Protein AF-0000000077146271 (afdb_homodimer)

Solvent-accessible surface area (backbone atoms only — not comparable to full-atom values): 83140 Å² total; per-residue (Å²): 132,80,76,77,73,76,74,81,63,55,64,64,58,51,45,46,52,47,43,49,50,48,37,50,44,41,39,67,54,47,34,36,26,31,43,47,36,23,40,26,46,66,57,46,43,50,55,47,46,32,55,76,70,59,31,34,56,92,46,70,71,38,39,35,32,27,55,38,13,47,26,38,43,54,66,41,87,51,61,61,64,60,52,43,50,52,50,38,48,38,39,26,61,64,72,19,53,64,46,39,28,41,63,49,59,59,61,41,51,67,57,64,48,73,49,55,58,45,78,68,24,26,32,24,31,20,69,68,36,48,42,31,51,48,63,58,89,39,65,29,51,58,68,42,67,27,88,81,64,82,49,72,43,63,79,53,53,55,22,59,52,68,36,32,49,24,41,13,47,74,30,70,40,86,92,46,61,25,29,36,66,20,21,41,55,44,28,52,50,47,32,45,51,46,39,70,79,32,78,78,58,46,69,73,60,39,43,75,52,33,84,57,69,21,38,51,40,26,23,36,36,25,24,47,65,24,51,52,41,18,38,68,61,10,42,29,50,34,36,32,26,32,37,66,44,79,42,80,45,86,91,73,23,42,28,39,40,33,54,27,47,24,74,89,54,44,50,49,60,46,54,51,51,56,42,46,36,35,73,68,46,49,30,49,39,47,68,43,72,46,80,66,54,54,98,86,43,57,33,36,38,37,34,35,33,79,85,43,60,62,68,40,47,51,41,42,40,39,72,75,39,64,45,28,40,78,44,66,39,29,32,40,25,32,53,96,89,33,84,35,75,32,23,49,66,54,44,47,48,43,29,50,54,43,43,53,48,25,53,49,32,34,38,51,44,52,35,52,53,38,51,53,49,45,53,37,50,53,39,46,54,53,44,64,75,44,39,70,61,50,51,52,51,28,47,72,16,57,39,56,70,48,24,32,52,50,43,25,70,76,72,66,42,50,72,71,28,22,52,54,52,38,58,34,33,46,36,58,56,7,54,51,46,53,53,50,49,55,52,49,48,53,52,38,52,52,50,42,52,52,37,49,48,36,74,75,26,70,67,49,40,51,48,53,52,49,52,48,37,50,51,50,37,71,73,68,44,78,79,81,60,35,43,81,39,64,63,65,79,83,78,73,68,50,70,68,46,42,49,64,82,42,67,29,36,36,43,35,30,39,84,31,33,36,29,26,21,47,53,67,47,45,61,69,50,74,81,58,76,63,30,67,61,87,91,54,48,81,67,46,78,41,85,45,42,29,81,22,32,35,41,38,30,31,31,70,22,30,29,36,56,41,48,40,66,75,42,55,80,43,57,37,66,44,70,50,47,50,44,62,79,68,27,72,68,60,91,87,54,42,49,74,43,70,49,77,41,81,59,60,80,57,78,67,36,28,41,35,40,28,27,26,79,22,31,31,34,33,25,53,50,47,73,71,69,70,92,74,52,74,48,61,40,68,49,32,43,63,63,85,93,44,37,45,60,29,70,48,75,43,62,64,75,36,35,35,39,36,34,24,24,73,23,26,37,42,30,26,55,41,72,81,53,64,73,44,62,49,70,42,56,54,46,68,41,39,44,70,56,95,93,44,39,39,36,29,51,48,75,39,93,49,65,80,38,38,34,39,37,34,22,30,60,31,23,43,32,31,32,49,47,63,78,50,70,74,48,66,65,50,37,61,53,42,68,44,41,54,86,44,96,69,85,52,73,32,38,40,30,66,40,78,56,52,99,59,38,31,37,35,38,28,21,74,69,66,45,74,46,80,40,58,64,84,80,49,65,76,47,62,46,61,46,70,53,45,74,78,45,62,31,93,78,43,35,42,37,68,42,66,51,75,44,68,56,80,129,133,83,77,77,76,74,75,81,63,54,62,63,56,51,44,47,49,45,45,48,51,48,36,49,43,40,38,68,54,48,35,35,26,31,44,46,37,24,41,25,46,66,58,47,44,50,56,48,46,31,53,77,71,60,31,34,55,91,47,70,69,38,39,35,32,27,54,38,13,48,26,37,45,54,64,41,88,52,60,62,65,62,52,45,51,54,51,38,47,38,37,26,62,62,72,21,54,66,44,39,29,42,64,49,59,59,60,42,49,67,58,64,49,72,49,55,57,46,76,68,23,25,32,24,31,21,68,66,37,48,41,32,51,47,63,60,89,38,64,28,52,59,68,42,68,26,89,81,65,82,48,71,43,64,80,53,54,56,22,60,53,69,35,33,48,24,40,16,49,74,30,68,38,85,90,44,59,24,30,35,67,19,21,42,56,45,28,50,50,47,32,45,51,47,39,70,77,33,78,79,60,45,71,72,61,39,43,75,53,34,83,56,70,23,38,51,40,25,22,36,36,24,23,48,65,24,50,51,41,18,38,69,62,10,43,29,48,33,37,31,26,33,38,66,44,80,43,79,45,87,92,72,24,41,29,40,40,32,53,27,48,24,74,90,54,42,50,50,58,45,53,51,50,56,44,46,35,35,73,69,46,50,30,47,39,47,67,44,74,46,81,66,53,55,97,87,41,57,32,37,38,37,35,36,32,78,85,43,61,62,68,41,48,50,39,40,41,38,72,73,39,63,44,29,40,78,46,67,40,28,31,38,25,33,52,94,90,33,85,34,75,33,24,47,65,53,45,46,48,44,29,51,53,43,42,54,49,26,53,48,32,36,36,50,44,51,35,52,52,39,50,53,48,43,54,39,49,54,40,47,55,54,44,63,75,44,39,71,61,50,51,53,51,28,45,71,16,56,38,55,69,48,23,32,53,49,41,25,70,75,70,67,41,51,72,70,27,21,52,53,51,39,57,33,34,47,36,58,54,7,53,52,46,52,51,50,50,54,52,50,48,52,52,37,51,53,50,44,52,53,36,50,48,37,75,74,26,71,67,49,41,51,48,52,52,49,52,49,37,50,51,50,38,70,75,67,43,78,80,81,58,35,43,81,39,64,63,65,79,82,79,73,70,51,69,69,46,43,50,62,82,42,66,28,36,36,44,34,30,39,84,29,32,36,27,27,19,48,54,67,45,46,60,70,49,73,81,57,76,64,31,68,60,88,91,55,48,81,66,46,76,41,88,43,42,27,80,22,32,35,41,39,29,30,29,70,21,31,30,35,57,41,48,41,66,76,42,55,80,41,56,37,65,44,67,49,46,49,44,62,80,71,26,73,68,59,92,89,53,43,48,74,43,70,49,78,42,79,58,61,79,58,77,67,36,28,42,36,41,29,28,27,79,22,32,32,33,32,23,55,50,47,74,70,68,72,91,76,54,73,50,60,39,66,48,30,41,64,63,88,93,45,37,45,59,28,69,50,77,44,63,65,76,38,34,36,41,37,32,24,25,74,22,27,36,40,29,28,55,41,70,82,52,67,73,44,63,49,70,41,57,56,45,66,42,38,43,69,57,92,94,43,40,38,37,28,50,48,76,38,94,50,65,81,40,37,32,39,36,34,22,30,58,30,24,42,33,30,31,48,48,62,78,50,68,74,48,66,63,49,38,63,51,43,68,44,41,55,84,45,94,69,87,53,70,32,38,41,31,65,40,80,55,54,97,60,37,31,37,35,37,29,20,73,68,67,45,74,46,80,40,58,65,85,80,48,64,76,49,62,49,60,45,70,55,46,72,76,45,63,30,91,78,44,36,41,37,66,42,64,50,77,43,70,55,81,129

Nearest PDB structures (foldseek):
  4z3o-assembly1_B  TM=9.863E-01  e=5.972E-65  Streptococcus pneumoniae
  8qmc-assembly1_B  TM=9.894E-01  e=6.344E-64  Streptococcus pneumoniae
  4kpf-assembly1_B  TM=9.843E-01  e=5.438E-64  Streptococcus pneumoniae TIGR4
  4z3o-assembly1_A  TM=9.864E-01  e=1.237E-63  Streptococcus pneumoniae
  4z53-assembly1_B  TM=9.836E-01  e=2.177E-63  Streptococcus pneumoniae TIGR4

Foldseek 3Di:
DDDPPPPPDDPVVVCVVVVVVVQLCCVQAAFFAALAAQDHNLRQLLLVLLVVVVLAAPDDWAQQQVSLCSSCVAANVDDSVVSSLSLLQLCDLQQFVDRQKHKPAASDDLQGGHGDDSRGMTIGTHPLNCLQAPCVVLPLFDWDAGPVRPDIGGPGTLRLARRCQQGNHFGDGDVDTAGHAHFFRLLRLVLLLVCLVPVPDALVRSCVSGVAHFGSQAFEKEASPQRSVCQHFVKGKIKGAFDWDWDADPPQWIKIKTFGAGRPDNPNVQLVVLVVCCVVLQFVQWDDWDFPADPVGTIIMTTGDHPADPQLVVLVSCVPTRNMDMDIGRHWHQAPNDTDRHHNSRSSVSNLVSNLSSLLSSLVSVLVVLVLVLLQLVLQLVCLVVVVVLVVLQVVADDLVRSLVSCCVPPVRDSSNSNSNSVDDPVCSDDVNSVVSVVSNVVSVVSNVLSVVCNVDVVNVVVVSSVSSVVSCVPPGDDRRYHYDHHDDDRDNDSLSSQNKAWWKWWAKFQAFIATEHPVLVVVVVPDAFADDPLIGTQDMDGDIQQKWKWWAKFQQKIAIGRSVNGHYDGRHDTGDGCCVQAPDDPPITTAHMDIDRDLPDPQKWKWWAKFAQFIAIARSNLPDDDDGSYIGGQAADPDPMTTQDMDMDSQFWWKWWAKQQQFIAIETSVLWDHDHRYYHGDGFEAAPVPMTIQDMDTDPDQQWWKWWAWQQQFIAIAGSVLFDHDHGHYHGDHQEAADPPPGTTTNYMDTDDQFKWKWWAFPQGDIDIHRSVVFDHDHRHYRHGRPDHCVPRNTTHDMDMDGHDD/DDDPPPPPDDPVVVCVVVVVVVQLCCVQAAFFAALAAQDHNLRQLLLVLLVVVVLAAPDDWAQQQVSLCSSCVAANVDDSVVSSLSLLQLCDLQQFVDRQKHKPAASDDLQGGHGDDSRGMTIGTHPLNCQQAPCVVLPLFDWDAGPVRPDIGGPGTLRLFRRCQQGNHFGDGDVDTAGHAHFFRLLRLVLLLVCLVPVPDALVNSCVSGVAHFGSQAFEKEASPQRSCCQHFVKGKIKGAFDWDWDADPPQWIKIKTFGAGRPDNPNVQQVVLVVCCVVLQFVQWPDWDFPADPVGGIIMTTGDHPADPQLVVLVSCVPTRNMDMDIGRHWHQAPNDTDRHHNSRSSVSNLVSNLSSLLSSLVSLLVVLVLVLLLLVLQLVCLVVVVVLVVLQVPADDLVRSLVSCCVPPVRDSSNSNSNSVDDPVCSDPVNSVVSVVSNVVSVVSNVLSVVCNVDVVSVVVVSSVSSVVSCVPPGDDRRYHYDHHDDDRDNDSLSSQNKAWWKWWAKFQAFIATEHPVLVVVVVPDAFADDPLIGTADIDGDIQQKWKWWAKFQQKIAIGRSVNGHHDGRHDTGDGCCVQAPDDPPITTAHMDIGRDLPDPQKWKWWAKFAAFIAIARSNLPDDDDGSYIGGQAAAPDPMTTQDMDMDSQFWWKWWAKQQQFIAIETSVLWDHDHRYYHGGGFEAAPDPMTIQDMDTDPDQQWWKWWAWQQQFIAIAGSVLFDHDHGHYHGDHQEAADPPPGTTTNYMDGDDQFKWKWWAFPQGDIDIHRSVVHDHDHSHYRHDRPDRCVPRNTTHHMDMDGHDD

InterPro domains:
  IPR002205 DNA topoisomerase, type IIA, domain A [PF00521] (30-470)
  IPR002205 DNA topoisomerase, type IIA, domain A [PS52040] (32-496)
  IPR002205 DNA topoisomerase, type IIA, domain A [SM00434] (9-462)
  IPR002205 DNA topoisomerase, type IIA, domain A [cd00187] (28-472)
  IPR005741 DNA topoisomerase IV subunit A, Gram-positive [MF_00937] (5-803)
  IPR005741 DNA topoisomerase IV subunit A, Gram-positive [TIGR01061] (6-744)
  IPR006691 DNA gyrase/topoisomerase IV, subunit A, C-terminal repeat [PF03989] (503-517)
  IPR006691 DNA gyrase/topoisomerase IV, subunit A, C-terminal repeat [PF03989] (549-597)
  IPR006691 DNA gyrase/topoisomerase IV, subunit A, C-terminal repeat [PF03989] (607-650)
  IPR006691 DNA gyrase/topoisomerase IV, subunit A, C-terminal repeat [PF03989] (655-697)
  IPR006691 DNA gyrase/topoisomerase IV, subunit A, C-terminal repeat [PF03989] (705-753)
  IPR013757 DNA topoisomerase, type IIA, alpha-helical domain superfamily [G3DSA:1.10.268.10] (367-455)
  IPR013758 DNA topoisomerase, type IIA, domain A, alpha-beta [G3DSA:3.90.199.10] (30-483)
  IPR013760 DNA topoisomerase, type IIA-like domain superfamily [SSF56719] (29-483)
  IPR035516 DNA gyrase/topoisomerase IV, subunit A, C-terminal [G3DSA:2.120.10.90] (498-807)
  IPR035516 DNA gyrase/topoisomerase IV, subunit A, C-terminal [SSF101904] (498-803)
  IPR050220 Type II DNA Topoisomerases [PTHR43493] (3-800)

Sequence (1614 aa):
MQAEKFHDLPLEDVLGDRFARYSKYIIQDRALPDARDGLKPVQRRILYSMYVEGNVHDKAFRKSAKTVGNVIGNYHPHGDSSVYEAMVRLSQTWKVRNVLVEMHGNNGSVDGDPAAAMRYTEARLSPIASELLRDLDKETVEFVSNFDDTSEEPVVLPAAFPNLLVNGSTGISAGYATEIPPHHLGEVIDATMMRIDKPNSTVDDLLTVMKGPDFPTGGIIQGIDGIKKAYETGKGKIIIRGKAEVETVRGGKQQIVITEIPYEVNKANLVKKMDELRLDKKLDGIAEVRDETDRTGLRIVVELKKEANAEGILNYLYKNTDLQIPYNFNMVAINNRRPTLMTLPKILDAYIGHQKEVITRRSQYELRKAENRQHIVEGLKKALSILDQVIETIRASKDKRNAKDNLSAKFGFTEAQAEAIVSLQLYRLTNTDITALQEEADELNKKIIELQAVLQSEKRLLQVIKTDLKRVKKTYSDDRRAIIEDQIEEIKIDVEVMIPQEDVIVTVTKEGYVKRTGWRSHNASNGKDFGMKEGDILLERFDTNTTETVLLFTNKGNYIYLPVYEMPDIRWKDLGQHVANIVSLDRDETIIWATVVPNFEEEKRFIVFVTRNGMIKKTELNQYKVQRYSRAFVAVNLKKDDEVVDIFATDGTSDIVLATHGAYALIFHEEEVSPVGVRAAGVKAINLKEDDYVASGKPLNGDKDQLILVTQRGAVKRLKASEIEKSTRAKRGLVIFKELKRNPYRIVGIEIVRDDELVYMKTEKNIVEEIDPKAYRNKDRYSNGSLVLDVNDTGEVVETWTKKRPEMQAEKFHDLPLEDVLGDRFARYSKYIIQDRALPDARDGLKPVQRRILYSMYVEGNVHDKAFRKSAKTVGNVIGNYHPHGDSSVYEAMVRLSQTWKVRNVLVEMHGNNGSVDGDPAAAMRYTEARLSPIASELLRDLDKETVEFVSNFDDTSEEPVVLPAAFPNLLVNGSTGISAGYATEIPPHHLGEVIDATMMRIDKPNSTVDDLLTVMKGPDFPTGGIIQGIDGIKKAYETGKGKIIIRGKAEVETVRGGKQQIVITEIPYEVNKANLVKKMDELRLDKKLDGIAEVRDETDRTGLRIVVELKKEANAEGILNYLYKNTDLQIPYNFNMVAINNRRPTLMTLPKILDAYIGHQKEVITRRSQYELRKAENRQHIVEGLKKALSILDQVIETIRASKDKRNAKDNLSAKFGFTEAQAEAIVSLQLYRLTNTDITALQEEADELNKKIIELQAVLQSEKRLLQVIKTDLKRVKKTYSDDRRAIIEDQIEEIKIDVEVMIPQEDVIVTVTKEGYVKRTGWRSHNASNGKDFGMKEGDILLERFDTNTTETVLLFTNKGNYIYLPVYEMPDIRWKDLGQHVANIVSLDRDETIIWATVVPNFEEEKRFIVFVTRNGMIKKTELNQYKVQRYSRAFVAVNLKKDDEVVDIFATDGTSDIVLATHGAYALIFHEEEVSPVGVRAAGVKAINLKEDDYVASGKPLNGDKDQLILVTQRGAVKRLKASEIEKSTRAKRGLVIFKELKRNPYRIVGIEIVRDDELVYMKTEKNIVEEIDPKAYRNKDRYSNGSLVLDVNDTGEVVETWTKKRPE

Secondary structure (DSSP, 8-state):
----------HHHHHHHHHHHHHHHHIIIIIS-BTTT---HHHHHHHHHHHHTT--TTS--EEHHHHHHHHHHHT--S-HHHHHHHHHHTT-TTT-SS-SEEEES----TT-PPPPPTTT-EEEE-HHHHHHHTTGGGT-S-EEE-TTSSSEEESS---SS-HHHHH-EEEE-SS-EEEE--B-HHHHHHHHHHHHH-TT--HHHHTTT--SB--TT--EEE-HHHHHHHHHHSEEEEEEE-EEEEEE-TTS-EEEEEEE--TT--HHHHHHHHHHHHHTTS-TTEEEEEE--BTTB--EEEEE-TT--HHHHHHHHHHHSTTEEEEEEE-EEEETTEEEE--HHHHHHHHHHHHHHHHHHHHHHHHHHHHHHHHHHHHHHHHHHTHHHHHHHHHTSSSHHHHHHHHHHHH---HHHHHHHHT-BGGGGSHHHHHHHHHHHHHHHHHHHHHHHHHH-HHHHHHHHHHHHHHHHHHH-----SEEESSPPP----GGGGS---EEEEEEETT-EEEEEEHHHHHHTTTPPP---TT--EEEEEEEETTSEEEEEETTSEEEEEEGGGS-B--TTS--EEGGGTS---TT--EEEEEEES-TT-SS-EEEEEETTSEEEEEEGGGG--S--SSEEESS---TT--EEEEEEE-S--EEEEEETTSEEEEEEGGGS-B--TT---EE-B-PPTT--EEEEEEESSTTPEEEEEETT-EEEEEEGGGS-B--SSB--EE-SPPPSSS---EEEEEEE-TTEEEEEEETT--EEEE-GGGS-B--TT---EE-S-HHHH--EEEEEEEEPP-/----------HHHHHHHHHHHHHHHHIIIIIS-BTTT---HHHHHHHHHHHHTT--TTS--EEHHHHHHHHHHHT--S-HHHHHHHHHHTT-TTT-SS-SEEEES----TT-PPPPPTTT-EEEE-TTHHHHHTTGGGT-S-EEE-TTSSSEEESS---SS-HHHHH-EEEE-SS-EEEE--B-HHHHHHHHHHHHH-TT--HHHHTTT--SB--TT--EEE-HHHHHHHHHHSEEEEEEE-EEEEEEPTTS-EEEEEEE--TT--HHHHHHHHHHHHHTTS-TTEEEEEE--BTTB--EEEEE-TT--HHHHHHHHHHHSTTEEEEEEE-EEEETTEEEE--HHHHHHHHHHHHHHHHHHHHHHHHHHHHHHHHHHHHHHHHHHTHHHHHHHHHTSSSHHHHHHHHHHHH---HHHHHHHHT-BGGGGSHHHHHHHHHHHHHHHHHHHHHHHHHH-HHHHHHHHHHHHHHHHHHH-----SEEESSPPP----GGGGS---EEEEEEETT-EEEEEEHHHHHHTTTPPPP--TT--EEEEEEEETTSEEEEEETTSEEEEEEGGGS-B--TTS--EEGGGTS---TT--EEEEEEES-TT-SS-EEEEEETTSEEEEEEGGGG--S--SSEEESS---TT--EEEEEEE-S--EEEEEETTSEEEEEEGGGS-B--TT---EE-B-PPTT--EEEEEEES-TTPEEEEEETT-EEEEEEGGGS----SSB--EE-SPPPSSS---EEEEEEE-TTEEEEEEETT--EEEE-GGGS-B--TT---EE-S-HHHH--EEEEEEEEPP-

Organism: Bacillus cereus (strain ATCC 14579 / DSM 31 / CCUG 7414 / JCM 2152 / NBRC 15305 / NCIMB 9373 / NCTC 2599 / NRRL B-3711) (NCBI:txid226900)

pLDDT: mean 90.55, std 10.67, range [23.84, 98.81]

Radius of gyration: 60.76 Å; Cα contacts (8 Å, |Δi|>4): 3505; chains: 2; bounding box: 153×174×80 Å

Structure (mmCIF, N/CA/C/O backbone):
data_AF-0000000077146271-model_v1
#
loop_
_entity.id
_entity.type
_entity.pdbx_description
1 polymer 'DNA topoisomerase 4 subunit A'
#
loop_
_atom_site.group_PDB
_atom_site.id
_atom_site.type_symbol
_atom_site.label_atom_id
_atom_site.label_alt_id
_atom_site.label_comp_id
_atom_site.label_asym_id
_atom_site.label_entity_id
_atom_site.label_seq_id
_atom_site.pdbx_PDB_ins_code
_atom_site.Cartn_x
_atom_site.Cartn_y
_atom_site.Cartn_z
_atom_site.occupancy
_atom_site.B_iso_or_equiv
_atom_site.auth_seq_id
_atom_site.auth_comp_id
_atom_site.auth_asym_id
_atom_site.auth_atom_id
_atom_site.pdbx_PDB_model_num
ATOM 1 N N . MET A 1 1 ? 0.186 35 -31.609 1 23.84 1 MET A N 1
ATOM 2 C CA . MET A 1 1 ? -0.732 34.125 -30.875 1 23.84 1 MET A CA 1
ATOM 3 C C . MET A 1 1 ? -1.148 32.938 -31.734 1 23.84 1 MET A C 1
ATOM 5 O O . MET A 1 1 ? -2.008 33.062 -32.625 1 23.84 1 MET A O 1
ATOM 9 N N . GLN A 1 2 ? -0.233 32.062 -32.031 1 27.42 2 GLN A N 1
ATOM 10 C CA . GLN A 1 2 ? -0.406 31.094 -33.094 1 27.42 2 GLN A CA 1
ATOM 11 C C . GLN A 1 2 ? -1.494 30.078 -32.75 1 27.42 2 GLN A C 1
ATOM 13 O O . GLN A 1 2 ? -1.614 29.656 -31.594 1 27.42 2 GLN A O 1
ATOM 18 N N . ALA A 1 3 ? -2.469 29.953 -33.625 1 32.34 3 ALA A N 1
ATOM 19 C CA . ALA A 1 3 ? -3.697 29.156 -33.656 1 32.34 3 ALA A CA 1
ATOM 20 C C . ALA A 1 3 ? -3.416 27.688 -33.375 1 32.34 3 ALA A C 1
ATOM 22 O O . ALA A 1 3 ? -2.658 27.047 -34.125 1 32.34 3 ALA A O 1
ATOM 23 N N . GLU A 1 4 ? -3.178 27.344 -32.156 1 35.41 4 GLU A N 1
ATOM 24 C CA . GLU A 1 4 ? -3.066 25.922 -31.844 1 35.41 4 GLU A CA 1
ATOM 25 C C . GLU A 1 4 ? -4.227 25.125 -32.438 1 35.41 4 GLU A C 1
ATOM 27 O O . GLU A 1 4 ? -5.391 25.406 -32.156 1 35.41 4 GLU A O 1
ATOM 32 N N . LYS A 1 5 ? -4.074 24.75 -33.719 1 35.72 5 LYS A N 1
ATOM 33 C CA . LYS A 1 5 ? -5.066 24.109 -34.562 1 35.72 5 LYS A CA 1
ATOM 34 C C . LYS A 1 5 ? -5.574 22.812 -33.938 1 35.72 5 LYS A C 1
ATOM 36 O O . LYS A 1 5 ? -4.785 21.938 -33.594 1 35.72 5 LYS A O 1
ATOM 41 N N . PHE A 1 6 ? -6.652 22.859 -33.219 1 39.09 6 PHE A N 1
ATOM 42 C CA . PHE A 1 6 ? -7.391 21.75 -32.656 1 39.09 6 PHE A CA 1
ATOM 43 C C . PHE A 1 6 ? -7.707 20.703 -33.75 1 39.09 6 PHE A C 1
ATOM 45 O O . PHE A 1 6 ? -8.281 21.047 -34.781 1 39.09 6 PHE A O 1
ATOM 52 N N . HIS A 1 7 ? -6.727 19.938 -34.125 1 40.5 7 HIS A N 1
ATOM 53 C CA . HIS A 1 7 ? -7.117 18.906 -35.062 1 40.5 7 HIS A CA 1
ATOM 54 C C . HIS A 1 7 ? -8.242 18.047 -34.5 1 40.5 7 HIS A C 1
ATOM 56 O O . HIS A 1 7 ? -8.18 17.609 -33.344 1 40.5 7 HIS A O 1
ATOM 62 N N . ASP A 1 8 ? -9.391 18.203 -34.938 1 39.72 8 ASP A N 1
ATOM 63 C CA . ASP A 1 8 ? -10.656 17.516 -34.719 1 39.72 8 ASP A CA 1
ATOM 64 C C . ASP A 1 8 ? -10.516 16.016 -35 1 39.72 8 ASP A C 1
ATOM 66 O O . ASP A 1 8 ? -10.656 15.578 -36.125 1 39.72 8 ASP A O 1
ATOM 70 N N . LEU A 1 9 ? -9.5 15.438 -34.531 1 45.88 9 LEU A N 1
ATOM 71 C CA . LEU A 1 9 ? -9.531 14 -34.781 1 45.88 9 LEU A CA 1
ATOM 72 C C . LEU A 1 9 ? -10.688 13.344 -34 1 45.88 9 LEU A C 1
ATOM 74 O O . LEU A 1 9 ? -10.922 13.648 -32.844 1 45.88 9 LEU A O 1
ATOM 78 N N . PRO A 1 10 ? -11.531 12.75 -34.75 1 43.53 10 PRO A N 1
ATOM 79 C CA . PRO A 1 10 ? -12.656 12.094 -34.094 1 43.53 10 PRO A CA 1
ATOM 80 C C . PRO A 1 10 ? -12.219 11.211 -32.906 1 43.53 10 PRO A C 1
ATOM 82 O O . PRO A 1 10 ? -11.109 10.664 -32.938 1 43.53 10 PRO A O 1
ATOM 85 N N . LEU A 1 11 ? -12.867 11.32 -31.844 1 44.06 11 LEU A N 1
ATOM 86 C CA . LEU A 1 11 ? -12.625 10.578 -30.609 1 44.06 11 LEU A CA 1
ATOM 87 C C . LEU A 1 11 ? -12.375 9.102 -30.906 1 44.06 11 LEU A C 1
ATOM 89 O O . LEU A 1 11 ? -11.523 8.477 -30.266 1 44.06 11 LEU A O 1
ATOM 93 N N . GLU A 1 12 ? -13.156 8.594 -31.844 1 43.41 12 GLU A N 1
ATOM 94 C CA . GLU A 1 12 ? -13.055 7.184 -32.188 1 43.41 12 GLU A CA 1
ATOM 95 C C . GLU A 1 12 ? -11.656 6.84 -32.688 1 43.41 12 GLU A C 1
ATOM 97 O O . GLU A 1 12 ? -11.109 5.785 -32.375 1 43.41 12 GLU A O 1
ATOM 102 N N . ASP A 1 13 ? -11.219 7.559 -33.469 1 47.59 13 ASP A N 1
ATOM 103 C CA . ASP A 1 13 ? -9.898 7.312 -34.031 1 47.59 13 ASP A CA 1
ATOM 104 C C . ASP A 1 13 ? -8.805 7.527 -33 1 47.59 13 ASP A C 1
ATOM 106 O O . ASP A 1 13 ? -7.809 6.805 -32.969 1 47.59 13 ASP A O 1
ATOM 110 N N . VAL A 1 14 ? -9.055 8.531 -32.25 1 45.25 14 VAL A N 1
ATOM 111 C CA . VAL A 1 14 ? -8.117 8.789 -31.156 1 45.25 14 VAL A CA 1
ATOM 112 C C . VAL A 1 14 ? -8.195 7.656 -30.141 1 45.25 14 VAL A C 1
ATOM 114 O O . VAL A 1 14 ? -7.172 7.195 -29.641 1 45.25 14 VAL A O 1
ATOM 117 N N . LEU A 1 15 ? -9.469 7.293 -29.938 1 46.22 15 LEU A N 1
ATOM 118 C CA . LEU A 1 15 ? -9.648 6.16 -29.047 1 46.22 15 LEU A CA 1
ATOM 119 C C . LEU A 1 15 ? -9.062 4.887 -29.641 1 46.22 15 LEU A C 1
ATOM 121 O O . LEU A 1 15 ? -8.453 4.078 -28.938 1 46.22 15 LEU A O 1
ATOM 125 N N . GLY A 1 16 ? -9.344 4.742 -30.938 1 45.09 16 GLY A N 1
ATOM 126 C CA . GLY A 1 16 ? -8.789 3.566 -31.594 1 45.09 16 GLY A CA 1
ATOM 127 C C . GLY A 1 16 ? -7.27 3.52 -31.547 1 45.09 16 GLY A C 1
ATOM 128 O O . GLY A 1 16 ? -6.688 2.49 -31.203 1 45.09 16 GLY A O 1
ATOM 129 N N . ASP A 1 17 ? -6.734 4.562 -31.922 1 49.44 17 ASP A N 1
ATOM 130 C CA . ASP A 1 17 ? -5.277 4.625 -31.906 1 49.44 17 ASP A CA 1
ATOM 131 C C . ASP A 1 17 ? -4.738 4.543 -30.484 1 49.44 17 ASP A C 1
ATOM 133 O O . ASP A 1 17 ? -3.762 3.834 -30.219 1 49.44 17 ASP A O 1
ATOM 137 N N . ARG A 1 18 ? -5.434 5.305 -29.641 1 50.84 18 ARG A N 1
ATOM 138 C CA . ARG A 1 18 ? -4.988 5.266 -28.25 1 50.84 18 ARG A CA 1
ATOM 139 C C . ARG A 1 18 ? -5.246 3.896 -27.641 1 50.84 18 ARG A C 1
ATOM 141 O O . ARG A 1 18 ? -4.422 3.387 -26.875 1 50.84 18 ARG A O 1
ATOM 148 N N . PHE A 1 19 ? -6.352 3.439 -28.016 1 48.31 19 PHE A N 1
ATOM 149 C CA . PHE A 1 19 ? -6.637 2.094 -27.547 1 48.31 19 PHE A CA 1
ATOM 150 C C . PHE A 1 19 ? -5.66 1.087 -28.141 1 48.31 19 PHE A C 1
ATOM 152 O O . PHE A 1 19 ? -5.242 0.142 -27.469 1 48.31 19 PHE A O 1
ATOM 159 N N . ALA A 1 20 ? -5.375 1.232 -29.422 1 50.28 20 ALA A N 1
ATOM 160 C CA . ALA A 1 20 ? -4.406 0.334 -30.031 1 50.28 20 ALA A CA 1
ATOM 161 C C . ALA A 1 20 ? -3.035 0.459 -29.375 1 50.28 20 ALA A C 1
ATOM 163 O O . ALA A 1 20 ? -2.367 -0.545 -29.125 1 50.28 20 ALA A O 1
ATOM 164 N N . ARG A 1 21 ? -2.684 1.674 -29.125 1 53.03 21 ARG A N 1
ATOM 165 C CA . ARG A 1 21 ? -1.404 1.889 -28.453 1 53.03 21 ARG A CA 1
ATOM 166 C C . ARG A 1 21 ? -1.442 1.376 -27.016 1 53.03 21 ARG A C 1
ATOM 168 O O . ARG A 1 21 ? -0.474 0.783 -26.531 1 53.03 21 ARG A O 1
ATOM 175 N N . TYR A 1 22 ? -2.662 1.717 -26.531 1 51.56 22 TYR A N 1
ATOM 176 C CA . TYR A 1 22 ? -2.838 1.189 -25.172 1 51.56 22 TYR A CA 1
ATOM 177 C C . TYR A 1 22 ? -2.832 -0.334 -25.188 1 51.56 22 TYR A C 1
ATOM 179 O O . TYR A 1 22 ? -2.209 -0.961 -24.328 1 51.56 22 TYR A O 1
ATOM 187 N N . SER A 1 23 ? -3.395 -0.903 -26.141 1 51.59 23 SER A N 1
ATOM 188 C CA . SER A 1 23 ? -3.43 -2.355 -26.266 1 51.59 23 SER A CA 1
ATOM 189 C C . SER A 1 23 ? -2.039 -2.924 -26.531 1 51.59 23 SER A C 1
ATOM 191 O O . SER A 1 23 ? -1.67 -3.961 -25.984 1 51.59 23 SER A O 1
ATOM 193 N N . LYS A 1 24 ? -1.332 -2.314 -27.359 1 54.34 24 LYS A N 1
ATOM 194 C CA . LYS A 1 24 ? 0.034 -2.75 -27.625 1 54.34 24 LYS A CA 1
ATOM 195 C C . LYS A 1 24 ? 0.893 -2.682 -26.359 1 54.34 24 LYS A C 1
ATOM 197 O O . LYS A 1 24 ? 1.696 -3.58 -26.109 1 54.34 24 LYS A O 1
ATOM 202 N N . TYR A 1 25 ? 0.604 -1.649 -25.688 1 55.56 25 TYR A N 1
ATOM 203 C CA . TYR A 1 25 ? 1.342 -1.5 -24.438 1 55.56 25 TYR A CA 1
ATOM 204 C C . TYR A 1 25 ? 0.998 -2.619 -23.469 1 55.56 25 TYR A C 1
ATOM 206 O O . TYR A 1 25 ? 1.889 -3.221 -22.859 1 55.56 25 TYR A O 1
ATOM 214 N N . ILE A 1 26 ? -0.285 -2.908 -23.438 1 54.88 26 ILE A N 1
ATOM 215 C CA . ILE A 1 26 ? -0.709 -3.961 -22.516 1 54.88 26 ILE A CA 1
ATOM 216 C C . ILE A 1 26 ? -0.187 -5.309 -23 1 54.88 26 ILE A C 1
ATOM 218 O O . ILE A 1 26 ? 0.261 -6.137 -22.203 1 54.88 26 ILE A O 1
ATOM 222 N N . ILE A 1 27 ? -0.166 -5.504 -24.266 1 60.31 27 ILE A N 1
ATOM 223 C CA . ILE A 1 27 ? 0.23 -6.781 -24.844 1 60.31 27 ILE A CA 1
ATOM 224 C C . ILE A 1 27 ? 1.722 -7.012 -24.625 1 60.31 27 ILE A C 1
ATOM 226 O O . ILE A 1 27 ? 2.123 -8.062 -24.109 1 60.31 27 ILE A O 1
ATOM 230 N N . GLN A 1 28 ? 2.42 -6.016 -24.922 1 59.97 28 GLN A N 1
ATOM 231 C CA . GLN A 1 28 ? 3.865 -6.223 -24.922 1 59.97 28 GLN A CA 1
ATOM 232 C C . GLN A 1 28 ? 4.461 -5.953 -23.547 1 59.97 28 GLN A C 1
ATOM 234 O O . GLN A 1 28 ? 5.461 -6.566 -23.172 1 59.97 28 GLN A O 1
ATOM 239 N N . ASP A 1 29 ? 3.684 -5.191 -22.844 1 64.62 29 ASP A N 1
ATOM 240 C CA . ASP A 1 29 ? 4.391 -4.723 -21.656 1 64.62 29 ASP A CA 1
ATOM 241 C C . ASP A 1 29 ? 3.744 -5.258 -20.391 1 64.62 29 ASP A C 1
ATOM 243 O O . ASP A 1 29 ? 4.156 -4.906 -19.281 1 64.62 29 ASP A O 1
ATOM 247 N N . ARG A 1 30 ? 2.734 -6.219 -20.641 1 70.44 30 ARG A N 1
ATOM 248 C CA . ARG A 1 30 ? 2.137 -6.59 -19.359 1 70.44 30 ARG A CA 1
ATOM 249 C C . ARG A 1 30 ? 1.798 -8.078 -19.328 1 70.44 30 ARG A C 1
ATOM 251 O O . ARG A 1 30 ? 2.223 -8.797 -18.422 1 70.44 30 ARG A O 1
ATOM 258 N N . ALA A 1 31 ? 1.113 -8.625 -20.438 1 80.56 31 ALA A N 1
ATOM 259 C CA . ALA A 1 31 ? 0.368 -9.859 -20.188 1 80.56 31 ALA A CA 1
ATOM 260 C C . ALA A 1 31 ? 1.075 -11.062 -20.797 1 80.56 31 ALA A C 1
ATOM 262 O O . ALA A 1 31 ? 0.831 -12.203 -20.391 1 80.56 31 ALA A O 1
ATOM 263 N N . LEU A 1 32 ? 2.041 -10.914 -21.734 1 91.94 32 LEU A N 1
ATOM 264 C CA . LEU A 1 32 ? 2.652 -12.047 -22.422 1 91.94 32 LEU A CA 1
ATOM 265 C C . LEU A 1 32 ? 4.117 -12.195 -22.016 1 91.94 32 LEU A C 1
ATOM 267 O O . LEU A 1 32 ? 4.809 -11.203 -21.797 1 91.94 32 LEU A O 1
ATOM 271 N N . PRO A 1 33 ? 4.594 -13.453 -21.969 1 95.88 33 PRO A N 1
ATOM 272 C CA . PRO A 1 33 ? 6.016 -13.68 -21.688 1 95.88 33 PRO A CA 1
ATOM 273 C C . PRO A 1 33 ? 6.898 -13.492 -22.922 1 95.88 33 PRO A C 1
ATOM 275 O O . PRO A 1 33 ? 6.414 -13.594 -24.047 1 95.88 33 PRO A O 1
ATOM 278 N N . ASP A 1 34 ? 8.117 -13.109 -22.672 1 96.5 34 ASP A N 1
ATOM 279 C CA . ASP A 1 34 ? 9.102 -13.117 -23.75 1 96.5 34 ASP A CA 1
ATOM 280 C C . ASP A 1 34 ? 9.656 -14.523 -23.969 1 96.5 34 ASP A C 1
ATOM 282 O O . ASP A 1 34 ? 9.938 -15.25 -23.016 1 96.5 34 ASP A O 1
ATOM 286 N N . ALA A 1 35 ? 9.797 -14.93 -25.172 1 97.56 35 ALA A N 1
ATOM 287 C CA . ALA A 1 35 ? 10.242 -16.281 -25.5 1 97.56 35 ALA A CA 1
ATOM 288 C C . ALA A 1 35 ? 11.664 -16.531 -25 1 97.56 35 ALA A C 1
ATOM 290 O O . ALA A 1 35 ? 12.062 -17.672 -24.781 1 97.56 35 ALA A O 1
ATOM 291 N N . ARG A 1 36 ? 12.461 -15.5 -24.844 1 97.69 36 ARG A N 1
ATOM 292 C CA . ARG A 1 36 ? 13.875 -15.594 -24.5 1 97.69 36 ARG A CA 1
ATOM 293 C C . ARG A 1 36 ? 14.07 -15.898 -23.016 1 97.69 36 ARG A C 1
ATOM 295 O O . ARG A 1 36 ? 14.836 -16.797 -22.656 1 97.69 36 ARG A O 1
ATOM 302 N N . ASP A 1 37 ? 13.289 -15.18 -22.125 1 98.31 37 ASP A N 1
ATOM 303 C CA . ASP A 1 37 ? 13.531 -15.398 -20.703 1 98.31 37 ASP A CA 1
ATOM 304 C C . ASP A 1 37 ? 12.289 -15.961 -20.016 1 98.31 37 ASP A C 1
ATOM 306 O O . ASP A 1 37 ? 12.352 -16.391 -18.859 1 98.31 37 ASP A O 1
ATOM 310 N N . GLY A 1 38 ? 11.203 -16 -20.719 1 97.94 38 GLY A N 1
ATOM 311 C CA . GLY A 1 38 ? 9.984 -16.625 -20.203 1 97.94 38 GLY A CA 1
ATOM 312 C C . GLY A 1 38 ? 9.266 -15.758 -19.188 1 97.94 38 GLY A C 1
ATOM 313 O O . GLY A 1 38 ? 8.391 -16.25 -18.469 1 97.94 38 GLY A O 1
ATOM 314 N N . LEU A 1 39 ? 9.617 -14.469 -19.109 1 97.62 39 LEU A N 1
ATOM 315 C CA . LEU A 1 39 ? 9.062 -13.625 -18.047 1 97.62 39 LEU A CA 1
ATOM 316 C C . LEU A 1 39 ? 8.18 -12.531 -18.641 1 97.62 39 LEU A C 1
ATOM 318 O O . LEU A 1 39 ? 8.477 -11.984 -19.703 1 97.62 39 LEU A O 1
ATOM 322 N N . LYS A 1 40 ? 7.105 -12.281 -17.953 1 94.44 40 LYS A N 1
ATOM 323 C CA . LYS A 1 40 ? 6.363 -11.047 -18.188 1 94.44 40 LYS A CA 1
ATOM 324 C C . LYS A 1 40 ? 7.121 -9.836 -17.656 1 94.44 40 LYS A C 1
ATOM 326 O O . LYS A 1 40 ? 8 -9.984 -16.797 1 94.44 40 LYS A O 1
ATOM 331 N N . PRO A 1 41 ? 6.859 -8.688 -18.078 1 93 41 PRO A N 1
ATOM 332 C CA . PRO A 1 41 ? 7.621 -7.5 -17.688 1 93 41 PRO A CA 1
ATOM 333 C C . PRO A 1 41 ? 7.652 -7.293 -16.172 1 93 41 PRO A C 1
ATOM 335 O O . PRO A 1 41 ? 8.719 -7.031 -15.602 1 93 41 PRO A O 1
ATOM 338 N N . VAL A 1 42 ? 6.461 -7.43 -15.492 1 93.44 42 VAL A N 1
ATOM 339 C CA . VAL A 1 42 ? 6.418 -7.188 -14.055 1 93.44 42 VAL A CA 1
ATOM 340 C C . VAL A 1 42 ? 7.293 -8.211 -13.336 1 93.44 42 VAL A C 1
ATOM 342 O O . VAL A 1 42 ? 7.965 -7.875 -12.352 1 93.44 42 VAL A O 1
ATOM 345 N N . GLN A 1 43 ? 7.297 -9.438 -13.812 1 96.62 43 GLN A N 1
ATOM 346 C CA . GLN A 1 43 ? 8.117 -10.477 -13.219 1 96.62 43 GLN A CA 1
ATOM 347 C C . GLN A 1 43 ? 9.609 -10.172 -13.383 1 96.62 43 GLN A C 1
ATOM 349 O O . GLN A 1 43 ? 10.383 -10.305 -12.438 1 96.62 43 GLN A O 1
ATOM 354 N N . ARG A 1 44 ? 9.961 -9.734 -14.555 1 96.81 44 ARG A N 1
ATOM 355 C CA . ARG A 1 44 ? 11.344 -9.367 -14.867 1 96.81 44 ARG A CA 1
ATOM 356 C C . ARG A 1 44 ? 11.812 -8.211 -13.984 1 96.81 44 ARG A C 1
ATOM 358 O O . ARG A 1 44 ? 12.914 -8.25 -13.445 1 96.81 44 ARG A O 1
ATOM 365 N N . ARG A 1 45 ? 10.992 -7.281 -13.82 1 96.19 45 ARG A N 1
ATOM 366 C CA . ARG A 1 45 ? 11.328 -6.09 -13.047 1 96.19 45 ARG A CA 1
ATOM 367 C C . ARG A 1 45 ? 11.492 -6.43 -11.57 1 96.19 45 ARG A C 1
ATOM 369 O O . ARG A 1 45 ? 12.344 -5.855 -10.883 1 96.19 45 ARG A O 1
ATOM 376 N N . ILE A 1 46 ? 10.664 -7.355 -11.062 1 97.25 46 ILE A N 1
ATOM 377 C CA . ILE A 1 46 ? 10.781 -7.797 -9.68 1 97.25 46 ILE A CA 1
ATOM 378 C C . ILE A 1 46 ? 12.141 -8.469 -9.469 1 97.25 46 ILE A C 1
ATOM 380 O O . ILE A 1 46 ? 12.875 -8.102 -8.547 1 97.25 46 ILE A O 1
ATOM 384 N N . LEU A 1 47 ? 12.492 -9.383 -10.383 1 98.38 47 LEU A N 1
ATOM 385 C CA . LEU A 1 47 ? 13.75 -10.102 -10.258 1 98.38 47 LEU A CA 1
ATOM 386 C C . LEU A 1 47 ? 14.938 -9.156 -10.398 1 98.38 47 LEU A C 1
ATOM 388 O O . LEU A 1 47 ? 15.906 -9.242 -9.641 1 98.38 47 LEU A O 1
ATOM 392 N N . TYR A 1 48 ? 14.852 -8.234 -11.305 1 97.69 48 TYR A N 1
ATOM 393 C CA . TYR A 1 48 ? 15.922 -7.262 -11.547 1 97.69 48 TYR A CA 1
ATOM 394 C C . TYR A 1 48 ? 16.078 -6.328 -10.352 1 97.69 48 TYR A C 1
ATOM 396 O O . TYR A 1 48 ? 17.203 -6.051 -9.922 1 97.69 48 TYR A O 1
ATOM 404 N N . SER A 1 49 ? 14.961 -5.867 -9.883 1 96.19 49 SER A N 1
ATOM 405 C CA . SER A 1 49 ? 15.016 -4.984 -8.719 1 96.19 49 SER A CA 1
ATOM 406 C C . SER A 1 49 ? 15.695 -5.668 -7.539 1 96.19 49 SER A C 1
ATOM 408 O O . SER A 1 49 ? 16.531 -5.062 -6.859 1 96.19 49 SER A O 1
ATOM 410 N N . MET A 1 50 ? 15.336 -6.867 -7.27 1 97.12 50 MET A N 1
ATOM 411 C CA . MET A 1 50 ? 15.938 -7.625 -6.176 1 97.12 50 MET A CA 1
ATOM 412 C C . MET A 1 50 ? 17.438 -7.805 -6.398 1 97.12 50 MET A C 1
ATOM 414 O O . MET A 1 50 ? 18.234 -7.688 -5.461 1 97.12 50 MET A O 1
ATOM 418 N N . TYR A 1 51 ? 17.812 -8.023 -7.656 1 97.31 51 TYR A N 1
ATOM 419 C CA . TYR A 1 51 ? 19.203 -8.188 -8.023 1 97.31 51 TYR A CA 1
ATOM 420 C C . TYR A 1 51 ? 20 -6.91 -7.773 1 97.31 51 TYR A C 1
ATOM 422 O O . TYR A 1 51 ? 21.062 -6.941 -7.16 1 97.31 51 TYR A O 1
ATOM 430 N N . VAL A 1 52 ? 19.516 -5.773 -8.172 1 95.25 52 VAL A N 1
ATOM 431 C CA . VAL A 1 52 ? 20.156 -4.477 -8.055 1 95.25 52 VAL A CA 1
ATOM 432 C C . VAL A 1 52 ? 20.312 -4.109 -6.582 1 95.25 52 VAL A C 1
ATOM 434 O O . VAL A 1 52 ? 21.328 -3.512 -6.191 1 95.25 52 VAL A O 1
ATOM 437 N N . GLU A 1 53 ? 19.344 -4.559 -5.812 1 91.88 53 GLU A N 1
ATOM 438 C CA . GLU A 1 53 ? 19.359 -4.227 -4.391 1 91.88 53 GLU A CA 1
ATOM 439 C C . GLU A 1 53 ? 20.203 -5.211 -3.598 1 91.88 53 GLU A C 1
ATOM 441 O O . GLU A 1 53 ? 20.375 -5.062 -2.385 1 91.88 53 GLU A O 1
ATOM 446 N N . GLY A 1 54 ? 20.734 -6.234 -4.238 1 92.94 54 GLY A N 1
ATOM 447 C CA . GLY A 1 54 ? 21.547 -7.238 -3.578 1 92.94 54 GLY A CA 1
ATOM 448 C C . GLY A 1 54 ? 20.75 -8.219 -2.748 1 92.94 54 GLY A C 1
ATOM 449 O O . GLY A 1 54 ? 21.266 -8.82 -1.809 1 92.94 54 GLY A O 1
ATOM 450 N N . ASN A 1 55 ? 19.406 -8.297 -3.023 1 93.88 55 ASN A N 1
ATOM 451 C CA . ASN A 1 55 ? 18.531 -9.234 -2.342 1 93.88 55 ASN A CA 1
ATOM 452 C C . ASN A 1 55 ? 18.562 -10.617 -2.994 1 93.88 55 ASN A C 1
ATOM 454 O O . ASN A 1 55 ? 17.547 -11.102 -3.486 1 93.88 55 ASN A O 1
ATOM 458 N N . VAL A 1 56 ? 19.75 -11.266 -2.963 1 95.81 56 VAL A N 1
ATOM 459 C CA . VAL A 1 56 ? 20.016 -12.516 -3.67 1 95.81 56 VAL A CA 1
ATOM 460 C C . VAL A 1 56 ? 19.984 -13.68 -2.684 1 95.81 56 VAL A C 1
ATOM 462 O O . VAL A 1 56 ? 19.828 -13.477 -1.477 1 95.81 56 VAL A O 1
ATOM 465 N N . HIS A 1 57 ? 20.109 -14.922 -3.182 1 94.56 57 HIS A N 1
ATOM 466 C CA . HIS A 1 57 ? 19.797 -16.141 -2.449 1 94.56 57 HIS A CA 1
ATOM 467 C C . HIS A 1 57 ? 20.75 -16.344 -1.28 1 94.56 57 HIS A C 1
ATOM 469 O O . HIS A 1 57 ? 20.406 -17.016 -0.305 1 94.56 57 HIS A O 1
ATOM 475 N N . ASP A 1 58 ? 21.969 -15.734 -1.349 1 94.12 58 ASP A N 1
ATOM 476 C CA . ASP A 1 58 ? 22.969 -15.961 -0.3 1 94.12 58 ASP A CA 1
ATOM 477 C C . ASP A 1 58 ? 22.922 -14.844 0.742 1 94.12 58 ASP A C 1
ATOM 479 O O . ASP A 1 58 ? 23.781 -14.773 1.623 1 94.12 58 ASP A O 1
ATOM 483 N N . LYS A 1 59 ? 21.984 -13.984 0.681 1 93.38 59 LYS A N 1
ATOM 484 C CA . LYS A 1 59 ? 21.797 -12.906 1.64 1 93.38 59 LYS A CA 1
ATOM 485 C C . LYS A 1 59 ? 20.531 -13.133 2.479 1 93.38 59 LYS A C 1
ATOM 487 O O . LYS A 1 59 ? 19.766 -14.062 2.213 1 93.38 59 LYS A O 1
ATOM 492 N N . ALA A 1 60 ? 20.344 -12.367 3.51 1 91.38 60 ALA A N 1
ATOM 493 C CA . ALA A 1 60 ? 19.172 -12.461 4.391 1 91.38 60 ALA A CA 1
ATOM 494 C C . ALA A 1 60 ? 17.906 -12.023 3.672 1 91.38 60 ALA A C 1
ATOM 496 O O . ALA A 1 60 ? 17.969 -11.25 2.709 1 91.38 60 ALA A O 1
ATOM 497 N N . PHE A 1 61 ? 16.781 -12.578 4.113 1 93.81 61 PHE A N 1
ATOM 498 C CA . PHE A 1 61 ? 15.484 -12.133 3.617 1 93.81 61 PHE A CA 1
ATOM 499 C C . PHE A 1 61 ? 15.25 -10.664 3.936 1 93.81 61 PHE A C 1
ATOM 501 O O . PHE A 1 61 ? 15.773 -10.148 4.926 1 93.81 61 PHE A O 1
ATOM 508 N N . ARG A 1 62 ? 14.602 -10 3.104 1 91.38 62 ARG A N 1
ATOM 509 C CA . ARG A 1 62 ? 14.195 -8.617 3.309 1 91.38 62 ARG A CA 1
ATOM 510 C C . ARG A 1 62 ? 12.68 -8.469 3.225 1 91.38 62 ARG A C 1
ATOM 512 O O . ARG A 1 62 ? 12.008 -9.266 2.568 1 91.38 62 ARG A O 1
ATOM 519 N N . LYS A 1 63 ? 12.117 -7.406 3.869 1 90 63 LYS A N 1
ATOM 520 C CA . LYS A 1 63 ? 10.68 -7.164 3.816 1 90 63 LYS A CA 1
ATOM 521 C C . LYS A 1 63 ? 10.203 -6.984 2.379 1 90 63 LYS A C 1
ATOM 523 O O . LYS A 1 63 ? 10.828 -6.27 1.597 1 90 63 LYS A O 1
ATOM 528 N N . SER A 1 64 ? 9.117 -7.652 2.014 1 94.12 64 SER A N 1
ATOM 529 C CA . SER A 1 64 ? 8.57 -7.602 0.661 1 94.12 64 SER A CA 1
ATOM 530 C C . SER A 1 64 ? 8.188 -6.176 0.274 1 94.12 64 SER A C 1
ATOM 532 O O . SER A 1 64 ? 8.305 -5.793 -0.891 1 94.12 64 SER A O 1
ATOM 534 N N . ALA A 1 65 ? 7.793 -5.406 1.275 1 89.38 65 ALA A N 1
ATOM 535 C CA . ALA A 1 65 ? 7.371 -4.027 1.036 1 89.38 65 ALA A CA 1
ATOM 536 C C . ALA A 1 65 ? 8.5 -3.211 0.407 1 89.38 65 ALA A C 1
ATOM 538 O O . ALA A 1 65 ? 8.25 -2.322 -0.409 1 89.38 65 ALA A O 1
ATOM 539 N N . LYS A 1 66 ? 9.719 -3.432 0.793 1 90.19 66 LYS A N 1
ATOM 540 C CA . LYS A 1 66 ? 10.867 -2.717 0.242 1 90.19 66 LYS A CA 1
ATOM 541 C C . LYS A 1 66 ? 11.031 -3.008 -1.246 1 90.19 66 LYS A C 1
ATOM 543 O O . LYS A 1 66 ? 11.203 -2.09 -2.049 1 90.19 66 LYS A O 1
ATOM 548 N N . THR A 1 67 ? 10.961 -4.254 -1.616 1 94.12 67 THR A N 1
ATOM 549 C CA . THR A 1 67 ? 11.086 -4.648 -3.016 1 94.12 67 THR A CA 1
ATOM 550 C C . THR A 1 67 ? 9.953 -4.047 -3.846 1 94.12 67 THR A C 1
ATOM 552 O O . THR A 1 67 ? 10.195 -3.494 -4.922 1 94.12 67 THR A O 1
ATOM 555 N N . VAL A 1 68 ? 8.734 -4.168 -3.334 1 93.56 68 VAL A N 1
ATOM 556 C CA . VAL A 1 68 ? 7.57 -3.648 -4.051 1 93.56 68 VAL A CA 1
ATOM 557 C C . VAL A 1 68 ? 7.715 -2.143 -4.25 1 93.56 68 VAL A C 1
ATOM 559 O O . VAL A 1 68 ? 7.465 -1.627 -5.34 1 93.56 68 VAL A O 1
ATOM 562 N N . GLY A 1 69 ? 8.125 -1.454 -3.201 1 89.31 69 GLY A N 1
ATOM 563 C CA . GLY A 1 69 ? 8.352 -0.022 -3.303 1 89.31 69 GLY A CA 1
ATOM 564 C C . GLY A 1 69 ? 9.391 0.342 -4.348 1 89.31 69 GLY A C 1
ATOM 565 O O . GLY A 1 69 ? 9.211 1.295 -5.105 1 89.31 69 GLY A O 1
ATOM 566 N N . ASN A 1 70 ? 10.516 -0.391 -4.422 1 91.5 70 ASN A N 1
ATOM 567 C CA . ASN A 1 70 ? 11.57 -0.143 -5.398 1 91.5 70 ASN A CA 1
ATOM 568 C C . ASN A 1 70 ? 11.086 -0.403 -6.824 1 91.5 70 ASN A C 1
ATOM 570 O O . ASN A 1 70 ? 11.445 0.327 -7.75 1 91.5 70 ASN A O 1
ATOM 574 N N . VAL A 1 71 ? 10.289 -1.437 -6.969 1 94.06 71 VAL A N 1
ATOM 575 C CA . VAL A 1 71 ? 9.797 -1.794 -8.297 1 94.06 71 VAL A CA 1
ATOM 576 C C . VAL A 1 71 ? 8.867 -0.701 -8.82 1 94.06 71 VAL A C 1
ATOM 578 O O . VAL A 1 71 ? 9.016 -0.24 -9.953 1 94.06 71 VAL A O 1
ATOM 581 N N . ILE A 1 72 ? 7.902 -0.294 -7.965 1 88.75 72 ILE A N 1
ATOM 582 C CA . ILE A 1 72 ? 6.934 0.706 -8.406 1 88.75 72 ILE A CA 1
ATOM 583 C C . ILE A 1 72 ? 7.617 2.066 -8.523 1 88.75 72 ILE A C 1
ATOM 585 O O . ILE A 1 72 ? 7.277 2.861 -9.406 1 88.75 72 ILE A O 1
ATOM 589 N N . GLY A 1 73 ? 8.609 2.338 -7.75 1 85.88 73 GLY A N 1
ATOM 590 C CA . GLY A 1 73 ? 9.297 3.617 -7.734 1 85.88 73 GLY A CA 1
ATOM 591 C C . GLY A 1 73 ? 10.273 3.783 -8.883 1 85.88 73 GLY A C 1
ATOM 592 O O . GLY A 1 73 ? 10.5 4.898 -9.359 1 85.88 73 GLY A O 1
ATOM 593 N N . ASN A 1 74 ? 10.805 2.648 -9.383 1 88.75 74 ASN A N 1
ATOM 594 C CA . ASN A 1 74 ? 11.891 2.771 -10.352 1 88.75 74 ASN A CA 1
ATOM 595 C C . ASN A 1 74 ? 11.5 2.18 -11.703 1 88.75 74 ASN A C 1
ATOM 597 O O . ASN A 1 74 ? 12.016 2.604 -12.742 1 88.75 74 ASN A O 1
ATOM 601 N N . TYR A 1 75 ? 10.562 1.165 -11.719 1 89 75 TYR A N 1
ATOM 602 C CA . TYR A 1 75 ? 10.492 0.395 -12.953 1 89 75 TYR A CA 1
ATOM 603 C C . TYR A 1 75 ? 9.047 0.223 -13.406 1 89 75 TYR A C 1
ATOM 605 O O . TYR A 1 75 ? 8.773 0.138 -14.609 1 89 75 TYR A O 1
ATOM 613 N N . HIS A 1 76 ? 8.133 0.014 -12.438 1 84.31 76 HIS A N 1
ATOM 614 C CA . HIS A 1 76 ? 6.766 -0.377 -12.773 1 84.31 76 HIS A CA 1
ATOM 615 C C . HIS A 1 76 ? 5.754 0.601 -12.188 1 84.31 76 HIS A C 1
ATOM 617 O O . HIS A 1 76 ? 5.145 0.325 -11.156 1 84.31 76 HIS A O 1
ATOM 623 N N . PRO A 1 77 ? 5.453 1.654 -12.93 1 74 77 PRO A N 1
ATOM 624 C CA . PRO A 1 77 ? 4.543 2.676 -12.406 1 74 77 PRO A CA 1
ATOM 625 C C . PRO A 1 77 ? 3.096 2.199 -12.344 1 74 77 PRO A C 1
ATOM 627 O O . PRO A 1 77 ? 2.217 2.787 -12.977 1 74 77 PRO A O 1
ATOM 630 N N . HIS A 1 78 ? 2.893 1.076 -11.672 1 76.81 78 HIS A N 1
ATOM 631 C CA . HIS A 1 78 ? 1.566 0.502 -11.469 1 76.81 78 HIS A CA 1
ATOM 632 C C . HIS A 1 78 ? 1.263 0.318 -9.984 1 76.81 78 HIS A C 1
ATOM 634 O O . HIS A 1 78 ? 1.99 0.829 -9.133 1 76.81 78 HIS A O 1
ATOM 640 N N . GLY A 1 79 ? 0.18 -0.434 -9.734 1 78.19 79 GLY A N 1
ATOM 641 C CA . GLY A 1 79 ? -0.278 -0.609 -8.367 1 78.19 79 GLY A CA 1
ATOM 642 C C . GLY A 1 79 ? 0.639 -1.491 -7.539 1 78.19 79 GLY A C 1
ATOM 643 O O . GLY A 1 79 ? 1.183 -2.477 -8.047 1 78.19 79 GLY A O 1
ATOM 644 N N . ASP A 1 80 ? 0.849 -1.156 -6.32 1 85.19 80 ASP A N 1
ATOM 645 C CA . ASP A 1 80 ? 1.674 -1.911 -5.379 1 85.19 80 ASP A CA 1
ATOM 646 C C . ASP A 1 80 ? 1.11 -3.314 -5.16 1 85.19 80 ASP A C 1
ATOM 648 O O . ASP A 1 80 ? 1.862 -4.289 -5.113 1 85.19 80 ASP A O 1
ATOM 652 N N . SER A 1 81 ? -0.193 -3.363 -5.184 1 87.06 81 SER A N 1
ATOM 653 C CA . SER A 1 81 ? -0.838 -4.648 -4.938 1 87.06 81 SER A CA 1
ATOM 654 C C . SER A 1 81 ? -0.559 -5.629 -6.074 1 87.06 81 SER A C 1
ATOM 656 O O . SER A 1 81 ? -0.315 -6.812 -5.832 1 87.06 81 SER A O 1
ATOM 658 N N . SER A 1 82 ? -0.636 -5.184 -7.277 1 88.62 82 SER A N 1
ATOM 659 C CA . SER A 1 82 ? -0.402 -6.047 -8.43 1 88.62 82 SER A CA 1
ATOM 660 C C . SER A 1 82 ? 1.03 -6.57 -8.453 1 88.62 82 SER A C 1
ATOM 662 O O . SER A 1 82 ? 1.267 -7.738 -8.758 1 88.62 82 SER A O 1
ATOM 664 N N . VAL A 1 83 ? 2.014 -5.715 -8.133 1 93.44 83 VAL A N 1
ATOM 665 C CA . VAL A 1 83 ? 3.416 -6.113 -8.094 1 93.44 83 VAL A CA 1
ATOM 666 C C . VAL A 1 83 ? 3.629 -7.141 -6.98 1 93.44 83 VAL A C 1
ATOM 668 O O . VAL A 1 83 ? 4.312 -8.148 -7.184 1 93.44 83 VAL A O 1
ATOM 671 N N . TYR A 1 84 ? 2.996 -6.895 -5.816 1 95.69 84 TYR A N 1
ATOM 672 C CA . TYR A 1 84 ? 3.135 -7.812 -4.691 1 95.69 84 TYR A CA 1
ATOM 673 C C . TYR A 1 84 ? 2.529 -9.172 -5.02 1 95.69 84 TYR A C 1
ATOM 675 O O . TYR A 1 84 ? 3.117 -10.211 -4.715 1 95.69 84 TYR A O 1
ATOM 683 N N . GLU A 1 85 ? 1.44 -9.148 -5.641 1 94.62 85 GLU A N 1
ATOM 684 C CA . GLU A 1 85 ? 0.785 -10.398 -6.023 1 94.62 85 GLU A CA 1
ATOM 685 C C . GLU A 1 85 ? 1.648 -11.203 -6.988 1 94.62 85 GLU A C 1
ATOM 687 O O . GLU A 1 85 ? 1.717 -12.43 -6.891 1 94.62 85 GLU A O 1
ATOM 692 N N . ALA A 1 86 ? 2.197 -10.555 -7.941 1 95.75 86 ALA A N 1
ATOM 693 C CA . ALA A 1 86 ? 3.096 -11.227 -8.875 1 95.75 86 ALA A CA 1
ATOM 694 C C . ALA A 1 86 ? 4.285 -11.852 -8.148 1 95.75 86 ALA A C 1
ATOM 696 O O . ALA A 1 86 ? 4.699 -12.969 -8.461 1 95.75 86 ALA A O 1
ATOM 697 N N . MET A 1 87 ? 4.844 -11.078 -7.195 1 97.38 87 MET A N 1
ATOM 698 C CA . MET A 1 87 ? 5.965 -11.578 -6.402 1 97.38 87 MET A CA 1
ATOM 699 C C . MET A 1 87 ? 5.559 -12.805 -5.602 1 97.38 87 MET A C 1
ATOM 701 O O . MET A 1 87 ? 6.309 -13.789 -5.539 1 97.38 87 MET A O 1
ATOM 705 N N . VAL A 1 88 ? 4.434 -12.75 -4.973 1 97.62 88 VAL A N 1
ATOM 706 C CA . VAL A 1 88 ? 3.896 -13.859 -4.195 1 97.62 88 VAL A CA 1
ATOM 707 C C . VAL A 1 88 ? 3.746 -15.094 -5.09 1 97.62 88 VAL A C 1
ATOM 709 O O . VAL A 1 88 ? 4.129 -16.203 -4.703 1 97.62 88 VAL A O 1
ATOM 712 N N . ARG A 1 89 ? 3.256 -14.922 -6.285 1 97 89 ARG A N 1
ATOM 713 C CA . ARG A 1 89 ? 3.047 -16.031 -7.207 1 97 89 ARG A CA 1
ATOM 714 C C . ARG A 1 89 ? 4.367 -16.703 -7.555 1 97 89 ARG A C 1
ATOM 716 O O . ARG A 1 89 ? 4.438 -17.938 -7.648 1 97 89 ARG A O 1
ATOM 723 N N . LEU A 1 90 ? 5.422 -15.938 -7.727 1 98 90 LEU A N 1
ATOM 724 C CA . LEU A 1 90 ? 6.742 -16.453 -8.07 1 98 90 LEU A CA 1
ATOM 725 C C . LEU A 1 90 ? 7.32 -17.281 -6.93 1 98 90 LEU A C 1
ATOM 727 O O . LEU A 1 90 ? 8.297 -18.016 -7.117 1 98 90 LEU A O 1
ATOM 731 N N . SER A 1 91 ? 6.648 -17.188 -5.742 1 98.25 91 SER A N 1
ATOM 732 C CA . SER A 1 91 ? 7.172 -17.859 -4.562 1 98.25 91 SER A CA 1
ATOM 733 C C . SER A 1 91 ? 6.344 -19.094 -4.223 1 98.25 91 SER A C 1
ATOM 735 O O . SER A 1 91 ? 6.707 -19.875 -3.336 1 98.25 91 SER A O 1
ATOM 737 N N . GLN A 1 92 ? 5.246 -19.281 -4.855 1 97.19 92 GLN A N 1
ATOM 738 C CA . GLN A 1 92 ? 4.305 -20.344 -4.5 1 97.19 92 GLN A CA 1
ATOM 739 C C . GLN A 1 92 ? 4.699 -21.672 -5.137 1 97.19 92 GLN A C 1
ATOM 741 O O . GLN A 1 92 ? 4.68 -21.797 -6.363 1 97.19 92 GLN A O 1
ATOM 746 N N . THR A 1 93 ? 4.852 -22.688 -4.41 1 95.75 93 THR A N 1
ATOM 747 C CA . THR A 1 93 ? 5.391 -23.969 -4.852 1 95.75 93 THR A CA 1
ATOM 748 C C . THR A 1 93 ? 4.328 -24.766 -5.594 1 95.75 93 THR A C 1
ATOM 750 O O . THR A 1 93 ? 4.648 -25.734 -6.281 1 95.75 93 THR A O 1
ATOM 753 N N . TRP A 1 94 ? 3.064 -24.391 -5.453 1 95.94 94 TRP A N 1
ATOM 754 C CA . TRP A 1 94 ? 2.002 -25.109 -6.141 1 95.94 94 TRP A CA 1
ATOM 755 C C . TRP A 1 94 ? 1.601 -24.406 -7.426 1 95.94 94 TRP A C 1
ATOM 757 O O . TRP A 1 94 ? 0.779 -24.906 -8.195 1 95.94 94 TRP A O 1
ATOM 767 N N . LYS A 1 95 ? 2.225 -23.234 -7.68 1 95.88 95 LYS A N 1
ATOM 768 C CA . LYS A 1 95 ? 1.909 -22.453 -8.875 1 95.88 95 LYS A CA 1
ATOM 769 C C . LYS A 1 95 ? 3.059 -22.5 -9.875 1 95.88 95 LYS A C 1
ATOM 771 O O . LYS A 1 95 ? 2.834 -22.516 -11.086 1 95.88 95 LYS A O 1
ATOM 776 N N . VAL A 1 96 ? 4.316 -22.531 -9.344 1 95.94 96 VAL A N 1
ATOM 777 C CA . VAL A 1 96 ? 5.5 -22.516 -10.195 1 95.94 96 VAL A CA 1
ATOM 778 C C . VAL A 1 96 ? 6.344 -23.766 -9.93 1 95.94 96 VAL A C 1
ATOM 780 O O . VAL A 1 96 ? 6.473 -24.188 -8.781 1 95.94 96 VAL A O 1
ATOM 783 N N . ARG A 1 97 ? 6.828 -24.344 -11.023 1 97.12 97 ARG A N 1
ATOM 784 C CA . ARG A 1 97 ? 7.574 -25.594 -10.898 1 97.12 97 ARG A CA 1
ATOM 785 C C . ARG A 1 97 ? 8.906 -25.375 -10.188 1 97.12 97 ARG A C 1
ATOM 787 O O . ARG A 1 97 ? 9.328 -26.203 -9.375 1 97.12 97 ARG A O 1
ATOM 794 N N . ASN A 1 98 ? 9.625 -24.297 -10.586 1 97.94 98 ASN A N 1
ATOM 795 C CA . ASN A 1 98 ? 10.82 -23.828 -9.891 1 97.94 98 ASN A CA 1
ATOM 796 C C . ASN A 1 98 ? 10.648 -22.391 -9.398 1 97.94 98 ASN A C 1
ATOM 798 O O . ASN A 1 98 ? 10.672 -21.453 -10.188 1 97.94 98 ASN A O 1
ATOM 802 N N . VAL A 1 99 ? 10.555 -22.25 -8.086 1 97.88 99 VAL A N 1
ATOM 803 C CA . VAL A 1 99 ? 10.273 -20.938 -7.516 1 97.88 99 VAL A CA 1
ATOM 804 C C . VAL A 1 99 ? 11.43 -19.984 -7.82 1 97.88 99 VAL A C 1
ATOM 806 O O . VAL A 1 99 ? 12.602 -20.375 -7.734 1 97.88 99 VAL A O 1
ATOM 809 N N . LEU A 1 100 ? 11.133 -18.75 -8.156 1 98.56 100 LEU A N 1
ATOM 810 C CA . LEU A 1 100 ? 12.141 -17.75 -8.484 1 98.56 100 LEU A CA 1
ATOM 811 C C . LEU A 1 100 ? 12.352 -16.781 -7.32 1 98.56 100 LEU A C 1
ATOM 813 O O . LEU A 1 100 ? 13.359 -16.078 -7.27 1 98.56 100 LEU A O 1
ATOM 817 N N . VAL A 1 101 ? 11.398 -16.703 -6.402 1 98.44 101 VAL A N 1
ATOM 818 C CA . VAL A 1 101 ? 11.461 -15.906 -5.184 1 98.44 101 VAL A CA 1
ATOM 819 C C . VAL A 1 101 ? 11.242 -16.797 -3.965 1 98.44 101 VAL A C 1
ATOM 821 O O . VAL A 1 101 ? 10.32 -17.625 -3.951 1 98.44 101 VAL A O 1
ATOM 824 N N . GLU A 1 102 ? 12.102 -16.75 -3.047 1 98.06 102 GLU A N 1
ATOM 825 C CA . GLU A 1 102 ? 11.859 -17.359 -1.742 1 98.06 102 GLU A CA 1
ATOM 826 C C . GLU A 1 102 ? 11.172 -16.375 -0.794 1 98.06 102 GLU A C 1
ATOM 828 O O . GLU A 1 102 ? 11.562 -15.211 -0.71 1 98.06 102 GLU A O 1
ATOM 833 N N . MET A 1 103 ? 10.164 -16.859 -0.149 1 96.94 103 MET A N 1
ATOM 834 C CA . MET A 1 103 ? 9.398 -15.945 0.701 1 96.94 103 MET A CA 1
ATOM 835 C C . MET A 1 103 ? 9.164 -16.562 2.078 1 96.94 103 MET A C 1
ATOM 837 O O . MET A 1 103 ? 8.867 -17.75 2.191 1 96.94 103 MET A O 1
ATOM 841 N N . HIS A 1 104 ? 9.414 -15.805 3.121 1 95.12 104 HIS A N 1
ATOM 842 C CA . HIS A 1 104 ? 9.031 -16.125 4.492 1 95.12 104 HIS A CA 1
ATOM 843 C C . HIS A 1 104 ? 7.73 -15.43 4.875 1 95.12 104 HIS A C 1
ATOM 845 O O . HIS A 1 104 ? 7.543 -14.242 4.586 1 95.12 104 HIS A O 1
ATOM 851 N N . GLY A 1 105 ? 6.906 -16.125 5.492 1 91.5 105 GLY A N 1
ATOM 852 C CA . GLY A 1 105 ? 5.555 -15.664 5.781 1 91.5 105 GLY A CA 1
ATOM 853 C C . GLY A 1 105 ? 4.492 -16.375 4.969 1 91.5 105 GLY A C 1
ATOM 854 O O . GLY A 1 105 ? 4.812 -17.203 4.102 1 91.5 105 GLY A O 1
ATOM 855 N N . ASN A 1 106 ? 3.244 -16.109 5.32 1 93.12 106 ASN A N 1
ATOM 856 C CA . ASN A 1 106 ? 2.145 -16.734 4.598 1 93.12 106 ASN A CA 1
ATOM 857 C C . ASN A 1 106 ? 2.049 -16.219 3.164 1 93.12 106 ASN A C 1
ATOM 859 O O . ASN A 1 106 ? 1.706 -15.062 2.939 1 93.12 106 ASN A O 1
ATOM 863 N N . ASN A 1 107 ? 2.422 -17 2.211 1 95.81 107 ASN A N 1
ATOM 864 C CA . ASN A 1 107 ? 2.346 -16.594 0.814 1 95.81 107 ASN A CA 1
ATOM 865 C C . ASN A 1 107 ? 1.104 -17.156 0.129 1 95.81 107 ASN A C 1
ATOM 867 O O . ASN A 1 107 ? 1.1 -17.359 -1.087 1 95.81 107 ASN A O 1
ATOM 871 N N . GLY A 1 108 ? 0.077 -17.469 0.943 1 93 108 GLY A N 1
ATOM 872 C CA . GLY A 1 108 ? -1.149 -18.062 0.431 1 93 108 GLY A CA 1
ATOM 873 C C . GLY A 1 108 ? -1.188 -19.578 0.566 1 93 108 GLY A C 1
ATOM 874 O O . GLY A 1 108 ? -0.357 -20.156 1.264 1 93 108 GLY A O 1
ATOM 875 N N . SER A 1 109 ? -2.309 -20.188 0.051 1 92.62 109 SER A N 1
ATOM 876 C CA . SER A 1 109 ? -2.441 -21.641 0.134 1 92.62 109 SER A CA 1
ATOM 877 C C . SER A 1 109 ? -3.191 -22.203 -1.072 1 92.62 109 SER A C 1
ATOM 879 O O . SER A 1 109 ? -3.814 -21.438 -1.823 1 92.62 109 SER A O 1
ATOM 881 N N . VAL A 1 110 ? -3.062 -23.438 -1.254 1 93.19 110 VAL A N 1
ATOM 882 C CA . VAL A 1 110 ? -3.75 -24.141 -2.334 1 93.19 110 VAL A CA 1
ATOM 883 C C . VAL A 1 110 ? -5.262 -24.031 -2.133 1 93.19 110 VAL A C 1
ATOM 885 O O . VAL A 1 110 ? -6.031 -24.234 -3.078 1 93.19 110 VAL A O 1
ATOM 888 N N . ASP A 1 111 ? -5.754 -23.641 -0.918 1 92.56 111 ASP A N 1
ATOM 889 C CA . ASP A 1 111 ? -7.164 -23.453 -0.592 1 92.56 111 ASP A CA 1
ATOM 890 C C . ASP A 1 111 ? -7.68 -22.109 -1.117 1 92.56 111 ASP A C 1
ATOM 892 O O . ASP A 1 111 ? -8.883 -21.859 -1.089 1 92.56 111 ASP A O 1
ATOM 896 N N . GLY A 1 112 ? -6.777 -21.312 -1.562 1 89.69 112 GLY A N 1
ATOM 897 C CA . GLY A 1 112 ? -7.191 -20 -2.041 1 89.69 112 GLY A CA 1
ATOM 898 C C . GLY A 1 112 ? -7.059 -18.922 -0.992 1 89.69 112 GLY A C 1
ATOM 899 O O . GLY A 1 112 ? -7.531 -17.797 -1.189 1 89.69 112 GLY A O 1
ATOM 900 N N . ASP A 1 113 ? -6.434 -19.25 0.143 1 91.56 113 ASP A N 1
ATOM 901 C CA . ASP A 1 113 ? -6.16 -18.219 1.128 1 91.56 113 ASP A CA 1
ATOM 902 C C . ASP A 1 113 ? -5.207 -17.156 0.564 1 91.56 113 ASP A C 1
ATOM 904 O O . ASP A 1 113 ? -4.242 -17.5 -0.124 1 91.56 113 ASP A O 1
ATOM 908 N N . PRO A 1 114 ? -5.535 -15.938 0.816 1 91.69 114 PRO A N 1
ATOM 909 C CA . PRO A 1 114 ? -4.621 -14.906 0.33 1 91.69 114 PRO A CA 1
ATOM 910 C C . PRO A 1 114 ? -3.311 -14.859 1.11 1 91.69 114 PRO A C 1
ATOM 912 O O . PRO A 1 114 ? -3.248 -15.336 2.246 1 91.69 114 PRO A O 1
ATOM 915 N N . ALA A 1 115 ? -2.26 -14.312 0.495 1 94.88 115 ALA A N 1
ATOM 916 C CA . ALA A 1 115 ? -0.988 -14.086 1.18 1 94.88 115 ALA A CA 1
ATOM 917 C C . ALA A 1 115 ? -1.122 -12.992 2.236 1 94.88 115 ALA A C 1
ATOM 919 O O . ALA A 1 115 ? -2.051 -12.18 2.189 1 94.88 115 ALA A O 1
ATOM 920 N N . ALA A 1 116 ? -0.242 -13.055 3.256 1 93.69 116 ALA A N 1
ATOM 921 C CA . ALA A 1 116 ? -0.155 -11.961 4.219 1 93.69 116 ALA A CA 1
ATOM 922 C C . ALA A 1 116 ? 0.254 -10.656 3.539 1 93.69 116 ALA A C 1
ATOM 924 O O . ALA A 1 116 ? 0.829 -10.672 2.447 1 93.69 116 ALA A O 1
ATOM 925 N N . ALA A 1 117 ? -0.094 -9.547 4.145 1 89.25 117 ALA A N 1
ATOM 926 C CA . ALA A 1 117 ? 0.283 -8.25 3.59 1 89.25 117 ALA A CA 1
ATOM 927 C C . ALA A 1 117 ? 1.799 -8.125 3.465 1 89.25 117 ALA A C 1
ATOM 929 O O . ALA A 1 117 ? 2.545 -8.797 4.184 1 89.25 117 ALA A O 1
ATOM 930 N N . MET A 1 118 ? 2.238 -7.266 2.52 1 90.88 118 MET A N 1
ATOM 931 C CA . MET A 1 118 ? 3.65 -7.16 2.162 1 90.88 118 MET A CA 1
ATOM 932 C C . MET A 1 118 ? 4.473 -6.656 3.342 1 90.88 118 MET A C 1
ATOM 934 O O . MET A 1 118 ? 5.699 -6.777 3.348 1 90.88 118 MET A O 1
ATOM 938 N N . ARG A 1 119 ? 3.869 -6.039 4.348 1 82.81 119 ARG A N 1
ATOM 939 C CA . ARG A 1 119 ? 4.59 -5.594 5.535 1 82.81 119 ARG A CA 1
ATOM 940 C C . ARG A 1 119 ? 4.926 -6.773 6.445 1 82.81 119 ARG A C 1
ATOM 942 O O . ARG A 1 119 ? 5.789 -6.668 7.316 1 82.81 119 ARG A O 1
ATOM 949 N N . TYR A 1 120 ? 4.227 -7.98 6.215 1 88.44 120 TYR A N 1
ATOM 950 C CA . TYR A 1 120 ? 4.406 -9.133 7.098 1 88.44 120 TYR A CA 1
ATOM 951 C C . TYR A 1 120 ? 5.258 -10.203 6.43 1 88.44 120 TYR A C 1
ATOM 953 O O . TYR A 1 120 ? 5.668 -11.172 7.074 1 88.44 120 TYR A O 1
ATOM 961 N N . THR A 1 121 ? 5.539 -10.102 5.156 1 93.75 121 THR A N 1
ATOM 962 C CA . THR A 1 121 ? 6.316 -11.109 4.453 1 93.75 121 THR A CA 1
ATOM 963 C C . THR A 1 121 ? 7.723 -10.594 4.152 1 93.75 121 THR A C 1
ATOM 965 O O . THR A 1 121 ? 7.953 -9.383 4.113 1 93.75 121 THR A O 1
ATOM 968 N N . GLU A 1 122 ? 8.664 -11.469 4.07 1 94.12 122 GLU A N 1
ATOM 969 C CA . GLU A 1 122 ? 10.039 -11.211 3.645 1 94.12 122 GLU A CA 1
ATOM 970 C C . GLU A 1 122 ? 10.422 -12.094 2.463 1 94.12 122 GLU A C 1
ATOM 972 O O . GLU A 1 122 ? 9.93 -13.219 2.332 1 94.12 122 GLU A O 1
ATOM 977 N N . ALA A 1 123 ? 11.25 -11.57 1.561 1 96.25 123 ALA A N 1
ATOM 978 C CA . ALA A 1 123 ? 11.539 -12.32 0.344 1 96.25 123 ALA A CA 1
ATOM 979 C C . ALA A 1 123 ? 12.984 -12.102 -0.107 1 96.25 123 ALA A C 1
ATOM 981 O O . ALA A 1 123 ? 13.625 -11.141 0.308 1 96.25 123 ALA A O 1
ATOM 982 N N . ARG A 1 124 ? 13.523 -12.953 -0.916 1 97.5 124 ARG A N 1
ATOM 983 C CA . ARG A 1 124 ? 14.789 -12.852 -1.635 1 97.5 124 ARG A CA 1
ATOM 984 C C . ARG A 1 124 ? 14.773 -13.711 -2.898 1 97.5 124 ARG A C 1
ATOM 986 O O . ARG A 1 124 ? 13.859 -14.516 -3.094 1 97.5 124 ARG A O 1
ATOM 993 N N . LEU A 1 125 ? 15.688 -13.523 -3.771 1 98.25 125 LEU A N 1
ATOM 994 C CA . LEU A 1 125 ? 15.797 -14.352 -4.969 1 98.25 125 LEU A CA 1
ATOM 995 C C . LEU A 1 125 ? 16.141 -15.789 -4.602 1 98.25 125 LEU A C 1
ATOM 997 O O . LEU A 1 125 ? 16.906 -16.031 -3.68 1 98.25 125 LEU A O 1
ATOM 1001 N N . SER A 1 126 ? 15.523 -16.75 -5.324 1 98 126 SER A N 1
ATOM 1002 C CA . SER A 1 126 ? 15.914 -18.141 -5.172 1 98 126 SER A CA 1
ATOM 1003 C C . SER A 1 126 ? 17.266 -18.422 -5.824 1 98 126 SER A C 1
ATOM 1005 O O . SER A 1 126 ? 17.734 -17.625 -6.637 1 98 126 SER A O 1
ATOM 1007 N N . PRO A 1 127 ? 17.906 -19.438 -5.48 1 97.44 127 PRO A N 1
ATOM 1008 C CA . PRO A 1 127 ? 19.188 -19.766 -6.125 1 97.44 127 PRO A CA 1
ATOM 1009 C C . PRO A 1 127 ? 19.062 -19.891 -7.641 1 97.44 127 PRO A C 1
ATOM 1011 O O . PRO A 1 127 ? 19.906 -19.375 -8.375 1 97.44 127 PRO A O 1
ATOM 1014 N N . ILE A 1 128 ? 18.031 -20.484 -8.117 1 98.19 128 ILE A N 1
ATOM 1015 C CA . ILE A 1 128 ? 17.922 -20.703 -9.555 1 98.19 128 ILE A CA 1
ATOM 1016 C C . ILE A 1 128 ? 17.594 -19.391 -10.258 1 98.19 128 ILE A C 1
ATOM 1018 O O . ILE A 1 128 ? 17.938 -19.203 -11.43 1 98.19 128 ILE A O 1
ATOM 1022 N N . ALA A 1 129 ? 16.891 -18.5 -9.57 1 98.06 129 ALA A N 1
ATOM 1023 C CA . ALA A 1 129 ? 16.594 -17.188 -10.148 1 98.06 129 ALA A CA 1
ATOM 1024 C C . ALA A 1 129 ? 17.875 -16.469 -10.539 1 98.06 129 ALA A C 1
ATOM 1026 O O . ALA A 1 129 ? 17.906 -15.703 -11.508 1 98.06 129 ALA A O 1
ATOM 1027 N N . SER A 1 130 ? 19 -16.688 -9.836 1 96.81 130 SER A N 1
ATOM 1028 C CA . SER A 1 130 ? 20.297 -16.078 -10.117 1 96.81 130 SER A CA 1
ATOM 1029 C C . SER A 1 130 ? 20.812 -16.484 -11.492 1 96.81 130 SER A C 1
ATOM 1031 O O . SER A 1 130 ? 21.531 -15.727 -12.141 1 96.81 130 SER A O 1
ATOM 1033 N N . GLU A 1 131 ? 20.406 -17.656 -11.938 1 97.88 131 GLU A N 1
ATOM 1034 C CA . GLU A 1 131 ? 20.812 -18.141 -13.25 1 97.88 131 GLU A CA 1
ATOM 1035 C C . GLU A 1 131 ? 20.156 -17.328 -14.367 1 97.88 131 GLU A C 1
ATOM 1037 O O . GLU A 1 131 ? 20.734 -17.141 -15.438 1 97.88 131 GLU A O 1
ATOM 1042 N N . LEU A 1 132 ? 18.953 -16.797 -14.055 1 98.44 132 LEU A N 1
ATOM 1043 C CA . LEU A 1 132 ? 18.281 -15.945 -15.023 1 98.44 132 LEU A CA 1
ATOM 1044 C C . LEU A 1 132 ? 19 -14.609 -15.164 1 98.44 132 LEU A C 1
ATOM 1046 O O . LEU A 1 132 ? 18.969 -14 -16.234 1 98.44 132 LEU A O 1
ATOM 1050 N N . LEU A 1 133 ? 19.656 -14.211 -14.078 1 98.06 133 LEU A N 1
ATOM 1051 C CA . LEU A 1 133 ? 20.234 -12.875 -14.008 1 98.06 133 LEU A CA 1
ATOM 1052 C C . LEU A 1 133 ? 21.75 -12.945 -14.172 1 98.06 133 LEU A C 1
ATOM 1054 O O . LEU A 1 133 ? 22.422 -11.906 -14.188 1 98.06 133 LEU A O 1
ATOM 1058 N N . ARG A 1 134 ? 22.281 -14.023 -14.391 1 96.25 134 ARG A N 1
ATOM 1059 C CA . ARG A 1 134 ? 23.734 -14.211 -14.453 1 96.25 134 ARG A CA 1
ATOM 1060 C C . ARG A 1 134 ? 24.344 -13.383 -15.57 1 96.25 134 ARG A C 1
ATOM 1062 O O . ARG A 1 134 ? 23.828 -13.352 -16.688 1 96.25 134 ARG A O 1
ATOM 1069 N N . ASP A 1 135 ? 25.453 -12.672 -15.297 1 96.19 135 ASP A N 1
ATOM 1070 C CA . ASP A 1 135 ? 26.281 -11.922 -16.234 1 96.19 135 ASP A CA 1
ATOM 1071 C C . ASP A 1 135 ? 25.531 -10.711 -16.781 1 96.19 135 ASP A C 1
ATOM 1073 O O . ASP A 1 135 ? 25.844 -10.203 -17.859 1 96.19 135 ASP A O 1
ATOM 1077 N N . LEU A 1 136 ? 24.484 -10.289 -16.016 1 96.25 136 LEU A N 1
ATOM 1078 C CA . LEU A 1 136 ? 23.688 -9.141 -16.438 1 96.25 136 LEU A CA 1
ATOM 1079 C C . LEU A 1 136 ? 24.531 -7.879 -16.5 1 96.25 136 LEU A C 1
ATOM 1081 O O . LEU A 1 136 ? 24.281 -6.988 -17.312 1 96.25 136 LEU A O 1
ATOM 1085 N N . ASP A 1 137 ? 25.594 -7.801 -15.758 1 95.06 137 ASP A N 1
ATOM 1086 C CA . ASP A 1 137 ? 26.469 -6.629 -15.656 1 95.06 137 ASP A CA 1
ATOM 1087 C C . ASP A 1 137 ? 27.547 -6.637 -16.734 1 95.06 137 ASP A C 1
ATOM 1089 O O . ASP A 1 137 ? 28.359 -5.723 -16.812 1 95.06 137 ASP A O 1
ATOM 1093 N N . LYS A 1 138 ? 27.484 -7.539 -17.688 1 97.62 138 LYS A N 1
ATOM 1094 C CA . LYS A 1 138 ? 28.516 -7.68 -18.719 1 97.62 138 LYS A CA 1
ATOM 1095 C C . LYS A 1 138 ? 27.953 -7.344 -20.094 1 97.62 138 LYS A C 1
ATOM 1097 O O . LYS A 1 138 ? 28.312 -7.973 -21.094 1 97.62 138 LYS A O 1
ATOM 1102 N N . GLU A 1 139 ? 26.984 -6.477 -20.125 1 97.19 139 GLU A N 1
ATOM 1103 C CA . GLU A 1 139 ? 26.391 -5.996 -21.359 1 97.19 139 GLU A CA 1
ATOM 1104 C C . GLU A 1 139 ? 25.859 -7.152 -22.203 1 97.19 139 GLU A C 1
ATOM 1106 O O . GLU A 1 139 ? 26.062 -7.191 -23.422 1 97.19 139 GLU A O 1
ATOM 1111 N N . THR A 1 140 ? 25.266 -8.102 -21.516 1 98.38 140 THR A N 1
ATOM 1112 C CA . THR A 1 140 ? 24.828 -9.32 -22.188 1 98.38 140 THR A CA 1
ATOM 1113 C C . THR A 1 140 ? 23.469 -9.125 -22.844 1 98.38 140 THR A C 1
ATOM 1115 O O . THR A 1 140 ? 23.078 -9.891 -23.734 1 98.38 140 THR A O 1
ATOM 1118 N N . VAL A 1 141 ? 22.688 -8.141 -22.359 1 97.81 141 VAL A N 1
ATOM 1119 C CA . VAL A 1 141 ? 21.375 -7.863 -22.906 1 97.81 141 VAL A CA 1
ATOM 1120 C C . VAL A 1 141 ? 21.188 -6.355 -23.078 1 97.81 141 VAL A C 1
ATOM 1122 O O . VAL A 1 141 ? 21.969 -5.566 -22.547 1 97.81 141 VAL A O 1
ATOM 1125 N N . GLU A 1 142 ? 20.234 -6.035 -23.828 1 95.62 142 GLU A N 1
ATOM 1126 C CA . GLU A 1 142 ? 19.922 -4.625 -24.062 1 95.62 142 GLU A CA 1
ATOM 1127 C C . GLU A 1 142 ? 19.234 -4.008 -22.844 1 95.62 142 GLU A C 1
ATOM 1129 O O . GLU A 1 142 ? 18.375 -4.641 -22.234 1 95.62 142 GLU A O 1
ATOM 1134 N N . PHE A 1 143 ? 19.656 -2.746 -22.578 1 96.38 143 PHE A N 1
ATOM 1135 C CA . PHE A 1 143 ? 19 -1.952 -21.547 1 96.38 143 PHE A CA 1
ATOM 1136 C C . PHE A 1 143 ? 18.25 -0.773 -22.156 1 96.38 143 PHE A C 1
ATOM 1138 O O . PHE A 1 143 ? 18.625 -0.276 -23.219 1 96.38 143 PHE A O 1
ATOM 1145 N N . VAL A 1 144 ? 17.156 -0.463 -21.531 1 93.44 144 VAL A N 1
ATOM 1146 C CA . VAL A 1 144 ? 16.391 0.711 -21.922 1 93.44 144 VAL A CA 1
ATOM 1147 C C . VAL A 1 144 ? 16.141 1.605 -20.719 1 93.44 144 VAL A C 1
ATOM 1149 O O . VAL A 1 144 ? 16.297 1.17 -19.578 1 93.44 144 VAL A O 1
ATOM 1152 N N . SER A 1 145 ? 15.867 2.824 -20.953 1 91.5 145 SER A N 1
ATOM 1153 C CA . SER A 1 145 ? 15.57 3.748 -19.859 1 91.5 145 SER A CA 1
ATOM 1154 C C . SER A 1 145 ? 14.289 3.354 -19.125 1 91.5 145 SER A C 1
ATOM 1156 O O . SER A 1 145 ? 13.328 2.889 -19.75 1 91.5 145 SER A O 1
ATOM 1158 N N . ASN A 1 146 ? 14.273 3.521 -17.828 1 88.12 146 ASN A N 1
ATOM 1159 C CA . ASN A 1 146 ? 13.039 3.299 -17.078 1 88.12 146 ASN A CA 1
ATOM 1160 C C . ASN A 1 146 ? 12.016 4.398 -17.359 1 88.12 146 ASN A C 1
ATOM 1162 O O . ASN A 1 146 ? 12.25 5.285 -18.172 1 88.12 146 ASN A O 1
ATOM 1166 N N . PHE A 1 147 ? 10.82 4.371 -16.766 1 78.31 147 PHE A N 1
ATOM 1167 C CA . PHE A 1 147 ? 9.672 5.203 -17.109 1 78.31 147 PHE A CA 1
ATOM 1168 C C . PHE A 1 147 ? 9.953 6.672 -16.828 1 78.31 147 PHE A C 1
ATOM 1170 O O . PHE A 1 147 ? 9.367 7.559 -17.453 1 78.31 147 PHE A O 1
ATOM 1177 N N . ASP A 1 148 ? 10.961 7.012 -15.859 1 74.69 148 ASP A N 1
ATOM 1178 C CA . ASP A 1 148 ? 11.227 8.406 -15.547 1 74.69 148 ASP A CA 1
ATOM 1179 C C . ASP A 1 148 ? 12.648 8.805 -15.961 1 74.69 148 ASP A C 1
ATOM 1181 O O . ASP A 1 148 ? 13.164 9.836 -15.523 1 74.69 148 ASP A O 1
ATOM 1185 N N . ASP A 1 149 ? 13.391 7.902 -16.656 1 81.06 149 ASP A N 1
ATOM 1186 C CA . ASP A 1 149 ? 14.688 8.133 -17.281 1 81.06 149 ASP A CA 1
ATOM 1187 C C . ASP A 1 149 ? 15.766 8.383 -16.234 1 81.06 149 ASP A C 1
ATOM 1189 O O . ASP A 1 149 ? 16.719 9.117 -16.484 1 81.06 149 ASP A O 1
ATOM 1193 N N . THR A 1 150 ? 15.578 7.898 -15.062 1 81.5 150 THR A N 1
ATOM 1194 C CA . THR A 1 150 ? 16.562 8.094 -14.008 1 81.5 150 THR A CA 1
ATOM 1195 C C . THR A 1 150 ? 17.484 6.879 -13.898 1 81.5 150 THR A C 1
ATOM 1197 O O . THR A 1 150 ? 18.578 6.969 -13.32 1 81.5 150 THR A O 1
ATOM 1200 N N . SER A 1 151 ? 16.969 5.828 -14.461 1 88.69 151 SER A N 1
ATOM 1201 C CA . SER A 1 151 ? 17.719 4.578 -14.438 1 88.69 151 SER A CA 1
ATOM 1202 C C . SER A 1 151 ? 17.453 3.75 -15.688 1 88.69 151 SER A C 1
ATOM 1204 O O . SER A 1 151 ? 16.766 4.203 -16.609 1 88.69 151 SER A O 1
ATOM 1206 N N . GLU A 1 152 ? 18.141 2.588 -15.758 1 93.62 152 GLU A N 1
ATOM 1207 C CA . GLU A 1 152 ? 17.953 1.678 -16.875 1 93.62 152 GLU A CA 1
ATOM 1208 C C . GLU A 1 152 ? 17.438 0.321 -16.406 1 93.62 152 GLU A C 1
ATOM 1210 O O . GLU A 1 152 ? 17.594 -0.038 -15.242 1 93.62 152 GLU A O 1
ATOM 1215 N N . GLU A 1 153 ? 16.719 -0.37 -17.219 1 94.31 153 GLU A N 1
ATOM 1216 C CA . GLU A 1 153 ? 16.266 -1.729 -16.969 1 94.31 153 GLU A CA 1
ATOM 1217 C C . GLU A 1 153 ? 16.5 -2.631 -18.172 1 94.31 153 GLU A C 1
ATOM 1219 O O . GLU A 1 153 ? 16.484 -2.16 -19.312 1 94.31 153 GLU A O 1
ATOM 1224 N N . PRO A 1 154 ? 16.703 -3.885 -18 1 96.5 154 PRO A N 1
ATOM 1225 C CA . PRO A 1 154 ? 16.938 -4.797 -19.125 1 96.5 154 PRO A CA 1
ATOM 1226 C C . PRO A 1 154 ? 15.664 -5.113 -19.906 1 96.5 154 PRO A C 1
ATOM 1228 O O . PRO A 1 154 ? 14.594 -5.254 -19.312 1 96.5 154 PRO A O 1
ATOM 1231 N N . VAL A 1 155 ? 15.742 -5.281 -21.203 1 94.62 155 VAL A N 1
ATOM 1232 C CA . VAL A 1 155 ? 14.617 -5.66 -22.047 1 94.62 155 VAL A CA 1
ATOM 1233 C C . VAL A 1 155 ? 14.25 -7.121 -21.812 1 94.62 155 VAL A C 1
ATOM 1235 O O . VAL A 1 155 ? 13.078 -7.496 -21.875 1 94.62 155 VAL A O 1
ATOM 1238 N N . VAL A 1 156 ? 15.234 -7.914 -21.609 1 96.69 156 VAL A N 1
ATOM 1239 C CA . VAL A 1 156 ? 15.156 -9.344 -21.312 1 96.69 156 VAL A CA 1
ATOM 1240 C C . VAL A 1 156 ? 16.328 -9.75 -20.422 1 96.69 156 VAL A C 1
ATOM 1242 O O . VAL A 1 156 ? 17.312 -9.008 -20.297 1 96.69 156 VAL A O 1
ATOM 1245 N N . LEU A 1 157 ? 16.156 -10.82 -19.734 1 98.38 157 LEU A N 1
ATOM 1246 C CA . LEU A 1 157 ? 17.25 -11.305 -18.906 1 98.38 157 LEU A CA 1
ATOM 1247 C C . LEU A 1 157 ? 18.125 -12.281 -19.672 1 98.38 157 LEU A C 1
ATOM 1249 O O . LEU A 1 157 ? 17.688 -12.852 -20.672 1 98.38 157 LEU A O 1
ATOM 1253 N N . PRO A 1 158 ? 19.391 -12.516 -19.281 1 98.44 158 PRO A N 1
ATOM 1254 C CA . PRO A 1 158 ? 20.266 -13.477 -19.953 1 98.44 158 PRO A CA 1
ATOM 1255 C C . PRO A 1 158 ? 19.703 -14.898 -19.969 1 98.44 158 PRO A C 1
ATOM 1257 O O . PRO A 1 158 ? 19.797 -15.594 -20.984 1 98.44 158 PRO A O 1
ATOM 1260 N N . ALA A 1 159 ? 19.094 -15.344 -18.797 1 98.31 159 ALA A N 1
ATOM 1261 C CA . ALA A 1 159 ? 18.312 -16.578 -18.703 1 98.31 159 ALA A CA 1
ATOM 1262 C C . ALA A 1 159 ? 19.156 -17.797 -19.047 1 98.31 159 ALA A C 1
ATOM 1264 O O . ALA A 1 159 ? 18.938 -18.438 -20.078 1 98.31 159 ALA A O 1
ATOM 1265 N N . ALA A 1 160 ? 19.938 -18.266 -18.156 1 98.06 160 ALA A N 1
ATOM 1266 C CA . ALA A 1 160 ? 20.859 -19.359 -18.359 1 98.06 160 ALA A CA 1
ATOM 1267 C C . ALA A 1 160 ? 20.125 -20.703 -18.453 1 98.06 160 ALA A C 1
ATOM 1269 O O . ALA A 1 160 ? 20.75 -21.75 -18.578 1 98.06 160 ALA A O 1
ATOM 1270 N N . PHE A 1 161 ? 18.781 -20.688 -18.359 1 98.5 161 PHE A N 1
ATOM 1271 C CA . PHE A 1 161 ? 17.953 -21.859 -18.641 1 98.5 161 PHE A CA 1
ATOM 1272 C C . PHE A 1 161 ? 16.625 -21.453 -19.281 1 98.5 161 PHE A C 1
ATOM 1274 O O . PHE A 1 161 ? 16.219 -20.297 -19.172 1 98.5 161 PHE A O 1
ATOM 1281 N N . PRO A 1 162 ? 15.992 -22.391 -19.984 1 98.62 162 PRO A N 1
ATOM 1282 C CA . PRO A 1 162 ? 14.758 -22.047 -20.703 1 98.62 162 PRO A CA 1
ATOM 1283 C C . PRO A 1 162 ? 13.555 -21.938 -19.781 1 98.62 162 PRO A C 1
ATOM 1285 O O . PRO A 1 162 ? 12.641 -22.766 -19.844 1 98.62 162 PRO A O 1
ATOM 1288 N N . ASN A 1 163 ? 13.422 -20.828 -19.141 1 98.69 163 ASN A N 1
ATOM 1289 C CA . ASN A 1 163 ? 12.438 -20.594 -18.094 1 98.69 163 ASN A CA 1
ATOM 1290 C C . ASN A 1 163 ? 11.016 -20.609 -18.641 1 98.69 163 ASN A C 1
ATOM 1292 O O . ASN A 1 163 ? 10.07 -20.953 -17.938 1 98.69 163 ASN A O 1
ATOM 1296 N N . LEU A 1 164 ? 10.797 -20.266 -19.906 1 98.56 164 LEU A N 1
ATOM 1297 C CA . LEU A 1 164 ? 9.453 -20.234 -20.469 1 98.56 164 LEU A CA 1
ATOM 1298 C C . LEU A 1 164 ? 8.781 -21.594 -20.359 1 98.56 164 LEU A C 1
ATOM 1300 O O . LEU A 1 164 ? 7.602 -21.688 -20.016 1 98.56 164 LEU A O 1
ATOM 1304 N N . LEU A 1 165 ? 9.547 -22.609 -20.688 1 98.62 165 LEU A N 1
ATOM 1305 C CA . LEU A 1 165 ? 9.008 -23.969 -20.609 1 98.62 165 LEU A CA 1
ATOM 1306 C C . LEU A 1 165 ? 9.023 -24.484 -19.172 1 98.62 165 LEU A C 1
ATOM 1308 O O . LEU A 1 165 ? 8.094 -25.172 -18.75 1 98.62 165 LEU A O 1
ATOM 1312 N N . VAL A 1 166 ? 10.008 -24.156 -18.406 1 98.56 166 VAL A N 1
ATOM 1313 C CA . VAL A 1 166 ? 10.203 -24.703 -17.062 1 98.56 166 VAL A CA 1
ATOM 1314 C C . VAL A 1 166 ? 9.078 -24.219 -16.141 1 98.56 166 VAL A C 1
ATOM 1316 O O . VAL A 1 166 ? 8.484 -25.016 -15.414 1 98.56 166 VAL A O 1
ATOM 1319 N N . ASN A 1 167 ? 8.773 -22.938 -16.188 1 98.19 167 ASN A N 1
ATOM 1320 C CA . ASN A 1 167 ? 7.781 -22.391 -15.266 1 98.19 167 ASN A CA 1
ATOM 1321 C C . ASN A 1 167 ? 6.477 -22.047 -15.977 1 98.19 167 ASN A C 1
ATOM 1323 O O . ASN A 1 167 ? 5.453 -21.828 -15.328 1 98.19 167 ASN A O 1
ATOM 1327 N N . GLY A 1 168 ? 6.465 -22.094 -17.297 1 97.31 168 GLY A N 1
ATOM 1328 C CA . GLY A 1 168 ? 5.25 -21.781 -18.031 1 97.31 168 GLY A CA 1
ATOM 1329 C C . GLY A 1 168 ? 4.809 -20.344 -17.844 1 97.31 168 GLY A C 1
ATOM 1330 O O . GLY A 1 168 ? 5.59 -19.5 -17.406 1 97.31 168 GLY A O 1
ATOM 1331 N N . SER A 1 169 ? 3.598 -20.031 -18.391 1 96.12 169 SER A N 1
ATOM 1332 C CA . SER A 1 169 ? 3.043 -18.688 -18.266 1 96.12 169 SER A CA 1
ATOM 1333 C C . SER A 1 169 ? 1.548 -18.672 -18.578 1 96.12 169 SER A C 1
ATOM 1335 O O . SER A 1 169 ? 1.088 -19.391 -19.469 1 96.12 169 SER A O 1
ATOM 1337 N N . THR A 1 170 ? 0.834 -17.984 -17.781 1 94.25 170 THR A N 1
ATOM 1338 C CA . THR A 1 170 ? -0.587 -17.75 -18.016 1 94.25 170 THR A CA 1
ATOM 1339 C C . THR A 1 170 ? -0.888 -16.25 -18.031 1 94.25 170 THR A C 1
ATOM 1341 O O . THR A 1 170 ? -0.355 -15.492 -17.203 1 94.25 170 THR A O 1
ATOM 1344 N N . GLY A 1 171 ? -1.646 -15.797 -19.031 1 89.12 171 GLY A N 1
ATOM 1345 C CA . GLY A 1 171 ? -1.992 -14.383 -19.109 1 89.12 171 GLY A CA 1
ATOM 1346 C C . GLY A 1 171 ? -3.1 -14.094 -20.109 1 89.12 171 GLY A C 1
ATOM 1347 O O . GLY A 1 171 ? -3.307 -14.859 -21.047 1 89.12 171 GLY A O 1
ATOM 1348 N N . ILE A 1 172 ? -3.812 -13.086 -19.781 1 83.88 172 ILE A N 1
ATOM 1349 C CA . ILE A 1 172 ? -4.875 -12.625 -20.656 1 83.88 172 ILE A CA 1
ATOM 1350 C C . ILE A 1 172 ? -4.684 -11.148 -20.984 1 83.88 172 ILE A C 1
ATOM 1352 O O . ILE A 1 172 ? -4.441 -10.336 -20.078 1 83.88 172 ILE A O 1
ATOM 1356 N N . SER A 1 173 ? -4.582 -10.867 -22.156 1 77.25 173 SER A N 1
ATOM 1357 C CA . SER A 1 173 ? -4.48 -9.484 -22.609 1 77.25 173 SER A CA 1
ATOM 1358 C C . SER A 1 173 ? -5.566 -9.156 -23.625 1 77.25 173 SER A C 1
ATOM 1360 O O . SER A 1 173 ? -6.469 -9.961 -23.875 1 77.25 173 SER A O 1
ATOM 1362 N N . ALA A 1 174 ? -5.52 -7.816 -24.094 1 69.5 174 ALA A N 1
ATOM 1363 C CA . ALA A 1 174 ? -6.496 -7.395 -25.094 1 69.5 174 ALA A CA 1
ATOM 1364 C C . ALA A 1 174 ? -6.305 -8.156 -26.406 1 69.5 174 ALA A C 1
ATOM 1366 O O . ALA A 1 174 ? -5.34 -7.922 -27.141 1 69.5 174 ALA A O 1
ATOM 1367 N N . GLY A 1 175 ? -7.035 -9.258 -26.562 1 74.44 175 GLY A N 1
ATOM 1368 C CA . GLY A 1 175 ? -7.059 -9.984 -27.812 1 74.44 175 GLY A CA 1
ATOM 1369 C C . GLY A 1 175 ? -6.16 -11.203 -27.812 1 74.44 175 GLY A C 1
ATOM 1370 O O . GLY A 1 175 ? -6.145 -11.969 -28.781 1 74.44 175 GLY A O 1
ATOM 1371 N N . TYR A 1 176 ? -5.301 -11.312 -26.781 1 85.56 176 TYR A N 1
ATOM 1372 C CA . TYR A 1 176 ? -4.426 -12.477 -26.719 1 85.56 176 TYR A CA 1
ATOM 1373 C C . TYR A 1 176 ? -4.516 -13.156 -25.359 1 85.56 176 TYR A C 1
ATOM 1375 O O . TYR A 1 176 ? -4.816 -12.508 -24.359 1 85.56 176 TYR A O 1
ATOM 1383 N N . ALA A 1 177 ? -4.398 -14.398 -25.422 1 90.38 177 ALA A N 1
ATOM 1384 C CA . ALA A 1 177 ? -4.262 -15.195 -24.203 1 90.38 177 ALA A CA 1
ATOM 1385 C C . ALA A 1 177 ? -3.148 -16.234 -24.344 1 90.38 177 ALA A C 1
ATOM 1387 O O . ALA A 1 177 ? -2.84 -16.672 -25.453 1 90.38 177 ALA A O 1
ATOM 1388 N N . THR A 1 178 ? -2.439 -16.469 -23.344 1 95 178 THR A N 1
ATOM 1389 C CA . THR A 1 178 ? -1.396 -17.484 -23.391 1 95 178 THR A CA 1
ATOM 1390 C C . THR A 1 178 ? -1.565 -18.469 -22.234 1 95 178 THR A C 1
ATOM 1392 O O . THR A 1 178 ? -1.979 -18.078 -21.125 1 95 178 THR A O 1
ATOM 1395 N N . GLU A 1 179 ? -1.456 -19.703 -22.531 1 96.69 179 GLU A N 1
ATOM 1396 C CA . GLU A 1 179 ? -1.445 -20.812 -21.578 1 96.69 179 GLU A CA 1
ATOM 1397 C C . GLU A 1 179 ? -0.35 -21.828 -21.906 1 96.69 179 GLU A C 1
ATOM 1399 O O . GLU A 1 179 ? -0.551 -22.703 -22.75 1 96.69 179 GLU A O 1
ATOM 1404 N N . ILE A 1 180 ? 0.764 -21.672 -21.219 1 97.94 180 ILE A N 1
ATOM 1405 C CA . ILE A 1 180 ? 1.899 -22.578 -21.391 1 97.94 180 ILE A CA 1
ATOM 1406 C C . ILE A 1 180 ? 2.166 -23.312 -20.078 1 97.94 180 ILE A C 1
ATOM 1408 O O . ILE A 1 180 ? 2.467 -22.688 -19.047 1 97.94 180 ILE A O 1
ATOM 1412 N N . PRO A 1 181 ? 2.014 -24.594 -20.062 1 97.94 181 PRO A N 1
ATOM 1413 C CA . PRO A 1 181 ? 2.197 -25.328 -18.812 1 97.94 181 PRO A CA 1
ATOM 1414 C C . PRO A 1 181 ? 3.664 -25.438 -18.406 1 97.94 181 PRO A C 1
ATOM 1416 O O . PRO A 1 181 ? 4.551 -25.359 -19.25 1 97.94 181 PRO A O 1
ATOM 1419 N N . PRO A 1 182 ? 3.947 -25.672 -17.156 1 98.31 182 PRO A N 1
ATOM 1420 C CA . PRO A 1 182 ? 5.316 -25.922 -16.703 1 98.31 182 PRO A CA 1
ATOM 1421 C C . PRO A 1 182 ? 5.824 -27.312 -17.125 1 98.31 182 PRO A C 1
ATOM 1423 O O . PRO A 1 182 ? 5.023 -28.219 -17.344 1 98.31 182 PRO A O 1
ATOM 1426 N N . HIS A 1 183 ? 7.086 -27.359 -17.25 1 98.62 183 HIS A N 1
ATOM 1427 C CA . HIS A 1 183 ? 7.762 -28.609 -17.609 1 98.62 183 HIS A CA 1
ATOM 1428 C C . HIS A 1 183 ? 8.914 -28.906 -16.641 1 98.62 183 HIS A C 1
ATOM 1430 O O . HIS A 1 183 ? 9.297 -28.047 -15.844 1 98.62 183 HIS A O 1
ATOM 1436 N N . HIS A 1 184 ? 9.352 -30.156 -16.734 1 98.44 184 HIS A N 1
ATOM 1437 C CA . HIS A 1 184 ? 10.477 -30.594 -15.906 1 98.44 184 HIS A CA 1
ATOM 1438 C C . HIS A 1 184 ? 11.781 -29.969 -16.375 1 98.44 184 HIS A C 1
ATOM 1440 O O . HIS A 1 184 ? 12.148 -30.094 -17.547 1 98.44 184 HIS A O 1
ATOM 1446 N N . LEU A 1 185 ? 12.523 -29.344 -15.477 1 98.62 185 LEU A N 1
ATOM 1447 C CA . LEU A 1 185 ? 13.734 -28.609 -15.789 1 98.62 185 LEU A CA 1
ATOM 1448 C C . LEU A 1 185 ? 14.734 -29.484 -16.547 1 98.62 185 LEU A C 1
ATOM 1450 O O . LEU A 1 185 ? 15.242 -29.094 -17.594 1 98.62 185 LEU A O 1
ATOM 1454 N N . GLY A 1 186 ? 14.984 -30.625 -16.016 1 98.56 186 GLY A N 1
ATOM 1455 C CA . GLY A 1 186 ? 15.945 -31.531 -16.609 1 98.56 186 GLY A CA 1
ATOM 1456 C C . GLY A 1 186 ? 15.555 -31.969 -18.016 1 98.56 186 GLY A C 1
ATOM 1457 O O . GLY A 1 186 ? 16.406 -31.984 -18.922 1 98.56 186 GLY A O 1
ATOM 1458 N N . GLU A 1 187 ? 14.32 -32.312 -18.203 1 98.62 187 GLU A N 1
ATOM 1459 C CA . GLU A 1 187 ? 13.836 -32.75 -19.5 1 98.62 187 GLU A CA 1
ATOM 1460 C C . GLU A 1 187 ? 13.906 -31.609 -20.516 1 98.62 187 GLU A C 1
ATOM 1462 O O . GLU A 1 187 ? 14.25 -31.828 -21.688 1 98.62 187 GLU A O 1
ATOM 1467 N N . VAL A 1 188 ? 13.578 -30.422 -20.094 1 98.81 188 VAL A N 1
ATOM 1468 C CA . VAL A 1 188 ? 13.625 -29.25 -20.969 1 98.81 188 VAL A CA 1
ATOM 1469 C C . VAL A 1 188 ? 15.062 -29 -21.406 1 98.81 188 VAL A C 1
ATOM 1471 O O . VAL A 1 188 ? 15.312 -28.688 -22.578 1 98.81 188 VAL A O 1
ATOM 1474 N N . ILE A 1 189 ? 16 -29.078 -20.484 1 98.81 189 ILE A N 1
ATOM 1475 C CA . ILE A 1 189 ? 17.406 -28.875 -20.797 1 98.81 189 ILE A CA 1
ATOM 1476 C C . ILE A 1 189 ? 17.875 -29.953 -21.781 1 98.81 189 ILE A C 1
ATOM 1478 O O . ILE A 1 189 ? 18.594 -29.641 -22.734 1 98.81 189 ILE A O 1
ATOM 1482 N N . ASP A 1 190 ? 17.469 -31.156 -21.609 1 98.69 190 ASP A N 1
ATOM 1483 C CA . ASP A 1 190 ? 17.812 -32.219 -22.531 1 98.69 190 ASP A CA 1
ATOM 1484 C C . ASP A 1 190 ? 17.266 -31.953 -23.922 1 98.69 190 ASP A C 1
ATOM 1486 O O . ASP A 1 190 ? 17.938 -32.188 -24.922 1 98.69 190 ASP A O 1
ATOM 1490 N N . ALA A 1 191 ? 16.047 -31.547 -23.938 1 98.75 191 ALA A N 1
ATOM 1491 C CA . ALA A 1 191 ? 15.438 -31.203 -25.219 1 98.75 191 ALA A CA 1
ATOM 1492 C C . ALA A 1 191 ? 16.203 -30.062 -25.906 1 98.75 191 ALA A C 1
ATOM 1494 O O . ALA A 1 191 ? 16.391 -30.078 -27.125 1 98.75 191 ALA A O 1
ATOM 1495 N N . THR A 1 192 ? 16.594 -29.078 -25.141 1 98.81 192 THR A N 1
ATOM 1496 C CA . THR A 1 192 ? 17.375 -27.953 -25.672 1 98.81 192 THR A CA 1
ATOM 1497 C C . THR A 1 192 ? 18.703 -28.438 -26.234 1 98.81 192 THR A C 1
ATOM 1499 O O . THR A 1 192 ? 19.094 -28.031 -27.328 1 98.81 192 THR A O 1
ATOM 1502 N N . MET A 1 193 ? 19.406 -29.281 -25.516 1 98.56 193 MET A N 1
ATOM 1503 C CA . MET A 1 193 ? 20.688 -29.828 -25.969 1 98.56 193 MET A CA 1
ATOM 1504 C C . MET A 1 193 ? 20.516 -30.641 -27.25 1 98.56 193 MET A C 1
ATOM 1506 O O . MET A 1 193 ? 21.328 -30.547 -28.172 1 98.56 193 MET A O 1
ATOM 1510 N N . MET A 1 194 ? 19.438 -31.391 -27.281 1 98.56 194 MET A N 1
ATOM 1511 C CA . MET A 1 194 ? 19.156 -32.156 -28.5 1 98.56 194 MET A CA 1
ATOM 1512 C C . MET A 1 194 ? 18.922 -31.25 -29.688 1 98.56 194 MET A C 1
ATOM 1514 O O . MET A 1 194 ? 19.422 -31.5 -30.781 1 98.56 194 MET A O 1
ATOM 1518 N N . ARG A 1 195 ? 18.141 -30.188 -29.422 1 98.44 195 ARG A N 1
ATOM 1519 C CA . ARG A 1 195 ? 17.859 -29.234 -30.484 1 98.44 195 ARG A CA 1
ATOM 1520 C C . ARG A 1 195 ? 19.125 -28.547 -30.969 1 98.44 195 ARG A C 1
ATOM 1522 O O . ARG A 1 195 ? 19.25 -28.219 -32.156 1 98.44 195 ARG A O 1
ATOM 1529 N N . ILE A 1 196 ? 20.125 -28.281 -30.078 1 98.5 196 ILE A N 1
ATOM 1530 C CA . ILE A 1 196 ? 21.406 -27.719 -30.422 1 98.5 196 ILE A CA 1
ATOM 1531 C C . ILE A 1 196 ? 22.188 -28.688 -31.297 1 98.5 196 ILE A C 1
ATOM 1533 O O . ILE A 1 196 ? 22.766 -28.297 -32.312 1 98.5 196 ILE A O 1
ATOM 1537 N N . ASP A 1 197 ? 22.172 -29.969 -30.969 1 97.81 197 ASP A N 1
ATOM 1538 C CA . ASP A 1 197 ? 22.922 -30.984 -31.688 1 97.81 197 ASP A CA 1
ATOM 1539 C C . ASP A 1 197 ? 22.25 -31.328 -33.031 1 97.81 197 ASP A C 1
ATOM 1541 O O . ASP A 1 197 ? 22.922 -31.656 -34 1 97.81 197 ASP A O 1
ATOM 1545 N N . LYS A 1 198 ? 20.906 -31.297 -32.938 1 97.62 198 LYS A N 1
ATOM 1546 C CA . LYS A 1 198 ? 20.109 -31.578 -34.094 1 97.62 198 LYS A CA 1
ATOM 1547 C C . LYS A 1 198 ? 19.078 -30.469 -34.344 1 97.62 198 LYS A C 1
ATOM 1549 O O . LYS A 1 198 ? 17.891 -30.656 -34.125 1 97.62 198 LYS A O 1
ATOM 1554 N N . PRO A 1 199 ? 19.469 -29.453 -35.094 1 96.56 199 PRO A N 1
ATOM 1555 C CA . PRO A 1 199 ? 18.625 -28.281 -35.25 1 96.56 199 PRO A CA 1
ATOM 1556 C C . PRO A 1 199 ? 17.312 -28.594 -36 1 96.56 199 PRO A C 1
ATOM 1558 O O . PRO A 1 199 ? 16.328 -27.859 -35.844 1 96.56 199 PRO A O 1
ATOM 1561 N N . ASN A 1 200 ? 17.266 -29.75 -36.688 1 96.44 200 ASN A N 1
ATOM 1562 C CA . ASN A 1 200 ? 16.062 -30.109 -37.438 1 96.44 200 ASN A CA 1
ATOM 1563 C C . ASN A 1 200 ? 15.273 -31.203 -36.719 1 96.44 200 ASN A C 1
ATOM 1565 O O . ASN A 1 200 ? 14.461 -31.891 -37.344 1 96.44 200 ASN A O 1
ATOM 1569 N N . SER A 1 201 ? 15.586 -31.359 -35.469 1 97.75 201 SER A N 1
ATOM 1570 C CA . SER A 1 201 ? 14.844 -32.375 -34.719 1 97.75 201 SER A CA 1
ATOM 1571 C C . SER A 1 201 ? 13.344 -32.094 -34.75 1 97.75 201 SER A C 1
ATOM 1573 O O . SER A 1 201 ? 12.914 -30.938 -34.688 1 97.75 201 SER A O 1
ATOM 1575 N N . THR A 1 202 ? 12.539 -33.125 -34.938 1 97.12 202 THR A N 1
ATOM 1576 C CA . THR A 1 202 ? 11.078 -33.031 -34.969 1 97.12 202 THR A CA 1
ATOM 1577 C C . THR A 1 202 ? 10.508 -33.094 -33.562 1 97.12 202 THR A C 1
ATOM 1579 O O . THR A 1 202 ? 11.227 -33.375 -32.625 1 97.12 202 THR A O 1
ATOM 1582 N N . VAL A 1 203 ? 9.258 -32.781 -33.5 1 98.06 203 VAL A N 1
ATOM 1583 C CA . VAL A 1 203 ? 8.57 -32.906 -32.219 1 98.06 203 VAL A CA 1
ATOM 1584 C C . VAL A 1 203 ? 8.688 -34.312 -31.688 1 98.06 203 VAL A C 1
ATOM 1586 O O . VAL A 1 203 ? 8.883 -34.531 -30.5 1 98.06 203 VAL A O 1
ATOM 1589 N N . ASP A 1 204 ? 8.648 -35.281 -32.562 1 96.75 204 ASP A N 1
ATOM 1590 C CA . ASP A 1 204 ? 8.773 -36.688 -32.188 1 96.75 204 ASP A CA 1
ATOM 1591 C C . ASP A 1 204 ? 10.148 -36.969 -31.578 1 96.75 204 ASP A C 1
ATOM 1593 O O . ASP A 1 204 ? 10.258 -37.719 -30.594 1 96.75 204 ASP A O 1
ATOM 1597 N N . ASP A 1 205 ? 11.133 -36.438 -32.156 1 97.69 205 ASP A N 1
ATOM 1598 C CA . ASP A 1 205 ? 12.477 -36.562 -31.609 1 97.69 205 ASP A CA 1
ATOM 1599 C C . ASP A 1 205 ? 12.562 -35.969 -30.219 1 97.69 205 ASP A C 1
ATOM 1601 O O . ASP A 1 205 ? 13.102 -36.594 -29.297 1 97.69 205 ASP A O 1
ATOM 1605 N N . LEU A 1 206 ? 12.031 -34.781 -30.078 1 98.38 206 LEU A N 1
ATOM 1606 C CA . LEU A 1 206 ? 12.117 -34.031 -28.812 1 98.38 206 LEU A CA 1
ATOM 1607 C C . LEU A 1 206 ? 11.344 -34.75 -27.719 1 98.38 206 LEU A C 1
ATOM 1609 O O . LEU A 1 206 ? 11.734 -34.719 -26.547 1 98.38 206 LEU A O 1
ATOM 1613 N N . LEU A 1 207 ? 10.227 -35.406 -28.078 1 97.12 207 LEU A N 1
ATOM 1614 C CA . LEU A 1 207 ? 9.375 -36.094 -27.109 1 97.12 207 LEU A CA 1
ATOM 1615 C C . LEU A 1 207 ? 10.102 -37.281 -26.5 1 97.12 207 LEU A C 1
ATOM 1617 O O . LEU A 1 207 ? 9.68 -37.812 -25.469 1 97.12 207 LEU A O 1
ATOM 1621 N N . THR A 1 208 ? 11.188 -37.719 -27.062 1 97.12 208 THR A N 1
ATOM 1622 C CA . THR A 1 208 ? 11.969 -38.812 -26.516 1 97.12 208 THR A CA 1
ATOM 1623 C C . THR A 1 208 ? 12.695 -38.406 -25.25 1 97.12 208 THR A C 1
ATOM 1625 O O . THR A 1 208 ? 13.039 -39.25 -24.406 1 97.12 208 THR A O 1
ATOM 1628 N N . VAL A 1 209 ? 12.906 -37.094 -25.094 1 97.75 209 VAL A N 1
ATOM 1629 C CA . VAL A 1 209 ? 13.664 -36.625 -23.938 1 97.75 209 VAL A CA 1
ATOM 1630 C C . VAL A 1 209 ? 12.797 -35.719 -23.094 1 97.75 209 VAL A C 1
ATOM 1632 O O . VAL A 1 209 ? 13.062 -35.531 -21.891 1 97.75 209 VAL A O 1
ATOM 1635 N N . MET A 1 210 ? 11.789 -35.156 -23.625 1 97.31 210 MET A N 1
ATOM 1636 C CA . MET A 1 210 ? 10.828 -34.312 -22.906 1 97.31 210 MET A CA 1
ATOM 1637 C C . MET A 1 210 ? 9.414 -34.875 -23.062 1 97.31 210 MET A C 1
ATOM 1639 O O . MET A 1 210 ? 8.727 -34.562 -24.047 1 97.31 210 MET A O 1
ATOM 1643 N N . LYS A 1 211 ? 8.906 -35.5 -22.062 1 94.56 211 LYS A N 1
ATOM 1644 C CA . LYS A 1 211 ? 7.703 -36.312 -22.125 1 94.56 211 LYS A CA 1
ATOM 1645 C C . LYS A 1 211 ? 6.449 -35.438 -22.219 1 94.56 211 LYS A C 1
ATOM 1647 O O . LYS A 1 211 ? 5.43 -35.875 -22.75 1 94.56 211 LYS A O 1
ATOM 1652 N N . GLY A 1 212 ? 6.48 -34.312 -21.625 1 97.38 212 GLY A N 1
ATOM 1653 C CA . GLY A 1 212 ? 5.316 -33.438 -21.531 1 97.38 212 GLY A CA 1
ATOM 1654 C C . GLY A 1 212 ? 5.379 -32.5 -20.344 1 97.38 212 GLY A C 1
ATOM 1655 O O . GLY A 1 212 ? 6.438 -32.312 -19.75 1 97.38 212 GLY A O 1
ATOM 1656 N N . PRO A 1 213 ? 4.227 -31.875 -20.078 1 98.12 213 PRO A N 1
ATOM 1657 C CA . PRO A 1 213 ? 4.18 -30.969 -18.938 1 98.12 213 PRO A CA 1
ATOM 1658 C C . PRO A 1 213 ? 4.492 -31.672 -17.609 1 98.12 213 PRO A C 1
ATOM 1660 O O . PRO A 1 213 ? 4.367 -32.906 -17.516 1 98.12 213 PRO A O 1
ATOM 1663 N N . ASP A 1 214 ? 4.957 -31 -16.688 1 98.56 214 ASP A N 1
ATOM 1664 C CA . ASP A 1 214 ? 5.184 -31.438 -15.32 1 98.56 214 ASP A CA 1
ATOM 1665 C C . ASP A 1 214 ? 4.676 -30.391 -14.32 1 98.56 214 ASP A C 1
ATOM 1667 O O . ASP A 1 214 ? 5.418 -29.5 -13.914 1 98.56 214 ASP A O 1
ATOM 1671 N N . PHE A 1 215 ? 3.48 -30.578 -13.883 1 98.06 215 PHE A N 1
ATOM 1672 C CA . PHE A 1 215 ? 2.822 -29.594 -13.023 1 98.06 215 PHE A CA 1
ATOM 1673 C C . PHE A 1 215 ? 3.344 -29.688 -11.594 1 98.06 215 PHE A C 1
ATOM 1675 O O . PHE A 1 215 ? 3.625 -30.781 -11.102 1 98.06 215 PHE A O 1
ATOM 1682 N N . PRO A 1 216 ? 3.447 -28.547 -10.875 1 96.88 216 PRO A N 1
ATOM 1683 C CA . PRO A 1 216 ? 3.959 -28.547 -9.508 1 96.88 216 PRO A CA 1
ATOM 1684 C C . PRO A 1 216 ? 3.082 -29.344 -8.547 1 96.88 216 PRO A C 1
ATOM 1686 O O . PRO A 1 216 ? 3.566 -29.828 -7.523 1 96.88 216 PRO A O 1
ATOM 1689 N N . THR A 1 217 ? 1.811 -29.516 -8.852 1 96.19 217 THR A N 1
ATOM 1690 C CA . THR A 1 217 ? 0.884 -30.25 -7.988 1 96.19 217 THR A CA 1
ATOM 1691 C C . THR A 1 217 ? 0.88 -31.734 -8.328 1 96.19 217 THR A C 1
ATOM 1693 O O . THR A 1 217 ? 0.139 -32.5 -7.727 1 96.19 217 THR A O 1
ATOM 1696 N N . GLY A 1 218 ? 1.676 -32.094 -9.352 1 97.19 218 GLY A N 1
ATOM 1697 C CA . GLY A 1 218 ? 1.66 -33.5 -9.805 1 97.19 218 GLY A CA 1
ATOM 1698 C C . GLY A 1 218 ? 0.419 -33.844 -10.602 1 97.19 218 GLY A C 1
ATOM 1699 O O . GLY A 1 218 ? 0.041 -33.125 -11.531 1 97.19 218 GLY A O 1
ATOM 1700 N N . GLY A 1 219 ? -0.13 -35 -10.242 1 97.12 219 GLY A N 1
ATOM 1701 C CA . GLY A 1 219 ? -1.331 -35.469 -10.914 1 97.12 219 GLY A CA 1
ATOM 1702 C C . GLY A 1 219 ? -1.041 -36.375 -12.086 1 97.12 219 GLY A C 1
ATOM 1703 O O . GLY A 1 219 ? 0.096 -36.812 -12.273 1 97.12 219 GLY A O 1
ATOM 1704 N N . ILE A 1 220 ? -2.09 -36.719 -12.766 1 97.88 220 ILE A N 1
ATOM 1705 C CA . ILE A 1 220 ? -2.016 -37.625 -13.914 1 97.88 220 ILE A CA 1
ATOM 1706 C C . ILE A 1 220 ? -2.438 -36.875 -15.18 1 97.88 220 ILE A C 1
ATOM 1708 O O . ILE A 1 220 ? -3.539 -36.312 -15.242 1 97.88 220 ILE A O 1
ATOM 1712 N N . ILE A 1 221 ? -1.544 -36.844 -16.078 1 97.88 221 ILE A N 1
ATOM 1713 C CA . ILE A 1 221 ? -1.833 -36.219 -17.375 1 97.88 221 ILE A CA 1
ATOM 1714 C C . ILE A 1 221 ? -2.26 -37.312 -18.375 1 97.88 221 ILE A C 1
ATOM 1716 O O . ILE A 1 221 ? -1.575 -38.312 -18.531 1 97.88 221 ILE A O 1
ATOM 1720 N N . GLN A 1 222 ? -3.359 -37.062 -19.047 1 96.19 222 GLN A N 1
ATOM 1721 C CA . GLN A 1 222 ? -3.85 -38.031 -20.016 1 96.19 222 GLN A CA 1
ATOM 1722 C C . GLN A 1 222 ? -3.922 -37.406 -21.406 1 96.19 222 GLN A C 1
ATOM 1724 O O . GLN A 1 222 ? -4.422 -36.281 -21.578 1 96.19 222 GLN A O 1
ATOM 1729 N N . GLY A 1 223 ? -3.422 -38.156 -22.375 1 93.19 223 GLY A N 1
ATOM 1730 C CA . GLY A 1 223 ? -3.551 -37.75 -23.766 1 93.19 223 GLY A CA 1
ATOM 1731 C C . GLY A 1 223 ? -2.236 -37.281 -24.375 1 93.19 223 GLY A C 1
ATOM 1732 O O . GLY A 1 223 ? -2.039 -36.094 -24.609 1 93.19 223 GLY A O 1
ATOM 1733 N N . ILE A 1 224 ? -1.429 -38.125 -24.812 1 94.56 224 ILE A N 1
ATOM 1734 C CA . ILE A 1 224 ? -0.139 -37.844 -25.422 1 94.56 224 ILE A CA 1
ATOM 1735 C C . ILE A 1 224 ? -0.354 -37.156 -26.766 1 94.56 224 ILE A C 1
ATOM 1737 O O . ILE A 1 224 ? 0.416 -36.281 -27.172 1 94.56 224 ILE A O 1
ATOM 1741 N N . ASP A 1 225 ? -1.438 -37.562 -27.422 1 94.44 225 ASP A N 1
ATOM 1742 C CA . ASP A 1 225 ? -1.761 -36.938 -28.703 1 94.44 225 ASP A CA 1
ATOM 1743 C C . ASP A 1 225 ? -1.999 -35.438 -28.547 1 94.44 225 ASP A C 1
ATOM 1745 O O . ASP A 1 225 ? -1.622 -34.656 -29.422 1 94.44 225 ASP A O 1
ATOM 1749 N N . GLY A 1 226 ? -2.715 -35.094 -27.516 1 96.38 226 GLY A N 1
ATOM 1750 C CA . GLY A 1 226 ? -2.928 -33.688 -27.234 1 96.38 226 GLY A CA 1
ATOM 1751 C C . GLY A 1 226 ? -1.64 -32.938 -26.984 1 96.38 226 GLY A C 1
ATOM 1752 O O . GLY A 1 226 ? -1.503 -31.766 -27.391 1 96.38 226 GLY A O 1
ATOM 1753 N N . ILE A 1 227 ? -0.694 -33.594 -26.328 1 97.62 227 ILE A N 1
ATOM 1754 C CA . ILE A 1 227 ? 0.615 -33 -26.062 1 97.62 227 ILE A CA 1
ATOM 1755 C C . ILE A 1 227 ? 1.353 -32.781 -27.391 1 97.62 227 ILE A C 1
ATOM 1757 O O . ILE A 1 227 ? 1.89 -31.688 -27.641 1 97.62 227 ILE A O 1
ATOM 1761 N N . LYS A 1 228 ? 1.384 -33.781 -28.172 1 97.25 228 LYS A N 1
ATOM 1762 C CA . LYS A 1 228 ? 2.057 -33.688 -29.469 1 97.25 228 LYS A CA 1
ATOM 1763 C C . LYS A 1 228 ? 1.468 -32.594 -30.328 1 97.25 228 LYS A C 1
ATOM 1765 O O . LYS A 1 228 ? 2.207 -31.797 -30.922 1 97.25 228 LYS A O 1
ATOM 1770 N N . LYS A 1 229 ? 0.178 -32.562 -30.406 1 97.25 229 LYS A N 1
ATOM 1771 C CA . LYS A 1 229 ? -0.495 -31.531 -31.172 1 97.25 229 LYS A CA 1
ATOM 1772 C C . LYS A 1 229 ? -0.113 -30.141 -30.672 1 97.25 229 LYS A C 1
ATOM 1774 O O . LYS A 1 229 ? 0.136 -29.234 -31.469 1 97.25 229 LYS A O 1
ATOM 1779 N N . ALA A 1 230 ? -0.13 -29.953 -29.375 1 97.94 230 ALA A N 1
ATOM 1780 C CA . ALA A 1 230 ? 0.235 -28.672 -28.781 1 97.94 230 ALA A CA 1
ATOM 1781 C C . ALA A 1 230 ? 1.654 -28.266 -29.172 1 97.94 230 ALA A C 1
ATOM 1783 O O . ALA A 1 230 ? 1.915 -27.094 -29.469 1 97.94 230 ALA A O 1
ATOM 1784 N N . TYR A 1 231 ? 2.584 -29.203 -29.172 1 98.5 231 TYR A N 1
ATOM 1785 C CA . TYR A 1 231 ? 3.99 -28.938 -29.438 1 98.5 231 TYR A CA 1
ATOM 1786 C C . TYR A 1 231 ? 4.211 -28.656 -30.922 1 98.5 231 TYR A C 1
ATOM 1788 O O . TYR A 1 231 ? 5.133 -27.938 -31.297 1 98.5 231 TYR A O 1
ATOM 1796 N N . GLU A 1 232 ? 3.385 -29.141 -31.766 1 98.19 232 GLU A N 1
ATOM 1797 C CA . GLU A 1 232 ? 3.518 -28.984 -33.219 1 98.19 232 GLU A CA 1
ATOM 1798 C C . GLU A 1 232 ? 2.836 -27.703 -33.688 1 98.19 232 GLU A C 1
ATOM 1800 O O . GLU A 1 232 ? 3.279 -27.078 -34.656 1 98.19 232 GLU A O 1
ATOM 1805 N N . THR A 1 233 ? 1.748 -27.328 -33.031 1 97.62 233 THR A N 1
ATOM 1806 C CA . THR A 1 233 ? 0.93 -26.25 -33.562 1 97.62 233 THR A CA 1
ATOM 1807 C C . THR A 1 233 ? 0.882 -25.062 -32.625 1 97.62 233 THR A C 1
ATOM 1809 O O . THR A 1 233 ? 0.532 -23.953 -33 1 97.62 233 THR A O 1
ATOM 1812 N N . GLY A 1 234 ? 1.115 -25.344 -31.406 1 97.62 234 GLY A N 1
ATOM 1813 C CA . GLY A 1 234 ? 0.971 -24.312 -30.375 1 97.62 234 GLY A CA 1
ATOM 1814 C C . GLY A 1 234 ? -0.334 -24.406 -29.609 1 97.62 234 GLY A C 1
ATOM 1815 O O . GLY A 1 234 ? -0.504 -23.766 -28.578 1 97.62 234 GLY A O 1
ATOM 1816 N N . LYS A 1 235 ? -1.261 -25.25 -30.094 1 97.56 235 LYS A N 1
ATOM 1817 C CA . LYS A 1 235 ? -2.549 -25.469 -29.438 1 97.56 235 LYS A CA 1
ATOM 1818 C C . LYS A 1 235 ? -2.807 -26.953 -29.234 1 97.56 235 LYS A C 1
ATOM 1820 O O . LYS A 1 235 ? -2.406 -27.781 -30.047 1 97.56 235 LYS A O 1
ATOM 1825 N N . GLY A 1 236 ? -3.41 -27.188 -28.109 1 96.75 236 GLY A N 1
ATOM 1826 C CA . GLY A 1 236 ? -3.75 -28.562 -27.781 1 96.75 236 GLY A CA 1
ATOM 1827 C C . GLY A 1 236 ? -4.527 -28.688 -26.484 1 96.75 236 GLY A C 1
ATOM 1828 O O . GLY A 1 236 ? -4.766 -27.703 -25.797 1 96.75 236 GLY A O 1
ATOM 1829 N N . LYS A 1 237 ? -5.031 -29.891 -26.297 1 96.31 237 LYS A N 1
ATOM 1830 C CA . LYS A 1 237 ? -5.84 -30.125 -25.109 1 96.31 237 LYS A CA 1
ATOM 1831 C C . LYS A 1 237 ? -5.453 -31.453 -24.438 1 96.31 237 LYS A C 1
ATOM 1833 O O . LYS A 1 237 ? -5.188 -32.438 -25.125 1 96.31 237 LYS A O 1
ATOM 1838 N N . ILE A 1 238 ? -5.332 -31.391 -23.156 1 97.25 238 ILE A N 1
ATOM 1839 C CA . ILE A 1 238 ? -5.086 -32.594 -22.359 1 97.25 238 ILE A CA 1
ATOM 1840 C C . ILE A 1 238 ? -6.02 -32.625 -21.156 1 97.25 238 ILE A C 1
ATOM 1842 O O . ILE A 1 238 ? -6.746 -31.641 -20.906 1 97.25 238 ILE A O 1
ATOM 1846 N N . ILE A 1 239 ? -6.047 -33.75 -20.5 1 97.12 239 ILE A N 1
ATOM 1847 C CA . ILE A 1 239 ? -6.828 -33.906 -19.281 1 97.12 239 ILE A CA 1
ATOM 1848 C C . ILE A 1 239 ? -5.887 -34.062 -18.094 1 97.12 239 ILE A C 1
ATOM 1850 O O . ILE A 1 239 ? -4.926 -34.844 -18.156 1 97.12 239 ILE A O 1
ATOM 1854 N N . ILE A 1 240 ? -6.086 -33.312 -17.062 1 98 240 ILE A N 1
ATOM 1855 C CA . ILE A 1 240 ? -5.352 -33.469 -15.805 1 98 240 ILE A CA 1
ATOM 1856 C C . ILE A 1 240 ? -6.266 -34.094 -14.75 1 98 240 ILE A C 1
ATOM 1858 O O . ILE A 1 240 ? -7.336 -33.562 -14.445 1 98 240 ILE A O 1
ATOM 1862 N N . ARG A 1 241 ? -5.844 -35.188 -14.203 1 97.75 241 ARG A N 1
ATOM 1863 C CA . ARG A 1 241 ? -6.609 -35.906 -13.203 1 97.75 241 ARG A CA 1
ATOM 1864 C C . ARG A 1 241 ? -5.875 -35.938 -11.867 1 97.75 241 ARG A C 1
ATOM 1866 O O . ARG A 1 241 ? -4.652 -36.125 -11.828 1 97.75 241 ARG A O 1
ATOM 1873 N N . GLY A 1 242 ? -6.668 -35.719 -10.812 1 97.88 242 GLY A N 1
ATOM 1874 C CA . GLY A 1 242 ? -6.078 -35.906 -9.5 1 97.88 242 GLY A CA 1
ATOM 1875 C C . GLY A 1 242 ? -5.746 -37.375 -9.188 1 97.88 242 GLY A C 1
ATOM 1876 O O . GLY A 1 242 ? -6.336 -38.281 -9.766 1 97.88 242 GLY A O 1
ATOM 1877 N N . LYS A 1 243 ? -4.812 -37.531 -8.344 1 97.38 243 LYS A N 1
ATOM 1878 C CA . LYS A 1 243 ? -4.457 -38.875 -7.91 1 97.38 243 LYS A CA 1
ATOM 1879 C C . LYS A 1 243 ? -5.305 -39.312 -6.723 1 97.38 243 LYS A C 1
ATOM 1881 O O . LYS A 1 243 ? -5.305 -38.656 -5.676 1 97.38 243 LYS A O 1
ATOM 1886 N N . ALA A 1 244 ? -6.008 -40.375 -6.93 1 97.06 244 ALA A N 1
ATOM 1887 C CA . ALA A 1 244 ? -6.887 -40.906 -5.891 1 97.06 244 ALA A CA 1
ATOM 1888 C C . ALA A 1 244 ? -6.758 -42.406 -5.789 1 97.06 244 ALA A C 1
ATOM 1890 O O . ALA A 1 244 ? -6.504 -43.094 -6.789 1 97.06 244 ALA A O 1
ATOM 1891 N N . GLU A 1 245 ? -6.891 -42.875 -4.586 1 95.44 245 GLU A N 1
ATOM 1892 C CA . GLU A 1 245 ? -6.852 -44.312 -4.332 1 95.44 245 GLU A CA 1
ATOM 1893 C C . GLU A 1 245 ? -8 -44.75 -3.426 1 95.44 245 GLU A C 1
ATOM 1895 O O . GLU A 1 245 ? -8.398 -44 -2.525 1 95.44 245 GLU A O 1
ATOM 1900 N N . VAL A 1 246 ? -8.523 -45.906 -3.736 1 94.62 246 VAL A N 1
ATOM 1901 C CA . VAL A 1 246 ? -9.555 -46.469 -2.883 1 94.62 246 VAL A CA 1
ATOM 1902 C C . VAL A 1 246 ? -8.922 -47.344 -1.804 1 94.62 246 VAL A C 1
ATOM 1904 O O . VAL A 1 246 ? -8.133 -48.25 -2.107 1 94.62 246 VAL A O 1
ATOM 1907 N N . GLU A 1 247 ? -9.203 -47 -0.601 1 94.38 247 GLU A N 1
ATOM 1908 C CA . GLU A 1 247 ? -8.68 -47.75 0.532 1 94.38 247 GLU A CA 1
ATOM 1909 C C . GLU A 1 247 ? -9.805 -48.406 1.322 1 94.38 247 GLU A C 1
ATOM 1911 O O . GLU A 1 247 ? -10.898 -47.875 1.426 1 94.38 247 GLU A O 1
ATOM 1916 N N . THR A 1 248 ? -9.445 -49.594 1.848 1 91.62 248 THR A N 1
ATOM 1917 C CA . THR A 1 248 ? -10.398 -50.281 2.709 1 91.62 248 THR A CA 1
ATOM 1918 C C . THR A 1 248 ? -10.156 -49.906 4.176 1 91.62 248 THR A C 1
ATOM 1920 O O . THR A 1 248 ? -9.016 -49.906 4.633 1 91.62 248 THR A O 1
ATOM 1923 N N . VAL A 1 249 ? -11.227 -49.531 4.746 1 87.44 249 VAL A N 1
ATOM 1924 C CA . VAL A 1 249 ? -11.133 -49.188 6.164 1 87.44 249 VAL A CA 1
ATOM 1925 C C . VAL A 1 249 ? -11.742 -50.312 7 1 87.44 249 VAL A C 1
ATOM 1927 O O . VAL A 1 249 ? -12.328 -51.25 6.453 1 87.44 249 VAL A O 1
ATOM 1930 N N . ARG A 1 250 ? -11.562 -50.188 8.367 1 76.12 250 ARG A N 1
ATOM 1931 C CA . ARG A 1 250 ? -12.086 -51.188 9.297 1 76.12 250 ARG A CA 1
ATOM 1932 C C . ARG A 1 250 ? -13.602 -51.312 9.188 1 76.12 250 ARG A C 1
ATOM 1934 O O . ARG A 1 250 ? -14.297 -50.312 9.039 1 76.12 250 ARG A O 1
ATOM 1941 N N . GLY A 1 251 ? -14.125 -52.562 9.242 1 78.81 251 GLY A N 1
ATOM 1942 C CA . GLY A 1 251 ? -15.555 -52.844 9.242 1 78.81 251 GLY A CA 1
ATOM 1943 C C . GLY A 1 251 ? -16.125 -53.031 7.852 1 78.81 251 GLY A C 1
ATOM 1944 O O . GLY A 1 251 ? -17.344 -52.906 7.66 1 78.81 251 GLY A O 1
ATOM 1945 N N . GLY A 1 252 ? -15.258 -53.062 6.879 1 77.81 252 GLY A N 1
ATOM 1946 C CA . GLY A 1 252 ? -15.688 -53.375 5.52 1 77.81 252 GLY A CA 1
ATOM 1947 C C . GLY A 1 252 ? -16.062 -52.125 4.738 1 77.81 252 GLY A C 1
ATOM 1948 O O . GLY A 1 252 ? -16.578 -52.219 3.625 1 77.81 252 GLY A O 1
ATOM 1949 N N . LYS A 1 253 ? -15.891 -50.969 5.285 1 87.88 253 LYS A N 1
ATOM 1950 C CA . LYS A 1 253 ? -16.156 -49.719 4.59 1 87.88 253 LYS A CA 1
ATOM 1951 C C . LYS A 1 253 ? -14.977 -49.281 3.719 1 87.88 253 LYS A C 1
ATOM 1953 O O . LYS A 1 253 ? -13.852 -49.75 3.938 1 87.88 253 LYS A O 1
ATOM 1958 N N . GLN A 1 254 ? -15.312 -48.594 2.635 1 93.19 254 GLN A N 1
ATOM 1959 C CA . GLN A 1 254 ? -14.289 -48.062 1.737 1 93.19 254 GLN A CA 1
ATOM 1960 C C . GLN A 1 254 ? -14.219 -46.531 1.786 1 93.19 254 GLN A C 1
ATOM 1962 O O . GLN A 1 254 ? -15.172 -45.906 2.213 1 93.19 254 GLN A O 1
ATOM 1967 N N . GLN A 1 255 ? -13.055 -46.094 1.524 1 96 255 GLN A N 1
ATOM 1968 C CA . GLN A 1 255 ? -12.891 -44.656 1.396 1 96 255 GLN A CA 1
ATOM 1969 C C . GLN A 1 255 ? -12.031 -44.281 0.186 1 96 255 GLN A C 1
ATOM 1971 O O . GLN A 1 255 ? -11.18 -45.094 -0.229 1 96 255 GLN A O 1
ATOM 1976 N N . ILE A 1 256 ? -12.266 -43.188 -0.417 1 96.81 256 ILE A N 1
ATOM 1977 C CA . ILE A 1 256 ? -11.461 -42.656 -1.507 1 96.81 256 ILE A CA 1
ATOM 1978 C C . ILE A 1 256 ? -10.484 -41.625 -0.958 1 96.81 256 ILE A C 1
ATOM 1980 O O . ILE A 1 256 ? -10.891 -40.656 -0.329 1 96.81 256 ILE A O 1
ATOM 1984 N N . VAL A 1 257 ? -9.211 -41.875 -1.16 1 97.38 257 VAL A N 1
ATOM 1985 C CA . VAL A 1 257 ? -8.188 -40.969 -0.674 1 97.38 257 VAL A CA 1
ATOM 1986 C C . VAL A 1 257 ? -7.531 -40.25 -1.853 1 97.38 257 VAL A C 1
ATOM 1988 O O . VAL A 1 257 ? -6.898 -40.875 -2.699 1 97.38 257 VAL A O 1
ATOM 1991 N N . ILE A 1 258 ? -7.703 -38.938 -1.888 1 97.56 258 ILE A N 1
ATOM 1992 C CA . ILE A 1 258 ? -7.113 -38.094 -2.92 1 97.56 258 ILE A CA 1
ATOM 1993 C C . ILE A 1 258 ? -5.82 -37.469 -2.402 1 97.56 258 ILE A C 1
ATOM 1995 O O . ILE A 1 258 ? -5.828 -36.75 -1.391 1 97.56 258 ILE A O 1
ATOM 1999 N N . THR A 1 259 ? -4.668 -37.625 -3.074 1 97.38 259 THR A N 1
ATOM 2000 C CA . THR A 1 259 ? -3.371 -37.188 -2.576 1 97.38 259 THR A CA 1
ATOM 2001 C C . THR A 1 259 ? -2.811 -36.062 -3.449 1 97.38 259 THR A C 1
ATOM 2003 O O . THR A 1 259 ? -1.898 -35.344 -3.037 1 97.38 259 THR A O 1
ATOM 2006 N N . GLU A 1 260 ? -3.195 -35.938 -4.672 1 97.75 260 GLU A N 1
ATOM 2007 C CA . GLU A 1 260 ? -2.82 -34.844 -5.582 1 97.75 260 GLU A CA 1
ATOM 2008 C C . GLU A 1 260 ? -4.039 -34.312 -6.328 1 97.75 260 GLU A C 1
ATOM 2010 O O . GLU A 1 260 ? -4.949 -35.062 -6.672 1 97.75 260 GLU A O 1
ATOM 2015 N N . ILE A 1 261 ? -4.078 -33 -6.488 1 97.56 261 ILE A N 1
ATOM 2016 C CA . ILE A 1 261 ? -5.18 -32.375 -7.227 1 97.56 261 ILE A CA 1
ATOM 2017 C C . ILE A 1 261 ? -4.645 -31.719 -8.492 1 97.56 261 ILE A C 1
ATOM 2019 O O . ILE A 1 261 ? -3.457 -31.406 -8.578 1 97.56 261 ILE A O 1
ATOM 2023 N N . PRO A 1 262 ? -5.512 -31.531 -9.484 1 97.69 262 PRO A N 1
ATOM 2024 C CA . PRO A 1 262 ? -5.07 -30.922 -10.742 1 97.69 262 PRO A CA 1
ATOM 2025 C C . PRO A 1 262 ? -4.496 -29.531 -10.562 1 97.69 262 PRO A C 1
ATOM 2027 O O . PRO A 1 262 ? -4.859 -28.828 -9.617 1 97.69 262 PRO A O 1
ATOM 2030 N N . TYR A 1 263 ? -3.664 -29.125 -11.539 1 97 263 TYR A N 1
ATOM 2031 C CA . TYR A 1 263 ? -2.988 -27.828 -11.562 1 97 263 TYR A CA 1
ATOM 2032 C C . TYR A 1 263 ? -3.998 -26.688 -11.578 1 97 263 TYR A C 1
ATOM 2034 O O . TYR A 1 263 ? -4.973 -26.719 -12.336 1 97 263 TYR A O 1
ATOM 2042 N N . GLU A 1 264 ? -3.848 -25.672 -10.703 1 94.88 264 GLU A N 1
ATOM 2043 C CA . GLU A 1 264 ? -4.598 -24.422 -10.617 1 94.88 264 GLU A CA 1
ATOM 2044 C C . GLU A 1 264 ? -5.984 -24.656 -10.016 1 94.88 264 GLU A C 1
ATOM 2046 O O . GLU A 1 264 ? -6.82 -23.75 -10.016 1 94.88 264 GLU A O 1
ATOM 2051 N N . VAL A 1 265 ? -6.273 -25.875 -9.516 1 96.44 265 VAL A N 1
ATOM 2052 C CA . VAL A 1 265 ? -7.551 -26.141 -8.859 1 96.44 265 VAL A CA 1
ATOM 2053 C C . VAL A 1 265 ? -7.48 -25.719 -7.395 1 96.44 265 VAL A C 1
ATOM 2055 O O . VAL A 1 265 ? -6.484 -25.969 -6.715 1 96.44 265 VAL A O 1
ATOM 2058 N N . ASN A 1 266 ? -8.539 -25.047 -6.949 1 95.38 266 ASN A N 1
ATOM 2059 C CA . ASN A 1 266 ? -8.68 -24.672 -5.547 1 95.38 266 ASN A CA 1
ATOM 2060 C C . ASN A 1 266 ? -9.18 -25.844 -4.699 1 95.38 266 ASN A C 1
ATOM 2062 O O . ASN A 1 266 ? -10.297 -26.328 -4.906 1 95.38 266 ASN A O 1
ATOM 2066 N N . LYS A 1 267 ? -8.406 -26.219 -3.805 1 96 267 LYS A N 1
ATOM 2067 C CA . LYS A 1 267 ? -8.727 -27.391 -2.996 1 96 267 LYS A CA 1
ATOM 2068 C C . LYS A 1 267 ? -10.023 -27.203 -2.223 1 96 267 LYS A C 1
ATOM 2070 O O . LYS A 1 267 ? -10.867 -28.094 -2.172 1 96 267 LYS A O 1
ATOM 2075 N N . ALA A 1 268 ? -10.203 -26.031 -1.583 1 94.5 268 ALA A N 1
ATOM 2076 C CA . ALA A 1 268 ? -11.391 -25.75 -0.772 1 94.5 268 ALA A CA 1
ATOM 2077 C C . ALA A 1 268 ? -12.664 -25.812 -1.617 1 94.5 268 ALA A C 1
ATOM 2079 O O . ALA A 1 268 ? -13.68 -26.359 -1.182 1 94.5 268 ALA A O 1
ATOM 2080 N N . ASN A 1 269 ? -12.594 -25.297 -2.756 1 95.19 269 ASN A N 1
ATOM 2081 C CA . ASN A 1 269 ? -13.734 -25.344 -3.662 1 95.19 269 ASN A CA 1
ATOM 2082 C C . ASN A 1 269 ? -14.047 -26.766 -4.102 1 95.19 269 ASN A C 1
ATOM 2084 O O . ASN A 1 269 ? -15.219 -27.141 -4.25 1 95.19 269 ASN A O 1
ATOM 2088 N N . LEU A 1 270 ? -13.07 -27.562 -4.363 1 96.62 270 LEU A N 1
ATOM 2089 C CA . LEU A 1 270 ? -13.242 -28.953 -4.746 1 96.62 270 LEU A CA 1
ATOM 2090 C C . LEU A 1 270 ? -13.938 -29.75 -3.643 1 96.62 270 LEU A C 1
ATOM 2092 O O . LEU A 1 270 ? -14.906 -30.469 -3.902 1 96.62 270 LEU A O 1
ATOM 2096 N N . VAL A 1 271 ? -13.484 -29.594 -2.445 1 96 271 VAL A N 1
ATOM 2097 C CA . VAL A 1 271 ? -14.055 -30.281 -1.293 1 96 271 VAL A CA 1
ATOM 2098 C C . VAL A 1 271 ? -15.508 -29.844 -1.1 1 96 271 VAL A C 1
ATOM 2100 O O . VAL A 1 271 ? -16.391 -30.672 -0.848 1 96 271 VAL A O 1
ATOM 2103 N N . LYS A 1 272 ? -15.695 -28.562 -1.188 1 95 272 LYS A N 1
ATOM 2104 C CA . LYS A 1 272 ? -17.047 -28.031 -1.056 1 95 272 LYS A CA 1
ATOM 2105 C C . LYS A 1 272 ? -17.984 -28.641 -2.092 1 95 272 LYS A C 1
ATOM 2107 O O . LYS A 1 272 ? -19.125 -29 -1.772 1 95 272 LYS A O 1
ATOM 2112 N N . LYS A 1 273 ? -17.531 -28.719 -3.258 1 95.25 273 LYS A N 1
ATOM 2113 C CA . LYS A 1 273 ? -18.344 -29.281 -4.332 1 95.25 273 LYS A CA 1
ATOM 2114 C C . LYS A 1 273 ? -18.672 -30.734 -4.055 1 95.25 273 LYS A C 1
ATOM 2116 O O . LYS A 1 273 ? -19.797 -31.188 -4.297 1 95.25 273 LYS A O 1
ATOM 2121 N N . MET A 1 274 ? -17.766 -31.547 -3.615 1 95.38 274 MET A N 1
ATOM 2122 C CA . MET A 1 274 ? -17.984 -32.938 -3.266 1 95.38 274 MET A CA 1
ATOM 2123 C C . MET A 1 274 ? -19.031 -33.062 -2.16 1 95.38 274 MET A C 1
ATOM 2125 O O . MET A 1 274 ? -19.906 -33.938 -2.213 1 95.38 274 MET A O 1
ATOM 2129 N N . ASP A 1 275 ? -18.922 -32.188 -1.245 1 93.94 275 ASP A N 1
ATOM 2130 C CA . ASP A 1 275 ? -19.859 -32.188 -0.131 1 93.94 275 ASP A CA 1
ATOM 2131 C C . ASP A 1 275 ? -21.266 -31.797 -0.594 1 93.94 275 ASP A C 1
ATOM 2133 O O . ASP A 1 275 ? -22.266 -32.312 -0.086 1 93.94 275 ASP A O 1
ATOM 2137 N N . GLU A 1 276 ? -21.328 -30.891 -1.48 1 93.31 276 GLU A N 1
ATOM 2138 C CA . GLU A 1 276 ? -22.609 -30.5 -2.045 1 93.31 276 GLU A CA 1
ATOM 2139 C C . GLU A 1 276 ? -23.281 -31.672 -2.758 1 93.31 276 GLU A C 1
ATOM 2141 O O . GLU A 1 276 ? -24.5 -31.844 -2.672 1 93.31 276 GLU A O 1
ATOM 2146 N N . LEU A 1 277 ? -22.531 -32.438 -3.453 1 91.62 277 LEU A N 1
ATOM 2147 C CA . LEU A 1 277 ? -23.062 -33.594 -4.148 1 91.62 277 LEU A CA 1
ATOM 2148 C C . LEU A 1 277 ? -23.641 -34.594 -3.156 1 91.62 277 LEU A C 1
ATOM 2150 O O . LEU A 1 277 ? -24.672 -35.25 -3.434 1 91.62 277 LEU A O 1
ATOM 2154 N N . ARG A 1 278 ? -23.016 -34.75 -2.047 1 88.69 278 ARG A N 1
ATOM 2155 C CA . ARG A 1 278 ? -23.5 -35.625 -0.966 1 88.69 278 ARG A CA 1
ATOM 2156 C C . ARG A 1 278 ? -24.797 -35.062 -0.375 1 88.69 278 ARG A C 1
ATOM 2158 O O . ARG A 1 278 ? -25.766 -35.812 -0.224 1 88.69 278 ARG A O 1
ATOM 2165 N N . LEU A 1 279 ? -24.781 -33.75 -0.125 1 88.06 279 LEU A N 1
ATOM 2166 C CA . LEU A 1 279 ? -25.906 -33.125 0.545 1 88.06 279 LEU A CA 1
ATOM 2167 C C . LEU A 1 279 ? -27.125 -33.062 -0.371 1 88.06 279 LEU A C 1
ATOM 2169 O O . LEU A 1 279 ? -28.266 -33.188 0.09 1 88.06 279 LEU A O 1
ATOM 2173 N N . ASP A 1 280 ? -26.875 -32.906 -1.612 1 83.94 280 ASP A N 1
ATOM 2174 C CA . ASP A 1 280 ? -27.969 -32.844 -2.592 1 83.94 280 ASP A CA 1
ATOM 2175 C C . ASP A 1 280 ? -28.438 -34.25 -2.965 1 83.94 280 ASP A C 1
ATOM 2177 O O . ASP A 1 280 ? -29.312 -34.406 -3.82 1 83.94 280 ASP A O 1
ATOM 2181 N N . LYS A 1 281 ? -27.859 -35.25 -2.373 1 79.94 281 LYS A N 1
ATOM 2182 C CA . LYS A 1 281 ? -28.203 -36.656 -2.545 1 79.94 281 LYS A CA 1
ATOM 2183 C C . LYS A 1 281 ? -28 -37.094 -3.988 1 79.94 281 LYS A C 1
ATOM 2185 O O . LYS A 1 281 ? -28.719 -37.969 -4.484 1 79.94 281 LYS A O 1
ATOM 2190 N N . LYS A 1 282 ? -27.188 -36.469 -4.602 1 82 282 LYS A N 1
ATOM 2191 C CA . LYS A 1 282 ? -26.781 -36.906 -5.93 1 82 282 LYS A CA 1
ATOM 2192 C C . LYS A 1 282 ? -25.844 -38.125 -5.836 1 82 282 LYS A C 1
ATOM 2194 O O . LYS A 1 282 ? -25.828 -38.969 -6.742 1 82 282 LYS A O 1
ATOM 2199 N N . LEU A 1 283 ? -25.062 -38.125 -4.801 1 86.56 283 LEU A N 1
ATOM 2200 C CA . LEU A 1 283 ? -24.219 -39.281 -4.473 1 86.56 283 LEU A CA 1
ATOM 2201 C C . LEU A 1 283 ? -24.5 -39.781 -3.057 1 86.56 283 LEU A C 1
ATOM 2203 O O . LEU A 1 283 ? -23.781 -39.438 -2.119 1 86.56 283 LEU A O 1
ATOM 2207 N N . ASP A 1 284 ? -25.391 -40.562 -2.965 1 81.69 284 ASP A N 1
ATOM 2208 C CA . ASP A 1 284 ? -25.844 -41 -1.653 1 81.69 284 ASP A CA 1
ATOM 2209 C C . ASP A 1 284 ? -24.812 -41.938 -1.018 1 81.69 284 ASP A C 1
ATOM 2211 O O . ASP A 1 284 ? -24.812 -42.125 0.2 1 81.69 284 ASP A O 1
ATOM 2215 N N . GLY A 1 285 ? -23.969 -42.469 -1.761 1 87.44 285 GLY A N 1
ATOM 2216 C CA . GLY A 1 285 ? -22.984 -43.438 -1.266 1 87.44 285 GLY A CA 1
ATOM 2217 C C . GLY A 1 285 ? -21.891 -42.781 -0.452 1 87.44 285 GLY A C 1
ATOM 2218 O O . GLY A 1 285 ? -21.141 -43.469 0.245 1 87.44 285 GLY A O 1
ATOM 2219 N N . ILE A 1 286 ? -21.781 -41.469 -0.436 1 93.19 286 ILE A N 1
ATOM 2220 C CA . ILE A 1 286 ? -20.766 -40.75 0.316 1 93.19 286 ILE A CA 1
ATOM 2221 C C . ILE A 1 286 ? -21.25 -40.469 1.739 1 93.19 286 ILE A C 1
ATOM 2223 O O . ILE A 1 286 ? -22.344 -39.938 1.939 1 93.19 286 ILE A O 1
ATOM 2227 N N . ALA A 1 287 ? -20.516 -40.906 2.666 1 91.69 287 ALA A N 1
ATOM 2228 C CA . ALA A 1 287 ? -20.859 -40.688 4.066 1 91.69 287 ALA A CA 1
ATOM 2229 C C . ALA A 1 287 ? -20.359 -39.312 4.539 1 91.69 287 ALA A C 1
ATOM 2231 O O . ALA A 1 287 ? -21.109 -38.562 5.172 1 91.69 287 ALA A O 1
ATOM 2232 N N . GLU A 1 288 ? -19.078 -39.031 4.188 1 94.19 288 GLU A N 1
ATOM 2233 C CA . GLU A 1 288 ? -18.453 -37.812 4.629 1 94.19 288 GLU A CA 1
ATOM 2234 C C . GLU A 1 288 ? -17.266 -37.438 3.738 1 94.19 288 GLU A C 1
ATOM 2236 O O . GLU A 1 288 ? -16.609 -38.312 3.172 1 94.19 288 GLU A O 1
ATOM 2241 N N . VAL A 1 289 ? -17.109 -36.094 3.611 1 95.69 289 VAL A N 1
ATOM 2242 C CA . VAL A 1 289 ? -15.93 -35.594 2.926 1 95.69 289 VAL A CA 1
ATOM 2243 C C . VAL A 1 289 ? -15.07 -34.781 3.908 1 95.69 289 VAL A C 1
ATOM 2245 O O . VAL A 1 289 ? -15.539 -33.844 4.535 1 95.69 289 VAL A O 1
ATOM 2248 N N . ARG A 1 290 ? -13.781 -35.156 4.09 1 94.88 290 ARG A N 1
ATOM 2249 C CA . ARG A 1 290 ? -12.891 -34.531 5.043 1 94.88 290 ARG A CA 1
ATOM 2250 C C . ARG A 1 290 ? -11.586 -34.094 4.379 1 94.88 290 ARG A C 1
ATOM 2252 O O . ARG A 1 290 ? -11.039 -34.844 3.561 1 94.88 290 ARG A O 1
ATOM 2259 N N . ASP A 1 291 ? -11.156 -32.938 4.668 1 94.69 291 ASP A N 1
ATOM 2260 C CA . ASP A 1 291 ? -9.82 -32.5 4.301 1 94.69 291 ASP A CA 1
ATOM 2261 C C . ASP A 1 291 ? -8.82 -32.781 5.422 1 94.69 291 ASP A C 1
ATOM 2263 O O . ASP A 1 291 ? -8.789 -32.062 6.426 1 94.69 291 ASP A O 1
ATOM 2267 N N . GLU A 1 292 ? -7.945 -33.688 5.277 1 93.06 292 GLU A N 1
ATOM 2268 C CA . GLU A 1 292 ? -6.957 -34.094 6.277 1 93.06 292 GLU A CA 1
ATOM 2269 C C . GLU A 1 292 ? -5.555 -33.625 5.883 1 93.06 292 GLU A C 1
ATOM 2271 O O . GLU A 1 292 ? -4.559 -34.188 6.348 1 93.06 292 GLU A O 1
ATOM 2276 N N . THR A 1 293 ? -5.566 -32.656 5.02 1 89.88 293 THR A N 1
ATOM 2277 C CA . THR A 1 293 ? -4.297 -32.125 4.535 1 89.88 293 THR A CA 1
ATOM 2278 C C . THR A 1 293 ? -3.467 -31.578 5.691 1 89.88 293 THR A C 1
ATOM 2280 O O . THR A 1 293 ? -3.994 -30.875 6.566 1 89.88 293 THR A O 1
ATOM 2283 N N . ASP A 1 294 ? -2.207 -31.844 5.801 1 84.06 294 ASP A N 1
ATOM 2284 C CA . ASP A 1 294 ? -1.307 -31.344 6.832 1 84.06 294 ASP A CA 1
ATOM 2285 C C . ASP A 1 294 ? 0.081 -31.062 6.262 1 84.06 294 ASP A C 1
ATOM 2287 O O . ASP A 1 294 ? 0.233 -30.859 5.055 1 84.06 294 ASP A O 1
ATOM 2291 N N . ARG A 1 295 ? 1.093 -30.938 7.082 1 79.12 295 ARG A N 1
ATOM 2292 C CA . ARG A 1 295 ? 2.447 -30.562 6.688 1 79.12 295 ARG A CA 1
ATOM 2293 C C . ARG A 1 295 ? 3.084 -31.656 5.828 1 79.12 295 ARG A C 1
ATOM 2295 O O . ARG A 1 295 ? 4.031 -31.391 5.086 1 79.12 295 ARG A O 1
ATOM 2302 N N . THR A 1 296 ? 2.424 -32.844 5.848 1 79.06 296 THR A N 1
ATOM 2303 C CA . THR A 1 296 ? 3.008 -33.969 5.121 1 79.06 296 THR A CA 1
ATOM 2304 C C . THR A 1 296 ? 2.49 -34 3.686 1 79.06 296 THR A C 1
ATOM 2306 O O . THR A 1 296 ? 3.1 -34.625 2.82 1 79.06 296 THR A O 1
ATOM 2309 N N . GLY A 1 297 ? 1.398 -33.438 3.525 1 86.69 297 GLY A N 1
ATOM 2310 C CA . GLY A 1 297 ? 0.933 -33.406 2.146 1 86.69 297 GLY A CA 1
ATOM 2311 C C . GLY A 1 297 ? -0.576 -33.312 2.029 1 86.69 297 GLY A C 1
ATOM 2312 O O . GLY A 1 297 ? -1.279 -33.25 3.039 1 86.69 297 GLY A O 1
ATOM 2313 N N . LEU A 1 298 ? -0.983 -33.188 0.818 1 93 298 LEU A N 1
ATOM 2314 C CA . LEU A 1 298 ? -2.406 -33.094 0.51 1 93 298 LEU A CA 1
ATOM 2315 C C . LEU A 1 298 ? -3.102 -34.438 0.704 1 93 298 LEU A C 1
ATOM 2317 O O . LEU A 1 298 ? -2.578 -35.469 0.298 1 93 298 LEU A O 1
ATOM 2321 N N . ARG A 1 299 ? -4.207 -34.406 1.48 1 95.56 299 ARG A N 1
ATOM 2322 C CA . ARG A 1 299 ? -4.988 -35.625 1.728 1 95.56 299 ARG A CA 1
ATOM 2323 C C . ARG A 1 299 ? -6.465 -35.281 1.908 1 95.56 299 ARG A C 1
ATOM 2325 O O . ARG A 1 299 ? -6.871 -34.781 2.961 1 95.56 299 ARG A O 1
ATOM 2332 N N . ILE A 1 300 ? -7.211 -35.531 0.898 1 96.75 300 ILE A N 1
ATOM 2333 C CA . ILE A 1 300 ? -8.664 -35.406 0.964 1 96.75 300 ILE A CA 1
ATOM 2334 C C . ILE A 1 300 ? -9.297 -36.812 1.06 1 96.75 300 ILE A C 1
ATOM 2336 O O . ILE A 1 300 ? -9.016 -37.688 0.234 1 96.75 300 ILE A O 1
ATOM 2340 N N . VAL A 1 301 ? -10.102 -36.969 2.055 1 97.06 301 VAL A N 1
ATOM 2341 C CA . VAL A 1 301 ? -10.688 -38.281 2.291 1 97.06 301 VAL A CA 1
ATOM 2342 C C . VAL A 1 301 ? -12.203 -38.219 2.078 1 97.06 301 VAL A C 1
ATOM 2344 O O . VAL A 1 301 ? -12.891 -37.438 2.713 1 97.06 301 VAL A O 1
ATOM 2347 N N . VAL A 1 302 ? -12.68 -39.062 1.188 1 96.69 302 VAL A N 1
ATOM 2348 C CA . VAL A 1 302 ? -14.109 -39.25 0.969 1 96.69 302 VAL A CA 1
ATOM 2349 C C . VAL A 1 302 ? -14.531 -40.594 1.55 1 96.69 302 VAL A C 1
ATOM 2351 O O . VAL A 1 302 ? -14.359 -41.656 0.915 1 96.69 302 VAL A O 1
ATOM 2354 N N . GLU A 1 303 ? -15.156 -40.531 2.662 1 95.44 303 GLU A N 1
ATOM 2355 C CA . GLU A 1 303 ? -15.641 -41.75 3.312 1 95.44 303 GLU A CA 1
ATOM 2356 C C . GLU A 1 303 ? -16.938 -42.219 2.688 1 95.44 303 GLU A C 1
ATOM 2358 O O . GLU A 1 303 ? -17.875 -41.438 2.488 1 95.44 303 GLU A O 1
ATOM 2363 N N . LEU A 1 304 ? -16.984 -43.531 2.418 1 94 304 LEU A N 1
ATOM 2364 C CA . LEU A 1 304 ? -18.141 -44.062 1.729 1 94 304 LEU A CA 1
ATOM 2365 C C . LEU A 1 304 ? -19.016 -44.875 2.691 1 94 304 LEU A C 1
ATOM 2367 O O . LEU A 1 304 ? -18.531 -45.344 3.721 1 94 304 LEU A O 1
ATOM 2371 N N . LYS A 1 305 ? -20.344 -44.906 2.393 1 87.62 305 LYS A N 1
ATOM 2372 C CA . LYS A 1 305 ? -21.25 -45.781 3.137 1 87.62 305 LYS A CA 1
ATOM 2373 C C . LYS A 1 305 ? -20.938 -47.25 2.887 1 87.62 305 LYS A C 1
ATOM 2375 O O . LYS A 1 305 ? -20.219 -47.594 1.939 1 87.62 305 LYS A O 1
ATOM 2380 N N . LYS A 1 306 ? -21.5 -48.062 3.803 1 83.75 306 LYS A N 1
ATOM 2381 C CA . LYS A 1 306 ? -21.266 -49.5 3.684 1 83.75 306 LYS A CA 1
ATOM 2382 C C . LYS A 1 306 ? -21.828 -50.062 2.371 1 83.75 306 LYS A C 1
ATOM 2384 O O . LYS A 1 306 ? -22.938 -49.688 1.969 1 83.75 306 LYS A O 1
ATOM 2389 N N . GLU A 1 307 ? -21.094 -50.781 1.54 1 76.38 307 GLU A N 1
ATOM 2390 C CA . GLU A 1 307 ? -21.453 -51.5 0.307 1 76.38 307 GLU A CA 1
ATOM 2391 C C . GLU A 1 307 ? -21.562 -50.531 -0.864 1 76.38 307 GLU A C 1
ATOM 2393 O O . GLU A 1 307 ? -22.094 -50.875 -1.921 1 76.38 307 GLU A O 1
ATOM 2398 N N . ALA A 1 308 ? -21.219 -49.281 -0.659 1 84.31 308 ALA A N 1
ATOM 2399 C CA . ALA A 1 308 ? -21.219 -48.344 -1.762 1 84.31 308 ALA A CA 1
ATOM 2400 C C . ALA A 1 308 ? -20.188 -48.719 -2.812 1 84.31 308 ALA A C 1
ATOM 2402 O O . ALA A 1 308 ? -19.141 -49.281 -2.486 1 84.31 308 ALA A O 1
ATOM 2403 N N . ASN A 1 309 ? -20.469 -48.469 -4.086 1 84.88 309 ASN A N 1
ATOM 2404 C CA . ASN A 1 309 ? -19.531 -48.688 -5.188 1 84.88 309 ASN A CA 1
ATOM 2405 C C . ASN A 1 309 ? -18.453 -47.625 -5.258 1 84.88 309 ASN A C 1
ATOM 2407 O O . ASN A 1 309 ? -18.656 -46.594 -5.906 1 84.88 309 ASN A O 1
ATOM 2411 N N . ALA A 1 310 ? -17.344 -47.906 -4.715 1 91.19 310 ALA A N 1
ATOM 2412 C CA . ALA A 1 310 ? -16.281 -46.906 -4.594 1 91.19 310 ALA A CA 1
ATOM 2413 C C . ALA A 1 310 ? -15.797 -46.469 -5.965 1 91.19 310 ALA A C 1
ATOM 2415 O O . ALA A 1 310 ? -15.594 -45.25 -6.191 1 91.19 310 ALA A O 1
ATOM 2416 N N . GLU A 1 311 ? -15.609 -47.344 -6.84 1 90.06 311 GLU A N 1
ATOM 2417 C CA . GLU A 1 311 ? -15.133 -47.031 -8.18 1 90.06 311 GLU A CA 1
ATOM 2418 C C . GLU A 1 311 ? -16.156 -46.156 -8.93 1 90.06 311 GLU A C 1
ATOM 2420 O O . GLU A 1 311 ? -15.781 -45.25 -9.68 1 90.06 311 GLU A O 1
ATOM 2425 N N . GLY A 1 312 ? -17.328 -46.531 -8.797 1 88.88 312 GLY A N 1
ATOM 2426 C CA . GLY A 1 312 ? -18.375 -45.719 -9.414 1 88.88 312 GLY A CA 1
ATOM 2427 C C . GLY A 1 312 ? -18.422 -44.281 -8.898 1 88.88 312 GLY A C 1
ATOM 2428 O O . GLY A 1 312 ? -18.594 -43.344 -9.672 1 88.88 312 GLY A O 1
ATOM 2429 N N . ILE A 1 313 ? -18.344 -44.219 -7.613 1 92.56 313 ILE A N 1
ATOM 2430 C CA . ILE A 1 313 ? -18.359 -42.906 -7 1 92.56 313 ILE A CA 1
ATOM 2431 C C . ILE A 1 313 ? -17.141 -42.094 -7.453 1 92.56 313 ILE A C 1
ATOM 2433 O O . ILE A 1 313 ? -17.25 -40.938 -7.781 1 92.56 313 ILE A O 1
ATOM 2437 N N . LEU A 1 314 ? -16 -42.75 -7.465 1 94.88 314 LEU A N 1
ATOM 2438 C CA . LEU A 1 314 ? -14.781 -42.094 -7.922 1 94.88 314 LEU A CA 1
ATOM 2439 C C . LEU A 1 314 ? -14.93 -41.594 -9.359 1 94.88 314 LEU A C 1
ATOM 2441 O O . LEU A 1 314 ? -14.555 -40.469 -9.68 1 94.88 314 LEU A O 1
ATOM 2445 N N . ASN A 1 315 ? -15.461 -42.375 -10.172 1 92.81 315 ASN A N 1
ATOM 2446 C CA . ASN A 1 315 ? -15.688 -42 -11.562 1 92.81 315 ASN A CA 1
ATOM 2447 C C . ASN A 1 315 ? -16.641 -40.844 -11.672 1 92.81 315 ASN A C 1
ATOM 2449 O O . ASN A 1 315 ? -16.453 -39.938 -12.516 1 92.81 315 ASN A O 1
ATOM 2453 N N . TYR A 1 316 ? -17.672 -40.906 -10.867 1 91.94 316 TYR A N 1
ATOM 2454 C CA . TYR A 1 316 ? -18.609 -39.781 -10.844 1 91.94 316 TYR A CA 1
ATOM 2455 C C . TYR A 1 316 ? -17.891 -38.5 -10.445 1 91.94 316 TYR A C 1
ATOM 2457 O O . TYR A 1 316 ? -18.141 -37.438 -11.023 1 91.94 316 TYR A O 1
ATOM 2465 N N . LEU A 1 317 ? -17.062 -38.594 -9.453 1 95.69 317 LEU A N 1
ATOM 2466 C CA . LEU A 1 317 ? -16.328 -37.406 -8.984 1 95.69 317 LEU A CA 1
ATOM 2467 C C . LEU A 1 317 ? -15.398 -36.875 -10.07 1 95.69 317 LEU A C 1
ATOM 2469 O O . LEU A 1 317 ? -15.273 -35.688 -10.258 1 95.69 317 LEU A O 1
ATOM 2473 N N . TYR A 1 318 ? -14.719 -37.719 -10.781 1 95.94 318 TYR A N 1
ATOM 2474 C CA . TYR A 1 318 ? -13.852 -37.312 -11.883 1 95.94 318 TYR A CA 1
ATOM 2475 C C . TYR A 1 318 ? -14.648 -36.562 -12.945 1 95.94 318 TYR A C 1
ATOM 2477 O O . TYR A 1 318 ? -14.164 -35.562 -13.508 1 95.94 318 TYR A O 1
ATOM 2485 N N . LYS A 1 319 ? -15.789 -36.969 -13.172 1 92.44 319 LYS A N 1
ATOM 2486 C CA . LYS A 1 319 ? -16.578 -36.406 -14.273 1 92.44 319 LYS A CA 1
ATOM 2487 C C . LYS A 1 319 ? -17.297 -35.125 -13.852 1 92.44 319 LYS A C 1
ATOM 2489 O O . LYS A 1 319 ? -17.5 -34.219 -14.672 1 92.44 319 LYS A O 1
ATOM 2494 N N . ASN A 1 320 ? -17.656 -35.031 -12.609 1 92.5 320 ASN A N 1
ATOM 2495 C CA . ASN A 1 320 ? -18.594 -33.969 -12.227 1 92.5 320 ASN A CA 1
ATOM 2496 C C . ASN A 1 320 ? -17.938 -33 -11.258 1 92.5 320 ASN A C 1
ATOM 2498 O O . ASN A 1 320 ? -18.609 -32.094 -10.719 1 92.5 320 ASN A O 1
ATOM 2502 N N . THR A 1 321 ? -16.766 -33.094 -10.938 1 96.31 321 THR A N 1
ATOM 2503 C CA . THR A 1 321 ? -16.031 -32.156 -10.109 1 96.31 321 THR A CA 1
ATOM 2504 C C . THR A 1 321 ? -14.695 -31.781 -10.75 1 96.31 321 THR A C 1
ATOM 2506 O O . THR A 1 321 ? -14.359 -32.281 -11.82 1 96.31 321 THR A O 1
ATOM 2509 N N . ASP A 1 322 ? -13.945 -30.953 -10.086 1 97.31 322 ASP A N 1
ATOM 2510 C CA . ASP A 1 322 ? -12.656 -30.5 -10.617 1 97.31 322 ASP A CA 1
ATOM 2511 C C . ASP A 1 322 ? -11.547 -31.5 -10.273 1 97.31 322 ASP A C 1
ATOM 2513 O O . ASP A 1 322 ? -10.359 -31.172 -10.398 1 97.31 322 ASP A O 1
ATOM 2517 N N . LEU A 1 323 ? -11.898 -32.625 -9.82 1 97.75 323 LEU A N 1
ATOM 2518 C CA . LEU A 1 323 ? -10.906 -33.656 -9.602 1 97.75 323 LEU A CA 1
ATOM 2519 C C . LEU A 1 323 ? -10.273 -34.094 -10.922 1 97.75 323 LEU A C 1
ATOM 2521 O O . LEU A 1 323 ? -9.203 -34.688 -10.938 1 97.75 323 LEU A O 1
ATOM 2525 N N . GLN A 1 324 ? -10.898 -33.844 -11.93 1 97.38 324 GLN A N 1
ATOM 2526 C CA . GLN A 1 324 ? -10.391 -33.938 -13.297 1 97.38 324 GLN A CA 1
ATOM 2527 C C . GLN A 1 324 ? -10.789 -32.719 -14.125 1 97.38 324 GLN A C 1
ATOM 2529 O O . GLN A 1 324 ? -11.953 -32.312 -14.117 1 97.38 324 GLN A O 1
ATOM 2534 N N . ILE A 1 325 ? -9.82 -32.094 -14.797 1 97.31 325 ILE A N 1
ATOM 2535 C CA . ILE A 1 325 ? -10.133 -30.906 -15.578 1 97.31 325 ILE A CA 1
ATOM 2536 C C . ILE A 1 325 ? -9.398 -30.969 -16.922 1 97.31 325 ILE A C 1
ATOM 2538 O O . ILE A 1 325 ? -8.367 -31.641 -17.047 1 97.31 325 ILE A O 1
ATOM 2542 N N . PRO A 1 326 ? -9.961 -30.328 -17.891 1 96.44 326 PRO A N 1
ATOM 2543 C CA . PRO A 1 326 ? -9.195 -30.156 -19.125 1 96.44 326 PRO A CA 1
ATOM 2544 C C . PRO A 1 326 ? -8.164 -29.031 -19.031 1 96.44 326 PRO A C 1
ATOM 2546 O O . PRO A 1 326 ? -8.375 -28.062 -18.297 1 96.44 326 PRO A O 1
ATOM 2549 N N . TYR A 1 327 ? -7.035 -29.156 -19.656 1 96.94 327 TYR A N 1
ATOM 2550 C CA . TYR A 1 327 ? -6.035 -28.109 -19.812 1 96.94 327 TYR A CA 1
ATOM 2551 C C . TYR A 1 327 ? -5.812 -27.797 -21.281 1 96.94 327 TYR A C 1
ATOM 2553 O O . TYR A 1 327 ? -5.457 -28.672 -22.078 1 96.94 327 TYR A O 1
ATOM 2561 N N . ASN A 1 328 ? -6.023 -26.547 -21.641 1 96.38 328 ASN A N 1
ATOM 2562 C CA . ASN A 1 328 ? -5.914 -26.109 -23.016 1 96.38 328 ASN A CA 1
ATOM 2563 C C . ASN A 1 328 ? -4.621 -25.328 -23.266 1 96.38 328 ASN A C 1
ATOM 2565 O O . ASN A 1 328 ? -4.426 -24.25 -22.688 1 96.38 328 ASN A O 1
ATOM 2569 N N . PHE A 1 329 ? -3.779 -25.875 -24.156 1 97.44 329 PHE A N 1
ATOM 2570 C CA . PHE A 1 329 ? -2.557 -25.172 -24.547 1 97.44 329 PHE A CA 1
ATOM 2571 C C . PHE A 1 329 ? -2.871 -24 -25.453 1 97.44 329 PHE A C 1
ATOM 2573 O O . PHE A 1 329 ? -3.691 -24.109 -26.375 1 97.44 329 PHE A O 1
ATOM 2580 N N . ASN A 1 330 ? -2.387 -22.906 -25.234 1 97.38 330 ASN A N 1
ATOM 2581 C CA . ASN A 1 330 ? -2.307 -21.719 -26.078 1 97.38 330 ASN A CA 1
ATOM 2582 C C . ASN A 1 330 ? -0.969 -21 -25.922 1 97.38 330 ASN A C 1
ATOM 2584 O O . ASN A 1 330 ? -0.87 -20.031 -25.172 1 97.38 330 ASN A O 1
ATOM 2588 N N . MET A 1 331 ? 0.039 -21.484 -26.703 1 97.75 331 MET A N 1
ATOM 2589 C CA . MET A 1 331 ? 1.42 -21.109 -26.406 1 97.75 331 MET A CA 1
ATOM 2590 C C . MET A 1 331 ? 1.818 -19.859 -27.188 1 97.75 331 MET A C 1
ATOM 2592 O O . MET A 1 331 ? 2.578 -19.938 -28.156 1 97.75 331 MET A O 1
ATOM 2596 N N . VAL A 1 332 ? 1.359 -18.734 -26.641 1 96.25 332 VAL A N 1
ATOM 2597 C CA . VAL A 1 332 ? 1.662 -17.438 -27.25 1 96.25 332 VAL A CA 1
ATOM 2598 C C . VAL A 1 332 ? 2.734 -16.719 -26.422 1 96.25 332 VAL A C 1
ATOM 2600 O O . VAL A 1 332 ? 2.635 -16.641 -25.203 1 96.25 332 VAL A O 1
ATOM 2603 N N . ALA A 1 333 ? 3.807 -16.297 -27.047 1 95.81 333 ALA A N 1
ATOM 2604 C CA . ALA A 1 333 ? 4.879 -15.523 -26.422 1 95.81 333 ALA A CA 1
ATOM 2605 C C . ALA A 1 333 ? 5.387 -14.438 -27.359 1 95.81 333 ALA A C 1
ATOM 2607 O O . ALA A 1 333 ? 5.09 -14.453 -28.562 1 95.81 333 ALA A O 1
ATOM 2608 N N . ILE A 1 334 ? 6.035 -13.461 -26.781 1 94.62 334 ILE A N 1
ATOM 2609 C CA . ILE A 1 334 ? 6.664 -12.43 -27.594 1 94.62 334 ILE A CA 1
ATOM 2610 C C . ILE A 1 334 ? 7.941 -12.969 -28.234 1 94.62 334 ILE A C 1
ATOM 2612 O O . ILE A 1 334 ? 8.867 -13.383 -27.516 1 94.62 334 ILE A O 1
ATOM 2616 N N . ASN A 1 335 ? 7.996 -13.062 -29.5 1 94.06 335 ASN A N 1
ATOM 2617 C CA . ASN A 1 335 ? 9.141 -13.469 -30.312 1 94.06 335 ASN A CA 1
ATOM 2618 C C . ASN A 1 335 ? 9.477 -12.422 -31.375 1 94.06 335 ASN A C 1
ATOM 2620 O O . ASN A 1 335 ? 8.633 -12.102 -32.219 1 94.06 335 ASN A O 1
ATOM 2624 N N . ASN A 1 336 ? 10.68 -11.859 -31.266 1 91.12 336 ASN A N 1
ATOM 2625 C CA . ASN A 1 336 ? 11.078 -10.781 -32.156 1 91.12 336 ASN A CA 1
ATOM 2626 C C . ASN A 1 336 ? 10.109 -9.609 -32.125 1 91.12 336 ASN A C 1
ATOM 2628 O O . ASN A 1 336 ? 9.641 -9.133 -33.156 1 91.12 336 ASN A O 1
ATOM 2632 N N . ARG A 1 337 ? 9.625 -9.289 -30.938 1 86.81 337 ARG A N 1
ATOM 2633 C CA . ARG A 1 337 ? 8.836 -8.109 -30.609 1 86.81 337 ARG A CA 1
ATOM 2634 C C . ARG A 1 337 ? 7.402 -8.25 -31.109 1 86.81 337 ARG A C 1
ATOM 2636 O O . ARG A 1 337 ? 6.688 -7.258 -31.266 1 86.81 337 ARG A O 1
ATOM 2643 N N . ARG A 1 338 ? 7.004 -9.562 -31.297 1 87.81 338 ARG A N 1
ATOM 2644 C CA . ARG A 1 338 ? 5.637 -9.805 -31.734 1 87.81 338 ARG A CA 1
ATOM 2645 C C . ARG A 1 338 ? 5.027 -10.992 -31 1 87.81 338 ARG A C 1
ATOM 2647 O O . ARG A 1 338 ? 5.703 -11.984 -30.734 1 87.81 338 ARG A O 1
ATOM 2654 N N . PRO A 1 339 ? 3.736 -10.805 -30.672 1 91.25 339 PRO A N 1
ATOM 2655 C CA . PRO A 1 339 ? 3.055 -11.992 -30.156 1 91.25 339 PRO A CA 1
ATOM 2656 C C . PRO A 1 339 ? 2.959 -13.117 -31.172 1 91.25 339 PRO A C 1
ATOM 2658 O O . PRO A 1 339 ? 2.482 -12.906 -32.281 1 91.25 339 PRO A O 1
ATOM 2661 N N . THR A 1 340 ? 3.457 -14.273 -30.859 1 94.38 340 THR A N 1
ATOM 2662 C CA . THR A 1 340 ? 3.535 -15.383 -31.797 1 94.38 340 THR A CA 1
ATOM 2663 C C . THR A 1 340 ? 3.062 -16.688 -31.141 1 94.38 340 THR A C 1
ATOM 2665 O O . THR A 1 340 ? 3.416 -16.969 -30 1 94.38 340 THR A O 1
ATOM 2668 N N . LEU A 1 341 ? 2.148 -17.359 -31.875 1 96.12 341 LEU A N 1
ATOM 2669 C CA . LEU A 1 341 ? 1.841 -18.719 -31.469 1 96.12 341 LEU A CA 1
ATOM 2670 C C . LEU A 1 341 ? 3.041 -19.641 -31.688 1 96.12 341 LEU A C 1
ATOM 2672 O O . LEU A 1 341 ? 3.502 -19.797 -32.812 1 96.12 341 LEU A O 1
ATOM 2676 N N . MET A 1 342 ? 3.561 -20.25 -30.656 1 97.56 342 MET A N 1
ATOM 2677 C CA . MET A 1 342 ? 4.859 -20.922 -30.703 1 97.56 342 MET A CA 1
ATOM 2678 C C . MET A 1 342 ? 4.695 -22.438 -30.656 1 97.56 342 MET A C 1
ATOM 2680 O O . MET A 1 342 ? 3.867 -22.953 -29.906 1 97.56 342 MET A O 1
ATOM 2684 N N . THR A 1 343 ? 5.438 -23.094 -31.5 1 98.12 343 THR A N 1
ATOM 2685 C CA . THR A 1 343 ? 5.621 -24.531 -31.359 1 98.12 343 THR A CA 1
ATOM 2686 C C . THR A 1 343 ? 6.797 -24.844 -30.438 1 98.12 343 THR A C 1
ATOM 2688 O O . THR A 1 343 ? 7.551 -23.938 -30.062 1 98.12 343 THR A O 1
ATOM 2691 N N . LEU A 1 344 ? 6.875 -26.094 -30.047 1 98.44 344 LEU A N 1
ATOM 2692 C CA . LEU A 1 344 ? 7.969 -26.453 -29.156 1 98.44 344 LEU A CA 1
ATOM 2693 C C . LEU A 1 344 ? 9.32 -26.172 -29.812 1 98.44 344 LEU A C 1
ATOM 2695 O O . LEU A 1 344 ? 10.18 -25.531 -29.203 1 98.44 344 LEU A O 1
ATOM 2699 N N . PRO A 1 345 ? 9.539 -26.578 -31.062 1 98.25 345 PRO A N 1
ATOM 2700 C CA . PRO A 1 345 ? 10.828 -26.266 -31.688 1 98.25 345 PRO A CA 1
ATOM 2701 C C . PRO A 1 345 ? 11.078 -24.766 -31.766 1 98.25 345 PRO A C 1
ATOM 2703 O O . PRO A 1 345 ? 12.211 -24.312 -31.578 1 98.25 345 PRO A O 1
ATOM 2706 N N . LYS A 1 346 ? 10.062 -24.016 -32 1 97.81 346 LYS A N 1
ATOM 2707 C CA . LYS A 1 346 ? 10.211 -22.562 -32.125 1 97.81 346 LYS A CA 1
ATOM 2708 C C . LYS A 1 346 ? 10.633 -21.953 -30.781 1 97.81 346 LYS A C 1
ATOM 2710 O O . LYS A 1 346 ? 11.422 -21 -30.75 1 97.81 346 LYS A O 1
ATOM 2715 N N . ILE A 1 347 ? 10.039 -22.438 -29.703 1 98.56 347 ILE A N 1
ATOM 2716 C CA . ILE A 1 347 ? 10.391 -21.953 -28.375 1 98.56 347 ILE A CA 1
ATOM 2717 C C . ILE A 1 347 ? 11.859 -22.266 -28.094 1 98.56 347 ILE A C 1
ATOM 2719 O O . ILE A 1 347 ? 12.602 -21.406 -27.625 1 98.56 347 ILE A O 1
ATOM 2723 N N . LEU A 1 348 ? 12.281 -23.453 -28.422 1 98.81 348 LEU A N 1
ATOM 2724 C CA . LEU A 1 348 ? 13.664 -23.859 -28.188 1 98.81 348 LEU A CA 1
ATOM 2725 C C . LEU A 1 348 ? 14.625 -23.062 -29.047 1 98.81 348 LEU A C 1
ATOM 2727 O O . LEU A 1 348 ? 15.688 -22.641 -28.578 1 98.81 348 LEU A O 1
ATOM 2731 N N . ASP A 1 349 ? 14.266 -22.828 -30.266 1 98.5 349 ASP A N 1
ATOM 2732 C CA . ASP A 1 349 ? 15.117 -22.062 -31.188 1 98.5 349 ASP A CA 1
ATOM 2733 C C . ASP A 1 349 ? 15.266 -20.609 -30.703 1 98.5 349 ASP A C 1
ATOM 2735 O O . ASP A 1 349 ? 16.344 -20.031 -30.812 1 98.5 349 ASP A O 1
ATOM 2739 N N . ALA A 1 350 ? 14.148 -20.047 -30.281 1 98.31 350 ALA A N 1
ATOM 2740 C CA . ALA A 1 350 ? 14.203 -18.688 -29.766 1 98.31 350 ALA A CA 1
ATOM 2741 C C . ALA A 1 350 ? 15.156 -18.578 -28.578 1 98.31 350 ALA A C 1
ATOM 2743 O O . ALA A 1 350 ? 15.93 -17.641 -28.484 1 98.31 350 ALA A O 1
ATOM 2744 N N . TYR A 1 351 ? 15.109 -19.562 -27.766 1 98.5 351 TYR A N 1
ATOM 2745 C CA . TYR A 1 351 ? 15.977 -19.578 -26.594 1 98.5 351 TYR A CA 1
ATOM 2746 C C . TYR A 1 351 ? 17.438 -19.766 -26.984 1 98.5 351 TYR A C 1
ATOM 2748 O O . TYR A 1 351 ? 18.312 -19.062 -26.5 1 98.5 351 TYR A O 1
ATOM 2756 N N . ILE A 1 352 ? 17.672 -20.703 -27.812 1 98.69 352 ILE A N 1
ATOM 2757 C CA . ILE A 1 352 ? 19.031 -21 -28.266 1 98.69 352 ILE A CA 1
ATOM 2758 C C . ILE A 1 352 ? 19.625 -19.766 -28.953 1 98.69 352 ILE A C 1
ATOM 2760 O O . ILE A 1 352 ? 20.781 -19.422 -28.719 1 98.69 352 ILE A O 1
ATOM 2764 N N . GLY A 1 353 ? 18.812 -19.172 -29.828 1 98.25 353 GLY A N 1
ATOM 2765 C CA . GLY A 1 353 ? 19.266 -17.938 -30.453 1 98.25 353 GLY A CA 1
ATOM 2766 C C . GLY A 1 353 ? 19.625 -16.859 -29.438 1 98.25 353 GLY A C 1
ATOM 2767 O O . GLY A 1 353 ? 20.625 -16.156 -29.609 1 98.25 353 GLY A O 1
ATOM 2768 N N . HIS A 1 354 ? 18.828 -16.734 -28.453 1 98.44 354 HIS A N 1
ATOM 2769 C CA . HIS A 1 354 ? 19.094 -15.766 -27.391 1 98.44 354 HIS A CA 1
ATOM 2770 C C . HIS A 1 354 ? 20.391 -16.094 -26.656 1 98.44 354 HIS A C 1
ATOM 2772 O O . HIS A 1 354 ? 21.188 -15.195 -26.375 1 98.44 354 HIS A O 1
ATOM 2778 N N . GLN A 1 355 ? 20.625 -17.328 -26.359 1 98.62 355 GLN A N 1
ATOM 2779 C CA . GLN A 1 355 ? 21.828 -17.734 -25.641 1 98.62 355 GLN A CA 1
ATOM 2780 C C . GLN A 1 355 ? 23.078 -17.484 -26.484 1 98.62 355 GLN A C 1
ATOM 2782 O O . GLN A 1 355 ? 24.125 -17.125 -25.953 1 98.62 355 GLN A O 1
ATOM 2787 N N . LYS A 1 356 ? 22.938 -17.75 -27.766 1 98.25 356 LYS A N 1
ATOM 2788 C CA . LYS A 1 356 ? 24.062 -17.438 -28.641 1 98.25 356 LYS A CA 1
ATOM 2789 C C . LYS A 1 356 ? 24.438 -15.961 -28.547 1 98.25 356 LYS A C 1
ATOM 2791 O O . LYS A 1 356 ? 25.609 -15.617 -28.469 1 98.25 356 LYS A O 1
ATOM 2796 N N . GLU A 1 357 ? 23.422 -15.156 -28.516 1 98.06 357 GLU A N 1
ATOM 2797 C CA . GLU A 1 357 ? 23.656 -13.719 -28.406 1 98.06 357 GLU A CA 1
ATOM 2798 C C . GLU A 1 357 ? 24.281 -13.359 -27.062 1 98.06 357 GLU A C 1
ATOM 2800 O O . GLU A 1 357 ? 25.234 -12.586 -27 1 98.06 357 GLU A O 1
ATOM 2805 N N . VAL A 1 358 ? 23.75 -13.867 -26.016 1 98.44 358 VAL A N 1
ATOM 2806 C CA . VAL A 1 358 ? 24.188 -13.57 -24.656 1 98.44 358 VAL A CA 1
ATOM 2807 C C . VAL A 1 358 ? 25.641 -13.984 -24.484 1 98.44 358 VAL A C 1
ATOM 2809 O O . VAL A 1 358 ? 26.469 -13.211 -23.984 1 98.44 358 VAL A O 1
ATOM 2812 N N . ILE A 1 359 ? 26.016 -15.18 -24.938 1 98.12 359 ILE A N 1
ATOM 2813 C CA . ILE A 1 359 ? 27.375 -15.695 -24.766 1 98.12 359 ILE A CA 1
ATOM 2814 C C . ILE A 1 359 ? 28.344 -14.922 -25.656 1 98.12 359 ILE A C 1
ATOM 2816 O O . ILE A 1 359 ? 29.484 -14.672 -25.281 1 98.12 359 ILE A O 1
ATOM 2820 N N . THR A 1 360 ? 27.891 -14.594 -26.828 1 98.31 360 THR A N 1
ATOM 2821 C CA . THR A 1 360 ? 28.719 -13.781 -27.719 1 98.31 360 THR A CA 1
ATOM 2822 C C . THR A 1 360 ? 29.031 -12.43 -27.078 1 98.31 360 THR A C 1
ATOM 2824 O O . THR A 1 360 ? 30.188 -12.016 -27 1 98.31 360 THR A O 1
ATOM 2827 N N . ARG A 1 361 ? 28.016 -11.773 -26.578 1 98.25 361 ARG A N 1
ATOM 2828 C CA . ARG A 1 361 ? 28.188 -10.469 -25.969 1 98.25 361 ARG A CA 1
ATOM 2829 C C . ARG A 1 361 ? 29.047 -10.57 -24.703 1 98.25 361 ARG A C 1
ATOM 2831 O O . ARG A 1 361 ? 29.891 -9.711 -24.453 1 98.25 361 ARG A O 1
ATOM 2838 N N . ARG A 1 362 ? 28.766 -11.578 -23.938 1 98.12 362 ARG A N 1
ATOM 2839 C CA . ARG A 1 362 ? 29.562 -11.805 -22.734 1 98.12 362 ARG A CA 1
ATOM 2840 C C . ARG A 1 362 ? 31.031 -11.977 -23.078 1 98.12 362 ARG A C 1
ATOM 2842 O O . ARG A 1 362 ? 31.906 -11.383 -22.422 1 98.12 362 ARG A O 1
ATOM 2849 N N . SER A 1 363 ? 31.297 -12.734 -24.078 1 98.19 363 SER A N 1
ATOM 2850 C CA . SER A 1 363 ? 32.688 -13.016 -24.5 1 98.19 363 SER A CA 1
ATOM 2851 C C . SER A 1 363 ? 33.344 -11.766 -25.078 1 98.19 363 SER A C 1
ATOM 2853 O O . SER A 1 363 ? 34.531 -11.523 -24.828 1 98.19 363 SER A O 1
ATOM 2855 N N . GLN A 1 364 ? 32.594 -11.055 -25.812 1 98.31 364 GLN A N 1
ATOM 2856 C CA . GLN A 1 364 ? 33.094 -9.805 -26.359 1 98.31 364 GLN A CA 1
ATOM 2857 C C . GLN A 1 364 ? 33.438 -8.82 -25.25 1 98.31 364 GLN A C 1
ATOM 2859 O O . GLN A 1 364 ? 34.5 -8.156 -25.297 1 98.31 364 GLN A O 1
ATOM 2864 N N . TYR A 1 365 ? 32.594 -8.672 -24.297 1 98.19 365 TYR A N 1
ATOM 2865 C CA . TYR A 1 365 ? 32.812 -7.797 -23.141 1 98.19 365 TYR A CA 1
ATOM 2866 C C . TYR A 1 365 ? 34.062 -8.203 -22.375 1 98.19 365 TYR A C 1
ATOM 2868 O O . TYR A 1 365 ? 34.938 -7.367 -22.094 1 98.19 365 TYR A O 1
ATOM 2876 N N . GLU A 1 366 ? 34.094 -9.461 -22.094 1 97.94 366 GLU A N 1
ATOM 2877 C CA . GLU A 1 366 ? 35.219 -9.977 -21.344 1 97.94 366 GLU A CA 1
ATOM 2878 C C . GLU A 1 366 ? 36.531 -9.828 -22.125 1 97.94 366 GLU A C 1
ATOM 2880 O O . GLU A 1 366 ? 37.594 -9.57 -21.562 1 97.94 366 GLU A O 1
ATOM 2885 N N . LEU A 1 367 ? 36.469 -10.039 -23.438 1 98.06 367 LEU A N 1
ATOM 2886 C CA . LEU A 1 367 ? 37.656 -9.883 -24.297 1 98.06 367 LEU A CA 1
ATOM 2887 C C . LEU A 1 367 ? 38.125 -8.438 -24.281 1 98.06 367 LEU A C 1
ATOM 2889 O O . LEU A 1 367 ? 39.344 -8.188 -24.109 1 98.06 367 LEU A O 1
ATOM 2893 N N . ARG A 1 368 ? 37.219 -7.523 -24.453 1 98 368 ARG A N 1
ATOM 2894 C CA . ARG A 1 368 ? 37.562 -6.109 -24.406 1 98 368 ARG A CA 1
ATOM 2895 C C . ARG A 1 368 ? 38.188 -5.742 -23.078 1 98 368 ARG A C 1
ATOM 2897 O O . ARG A 1 368 ? 39.219 -5.035 -23.031 1 98 368 ARG A O 1
ATOM 2904 N N . LYS A 1 369 ? 37.625 -6.176 -22.016 1 97.38 369 LYS A N 1
ATOM 2905 C CA . LYS A 1 369 ? 38.156 -5.891 -20.688 1 97.38 369 LYS A CA 1
ATOM 2906 C C . LYS A 1 369 ? 39.531 -6.488 -20.5 1 97.38 369 LYS A C 1
ATOM 2908 O O . LYS A 1 369 ? 40.438 -5.855 -19.922 1 97.38 369 LYS A O 1
ATOM 2913 N N . ALA A 1 370 ? 39.656 -7.727 -20.984 1 97.75 370 ALA A N 1
ATOM 2914 C CA . ALA A 1 370 ? 40.938 -8.414 -20.875 1 97.75 370 ALA A CA 1
ATOM 2915 C C . ALA A 1 370 ? 42.031 -7.73 -21.719 1 97.75 370 ALA A C 1
ATOM 2917 O O . ALA A 1 370 ? 43.156 -7.59 -21.297 1 97.75 370 ALA A O 1
ATOM 2918 N N . GLU A 1 371 ? 41.688 -7.344 -22.875 1 97.69 371 GLU A N 1
ATOM 2919 C CA . GLU A 1 371 ? 42.625 -6.66 -23.766 1 97.69 371 GLU A CA 1
ATOM 2920 C C . GLU A 1 371 ? 43.062 -5.305 -23.203 1 97.69 371 GLU A C 1
ATOM 2922 O O . GLU A 1 371 ? 44.219 -4.922 -23.266 1 97.69 371 GLU A O 1
ATOM 2927 N N . ASN A 1 372 ? 42.125 -4.594 -22.734 1 97.62 372 ASN A N 1
ATOM 2928 C CA . ASN A 1 372 ? 42.438 -3.316 -22.094 1 97.62 372 ASN A CA 1
ATOM 2929 C C . ASN A 1 372 ? 43.375 -3.492 -20.906 1 97.62 372 ASN A C 1
ATOM 2931 O O . ASN A 1 372 ? 44.312 -2.729 -20.75 1 97.62 372 ASN A O 1
ATOM 2935 N N . ARG A 1 373 ? 43 -4.445 -20.109 1 97.44 373 ARG A N 1
ATOM 2936 C CA . ARG A 1 373 ? 43.844 -4.707 -18.953 1 97.44 373 ARG A CA 1
ATOM 2937 C C . ARG A 1 373 ? 45.25 -5.164 -19.391 1 97.44 373 ARG A C 1
ATOM 2939 O O . ARG A 1 373 ? 46.25 -4.77 -18.797 1 97.44 373 ARG A O 1
ATOM 2946 N N . GLN A 1 374 ? 45.312 -5.98 -20.406 1 96.81 374 GLN A N 1
ATOM 2947 C CA . GLN A 1 374 ? 46.594 -6.438 -20.938 1 96.81 374 GLN A CA 1
ATOM 2948 C C . GLN A 1 374 ? 47.438 -5.266 -21.438 1 96.81 374 GLN A C 1
ATOM 2950 O O . GLN A 1 374 ? 48.656 -5.234 -21.219 1 96.81 374 GLN A O 1
ATOM 2955 N N . HIS A 1 375 ? 46.875 -4.359 -22.062 1 97 375 HIS A N 1
ATOM 2956 C CA . HIS A 1 375 ? 47.562 -3.15 -22.531 1 97 375 HIS A CA 1
ATOM 2957 C C . HIS A 1 375 ? 48.188 -2.383 -21.375 1 97 375 HIS A C 1
ATOM 2959 O O . HIS A 1 375 ? 49.344 -1.96 -21.453 1 97 375 HIS A O 1
ATOM 2965 N N . ILE A 1 376 ? 47.438 -2.256 -20.312 1 97.56 376 ILE A N 1
ATOM 2966 C CA . ILE A 1 376 ? 47.938 -1.528 -19.141 1 97.56 376 ILE A CA 1
ATOM 2967 C C . ILE A 1 376 ? 49.062 -2.299 -18.484 1 97.56 376 ILE A C 1
ATOM 2969 O O . ILE A 1 376 ? 50.094 -1.716 -18.125 1 97.56 376 ILE A O 1
ATOM 2973 N N . VAL A 1 377 ? 48.844 -3.609 -18.312 1 97.06 377 VAL A N 1
ATOM 2974 C CA . VAL A 1 377 ? 49.812 -4.453 -17.641 1 97.06 377 VAL A CA 1
ATOM 2975 C C . VAL A 1 377 ? 51.125 -4.422 -18.422 1 97.06 377 VAL A C 1
ATOM 2977 O O . VAL A 1 377 ? 52.219 -4.406 -17.828 1 97.06 377 VAL A O 1
ATOM 2980 N N . GLU A 1 378 ? 51.156 -4.375 -19.688 1 95.5 378 GLU A N 1
ATOM 2981 C CA . GLU A 1 378 ? 52.344 -4.27 -20.516 1 95.5 378 GLU A CA 1
ATOM 2982 C C . GLU A 1 378 ? 53.062 -2.939 -20.297 1 95.5 378 GLU A C 1
ATOM 2984 O O . GLU A 1 378 ? 54.281 -2.893 -20.234 1 95.5 378 GLU A O 1
ATOM 2989 N N . GLY A 1 379 ? 52.25 -1.938 -20.188 1 96 379 GLY A N 1
ATOM 2990 C CA . GLY A 1 379 ? 52.812 -0.641 -19.875 1 96 379 GLY A CA 1
ATOM 2991 C C . GLY A 1 379 ? 53.5 -0.596 -18.516 1 96 379 GLY A C 1
ATOM 2992 O O . GLY A 1 379 ? 54.562 -0.029 -18.375 1 96 379 GLY A O 1
ATOM 2993 N N . LEU A 1 380 ? 52.906 -1.149 -17.578 1 96.88 380 LEU A N 1
ATOM 2994 C CA . LEU A 1 380 ? 53.438 -1.179 -16.219 1 96.88 380 LEU A CA 1
ATOM 2995 C C . LEU A 1 380 ? 54.75 -1.985 -16.172 1 96.88 380 LEU A C 1
ATOM 2997 O O . LEU A 1 380 ? 55.688 -1.59 -15.508 1 96.88 380 LEU A O 1
ATOM 3001 N N . LYS A 1 381 ? 54.781 -3.123 -16.859 1 94.62 381 LYS A N 1
ATOM 3002 C CA . LYS A 1 381 ? 55.969 -3.936 -16.922 1 94.62 381 LYS A CA 1
ATOM 3003 C C . LYS A 1 381 ? 57.125 -3.156 -17.547 1 94.62 381 LYS A C 1
ATOM 3005 O O . LYS A 1 381 ? 58.25 -3.197 -17.047 1 94.62 381 LYS A O 1
ATOM 3010 N N . LYS A 1 382 ? 56.875 -2.418 -18.531 1 95.38 382 LYS A N 1
ATOM 3011 C CA . LYS A 1 382 ? 57.875 -1.582 -19.172 1 95.38 382 LYS A CA 1
ATOM 3012 C C . LYS A 1 382 ? 58.375 -0.475 -18.25 1 95.38 382 LYS A C 1
ATOM 3014 O O . LYS A 1 382 ? 59.562 -0.237 -18.125 1 95.38 382 LYS A O 1
ATOM 3019 N N . ALA A 1 383 ? 57.406 0.142 -17.578 1 96.19 383 ALA A N 1
ATOM 3020 C CA . ALA A 1 383 ? 57.75 1.225 -16.656 1 96.19 383 ALA A CA 1
ATOM 3021 C C . ALA A 1 383 ? 58.625 0.721 -15.523 1 96.19 383 ALA A C 1
ATOM 3023 O O . ALA A 1 383 ? 59.594 1.399 -15.117 1 96.19 383 ALA A O 1
ATOM 3024 N N . LEU A 1 384 ? 58.312 -0.409 -15.039 1 93.56 384 LEU A N 1
ATOM 3025 C CA . LEU A 1 384 ? 59.031 -0.958 -13.906 1 93.56 384 LEU A CA 1
ATOM 3026 C C . LEU A 1 384 ? 60.438 -1.372 -14.32 1 93.56 384 LEU A C 1
ATOM 3028 O O . LEU A 1 384 ? 61.375 -1.372 -13.5 1 93.56 384 LEU A O 1
ATOM 3032 N N . SER A 1 385 ? 60.688 -1.639 -15.578 1 93 385 SER A N 1
ATOM 3033 C CA . SER A 1 385 ? 62 -1.979 -16.094 1 93 385 SER A CA 1
ATOM 3034 C C . SER A 1 385 ? 62.906 -0.744 -16.203 1 93 385 SER A C 1
ATOM 3036 O O . SER A 1 385 ? 64.125 -0.85 -16.156 1 93 385 SER A O 1
ATOM 3038 N N . ILE A 1 386 ? 62.312 0.487 -16.266 1 95.06 386 ILE A N 1
ATOM 3039 C CA . ILE A 1 386 ? 63.031 1.747 -16.328 1 95.06 386 ILE A CA 1
ATOM 3040 C C . ILE A 1 386 ? 62.562 2.678 -15.211 1 95.06 386 ILE A C 1
ATOM 3042 O O . ILE A 1 386 ? 62.344 3.871 -15.445 1 95.06 386 ILE A O 1
ATOM 3046 N N . LEU A 1 387 ? 62.375 2.107 -14.055 1 92.5 387 LEU A N 1
ATOM 3047 C CA . LEU A 1 387 ? 61.656 2.764 -12.953 1 92.5 387 LEU A CA 1
ATOM 3048 C C . LEU A 1 387 ? 62.375 4.059 -12.562 1 92.5 387 LEU A C 1
ATOM 3050 O O . LEU A 1 387 ? 61.719 5.078 -12.328 1 92.5 387 LEU A O 1
ATOM 3054 N N . ASP A 1 388 ? 63.656 4.074 -12.43 1 92.12 388 ASP A N 1
ATOM 3055 C CA . ASP A 1 388 ? 64.438 5.242 -11.984 1 92.12 388 ASP A CA 1
ATOM 3056 C C . ASP A 1 388 ? 64.188 6.426 -12.922 1 92.12 388 ASP A C 1
ATOM 3058 O O . ASP A 1 388 ? 64 7.562 -12.477 1 92.12 388 ASP A O 1
ATOM 3062 N N . GLN A 1 389 ? 64.188 6.141 -14.195 1 95.38 389 GLN A N 1
ATOM 3063 C CA . GLN A 1 389 ? 63.969 7.184 -15.188 1 95.38 389 GLN A CA 1
ATOM 3064 C C . GLN A 1 389 ? 62.531 7.703 -15.125 1 95.38 389 GLN A C 1
ATOM 3066 O O . GLN A 1 389 ? 62.281 8.898 -15.297 1 95.38 389 GLN A O 1
ATOM 3071 N N . VAL A 1 390 ? 61.688 6.793 -14.82 1 95.62 390 VAL A N 1
ATOM 3072 C CA . VAL A 1 390 ? 60.25 7.145 -14.727 1 95.62 390 VAL A CA 1
ATOM 3073 C C . VAL A 1 390 ? 60.031 8.07 -13.539 1 95.62 390 VAL A C 1
ATOM 3075 O O . VAL A 1 390 ? 59.375 9.102 -13.664 1 95.62 390 VAL A O 1
ATOM 3078 N N . ILE A 1 391 ? 60.625 7.734 -12.406 1 93.12 391 ILE A N 1
ATOM 3079 C CA . ILE A 1 391 ? 60.5 8.531 -11.188 1 93.12 391 ILE A CA 1
ATOM 3080 C C . ILE A 1 391 ? 61.094 9.914 -11.398 1 93.12 391 ILE A C 1
ATOM 3082 O O . ILE A 1 391 ? 60.531 10.922 -10.992 1 93.12 391 ILE A O 1
ATOM 3086 N N . GLU A 1 392 ? 62.219 9.945 -11.945 1 93.94 392 GLU A N 1
ATOM 3087 C CA . GLU A 1 392 ? 62.906 11.211 -12.227 1 93.94 392 GLU A CA 1
ATOM 3088 C C . GLU A 1 392 ? 62.031 12.109 -13.109 1 93.94 392 GLU A C 1
ATOM 3090 O O . GLU A 1 392 ? 61.938 13.312 -12.867 1 93.94 392 GLU A O 1
ATOM 3095 N N . THR A 1 393 ? 61.5 11.539 -14.109 1 96.38 393 THR A N 1
ATOM 3096 C CA . THR A 1 393 ? 60.656 12.281 -15.039 1 96.38 393 THR A CA 1
ATOM 3097 C C . THR A 1 393 ? 59.438 12.836 -14.32 1 96.38 393 THR A C 1
ATOM 3099 O O . THR A 1 393 ? 59.031 13.984 -14.547 1 96.38 393 THR A O 1
ATOM 3102 N N . ILE A 1 394 ? 58.781 12.078 -13.398 1 95.75 394 ILE A N 1
ATOM 3103 C CA . ILE A 1 394 ? 57.594 12.484 -12.672 1 95.75 394 ILE A CA 1
ATOM 3104 C C . ILE A 1 394 ? 57.938 13.617 -11.703 1 95.75 394 ILE A C 1
ATOM 3106 O O . ILE A 1 394 ? 57.219 14.609 -11.617 1 95.75 394 ILE A O 1
ATOM 3110 N N . ARG A 1 395 ? 59.094 13.57 -11.062 1 92.75 395 ARG A N 1
ATOM 3111 C CA . ARG A 1 395 ? 59.531 14.578 -10.102 1 92.75 395 ARG A CA 1
ATOM 3112 C C . ARG A 1 395 ? 59.844 15.906 -10.797 1 92.75 395 ARG A C 1
ATOM 3114 O O . ARG A 1 395 ? 59.656 16.969 -10.211 1 92.75 395 ARG A O 1
ATOM 3121 N N . ALA A 1 396 ? 60.25 15.797 -11.953 1 94.56 396 ALA A N 1
ATOM 3122 C CA . ALA A 1 396 ? 60.625 16.984 -12.719 1 94.56 396 ALA A CA 1
ATOM 3123 C C . ALA A 1 396 ? 59.406 17.625 -13.352 1 94.56 396 ALA A C 1
ATOM 3125 O O . ALA A 1 396 ? 59.469 18.75 -13.852 1 94.56 396 ALA A O 1
ATOM 3126 N N . SER A 1 397 ? 58.312 16.969 -13.25 1 95.56 397 SER A N 1
ATOM 3127 C CA . SER A 1 397 ? 57.062 17.453 -13.867 1 95.56 397 SER A CA 1
ATOM 3128 C C . SER A 1 397 ? 56.344 18.406 -12.945 1 95.56 397 SER A C 1
ATOM 3130 O O . SER A 1 397 ? 56.5 18.375 -11.727 1 95.56 397 SER A O 1
ATOM 3132 N N . LYS A 1 398 ? 55.5 19.312 -13.523 1 94.44 398 LYS A N 1
ATOM 3133 C CA . LYS A 1 398 ? 54.781 20.344 -12.773 1 94.44 398 LYS A CA 1
ATOM 3134 C C . LYS A 1 398 ? 53.594 19.734 -12.008 1 94.44 398 LYS A C 1
ATOM 3136 O O . LYS A 1 398 ? 53.406 20.031 -10.828 1 94.44 398 LYS A O 1
ATOM 3141 N N . ASP A 1 399 ? 52.781 18.969 -12.797 1 94.56 399 ASP A N 1
ATOM 3142 C CA . ASP A 1 399 ? 51.562 18.359 -12.227 1 94.56 399 ASP A CA 1
ATOM 3143 C C . ASP A 1 399 ? 51.281 17.016 -12.883 1 94.56 399 ASP A C 1
ATOM 3145 O O . ASP A 1 399 ? 52.094 16.516 -13.68 1 94.56 399 ASP A O 1
ATOM 3149 N N . LYS A 1 400 ? 50.281 16.359 -12.43 1 94.25 400 LYS A N 1
ATOM 3150 C CA . LYS A 1 400 ? 49.938 15.031 -12.906 1 94.25 400 LYS A CA 1
ATOM 3151 C C . LYS A 1 400 ? 49.812 14.992 -14.422 1 94.25 400 LYS A C 1
ATOM 3153 O O . LYS A 1 400 ? 50.312 14.078 -15.07 1 94.25 400 LYS A O 1
ATOM 3158 N N . ARG A 1 401 ? 49.125 16.016 -14.977 1 95.69 401 ARG A N 1
ATOM 3159 C CA . ARG A 1 401 ? 48.969 16.078 -16.422 1 95.69 401 ARG A CA 1
ATOM 3160 C C . ARG A 1 401 ? 50.312 16.203 -17.125 1 95.69 401 ARG A C 1
ATOM 3162 O O . ARG A 1 401 ? 50.562 15.5 -18.109 1 95.69 401 ARG A O 1
ATOM 3169 N N . ASN A 1 402 ? 51.156 17.062 -16.562 1 96.5 402 ASN A N 1
ATOM 3170 C CA . ASN A 1 402 ? 52.5 17.266 -17.109 1 96.5 402 ASN A CA 1
ATOM 3171 C C . ASN A 1 402 ? 53.344 15.992 -17 1 96.5 402 ASN A C 1
ATOM 3173 O O . ASN A 1 402 ? 54.094 15.664 -17.906 1 96.5 402 ASN A O 1
ATOM 3177 N N . ALA A 1 403 ? 53.188 15.289 -15.977 1 96.38 403 ALA A N 1
ATOM 3178 C CA . ALA A 1 403 ? 53.906 14.039 -15.773 1 96.38 403 ALA A CA 1
ATOM 3179 C C . ALA A 1 403 ? 53.5 13 -16.812 1 96.38 403 ALA A C 1
ATOM 3181 O O . ALA A 1 403 ? 54.344 12.297 -17.375 1 96.38 403 ALA A O 1
ATOM 3182 N N . LYS A 1 404 ? 52.219 12.844 -17.109 1 97 404 LYS A N 1
ATOM 3183 C CA . LYS A 1 404 ? 51.688 11.906 -18.109 1 97 404 LYS A CA 1
ATOM 3184 C C . LYS A 1 404 ? 52.25 12.227 -19.5 1 97 404 LYS A C 1
ATOM 3186 O O . LYS A 1 404 ? 52.719 11.336 -20.203 1 97 404 LYS A O 1
ATOM 3191 N N . ASP A 1 405 ? 52.25 13.492 -19.781 1 97 405 ASP A N 1
ATOM 3192 C CA . ASP A 1 405 ? 52.719 13.945 -21.078 1 97 405 ASP A CA 1
ATOM 3193 C C . ASP A 1 405 ? 54.219 13.664 -21.25 1 97 405 ASP A C 1
ATOM 3195 O O . ASP A 1 405 ? 54.656 13.227 -22.328 1 97 405 ASP A O 1
ATOM 3199 N N . ASN A 1 406 ? 54.969 13.898 -20.203 1 97.25 406 ASN A N 1
ATOM 3200 C CA . ASN A 1 406 ? 56.406 13.68 -20.25 1 97.25 406 ASN A CA 1
ATOM 3201 C C . ASN A 1 406 ? 56.719 12.203 -20.391 1 97.25 406 ASN A C 1
ATOM 3203 O O . ASN A 1 406 ? 57.688 11.836 -21.094 1 97.25 406 ASN A O 1
ATOM 3207 N N . LEU A 1 407 ? 55.875 11.375 -19.766 1 97.19 407 LEU A N 1
ATOM 3208 C CA . LEU A 1 407 ? 56.125 9.938 -19.859 1 97.19 407 LEU A CA 1
ATOM 3209 C C . LEU A 1 407 ? 55.812 9.438 -21.281 1 97.19 407 LEU A C 1
ATOM 3211 O O . LEU A 1 407 ? 56.562 8.602 -21.812 1 97.19 407 LEU A O 1
ATOM 3215 N N . SER A 1 408 ? 54.75 9.875 -21.828 1 97.44 408 SER A N 1
ATOM 3216 C CA . SER A 1 408 ? 54.375 9.492 -23.188 1 97.44 408 SER A CA 1
ATOM 3217 C C . SER A 1 408 ? 55.438 9.977 -24.188 1 97.44 408 SER A C 1
ATOM 3219 O O . SER A 1 408 ? 55.812 9.234 -25.094 1 97.44 408 SER A O 1
ATOM 3221 N N . ALA A 1 409 ? 55.938 11.156 -23.984 1 96.88 409 ALA A N 1
ATOM 3222 C CA . ALA A 1 409 ? 56.906 11.766 -24.906 1 96.88 409 ALA A CA 1
ATOM 3223 C C . ALA A 1 409 ? 58.281 11.094 -24.812 1 96.88 409 ALA A C 1
ATOM 3225 O O . ALA A 1 409 ? 58.906 10.836 -25.828 1 96.88 409 ALA A O 1
ATOM 3226 N N . LYS A 1 410 ? 58.688 10.828 -23.672 1 96.69 410 LYS A N 1
ATOM 3227 C CA . LYS A 1 410 ? 60.062 10.336 -23.453 1 96.69 410 LYS A CA 1
ATOM 3228 C C . LYS A 1 410 ? 60.125 8.828 -23.672 1 96.69 410 LYS A C 1
ATOM 3230 O O . LYS A 1 410 ? 61.156 8.328 -24.156 1 96.69 410 LYS A O 1
ATOM 3235 N N . PHE A 1 411 ? 59.031 8.07 -23.344 1 97.12 411 PHE A N 1
ATOM 3236 C CA . PHE A 1 411 ? 59.156 6.621 -23.328 1 97.12 411 PHE A CA 1
ATOM 3237 C C . PHE A 1 411 ? 58.125 5.961 -24.234 1 97.12 411 PHE A C 1
ATOM 3239 O O . PHE A 1 411 ? 58.125 4.738 -24.406 1 97.12 411 PHE A O 1
ATOM 3246 N N . GLY A 1 412 ? 57.188 6.578 -24.828 1 96.19 412 GLY A N 1
ATOM 3247 C CA . GLY A 1 412 ? 56.219 6.062 -25.797 1 96.19 412 GLY A CA 1
ATOM 3248 C C . GLY A 1 412 ? 55.031 5.359 -25.141 1 96.19 412 GLY A C 1
ATOM 3249 O O . GLY A 1 412 ? 54.438 4.477 -25.75 1 96.19 412 GLY A O 1
ATOM 3250 N N . PHE A 1 413 ? 54.75 5.715 -23.938 1 97.75 413 PHE A N 1
ATOM 3251 C CA . PHE A 1 413 ? 53.562 5.148 -23.281 1 97.75 413 PHE A CA 1
ATOM 3252 C C . PHE A 1 413 ? 52.281 5.758 -23.844 1 97.75 413 PHE A C 1
ATOM 3254 O O . PHE A 1 413 ? 52.25 6.949 -24.156 1 97.75 413 PHE A O 1
ATOM 3261 N N . THR A 1 414 ? 51.219 4.902 -24.062 1 97.31 414 THR A N 1
ATOM 3262 C CA . THR A 1 414 ? 49.906 5.434 -24.422 1 97.31 414 THR A CA 1
ATOM 3263 C C . THR A 1 414 ? 49.312 6.25 -23.281 1 97.31 414 THR A C 1
ATOM 3265 O O . THR A 1 414 ? 49.812 6.203 -22.156 1 97.31 414 THR A O 1
ATOM 3268 N N . GLU A 1 415 ? 48.344 7.039 -23.578 1 96.5 415 GLU A N 1
ATOM 3269 C CA . GLU A 1 415 ? 47.688 7.859 -22.562 1 96.5 415 GLU A CA 1
ATOM 3270 C C . GLU A 1 415 ? 47.188 7 -21.406 1 96.5 415 GLU A C 1
ATOM 3272 O O . GLU A 1 415 ? 47.344 7.363 -20.234 1 96.5 415 GLU A O 1
ATOM 3277 N N . ALA A 1 416 ? 46.531 5.859 -21.734 1 97.31 416 ALA A N 1
ATOM 3278 C CA . ALA A 1 416 ? 46 4.949 -20.719 1 97.31 416 ALA A CA 1
ATOM 3279 C C . ALA A 1 416 ? 47.125 4.355 -19.875 1 97.31 416 ALA A C 1
ATOM 3281 O O . ALA A 1 416 ? 47 4.195 -18.672 1 97.31 416 ALA A O 1
ATOM 3282 N N . GLN A 1 417 ? 48.25 4.035 -20.5 1 97.5 417 GLN A N 1
ATOM 3283 C CA . GLN A 1 417 ? 49.406 3.506 -19.797 1 97.5 417 GLN A CA 1
ATOM 3284 C C . GLN A 1 417 ? 50.031 4.562 -18.875 1 97.5 417 GLN A C 1
ATOM 3286 O O . GLN A 1 417 ? 50.344 4.281 -17.719 1 97.5 417 GLN A O 1
ATOM 3291 N N . ALA A 1 418 ? 50.188 5.777 -19.438 1 97.56 418 ALA A N 1
ATOM 3292 C CA . ALA A 1 418 ? 50.75 6.867 -18.641 1 97.56 418 ALA A CA 1
ATOM 3293 C C . ALA A 1 418 ? 49.938 7.141 -17.391 1 97.56 418 ALA A C 1
ATOM 3295 O O . ALA A 1 418 ? 50.469 7.371 -16.312 1 97.56 418 ALA A O 1
ATOM 3296 N N . GLU A 1 419 ? 48.625 7.191 -17.625 1 97.44 419 GLU A N 1
ATOM 3297 C CA . GLU A 1 419 ? 47.75 7.387 -16.484 1 97.44 419 GLU A CA 1
ATOM 3298 C C . GLU A 1 419 ? 47.938 6.309 -15.43 1 97.44 419 GLU A C 1
ATOM 3300 O O . GLU A 1 419 ? 48 6.605 -14.234 1 97.44 419 GLU A O 1
ATOM 3305 N N . ALA A 1 420 ? 47.969 5.051 -15.812 1 97.31 420 ALA A N 1
ATOM 3306 C CA . ALA A 1 420 ? 48.156 3.93 -14.891 1 97.31 420 ALA A CA 1
ATOM 3307 C C . ALA A 1 420 ? 49.5 4.031 -14.18 1 97.31 420 ALA A C 1
ATOM 3309 O O . ALA A 1 420 ? 49.625 3.701 -12.992 1 97.31 420 ALA A O 1
ATOM 3310 N N . ILE A 1 421 ? 50.531 4.5 -14.844 1 97.25 421 ILE A N 1
ATOM 3311 C CA . ILE A 1 421 ? 51.875 4.582 -14.297 1 97.25 421 ILE A CA 1
ATOM 3312 C C . ILE A 1 421 ? 51.938 5.672 -13.234 1 97.25 421 ILE A C 1
ATOM 3314 O O . ILE A 1 421 ? 52.438 5.449 -12.133 1 97.25 421 ILE A O 1
ATOM 3318 N N . VAL A 1 422 ? 51.438 6.832 -13.555 1 96.5 422 VAL A N 1
ATOM 3319 C CA . VAL A 1 422 ? 51.5 7.934 -12.602 1 96.5 422 VAL A CA 1
ATOM 3320 C C . VAL A 1 422 ? 50.625 7.625 -11.383 1 96.5 422 VAL A C 1
ATOM 3322 O O . VAL A 1 422 ? 50.844 8.172 -10.305 1 96.5 422 VAL A O 1
ATOM 3325 N N . SER A 1 423 ? 49.719 6.762 -11.578 1 96.44 423 SER A N 1
ATOM 3326 C CA . SER A 1 423 ? 48.781 6.418 -10.5 1 96.44 423 SER A CA 1
ATOM 3327 C C . SER A 1 423 ? 49.281 5.207 -9.711 1 96.44 423 SER A C 1
ATOM 3329 O O . SER A 1 423 ? 48.594 4.699 -8.844 1 96.44 423 SER A O 1
ATOM 3331 N N . LEU A 1 424 ? 50.438 4.676 -10.047 1 95.31 424 LEU A N 1
ATOM 3332 C CA . LEU A 1 424 ? 51.031 3.555 -9.32 1 95.31 424 LEU A CA 1
ATOM 3333 C C . LEU A 1 424 ? 51.375 3.959 -7.891 1 95.31 424 LEU A C 1
ATOM 3335 O O . LEU A 1 424 ? 51.875 5.059 -7.66 1 95.31 424 LEU A O 1
ATOM 3339 N N . GLN A 1 425 ? 51 3.162 -7.004 1 95.19 425 GLN A N 1
ATOM 3340 C CA . GLN A 1 425 ? 51.375 3.406 -5.613 1 95.19 425 GLN A CA 1
ATOM 3341 C C . GLN A 1 425 ? 52.781 2.896 -5.312 1 95.19 425 GLN A C 1
ATOM 3343 O O . GLN A 1 425 ? 53.25 1.93 -5.922 1 95.19 425 GLN A O 1
ATOM 3348 N N . LEU A 1 426 ? 53.438 3.471 -4.363 1 94.56 426 LEU A N 1
ATOM 3349 C CA . LEU A 1 426 ? 54.844 3.201 -4.066 1 94.56 426 LEU A CA 1
ATOM 3350 C C . LEU A 1 426 ? 55.031 1.744 -3.664 1 94.56 426 LEU A C 1
ATOM 3352 O O . LEU A 1 426 ? 56.094 1.146 -3.971 1 94.56 426 LEU A O 1
ATOM 3356 N N . TYR A 1 427 ? 54 1.154 -3.027 1 93.75 427 TYR A N 1
ATOM 3357 C CA . TYR A 1 427 ? 54.188 -0.216 -2.566 1 93.75 427 TYR A CA 1
ATOM 3358 C C . TYR A 1 427 ? 54.25 -1.188 -3.74 1 93.75 427 TYR A C 1
ATOM 3360 O O . TYR A 1 427 ? 54.75 -2.305 -3.613 1 93.75 427 TYR A O 1
ATOM 3368 N N . ARG A 1 428 ? 53.625 -0.797 -4.832 1 93.31 428 ARG A N 1
ATOM 3369 C CA . ARG A 1 428 ? 53.594 -1.643 -6.023 1 93.31 428 ARG A CA 1
ATOM 3370 C C . ARG A 1 428 ? 55 -1.842 -6.582 1 93.31 428 ARG A C 1
ATOM 3372 O O . ARG A 1 428 ? 55.219 -2.686 -7.453 1 93.31 428 ARG A O 1
ATOM 3379 N N . LEU A 1 429 ? 56.031 -1.158 -6.07 1 91.62 429 LEU A N 1
ATOM 3380 C CA . LEU A 1 429 ? 57.406 -1.229 -6.531 1 91.62 429 LEU A CA 1
ATOM 3381 C C . LEU A 1 429 ? 58.188 -2.344 -5.812 1 91.62 429 LEU A C 1
ATOM 3383 O O . LEU A 1 429 ? 59.344 -2.602 -6.113 1 91.62 429 LEU A O 1
ATOM 3387 N N . THR A 1 430 ? 57.469 -3.066 -5.004 1 89.81 430 THR A N 1
ATOM 3388 C CA . THR A 1 430 ? 58.094 -4.16 -4.277 1 89.81 430 THR A CA 1
ATOM 3389 C C . THR A 1 430 ? 58.281 -5.367 -5.191 1 89.81 430 THR A C 1
ATOM 3391 O O . THR A 1 430 ? 57.688 -5.461 -6.254 1 89.81 430 THR A O 1
ATOM 3394 N N . ASN A 1 431 ? 59.062 -6.418 -4.758 1 88.62 431 ASN A N 1
ATOM 3395 C CA . ASN A 1 431 ? 59.406 -7.574 -5.574 1 88.62 431 ASN A CA 1
ATOM 3396 C C . ASN A 1 431 ? 58.188 -8.453 -5.855 1 88.62 431 ASN A C 1
ATOM 3398 O O . ASN A 1 431 ? 58 -8.898 -6.988 1 88.62 431 ASN A O 1
ATOM 3402 N N . THR A 1 432 ? 57.469 -8.711 -4.875 1 91.12 432 THR A N 1
ATOM 3403 C CA . THR A 1 432 ? 56.281 -9.562 -5.02 1 91.12 432 THR A CA 1
ATOM 3404 C C . THR A 1 432 ? 55.281 -8.953 -5.996 1 91.12 432 THR A C 1
ATOM 3406 O O . THR A 1 432 ? 54.688 -9.664 -6.793 1 91.12 432 THR A O 1
ATOM 3409 N N . ASP A 1 433 ? 55.125 -7.68 -5.949 1 89.75 433 ASP A N 1
ATOM 3410 C CA . ASP A 1 433 ? 54.156 -7 -6.809 1 89.75 433 ASP A CA 1
ATOM 3411 C C . ASP A 1 433 ? 54.625 -7.008 -8.266 1 89.75 433 ASP A C 1
ATOM 3413 O O . ASP A 1 433 ? 53.812 -7.121 -9.18 1 89.75 433 ASP A O 1
ATOM 3417 N N . ILE A 1 434 ? 55.875 -6.973 -8.5 1 87.56 434 ILE A N 1
ATOM 3418 C CA . ILE A 1 434 ? 56.438 -7.031 -9.852 1 87.56 434 ILE A CA 1
ATOM 3419 C C . ILE A 1 434 ? 56.219 -8.422 -10.438 1 87.56 434 ILE A C 1
ATOM 3421 O O . ILE A 1 434 ? 55.844 -8.562 -11.602 1 87.56 434 ILE A O 1
ATOM 3425 N N . THR A 1 435 ? 56.344 -9.484 -9.664 1 91.88 435 THR A N 1
ATOM 3426 C CA . THR A 1 435 ? 56.125 -10.859 -10.102 1 91.88 435 THR A CA 1
ATOM 3427 C C . THR A 1 435 ? 54.656 -11.102 -10.375 1 91.88 435 THR A C 1
ATOM 3429 O O . THR A 1 435 ? 54.281 -11.797 -11.336 1 91.88 435 THR A O 1
ATOM 3432 N N . ALA A 1 436 ? 53.875 -10.57 -9.508 1 93.56 436 ALA A N 1
ATOM 3433 C CA . ALA A 1 436 ? 52.438 -10.719 -9.672 1 93.56 436 ALA A CA 1
ATOM 3434 C C . ALA A 1 436 ? 51.969 -10.102 -10.984 1 93.56 436 ALA A C 1
ATOM 3436 O O . ALA A 1 436 ? 51.031 -10.617 -11.617 1 93.56 436 ALA A O 1
ATOM 3437 N N . LEU A 1 437 ? 52.562 -9.023 -11.375 1 93.5 437 LEU A N 1
ATOM 3438 C CA . LEU A 1 437 ? 52.219 -8.367 -12.625 1 93.5 437 LEU A CA 1
ATOM 3439 C C . LEU A 1 437 ? 52.562 -9.242 -13.82 1 93.5 437 LEU A C 1
ATOM 3441 O O . LEU A 1 437 ? 51.844 -9.258 -14.82 1 93.5 437 LEU A O 1
ATOM 3445 N N . GLN A 1 438 ? 53.656 -9.914 -13.742 1 92.81 438 GLN A N 1
ATOM 3446 C CA . GLN A 1 438 ? 54.062 -10.828 -14.797 1 92.81 438 GLN A CA 1
ATOM 3447 C C . GLN A 1 438 ? 53.125 -12.016 -14.898 1 92.81 438 GLN A C 1
ATOM 3449 O O . GLN A 1 438 ? 52.75 -12.422 -16 1 92.81 438 GLN A O 1
ATOM 3454 N N . GLU A 1 439 ? 52.719 -12.539 -13.812 1 95.81 439 GLU A N 1
ATOM 3455 C CA . GLU A 1 439 ? 51.781 -13.633 -13.781 1 95.81 439 GLU A CA 1
ATOM 3456 C C . GLU A 1 439 ? 50.406 -13.195 -14.328 1 95.81 439 GLU A C 1
ATOM 3458 O O . GLU A 1 439 ? 49.75 -13.953 -15.047 1 95.81 439 GLU A O 1
ATOM 3463 N N . GLU A 1 440 ? 50.031 -11.977 -13.961 1 96.5 440 GLU A N 1
ATOM 3464 C CA . GLU A 1 440 ? 48.781 -11.438 -14.469 1 96.5 440 GLU A CA 1
ATOM 3465 C C . GLU A 1 440 ? 48.812 -11.32 -15.984 1 96.5 440 GLU A C 1
ATOM 3467 O O . GLU A 1 440 ? 47.812 -11.602 -16.656 1 96.5 440 GLU A O 1
ATOM 3472 N N . ALA A 1 441 ? 49.875 -10.93 -16.562 1 95.12 441 ALA A N 1
ATOM 3473 C CA . ALA A 1 441 ? 50 -10.797 -18 1 95.12 441 ALA A CA 1
ATOM 3474 C C . ALA A 1 441 ? 49.812 -12.148 -18.703 1 95.12 441 ALA A C 1
ATOM 3476 O O . ALA A 1 441 ? 49.156 -12.227 -19.734 1 95.12 441 ALA A O 1
ATOM 3477 N N . ASP A 1 442 ? 50.312 -13.188 -18.109 1 95.81 442 ASP A N 1
ATOM 3478 C CA . ASP A 1 442 ? 50.219 -14.523 -18.688 1 95.81 442 ASP A CA 1
ATOM 3479 C C . ASP A 1 442 ? 48.781 -15.031 -18.625 1 95.81 442 ASP A C 1
ATOM 3481 O O . ASP A 1 442 ? 48.281 -15.633 -19.578 1 95.81 442 ASP A O 1
ATOM 3485 N N . GLU A 1 443 ? 48.219 -14.852 -17.578 1 97.25 443 GLU A N 1
ATOM 3486 C CA . GLU A 1 443 ? 46.812 -15.273 -17.391 1 97.25 443 GLU A CA 1
ATOM 3487 C C . GLU A 1 443 ? 45.906 -14.531 -18.344 1 97.25 443 GLU A C 1
ATOM 3489 O O . GLU A 1 443 ? 44.969 -15.117 -18.891 1 97.25 443 GLU A O 1
ATOM 3494 N N . LEU A 1 444 ? 46.125 -13.234 -18.484 1 97.75 444 LEU A N 1
ATOM 3495 C CA . LEU A 1 444 ? 45.344 -12.422 -19.406 1 97.75 444 LEU A CA 1
ATOM 3496 C C . LEU A 1 444 ? 45.5 -12.906 -20.844 1 97.75 444 LEU A C 1
ATOM 3498 O O . LEU A 1 444 ? 44.5 -12.969 -21.594 1 97.75 444 LEU A O 1
ATOM 3502 N N . ASN A 1 445 ? 46.719 -13.281 -21.156 1 96.38 445 ASN A N 1
ATOM 3503 C CA . ASN A 1 445 ? 46.969 -13.789 -22.5 1 96.38 445 ASN A CA 1
ATOM 3504 C C . ASN A 1 445 ? 46.188 -15.086 -22.766 1 96.38 445 ASN A C 1
ATOM 3506 O O . ASN A 1 445 ? 45.625 -15.266 -23.828 1 96.38 445 ASN A O 1
ATOM 3510 N N . LYS A 1 446 ? 46.188 -15.938 -21.828 1 97.38 446 LYS A N 1
ATOM 3511 C CA . LYS A 1 446 ? 45.469 -17.188 -21.938 1 97.38 446 LYS A CA 1
ATOM 3512 C C . LYS A 1 446 ? 43.969 -16.938 -22.062 1 97.38 446 LYS A C 1
ATOM 3514 O O . LYS A 1 446 ? 43.281 -17.562 -22.891 1 97.38 446 LYS A O 1
ATOM 3519 N N . LYS A 1 447 ? 43.469 -16.047 -21.281 1 97.69 447 LYS A N 1
ATOM 3520 C CA . LYS A 1 447 ? 42.062 -15.703 -21.312 1 97.69 447 LYS A CA 1
ATOM 3521 C C . LYS A 1 447 ? 41.656 -15.102 -22.656 1 97.69 447 LYS A C 1
ATOM 3523 O O . LYS A 1 447 ? 40.594 -15.438 -23.203 1 97.69 447 LYS A O 1
ATOM 3528 N N . ILE A 1 448 ? 42.438 -14.266 -23.188 1 98.19 448 ILE A N 1
ATOM 3529 C CA . ILE A 1 448 ? 42.188 -13.609 -24.469 1 98.19 448 ILE A CA 1
ATOM 3530 C C . ILE A 1 448 ? 42.125 -14.648 -25.578 1 98.19 448 ILE A C 1
ATOM 3532 O O . ILE A 1 448 ? 41.219 -14.617 -26.406 1 98.19 448 ILE A O 1
ATOM 3536 N N . ILE A 1 449 ? 43 -15.641 -25.5 1 97.5 449 ILE A N 1
ATOM 3537 C CA . ILE A 1 449 ? 43.031 -16.688 -26.516 1 97.5 449 ILE A CA 1
ATOM 3538 C C . ILE A 1 449 ? 41.75 -17.516 -26.438 1 97.5 449 ILE A C 1
ATOM 3540 O O . ILE A 1 449 ? 41.156 -17.844 -27.453 1 97.5 449 ILE A O 1
ATOM 3544 N N . GLU A 1 450 ? 41.406 -17.844 -25.328 1 97 450 GLU A N 1
ATOM 3545 C CA . GLU A 1 450 ? 40.188 -18.641 -25.125 1 97 450 GLU A CA 1
ATOM 3546 C C . GLU A 1 450 ? 38.938 -17.906 -25.594 1 97 450 GLU A C 1
ATOM 3548 O O . GLU A 1 450 ? 38.062 -18.484 -26.25 1 97 450 GLU A O 1
ATOM 3553 N N . LEU A 1 451 ? 38.812 -16.625 -25.266 1 98.25 451 LEU A N 1
ATOM 3554 C CA . LEU A 1 451 ? 37.656 -15.82 -25.641 1 98.25 451 LEU A CA 1
ATOM 3555 C C . LEU A 1 451 ? 37.594 -15.617 -27.141 1 98.25 451 LEU A C 1
ATOM 3557 O O . LEU A 1 451 ? 36.531 -15.641 -27.734 1 98.25 451 LEU A O 1
ATOM 3561 N N . GLN A 1 452 ? 38.781 -15.477 -27.734 1 97.81 452 GLN A N 1
ATOM 3562 C CA . GLN A 1 452 ? 38.812 -15.352 -29.188 1 97.81 452 GLN A CA 1
ATOM 3563 C C . GLN A 1 452 ? 38.375 -16.641 -29.859 1 97.81 452 GLN A C 1
ATOM 3565 O O . GLN A 1 452 ? 37.688 -16.609 -30.891 1 97.81 452 GLN A O 1
ATOM 3570 N N . ALA A 1 453 ? 38.719 -17.75 -29.25 1 97.19 453 ALA A N 1
ATOM 3571 C CA . ALA A 1 453 ? 38.312 -19.047 -29.797 1 97.19 453 ALA A CA 1
ATOM 3572 C C . ALA A 1 453 ? 36.812 -19.219 -29.75 1 97.19 453 ALA A C 1
ATOM 3574 O O . ALA A 1 453 ? 36.219 -19.75 -30.688 1 97.19 453 ALA A O 1
ATOM 3575 N N . VAL A 1 454 ? 36.188 -18.828 -28.734 1 97.19 454 VAL A N 1
ATOM 3576 C CA . VAL A 1 454 ? 34.75 -18.938 -28.578 1 97.19 454 VAL A CA 1
ATOM 3577 C C . VAL A 1 454 ? 34.062 -18.062 -29.594 1 97.19 454 VAL A C 1
ATOM 3579 O O . VAL A 1 454 ? 33.031 -18.453 -30.172 1 97.19 454 VAL A O 1
ATOM 3582 N N . LEU A 1 455 ? 34.594 -16.844 -29.844 1 97.75 455 LEU A N 1
ATOM 3583 C CA . LEU A 1 455 ? 33.969 -15.859 -30.719 1 97.75 455 LEU A CA 1
ATOM 3584 C C . LEU A 1 455 ? 34.156 -16.219 -32.188 1 97.75 455 LEU A C 1
ATOM 3586 O O . LEU A 1 455 ? 33.375 -15.812 -33.031 1 97.75 455 LEU A O 1
ATOM 3590 N N . GLN A 1 456 ? 35.188 -17.094 -32.469 1 96.62 456 GLN A N 1
ATOM 3591 C CA . GLN A 1 456 ? 35.5 -17.406 -33.875 1 96.62 456 GLN A CA 1
ATOM 3592 C C . GLN A 1 456 ? 34.875 -18.719 -34.312 1 96.62 456 GLN A C 1
ATOM 3594 O O . GLN A 1 456 ? 34.844 -19.047 -35.5 1 96.62 456 GLN A O 1
ATOM 3599 N N . SER A 1 457 ? 34.281 -19.484 -33.312 1 97 457 SER A N 1
ATOM 3600 C CA . SER A 1 457 ? 33.719 -20.797 -33.625 1 97 457 SER A CA 1
ATOM 3601 C C . SER A 1 457 ? 32.312 -20.969 -33.031 1 97 457 SER A C 1
ATOM 3603 O O . SER A 1 457 ? 32.156 -20.969 -31.797 1 97 457 SER A O 1
ATOM 3605 N N . GLU A 1 458 ? 31.344 -21.141 -33.906 1 95.94 458 GLU A N 1
ATOM 3606 C CA . GLU A 1 458 ? 30 -21.391 -33.438 1 95.94 458 GLU A CA 1
ATOM 3607 C C . GLU A 1 458 ? 29.938 -22.688 -32.625 1 95.94 458 GLU A C 1
ATOM 3609 O O . GLU A 1 458 ? 29.188 -22.781 -31.656 1 95.94 458 GLU A O 1
ATOM 3614 N N . LYS A 1 459 ? 30.688 -23.625 -33.094 1 96.19 459 LYS A N 1
ATOM 3615 C CA . LYS A 1 459 ? 30.75 -24.906 -32.375 1 96.19 459 LYS A CA 1
ATOM 3616 C C . LYS A 1 459 ? 31.203 -24.703 -30.922 1 96.19 459 LYS A C 1
ATOM 3618 O O . LYS A 1 459 ? 30.641 -25.281 -30 1 96.19 459 LYS A O 1
ATOM 3623 N N . ARG A 1 460 ? 32.25 -23.922 -30.75 1 96.75 460 ARG A N 1
ATOM 3624 C CA . ARG A 1 460 ? 32.719 -23.641 -29.406 1 96.75 460 ARG A CA 1
ATOM 3625 C C . ARG A 1 460 ? 31.719 -22.859 -28.594 1 96.75 460 ARG A C 1
ATOM 3627 O O . ARG A 1 460 ? 31.562 -23.078 -27.391 1 96.75 460 ARG A O 1
ATOM 3634 N N . LEU A 1 461 ? 31.078 -21.953 -29.297 1 97.75 461 LEU A N 1
ATOM 3635 C CA . LEU A 1 461 ? 30.031 -21.172 -28.641 1 97.75 461 LEU A CA 1
ATOM 3636 C C . LEU A 1 461 ? 28.922 -22.078 -28.125 1 97.75 461 LEU A C 1
ATOM 3638 O O . LEU A 1 461 ? 28.484 -21.938 -26.969 1 97.75 461 LEU A O 1
ATOM 3642 N N . LEU A 1 462 ? 28.406 -23.031 -28.938 1 98.12 462 LEU A N 1
ATOM 3643 C CA . LEU A 1 462 ? 27.344 -23.953 -28.562 1 98.12 462 LEU A CA 1
ATOM 3644 C C . LEU A 1 462 ? 27.797 -24.875 -27.438 1 98.12 462 LEU A C 1
ATOM 3646 O O . LEU A 1 462 ? 27 -25.25 -26.578 1 98.12 462 LEU A O 1
ATOM 3650 N N . GLN A 1 463 ? 29.094 -25.156 -27.5 1 97.5 463 GLN A N 1
ATOM 3651 C CA . GLN A 1 463 ? 29.641 -25.984 -26.438 1 97.5 463 GLN A CA 1
ATOM 3652 C C . GLN A 1 463 ? 29.578 -25.266 -25.094 1 97.5 463 GLN A C 1
ATOM 3654 O O . GLN A 1 463 ? 29.328 -25.891 -24.062 1 97.5 463 GLN A O 1
ATOM 3659 N N . VAL A 1 464 ? 29.906 -24 -25.094 1 97.5 464 VAL A N 1
ATOM 3660 C CA . VAL A 1 464 ? 29.812 -23.203 -23.875 1 97.5 464 VAL A CA 1
ATOM 3661 C C . VAL A 1 464 ? 28.375 -23.203 -23.359 1 97.5 464 VAL A C 1
ATOM 3663 O O . VAL A 1 464 ? 28.141 -23.359 -22.156 1 97.5 464 VAL A O 1
ATOM 3666 N N . ILE A 1 465 ? 27.375 -23.047 -24.25 1 98.25 465 ILE A N 1
ATOM 3667 C CA . ILE A 1 465 ? 25.969 -23.047 -23.891 1 98.25 465 ILE A CA 1
ATOM 3668 C C . ILE A 1 465 ? 25.578 -24.375 -23.266 1 98.25 465 ILE A C 1
ATOM 3670 O O . ILE A 1 465 ? 24.922 -24.422 -22.219 1 98.25 465 ILE A O 1
ATOM 3674 N N . LYS A 1 466 ? 26 -25.453 -23.906 1 98.44 466 LYS A N 1
ATOM 3675 C CA . LYS A 1 466 ? 25.688 -26.797 -23.422 1 98.44 466 LYS A CA 1
ATOM 3676 C C . LYS A 1 466 ? 26.312 -27.016 -22.031 1 98.44 466 LYS A C 1
ATOM 3678 O O . LYS A 1 466 ? 25.672 -27.625 -21.172 1 98.44 466 LYS A O 1
ATOM 3683 N N . THR A 1 467 ? 27.516 -26.531 -21.891 1 97.94 467 THR A N 1
ATOM 3684 C CA . THR A 1 467 ? 28.172 -26.672 -20.594 1 97.94 467 THR A CA 1
ATOM 3685 C C . THR A 1 467 ? 27.406 -25.938 -19.5 1 97.94 467 THR A C 1
ATOM 3687 O O . THR A 1 467 ? 27.234 -26.453 -18.391 1 97.94 467 THR A O 1
ATOM 3690 N N . ASP A 1 468 ? 26.969 -24.75 -19.812 1 97.62 468 ASP A N 1
ATOM 3691 C CA . ASP A 1 468 ? 26.188 -23.969 -18.859 1 97.62 468 ASP A CA 1
ATOM 3692 C C . ASP A 1 468 ? 24.859 -24.656 -18.516 1 97.62 468 ASP A C 1
ATOM 3694 O O . ASP A 1 468 ? 24.453 -24.703 -17.359 1 97.62 468 ASP A O 1
ATOM 3698 N N . LEU A 1 469 ? 24.172 -25.188 -19.5 1 98.62 469 LEU A N 1
ATOM 3699 C CA . LEU A 1 469 ? 22.906 -25.875 -19.297 1 98.62 469 LEU A CA 1
ATOM 3700 C C . LEU A 1 469 ? 23.109 -27.125 -18.438 1 98.62 469 LEU A C 1
ATOM 3702 O O . LEU A 1 469 ? 22.312 -27.406 -17.547 1 98.62 469 LEU A O 1
ATOM 3706 N N . LYS A 1 470 ? 24.156 -27.859 -18.719 1 98.25 470 LYS A N 1
ATOM 3707 C CA . LYS A 1 470 ? 24.469 -29.047 -17.938 1 98.25 470 LYS A CA 1
ATOM 3708 C C . LYS A 1 470 ? 24.719 -28.703 -16.469 1 98.25 470 LYS A C 1
ATOM 3710 O O . LYS A 1 470 ? 24.297 -29.438 -15.57 1 98.25 470 LYS A O 1
ATOM 3715 N N . ARG A 1 471 ? 25.422 -27.641 -16.281 1 98 471 ARG A N 1
ATOM 3716 C CA . ARG A 1 471 ? 25.672 -27.188 -14.922 1 98 471 ARG A CA 1
ATOM 3717 C C . ARG A 1 471 ? 24.359 -26.859 -14.203 1 98 471 ARG A C 1
ATOM 3719 O O . ARG A 1 471 ? 24.172 -27.25 -13.047 1 98 471 ARG A O 1
ATOM 3726 N N . VAL A 1 472 ? 23.438 -26.172 -14.867 1 98.31 472 VAL A N 1
ATOM 3727 C CA . VAL A 1 472 ? 22.141 -25.812 -14.273 1 98.31 472 VAL A CA 1
ATOM 3728 C C . VAL A 1 472 ? 21.359 -27.094 -13.977 1 98.31 472 VAL A C 1
ATOM 3730 O O . VAL A 1 472 ? 20.75 -27.219 -12.906 1 98.31 472 VAL A O 1
ATOM 3733 N N . LYS A 1 473 ? 21.344 -28.031 -14.914 1 98.31 473 LYS A N 1
ATOM 3734 C CA . LYS A 1 473 ? 20.641 -29.297 -14.727 1 98.31 473 LYS A CA 1
ATOM 3735 C C . LYS A 1 473 ? 21.172 -30.047 -13.516 1 98.31 473 LYS A C 1
ATOM 3737 O O . LYS A 1 473 ? 20.391 -30.516 -12.68 1 98.31 473 LYS A O 1
ATOM 3742 N N . LYS A 1 474 ? 22.438 -30.094 -13.406 1 97.75 474 LYS A N 1
ATOM 3743 C CA . LYS A 1 474 ? 23.078 -30.812 -12.312 1 97.75 474 LYS A CA 1
ATOM 3744 C C . LYS A 1 474 ? 22.75 -30.188 -10.969 1 97.75 474 LYS A C 1
ATOM 3746 O O . LYS A 1 474 ? 22.531 -30.891 -9.977 1 97.75 474 LYS A O 1
ATOM 3751 N N . THR A 1 475 ? 22.703 -28.906 -10.938 1 97.62 475 THR A N 1
ATOM 3752 C CA . THR A 1 475 ? 22.547 -28.172 -9.688 1 97.62 475 THR A CA 1
ATOM 3753 C C . THR A 1 475 ? 21.094 -28.172 -9.234 1 97.62 475 THR A C 1
ATOM 3755 O O . THR A 1 475 ? 20.797 -28.25 -8.039 1 97.62 475 THR A O 1
ATOM 3758 N N . TYR A 1 476 ? 20.062 -28.016 -10.203 1 97.31 476 TYR A N 1
ATOM 3759 C CA . TYR A 1 476 ? 18.719 -27.641 -9.789 1 97.31 476 TYR A CA 1
ATOM 3760 C C . TYR A 1 476 ? 17.703 -28.688 -10.188 1 97.31 476 TYR A C 1
ATOM 3762 O O . TYR A 1 476 ? 16.562 -28.672 -9.719 1 97.31 476 TYR A O 1
ATOM 3770 N N . SER A 1 477 ? 18.031 -29.625 -11.062 1 94.25 477 SER A N 1
ATOM 3771 C CA . SER A 1 477 ? 17.047 -30.578 -11.555 1 94.25 477 SER A CA 1
ATOM 3772 C C . SER A 1 477 ? 16.609 -31.531 -10.453 1 94.25 477 SER A C 1
ATOM 3774 O O . SER A 1 477 ? 17.422 -31.953 -9.633 1 94.25 477 SER A O 1
ATOM 3776 N N . ASP A 1 478 ? 15.312 -31.891 -10.422 1 95.5 478 ASP A N 1
ATOM 3777 C CA . ASP A 1 478 ? 14.742 -32.844 -9.469 1 95.5 478 ASP A CA 1
ATOM 3778 C C . ASP A 1 478 ? 13.922 -33.906 -10.18 1 95.5 478 ASP A C 1
ATOM 3780 O O . ASP A 1 478 ? 14.094 -34.125 -11.383 1 95.5 478 ASP A O 1
ATOM 3784 N N . ASP A 1 479 ? 13.078 -34.656 -9.469 1 95.88 479 ASP A N 1
ATOM 3785 C CA . ASP A 1 479 ? 12.281 -35.719 -10.062 1 95.88 479 ASP A CA 1
ATOM 3786 C C . ASP A 1 479 ? 10.992 -35.156 -10.672 1 95.88 479 ASP A C 1
ATOM 3788 O O . ASP A 1 479 ? 10.469 -34.156 -10.211 1 95.88 479 ASP A O 1
ATOM 3792 N N . ARG A 1 480 ? 10.586 -35.844 -11.727 1 96.94 480 ARG A N 1
ATOM 3793 C CA . ARG A 1 480 ? 9.297 -35.5 -12.312 1 96.94 480 ARG A CA 1
ATOM 3794 C C . ARG A 1 480 ? 8.164 -35.75 -11.32 1 96.94 480 ARG A C 1
ATOM 3796 O O . ARG A 1 480 ? 8.172 -36.75 -10.602 1 96.94 480 ARG A O 1
ATOM 3803 N N . ARG A 1 481 ? 7.133 -34.875 -11.336 1 96.94 481 ARG A N 1
ATOM 3804 C CA . ARG A 1 481 ? 6.027 -35 -10.391 1 96.94 481 ARG A CA 1
ATOM 3805 C C . ARG A 1 481 ? 4.789 -35.562 -11.062 1 96.94 481 ARG A C 1
ATOM 3807 O O . ARG A 1 481 ? 4.152 -36.469 -10.516 1 96.94 481 ARG A O 1
ATOM 3814 N N . ALA A 1 482 ? 4.48 -35.125 -12.219 1 97.5 482 ALA A N 1
ATOM 3815 C CA . ALA A 1 482 ? 3.277 -35.562 -12.914 1 97.5 482 ALA A CA 1
ATOM 3816 C C . ALA A 1 482 ? 3.527 -36.875 -13.664 1 97.5 482 ALA A C 1
ATOM 3818 O O . ALA A 1 482 ? 4.609 -37.094 -14.219 1 97.5 482 ALA A O 1
ATOM 3819 N N . ILE A 1 483 ? 2.508 -37.75 -13.664 1 97.19 483 ILE A N 1
ATOM 3820 C CA . ILE A 1 483 ? 2.537 -38.969 -14.438 1 97.19 483 ILE A CA 1
ATOM 3821 C C . ILE A 1 483 ? 1.771 -38.781 -15.742 1 97.19 483 ILE A C 1
ATOM 3823 O O . ILE A 1 483 ? 0.71 -38.156 -15.766 1 97.19 483 ILE A O 1
ATOM 3827 N N . ILE A 1 484 ? 2.336 -39.344 -16.828 1 97.06 484 ILE A N 1
ATOM 3828 C CA . ILE A 1 484 ? 1.688 -39.188 -18.125 1 97.06 484 ILE A CA 1
ATOM 3829 C C . ILE A 1 484 ? 1.155 -40.531 -18.609 1 97.06 484 ILE A C 1
ATOM 3831 O O . ILE A 1 484 ? 1.892 -41.5 -18.656 1 97.06 484 ILE A O 1
ATOM 3835 N N . GLU A 1 485 ? -0.122 -40.531 -18.938 1 95.25 485 GLU A N 1
ATOM 3836 C CA . GLU A 1 485 ? -0.785 -41.688 -19.531 1 95.25 485 GLU A CA 1
ATOM 3837 C C . GLU A 1 485 ? -1.114 -41.438 -21 1 95.25 485 GLU A C 1
ATOM 3839 O O . GLU A 1 485 ? -1.484 -40.312 -21.375 1 95.25 485 GLU A O 1
ATOM 3844 N N . ASP A 1 486 ? -1.032 -42.406 -21.812 1 92 486 ASP A N 1
ATOM 3845 C CA . ASP A 1 486 ? -1.112 -42.25 -23.266 1 92 486 ASP A CA 1
ATOM 3846 C C . ASP A 1 486 ? -2.523 -41.844 -23.688 1 92 486 ASP A C 1
ATOM 3848 O O . ASP A 1 486 ? -2.701 -40.875 -24.438 1 92 486 ASP A O 1
ATOM 3852 N N . GLN A 1 487 ? -3.537 -42.594 -23.188 1 90.44 487 GLN A N 1
ATOM 3853 C CA . GLN A 1 487 ? -4.902 -42.375 -23.672 1 90.44 487 GLN A CA 1
ATOM 3854 C C . GLN A 1 487 ? -5.758 -41.719 -22.594 1 90.44 487 GLN A C 1
ATOM 3856 O O . GLN A 1 487 ? -5.52 -41.875 -21.391 1 90.44 487 GLN A O 1
ATOM 3861 N N . ILE A 1 488 ? -6.641 -40.938 -23.125 1 89.81 488 ILE A N 1
ATOM 3862 C CA . ILE A 1 488 ? -7.648 -40.344 -22.25 1 89.81 488 ILE A CA 1
ATOM 3863 C C . ILE A 1 488 ? -8.664 -41.438 -21.859 1 89.81 488 ILE A C 1
ATOM 3865 O O . ILE A 1 488 ? -9.312 -42.031 -22.734 1 89.81 488 ILE A O 1
ATOM 3869 N N . GLU A 1 489 ? -8.766 -41.688 -20.656 1 87.75 489 GLU A N 1
ATOM 3870 C CA . GLU A 1 489 ? -9.688 -42.688 -20.172 1 87.75 489 GLU A CA 1
ATOM 3871 C C . GLU A 1 489 ? -11.141 -42.25 -20.312 1 87.75 489 GLU A C 1
ATOM 3873 O O . GLU A 1 489 ? -11.477 -41.125 -19.969 1 87.75 489 GLU A O 1
ATOM 3878 N N . GLU A 1 490 ? -11.906 -43.062 -20.922 1 85.5 490 GLU A N 1
ATOM 3879 C CA . GLU A 1 490 ? -13.344 -42.781 -20.969 1 85.5 490 GLU A CA 1
ATOM 3880 C C . GLU A 1 490 ? -14.016 -43.156 -19.641 1 85.5 490 GLU A C 1
ATOM 3882 O O . GLU A 1 490 ? -13.875 -44.281 -19.172 1 85.5 490 GLU A O 1
ATOM 3887 N N . ILE A 1 491 ? -14.656 -42.188 -19.031 1 86.69 491 ILE A N 1
ATOM 3888 C CA . ILE A 1 491 ? -15.312 -42.406 -17.75 1 86.69 491 ILE A CA 1
ATOM 3889 C C . ILE A 1 491 ? -16.797 -42.719 -17.984 1 86.69 491 ILE A C 1
ATOM 3891 O O . ILE A 1 491 ? -17.516 -41.906 -18.562 1 86.69 491 ILE A O 1
ATOM 3895 N N . LYS A 1 492 ? -17.25 -43.906 -17.672 1 80.5 492 LYS A N 1
ATOM 3896 C CA . LYS A 1 492 ? -18.672 -44.281 -17.719 1 80.5 492 LYS A CA 1
ATOM 3897 C C . LYS A 1 492 ? -19.312 -44.156 -16.344 1 80.5 492 LYS A C 1
ATOM 3899 O O . LYS A 1 492 ? -18.766 -44.656 -15.344 1 80.5 492 LYS A O 1
ATOM 3904 N N . ILE A 1 493 ? -20.297 -43.344 -16.266 1 76.88 493 ILE A N 1
ATOM 3905 C CA . ILE A 1 493 ? -20.984 -43.156 -14.992 1 76.88 493 ILE A CA 1
ATOM 3906 C C . ILE A 1 493 ? -22 -44.281 -14.797 1 76.88 493 ILE A C 1
ATOM 3908 O O . ILE A 1 493 ? -22.828 -44.531 -15.68 1 76.88 493 ILE A O 1
ATOM 3912 N N . ASP A 1 494 ? -21.719 -44.969 -13.836 1 70.88 494 ASP A N 1
ATOM 3913 C CA . ASP A 1 494 ? -22.719 -45.969 -13.43 1 70.88 494 ASP A CA 1
ATOM 3914 C C . ASP A 1 494 ? -23.922 -45.281 -12.766 1 70.88 494 ASP A C 1
ATOM 3916 O O . ASP A 1 494 ? -23.797 -44.688 -11.695 1 70.88 494 ASP A O 1
ATOM 3920 N N . VAL A 1 495 ? -25.094 -45.25 -13.43 1 65.62 495 VAL A N 1
ATOM 3921 C CA . VAL A 1 495 ? -26.312 -44.625 -12.945 1 65.62 495 VAL A CA 1
ATOM 3922 C C . VAL A 1 495 ? -26.656 -45.156 -11.555 1 65.62 495 VAL A C 1
ATOM 3924 O O . VAL A 1 495 ? -27.266 -44.438 -10.75 1 65.62 495 VAL A O 1
ATOM 3927 N N . GLU A 1 496 ? -26.219 -46.312 -11.359 1 69.19 496 GLU A N 1
ATOM 3928 C CA . GLU A 1 496 ? -26.562 -46.938 -10.086 1 69.19 496 GLU A CA 1
ATOM 3929 C C . GLU A 1 496 ? -25.984 -46.156 -8.906 1 69.19 496 GLU A C 1
ATOM 3931 O O . GLU A 1 496 ? -26.562 -46.156 -7.82 1 69.19 496 GLU A O 1
ATOM 3936 N N . VAL A 1 497 ? -24.953 -45.438 -9.18 1 71.75 497 VAL A N 1
ATOM 3937 C CA . VAL A 1 497 ? -24.266 -44.75 -8.094 1 71.75 497 VAL A CA 1
ATOM 3938 C C . VAL A 1 497 ? -25.078 -43.562 -7.637 1 71.75 497 VAL A C 1
ATOM 3940 O O . VAL A 1 497 ? -24.953 -43.094 -6.504 1 71.75 497 VAL A O 1
ATOM 3943 N N . MET A 1 498 ? -25.969 -43.156 -8.422 1 74.06 498 MET A N 1
ATOM 3944 C CA . MET A 1 498 ? -26.781 -42 -8.117 1 74.06 498 MET A CA 1
ATOM 3945 C C . MET A 1 498 ? -28.031 -42.375 -7.344 1 74.06 498 MET A C 1
ATOM 3947 O O . MET A 1 498 ? -28.734 -41.5 -6.832 1 74.06 498 MET A O 1
ATOM 3951 N N . ILE A 1 499 ? -28.328 -43.719 -7.359 1 73 499 ILE A N 1
ATOM 3952 C CA . ILE A 1 499 ? -29.562 -44.188 -6.73 1 73 499 ILE A CA 1
ATOM 3953 C C . ILE A 1 499 ? -29.344 -44.312 -5.227 1 73 499 ILE A C 1
ATOM 3955 O O . ILE A 1 499 ? -28.406 -45 -4.793 1 73 499 ILE A O 1
ATOM 3959 N N . PRO A 1 500 ? -30.156 -43.688 -4.461 1 71.5 500 PRO A N 1
ATOM 3960 C CA . PRO A 1 500 ? -30.047 -43.875 -3.014 1 71.5 500 PRO A CA 1
ATOM 3961 C C . PRO A 1 500 ? -30.312 -45.344 -2.609 1 71.5 500 PRO A C 1
ATOM 3963 O O . PRO A 1 500 ? -31.312 -45.938 -3.027 1 71.5 500 PRO A O 1
ATOM 3966 N N . GLN A 1 501 ? -29.375 -46 -2.014 1 70.31 501 GLN A N 1
ATOM 3967 C CA . GLN A 1 501 ? -29.531 -47.375 -1.571 1 70.31 501 GLN A CA 1
ATOM 3968 C C . GLN A 1 501 ? -30.328 -47.469 -0.272 1 70.31 501 GLN A C 1
ATOM 3970 O O . GLN A 1 501 ? -29.875 -46.969 0.77 1 70.31 501 GLN A O 1
ATOM 3975 N N . GLU A 1 502 ? -31.578 -47.906 -0.359 1 79.12 502 GLU A N 1
ATOM 3976 C CA . GLU A 1 502 ? -32.438 -48.094 0.798 1 79.12 502 GLU A CA 1
ATOM 3977 C C . GLU A 1 502 ? -33.125 -49.438 0.787 1 79.12 502 GLU A C 1
ATOM 3979 O O . GLU A 1 502 ? -33.594 -49.906 -0.261 1 79.12 502 GLU A O 1
ATOM 3984 N N . ASP A 1 503 ? -33.031 -50.094 1.892 1 86 503 ASP A N 1
ATOM 3985 C CA . ASP A 1 503 ? -33.812 -51.312 2.029 1 86 503 ASP A CA 1
ATOM 3986 C C . ASP A 1 503 ? -35.281 -51.031 2.111 1 86 503 ASP A C 1
ATOM 3988 O O . ASP A 1 503 ? -35.719 -50.219 2.93 1 86 503 ASP A O 1
ATOM 3992 N N . VAL A 1 504 ? -36 -51.688 1.23 1 90.12 504 VAL A N 1
ATOM 3993 C CA . VAL A 1 504 ? -37.438 -51.438 1.18 1 90.12 504 VAL A CA 1
ATOM 3994 C C . VAL A 1 504 ? -38.188 -52.75 1.059 1 90.12 504 VAL A C 1
ATOM 3996 O O . VAL A 1 504 ? -37.562 -53.812 0.863 1 90.12 504 VAL A O 1
ATOM 3999 N N . ILE A 1 505 ? -39.531 -52.75 1.316 1 93.12 505 ILE A N 1
ATOM 4000 C CA . ILE A 1 505 ? -40.438 -53.875 1.104 1 93.12 505 ILE A CA 1
ATOM 4001 C C . ILE A 1 505 ? -41.312 -53.625 -0.136 1 93.12 505 ILE A C 1
ATOM 4003 O O . ILE A 1 505 ? -41.906 -52.562 -0.27 1 93.12 505 ILE A O 1
ATOM 4007 N N . VAL A 1 506 ? -41.188 -54.531 -1.042 1 94.62 506 VAL A N 1
ATOM 4008 C CA . VAL A 1 506 ? -42.031 -54.469 -2.227 1 94.62 506 VAL A CA 1
ATOM 4009 C C . VAL A 1 506 ? -43.188 -55.469 -2.107 1 94.62 506 VAL A C 1
ATOM 4011 O O . VAL A 1 506 ? -42.969 -56.625 -1.769 1 94.62 506 VAL A O 1
ATOM 4014 N N . THR A 1 507 ? -44.438 -55.062 -2.297 1 93.44 507 THR A N 1
ATOM 4015 C CA . THR A 1 507 ? -45.594 -55.938 -2.295 1 93.44 507 THR A CA 1
ATOM 4016 C C . THR A 1 507 ? -46.281 -55.938 -3.668 1 93.44 507 THR A C 1
ATOM 4018 O O . THR A 1 507 ? -46.406 -54.906 -4.312 1 93.44 507 THR A O 1
ATOM 4021 N N . VAL A 1 508 ? -46.625 -57.125 -4.09 1 93.62 508 VAL A N 1
ATOM 4022 C CA . VAL A 1 508 ? -47.344 -57.344 -5.344 1 93.62 508 VAL A CA 1
ATOM 4023 C C . VAL A 1 508 ? -48.594 -58.156 -5.086 1 93.62 508 VAL A C 1
ATOM 4025 O O . VAL A 1 508 ? -48.531 -59.219 -4.469 1 93.62 508 VAL A O 1
ATOM 4028 N N . THR A 1 509 ? -49.75 -57.719 -5.555 1 91.06 509 THR A N 1
ATOM 4029 C CA . THR A 1 509 ? -51 -58.438 -5.352 1 91.06 509 THR A CA 1
ATOM 4030 C C . THR A 1 509 ? -51.5 -59.031 -6.664 1 91.06 509 THR A C 1
ATOM 4032 O O . THR A 1 509 ? -51.062 -58.625 -7.742 1 91.06 509 THR A O 1
ATOM 4035 N N . LYS A 1 510 ? -52.406 -59.906 -6.598 1 88.19 510 LYS A N 1
ATOM 4036 C CA . LYS A 1 510 ? -52.938 -60.594 -7.754 1 88.19 510 LYS A CA 1
ATOM 4037 C C . LYS A 1 510 ? -53.719 -59.656 -8.664 1 88.19 510 LYS A C 1
ATOM 4039 O O . LYS A 1 510 ? -53.688 -59.812 -9.891 1 88.19 510 LYS A O 1
ATOM 4044 N N . GLU A 1 511 ? -54.344 -58.75 -8.055 1 88.31 511 GLU A N 1
ATOM 4045 C CA . GLU A 1 511 ? -55.125 -57.781 -8.852 1 88.31 511 GLU A CA 1
ATOM 4046 C C . GLU A 1 511 ? -54.219 -56.75 -9.516 1 88.31 511 GLU A C 1
ATOM 4048 O O . GLU A 1 511 ? -54.688 -55.906 -10.258 1 88.31 511 GLU A O 1
ATOM 4053 N N . GLY A 1 512 ? -52.969 -56.75 -9.156 1 90.38 512 GLY A N 1
ATOM 4054 C CA . GLY A 1 512 ? -52.031 -55.969 -9.922 1 90.38 512 GLY A CA 1
ATOM 4055 C C . GLY A 1 512 ? -51.562 -54.719 -9.188 1 90.38 512 GLY A C 1
ATOM 4056 O O . GLY A 1 512 ? -51.125 -53.75 -9.82 1 90.38 512 GLY A O 1
ATOM 4057 N N . TYR A 1 513 ? -51.719 -54.656 -7.945 1 93.12 513 TYR A N 1
ATOM 4058 C CA . TYR A 1 513 ? -51.219 -53.5 -7.18 1 93.12 513 TYR A CA 1
ATOM 4059 C C . TYR A 1 513 ? -49.812 -53.75 -6.676 1 93.12 513 TYR A C 1
ATOM 4061 O O . TYR A 1 513 ? -49.5 -54.844 -6.129 1 93.12 513 TYR A O 1
ATOM 4069 N N . VAL A 1 514 ? -48.938 -52.656 -6.969 1 93.81 514 VAL A N 1
ATOM 4070 C CA . VAL A 1 514 ? -47.531 -52.781 -6.559 1 93.81 514 VAL A CA 1
ATOM 4071 C C . VAL A 1 514 ? -47.125 -51.531 -5.805 1 93.81 514 VAL A C 1
ATOM 4073 O O . VAL A 1 514 ? -47.594 -50.438 -6.105 1 93.81 514 VAL A O 1
ATOM 4076 N N . LYS A 1 515 ? -46.219 -51.625 -4.824 1 93.88 515 LYS A N 1
ATOM 4077 C CA . LYS A 1 515 ? -45.656 -50.5 -4.125 1 93.88 515 LYS A CA 1
ATOM 4078 C C . LYS A 1 515 ? -44.344 -50.875 -3.42 1 93.88 515 LYS A C 1
ATOM 4080 O O . LYS A 1 515 ? -44.125 -52.062 -3.107 1 93.88 515 LYS A O 1
ATOM 4085 N N . ARG A 1 516 ? -43.469 -49.938 -3.291 1 93.38 516 ARG A N 1
ATOM 4086 C CA . ARG A 1 516 ? -42.375 -50.062 -2.369 1 93.38 516 ARG A CA 1
ATOM 4087 C C . ARG A 1 516 ? -42.594 -49.281 -1.086 1 93.38 516 ARG A C 1
ATOM 4089 O O . ARG A 1 516 ? -43.219 -48.219 -1.115 1 93.38 516 ARG A O 1
ATOM 4096 N N . THR A 1 517 ? -42.312 -49.875 0.052 1 91.69 517 THR A N 1
ATOM 4097 C CA . THR A 1 517 ? -42.531 -49.25 1.356 1 91.69 517 THR A CA 1
ATOM 4098 C C . THR A 1 517 ? -41.25 -49.344 2.197 1 91.69 517 THR A C 1
ATOM 4100 O O . THR A 1 517 ? -40.625 -50.375 2.258 1 91.69 517 THR A O 1
ATOM 4103 N N . GLY A 1 518 ? -40.938 -48.25 2.797 1 87.94 518 GLY A N 1
ATOM 4104 C CA . GLY A 1 518 ? -39.812 -48.25 3.701 1 87.94 518 GLY A CA 1
ATOM 4105 C C . GLY A 1 518 ? -40.031 -49.062 4.961 1 87.94 518 GLY A C 1
ATOM 4106 O O . GLY A 1 518 ? -41.156 -49.219 5.41 1 87.94 518 GLY A O 1
ATOM 4107 N N . TRP A 1 519 ? -38.938 -49.562 5.41 1 88 519 TRP A N 1
ATOM 4108 C CA . TRP A 1 519 ? -39.031 -50.375 6.617 1 88 519 TRP A CA 1
ATOM 4109 C C . TRP A 1 519 ? -39.562 -49.562 7.793 1 88 519 TRP A C 1
ATOM 4111 O O . TRP A 1 519 ? -40.219 -50.094 8.68 1 88 519 TRP A O 1
ATOM 4121 N N . ARG A 1 520 ? -39.312 -48.281 7.762 1 84 520 ARG A N 1
ATOM 4122 C CA . ARG A 1 520 ? -39.844 -47.438 8.812 1 84 520 ARG A CA 1
ATOM 4123 C C . ARG A 1 520 ? -41.344 -47.438 8.836 1 84 520 ARG A C 1
ATOM 4125 O O . ARG A 1 520 ? -41.969 -47.562 9.898 1 84 520 ARG A O 1
ATOM 4132 N N . SER A 1 521 ? -41.875 -47.281 7.699 1 84.94 521 SER A N 1
ATOM 4133 C CA . SER A 1 521 ? -43.312 -47.312 7.57 1 84.94 521 SER A CA 1
ATOM 4134 C C . SER A 1 521 ? -43.875 -48.688 7.977 1 84.94 521 SER A C 1
ATOM 4136 O O . SER A 1 521 ? -44.906 -48.75 8.672 1 84.94 521 SER A O 1
ATOM 4138 N N . HIS A 1 522 ? -43.312 -49.781 7.633 1 87.44 522 HIS A N 1
ATOM 4139 C CA . HIS A 1 522 ? -43.75 -51.125 7.969 1 87.44 522 HIS A CA 1
ATOM 4140 C C . HIS A 1 522 ? -43.719 -51.344 9.477 1 87.44 522 HIS A C 1
ATOM 4142 O O . HIS A 1 522 ? -44.688 -51.844 10.055 1 87.44 522 HIS A O 1
ATOM 4148 N N . ASN A 1 523 ? -42.625 -50.938 10.055 1 84.44 523 ASN A N 1
ATOM 4149 C CA . ASN A 1 523 ? -42.469 -51.156 11.484 1 84.44 523 ASN A CA 1
ATOM 4150 C C . ASN A 1 523 ? -43.469 -50.344 12.297 1 84.44 523 ASN A C 1
ATOM 4152 O O . ASN A 1 523 ? -43.938 -50.75 13.352 1 84.44 523 ASN A O 1
ATOM 4156 N N . ALA A 1 524 ? -43.781 -49.25 11.75 1 82.69 524 ALA A N 1
ATOM 4157 C CA . ALA A 1 524 ? -44.75 -48.344 12.422 1 82.69 524 ALA A CA 1
ATOM 4158 C C . ALA A 1 524 ? -46.125 -48.938 12.438 1 82.69 524 ALA A C 1
ATOM 4160 O O . ALA A 1 524 ? -46.969 -48.562 13.258 1 82.69 524 ALA A O 1
ATOM 4161 N N . SER A 1 525 ? -46.406 -49.875 11.648 1 81.88 525 SER A N 1
ATOM 4162 C CA . SER A 1 525 ? -47.75 -50.438 11.531 1 81.88 525 SER A CA 1
ATOM 4163 C C . SER A 1 525 ? -47.969 -51.5 12.602 1 81.88 525 SER A C 1
ATOM 4165 O O . SER A 1 525 ? -49.125 -51.938 12.805 1 81.88 525 SER A O 1
ATOM 4167 N N . ASN A 1 526 ? -47.094 -51.906 13.438 1 78.81 526 ASN A N 1
ATOM 4168 C CA . ASN A 1 526 ? -47.188 -52.812 14.57 1 78.81 526 ASN A CA 1
ATOM 4169 C C . ASN A 1 526 ? -47.812 -54.125 14.172 1 78.81 526 ASN A C 1
ATOM 4171 O O . ASN A 1 526 ? -48.719 -54.625 14.859 1 78.81 526 ASN A O 1
ATOM 4175 N N . GLY A 1 527 ? -47.5 -54.719 13.078 1 77.5 527 GLY A N 1
ATOM 4176 C CA . GLY A 1 527 ? -47.938 -56.031 12.68 1 77.5 527 GLY A CA 1
ATOM 4177 C C . GLY A 1 527 ? -49.219 -56.031 11.875 1 77.5 527 GLY A C 1
ATOM 4178 O O . GLY A 1 527 ? -49.688 -57.094 11.445 1 77.5 527 GLY A O 1
ATOM 4179 N N . LYS A 1 528 ? -49.844 -54.938 11.727 1 76.62 528 LYS A N 1
ATOM 4180 C CA . LYS A 1 528 ? -51.062 -54.875 10.914 1 76.62 528 LYS A CA 1
ATOM 4181 C C . LYS A 1 528 ? -50.75 -55.219 9.461 1 76.62 528 LYS A C 1
ATOM 4183 O O . LYS A 1 528 ? -49.656 -54.969 8.969 1 76.62 528 LYS A O 1
ATOM 4188 N N . ASP A 1 529 ? -51.75 -55.812 8.828 1 79.06 529 ASP A N 1
ATOM 4189 C CA . ASP A 1 529 ? -51.594 -56.219 7.43 1 79.06 529 ASP A CA 1
ATOM 4190 C C . ASP A 1 529 ? -51.469 -54.969 6.523 1 79.06 529 ASP A C 1
ATOM 4192 O O . ASP A 1 529 ? -51.938 -53.906 6.875 1 79.06 529 ASP A O 1
ATOM 4196 N N . PHE A 1 530 ? -50.844 -55.125 5.367 1 83.31 530 PHE A N 1
ATOM 4197 C CA . PHE A 1 530 ? -50.656 -54 4.449 1 83.31 530 PHE A CA 1
ATOM 4198 C C . PHE A 1 530 ? -51.938 -53.688 3.719 1 83.31 530 PHE A C 1
ATOM 4200 O O . PHE A 1 530 ? -52.875 -54.5 3.703 1 83.31 530 PHE A O 1
ATOM 4207 N N . GLY A 1 531 ? -52.031 -52.469 3.277 1 84.12 531 GLY A N 1
ATOM 4208 C CA . GLY A 1 531 ? -53.219 -52.031 2.568 1 84.12 531 GLY A CA 1
ATOM 4209 C C . GLY A 1 531 ? -53.438 -52.75 1.258 1 84.12 531 GLY A C 1
ATOM 4210 O O . GLY A 1 531 ? -52.594 -52.719 0.363 1 84.12 531 GLY A O 1
ATOM 4211 N N . MET A 1 532 ? -54.562 -53.562 1.149 1 85.81 532 MET A N 1
ATOM 4212 C CA . MET A 1 532 ? -54.938 -54.281 -0.063 1 85.81 532 MET A CA 1
ATOM 4213 C C . MET A 1 532 ? -56.406 -54.094 -0.385 1 85.81 532 MET A C 1
ATOM 4215 O O . MET A 1 532 ? -57.219 -53.844 0.512 1 85.81 532 MET A O 1
ATOM 4219 N N . LYS A 1 533 ? -56.719 -54.219 -1.611 1 85.88 533 LYS A N 1
ATOM 4220 C CA . LYS A 1 533 ? -58.094 -54.156 -2.037 1 85.88 533 LYS A CA 1
ATOM 4221 C C . LYS A 1 533 ? -58.906 -55.344 -1.49 1 85.88 533 LYS A C 1
ATOM 4223 O O . LYS A 1 533 ? -58.344 -56.438 -1.357 1 85.88 533 LYS A O 1
ATOM 4228 N N . GLU A 1 534 ? -60.125 -55.125 -1.261 1 82.19 534 GLU A N 1
ATOM 4229 C CA . GLU A 1 534 ? -60.969 -56.188 -0.773 1 82.19 534 GLU A CA 1
ATOM 4230 C C . GLU A 1 534 ? -61.062 -57.312 -1.789 1 82.19 534 GLU A C 1
ATOM 4232 O O . GLU A 1 534 ? -61.281 -57.094 -2.979 1 82.19 534 GLU A O 1
ATOM 4237 N N . GLY A 1 535 ? -60.812 -58.469 -1.323 1 78.12 535 GLY A N 1
ATOM 4238 C CA . GLY A 1 535 ? -60.906 -59.625 -2.191 1 78.12 535 GLY A CA 1
ATOM 4239 C C . GLY A 1 535 ? -59.594 -59.938 -2.908 1 78.12 535 GLY A C 1
ATOM 4240 O O . GLY A 1 535 ? -59.469 -60.969 -3.576 1 78.12 535 GLY A O 1
ATOM 4241 N N . ASP A 1 536 ? -58.625 -59.062 -2.76 1 82.38 536 ASP A N 1
ATOM 4242 C CA . ASP A 1 536 ? -57.344 -59.25 -3.402 1 82.38 536 ASP A CA 1
ATOM 4243 C C . ASP A 1 536 ? -56.469 -60.156 -2.584 1 82.38 536 ASP A C 1
ATOM 4245 O O . ASP A 1 536 ? -56.719 -60.406 -1.399 1 82.38 536 ASP A O 1
ATOM 4249 N N . ILE A 1 537 ? -55.5 -60.812 -3.295 1 82.81 537 ILE A N 1
ATOM 4250 C CA . ILE A 1 537 ? -54.594 -61.75 -2.625 1 82.81 537 ILE A CA 1
ATOM 4251 C C . ILE A 1 537 ? -53.156 -61.312 -2.857 1 82.81 537 ILE A C 1
ATOM 4253 O O . ILE A 1 537 ? -52.812 -60.844 -3.939 1 82.81 537 ILE A O 1
ATOM 4257 N N . LEU A 1 538 ? -52.312 -61.5 -1.777 1 86.19 538 LEU A N 1
ATOM 4258 C CA . LEU A 1 538 ? -50.906 -61.219 -1.891 1 86.19 538 LEU A CA 1
ATOM 4259 C C . LEU A 1 538 ? -50.219 -62.281 -2.742 1 86.19 538 LEU A C 1
ATOM 4261 O O . LEU A 1 538 ? -50.25 -63.469 -2.416 1 86.19 538 LEU A O 1
ATOM 4265 N N . LEU A 1 539 ? -49.688 -61.781 -3.781 1 87.19 539 LEU A N 1
ATOM 4266 C CA . LEU A 1 539 ? -48.938 -62.719 -4.625 1 87.19 539 LEU A CA 1
ATOM 4267 C C . LEU A 1 539 ? -47.531 -62.938 -4.07 1 87.19 539 LEU A C 1
ATOM 4269 O O . LEU A 1 539 ? -47.125 -64.125 -3.891 1 87.19 539 LEU A O 1
ATOM 4273 N N . GLU A 1 540 ? -46.781 -61.781 -3.9 1 88.88 540 GLU A N 1
ATOM 4274 C CA . GLU A 1 540 ? -45.438 -61.875 -3.369 1 88.88 540 GLU A CA 1
ATOM 4275 C C . GLU A 1 540 ? -45.062 -60.656 -2.535 1 88.88 540 GLU A C 1
ATOM 4277 O O . GLU A 1 540 ? -45.562 -59.562 -2.805 1 88.88 540 GLU A O 1
ATOM 4282 N N . ARG A 1 541 ? -44.281 -60.906 -1.508 1 91.06 541 ARG A N 1
ATOM 4283 C CA . ARG A 1 541 ? -43.625 -59.875 -0.701 1 91.06 541 ARG A CA 1
ATOM 4284 C C . ARG A 1 541 ? -42.094 -60.062 -0.76 1 91.06 541 ARG A C 1
ATOM 4286 O O . ARG A 1 541 ? -41.594 -61.156 -0.532 1 91.06 541 ARG A O 1
ATOM 4293 N N . PHE A 1 542 ? -41.469 -58.906 -1.101 1 92.12 542 PHE A N 1
ATOM 4294 C CA . PHE A 1 542 ? -40 -59 -1.206 1 92.12 542 PHE A CA 1
ATOM 4295 C C . PHE A 1 542 ? -39.344 -58 -0.253 1 92.12 542 PHE A C 1
ATOM 4297 O O . PHE A 1 542 ? -39.656 -56.812 -0.255 1 92.12 542 PHE A O 1
ATOM 4304 N N . ASP A 1 543 ? -38.5 -58.5 0.59 1 91.81 543 ASP A N 1
ATOM 4305 C CA . ASP A 1 543 ? -37.5 -57.656 1.251 1 91.81 543 ASP A CA 1
ATOM 4306 C C . ASP A 1 543 ? -36.312 -57.406 0.354 1 91.81 543 ASP A C 1
ATOM 4308 O O . ASP A 1 543 ? -35.5 -58.312 0.107 1 91.81 543 ASP A O 1
ATOM 4312 N N . THR A 1 544 ? -36.281 -56.156 -0.184 1 90.38 544 THR A N 1
ATOM 4313 C CA . THR A 1 544 ? -35.281 -55.906 -1.229 1 90.38 544 THR A CA 1
ATOM 4314 C C . THR A 1 544 ? -34.656 -54.531 -1.067 1 90.38 544 THR A C 1
ATOM 4316 O O . THR A 1 544 ? -34.812 -53.906 -0.021 1 90.38 544 THR A O 1
ATOM 4319 N N . ASN A 1 545 ? -33.844 -54.188 -2.055 1 86.94 545 ASN A N 1
ATOM 4320 C CA . ASN A 1 545 ? -33.156 -52.906 -2.08 1 86.94 545 ASN A CA 1
ATOM 4321 C C . ASN A 1 545 ? -33.531 -52.062 -3.299 1 86.94 545 ASN A C 1
ATOM 4323 O O . ASN A 1 545 ? -33.938 -52.625 -4.332 1 86.94 545 ASN A O 1
ATOM 4327 N N . THR A 1 546 ? -33.438 -50.75 -3.104 1 86.44 546 THR A N 1
ATOM 4328 C CA . THR A 1 546 ? -33.844 -49.844 -4.172 1 86.44 546 THR A CA 1
ATOM 4329 C C . THR A 1 546 ? -33.062 -50.125 -5.441 1 86.44 546 THR A C 1
ATOM 4331 O O . THR A 1 546 ? -33.5 -49.75 -6.539 1 86.44 546 THR A O 1
ATOM 4334 N N . THR A 1 547 ? -31.938 -50.812 -5.328 1 81.38 547 THR A N 1
ATOM 4335 C CA . THR A 1 547 ? -31.078 -51.031 -6.477 1 81.38 547 THR A CA 1
ATOM 4336 C C . THR A 1 547 ? -31.484 -52.281 -7.234 1 81.38 547 THR A C 1
ATOM 4338 O O . THR A 1 547 ? -30.984 -52.531 -8.328 1 81.38 547 THR A O 1
ATOM 4341 N N . GLU A 1 548 ? -32.375 -53.031 -6.715 1 86.5 548 GLU A N 1
ATOM 4342 C CA . GLU A 1 548 ? -32.812 -54.25 -7.348 1 86.5 548 GLU A CA 1
ATOM 4343 C C . GLU A 1 548 ? -33.969 -54.031 -8.289 1 86.5 548 GLU A C 1
ATOM 4345 O O . GLU A 1 548 ? -34.5 -52.906 -8.406 1 86.5 548 GLU A O 1
ATOM 4350 N N . THR A 1 549 ? -34.312 -55.156 -9.031 1 91.25 549 THR A N 1
ATOM 4351 C CA . THR A 1 549 ? -35.375 -55.062 -10.023 1 91.25 549 THR A CA 1
ATOM 4352 C C . THR A 1 549 ? -36.438 -56.125 -9.758 1 91.25 549 THR A C 1
ATOM 4354 O O . THR A 1 549 ? -36.125 -57.25 -9.391 1 91.25 549 THR A O 1
ATOM 4357 N N . VAL A 1 550 ? -37.688 -55.75 -9.891 1 93.75 550 VAL A N 1
ATOM 4358 C CA . VAL A 1 550 ? -38.781 -56.688 -9.797 1 93.75 550 VAL A CA 1
ATOM 4359 C C . VAL A 1 550 ? -39.312 -57 -11.195 1 93.75 550 VAL A C 1
ATOM 4361 O O . VAL A 1 550 ? -39.531 -56.094 -12.008 1 93.75 550 VAL A O 1
ATOM 4364 N N . LEU A 1 551 ? -39.469 -58.25 -11.445 1 94.44 551 LEU A N 1
ATOM 4365 C CA . LEU A 1 551 ? -40.125 -58.719 -12.672 1 94.44 551 LEU A CA 1
ATOM 4366 C C . LEU A 1 551 ? -41.531 -59.219 -12.391 1 94.44 551 LEU A C 1
ATOM 4368 O O . LEU A 1 551 ? -41.75 -60.031 -11.508 1 94.44 551 LEU A O 1
ATOM 4372 N N . LEU A 1 552 ? -42.5 -58.719 -13.102 1 95.06 552 LEU A N 1
ATOM 4373 C CA . LEU A 1 552 ? -43.875 -59.156 -13.031 1 95.06 552 LEU A CA 1
ATOM 4374 C C . LEU A 1 552 ? -44.312 -59.875 -14.312 1 95.06 552 LEU A C 1
ATOM 4376 O O . LEU A 1 552 ? -44.125 -59.344 -15.414 1 95.06 552 LEU A O 1
ATOM 4380 N N . PHE A 1 553 ? -44.906 -61.094 -14.188 1 95.25 553 PHE A N 1
ATOM 4381 C CA . PHE A 1 553 ? -45.312 -61.906 -15.352 1 95.25 553 PHE A CA 1
ATOM 4382 C C . PHE A 1 553 ? -46.812 -62.031 -15.422 1 95.25 553 PHE A C 1
ATOM 4384 O O . PHE A 1 553 ? -47.5 -62.125 -14.398 1 95.25 553 PHE A O 1
ATOM 4391 N N . THR A 1 554 ? -47.344 -62.156 -16.641 1 94.81 554 THR A N 1
ATOM 4392 C CA . THR A 1 554 ? -48.781 -62.125 -16.828 1 94.81 554 THR A CA 1
ATOM 4393 C C . THR A 1 554 ? -49.25 -63.438 -17.469 1 94.81 554 THR A C 1
ATOM 4395 O O . THR A 1 554 ? -48.438 -64.188 -18.031 1 94.81 554 THR A O 1
ATOM 4398 N N . ASN A 1 555 ? -50.656 -63.688 -17.469 1 93.88 555 ASN A N 1
ATOM 4399 C CA . ASN A 1 555 ? -51.281 -64.875 -18.031 1 93.88 555 ASN A CA 1
ATOM 4400 C C . ASN A 1 555 ? -51.25 -64.875 -19.562 1 93.88 555 ASN A C 1
ATOM 4402 O O . ASN A 1 555 ? -51.438 -65.875 -20.219 1 93.88 555 ASN A O 1
ATOM 4406 N N . LYS A 1 556 ? -51 -63.688 -20.078 1 94.38 556 LYS A N 1
ATOM 4407 C CA . LYS A 1 556 ? -50.969 -63.562 -21.531 1 94.38 556 LYS A CA 1
ATOM 4408 C C . LYS A 1 556 ? -49.531 -63.688 -22.062 1 94.38 556 LYS A C 1
ATOM 4410 O O . LYS A 1 556 ? -49.281 -63.406 -23.234 1 94.38 556 LYS A O 1
ATOM 4415 N N . GLY A 1 557 ? -48.656 -64.062 -21.188 1 94.06 557 GLY A N 1
ATOM 4416 C CA . GLY A 1 557 ? -47.312 -64.312 -21.609 1 94.06 557 GLY A CA 1
ATOM 4417 C C . GLY A 1 557 ? -46.438 -63.094 -21.688 1 94.06 557 GLY A C 1
ATOM 4418 O O . GLY A 1 557 ? -45.406 -63.062 -22.391 1 94.06 557 GLY A O 1
ATOM 4419 N N . ASN A 1 558 ? -46.75 -62.062 -21.031 1 94.81 558 ASN A N 1
ATOM 4420 C CA . ASN A 1 558 ? -45.938 -60.875 -20.953 1 94.81 558 ASN A CA 1
ATOM 4421 C C . ASN A 1 558 ? -45.281 -60.719 -19.578 1 94.81 558 ASN A C 1
ATOM 4423 O O . ASN A 1 558 ? -45.625 -61.406 -18.641 1 94.81 558 ASN A O 1
ATOM 4427 N N . TYR A 1 559 ? -44.188 -59.844 -19.547 1 94.56 559 TYR A N 1
ATOM 4428 C CA . TYR A 1 559 ? -43.594 -59.5 -18.25 1 94.56 559 TYR A CA 1
ATOM 4429 C C . TYR A 1 559 ? -43.281 -58.031 -18.172 1 94.56 559 TYR A C 1
ATOM 4431 O O . TYR A 1 559 ? -43.125 -57.344 -19.203 1 94.56 559 TYR A O 1
ATOM 4439 N N . ILE A 1 560 ? -43.25 -57.438 -16.953 1 93.62 560 ILE A N 1
ATOM 4440 C CA . ILE A 1 560 ? -42.969 -56.062 -16.641 1 93.62 560 ILE A CA 1
ATOM 4441 C C . ILE A 1 560 ? -41.656 -55.969 -15.836 1 93.62 560 ILE A C 1
ATOM 4443 O O . ILE A 1 560 ? -41.5 -56.656 -14.836 1 93.62 560 ILE A O 1
ATOM 4447 N N . TYR A 1 561 ? -40.75 -55.156 -16.438 1 92.75 561 TYR A N 1
ATOM 4448 C CA . TYR A 1 561 ? -39.5 -54.844 -15.781 1 92.75 561 TYR A CA 1
ATOM 4449 C C . TYR A 1 561 ? -39.625 -53.594 -14.914 1 92.75 561 TYR A C 1
ATOM 4451 O O . TYR A 1 561 ? -39.812 -52.5 -15.422 1 92.75 561 TYR A O 1
ATOM 4459 N N . LEU A 1 562 ? -39.438 -53.688 -13.602 1 90 562 LEU A N 1
ATOM 4460 C CA . LEU A 1 562 ? -39.688 -52.562 -12.695 1 90 562 LEU A CA 1
ATOM 4461 C C . LEU A 1 562 ? -38.531 -52.438 -11.703 1 90 562 LEU A C 1
ATOM 4463 O O . LEU A 1 562 ? -38.5 -53.125 -10.68 1 90 562 LEU A O 1
ATOM 4467 N N . PRO A 1 563 ? -37.656 -51.469 -12.008 1 87.81 563 PRO A N 1
ATOM 4468 C CA . PRO A 1 563 ? -36.688 -51.188 -10.977 1 87.81 563 PRO A CA 1
ATOM 4469 C C . PRO A 1 563 ? -37.312 -50.688 -9.672 1 87.81 563 PRO A C 1
ATOM 4471 O O . PRO A 1 563 ? -38.219 -49.875 -9.703 1 87.81 563 PRO A O 1
ATOM 4474 N N . VAL A 1 564 ? -36.812 -51.156 -8.57 1 89.38 564 VAL A N 1
ATOM 4475 C CA . VAL A 1 564 ? -37.438 -50.906 -7.281 1 89.38 564 VAL A CA 1
ATOM 4476 C C . VAL A 1 564 ? -37.406 -49.406 -6.992 1 89.38 564 VAL A C 1
ATOM 4478 O O . VAL A 1 564 ? -38.375 -48.844 -6.477 1 89.38 564 VAL A O 1
ATOM 4481 N N . TYR A 1 565 ? -36.312 -48.656 -7.387 1 84.5 565 TYR A N 1
ATOM 4482 C CA . TYR A 1 565 ? -36.188 -47.219 -7.09 1 84.5 565 TYR A CA 1
ATOM 4483 C C . TYR A 1 565 ? -37.219 -46.406 -7.855 1 84.5 565 TYR A C 1
ATOM 4485 O O . TYR A 1 565 ? -37.562 -45.281 -7.457 1 84.5 565 TYR A O 1
ATOM 4493 N N . GLU A 1 566 ? -37.75 -46.906 -8.938 1 83.06 566 GLU A N 1
ATOM 4494 C CA . GLU A 1 566 ? -38.719 -46.219 -9.75 1 83.06 566 GLU A CA 1
ATOM 4495 C C . GLU A 1 566 ? -40.156 -46.5 -9.281 1 83.06 566 GLU A C 1
ATOM 4497 O O . GLU A 1 566 ? -41.094 -45.844 -9.711 1 83.06 566 GLU A O 1
ATOM 4502 N N . MET A 1 567 ? -40.312 -47.438 -8.391 1 87.44 567 MET A N 1
ATOM 4503 C CA . MET A 1 567 ? -41.625 -47.812 -7.887 1 87.44 567 MET A CA 1
ATOM 4504 C C . MET A 1 567 ? -42.188 -46.75 -6.957 1 87.44 567 MET A C 1
ATOM 4506 O O . MET A 1 567 ? -41.406 -46.031 -6.309 1 87.44 567 MET A O 1
ATOM 4510 N N . PRO A 1 568 ? -43.438 -46.594 -6.895 1 87.19 568 PRO A N 1
ATOM 4511 C CA . PRO A 1 568 ? -44 -45.594 -5.98 1 87.19 568 PRO A CA 1
ATOM 4512 C C . PRO A 1 568 ? -43.719 -45.906 -4.516 1 87.19 568 PRO A C 1
ATOM 4514 O O . PRO A 1 568 ? -43.938 -47.062 -4.078 1 87.19 568 PRO A O 1
ATOM 4517 N N . ASP A 1 569 ? -43.25 -44.969 -3.891 1 88.06 569 ASP A N 1
ATOM 4518 C CA . ASP A 1 569 ? -43.031 -45.062 -2.449 1 88.06 569 ASP A CA 1
ATOM 4519 C C . ASP A 1 569 ? -44.312 -44.75 -1.685 1 88.06 569 ASP A C 1
ATOM 4521 O O . ASP A 1 569 ? -44.719 -43.594 -1.601 1 88.06 569 ASP A O 1
ATOM 4525 N N . ILE A 1 570 ? -44.906 -45.812 -1.217 1 89.5 570 ILE A N 1
ATOM 4526 C CA . ILE A 1 570 ? -46.219 -45.688 -0.572 1 89.5 570 ILE A CA 1
ATOM 4527 C C . ILE A 1 570 ? -46.156 -46.281 0.83 1 89.5 570 ILE A C 1
ATOM 4529 O O . ILE A 1 570 ? -45.5 -47.312 1.046 1 89.5 570 ILE A O 1
ATOM 4533 N N . ARG A 1 571 ? -46.906 -45.688 1.729 1 83.56 571 ARG A N 1
ATOM 4534 C CA . ARG A 1 571 ? -46.938 -46.125 3.117 1 83.56 571 ARG A CA 1
ATOM 4535 C C . ARG A 1 571 ? -47.531 -47.531 3.223 1 83.56 571 ARG A C 1
ATOM 4537 O O . ARG A 1 571 ? -48.406 -47.906 2.434 1 83.56 571 ARG A O 1
ATOM 4544 N N . TRP A 1 572 ? -47.188 -48.312 4.215 1 91.94 572 TRP A N 1
ATOM 4545 C CA . TRP A 1 572 ? -47.531 -49.719 4.43 1 91.94 572 TRP A CA 1
ATOM 4546 C C . TRP A 1 572 ? -49.062 -49.875 4.43 1 91.94 572 TRP A C 1
ATOM 4548 O O . TRP A 1 572 ? -49.594 -50.781 3.76 1 91.94 572 TRP A O 1
ATOM 4558 N N . LYS A 1 573 ? -49.781 -49.031 4.961 1 89.75 573 LYS A N 1
ATOM 4559 C CA . LYS A 1 573 ? -51.219 -49.156 5.172 1 89.75 573 LYS A CA 1
ATOM 4560 C C . LYS A 1 573 ? -52 -48.719 3.938 1 89.75 573 LYS A C 1
ATOM 4562 O O . LYS A 1 573 ? -53.188 -49.031 3.803 1 89.75 573 LYS A O 1
ATOM 4567 N N . ASP A 1 574 ? -51.312 -48.062 3.086 1 89.62 574 ASP A N 1
ATOM 4568 C CA . ASP A 1 574 ? -52 -47.5 1.923 1 89.62 574 ASP A CA 1
ATOM 4569 C C . ASP A 1 574 ? -51.969 -48.5 0.756 1 89.62 574 ASP A C 1
ATOM 4571 O O . ASP A 1 574 ? -51.156 -49.406 0.709 1 89.62 574 ASP A O 1
ATOM 4575 N N . LEU A 1 575 ? -53 -48.312 -0.078 1 89.88 575 LEU A N 1
ATOM 4576 C CA . LEU A 1 575 ? -53.125 -49.156 -1.271 1 89.88 575 LEU A CA 1
ATOM 4577 C C . LEU A 1 575 ? -52 -48.844 -2.266 1 89.88 575 LEU A C 1
ATOM 4579 O O . LEU A 1 575 ? -51.656 -47.656 -2.455 1 89.88 575 LEU A O 1
ATOM 4583 N N . GLY A 1 576 ? -51.438 -49.844 -2.891 1 91.06 576 GLY A N 1
ATOM 4584 C CA . GLY A 1 576 ? -50.406 -49.656 -3.898 1 91.06 576 GLY A CA 1
ATOM 4585 C C . GLY A 1 576 ? -50.938 -49.094 -5.191 1 91.06 576 GLY A C 1
ATOM 4586 O O . GLY A 1 576 ? -52.125 -48.75 -5.293 1 91.06 576 GLY A O 1
ATOM 4587 N N . GLN A 1 577 ? -50.031 -48.938 -6.074 1 92.19 577 GLN A N 1
ATOM 4588 C CA . GLN A 1 577 ? -50.375 -48.438 -7.402 1 92.19 577 GLN A CA 1
ATOM 4589 C C . GLN A 1 577 ? -50.625 -49.594 -8.367 1 92.19 577 GLN A C 1
ATOM 4591 O O . GLN A 1 577 ? -49.844 -50.562 -8.398 1 92.19 577 GLN A O 1
ATOM 4596 N N . HIS A 1 578 ? -51.75 -49.438 -9.039 1 90.94 578 HIS A N 1
ATOM 4597 C CA . HIS A 1 578 ? -52.062 -50.5 -10.016 1 90.94 578 HIS A CA 1
ATOM 4598 C C . HIS A 1 578 ? -51.031 -50.5 -11.141 1 90.94 578 HIS A C 1
ATOM 4600 O O . HIS A 1 578 ? -50.625 -49.438 -11.648 1 90.94 578 HIS A O 1
ATOM 4606 N N . VAL A 1 579 ? -50.594 -51.562 -11.578 1 89.62 579 VAL A N 1
ATOM 4607 C CA . VAL A 1 579 ? -49.531 -51.781 -12.555 1 89.62 579 VAL A CA 1
ATOM 4608 C C . VAL A 1 579 ? -49.938 -51.156 -13.891 1 89.62 579 VAL A C 1
ATOM 4610 O O . VAL A 1 579 ? -49.062 -50.656 -14.633 1 89.62 579 VAL A O 1
ATOM 4613 N N . ALA A 1 580 ? -51.188 -51.156 -14.172 1 86.25 580 ALA A N 1
ATOM 4614 C CA . ALA A 1 580 ? -51.688 -50.594 -15.422 1 86.25 580 ALA A CA 1
ATOM 4615 C C . ALA A 1 580 ? -51.375 -49.125 -15.516 1 86.25 580 ALA A C 1
ATOM 4617 O O . ALA A 1 580 ? -51.312 -48.562 -16.609 1 86.25 580 ALA A O 1
ATOM 4618 N N . ASN A 1 581 ? -51.188 -48.562 -14.336 1 84.31 581 ASN A N 1
ATOM 4619 C CA . ASN A 1 581 ? -50.812 -47.125 -14.312 1 84.31 581 ASN A CA 1
ATOM 4620 C C . ASN A 1 581 ? -49.312 -46.938 -14.562 1 84.31 581 ASN A C 1
ATOM 4622 O O . ASN A 1 581 ? -48.875 -45.812 -14.812 1 84.31 581 ASN A O 1
ATOM 4626 N N . ILE A 1 582 ? -48.562 -47.969 -14.438 1 82.06 582 ILE A N 1
ATOM 4627 C CA . ILE A 1 582 ? -47.125 -47.906 -14.656 1 82.06 582 ILE A CA 1
ATOM 4628 C C . ILE A 1 582 ? -46.781 -48.312 -16.094 1 82.06 582 ILE A C 1
ATOM 4630 O O . ILE A 1 582 ? -46 -47.656 -16.781 1 82.06 582 ILE A O 1
ATOM 4634 N N . VAL A 1 583 ? -47.406 -49.344 -16.5 1 84.31 583 VAL A N 1
ATOM 4635 C CA . VAL A 1 583 ? -47.219 -49.875 -17.844 1 84.31 583 VAL A CA 1
ATOM 4636 C C . VAL A 1 583 ? -48.594 -50.25 -18.453 1 84.31 583 VAL A C 1
ATOM 4638 O O . VAL A 1 583 ? -49.5 -50.656 -17.734 1 84.31 583 VAL A O 1
ATOM 4641 N N . SER A 1 584 ? -48.75 -50.156 -19.703 1 83.94 584 SER A N 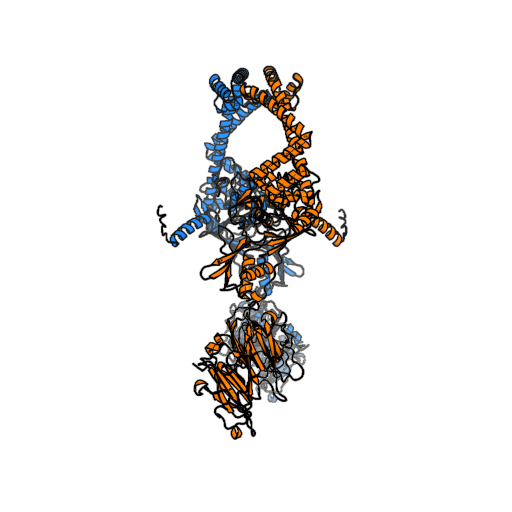1
ATOM 4642 C CA . SER A 1 584 ? -50 -50.5 -20.375 1 83.94 584 SER A CA 1
ATOM 4643 C C . SER A 1 584 ? -50.188 -52 -20.453 1 83.94 584 SER A C 1
ATOM 4645 O O . SER A 1 584 ? -49.312 -52.719 -20.938 1 83.94 584 SER A O 1
ATOM 4647 N N . LEU A 1 585 ? -51.375 -52.531 -19.938 1 86.38 585 LEU A N 1
ATOM 4648 C CA . LEU A 1 585 ? -51.75 -53.938 -20 1 86.38 585 LEU A CA 1
ATOM 4649 C C . LEU A 1 585 ? -53.156 -54.094 -20.594 1 86.38 585 LEU A C 1
ATOM 4651 O O . LEU A 1 585 ? -53.969 -53.188 -20.5 1 86.38 585 LEU A O 1
ATOM 4655 N N . ASP A 1 586 ? -53.438 -55.25 -21.141 1 84.19 586 ASP A N 1
ATOM 4656 C CA . ASP A 1 586 ? -54.781 -55.562 -21.625 1 84.19 586 ASP A CA 1
ATOM 4657 C C . ASP A 1 586 ? -55.75 -55.75 -20.469 1 84.19 586 ASP A C 1
ATOM 4659 O O . ASP A 1 586 ? -55.344 -56.094 -19.359 1 84.19 586 ASP A O 1
ATOM 4663 N N . ARG A 1 587 ? -57.031 -55.562 -20.672 1 81.88 587 ARG A N 1
ATOM 4664 C CA . ARG A 1 587 ? -58.062 -55.625 -19.641 1 81.88 587 ARG A CA 1
ATOM 4665 C C . ARG A 1 587 ? -58.156 -57 -19.016 1 81.88 587 ARG A C 1
ATOM 4667 O O . ARG A 1 587 ? -58.406 -57.156 -17.812 1 81.88 587 ARG A O 1
ATOM 4674 N N . ASP A 1 588 ? -57.906 -57.969 -19.797 1 83.69 588 ASP A N 1
ATOM 4675 C CA . ASP A 1 588 ? -58.031 -59.344 -19.297 1 83.69 588 ASP A CA 1
ATOM 4676 C C . ASP A 1 588 ? -56.656 -59.906 -18.906 1 83.69 588 ASP A C 1
ATOM 4678 O O . ASP A 1 588 ? -56.531 -61.125 -18.641 1 83.69 588 ASP A O 1
ATOM 4682 N N . GLU A 1 589 ? -55.719 -59.125 -18.797 1 88.69 589 GLU A N 1
ATOM 4683 C CA . GLU A 1 589 ? -54.375 -59.562 -18.438 1 88.69 589 GLU A CA 1
ATOM 4684 C C . GLU A 1 589 ? -54.125 -59.406 -16.938 1 88.69 589 GLU A C 1
ATOM 4686 O O . GLU A 1 589 ? -54.375 -58.344 -16.375 1 88.69 589 GLU A O 1
ATOM 4691 N N . THR A 1 590 ? -53.719 -60.531 -16.266 1 89.19 590 THR A N 1
ATOM 4692 C CA .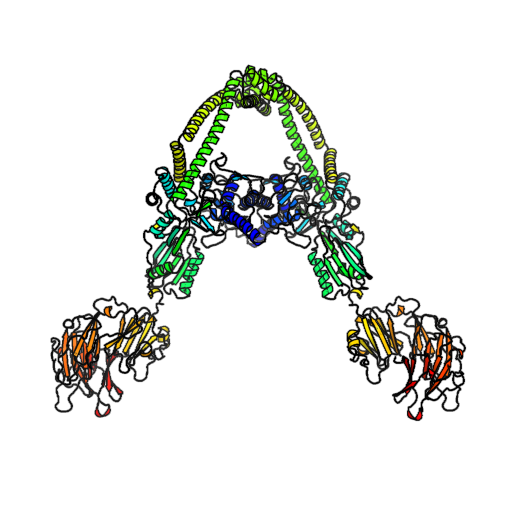 THR A 1 590 ? -53.5 -60.531 -14.82 1 89.19 590 THR A CA 1
ATOM 4693 C C . THR A 1 590 ? -52.062 -61 -14.492 1 89.19 590 THR A C 1
ATOM 4695 O O . THR A 1 590 ? -51.469 -61.75 -15.25 1 89.19 590 THR A O 1
ATOM 4698 N N . ILE A 1 591 ? -51.625 -60.594 -13.352 1 92.44 591 ILE A N 1
ATOM 4699 C CA . ILE A 1 591 ? -50.312 -61 -12.883 1 92.44 591 ILE A CA 1
ATOM 4700 C C . ILE A 1 591 ? -50.375 -62.406 -12.297 1 92.44 591 ILE A C 1
ATOM 4702 O O . ILE A 1 591 ? -51.25 -62.719 -11.477 1 92.44 591 ILE A O 1
ATOM 4706 N N . ILE A 1 592 ? -49.438 -63.25 -12.672 1 90.5 592 ILE A N 1
ATOM 4707 C CA . ILE A 1 592 ? -49.5 -64.625 -12.242 1 90.5 592 ILE A CA 1
ATOM 4708 C C . ILE A 1 592 ? -48.312 -64.938 -11.32 1 90.5 592 ILE A C 1
ATOM 4710 O O . ILE A 1 592 ? -48.406 -65.75 -10.438 1 90.5 592 ILE A O 1
ATOM 4714 N N . TRP A 1 593 ? -47.188 -64.188 -11.609 1 92.25 593 TRP A N 1
ATOM 4715 C CA . TRP A 1 593 ? -46 -64.438 -10.828 1 92.25 593 TRP A CA 1
ATOM 4716 C C . TRP A 1 593 ? -45.094 -63.219 -10.766 1 92.25 593 TRP A C 1
ATOM 4718 O O . TRP A 1 593 ? -45.125 -62.375 -11.672 1 92.25 593 TRP A O 1
ATOM 4728 N N . ALA A 1 594 ? -44.406 -63.062 -9.672 1 94.12 594 ALA A N 1
ATOM 4729 C CA . ALA A 1 594 ? -43.438 -62 -9.484 1 94.12 594 ALA A CA 1
ATOM 4730 C C . ALA A 1 594 ? -42.156 -62.531 -8.836 1 94.12 594 ALA A C 1
ATOM 4732 O O . ALA A 1 594 ? -42.188 -63.438 -8.023 1 94.12 594 ALA A O 1
ATOM 4733 N N . THR A 1 595 ? -41.031 -61.875 -9.25 1 93.06 595 THR A N 1
ATOM 4734 C CA . THR A 1 595 ? -39.781 -62.25 -8.641 1 93.06 595 THR A CA 1
ATOM 4735 C C . THR A 1 595 ? -38.844 -61.031 -8.555 1 93.06 595 THR A C 1
ATOM 4737 O O . THR A 1 595 ? -38.969 -60.094 -9.352 1 93.06 595 THR A O 1
ATOM 4740 N N . VAL A 1 596 ? -38 -61.031 -7.562 1 92.5 596 VAL A N 1
ATOM 4741 C CA . VAL A 1 596 ? -37 -60 -7.418 1 92.5 596 VAL A CA 1
ATOM 4742 C C . VAL A 1 596 ? -35.656 -60.5 -7.945 1 92.5 596 VAL A C 1
ATOM 4744 O O . VAL A 1 596 ? -35.281 -61.656 -7.707 1 92.5 596 VAL A O 1
ATOM 4747 N N . VAL A 1 597 ? -35 -59.656 -8.703 1 90.81 597 VAL A N 1
ATOM 4748 C CA . VAL A 1 597 ? -33.688 -60 -9.281 1 90.81 597 VAL A CA 1
ATOM 4749 C C . VAL A 1 597 ? -32.625 -59.031 -8.758 1 90.81 597 VAL A C 1
ATOM 4751 O O . VAL A 1 597 ? -32.594 -57.875 -9.156 1 90.81 597 VAL A O 1
ATOM 4754 N N . PRO A 1 598 ? -31.797 -59.562 -7.855 1 84.25 598 PRO A N 1
ATOM 4755 C CA . PRO A 1 598 ? -30.719 -58.688 -7.383 1 84.25 598 PRO A CA 1
ATOM 4756 C C . PRO A 1 598 ? -29.703 -58.375 -8.477 1 84.25 598 PRO A C 1
ATOM 4758 O O . PRO A 1 598 ? -29.219 -57.25 -8.57 1 84.25 598 PRO A O 1
ATOM 4761 N N . ASN A 1 599 ? -29.391 -59.438 -9.28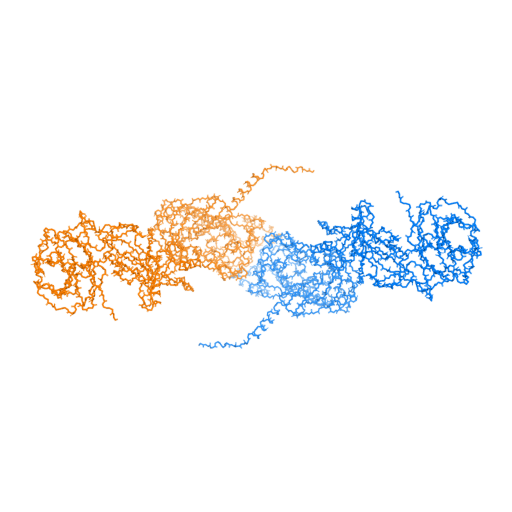1 1 82.19 599 ASN A N 1
ATOM 4762 C CA . ASN A 1 599 ? -28.469 -59.312 -10.398 1 82.19 599 ASN A CA 1
ATOM 4763 C C . ASN A 1 599 ? -28.828 -60.281 -11.531 1 82.19 599 ASN A C 1
ATOM 4765 O O . ASN A 1 599 ? -29.234 -61.406 -11.281 1 82.19 599 ASN A O 1
ATOM 4769 N N . PHE A 1 600 ? -28.734 -59.812 -12.773 1 85.75 600 PHE A N 1
ATOM 4770 C CA . PHE A 1 600 ? -29.125 -60.594 -13.93 1 85.75 600 PHE A CA 1
ATOM 4771 C C . PHE A 1 600 ? -27.953 -61.469 -14.414 1 85.75 600 PHE A C 1
ATOM 4773 O O . PHE A 1 600 ? -28.094 -62.25 -15.359 1 85.75 600 PHE A O 1
ATOM 4780 N N . GLU A 1 601 ? -26.844 -61.344 -13.672 1 79.19 601 GLU A N 1
ATOM 4781 C CA . GLU A 1 601 ? -25.656 -62.062 -14.117 1 79.19 601 GLU A CA 1
ATOM 4782 C C . GLU A 1 601 ? -25.578 -63.438 -13.438 1 79.19 601 GLU A C 1
ATOM 4784 O O . GLU A 1 601 ? -24.656 -64.188 -13.711 1 79.19 601 GLU A O 1
ATOM 4789 N N . GLU A 1 602 ? -26.594 -63.812 -12.648 1 77.44 602 GLU A N 1
ATOM 4790 C CA . GLU A 1 602 ? -26.594 -65.125 -11.984 1 77.44 602 GLU A CA 1
ATOM 4791 C C . GLU A 1 602 ? -26.703 -66.25 -12.992 1 77.44 602 GLU A C 1
ATOM 4793 O O . GLU A 1 602 ? -27.578 -66.188 -13.875 1 77.44 602 GLU A O 1
ATOM 4798 N N . GLU A 1 603 ? -25.75 -67.188 -12.906 1 77.56 603 GLU A N 1
ATOM 4799 C CA . GLU A 1 603 ? -25.75 -68.312 -13.82 1 77.56 603 GLU A CA 1
ATOM 4800 C C . GLU A 1 603 ? -26.688 -69.375 -13.328 1 77.56 603 GLU A C 1
ATOM 4802 O O . GLU A 1 603 ? -26.969 -69.5 -12.133 1 77.56 603 GLU A O 1
ATOM 4807 N N . LYS A 1 604 ? -27.297 -70.188 -14.156 1 82.88 604 LYS A N 1
ATOM 4808 C CA . LYS A 1 604 ? -28.094 -71.438 -13.938 1 82.88 604 LYS A CA 1
ATOM 4809 C C . LYS A 1 604 ? -29.406 -71.062 -13.242 1 82.88 604 LYS A C 1
ATOM 4811 O O . LYS A 1 604 ? -29.844 -71.812 -12.328 1 82.88 604 LYS A O 1
ATOM 4816 N N . ARG A 1 605 ? -29.891 -69.938 -13.438 1 90.19 605 ARG A N 1
ATOM 4817 C CA . ARG A 1 605 ? -31.25 -69.562 -13.023 1 90.19 605 ARG A CA 1
ATOM 4818 C C . ARG A 1 605 ? -32.156 -69.438 -14.234 1 90.19 605 ARG A C 1
ATOM 4820 O O . ARG A 1 605 ? -31.891 -68.688 -15.148 1 90.19 605 ARG A O 1
ATOM 4827 N N . PHE A 1 606 ? -33.219 -70.25 -14.188 1 94.19 606 PHE A N 1
ATOM 4828 C CA . PHE A 1 606 ? -34.125 -70.312 -15.32 1 94.19 606 PHE A CA 1
ATOM 4829 C C . PHE A 1 606 ? -35.562 -69.938 -14.883 1 94.19 606 PHE A C 1
ATOM 4831 O O . PHE A 1 606 ? -35.938 -70.188 -13.742 1 94.19 606 PHE A O 1
ATOM 4838 N N . ILE A 1 607 ? -36.25 -69.312 -15.773 1 95.5 607 ILE A N 1
ATOM 4839 C CA . ILE A 1 607 ? -37.688 -69.125 -15.609 1 95.5 607 ILE A CA 1
ATOM 4840 C C . ILE A 1 607 ? -38.438 -70.125 -16.547 1 95.5 607 ILE A C 1
ATOM 4842 O O . ILE A 1 607 ? -38.156 -70.125 -17.75 1 95.5 607 ILE A O 1
ATOM 4846 N N . VAL A 1 608 ? -39.375 -70.875 -16 1 96.31 608 VAL A N 1
ATOM 4847 C CA . VAL A 1 608 ? -40.094 -71.875 -16.75 1 96.31 608 VAL A CA 1
ATOM 4848 C C . VAL A 1 608 ? -41.562 -71.5 -16.844 1 96.31 608 VAL A C 1
ATOM 4850 O O . VAL A 1 608 ? -42.188 -71.125 -15.852 1 96.31 608 VAL A O 1
ATOM 4853 N N . PHE A 1 609 ? -42.094 -71.625 -18.047 1 96.81 609 PHE A N 1
ATOM 4854 C CA . PHE A 1 609 ? -43.469 -71.312 -18.328 1 96.81 609 PHE A CA 1
ATOM 4855 C C . PHE A 1 609 ? -44.25 -72.625 -18.703 1 96.81 609 PHE A C 1
ATOM 4857 O O . PHE A 1 609 ? -43.75 -73.375 -19.5 1 96.81 609 PHE A O 1
ATOM 4864 N N . VAL A 1 610 ? -45.406 -72.75 -18.125 1 96.5 610 VAL A N 1
ATOM 4865 C CA . VAL A 1 610 ? -46.344 -73.812 -18.516 1 96.5 610 VAL A CA 1
ATOM 4866 C C . VAL A 1 610 ? -47.656 -73.188 -19.016 1 96.5 610 VAL A C 1
ATOM 4868 O O . VAL A 1 610 ? -48.219 -72.312 -18.359 1 96.5 610 VAL A O 1
ATOM 4871 N N . THR A 1 611 ? -48.094 -73.688 -20.156 1 96.5 611 THR A N 1
ATOM 4872 C CA . THR A 1 611 ? -49.281 -73.062 -20.734 1 96.5 611 THR A CA 1
ATOM 4873 C C . THR A 1 611 ? -50.469 -74.062 -20.656 1 96.5 611 THR A C 1
ATOM 4875 O O . THR A 1 611 ? -50.312 -75.25 -20.469 1 96.5 611 THR A O 1
ATOM 4878 N N . ARG A 1 612 ? -51.594 -73.5 -20.859 1 96.19 612 ARG A N 1
ATOM 4879 C CA . ARG A 1 612 ? -52.844 -74.188 -20.781 1 96.19 612 ARG A CA 1
ATOM 4880 C C . ARG A 1 612 ? -52.938 -75.25 -21.875 1 96.19 612 ARG A C 1
ATOM 4882 O O . ARG A 1 612 ? -53.438 -76.375 -21.641 1 96.19 612 ARG A O 1
ATOM 4889 N N . ASN A 1 613 ? -52.375 -75.062 -23.016 1 95.62 613 ASN A N 1
ATOM 4890 C CA . ASN A 1 613 ? -52.469 -76 -24.141 1 95.62 613 ASN A CA 1
ATOM 4891 C C . ASN A 1 613 ? -51.312 -77 -24.109 1 95.62 613 ASN A C 1
ATOM 4893 O O . ASN A 1 613 ? -51.094 -77.75 -25.094 1 95.62 613 ASN A O 1
ATOM 4897 N N . GLY A 1 614 ? -50.562 -77 -23.062 1 94.94 614 GLY A N 1
ATOM 4898 C CA . GLY A 1 614 ? -49.625 -78.062 -22.828 1 94.94 614 GLY A CA 1
ATOM 4899 C C . GLY A 1 614 ? -48.219 -77.75 -23.344 1 94.94 614 GLY A C 1
ATOM 4900 O O . GLY A 1 614 ? -47.469 -78.688 -23.672 1 94.94 614 GLY A O 1
ATOM 4901 N N . MET A 1 615 ? -47.969 -76.562 -23.469 1 96.44 615 MET A N 1
ATOM 4902 C CA . MET A 1 615 ? -46.594 -76.125 -23.859 1 96.44 615 MET A CA 1
ATOM 4903 C C . MET A 1 615 ? -45.75 -75.812 -22.641 1 96.44 615 MET A C 1
ATOM 4905 O O . MET A 1 615 ? -46.281 -75.438 -21.578 1 96.44 615 MET A O 1
ATOM 4909 N N . ILE A 1 616 ? -44.438 -76 -22.75 1 96.31 616 ILE A N 1
ATOM 4910 C CA . ILE A 1 616 ? -43.5 -75.625 -21.703 1 96.31 616 ILE A CA 1
ATOM 4911 C C . ILE A 1 616 ? -42.312 -74.875 -22.328 1 96.31 616 ILE A C 1
ATOM 4913 O O . ILE A 1 616 ? -41.844 -75.25 -23.406 1 96.31 616 ILE A O 1
ATOM 4917 N N . LYS A 1 617 ? -41.875 -73.812 -21.625 1 96.94 617 LYS A N 1
ATOM 4918 C CA . LYS A 1 617 ? -40.719 -73.062 -22.062 1 96.94 617 LYS A CA 1
ATOM 4919 C C . LYS A 1 617 ? -39.75 -72.75 -20.891 1 96.94 617 LYS A C 1
ATOM 4921 O O . LYS A 1 617 ? -40.219 -72.5 -19.781 1 96.94 617 LYS A O 1
ATOM 4926 N N . LYS A 1 618 ? -38.531 -72.875 -21.156 1 95.94 618 LYS A N 1
ATOM 4927 C CA . LYS A 1 618 ? -37.469 -72.562 -20.203 1 95.94 618 LYS A CA 1
ATOM 4928 C C . LYS A 1 618 ? -36.531 -71.5 -20.766 1 95.94 618 LYS A C 1
ATOM 4930 O O . LYS A 1 618 ? -36.062 -71.625 -21.906 1 95.94 618 LYS A O 1
ATOM 4935 N N . THR A 1 619 ? -36.375 -70.375 -20.031 1 95.56 619 THR A N 1
ATOM 4936 C CA . THR A 1 619 ? -35.5 -69.312 -20.453 1 95.56 619 THR A CA 1
ATOM 4937 C C . THR A 1 619 ? -34.562 -68.875 -19.312 1 95.56 619 THR A C 1
ATOM 4939 O O . THR A 1 619 ? -34.969 -68.812 -18.156 1 95.56 619 THR A O 1
ATOM 4942 N N . GLU A 1 620 ? -33.312 -68.625 -19.672 1 94.69 620 GLU A N 1
ATOM 4943 C CA . GLU A 1 620 ? -32.344 -68.125 -18.688 1 94.69 620 GLU A CA 1
ATOM 4944 C C . GLU A 1 620 ? -32.75 -66.75 -18.156 1 94.69 620 GLU A C 1
ATOM 4946 O O . GLU A 1 620 ? -33.219 -65.875 -18.906 1 94.69 620 GLU A O 1
ATOM 4951 N N . LEU A 1 621 ? -32.531 -66.562 -16.875 1 93.31 621 LEU A N 1
ATOM 4952 C CA . LEU A 1 621 ? -32.969 -65.312 -16.203 1 93.31 621 LEU A CA 1
ATOM 4953 C C . LEU A 1 621 ? -32.281 -64.125 -16.812 1 93.31 621 LEU A C 1
ATOM 4955 O O . LEU A 1 621 ? -32.906 -63.031 -16.891 1 93.31 621 LEU A O 1
ATOM 4959 N N . ASN A 1 622 ? -31.047 -64.125 -17.234 1 91.12 622 ASN A N 1
ATOM 4960 C CA . ASN A 1 622 ? -30.266 -63.031 -17.75 1 91.12 622 ASN A CA 1
ATOM 4961 C C . ASN A 1 622 ? -30.891 -62.438 -19 1 91.12 622 ASN A C 1
ATOM 4963 O O . ASN A 1 622 ? -30.641 -61.281 -19.344 1 91.12 622 ASN A O 1
ATOM 4967 N N . GLN A 1 623 ? -31.781 -63.188 -19.688 1 91.62 623 GLN A N 1
ATOM 4968 C CA . GLN A 1 623 ? -32.406 -62.75 -20.938 1 91.62 623 GLN A CA 1
ATOM 4969 C C . GLN A 1 623 ? -33.531 -61.75 -20.656 1 91.62 623 GLN A C 1
ATOM 4971 O O . GLN A 1 623 ? -34 -61.094 -21.578 1 91.62 623 GLN A O 1
ATOM 4976 N N . TYR A 1 624 ? -33.875 -61.562 -19.5 1 92.25 624 TYR A N 1
ATOM 4977 C CA . TYR A 1 624 ? -35 -60.719 -19.172 1 92.25 624 TYR A CA 1
ATOM 4978 C C . TYR A 1 624 ? -34.531 -59.312 -18.766 1 92.25 624 TYR A C 1
ATOM 4980 O O . TYR A 1 624 ? -35.344 -58.469 -18.391 1 92.25 624 TYR A O 1
ATOM 4988 N N . LYS A 1 625 ? -33.281 -59.094 -18.812 1 89 625 LYS A N 1
ATOM 4989 C CA . LYS A 1 625 ? -32.75 -57.75 -18.516 1 89 625 LYS A CA 1
ATOM 4990 C C . LYS A 1 625 ? -33.031 -56.812 -19.672 1 89 625 LYS A C 1
ATOM 4992 O O . LYS A 1 625 ? -32.781 -57.125 -20.844 1 89 625 LYS A O 1
ATOM 4997 N N . VAL A 1 626 ? -33.688 -55.656 -19.328 1 85.75 626 VAL A N 1
ATOM 4998 C CA . VAL A 1 626 ? -33.969 -54.656 -20.359 1 85.75 626 VAL A CA 1
ATOM 4999 C C . VAL A 1 626 ? -33.344 -53.312 -19.969 1 85.75 626 VAL A C 1
ATOM 5001 O O . VAL A 1 626 ? -33.125 -53.062 -18.781 1 85.75 626 VAL A O 1
ATOM 5004 N N . GLN A 1 627 ? -33.062 -52.5 -20.938 1 76.25 627 GLN A N 1
ATOM 5005 C CA . GLN A 1 627 ? -32.469 -51.188 -20.719 1 76.25 627 GLN A CA 1
ATOM 5006 C C . GLN A 1 627 ? -33.562 -50.125 -20.594 1 76.25 627 GLN A C 1
ATOM 5008 O O . GLN A 1 627 ? -33.406 -49.156 -19.828 1 76.25 627 GLN A O 1
ATOM 5013 N N . ARG A 1 628 ? -34.594 -50.156 -21.375 1 77.12 628 ARG A N 1
ATOM 5014 C CA . ARG A 1 628 ? -35.781 -49.281 -21.297 1 77.12 628 ARG A CA 1
ATOM 5015 C C . ARG A 1 628 ? -37 -50.062 -20.781 1 77.12 628 ARG A C 1
ATOM 5017 O O . ARG A 1 628 ? -37.25 -51.188 -21.219 1 77.12 628 ARG A O 1
ATOM 5024 N N . TYR A 1 629 ? -37.656 -49.594 -19.797 1 76.12 629 TYR A N 1
ATOM 5025 C CA . TYR A 1 629 ? -38.688 -50.406 -19.188 1 76.12 629 TYR A CA 1
ATOM 5026 C C . TYR A 1 629 ? -40 -49.656 -19.094 1 76.12 629 TYR A C 1
ATOM 5028 O O . TYR A 1 629 ? -40.812 -49.875 -18.188 1 76.12 629 TYR A O 1
ATOM 5036 N N . SER A 1 630 ? -40.312 -48.844 -19.969 1 78.19 630 SER A N 1
ATOM 5037 C CA . SER A 1 630 ? -41.562 -48.094 -19.922 1 78.19 630 SER A CA 1
ATOM 5038 C C . SER A 1 630 ? -42.719 -48.938 -20.438 1 78.19 630 SER A C 1
ATOM 5040 O O . SER A 1 630 ? -43.875 -48.469 -20.391 1 78.19 630 SER A O 1
ATOM 5042 N N . ARG A 1 631 ? -42.531 -50.188 -20.891 1 85.5 631 ARG A N 1
ATOM 5043 C CA . ARG A 1 631 ? -43.594 -51.031 -21.438 1 85.5 631 ARG A CA 1
ATOM 5044 C C . ARG A 1 631 ? -43.469 -52.469 -20.969 1 85.5 631 ARG A C 1
ATOM 5046 O O . ARG A 1 631 ? -42.438 -52.844 -20.406 1 85.5 631 ARG A O 1
ATOM 5053 N N . ALA A 1 632 ? -44.656 -53.25 -21.25 1 89.56 632 ALA A N 1
ATOM 5054 C CA . ALA A 1 632 ? -44.625 -54.688 -21 1 89.56 632 ALA A CA 1
ATOM 5055 C C . ALA A 1 632 ? -43.906 -55.438 -22.141 1 89.56 632 ALA A C 1
ATOM 5057 O O . ALA A 1 632 ? -43.969 -55 -23.297 1 89.56 632 ALA A O 1
ATOM 5058 N N . PHE A 1 633 ? -43.188 -56.469 -21.828 1 93.19 633 PHE A N 1
ATOM 5059 C CA . PHE A 1 633 ? -42.406 -57.25 -22.797 1 93.19 633 PHE A CA 1
ATOM 5060 C C . PHE A 1 633 ? -42.969 -58.656 -22.938 1 93.19 633 PHE A C 1
ATOM 5062 O O . PHE A 1 633 ? -43.625 -59.156 -22.031 1 93.19 633 PHE A O 1
ATOM 5069 N N . VAL A 1 634 ? -42.75 -59.281 -24.016 1 93.12 634 VAL A N 1
ATOM 5070 C CA . VAL A 1 634 ? -43.156 -60.656 -24.25 1 93.12 634 VAL A CA 1
ATOM 5071 C C . VAL A 1 634 ? -42.219 -61.594 -23.5 1 93.12 634 VAL A C 1
ATOM 5073 O O . VAL A 1 634 ? -41 -61.5 -23.594 1 93.12 634 VAL A O 1
ATOM 5076 N N . ALA A 1 635 ? -42.812 -62.438 -22.75 1 94.06 635 ALA A N 1
ATOM 5077 C CA . ALA A 1 635 ? -42.062 -63.438 -22.016 1 94.06 635 ALA A CA 1
ATOM 5078 C C . ALA A 1 635 ? -42.156 -64.812 -22.703 1 94.06 635 ALA A C 1
ATOM 5080 O O . ALA A 1 635 ? -41.219 -65.625 -22.609 1 94.06 635 ALA A O 1
ATOM 5081 N N . VAL A 1 636 ? -43.281 -65.062 -23.281 1 93.75 636 VAL A N 1
ATOM 5082 C CA . VAL A 1 636 ? -43.562 -66.312 -24 1 93.75 636 VAL A CA 1
ATOM 5083 C C . VAL A 1 636 ? -44.562 -66.062 -25.109 1 93.75 636 VAL A C 1
ATOM 5085 O O . VAL A 1 636 ? -45.562 -65.375 -24.906 1 93.75 636 VAL A O 1
ATOM 5088 N N . ASN A 1 637 ? -44.25 -66.562 -26.25 1 93.56 637 ASN A N 1
ATOM 5089 C CA . ASN A 1 637 ? -45.188 -66.375 -27.359 1 93.56 637 ASN A CA 1
ATOM 5090 C C . ASN A 1 637 ? -46.281 -67.5 -27.312 1 93.56 637 ASN A C 1
ATOM 5092 O O . ASN A 1 637 ? -46 -68.688 -27.484 1 93.56 637 ASN A O 1
ATOM 5096 N N . LEU A 1 638 ? -47.469 -67.062 -27.078 1 92.69 638 LEU A N 1
ATOM 5097 C CA . LEU A 1 638 ? -48.625 -67.938 -26.969 1 92.69 638 LEU A CA 1
ATOM 5098 C C . LEU A 1 638 ? -49.312 -68.125 -28.312 1 92.69 638 LEU A C 1
ATOM 5100 O O . LEU A 1 638 ? -49.5 -67.125 -29.047 1 92.69 638 LEU A O 1
ATOM 5104 N N . LYS A 1 639 ? -49.531 -69.312 -28.672 1 86 639 LYS A N 1
ATOM 5105 C CA . LYS A 1 639 ? -50.25 -69.562 -29.906 1 86 639 LYS A CA 1
ATOM 5106 C C . LYS A 1 639 ? -51.75 -69.625 -29.672 1 86 639 LYS A C 1
ATOM 5108 O O . LYS A 1 639 ? -52.219 -70.188 -28.656 1 86 639 LYS A O 1
ATOM 5113 N N . LYS A 1 640 ? -52.531 -69 -30.609 1 82.25 640 LYS A N 1
ATOM 5114 C CA . LYS A 1 640 ? -53.969 -69.062 -30.625 1 82.25 640 LYS A CA 1
ATOM 5115 C C . LYS A 1 640 ? -54.562 -68.562 -29.297 1 82.25 640 LYS A C 1
ATOM 5117 O O . LYS A 1 640 ? -54.188 -67.5 -28.812 1 82.25 640 LYS A O 1
ATOM 5122 N N . ASP A 1 641 ? -55.469 -69.312 -28.719 1 86.12 641 ASP A N 1
ATOM 5123 C CA . ASP A 1 641 ? -56.156 -68.938 -27.484 1 86.12 641 ASP A CA 1
ATOM 5124 C C . ASP A 1 641 ? -55.5 -69.562 -26.266 1 86.12 641 ASP A C 1
ATOM 5126 O O . ASP A 1 641 ? -56.156 -69.875 -25.281 1 86.12 641 ASP A O 1
ATOM 5130 N N . ASP A 1 642 ? -54.125 -69.688 -26.266 1 91.5 642 ASP A N 1
ATOM 5131 C CA . ASP A 1 642 ? -53.375 -70.25 -25.156 1 91.5 642 ASP A CA 1
ATOM 5132 C C . ASP A 1 642 ? -53.094 -69.188 -24.078 1 91.5 642 ASP A C 1
ATOM 5134 O O . ASP A 1 642 ? -53.125 -68 -24.344 1 91.5 642 ASP A O 1
ATOM 5138 N N . GLU A 1 643 ? -52.875 -69.688 -22.781 1 94.62 643 GLU A N 1
ATOM 5139 C CA . GLU A 1 643 ? -52.562 -68.812 -21.641 1 94.62 643 GLU A CA 1
ATOM 5140 C C . GLU A 1 643 ? -51.5 -69.5 -20.75 1 94.62 643 GLU A C 1
ATOM 5142 O O . GLU A 1 643 ? -51.375 -70.688 -20.719 1 94.62 643 GLU A O 1
ATOM 5147 N N . VAL A 1 644 ? -50.844 -68.688 -20.062 1 95.38 644 VAL A N 1
ATOM 5148 C CA . VAL A 1 644 ? -49.875 -69.188 -19.109 1 95.38 644 VAL A CA 1
ATOM 5149 C C . VAL A 1 644 ? -50.594 -69.625 -17.828 1 95.38 644 VAL A C 1
ATOM 5151 O O . VAL A 1 644 ? -51.344 -68.812 -17.25 1 95.38 644 VAL A O 1
ATOM 5154 N N . VAL A 1 645 ? -50.281 -70.812 -17.359 1 93.38 645 VAL A N 1
ATOM 5155 C CA . VAL A 1 645 ? -50.969 -71.312 -16.188 1 93.38 645 VAL A CA 1
ATOM 5156 C C . VAL A 1 645 ? -50.031 -71.25 -14.977 1 93.38 645 VAL A C 1
ATOM 5158 O O . VAL A 1 645 ? -50.469 -70.938 -13.859 1 93.38 645 VAL A O 1
ATOM 5161 N N . ASP A 1 646 ? -48.781 -71.5 -15.219 1 93.94 646 ASP A N 1
ATOM 5162 C CA . AS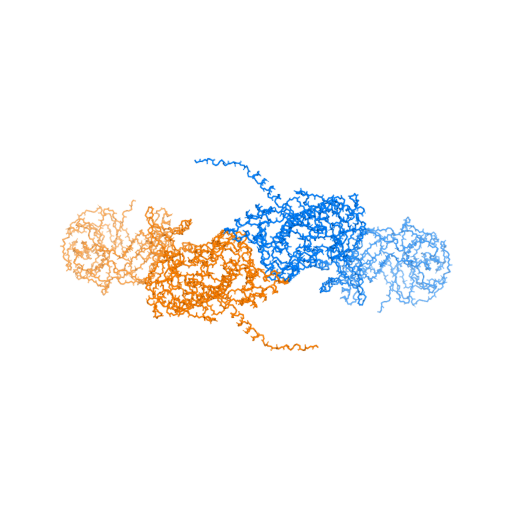P A 1 646 ? -47.844 -71.438 -14.117 1 93.94 646 ASP A CA 1
ATOM 5163 C C . ASP A 1 646 ? -46.469 -71 -14.602 1 93.94 646 ASP A C 1
ATOM 5165 O O . ASP A 1 646 ? -46.094 -71.25 -15.742 1 93.94 646 ASP A O 1
ATOM 5169 N N . ILE A 1 647 ? -45.844 -70.25 -13.719 1 94.62 647 ILE A N 1
ATOM 5170 C CA . ILE A 1 647 ? -44.469 -69.812 -13.922 1 94.62 647 ILE A CA 1
ATOM 5171 C C . ILE A 1 647 ? -43.625 -70.062 -12.656 1 94.62 647 ILE A C 1
ATOM 5173 O O . ILE A 1 647 ? -44.125 -69.875 -11.539 1 94.62 647 ILE A O 1
ATOM 5177 N N . PHE A 1 648 ? -42.469 -70.5 -12.805 1 92.06 648 PHE A N 1
ATOM 5178 C CA . PHE A 1 648 ? -41.594 -70.688 -11.641 1 92.06 648 PHE A CA 1
ATOM 5179 C C . PHE A 1 648 ? -40.125 -70.625 -12.039 1 92.06 648 PHE A C 1
ATOM 5181 O O . PHE A 1 648 ? -39.781 -70.812 -13.211 1 92.06 648 PHE A O 1
ATOM 5188 N N . ALA A 1 649 ? -39.344 -70.375 -11.055 1 92.75 649 ALA A N 1
ATOM 5189 C CA . ALA A 1 649 ? -37.906 -70.375 -11.258 1 92.75 649 ALA A CA 1
ATOM 5190 C C . ALA A 1 649 ? -37.25 -71.688 -10.891 1 92.75 649 ALA A C 1
ATOM 5192 O O . ALA A 1 649 ? -37.688 -72.375 -9.938 1 92.75 649 ALA A O 1
ATOM 5193 N N . THR A 1 650 ? -36.281 -72.125 -11.695 1 92.44 650 THR A N 1
ATOM 5194 C CA . THR A 1 650 ? -35.562 -73.375 -11.43 1 92.44 650 THR A CA 1
ATOM 5195 C C . THR A 1 650 ? -34.062 -73.188 -11.641 1 92.44 650 THR A C 1
ATOM 5197 O O . THR A 1 650 ? -33.625 -72.125 -12.156 1 92.44 650 THR A O 1
ATOM 5200 N N . ASP A 1 651 ? -33.281 -74.188 -11.211 1 90.69 651 ASP A N 1
ATOM 5201 C CA . ASP A 1 651 ? -31.844 -74.188 -11.438 1 90.69 651 ASP A CA 1
ATOM 5202 C C . ASP A 1 651 ? -31.469 -75.125 -12.609 1 90.69 651 ASP A C 1
ATOM 5204 O O . ASP A 1 651 ? -30.281 -75.375 -12.852 1 90.69 651 ASP A O 1
ATOM 5208 N N . GLY A 1 652 ? -32.406 -75.625 -13.297 1 90.19 652 GLY A N 1
ATOM 5209 C CA . GLY A 1 652 ? -32.156 -76.5 -14.477 1 90.19 652 GLY A CA 1
ATOM 5210 C C . GLY A 1 652 ? -32.125 -77.938 -14.164 1 90.19 652 GLY A C 1
ATOM 5211 O O . GLY A 1 652 ? -31.953 -78.75 -15.07 1 90.19 652 GLY A O 1
ATOM 5212 N N . THR A 1 653 ? -32.406 -78.312 -12.922 1 91.31 653 THR A N 1
ATOM 5213 C CA . THR A 1 653 ? -32.219 -79.688 -12.555 1 91.31 653 THR A CA 1
ATOM 5214 C C . THR A 1 653 ? -33.5 -80.25 -11.938 1 91.31 653 THR A C 1
ATOM 5216 O O . THR A 1 653 ? -33.531 -81.375 -11.477 1 91.31 653 THR A O 1
ATOM 5219 N N . SER A 1 654 ? -34.531 -79.562 -11.953 1 92.75 654 SER A N 1
ATOM 5220 C CA . SER A 1 654 ? -35.75 -80 -11.266 1 92.75 654 SER A CA 1
ATOM 5221 C C . SER A 1 654 ? -36.562 -80.938 -12.133 1 92.75 654 SER A C 1
ATOM 5223 O O . SER A 1 654 ? -36.469 -80.938 -13.359 1 92.75 654 SER A O 1
ATOM 5225 N N . ASP A 1 655 ? -37.312 -81.812 -11.484 1 94.5 655 ASP A N 1
ATOM 5226 C CA . ASP A 1 655 ? -38.406 -82.5 -12.156 1 94.5 655 ASP A CA 1
ATOM 5227 C C . ASP A 1 655 ? -39.656 -81.625 -12.227 1 94.5 655 ASP A C 1
ATOM 5229 O O . ASP A 1 655 ? -39.938 -80.875 -11.305 1 94.5 655 ASP A O 1
ATOM 5233 N N . ILE A 1 656 ? -40.344 -81.75 -13.273 1 95.88 656 ILE A N 1
ATOM 5234 C CA . ILE A 1 656 ? -41.562 -80.938 -13.461 1 95.88 656 ILE A CA 1
ATOM 5235 C C . ILE A 1 656 ? -42.781 -81.875 -13.453 1 95.88 656 ILE A C 1
ATOM 5237 O O . ILE A 1 656 ? -42.781 -82.938 -14.109 1 95.88 656 ILE A O 1
ATOM 5241 N N . VAL A 1 657 ? -43.75 -81.562 -12.711 1 95.31 657 VAL A N 1
ATOM 5242 C CA . VAL A 1 657 ? -45 -82.312 -12.695 1 95.31 657 VAL A CA 1
ATOM 5243 C C . VAL A 1 657 ? -46.125 -81.5 -13.359 1 95.31 657 VAL A C 1
ATOM 5245 O O . VAL A 1 657 ? -46.25 -80.312 -13.07 1 95.31 657 VAL A O 1
ATOM 5248 N N . LEU A 1 658 ? -46.844 -82.062 -14.227 1 96.12 658 LEU A N 1
ATOM 5249 C CA . LEU A 1 658 ? -48 -81.438 -14.867 1 96.12 658 LEU A CA 1
ATOM 5250 C C . LEU A 1 658 ? -49.281 -82.25 -14.547 1 96.12 658 LEU A C 1
ATOM 5252 O O . LEU A 1 658 ? -49.25 -83.438 -14.492 1 96.12 658 LEU A O 1
ATOM 5256 N N . ALA A 1 659 ? -50.312 -81.5 -14.328 1 95.31 659 ALA A N 1
ATOM 5257 C CA . ALA A 1 659 ? -51.625 -82.125 -14.148 1 95.31 659 ALA A CA 1
ATOM 5258 C C . ALA A 1 659 ? -52.656 -81.5 -15.078 1 95.31 659 ALA A C 1
ATOM 5260 O O . ALA A 1 659 ? -52.688 -80.25 -15.211 1 95.31 659 ALA A O 1
ATOM 5261 N N . THR A 1 660 ? -53.438 -82.312 -15.719 1 95.62 660 THR A N 1
ATOM 5262 C CA . THR A 1 660 ? -54.469 -81.812 -16.625 1 95.62 660 THR A CA 1
ATOM 5263 C C . THR A 1 660 ? -55.812 -81.812 -15.945 1 95.62 660 THR A C 1
ATOM 5265 O O . THR A 1 660 ? -56.031 -82.5 -14.945 1 95.62 660 THR A O 1
ATOM 5268 N N . HIS A 1 661 ? -56.625 -81 -16.484 1 95.94 661 HIS A N 1
ATOM 5269 C CA . HIS A 1 661 ? -58 -80.938 -16.016 1 95.94 661 HIS A CA 1
ATOM 5270 C C . HIS A 1 661 ? -58.688 -82.312 -16.062 1 95.94 661 HIS A C 1
ATOM 5272 O O . HIS A 1 661 ? -59.438 -82.625 -15.156 1 95.94 661 HIS A O 1
ATOM 5278 N N . GLY A 1 662 ? -58.312 -83.125 -17 1 92.69 662 GLY A N 1
ATOM 5279 C CA . GLY A 1 662 ? -58.875 -84.438 -17.188 1 92.69 662 GLY A CA 1
ATOM 5280 C C . GLY A 1 662 ? -58.25 -85.5 -16.281 1 92.69 662 GLY A C 1
ATOM 5281 O O . GLY A 1 662 ? -58.438 -86.688 -16.469 1 92.69 662 GLY A O 1
ATOM 5282 N N . ALA A 1 663 ? -57.406 -85.125 -15.414 1 93.75 663 ALA A N 1
ATOM 5283 C CA . ALA A 1 663 ? -56.844 -85.938 -14.32 1 93.75 663 ALA A CA 1
ATOM 5284 C C . ALA A 1 663 ? -55.75 -86.812 -14.812 1 93.75 663 ALA A C 1
ATOM 5286 O O . ALA A 1 663 ? -55.656 -88 -14.406 1 93.75 663 ALA A O 1
ATOM 5287 N N . TYR A 1 664 ? -55 -86.312 -15.672 1 94.75 664 TYR A N 1
ATOM 5288 C CA . TYR A 1 664 ? -53.719 -86.938 -16.047 1 94.75 664 TYR A CA 1
ATOM 5289 C C . TYR A 1 664 ? -52.531 -86.188 -15.438 1 94.75 664 TYR A C 1
ATOM 5291 O O . TYR A 1 664 ? -52.594 -84.938 -15.305 1 94.75 664 TYR A O 1
ATOM 5299 N N . ALA A 1 665 ? -51.531 -86.938 -15.031 1 95.19 665 ALA A N 1
ATOM 5300 C CA . ALA A 1 665 ? -50.312 -86.312 -14.523 1 95.19 665 ALA A CA 1
ATOM 5301 C C . ALA A 1 665 ? -49.094 -86.875 -15.219 1 95.19 665 ALA A C 1
ATOM 5303 O O . ALA A 1 665 ? -49.031 -88.062 -15.523 1 95.19 665 ALA A O 1
ATOM 5304 N N . LEU A 1 666 ? -48.125 -86 -15.539 1 96 666 LEU A N 1
ATOM 5305 C CA . LEU A 1 666 ? -46.875 -86.375 -16.172 1 96 666 LEU A CA 1
ATOM 5306 C C . LEU A 1 666 ? -45.688 -85.75 -15.438 1 96 666 LEU A C 1
ATOM 5308 O O . LEU A 1 666 ? -45.719 -84.562 -15.078 1 96 666 LEU A O 1
ATOM 5312 N N . ILE A 1 667 ? -44.719 -86.562 -15.086 1 95.62 667 ILE A N 1
ATOM 5313 C CA . ILE A 1 667 ? -43.5 -86.062 -14.484 1 95.62 667 ILE A CA 1
ATOM 5314 C C . ILE A 1 667 ? -42.312 -86.312 -15.43 1 95.62 667 ILE A C 1
ATOM 5316 O O . ILE A 1 667 ? -42.156 -87.438 -15.938 1 95.62 667 ILE A O 1
ATOM 5320 N N . PHE A 1 668 ? -41.562 -85.375 -15.805 1 96.19 668 PHE A N 1
ATOM 5321 C CA . PHE A 1 668 ? -40.344 -85.5 -16.594 1 96.19 668 PHE A CA 1
ATOM 5322 C C . PHE A 1 668 ? -39.25 -84.562 -16.078 1 96.19 668 PHE A C 1
ATOM 5324 O O . PHE A 1 668 ? -39.531 -83.625 -15.328 1 96.19 668 PHE A O 1
ATOM 5331 N N . HIS A 1 669 ? -38.062 -84.812 -16.406 1 95.06 669 HIS A N 1
ATOM 5332 C CA . HIS A 1 669 ? -36.938 -84 -15.953 1 95.06 669 HIS A CA 1
ATOM 5333 C C . HIS A 1 669 ? -36.781 -82.75 -16.812 1 95.06 669 HIS A C 1
ATOM 5335 O O . HIS A 1 669 ? -36.938 -82.812 -18.031 1 95.06 669 HIS A O 1
ATOM 5341 N N . GLU A 1 670 ? -36.5 -81.688 -16.156 1 93.62 670 GLU A N 1
ATOM 5342 C CA . GLU A 1 670 ? -36.438 -80.375 -16.812 1 93.62 670 GLU A CA 1
ATOM 5343 C C . GLU A 1 670 ? -35.375 -80.375 -17.906 1 93.62 670 GLU A C 1
ATOM 5345 O O . GLU A 1 670 ? -35.406 -79.5 -18.797 1 93.62 670 GLU A O 1
ATOM 5350 N N . GLU A 1 671 ? -34.438 -81.25 -18 1 93.06 671 GLU A N 1
ATOM 5351 C CA . GLU A 1 671 ? -33.438 -81.375 -19.031 1 93.06 671 GLU A CA 1
ATOM 5352 C C . GLU A 1 671 ? -34.062 -81.625 -20.391 1 93.06 671 GLU A C 1
ATOM 5354 O O . GLU A 1 671 ? -33.438 -81.375 -21.438 1 93.06 671 GLU A O 1
ATOM 5359 N N . GLU A 1 672 ? -35.25 -82.188 -20.406 1 94.44 672 GLU A N 1
ATOM 5360 C CA . GLU A 1 672 ? -35.969 -82.438 -21.656 1 94.44 672 GLU A CA 1
ATOM 5361 C C . GLU A 1 672 ? -36.406 -81.188 -22.328 1 94.44 672 GLU A C 1
ATOM 5363 O O . GLU A 1 672 ? -36.812 -81.188 -23.5 1 94.44 672 GLU A O 1
ATOM 5368 N N . VAL A 1 673 ? -36.312 -80.062 -21.594 1 95.81 673 VAL A N 1
ATOM 5369 C CA . VAL A 1 673 ? -36.688 -78.812 -22.109 1 95.81 673 VAL A CA 1
ATOM 5370 C C . VAL A 1 673 ? -35.438 -77.938 -22.297 1 95.81 673 VAL A C 1
ATOM 5372 O O . VAL A 1 673 ? -34.812 -77.5 -21.328 1 95.81 673 VAL A O 1
ATOM 5375 N N . SER A 1 674 ? -35.094 -77.625 -23.5 1 95.12 674 SER A N 1
ATOM 5376 C CA . SER A 1 674 ? -33.906 -76.812 -23.781 1 95.12 674 SER A CA 1
ATOM 5377 C C . SER A 1 674 ? -34.188 -75.375 -23.531 1 95.12 674 SER A C 1
ATOM 5379 O O . SER A 1 674 ? -35.312 -74.875 -23.812 1 95.12 674 SER A O 1
ATOM 5381 N N . PRO A 1 675 ? -33.219 -74.688 -22.859 1 94.31 675 PRO A N 1
ATOM 5382 C CA . PRO A 1 675 ? -33.406 -73.25 -22.703 1 94.31 675 PRO A CA 1
ATOM 5383 C C . PRO A 1 675 ? -33.531 -72.5 -24.047 1 94.31 675 PRO A C 1
ATOM 5385 O O . PRO A 1 675 ? -32.781 -72.812 -24.984 1 94.31 675 PRO A O 1
ATOM 5388 N N . VAL A 1 676 ? -34.531 -71.688 -24.219 1 94.31 676 VAL A N 1
ATOM 5389 C CA . VAL A 1 676 ? -34.75 -70.875 -25.438 1 94.31 676 VAL A CA 1
ATOM 5390 C C . VAL A 1 676 ? -34.906 -69.438 -25.078 1 94.31 676 VAL A C 1
ATOM 5392 O O . VAL A 1 676 ? -34.938 -69.062 -23.906 1 94.31 676 VAL A O 1
ATOM 5395 N N . GLY A 1 677 ? -35.031 -68.625 -26.141 1 92.5 677 GLY A N 1
ATOM 5396 C CA . GLY A 1 677 ? -35.125 -67.188 -25.953 1 92.5 677 GLY A CA 1
ATOM 5397 C C . GLY A 1 677 ? -36.5 -66.75 -25.469 1 92.5 677 GLY A C 1
ATOM 5398 O O . GLY A 1 677 ? -37.438 -67.5 -25.438 1 92.5 677 GLY A O 1
ATOM 5399 N N . VAL A 1 678 ? -36.594 -65.375 -25.109 1 92.19 678 VAL A N 1
ATOM 5400 C CA . VAL A 1 678 ? -37.781 -64.812 -24.453 1 92.19 678 VAL A CA 1
ATOM 5401 C C . VAL A 1 678 ? -38.969 -64.875 -25.406 1 92.19 678 VAL A C 1
ATOM 5403 O O . VAL A 1 678 ? -40.125 -65.062 -24.969 1 92.19 678 VAL A O 1
ATOM 5406 N N . ARG A 1 679 ? -38.844 -64.875 -26.641 1 91.81 679 ARG A N 1
ATOM 5407 C CA . ARG A 1 679 ? -39.938 -64.812 -27.578 1 91.81 679 ARG A CA 1
ATOM 5408 C C . ARG A 1 679 ? -40.312 -66.188 -28.109 1 91.81 679 ARG A C 1
ATOM 5410 O O . ARG A 1 679 ? -41.188 -66.312 -28.953 1 91.81 679 ARG A O 1
ATOM 5417 N N . ALA A 1 680 ? -39.781 -67.188 -27.625 1 93.94 680 ALA A N 1
ATOM 5418 C CA . ALA A 1 680 ? -40.062 -68.562 -28.094 1 93.94 680 ALA A CA 1
ATOM 5419 C C . ALA A 1 680 ? -41.344 -69.062 -27.5 1 93.94 680 ALA A C 1
ATOM 5421 O O . ALA A 1 680 ? -41.781 -68.688 -26.422 1 93.94 680 ALA A O 1
ATOM 5422 N N . ALA A 1 681 ? -42 -70 -28.156 1 92.56 681 ALA A N 1
ATOM 5423 C CA . ALA A 1 681 ? -43.281 -70.562 -27.719 1 92.56 681 ALA A CA 1
ATOM 5424 C C . ALA A 1 681 ? -43.031 -71.75 -26.812 1 92.56 681 ALA A C 1
ATOM 5426 O O . ALA A 1 681 ? -43.875 -72.125 -26 1 92.56 681 ALA A O 1
ATOM 5427 N N . GLY A 1 682 ? -41.906 -72.375 -26.938 1 93.38 682 GLY A N 1
ATOM 5428 C CA . GLY A 1 682 ? -41.625 -73.562 -26.172 1 93.38 682 GLY A CA 1
ATOM 5429 C C . GLY A 1 682 ? -41.906 -74.812 -26.922 1 93.38 682 GLY A C 1
ATOM 5430 O O . GLY A 1 682 ? -42.062 -74.812 -28.141 1 93.38 682 GLY A O 1
ATOM 5431 N N . VAL A 1 683 ? -41.875 -75.938 -26.219 1 96.12 683 VAL A N 1
ATOM 5432 C CA . VAL A 1 683 ? -42.094 -77.25 -26.781 1 96.12 683 VAL A CA 1
ATOM 5433 C C . VAL A 1 683 ? -43.281 -77.938 -26.094 1 96.12 683 VAL A C 1
ATOM 5435 O O . VAL A 1 683 ? -43.719 -77.438 -25.031 1 96.12 683 VAL A O 1
ATOM 5438 N N . LYS A 1 684 ? -43.781 -79 -26.734 1 95.62 684 LYS A N 1
ATOM 5439 C CA . LYS A 1 684 ? -44.875 -79.75 -26.156 1 95.62 684 LYS A CA 1
ATOM 5440 C C . LYS A 1 684 ? -44.469 -80.438 -24.859 1 95.62 684 LYS A C 1
ATOM 5442 O O . LYS A 1 684 ? -43.5 -81.188 -24.844 1 95.62 684 LYS A O 1
ATOM 5447 N N . ALA A 1 685 ? -45.125 -80.188 -23.844 1 96.12 685 ALA A N 1
ATOM 5448 C CA . ALA A 1 685 ? -44.844 -80.75 -22.547 1 96.12 685 ALA A CA 1
ATOM 5449 C C . ALA A 1 685 ? -45.625 -82 -22.312 1 96.12 685 ALA A C 1
ATOM 5451 O O . ALA A 1 685 ? -45.094 -83 -21.781 1 96.12 685 ALA A O 1
ATOM 5452 N N . ILE A 1 686 ? -46.875 -81.938 -22.75 1 95.81 686 ILE A N 1
ATOM 5453 C CA . ILE A 1 686 ? -47.781 -83.062 -22.5 1 95.81 686 ILE A CA 1
ATOM 5454 C C . ILE A 1 686 ? -48.75 -83.25 -23.672 1 95.81 686 ILE A C 1
ATOM 5456 O O . ILE A 1 686 ? -49.125 -82.25 -24.297 1 95.81 686 ILE A O 1
ATOM 5460 N N . ASN A 1 687 ? -49.062 -84.5 -24 1 94.94 687 ASN A N 1
ATOM 5461 C CA . ASN A 1 687 ? -50.062 -84.812 -25.016 1 94.94 687 ASN A CA 1
ATOM 5462 C C . ASN A 1 687 ? -51.469 -84.812 -24.422 1 94.94 687 ASN A C 1
ATOM 5464 O O . ASN A 1 687 ? -51.812 -85.688 -23.625 1 94.94 687 ASN A O 1
ATOM 5468 N N . LEU A 1 688 ? -52.25 -83.812 -24.812 1 94.94 688 LEU A N 1
ATOM 5469 C CA . LEU A 1 688 ? -53.594 -83.562 -24.234 1 94.94 688 LEU A CA 1
ATOM 5470 C C . LEU A 1 688 ? -54.656 -84.375 -25 1 94.94 688 LEU A C 1
ATOM 5472 O O . LEU A 1 688 ? -54.562 -84.5 -26.234 1 94.94 688 LEU A O 1
ATOM 5476 N N . LYS A 1 689 ? -55.625 -84.875 -24.344 1 91 689 LYS A N 1
ATOM 5477 C CA . LYS A 1 689 ? -56.812 -85.438 -24.984 1 91 689 LYS A CA 1
ATOM 5478 C C . LYS A 1 689 ? -57.688 -84.312 -25.547 1 91 689 LYS A C 1
ATOM 5480 O O . LYS A 1 689 ? -57.5 -83.188 -25.234 1 91 689 LYS A O 1
ATOM 5485 N N . GLU A 1 690 ? -58.625 -84.875 -26.391 1 85.19 690 GLU A N 1
ATOM 5486 C CA . GLU A 1 690 ? -59.594 -83.875 -26.953 1 85.19 690 GLU A CA 1
ATOM 5487 C C . GLU A 1 690 ? -60.344 -83.188 -25.844 1 85.19 690 GLU A C 1
ATOM 5489 O O . GLU A 1 690 ? -60.812 -83.75 -24.891 1 85.19 690 GLU A O 1
ATOM 5494 N N . ASP A 1 691 ? -60.344 -81.875 -25.719 1 85.94 691 ASP A N 1
ATOM 5495 C CA . ASP A 1 691 ? -61.031 -81 -24.797 1 85.94 691 ASP A CA 1
ATOM 5496 C C . ASP A 1 691 ? -60.344 -80.938 -23.438 1 85.94 691 ASP A C 1
ATOM 5498 O O . ASP A 1 691 ? -60.938 -80.562 -22.438 1 85.94 691 ASP A O 1
ATOM 5502 N N . ASP A 1 692 ? -59.156 -81.438 -23.25 1 92.31 692 ASP A N 1
ATOM 5503 C CA . ASP A 1 692 ? -58.375 -81.375 -22.016 1 92.31 692 ASP A CA 1
ATOM 5504 C C . ASP A 1 692 ? -57.375 -80.188 -22.078 1 92.31 692 ASP A C 1
ATOM 5506 O O . ASP A 1 692 ? -57.094 -79.688 -23.141 1 92.31 692 ASP A O 1
ATOM 5510 N N . TYR A 1 693 ? -57.031 -79.688 -20.891 1 95.19 693 TYR A N 1
ATOM 5511 C CA . TYR A 1 693 ? -56 -78.625 -20.797 1 95.19 693 TYR A CA 1
ATOM 5512 C C . TYR A 1 693 ? -55.188 -78.812 -19.531 1 95.19 693 TYR A C 1
ATOM 5514 O O . TYR A 1 693 ? -55.562 -79.562 -18.609 1 95.19 693 TYR A O 1
ATOM 5522 N N . VAL A 1 694 ? -54.062 -78.188 -19.422 1 96.12 694 VAL A N 1
ATOM 5523 C CA . VAL A 1 694 ? -53.219 -78.25 -18.25 1 96.12 694 VAL A CA 1
ATOM 5524 C C . VAL A 1 694 ? -53.781 -77.312 -17.141 1 96.12 694 VAL A C 1
ATOM 5526 O O . VAL A 1 694 ? -53.969 -76.125 -17.359 1 96.12 694 VAL A O 1
ATOM 5529 N N . ALA A 1 695 ? -53.969 -77.938 -16.016 1 93.88 695 ALA A N 1
ATOM 5530 C CA . ALA A 1 695 ? -54.5 -77.188 -14.867 1 93.88 695 ALA A CA 1
ATOM 5531 C C . ALA A 1 695 ? -53.375 -76.562 -14.039 1 93.88 695 ALA A C 1
ATOM 5533 O O . ALA A 1 695 ? -53.531 -75.5 -13.461 1 93.88 695 ALA A O 1
ATOM 5534 N N . SER A 1 696 ? -52.281 -77.312 -14.039 1 94.12 696 SER A N 1
ATOM 5535 C CA . SER A 1 696 ? -51.156 -76.812 -13.234 1 94.12 696 SER A CA 1
ATOM 5536 C C . SER A 1 696 ? -49.875 -77.5 -13.602 1 94.12 696 SER A C 1
ATOM 5538 O O . SER A 1 696 ? -49.844 -78.625 -14.039 1 94.12 696 SER A O 1
ATOM 5540 N N . GLY A 1 697 ? -48.781 -76.75 -13.484 1 94.25 697 GLY A N 1
ATOM 5541 C CA . GLY A 1 697 ? -47.406 -77.25 -13.586 1 94.25 697 GLY A CA 1
ATOM 5542 C C . GLY A 1 697 ? -46.5 -76.688 -12.508 1 94.25 697 GLY A C 1
ATOM 5543 O O . GLY A 1 697 ? -46.5 -75.5 -12.234 1 94.25 697 GLY A O 1
ATOM 5544 N N . LYS A 1 698 ? -45.781 -77.562 -11.867 1 93.5 698 LYS A N 1
ATOM 5545 C CA . LYS A 1 698 ? -44.906 -77.125 -10.773 1 93.5 698 LYS A CA 1
ATOM 5546 C C . LYS A 1 698 ? -43.594 -77.938 -10.789 1 93.5 698 LYS A C 1
ATOM 5548 O O . LYS A 1 698 ? -43.531 -79.062 -11.219 1 93.5 698 LYS A O 1
ATOM 5553 N N . PRO A 1 699 ? -42.594 -77.312 -10.25 1 92.94 699 PRO A N 1
ATOM 5554 C CA . PRO A 1 699 ? -41.312 -78 -10.086 1 92.94 699 PRO A CA 1
ATOM 5555 C C . PRO A 1 699 ? -41.281 -78.875 -8.828 1 92.94 699 PRO A C 1
ATOM 5557 O O . PRO A 1 699 ? -41.781 -78.438 -7.785 1 92.94 699 PRO A O 1
ATOM 5560 N N . LEU A 1 700 ? -40.688 -80 -8.977 1 89.75 700 LEU A N 1
ATOM 5561 C CA . LEU A 1 700 ? -40.531 -80.938 -7.836 1 89.75 700 LEU A CA 1
ATOM 5562 C C . LEU A 1 700 ? -39.125 -80.812 -7.25 1 89.75 700 LEU A C 1
ATOM 5564 O O . LEU A 1 700 ? -38.156 -80.625 -7.984 1 89.75 700 LEU A O 1
ATOM 5568 N N . ASN A 1 701 ? -38.938 -80.688 -5.969 1 77.88 701 ASN A N 1
ATOM 5569 C CA . ASN A 1 701 ? -37.625 -80.625 -5.293 1 77.88 701 ASN A CA 1
ATOM 5570 C C . ASN A 1 701 ? -37.094 -82.062 -5.066 1 77.88 701 ASN A C 1
ATOM 5572 O O . ASN A 1 701 ? -35.875 -82.25 -4.887 1 77.88 701 ASN A O 1
ATOM 5576 N N . GLY A 1 702 ? -37.875 -83 -5.094 1 78.25 702 GLY A N 1
ATOM 5577 C CA . GLY A 1 702 ? -37.469 -84.375 -4.879 1 78.25 702 GLY A CA 1
ATOM 5578 C C . GLY A 1 702 ? -38.625 -85.375 -4.973 1 78.25 702 GLY A C 1
ATOM 5579 O O . GLY A 1 702 ? -39.781 -85 -5.059 1 78.25 702 GLY A O 1
ATOM 5580 N N . ASP A 1 703 ? -38.312 -86.625 -4.934 1 73.62 703 ASP A N 1
ATOM 5581 C CA . ASP A 1 703 ? -39.281 -87.688 -5.062 1 73.62 703 ASP A CA 1
ATOM 5582 C C . ASP A 1 703 ? -40.188 -87.75 -3.85 1 73.62 703 ASP A C 1
ATOM 5584 O O . ASP A 1 703 ? -41.281 -88.312 -3.924 1 73.62 703 ASP A O 1
ATOM 5588 N N . LYS A 1 704 ? -39.781 -87.062 -2.809 1 78.06 704 LYS A N 1
ATOM 5589 C CA . LYS A 1 704 ? -40.562 -87.125 -1.574 1 78.06 704 LYS A CA 1
ATOM 5590 C C . LYS A 1 704 ? -41.562 -86 -1.482 1 78.06 704 LYS A C 1
ATOM 5592 O O . LYS A 1 704 ? -42.25 -85.875 -0.485 1 78.06 704 LYS A O 1
ATOM 5597 N N . ASP A 1 705 ? -41.656 -85.25 -2.555 1 86.88 705 ASP A N 1
ATOM 5598 C CA . ASP A 1 705 ? -42.625 -84.188 -2.529 1 86.88 705 ASP A CA 1
ATOM 5599 C C . ASP A 1 705 ? -44.062 -84.688 -2.465 1 86.88 705 ASP A C 1
ATOM 5601 O O . ASP A 1 705 ? -44.375 -85.688 -3.072 1 86.88 705 ASP A O 1
ATOM 5605 N N . GLN A 1 706 ? -44.844 -84 -1.636 1 88.19 706 GLN A N 1
ATOM 5606 C CA . GLN A 1 706 ? -46.281 -84.312 -1.49 1 88.19 706 GLN A CA 1
ATOM 5607 C C . GLN A 1 706 ? -47.125 -83.375 -2.326 1 88.19 706 GLN A C 1
ATOM 5609 O O . GLN A 1 706 ? -46.969 -82.125 -2.23 1 88.19 706 GLN A O 1
ATOM 5614 N N . LEU A 1 707 ? -47.938 -83.938 -3.088 1 91.56 707 LEU A N 1
ATOM 5615 C CA . LEU A 1 707 ? -48.844 -83.188 -3.934 1 91.56 707 LEU A CA 1
ATOM 5616 C C . LEU A 1 707 ? -50.25 -83.125 -3.34 1 91.56 707 LEU A C 1
ATOM 5618 O O . LEU A 1 707 ? -50.75 -84.125 -2.883 1 91.56 707 LEU A O 1
ATOM 5622 N N . ILE A 1 708 ? -50.75 -81.938 -3.264 1 92.19 708 ILE A N 1
ATOM 5623 C CA . ILE A 1 708 ? -52.188 -81.75 -2.936 1 92.19 708 ILE A CA 1
ATOM 5624 C C . ILE A 1 708 ? -52.969 -81.438 -4.199 1 92.19 708 ILE A C 1
ATOM 5626 O O . ILE A 1 708 ? -52.75 -80.375 -4.824 1 92.19 708 ILE A O 1
ATOM 5630 N N . LEU A 1 709 ? -53.812 -82.312 -4.559 1 93.25 709 LEU A N 1
ATOM 5631 C CA . LEU A 1 709 ? -54.656 -82.125 -5.727 1 93.25 709 LEU A CA 1
ATOM 5632 C C . LEU A 1 709 ? -56.062 -81.688 -5.316 1 93.25 709 LEU A C 1
ATOM 5634 O O . LEU A 1 709 ? -56.656 -82.25 -4.379 1 93.25 709 LEU A O 1
ATOM 5638 N N . VAL A 1 710 ? -56.531 -80.688 -6.031 1 93.88 710 VAL A N 1
ATOM 5639 C CA . VAL A 1 710 ? -57.875 -80.125 -5.762 1 93.88 710 VAL A CA 1
ATOM 5640 C C . VAL A 1 710 ? -58.719 -80.188 -7.027 1 93.88 710 VAL A C 1
ATOM 5642 O O . VAL A 1 710 ? -58.25 -79.875 -8.109 1 93.88 710 VAL A O 1
ATOM 5645 N N . THR A 1 711 ? -59.969 -80.688 -6.887 1 93.38 711 THR A N 1
ATOM 5646 C CA . THR A 1 711 ? -60.875 -80.812 -8.031 1 93.38 711 THR A CA 1
ATOM 5647 C C . THR A 1 711 ? -61.969 -79.812 -7.973 1 93.38 711 THR A C 1
ATOM 5649 O O . THR A 1 711 ? -62.219 -79.188 -6.922 1 93.38 711 THR A O 1
ATOM 5652 N N . GLN A 1 712 ? -62.656 -79.625 -9.047 1 93.56 712 GLN A N 1
ATOM 5653 C CA . GLN A 1 712 ? -63.75 -78.688 -9.164 1 93.56 712 GLN A CA 1
ATOM 5654 C C . GLN A 1 712 ? -64.875 -79.062 -8.211 1 93.56 712 GLN A C 1
ATOM 5656 O O . GLN A 1 712 ? -65.688 -78.188 -7.844 1 93.56 712 GLN A O 1
ATOM 5661 N N . ARG A 1 713 ? -64.938 -80.25 -7.75 1 90.81 713 ARG A N 1
ATOM 5662 C CA . ARG A 1 713 ? -66 -80.75 -6.871 1 90.81 713 ARG A CA 1
ATOM 5663 C C . ARG A 1 713 ? -65.625 -80.562 -5.406 1 90.81 713 ARG A C 1
ATOM 5665 O O . ARG A 1 713 ? -66.375 -81 -4.512 1 90.81 713 ARG A O 1
ATOM 5672 N N . GLY A 1 714 ? -64.375 -80.125 -5.203 1 90.94 714 GLY A N 1
ATOM 5673 C CA . GLY A 1 714 ? -63.938 -79.875 -3.84 1 90.94 714 GLY A CA 1
ATOM 5674 C C . GLY A 1 714 ? -63.281 -81.062 -3.211 1 90.94 714 GLY A C 1
ATOM 5675 O O . GLY A 1 714 ? -63.156 -81.188 -1.989 1 90.94 714 GLY A O 1
ATOM 5676 N N . ALA A 1 715 ? -63.031 -82.062 -4.004 1 91 715 ALA A N 1
ATOM 5677 C CA . ALA A 1 715 ? -62.281 -83.188 -3.508 1 91 715 ALA A CA 1
ATOM 5678 C C . ALA A 1 715 ? -60.781 -82.875 -3.404 1 91 715 ALA A C 1
ATOM 5680 O O . ALA A 1 715 ? -60.219 -82.25 -4.305 1 91 715 ALA A O 1
ATOM 5681 N N . VAL A 1 716 ? -60.188 -83.25 -2.289 1 93.06 716 VAL A N 1
ATOM 5682 C CA . VAL A 1 716 ? -58.781 -83 -2.041 1 93.06 716 VAL A CA 1
ATOM 5683 C C . VAL A 1 716 ? -58.062 -84.375 -1.859 1 93.06 716 VAL A C 1
ATOM 5685 O O . VAL A 1 716 ? -58.562 -85.25 -1.15 1 93.06 716 VAL A O 1
ATOM 5688 N N . LYS A 1 717 ? -56.969 -84.5 -2.549 1 93.31 717 LYS A N 1
ATOM 5689 C CA . LYS A 1 717 ? -56.156 -85.688 -2.494 1 93.31 717 LYS A CA 1
ATOM 5690 C C . LYS A 1 717 ? -54.688 -85.375 -2.258 1 93.31 717 LYS A C 1
ATOM 5692 O O . LYS A 1 717 ? -54.125 -84.5 -2.9 1 93.31 717 LYS A O 1
ATOM 5697 N N . ARG A 1 718 ? -54.156 -86.062 -1.273 1 92.31 718 ARG A N 1
ATOM 5698 C CA . ARG A 1 718 ? -52.719 -86 -1.056 1 92.31 718 ARG A CA 1
ATOM 5699 C C . ARG A 1 718 ? -52.031 -87.188 -1.717 1 92.31 718 ARG A C 1
ATOM 5701 O O . ARG A 1 718 ? -52.438 -88.375 -1.522 1 92.31 718 ARG A O 1
ATOM 5708 N N . LEU A 1 719 ? -51.094 -86.938 -2.609 1 91 719 LEU A N 1
ATOM 5709 C CA . LEU A 1 719 ? -50.406 -88 -3.41 1 91 719 LEU A CA 1
ATOM 5710 C C . LEU A 1 719 ? -48.875 -87.75 -3.375 1 91 719 LEU A C 1
ATOM 5712 O O . LEU A 1 719 ? -48.406 -86.625 -3.521 1 91 719 LEU A O 1
ATOM 5716 N N . LYS A 1 720 ? -48.188 -88.812 -3.111 1 90.56 720 LYS A N 1
ATOM 5717 C CA . LYS A 1 720 ? -46.719 -88.75 -3.223 1 90.56 720 LYS A CA 1
ATOM 5718 C C . LYS A 1 720 ? -46.281 -88.625 -4.68 1 90.56 720 LYS A C 1
ATOM 5720 O O . LYS A 1 720 ? -46.844 -89.312 -5.547 1 90.56 720 LYS A O 1
ATOM 5725 N N . ALA A 1 721 ? -45.375 -87.75 -4.934 1 92.06 721 ALA A N 1
ATOM 5726 C CA . ALA A 1 721 ? -44.875 -87.562 -6.293 1 92.06 721 ALA A CA 1
ATOM 5727 C C . ALA A 1 721 ? -44.344 -88.938 -6.852 1 92.06 721 ALA A C 1
ATOM 5729 O O . ALA A 1 721 ? -44.438 -89.188 -8.055 1 92.06 721 ALA A O 1
ATOM 5730 N N . SER A 1 722 ? -43.938 -89.875 -6.051 1 90 722 SER A N 1
ATOM 5731 C CA . SER A 1 722 ? -43.344 -91.125 -6.453 1 90 722 SER A CA 1
ATOM 5732 C C . SER A 1 722 ? -44.406 -92.062 -7.039 1 90 722 SER A C 1
ATOM 5734 O O . SER A 1 722 ? -44.094 -93 -7.723 1 90 722 SER A O 1
ATOM 5736 N N . GLU A 1 723 ? -45.656 -91.812 -6.723 1 90.75 723 GLU A N 1
ATOM 5737 C CA . GLU A 1 723 ? -46.719 -92.625 -7.258 1 90.75 723 GLU A CA 1
ATOM 5738 C C . GLU A 1 723 ? -46.906 -92.375 -8.758 1 90.75 723 GLU A C 1
ATOM 5740 O O . GLU A 1 723 ? -47.562 -93.188 -9.438 1 90.75 723 GLU A O 1
ATOM 5745 N N . ILE A 1 724 ? -46.312 -91.375 -9.195 1 92.44 724 ILE A N 1
ATOM 5746 C CA . ILE A 1 724 ? -46.344 -91.062 -10.617 1 92.44 724 ILE A CA 1
ATOM 5747 C C . ILE A 1 724 ? -45 -91.375 -11.25 1 92.44 724 ILE A C 1
ATOM 5749 O O . ILE A 1 724 ? -44 -90.688 -10.992 1 92.44 724 ILE A O 1
ATOM 5753 N N . GLU A 1 725 ? -44.938 -92.375 -12.062 1 91.31 725 GLU A N 1
ATOM 5754 C CA . GLU A 1 725 ? -43.688 -92.812 -12.68 1 91.31 725 GLU A CA 1
ATOM 5755 C C . GLU A 1 725 ? -43.156 -91.75 -13.633 1 91.31 725 GLU A C 1
ATOM 5757 O O . GLU A 1 725 ? -43.906 -91.188 -14.461 1 91.31 725 GLU A O 1
ATOM 5762 N N . LYS A 1 726 ? -41.969 -91.438 -13.461 1 92.69 726 LYS A N 1
ATOM 5763 C CA . LYS A 1 726 ? -41.312 -90.438 -14.336 1 92.69 726 LYS A CA 1
ATOM 5764 C C . LYS A 1 726 ? -41.281 -90.938 -15.773 1 92.69 726 LYS A C 1
ATOM 5766 O O . LYS A 1 726 ? -41.062 -92.125 -16.031 1 92.69 726 LYS A O 1
ATOM 5771 N N . SER A 1 727 ? -41.531 -90.062 -16.703 1 93.62 727 SER A N 1
ATOM 5772 C CA . SER A 1 727 ? -41.531 -90.375 -18.141 1 93.62 727 SER A CA 1
ATOM 5773 C C . SER A 1 727 ? -40.906 -89.188 -18.922 1 93.62 727 SER A C 1
ATOM 5775 O O . SER A 1 727 ? -40.219 -88.375 -18.344 1 93.62 727 SER A O 1
ATOM 5777 N N . THR A 1 728 ? -41 -89.312 -20.234 1 93.31 728 THR A N 1
ATOM 5778 C CA . THR A 1 728 ? -40.531 -88.25 -21.109 1 93.31 728 THR A CA 1
ATOM 5779 C C . THR A 1 728 ? -41.656 -87.25 -21.406 1 93.31 728 THR A C 1
ATOM 5781 O O . THR A 1 728 ? -42.812 -87.562 -21.234 1 93.31 728 THR A O 1
ATOM 5784 N N . ARG A 1 729 ? -41.25 -86.125 -21.719 1 94.19 729 ARG A N 1
ATOM 5785 C CA . ARG A 1 729 ? -42.25 -85.125 -22.062 1 94.19 729 ARG A CA 1
ATOM 5786 C C . ARG A 1 729 ? -43.094 -85.562 -23.266 1 94.19 729 ARG A C 1
ATOM 5788 O O . ARG A 1 729 ? -42.719 -86.5 -23.984 1 94.19 729 ARG A O 1
ATOM 5795 N N . ALA A 1 730 ? -44.188 -85 -23.547 1 94.44 730 ALA A N 1
ATOM 5796 C CA . ALA A 1 730 ? -45.094 -85.188 -24.688 1 94.44 730 ALA A CA 1
ATOM 5797 C C . ALA A 1 730 ? -45.75 -86.562 -24.641 1 94.44 730 ALA A C 1
ATOM 5799 O O . ALA A 1 730 ? -46 -87.125 -25.688 1 94.44 730 ALA A O 1
ATOM 5800 N N . LYS A 1 731 ? -45.875 -87 -23.5 1 95.44 731 LYS A N 1
ATOM 5801 C CA . LYS A 1 731 ? -46.688 -88.188 -23.281 1 95.44 731 LYS A CA 1
ATOM 5802 C C . LYS A 1 731 ? -48.031 -87.875 -22.656 1 95.44 731 LYS A C 1
ATOM 5804 O O . LYS A 1 731 ? -48.25 -86.688 -22.203 1 95.44 731 LYS A O 1
ATOM 5809 N N . ARG A 1 732 ? -48.875 -88.75 -22.656 1 91.56 732 ARG A N 1
ATOM 5810 C CA . ARG A 1 732 ? -50.219 -88.5 -22.172 1 91.56 732 ARG A CA 1
ATOM 5811 C C . ARG A 1 732 ? -50.25 -88.438 -20.641 1 91.56 732 ARG A C 1
ATOM 5813 O O . ARG A 1 732 ? -51.094 -87.812 -20.062 1 91.56 732 ARG A O 1
ATOM 5820 N N . GLY A 1 733 ? -49.344 -89 -19.969 1 93 733 GLY A N 1
ATOM 5821 C CA . GLY A 1 733 ? -49.344 -89.062 -18.516 1 93 733 GLY A CA 1
ATOM 5822 C C . GLY A 1 733 ? -50.156 -90.188 -17.969 1 93 733 GLY A C 1
ATOM 5823 O O . GLY A 1 733 ? -50.656 -91.062 -18.734 1 93 733 GLY A O 1
ATOM 5824 N N . LEU A 1 734 ? -50.281 -90.25 -16.719 1 94.25 734 LEU A N 1
ATOM 5825 C CA . LEU A 1 734 ? -51 -91.312 -16 1 94.25 734 LEU A CA 1
ATOM 5826 C C . LEU A 1 734 ? -52.25 -90.75 -15.375 1 94.25 734 LEU A C 1
ATOM 5828 O O . LEU A 1 734 ? -52.312 -89.625 -14.977 1 94.25 734 LEU A O 1
ATOM 5832 N N . VAL A 1 735 ? -53.25 -91.625 -15.297 1 92 735 VAL A N 1
ATOM 5833 C CA . VAL A 1 735 ? -54.5 -91.25 -14.648 1 92 735 VAL A CA 1
ATOM 5834 C C . VAL A 1 735 ? -54.281 -91.188 -13.141 1 92 735 VAL A C 1
ATOM 5836 O O . VAL A 1 735 ? -53.719 -92.062 -12.531 1 92 735 VAL A O 1
ATOM 5839 N N . ILE A 1 736 ? -54.719 -90.062 -12.555 1 92.5 736 ILE A N 1
ATOM 5840 C CA . ILE A 1 736 ? -54.469 -89.875 -11.133 1 92.5 736 ILE A CA 1
ATOM 5841 C C . ILE A 1 736 ? -55.781 -89.75 -10.375 1 92.5 736 ILE A C 1
ATOM 5843 O O . ILE A 1 736 ? -55.812 -89.625 -9.148 1 92.5 736 ILE A O 1
ATOM 5847 N N . PHE A 1 737 ? -56.875 -89.688 -11.07 1 92.44 737 PHE A N 1
ATOM 5848 C CA . PHE A 1 737 ? -58.219 -89.875 -10.539 1 92.44 737 PHE A CA 1
ATOM 5849 C C . PHE A 1 737 ? -59 -90.875 -11.352 1 92.44 737 PHE A C 1
ATOM 5851 O O . PHE A 1 737 ? -58.906 -90.938 -12.578 1 92.44 737 PHE A O 1
ATOM 5858 N N . LYS A 1 738 ? -59.812 -91.688 -10.641 1 89.44 738 LYS A N 1
ATOM 5859 C CA . LYS A 1 738 ? -60.656 -92.625 -11.344 1 89.44 738 LYS A CA 1
ATOM 5860 C C . LYS A 1 738 ? -61.75 -91.938 -12.148 1 89.44 738 LYS A C 1
ATOM 5862 O O . LYS A 1 738 ? -62.406 -91.062 -11.633 1 89.44 738 LYS A O 1
ATOM 5867 N N . GLU A 1 739 ? -61.844 -92.312 -13.445 1 88.12 739 GLU A N 1
ATOM 5868 C CA . GLU A 1 739 ? -62.844 -91.688 -14.312 1 88.12 739 GLU A CA 1
ATOM 5869 C C . GLU A 1 739 ? -64.25 -92.188 -13.984 1 88.12 739 GLU A C 1
ATOM 5871 O O . GLU A 1 739 ? -64.5 -93.375 -14.023 1 88.12 739 GLU A O 1
ATOM 5876 N N . LEU A 1 740 ? -65.062 -91.312 -13.664 1 86.81 740 LEU A N 1
ATOM 5877 C CA . LEU A 1 740 ? -66.438 -91.625 -13.367 1 86.81 740 LEU A CA 1
ATOM 5878 C C . LEU A 1 740 ? -67.375 -91.375 -14.562 1 86.81 740 LEU A C 1
ATOM 5880 O O . LEU A 1 740 ? -67.125 -90.438 -15.312 1 86.81 740 LEU A O 1
ATOM 5884 N N . LYS A 1 741 ? -68.375 -92.25 -14.781 1 82.81 741 LYS A N 1
ATOM 5885 C CA . LYS A 1 741 ? -69.312 -92.062 -15.883 1 82.81 741 LYS A CA 1
ATOM 5886 C C . LYS A 1 741 ? -70.188 -90.812 -15.68 1 82.81 741 LYS A C 1
ATOM 5888 O O . LYS A 1 741 ? -70.5 -90.125 -16.641 1 82.81 741 LYS A O 1
ATOM 5893 N N . ARG A 1 742 ? -70.5 -90.625 -14.414 1 83.56 742 ARG A N 1
ATOM 5894 C CA . ARG A 1 742 ? -71.312 -89.438 -14.086 1 83.56 742 ARG A CA 1
ATOM 5895 C C . ARG A 1 742 ? -70.562 -88.438 -13.219 1 83.56 742 ARG A C 1
ATOM 5897 O O . ARG A 1 742 ? -69.938 -88.875 -12.219 1 83.56 742 ARG A O 1
ATOM 5904 N N . ASN A 1 743 ? -70.5 -87.188 -13.57 1 85.25 743 ASN A N 1
ATOM 5905 C CA . ASN A 1 743 ? -69.812 -86.062 -12.852 1 85.25 743 ASN A CA 1
ATOM 5906 C C . ASN A 1 743 ? -68.375 -86.375 -12.516 1 85.25 743 ASN A C 1
ATOM 5908 O O . ASN A 1 743 ? -68 -86.438 -11.344 1 85.25 743 ASN A O 1
ATOM 5912 N N . PRO A 1 744 ? -67.562 -86.625 -13.477 1 90.44 744 PRO A N 1
ATOM 5913 C CA . PRO A 1 744 ? -66.188 -86.938 -13.258 1 90.44 744 PRO A CA 1
ATOM 5914 C C . PRO A 1 744 ? -65.438 -85.875 -12.492 1 90.44 744 PRO A C 1
ATOM 5916 O O . PRO A 1 744 ? -65.812 -84.688 -12.492 1 90.44 744 PRO A O 1
ATOM 5919 N N . TYR A 1 745 ? -64.375 -86.25 -11.742 1 91.44 745 TYR A N 1
ATOM 5920 C CA . TYR A 1 745 ? -63.5 -85.312 -11.062 1 91.44 745 TYR A CA 1
ATOM 5921 C C . TYR A 1 745 ? -62.531 -84.625 -12.047 1 91.44 745 TYR A C 1
ATOM 5923 O O . TYR A 1 745 ? -61.906 -85.312 -12.852 1 91.44 745 TYR A O 1
ATOM 5931 N N . ARG A 1 746 ? -62.562 -83.312 -12.016 1 94.06 746 ARG A N 1
ATOM 5932 C CA . ARG A 1 746 ? -61.656 -82.5 -12.836 1 94.06 746 ARG A CA 1
ATOM 5933 C C . ARG A 1 746 ? -60.688 -81.688 -11.977 1 94.06 746 ARG A C 1
ATOM 5935 O O . ARG A 1 746 ? -61.125 -81 -11.023 1 94.06 746 ARG A O 1
ATOM 5942 N N . ILE A 1 747 ? -59.438 -81.688 -12.289 1 94.25 747 ILE A N 1
ATOM 5943 C CA . ILE A 1 747 ? -58.406 -81.062 -11.469 1 94.25 747 ILE A CA 1
ATOM 5944 C C . ILE A 1 747 ? -58.438 -79.562 -11.719 1 94.25 747 ILE A C 1
ATOM 5946 O O . ILE A 1 747 ? -58.469 -79.062 -12.867 1 94.25 747 ILE A O 1
ATOM 5950 N N . VAL A 1 748 ? -58.406 -78.812 -10.625 1 92.62 748 VAL A N 1
ATOM 5951 C CA . VAL A 1 748 ? -58.312 -77.312 -10.68 1 92.62 748 VAL A CA 1
ATOM 5952 C C . VAL A 1 748 ? -56.906 -76.875 -10.406 1 92.62 748 VAL A C 1
ATOM 5954 O O . VAL A 1 748 ? -56.406 -75.938 -11.016 1 92.62 748 VAL A O 1
ATOM 5957 N N . GLY A 1 749 ? -56.312 -77.625 -9.57 1 91.88 749 GLY A N 1
ATOM 5958 C CA . GLY A 1 749 ? -54.938 -77.25 -9.289 1 91.88 749 GLY A CA 1
ATOM 5959 C C . GLY A 1 749 ? -54.188 -78.312 -8.492 1 91.88 749 GLY A C 1
ATOM 5960 O O . GLY A 1 749 ? -54.812 -79.125 -7.816 1 91.88 749 GLY A O 1
ATOM 5961 N N . ILE A 1 750 ? -52.844 -78.312 -8.648 1 91.56 750 ILE A N 1
ATOM 5962 C CA . ILE A 1 750 ? -51.969 -79.125 -7.816 1 91.56 750 ILE A CA 1
ATOM 5963 C C . ILE A 1 750 ? -51 -78.25 -7.031 1 91.56 750 ILE A C 1
ATOM 5965 O O . ILE A 1 750 ? -50.531 -77.25 -7.555 1 91.56 750 ILE A O 1
ATOM 5969 N N . GLU A 1 751 ? -50.875 -78.438 -5.836 1 90.12 751 GLU A N 1
ATOM 5970 C CA . GLU A 1 751 ? -49.969 -77.688 -5 1 90.12 751 GLU A CA 1
ATOM 5971 C C . GLU A 1 751 ? -48.938 -78.562 -4.32 1 90.12 751 GLU A C 1
ATOM 5973 O O . GLU A 1 751 ? -49.281 -79.625 -3.801 1 90.12 751 GLU A O 1
ATOM 5978 N N . ILE A 1 752 ? -47.75 -78.188 -4.453 1 87.38 752 ILE A N 1
ATOM 5979 C CA . ILE A 1 752 ? -46.688 -78.875 -3.736 1 87.38 752 ILE A CA 1
ATOM 5980 C C . ILE A 1 752 ? -46.531 -78.312 -2.332 1 87.38 752 ILE A C 1
ATOM 5982 O O . ILE A 1 752 ? -46.281 -77.125 -2.172 1 87.38 752 ILE A O 1
ATOM 5986 N N . VAL A 1 753 ? -46.781 -79 -1.357 1 79.88 753 VAL A N 1
ATOM 5987 C CA . VAL A 1 753 ? -46.875 -78.438 -0.027 1 79.88 753 VAL A CA 1
ATOM 5988 C C . VAL A 1 753 ? -45.75 -79 0.85 1 79.88 753 VAL A C 1
ATOM 5990 O O . VAL A 1 753 ? -45.438 -80.188 0.782 1 79.88 753 VAL A O 1
ATOM 5993 N N . ARG A 1 754 ? -45.188 -78 1.503 1 74.19 754 ARG A N 1
ATOM 5994 C CA . ARG A 1 754 ? -44.281 -78.25 2.613 1 74.19 754 ARG A CA 1
ATOM 5995 C C . ARG A 1 754 ? -45.031 -78.25 3.947 1 74.19 754 ARG A C 1
ATOM 5997 O O . ARG A 1 754 ? -46.156 -77.75 4.02 1 74.19 754 ARG A O 1
ATOM 6004 N N . ASP A 1 755 ? -44.406 -78.812 4.926 1 74.06 755 ASP A N 1
ATOM 6005 C CA . ASP A 1 755 ? -45.031 -79 6.23 1 74.06 755 ASP A CA 1
ATOM 6006 C C . ASP A 1 755 ? -45.5 -77.688 6.793 1 74.06 755 ASP A C 1
ATOM 6008 O O . ASP A 1 755 ? -46.469 -77.625 7.551 1 74.06 755 ASP A O 1
ATOM 6012 N N . ASP A 1 756 ? -45.031 -76.562 6.242 1 79.56 756 ASP A N 1
ATOM 6013 C CA . ASP A 1 756 ? -45.344 -75.25 6.844 1 79.56 756 ASP A CA 1
ATOM 6014 C C . ASP A 1 756 ? -46.25 -74.438 5.934 1 79.56 756 ASP A C 1
ATOM 6016 O O . ASP A 1 756 ? -46.375 -73.25 6.094 1 79.56 756 ASP A O 1
ATOM 6020 N N . GLU A 1 757 ? -46.938 -75 5.066 1 84.19 757 GLU A N 1
ATOM 6021 C CA . GLU A 1 757 ? -47.781 -74.25 4.148 1 84.19 757 GLU A CA 1
ATOM 6022 C C . GLU A 1 757 ? -49.219 -74.812 4.215 1 84.19 757 GLU A C 1
ATOM 6024 O O . GLU A 1 757 ? -49.469 -75.938 4.559 1 84.19 757 GLU A O 1
ATOM 6029 N N . LEU A 1 758 ? -50.156 -73.812 3.992 1 87.69 758 LEU A N 1
ATOM 6030 C CA . LEU A 1 758 ? -51.562 -74.125 3.869 1 87.69 758 LEU A CA 1
ATOM 6031 C C . LEU A 1 758 ? -52.031 -73.938 2.424 1 87.69 758 LEU A C 1
ATOM 6033 O O . LEU A 1 758 ? -51.469 -73.188 1.656 1 87.69 758 LEU A O 1
ATOM 6037 N N . VAL A 1 759 ? -53 -74.75 2.092 1 89.5 759 VAL A N 1
ATOM 6038 C CA . VAL A 1 759 ? -53.594 -74.625 0.766 1 89.5 759 VAL A CA 1
ATOM 6039 C C . VAL A 1 759 ? -54.969 -74 0.873 1 89.5 759 VAL A C 1
ATOM 6041 O O . VAL A 1 759 ? -55.75 -74.375 1.772 1 89.5 759 VAL A O 1
ATOM 6044 N N . TYR A 1 760 ? -55.188 -73.125 -0.053 1 87.94 760 TYR A N 1
ATOM 6045 C CA . TYR A 1 760 ? -56.469 -72.438 -0.101 1 87.94 760 TYR A CA 1
ATOM 6046 C C . TYR A 1 760 ? -57.188 -72.75 -1.407 1 87.94 760 TYR A C 1
ATOM 6048 O O . TYR A 1 760 ? -56.562 -72.875 -2.453 1 87.94 760 TYR A O 1
ATOM 6056 N N . MET A 1 761 ? -58.5 -72.875 -1.354 1 89.5 761 MET A N 1
ATOM 6057 C CA . MET A 1 761 ? -59.312 -73.062 -2.545 1 89.5 761 MET A CA 1
ATOM 6058 C C . MET A 1 761 ? -60.469 -72.062 -2.541 1 89.5 761 MET A C 1
ATOM 6060 O O . MET A 1 761 ? -61.062 -71.75 -1.49 1 89.5 761 MET A O 1
ATOM 6064 N N . LYS A 1 762 ? -60.688 -71.5 -3.639 1 88.75 762 LYS A N 1
ATOM 6065 C CA . LYS A 1 762 ? -61.781 -70.562 -3.834 1 88.75 762 LYS A CA 1
ATOM 6066 C C . LYS A 1 762 ? -62.844 -71.062 -4.789 1 88.75 762 LYS A C 1
ATOM 6068 O O . LYS A 1 762 ? -62.5 -71.688 -5.812 1 88.75 762 LYS A O 1
ATOM 6073 N N . THR A 1 763 ? -64.125 -70.812 -4.426 1 89.81 763 THR A N 1
ATOM 6074 C CA . THR A 1 763 ? -65.188 -71.312 -5.234 1 89.81 763 THR A CA 1
ATOM 6075 C C . THR A 1 763 ? -65.812 -70.188 -6.105 1 89.81 763 THR A C 1
ATOM 6077 O O . THR A 1 763 ? -65.438 -69 -5.953 1 89.81 763 THR A O 1
ATOM 6080 N N . GLU A 1 764 ? -66.625 -70.5 -6.969 1 86.56 764 GLU A N 1
ATOM 6081 C CA . GLU A 1 764 ? -67.312 -69.562 -7.863 1 86.56 764 GLU A CA 1
ATOM 6082 C C . GLU A 1 764 ? -68.062 -68.5 -7.074 1 86.56 764 GLU A C 1
ATOM 6084 O O . GLU A 1 764 ? -68.25 -67.375 -7.527 1 86.56 764 GLU A O 1
ATOM 6089 N N . LYS A 1 765 ? -68.5 -68.938 -5.926 1 86.75 765 LYS A N 1
ATOM 6090 C CA . LYS A 1 765 ? -69.25 -68 -5.086 1 86.75 765 LYS A CA 1
ATOM 6091 C C . LYS A 1 765 ? -68.312 -67.25 -4.137 1 86.75 765 LYS A C 1
ATOM 6093 O O . LYS A 1 765 ? -68.812 -66.688 -3.127 1 86.75 765 LYS A O 1
ATOM 6098 N N . ASN A 1 766 ? -67.062 -67.438 -4.336 1 83.06 766 ASN A N 1
ATOM 6099 C CA . ASN A 1 766 ? -66 -66.688 -3.643 1 83.06 766 ASN A CA 1
ATOM 6100 C C . ASN A 1 766 ? -65.875 -67.125 -2.195 1 83.06 766 ASN A C 1
ATOM 6102 O O . ASN A 1 766 ? -65.562 -66.375 -1.316 1 83.06 766 ASN A O 1
ATOM 6106 N N . ILE A 1 767 ? -66.188 -68.312 -2.008 1 84.62 767 ILE A N 1
ATOM 6107 C CA . ILE A 1 767 ? -65.938 -68.875 -0.701 1 84.62 767 ILE A CA 1
ATOM 6108 C C . ILE A 1 767 ? -64.562 -69.438 -0.669 1 84.62 767 ILE A C 1
ATOM 6110 O O . ILE A 1 767 ? -64.125 -70.188 -1.573 1 84.62 767 ILE A O 1
ATOM 6114 N N . VAL A 1 768 ? -63.75 -69.062 0.361 1 87.5 768 VAL A N 1
ATOM 6115 C CA . VAL A 1 768 ? -62.375 -69.5 0.488 1 87.5 768 VAL A CA 1
ATOM 6116 C C . VAL A 1 768 ? -62.281 -70.5 1.605 1 87.5 768 VAL A C 1
ATOM 6118 O O . VAL A 1 768 ? -62.719 -70.312 2.727 1 87.5 768 VAL A O 1
ATOM 6121 N N . GLU A 1 769 ? -61.812 -71.688 1.298 1 88.69 769 GLU A N 1
ATOM 6122 C CA . GLU A 1 769 ? -61.594 -72.75 2.26 1 88.69 769 GLU A CA 1
ATOM 6123 C C . GLU A 1 769 ? -60.125 -73.062 2.44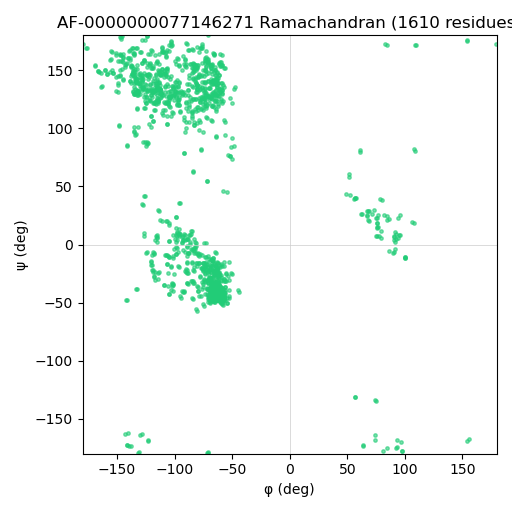5 1 88.69 769 GLU A C 1
ATOM 6125 O O . GLU A 1 769 ? -59.344 -73.062 1.474 1 88.69 769 GLU A O 1
ATOM 6130 N N . GLU A 1 770 ? -59.75 -73.25 3.654 1 88.75 770 GLU A N 1
ATOM 6131 C CA . GLU A 1 770 ? -58.375 -73.562 4.016 1 88.75 770 GLU A CA 1
ATOM 6132 C C . GLU A 1 770 ? -58.188 -75.062 4.223 1 88.75 770 GLU A C 1
ATOM 6134 O O . GLU A 1 770 ? -58.969 -75.688 4.918 1 88.75 770 GLU A O 1
ATOM 6139 N N . ILE A 1 771 ? -57.125 -75.5 3.566 1 88.12 771 ILE A N 1
ATOM 6140 C CA . ILE A 1 771 ? -56.812 -76.938 3.65 1 88.12 771 ILE A CA 1
ATOM 6141 C C . ILE A 1 771 ? -55.438 -77.125 4.312 1 88.12 771 ILE A C 1
ATOM 6143 O O . ILE A 1 771 ? -54.438 -76.562 3.844 1 88.12 771 ILE A O 1
ATOM 6147 N N . ASP A 1 772 ? -55.406 -77.875 5.402 1 87.44 772 ASP A N 1
ATOM 6148 C CA . ASP A 1 772 ? -54.156 -78.312 5.996 1 87.44 772 ASP A CA 1
ATOM 6149 C C . ASP A 1 772 ? -53.656 -79.625 5.391 1 87.44 772 ASP A C 1
ATOM 6151 O O . ASP A 1 772 ? -54.25 -80.688 5.633 1 87.44 772 ASP A O 1
ATOM 6155 N N . PRO A 1 773 ? -52.688 -79.562 4.598 1 87.25 773 PRO A N 1
ATOM 6156 C CA . PRO A 1 773 ? -52.188 -80.75 3.932 1 87.25 773 PRO A CA 1
ATOM 6157 C C . PRO A 1 773 ? -51.906 -81.875 4.906 1 87.25 773 PRO A C 1
ATOM 6159 O O . PRO A 1 773 ? -52.062 -83.062 4.555 1 87.25 773 PRO A O 1
ATOM 6162 N N . LYS A 1 774 ? -51.656 -81.625 6.152 1 85.69 774 LYS A N 1
ATOM 6163 C CA . LYS A 1 774 ? -51.312 -82.625 7.156 1 85.69 774 LYS A CA 1
ATOM 6164 C C . LYS A 1 774 ? -52.562 -83.438 7.582 1 85.69 774 LYS A C 1
ATOM 6166 O O . LYS A 1 774 ? -52.438 -84.5 8.117 1 85.69 774 LYS A O 1
ATOM 6171 N N . ALA A 1 775 ? -53.656 -82.938 7.277 1 85 775 ALA A N 1
ATOM 6172 C CA . ALA A 1 775 ? -54.906 -83.562 7.684 1 85 775 ALA A CA 1
ATOM 6173 C C . ALA A 1 775 ? -55.312 -84.688 6.707 1 85 775 ALA A C 1
ATOM 6175 O O . ALA A 1 775 ? -56.219 -85.438 6.98 1 85 775 ALA A O 1
ATOM 6176 N N . TYR A 1 776 ? -54.531 -84.812 5.637 1 87.5 776 TYR A N 1
ATOM 6177 C CA . TYR A 1 776 ? -54.906 -85.75 4.613 1 87.5 776 TYR A CA 1
ATOM 6178 C C . TYR A 1 776 ? -53.812 -86.875 4.473 1 87.5 776 TYR A C 1
ATOM 6180 O O . TYR A 1 776 ? -52.625 -86.562 4.449 1 87.5 776 TYR A O 1
ATOM 6188 N N . ARG A 1 777 ? -54.219 -88.125 4.43 1 85.94 777 ARG A N 1
ATOM 6189 C CA . ARG A 1 777 ? -53.312 -89.188 4.254 1 85.94 777 ARG A CA 1
ATOM 6190 C C . ARG A 1 777 ? -52.969 -89.438 2.781 1 85.94 777 ARG A C 1
ATOM 6192 O O . ARG A 1 777 ? -53.75 -89.062 1.903 1 85.94 777 ARG A O 1
ATOM 6199 N N . ASN A 1 778 ? -51.875 -90 2.564 1 89.12 778 ASN A N 1
ATOM 6200 C CA . ASN A 1 778 ? -51.438 -90.312 1.2 1 89.12 778 ASN A CA 1
ATOM 6201 C C . ASN A 1 778 ? -52.344 -91.375 0.572 1 89.12 778 ASN A C 1
ATOM 6203 O O . ASN A 1 778 ? -52.656 -92.375 1.209 1 89.12 778 ASN A O 1
ATOM 6207 N N . LYS A 1 779 ? -52.75 -91.062 -0.606 1 88.38 779 LYS A N 1
ATOM 6208 C CA . LYS A 1 779 ? -53.594 -92 -1.328 1 88.38 779 LYS A CA 1
ATOM 6209 C C . LYS A 1 779 ? -52.938 -92.5 -2.598 1 88.38 779 LYS A C 1
ATOM 6211 O O . LYS A 1 779 ? -51.906 -91.938 -3.021 1 88.38 779 LYS A O 1
ATOM 6216 N N . ASP A 1 780 ? -53.469 -93.562 -3.09 1 85.81 780 ASP A N 1
ATOM 6217 C CA . ASP A 1 780 ? -52.969 -94.125 -4.34 1 85.81 780 ASP A CA 1
ATOM 6218 C C . ASP A 1 780 ? -53.531 -93.375 -5.543 1 85.81 780 ASP A C 1
ATOM 6220 O O . ASP A 1 780 ? -54.406 -92.562 -5.395 1 85.81 780 ASP A O 1
ATOM 6224 N N . ARG A 1 781 ? -53.031 -93.625 -6.703 1 87.69 781 ARG A N 1
ATOM 6225 C CA . ARG A 1 781 ? -53.312 -92.875 -7.922 1 87.69 781 ARG A CA 1
ATOM 6226 C C . ARG A 1 781 ? -54.781 -93.062 -8.312 1 87.69 781 ARG A C 1
ATOM 6228 O O . ARG A 1 781 ? -55.344 -92.125 -8.898 1 87.69 781 ARG A O 1
ATOM 6235 N N . TYR A 1 782 ? -55.469 -94.062 -7.98 1 85.88 782 TYR A N 1
ATOM 6236 C CA . TYR A 1 782 ? -56.812 -94.312 -8.492 1 85.88 782 TYR A CA 1
ATOM 6237 C C . TYR A 1 782 ? -57.875 -93.812 -7.5 1 85.88 782 TYR A C 1
ATOM 6239 O O . TYR A 1 782 ? -59.062 -93.812 -7.809 1 85.88 782 TYR A O 1
ATOM 6247 N N . SER A 1 783 ? -57.438 -93.375 -6.34 1 89.06 783 SER A N 1
ATOM 6248 C CA . SER A 1 783 ? -58.375 -92.812 -5.348 1 89.06 783 SER A CA 1
ATOM 6249 C C . SER A 1 783 ? -58.906 -91.5 -5.754 1 89.06 783 SER A C 1
ATOM 6251 O O . SER A 1 783 ? -58.219 -90.688 -6.418 1 89.06 783 SER A O 1
ATOM 6253 N N . ASN A 1 784 ? -60.125 -91.188 -5.395 1 88.88 784 ASN A N 1
ATOM 6254 C CA . ASN A 1 784 ? -60.719 -89.875 -5.766 1 88.88 784 ASN A CA 1
ATOM 6255 C C . ASN A 1 784 ? -60.625 -88.875 -4.633 1 88.88 784 ASN A C 1
ATOM 6257 O O . ASN A 1 784 ? -61.25 -87.812 -4.711 1 88.88 784 ASN A O 1
ATOM 6261 N N . GLY A 1 785 ? -59.875 -89.188 -3.613 1 88.88 785 GLY A N 1
ATOM 6262 C CA . GLY A 1 785 ? -59.625 -88.25 -2.537 1 88.88 785 GLY A CA 1
ATOM 6263 C C . GLY A 1 785 ? -60.812 -88.062 -1.624 1 88.88 785 GLY A C 1
ATOM 6264 O O . GLY A 1 785 ? -61.688 -88.938 -1.565 1 88.88 785 GLY A O 1
ATOM 6265 N N . SER A 1 786 ? -60.844 -86.938 -0.759 1 90.94 786 SER A N 1
ATOM 6266 C CA . SER A 1 786 ? -61.875 -86.688 0.206 1 90.94 786 SER A CA 1
ATOM 6267 C C . SER A 1 786 ? -62.625 -85.375 -0.163 1 90.94 786 SER A C 1
ATOM 6269 O O . SER A 1 786 ? -62 -84.375 -0.495 1 90.94 786 SER A O 1
ATOM 6271 N N . LEU A 1 787 ? -63.906 -85.375 -0.146 1 88.56 787 LEU A N 1
ATOM 6272 C CA . LEU A 1 787 ? -64.688 -84.188 -0.42 1 88.56 787 LEU A CA 1
ATOM 6273 C C . LEU A 1 787 ? -64.688 -83.25 0.762 1 88.56 787 LEU A C 1
ATOM 6275 O O . LEU A 1 787 ? -65.062 -83.562 1.872 1 88.56 787 LEU A O 1
ATOM 6279 N N . VAL A 1 788 ? -64.188 -82.125 0.583 1 88.06 788 VAL A N 1
ATOM 6280 C CA . VAL A 1 788 ? -64 -81.125 1.656 1 88.06 788 VAL A CA 1
ATOM 6281 C C . VAL A 1 788 ? -65.125 -80.062 1.583 1 88.06 788 VAL A C 1
ATOM 6283 O O . VAL A 1 788 ? -65.438 -79.438 2.59 1 88.06 788 VAL A O 1
ATOM 6286 N N . LEU A 1 789 ? -65.688 -79.875 0.437 1 86.31 789 LEU A N 1
ATOM 6287 C CA . LEU A 1 789 ? -66.75 -78.875 0.218 1 86.31 789 LEU A CA 1
ATOM 6288 C C . LEU A 1 789 ? -67.938 -79.5 -0.496 1 86.31 789 LEU A C 1
ATOM 6290 O O . LEU A 1 789 ? -67.75 -80.438 -1.297 1 86.31 789 LEU A O 1
ATOM 6294 N N . ASP A 1 790 ? -69.062 -79 -0.12 1 83.56 790 ASP A N 1
ATOM 6295 C CA . ASP A 1 790 ? -70.25 -79.312 -0.88 1 83.56 790 ASP A CA 1
ATOM 6296 C C . ASP A 1 790 ? -70.5 -78.312 -1.981 1 83.56 790 ASP A C 1
ATOM 6298 O O . ASP A 1 790 ? -71 -77.188 -1.712 1 83.56 790 ASP A O 1
ATOM 6302 N N . VAL A 1 791 ? -70.188 -78.562 -3.146 1 84.88 791 VAL A N 1
ATOM 6303 C CA . VAL A 1 791 ? -70.188 -77.625 -4.27 1 84.88 791 VAL A CA 1
ATOM 6304 C C . VAL A 1 791 ? -71.562 -77.25 -4.637 1 84.88 791 VAL A C 1
ATOM 6306 O O . VAL A 1 791 ? -71.812 -76.25 -5.336 1 84.88 791 VAL A O 1
ATOM 6309 N N . ASN A 1 792 ? -72.562 -78.125 -4.227 1 83.06 792 ASN A N 1
ATOM 6310 C CA . ASN A 1 792 ? -73.938 -77.688 -4.473 1 83.06 792 ASN A CA 1
ATOM 6311 C C . ASN A 1 792 ? -74.312 -76.438 -3.732 1 83.06 792 ASN A C 1
ATOM 6313 O O . ASN A 1 792 ? -75.125 -75.625 -4.207 1 83.06 792 ASN A O 1
ATOM 6317 N N . ASP A 1 793 ? -73.625 -76.125 -2.703 1 83.5 793 ASP A N 1
ATOM 6318 C CA . ASP A 1 793 ? -73.875 -74.938 -1.889 1 83.5 793 ASP A CA 1
ATOM 6319 C C . ASP A 1 793 ? -72.875 -73.875 -2.199 1 83.5 793 ASP A C 1
ATOM 6321 O O . ASP A 1 793 ? -73.188 -72.688 -2.295 1 83.5 793 ASP A O 1
ATOM 6325 N N . THR A 1 794 ? -71.625 -74.188 -2.416 1 84.19 794 THR A N 1
ATOM 6326 C CA . THR A 1 794 ? -70.562 -73.188 -2.465 1 84.19 794 THR A CA 1
ATOM 6327 C C . THR A 1 794 ? -70.188 -72.875 -3.908 1 84.19 794 THR A C 1
ATOM 6329 O O . THR A 1 794 ? -69.5 -71.875 -4.176 1 84.19 794 THR A O 1
ATOM 6332 N N . GLY A 1 795 ? -70.688 -73.688 -4.797 1 88.38 795 GLY A N 1
ATOM 6333 C CA . GLY A 1 795 ? -70.188 -73.625 -6.16 1 88.38 795 GLY A CA 1
ATOM 6334 C C . GLY A 1 795 ? -68.938 -74.375 -6.383 1 88.38 795 GLY A C 1
ATOM 6335 O O . GLY A 1 795 ? -68.312 -74.875 -5.426 1 88.38 795 GLY A O 1
ATOM 6336 N N . GLU A 1 796 ? -68.5 -74.5 -7.617 1 92.19 796 GLU A N 1
ATOM 6337 C CA . GLU A 1 796 ? -67.312 -75.25 -7.977 1 92.19 796 GLU A CA 1
ATOM 6338 C C . GLU A 1 796 ? -66 -74.562 -7.574 1 92.19 796 GLU A C 1
ATOM 6340 O O . GLU A 1 796 ? -66 -73.312 -7.504 1 92.19 796 GLU A O 1
ATOM 6345 N N . VAL A 1 797 ? -65.062 -75.312 -7.258 1 92 797 VAL A N 1
ATOM 6346 C CA . VAL A 1 797 ? -63.75 -74.688 -6.977 1 92 797 VAL A CA 1
ATOM 6347 C C . VAL A 1 797 ? -63.125 -74.125 -8.266 1 92 797 VAL A C 1
ATOM 6349 O O . VAL A 1 797 ? -63.094 -74.875 -9.281 1 92 797 VAL A O 1
ATOM 6352 N N . VAL A 1 798 ? -62.625 -72.938 -8.125 1 89.06 798 VAL A N 1
ATOM 6353 C CA . VAL A 1 798 ? -62.156 -72.312 -9.359 1 89.06 798 VAL A CA 1
ATOM 6354 C C . VAL A 1 798 ? -60.656 -72 -9.242 1 89.06 798 VAL A C 1
ATOM 6356 O O . VAL A 1 798 ? -59.969 -71.812 -10.25 1 89.06 798 VAL A O 1
ATOM 6359 N N . GLU A 1 799 ? -60.25 -72 -8.062 1 87.69 799 GLU A N 1
ATOM 6360 C CA . GLU A 1 799 ? -58.844 -71.562 -7.902 1 87.69 799 GLU A CA 1
ATOM 6361 C C . GLU A 1 799 ? -58.25 -72.125 -6.621 1 87.69 799 GLU A C 1
ATOM 6363 O O . GLU A 1 799 ? -58.969 -72.375 -5.645 1 87.69 799 GLU A O 1
ATOM 6368 N N . THR A 1 800 ? -56.969 -72.375 -6.633 1 89.06 800 THR A N 1
ATOM 6369 C CA . THR A 1 800 ? -56.219 -72.875 -5.453 1 89.06 800 THR A CA 1
ATOM 6370 C C . THR A 1 800 ? -54.906 -72.062 -5.305 1 89.06 800 THR A C 1
ATOM 6372 O O . THR A 1 800 ? -54.312 -71.625 -6.301 1 89.06 800 THR A O 1
ATOM 6375 N N . TRP A 1 801 ? -54.5 -71.812 -4.082 1 85.44 801 TRP A N 1
ATOM 6376 C CA . TRP A 1 801 ? -53.188 -71.188 -3.83 1 85.44 801 TRP A CA 1
ATOM 6377 C C . TRP A 1 801 ? -52.625 -71.625 -2.475 1 85.44 801 TRP A C 1
ATOM 6379 O O . TRP A 1 801 ? -53.344 -72.25 -1.684 1 85.44 801 TRP A O 1
ATOM 6389 N N . THR A 1 802 ? -51.344 -71.438 -2.242 1 85.81 802 THR A N 1
ATOM 6390 C CA . THR A 1 802 ? -50.688 -71.812 -0.987 1 85.81 802 THR A CA 1
ATOM 6391 C C . THR A 1 802 ? -50.25 -70.562 -0.217 1 85.81 802 THR A C 1
ATOM 6393 O O . THR A 1 802 ? -49.969 -69.5 -0.813 1 85.81 802 THR A O 1
ATOM 6396 N N . LYS A 1 803 ? -50.281 -70.625 1.078 1 81.69 803 LYS A N 1
ATOM 6397 C CA . LYS A 1 803 ? -49.75 -69.562 1.972 1 81.69 803 LYS A CA 1
ATOM 6398 C C . LYS A 1 803 ? -48.969 -70.25 3.123 1 81.69 803 LYS A C 1
ATOM 6400 O O . LYS A 1 803 ? -49.281 -71.312 3.564 1 81.69 803 LYS A O 1
ATOM 6405 N N . LYS A 1 804 ? -48 -69.562 3.504 1 78.31 804 LYS A N 1
ATOM 6406 C CA . LYS A 1 804 ? -47.281 -70 4.691 1 78.31 804 LYS A CA 1
ATOM 6407 C C . LYS A 1 804 ? -48.125 -69.875 5.941 1 78.31 804 LYS A C 1
ATOM 6409 O O . LYS A 1 804 ? -48.938 -68.938 6.07 1 78.31 804 LYS A O 1
ATOM 6414 N N . ARG A 1 805 ? -47.938 -70.938 6.801 1 76.62 805 ARG A N 1
ATOM 6415 C CA . ARG A 1 805 ? -48.656 -70.938 8.078 1 76.62 805 ARG A CA 1
ATOM 6416 C C . ARG A 1 805 ? -48.281 -69.688 8.883 1 76.62 805 ARG A C 1
ATOM 6418 O O . ARG A 1 805 ? -47.125 -69.312 8.953 1 76.62 805 ARG A O 1
ATOM 6425 N N . PRO A 1 806 ? -49.312 -68.875 9.234 1 65.44 806 PRO A N 1
ATOM 6426 C CA . PRO A 1 806 ? -48.938 -67.812 10.133 1 65.44 806 PRO A CA 1
ATOM 6427 C C . PRO A 1 806 ? -48.156 -68.25 11.359 1 65.44 806 PRO A C 1
ATOM 6429 O O . PRO A 1 806 ? -48.406 -69.375 11.867 1 65.44 806 PRO A O 1
ATOM 6432 N N . GLU A 1 807 ? -46.969 -67.875 11.773 1 55 807 GLU A N 1
ATOM 6433 C CA . GLU A 1 807 ? -46.25 -68.188 12.984 1 55 807 GLU A CA 1
ATOM 6434 C C . GLU A 1 807 ? -47.094 -68 14.234 1 55 807 GLU A C 1
ATOM 6436 O O . GLU A 1 807 ? -47.906 -67.062 14.297 1 55 807 GLU A O 1
ATOM 6441 N N . MET B 1 1 ? 14.445 -34.125 27.656 1 25.66 1 MET B N 1
ATOM 6442 C CA . MET B 1 1 ? 13.188 -33.5 27.266 1 25.66 1 MET B CA 1
ATOM 6443 C C . MET B 1 1 ? 12.781 -32.438 28.281 1 25.66 1 MET B C 1
ATOM 6445 O O . MET B 1 1 ? 12.281 -32.75 29.359 1 25.66 1 MET B O 1
ATOM 6449 N N . GLN B 1 2 ? 13.5 -31.266 28.281 1 26.02 2 GLN B N 1
ATOM 6450 C CA . GLN B 1 2 ? 13.445 -30.359 29.422 1 26.02 2 GLN B CA 1
ATOM 6451 C C . GLN B 1 2 ? 12.086 -29.672 29.516 1 26.02 2 GLN B C 1
ATOM 6453 O O . GLN B 1 2 ? 11.508 -29.281 28.5 1 26.02 2 GLN B O 1
ATOM 6458 N N . ALA B 1 3 ? 11.461 -29.875 30.641 1 34.28 3 ALA B N 1
ATOM 6459 C CA . ALA B 1 3 ? 10.164 -29.453 31.156 1 34.28 3 ALA B CA 1
ATOM 6460 C C . ALA B 1 3 ? 9.969 -27.953 30.984 1 34.28 3 ALA B C 1
ATOM 6462 O O . ALA B 1 3 ? 10.695 -27.156 31.578 1 34.28 3 ALA B O 1
ATOM 6463 N N . GLU B 1 4 ? 9.742 -27.516 29.797 1 34.06 4 GLU B N 1
ATOM 6464 C CA . GLU B 1 4 ? 9.516 -26.094 29.547 1 34.06 4 GLU B CA 1
ATOM 6465 C C . GLU B 1 4 ? 8.453 -25.531 30.484 1 34.06 4 GLU B C 1
ATOM 6467 O O . GLU B 1 4 ? 7.324 -26.031 30.531 1 34.06 4 GLU B O 1
ATOM 6472 N N . LYS B 1 5 ? 8.906 -25.156 31.703 1 35.84 5 LYS B N 1
ATOM 6473 C CA . LYS B 1 5 ? 8.102 -24.641 32.812 1 35.84 5 LYS B CA 1
ATOM 6474 C C . LYS B 1 5 ? 7.188 -23.516 32.375 1 35.84 5 LYS B C 1
ATOM 6476 O O . LYS B 1 5 ? 7.66 -22.5 31.828 1 35.84 5 LYS B O 1
ATOM 6481 N N . PHE B 1 6 ? 6.02 -23.766 32 1 38.38 6 PHE B N 1
ATOM 6482 C CA . PHE B 1 6 ? 4.922 -22.844 31.734 1 38.38 6 PHE B CA 1
ATOM 6483 C C . PHE B 1 6 ? 4.676 -21.938 32.938 1 38.38 6 PHE B C 1
ATOM 6485 O O . PHE B 1 6 ? 4.496 -22.406 34.062 1 38.38 6 PHE B O 1
ATOM 6492 N N . HIS B 1 7 ? 5.527 -20.953 33.094 1 41.31 7 HIS B N 1
ATOM 6493 C CA . HIS B 1 7 ? 5.152 -20.047 34.188 1 41.31 7 HIS B CA 1
ATOM 6494 C C . HIS B 1 7 ? 3.75 -19.484 33.969 1 41.31 7 HIS B C 1
ATOM 6496 O O . HIS B 1 7 ? 3.422 -19.047 32.875 1 41.31 7 HIS B O 1
ATOM 6502 N N . ASP B 1 8 ? 2.844 -19.891 34.656 1 39.84 8 ASP B N 1
ATOM 6503 C CA . ASP B 1 8 ? 1.434 -19.531 34.781 1 39.84 8 ASP B CA 1
ATOM 6504 C C . ASP B 1 8 ? 1.272 -18.062 35.156 1 39.84 8 ASP B C 1
ATOM 6506 O O . ASP B 1 8 ? 1.304 -17.688 36.312 1 39.84 8 ASP B O 1
ATOM 6510 N N . LEU B 1 9 ? 1.974 -17.219 34.5 1 46.25 9 LEU B N 1
ATOM 6511 C CA . LEU B 1 9 ? 1.67 -15.82 34.812 1 46.25 9 LEU B CA 1
ATOM 6512 C C . LEU B 1 9 ? 0.254 -15.461 34.375 1 46.25 9 LEU B C 1
ATOM 6514 O O . LEU B 1 9 ? -0.171 -15.812 33.281 1 46.25 9 LEU B O 1
ATOM 6518 N N . PRO B 1 10 ? -0.521 -15.094 35.344 1 44.81 10 PRO B N 1
ATOM 6519 C CA . PRO B 1 10 ? -1.892 -14.719 34.969 1 44.81 10 PRO B CA 1
ATOM 6520 C C . PRO B 1 10 ? -1.949 -13.766 33.781 1 44.81 10 PRO B C 1
ATOM 6522 O O . PRO B 1 10 ? -1.022 -12.977 33.562 1 44.81 10 PRO B O 1
ATOM 6525 N N . LEU B 1 11 ? -2.791 -14.023 32.906 1 44.78 11 LEU B N 1
ATOM 6526 C CA . LEU B 1 11 ? -3.014 -13.266 31.672 1 44.78 11 LEU B CA 1
ATOM 6527 C C . LEU B 1 11 ? -3.035 -11.766 31.953 1 44.78 11 LEU B C 1
ATOM 6529 O O . LEU B 1 11 ? -2.516 -10.969 31.172 1 44.78 11 LEU B O 1
ATOM 6533 N N . GLU B 1 12 ? -3.664 -11.438 33.094 1 44.12 12 GLU B N 1
ATOM 6534 C CA . GLU B 1 12 ? -3.805 -10.039 33.469 1 44.12 12 GLU B CA 1
ATOM 6535 C C . GLU B 1 12 ? -2.443 -9.383 33.656 1 44.12 12 GLU B C 1
ATOM 6537 O O . GLU B 1 12 ? -2.236 -8.234 33.281 1 44.12 12 GLU B O 1
ATOM 6542 N N . ASP B 1 13 ? -1.679 -9.992 34.281 1 48.12 13 ASP B N 1
ATOM 6543 C CA . ASP B 1 13 ? -0.353 -9.445 34.531 1 48.12 13 ASP B CA 1
ATOM 6544 C C . ASP B 1 13 ? 0.493 -9.406 33.25 1 48.12 13 ASP B C 1
ATOM 6546 O O . ASP B 1 13 ? 1.266 -8.477 33.031 1 48.12 13 ASP B O 1
ATOM 6550 N N . VAL B 1 14 ? 0.303 -10.461 32.562 1 46.12 14 VAL B N 1
ATOM 6551 C CA . VAL B 1 14 ? 1 -10.508 31.281 1 46.12 14 VAL B CA 1
ATOM 6552 C C . VAL B 1 14 ? 0.446 -9.438 30.359 1 46.12 14 VAL B C 1
ATOM 6554 O O . VAL B 1 14 ? 1.205 -8.758 29.656 1 46.12 14 VAL B O 1
ATOM 6557 N N . LEU B 1 15 ? -0.887 -9.367 30.453 1 46.97 15 LEU B N 1
ATOM 6558 C CA . LEU B 1 15 ? -1.51 -8.305 29.672 1 46.97 15 LEU B CA 1
ATOM 6559 C C . LEU B 1 15 ? -1.105 -6.934 30.188 1 46.97 15 LEU B C 1
ATOM 6561 O O . LEU B 1 15 ? -0.867 -6.016 29.391 1 46.97 15 LEU B O 1
ATOM 6565 N N . GLY B 1 16 ? -1.117 -6.828 31.516 1 45.34 16 GLY B N 1
ATOM 6566 C CA . GLY B 1 16 ? -0.71 -5.551 32.094 1 45.34 16 GLY B CA 1
ATOM 6567 C C . GLY B 1 16 ? 0.708 -5.16 31.703 1 45.34 16 GLY B C 1
ATOM 6568 O O . GLY B 1 16 ? 0.953 -4.031 31.281 1 45.34 16 GLY B O 1
ATOM 6569 N N . ASP B 1 17 ? 1.535 -6.059 31.906 1 49.94 17 ASP B N 1
ATOM 6570 C CA . ASP B 1 17 ? 2.93 -5.785 31.578 1 49.94 17 ASP B CA 1
ATOM 6571 C C . ASP B 1 17 ? 3.109 -5.602 30.062 1 49.94 17 ASP B C 1
ATOM 6573 O O . ASP B 1 17 ? 3.818 -4.691 29.625 1 49.94 17 ASP B O 1
ATOM 6577 N N . ARG B 1 18 ? 2.439 -6.512 29.359 1 51.19 18 ARG B N 1
ATOM 6578 C CA . ARG B 1 18 ? 2.545 -6.395 27.922 1 51.19 18 ARG B CA 1
ATOM 6579 C C . ARG B 1 18 ? 1.854 -5.129 27.422 1 51.19 18 ARG B C 1
ATOM 6581 O O . ARG B 1 18 ? 2.357 -4.457 26.516 1 51.19 18 ARG B O 1
ATOM 6588 N N . PHE B 1 19 ? 0.778 -4.93 28.047 1 48.88 19 PHE B N 1
ATOM 6589 C CA . PHE B 1 19 ? 0.099 -3.688 27.688 1 48.88 19 PHE B CA 1
ATOM 6590 C C . PHE B 1 19 ? 0.929 -2.479 28.109 1 48.88 19 PHE B C 1
ATOM 6592 O O . PHE B 1 19 ? 0.971 -1.476 27.391 1 48.88 19 PHE B O 1
ATOM 6599 N N . ALA B 1 20 ? 1.513 -2.533 29.281 1 50.44 20 ALA B N 1
ATOM 6600 C CA . ALA B 1 20 ? 2.365 -1.429 29.719 1 50.44 20 ALA B CA 1
ATOM 6601 C C . ALA B 1 20 ? 3.547 -1.245 28.766 1 50.44 20 ALA B C 1
ATOM 6603 O O . ALA B 1 20 ? 3.898 -0.117 28.422 1 50.44 20 ALA B O 1
ATOM 6604 N N . ARG B 1 21 ? 4.09 -2.348 28.391 1 53.12 21 ARG B N 1
ATOM 6605 C CA . ARG B 1 21 ? 5.207 -2.273 27.469 1 53.12 21 ARG B CA 1
ATOM 6606 C C . ARG B 1 21 ? 4.738 -1.805 26.094 1 53.12 21 ARG B C 1
ATOM 6608 O O . ARG B 1 21 ? 5.418 -1.013 25.438 1 53.12 21 ARG B O 1
ATOM 6615 N N . TYR B 1 22 ? 3.553 -2.42 25.875 1 52.12 22 TYR B N 1
ATOM 6616 C CA . TYR B 1 22 ? 2.973 -1.969 24.609 1 52.12 22 TYR B CA 1
ATOM 6617 C C . TYR B 1 22 ? 2.637 -0.484 24.672 1 52.12 22 TYR B C 1
ATOM 6619 O O . TYR B 1 22 ? 2.896 0.253 23.719 1 52.12 22 TYR B O 1
ATOM 6627 N N . SER B 1 23 ? 2.191 -0.039 25.75 1 52.09 23 SER B N 1
ATOM 6628 C CA . SER B 1 23 ? 1.855 1.37 25.922 1 52.09 23 SER B CA 1
ATOM 6629 C C . SER B 1 23 ? 3.105 2.244 25.906 1 52.09 23 SER B C 1
ATOM 6631 O O . SER B 1 23 ? 3.1 3.328 25.328 1 52.09 23 SER B O 1
ATOM 6633 N N . LYS B 1 24 ? 4.094 1.823 26.531 1 54.62 24 LYS B N 1
ATOM 6634 C CA . LYS B 1 24 ? 5.352 2.564 26.5 1 54.62 24 LYS B CA 1
ATOM 6635 C C . LYS B 1 24 ? 5.906 2.67 25.094 1 54.62 24 LYS B C 1
ATOM 6637 O O . LYS B 1 24 ? 6.41 3.723 24.688 1 54.62 24 LYS B O 1
ATOM 6642 N N . TYR B 1 25 ? 5.703 1.589 24.469 1 55.59 25 TYR B N 1
ATOM 6643 C CA . TYR B 1 25 ? 6.164 1.584 23.078 1 55.59 25 TYR B CA 1
ATOM 6644 C C . TYR B 1 25 ? 5.371 2.58 22.25 1 55.59 25 TYR B C 1
ATOM 6646 O O . TYR B 1 25 ? 5.953 3.357 21.484 1 55.59 25 TYR B O 1
ATOM 6654 N N . ILE B 1 26 ? 4.074 2.57 22.484 1 55.09 26 ILE B N 1
ATOM 6655 C CA . ILE B 1 26 ? 3.234 3.482 21.719 1 55.09 26 ILE B CA 1
ATOM 6656 C C . ILE B 1 26 ? 3.533 4.926 22.125 1 55.09 26 ILE B C 1
ATOM 6658 O O . ILE B 1 26 ? 3.6 5.812 21.266 1 55.09 26 ILE B O 1
ATOM 6662 N N . ILE B 1 27 ? 3.805 5.141 23.359 1 60.78 27 ILE B N 1
ATOM 6663 C CA . ILE B 1 27 ? 4.016 6.488 23.875 1 60.78 27 ILE B CA 1
ATOM 6664 C C . ILE B 1 27 ? 5.332 7.047 23.344 1 60.78 27 ILE B C 1
ATOM 6666 O O . ILE B 1 27 ? 5.367 8.148 22.797 1 60.78 27 ILE B O 1
ATOM 6670 N N . GLN B 1 28 ? 6.281 6.23 23.453 1 60.09 28 GLN B N 1
ATOM 6671 C CA . GLN B 1 28 ? 7.605 6.762 23.172 1 60.09 28 GLN B CA 1
ATOM 6672 C C . GLN B 1 28 ? 7.949 6.605 21.688 1 60.09 28 GLN B C 1
ATOM 6674 O O . GLN B 1 28 ? 8.68 7.422 21.125 1 60.09 28 GLN B O 1
ATOM 6679 N N . ASP B 1 29 ? 7.23 5.676 21.141 1 64.94 29 ASP B N 1
ATOM 6680 C CA . ASP B 1 29 ? 7.762 5.355 19.812 1 64.94 29 ASP B CA 1
ATOM 6681 C C . ASP B 1 29 ? 6.754 5.699 18.719 1 64.94 29 ASP B C 1
ATOM 6683 O O . ASP B 1 29 ? 6.992 5.426 17.547 1 64.94 29 ASP B O 1
ATOM 6687 N N . ARG B 1 30 ? 5.625 6.398 19.219 1 70.38 30 ARG B N 1
ATOM 6688 C CA . ARG B 1 30 ? 4.699 6.594 18.109 1 70.38 30 ARG B CA 1
ATOM 6689 C C . ARG B 1 30 ? 4.035 7.965 18.188 1 70.38 30 ARG B C 1
ATOM 6691 O O . ARG B 1 30 ? 4.086 8.734 17.219 1 70.38 30 ARG B O 1
ATOM 6698 N N . ALA B 1 31 ? 3.496 8.375 19.438 1 80.38 31 ALA B N 1
ATOM 6699 C CA . ALA B 1 31 ? 2.457 9.398 19.375 1 80.38 31 ALA B CA 1
ATOM 6700 C C . ALA B 1 31 ? 2.986 10.75 19.844 1 80.38 31 ALA B C 1
ATOM 6702 O O . ALA B 1 31 ? 2.412 11.797 19.531 1 80.38 31 ALA B O 1
ATOM 6703 N N . LEU B 1 32 ? 4.137 10.836 20.547 1 91.88 32 LEU B N 1
ATOM 6704 C CA . LEU B 1 32 ? 4.602 12.094 21.125 1 91.88 32 LEU B CA 1
ATOM 6705 C C . LEU B 1 32 ? 5.875 12.562 20.422 1 91.88 32 LEU B C 1
ATOM 6707 O O . LEU B 1 32 ? 6.711 11.742 20.031 1 91.88 32 LEU B O 1
ATOM 6711 N N . PRO B 1 33 ? 6.043 13.891 20.297 1 95.88 33 PRO B N 1
ATOM 6712 C CA . PRO B 1 33 ? 7.281 14.43 19.719 1 95.88 33 PRO B CA 1
ATOM 6713 C C . PRO B 1 33 ? 8.422 14.477 20.734 1 95.88 33 PRO B C 1
ATOM 6715 O O . PRO B 1 33 ? 8.18 14.484 21.953 1 95.88 33 PRO B O 1
ATOM 6718 N N . ASP B 1 34 ? 9.617 14.391 20.219 1 96.56 34 ASP B N 1
ATOM 6719 C CA . ASP B 1 34 ? 10.781 14.656 21.062 1 96.56 34 ASP B CA 1
ATOM 6720 C C . ASP B 1 34 ? 11.031 16.156 21.203 1 96.56 34 ASP B C 1
ATOM 6722 O O . ASP B 1 34 ? 10.93 16.891 20.219 1 96.56 34 ASP B O 1
ATOM 6726 N N . ALA B 1 35 ? 11.336 16.609 22.359 1 97.62 35 ALA B N 1
ATOM 6727 C CA . ALA B 1 35 ? 11.516 18.031 22.609 1 97.62 35 ALA B CA 1
ATOM 6728 C C . ALA B 1 35 ? 12.711 18.578 21.828 1 97.62 35 ALA B C 1
ATOM 6730 O O . ALA B 1 35 ? 12.781 19.781 21.562 1 97.62 35 ALA B O 1
ATOM 6731 N N . ARG B 1 36 ? 13.664 17.75 21.469 1 97.75 36 ARG B N 1
ATOM 6732 C CA . ARG B 1 36 ? 14.914 18.156 20.844 1 97.75 36 ARG B CA 1
ATOM 6733 C C . ARG B 1 36 ? 14.719 18.453 19.359 1 97.75 36 ARG B C 1
ATOM 6735 O O . ARG B 1 36 ? 15.164 19.484 18.875 1 97.75 36 ARG B O 1
ATOM 6742 N N . ASP B 1 37 ? 13.945 17.547 18.641 1 98.31 37 ASP B N 1
ATOM 6743 C CA . ASP B 1 37 ? 13.82 17.781 17.203 1 98.31 37 ASP B CA 1
ATOM 6744 C C . ASP B 1 37 ? 12.367 18.031 16.812 1 98.31 37 ASP B C 1
ATOM 6746 O O . ASP B 1 37 ? 12.086 18.438 15.68 1 98.31 37 ASP B O 1
ATOM 6750 N N . GLY B 1 38 ? 11.469 17.859 17.734 1 97.94 38 GLY B N 1
ATOM 6751 C CA . GLY B 1 38 ? 10.062 18.172 17.516 1 97.94 38 GLY B CA 1
ATOM 6752 C C . GLY B 1 38 ? 9.352 17.141 16.656 1 97.94 38 GLY B C 1
ATOM 6753 O O . GLY B 1 38 ? 8.258 17.391 16.156 1 97.94 38 GLY B O 1
ATOM 6754 N N . LEU B 1 39 ? 9.969 15.953 16.453 1 97.62 39 LEU B N 1
ATOM 6755 C CA . LEU B 1 39 ? 9.414 14.977 15.516 1 97.62 39 LEU B CA 1
ATOM 6756 C C . LEU B 1 39 ? 8.945 13.727 16.25 1 97.62 39 LEU B C 1
ATOM 6758 O O . LEU B 1 39 ? 9.578 13.289 17.219 1 97.62 39 LEU B O 1
ATOM 6762 N N . LYS B 1 40 ? 7.828 13.234 15.812 1 94.44 40 LYS B N 1
ATOM 6763 C CA . LYS B 1 40 ? 7.457 11.867 16.172 1 94.44 40 LYS B CA 1
ATOM 6764 C C . LYS B 1 40 ? 8.336 10.852 15.453 1 94.44 40 LYS B C 1
ATOM 6766 O O . LYS B 1 40 ? 8.961 11.164 14.438 1 94.44 40 LYS B O 1
ATOM 6771 N N . PRO B 1 41 ? 8.438 9.672 15.898 1 93 41 PRO B N 1
ATOM 6772 C CA . PRO B 1 41 ? 9.352 8.68 15.328 1 93 41 PRO B CA 1
ATOM 6773 C C . PRO B 1 41 ? 9.102 8.445 13.836 1 93 41 PRO B C 1
ATOM 6775 O O . PRO B 1 41 ? 10.055 8.414 13.047 1 93 41 PRO B O 1
ATOM 6778 N N . VAL B 1 42 ? 7.805 8.289 13.43 1 93.44 42 VAL B N 1
ATOM 6779 C CA . VAL B 1 42 ? 7.512 8.008 12.031 1 93.44 42 VAL B CA 1
ATOM 6780 C C . VAL B 1 42 ? 7.957 9.18 11.164 1 93.44 42 VAL B C 1
ATOM 6782 O O . VAL B 1 42 ? 8.461 8.984 10.055 1 93.44 42 VAL B O 1
ATOM 6785 N N . GLN B 1 43 ? 7.773 10.391 11.656 1 96.56 43 GLN B N 1
ATOM 6786 C CA . GLN B 1 43 ? 8.188 11.586 10.922 1 96.56 43 GLN B CA 1
ATOM 6787 C C . GLN B 1 43 ? 9.711 11.625 10.766 1 96.56 43 GLN B C 1
ATOM 6789 O O . GLN B 1 43 ? 10.219 11.914 9.68 1 96.56 43 GLN B O 1
ATOM 6794 N N . ARG B 1 44 ? 10.406 11.32 11.828 1 96.81 44 ARG B N 1
ATOM 6795 C CA . ARG B 1 44 ? 11.867 11.281 11.836 1 96.81 44 ARG B CA 1
ATOM 6796 C C . ARG B 1 44 ? 12.383 10.242 10.844 1 96.81 44 ARG B C 1
ATOM 6798 O O . ARG B 1 44 ? 13.312 10.523 10.078 1 96.81 44 ARG B O 1
ATOM 6805 N N . ARG B 1 45 ? 11.781 9.141 10.828 1 96.19 45 ARG B N 1
ATOM 6806 C CA . ARG B 1 45 ? 12.203 8.039 9.969 1 96.19 45 ARG B CA 1
ATOM 6807 C C . ARG B 1 45 ? 11.969 8.367 8.5 1 96.19 45 ARG B C 1
ATOM 6809 O O . ARG B 1 45 ? 12.766 7.988 7.637 1 96.19 45 ARG B O 1
ATOM 6816 N N . ILE B 1 46 ? 10.867 9.07 8.203 1 97.25 46 ILE B N 1
ATOM 6817 C CA . ILE B 1 46 ? 10.586 9.492 6.836 1 97.25 46 ILE B CA 1
ATOM 6818 C C . ILE B 1 46 ? 11.672 10.445 6.352 1 97.25 46 ILE B C 1
ATOM 6820 O O . ILE B 1 46 ? 12.266 10.234 5.289 1 97.25 46 ILE B O 1
ATOM 6824 N N . LEU B 1 47 ? 11.992 11.438 7.199 1 98.38 47 LEU B N 1
ATOM 6825 C CA . LEU B 1 47 ? 13 12.422 6.82 1 98.38 47 LEU B CA 1
ATOM 6826 C C . LEU B 1 47 ? 14.375 11.773 6.688 1 98.38 47 LEU B C 1
ATOM 6828 O O . LEU B 1 47 ? 15.109 12.055 5.742 1 98.38 47 LEU B O 1
ATOM 6832 N N . TYR B 1 48 ? 14.703 10.875 7.562 1 97.69 48 TYR B N 1
ATOM 6833 C CA . TYR B 1 48 ? 15.984 10.18 7.543 1 97.69 48 TYR B CA 1
ATOM 6834 C C . TYR B 1 48 ? 16.094 9.281 6.32 1 97.69 48 TYR B C 1
ATOM 6836 O O . TYR B 1 48 ? 17.141 9.25 5.656 1 97.69 48 TYR B O 1
ATOM 6844 N N . SER B 1 49 ? 15.039 8.57 6.094 1 96.19 49 SER B N 1
ATOM 6845 C CA . SER B 1 49 ? 15.039 7.691 4.926 1 96.19 49 SER B CA 1
ATOM 6846 C C . SER B 1 49 ? 15.281 8.477 3.645 1 96.19 49 SER B C 1
ATOM 6848 O O . SER B 1 49 ? 16.062 8.062 2.789 1 96.19 49 SER B O 1
ATOM 6850 N N . MET B 1 50 ? 14.602 9.555 3.479 1 97.12 50 MET B N 1
ATOM 6851 C CA . MET B 1 50 ? 14.766 10.406 2.301 1 97.12 50 MET B CA 1
ATOM 6852 C C . MET B 1 50 ? 16.203 10.922 2.203 1 97.12 50 MET B C 1
ATOM 6854 O O . MET B 1 50 ? 16.781 10.969 1.116 1 97.12 50 MET B O 1
ATOM 6858 N N . TYR B 1 51 ? 16.781 11.25 3.359 1 97.25 51 TYR B N 1
ATOM 6859 C CA . TYR B 1 51 ? 18.141 11.742 3.426 1 97.25 51 TYR B CA 1
ATOM 6860 C C . TYR B 1 51 ? 19.141 10.664 2.984 1 97.25 51 TYR B C 1
ATOM 6862 O O . TYR B 1 51 ? 20.016 10.922 2.156 1 97.25 51 TYR B O 1
ATOM 6870 N N . VAL B 1 52 ? 19.016 9.469 3.451 1 95.25 52 VAL B N 1
ATOM 6871 C CA . VAL B 1 52 ? 19.906 8.344 3.164 1 95.25 52 VAL B CA 1
ATOM 6872 C C . VAL B 1 52 ? 19.828 7.988 1.683 1 95.25 52 VAL B C 1
ATOM 6874 O O . VAL B 1 52 ? 20.828 7.621 1.071 1 95.25 52 VAL B O 1
ATOM 6877 N N . GLU B 1 53 ? 18.625 8.18 1.146 1 91.94 53 GLU B N 1
ATOM 6878 C CA . GLU B 1 53 ? 18.406 7.824 -0.252 1 91.94 53 GLU B CA 1
ATOM 6879 C C . GLU B 1 53 ? 18.828 8.953 -1.184 1 91.94 53 GLU B C 1
ATOM 6881 O O . GLU B 1 53 ? 18.766 8.82 -2.406 1 91.94 53 GLU B O 1
ATOM 6886 N N . GLY B 1 54 ? 19.234 10.094 -0.641 1 93.06 54 GLY B N 1
ATOM 6887 C CA . GLY B 1 54 ? 19.641 11.242 -1.437 1 93.06 54 GLY B CA 1
ATOM 6888 C C . GLY B 1 54 ? 18.484 11.992 -2.053 1 93.06 54 GLY B C 1
ATOM 6889 O O . GLY B 1 54 ? 18.641 12.672 -3.066 1 93.06 54 GLY B O 1
ATOM 6890 N N . ASN B 1 55 ? 17.25 11.766 -1.497 1 93.88 55 ASN B N 1
ATOM 6891 C CA . ASN B 1 55 ? 16.047 12.461 -1.956 1 93.88 55 ASN B CA 1
ATOM 6892 C C . ASN B 1 55 ? 15.898 13.828 -1.294 1 93.88 55 ASN B C 1
ATOM 6894 O O . ASN B 1 55 ? 14.922 14.078 -0.583 1 93.88 55 ASN B O 1
ATOM 6898 N N . VAL B 1 56 ? 16.891 14.727 -1.558 1 95.81 56 VAL B N 1
ATOM 6899 C CA . VAL B 1 56 ? 17 16.031 -0.897 1 95.81 56 VAL B CA 1
ATOM 6900 C C . VAL B 1 56 ? 16.516 17.125 -1.83 1 95.81 56 VAL B C 1
ATOM 6902 O O . VAL B 1 56 ? 16.156 16.859 -2.982 1 95.81 56 VAL B O 1
ATOM 6905 N N . HIS B 1 57 ? 16.438 18.375 -1.345 1 94.5 57 HIS B N 1
ATOM 6906 C CA . HIS B 1 57 ? 15.703 19.469 -1.967 1 94.5 57 HIS B CA 1
ATOM 6907 C C . HIS B 1 57 ? 16.328 19.859 -3.307 1 94.5 57 HIS B C 1
ATOM 6909 O O . HIS B 1 57 ? 15.641 20.406 -4.172 1 94.5 57 HIS B O 1
ATOM 6915 N N . ASP B 1 58 ? 17.641 19.547 -3.512 1 94.06 58 ASP B N 1
ATOM 6916 C CA . ASP B 1 58 ? 18.297 19.953 -4.742 1 94.06 58 ASP B CA 1
ATOM 6917 C C . ASP B 1 58 ? 18.297 18.828 -5.777 1 94.06 58 ASP B C 1
ATOM 6919 O O . ASP B 1 58 ? 18.938 18.938 -6.82 1 94.06 58 ASP B O 1
ATOM 6923 N N . LYS B 1 59 ? 17.609 17.781 -5.539 1 93.38 59 LYS B N 1
ATOM 6924 C CA . LYS B 1 59 ? 17.469 16.656 -6.457 1 93.38 59 LYS B CA 1
ATOM 6925 C C . LYS B 1 59 ? 16.047 16.578 -7.004 1 93.38 59 LYS B C 1
ATOM 6927 O O . LYS B 1 59 ? 15.156 17.312 -6.559 1 93.38 59 LYS B O 1
ATOM 6932 N N . ALA B 1 60 ? 15.812 15.766 -7.984 1 91.38 60 ALA B N 1
ATOM 6933 C CA . ALA B 1 60 ? 14.5 15.57 -8.594 1 91.38 60 ALA B CA 1
ATOM 6934 C C . ALA B 1 60 ? 13.547 14.875 -7.633 1 91.38 60 ALA B C 1
ATOM 6936 O O . ALA B 1 60 ? 13.977 14.164 -6.723 1 91.38 60 ALA B O 1
ATOM 6937 N N . PHE B 1 61 ? 12.25 15.148 -7.816 1 93.81 61 PHE B N 1
ATOM 6938 C CA . PHE B 1 61 ? 11.227 14.445 -7.062 1 93.81 61 PHE B CA 1
ATOM 6939 C C . PHE B 1 61 ? 11.266 12.953 -7.359 1 93.81 61 PHE B C 1
ATOM 6941 O O . PHE B 1 61 ? 11.672 12.539 -8.445 1 93.81 61 PHE B O 1
ATOM 6948 N N . ARG B 1 62 ? 10.977 12.18 -6.422 1 91.56 62 ARG B N 1
ATOM 6949 C CA . ARG B 1 62 ? 10.867 10.734 -6.566 1 91.56 62 ARG B CA 1
ATOM 6950 C C . ARG B 1 62 ? 9.477 10.25 -6.168 1 91.56 62 ARG B C 1
ATOM 6952 O O . ARG B 1 62 ? 8.797 10.891 -5.367 1 91.56 62 ARG B O 1
ATOM 6959 N N . LYS B 1 63 ? 9.047 9.07 -6.711 1 90.12 63 LYS B N 1
ATOM 6960 C CA . LYS B 1 63 ? 7.746 8.516 -6.359 1 90.12 63 LYS B CA 1
ATOM 6961 C C . LYS B 1 63 ? 7.637 8.266 -4.859 1 90.12 63 LYS B C 1
ATOM 6963 O O . LYS B 1 63 ? 8.562 7.73 -4.242 1 90.12 63 LYS B O 1
ATOM 6968 N N . SER B 1 64 ? 6.531 8.68 -4.246 1 94.12 64 SER B N 1
ATOM 6969 C CA . SER B 1 64 ? 6.316 8.539 -2.809 1 94.12 64 SER B CA 1
ATOM 6970 C C . SER B 1 64 ? 6.355 7.074 -2.383 1 94.12 64 SER B C 1
ATOM 6972 O O . SER B 1 64 ? 6.805 6.758 -1.279 1 94.12 64 SER B O 1
ATOM 6974 N N . ALA B 1 65 ? 5.941 6.207 -3.295 1 89.38 65 ALA B N 1
ATOM 6975 C CA . ALA B 1 65 ? 5.906 4.777 -3.002 1 89.38 65 ALA B CA 1
ATOM 6976 C C . ALA B 1 65 ? 7.293 4.254 -2.648 1 89.38 65 ALA B C 1
ATOM 6978 O O . ALA B 1 65 ? 7.434 3.354 -1.817 1 89.38 65 ALA B O 1
ATOM 6979 N N . LYS B 1 66 ? 8.32 4.73 -3.277 1 90.25 66 LYS B N 1
ATOM 6980 C CA . LYS B 1 66 ? 9.688 4.309 -3.002 1 90.25 66 LYS B CA 1
ATOM 6981 C C . LYS B 1 66 ? 10.102 4.668 -1.577 1 90.25 66 LYS B C 1
ATOM 6983 O O . LYS B 1 66 ? 10.648 3.832 -0.853 1 90.25 66 LYS B O 1
ATOM 6988 N N . THR B 1 67 ? 9.836 5.879 -1.175 1 94.12 67 THR B N 1
ATOM 6989 C CA . THR B 1 67 ? 10.156 6.324 0.176 1 94.12 67 THR B CA 1
ATOM 6990 C C . THR B 1 67 ? 9.398 5.504 1.214 1 94.12 67 THR B C 1
ATOM 6992 O O . THR B 1 67 ? 9.984 5.047 2.199 1 94.12 67 THR B O 1
ATOM 6995 N N . VAL B 1 68 ? 8.094 5.328 0.976 1 93.56 68 VAL B N 1
ATOM 6996 C CA . VAL B 1 68 ? 7.266 4.578 1.91 1 93.56 68 VAL B CA 1
ATOM 6997 C C . VAL B 1 68 ? 7.789 3.15 2.037 1 93.56 68 VAL B C 1
ATOM 6999 O O . VAL B 1 68 ? 7.902 2.621 3.146 1 93.56 68 VAL B O 1
ATOM 7002 N N . GLY B 1 69 ? 8.109 2.549 0.914 1 89.31 69 GLY B N 1
ATOM 7003 C CA . GLY B 1 69 ? 8.672 1.21 0.929 1 89.31 69 GLY B CA 1
ATOM 7004 C C . GLY B 1 69 ? 9.969 1.119 1.72 1 89.31 69 GLY B C 1
ATOM 7005 O O . GLY B 1 69 ? 10.164 0.17 2.48 1 89.31 69 GLY B O 1
ATOM 7006 N N . ASN B 1 70 ? 10.883 2.084 1.572 1 91.44 70 ASN B N 1
ATOM 7007 C CA . ASN B 1 70 ? 12.148 2.107 2.295 1 91.44 70 ASN B CA 1
ATOM 7008 C C . ASN B 1 70 ? 11.938 2.285 3.795 1 91.44 70 ASN B C 1
ATOM 7010 O O . ASN B 1 70 ? 12.641 1.679 4.605 1 91.44 70 ASN B O 1
ATOM 7014 N N . VAL B 1 71 ? 10.977 3.119 4.133 1 94.06 71 VAL B N 1
ATOM 7015 C CA . VAL B 1 71 ? 10.711 3.391 5.543 1 94.06 71 VAL B CA 1
ATOM 7016 C C . VAL B 1 71 ? 10.188 2.129 6.223 1 94.06 71 VAL B C 1
ATOM 7018 O O . VAL B 1 71 ? 10.672 1.743 7.289 1 94.06 71 VAL B O 1
ATOM 7021 N N . ILE B 1 72 ? 9.188 1.49 5.586 1 88.69 72 ILE B N 1
ATOM 7022 C CA . ILE B 1 72 ? 8.586 0.309 6.199 1 88.69 72 ILE B CA 1
ATOM 7023 C C . ILE B 1 72 ? 9.57 -0.857 6.141 1 88.69 72 ILE B C 1
ATOM 7025 O O . ILE B 1 72 ? 9.617 -1.687 7.051 1 88.69 72 ILE B O 1
ATOM 7029 N N . GLY B 1 73 ? 10.406 -0.917 5.16 1 85.81 73 GLY B N 1
ATOM 7030 C CA . GLY B 1 73 ? 11.352 -2.006 4.965 1 85.81 73 GLY B CA 1
ATOM 7031 C C . GLY B 1 73 ? 12.562 -1.917 5.879 1 85.81 73 GLY B C 1
ATOM 7032 O O . GLY B 1 73 ? 13.133 -2.939 6.262 1 85.81 73 GLY B O 1
ATOM 7033 N N . ASN B 1 74 ? 12.922 -0.674 6.281 1 88.62 74 ASN B N 1
ATOM 7034 C CA . ASN B 1 74 ? 14.188 -0.523 6.988 1 88.62 74 ASN B CA 1
ATOM 7035 C C . ASN B 1 74 ? 13.977 -0 8.406 1 88.62 74 ASN B C 1
ATOM 7037 O O . ASN B 1 74 ? 14.781 -0.272 9.297 1 88.62 74 ASN B O 1
ATOM 7041 N N . TYR B 1 75 ? 12.852 0.771 8.648 1 89 75 TYR B N 1
ATOM 7042 C CA . TYR B 1 75 ? 12.875 1.538 9.891 1 89 75 TYR B CA 1
ATOM 7043 C C . TYR B 1 75 ? 11.562 1.389 10.648 1 89 75 TYR B C 1
ATOM 7045 O O . TYR B 1 75 ? 11.539 1.447 11.875 1 89 75 TYR B O 1
ATOM 7053 N N . HIS B 1 76 ? 10.438 1.356 9.898 1 84.12 76 HIS B N 1
ATOM 7054 C CA . HIS B 1 76 ? 9.125 1.435 10.531 1 84.12 76 HIS B CA 1
ATOM 7055 C C . HIS B 1 76 ? 8.258 0.237 10.156 1 84.12 76 HIS B C 1
ATOM 7057 O O . HIS B 1 76 ? 7.402 0.336 9.266 1 84.12 76 HIS B O 1
ATOM 7063 N N . PRO B 1 77 ? 8.367 -0.835 10.922 1 73.81 77 PRO B N 1
ATOM 7064 C CA . PRO B 1 77 ? 7.625 -2.051 10.578 1 73.81 77 PRO B CA 1
ATOM 7065 C C . PRO B 1 77 ? 6.121 -1.911 10.828 1 73.81 77 PRO B C 1
ATOM 7067 O O . PRO B 1 77 ? 5.551 -2.664 11.617 1 73.81 77 PRO B O 1
ATOM 7070 N N . HIS B 1 78 ? 5.527 -0.876 10.242 1 76.69 78 HIS B N 1
ATOM 7071 C CA . HIS B 1 78 ? 4.098 -0.62 10.336 1 76.69 78 HIS B CA 1
ATOM 7072 C C . HIS B 1 78 ? 3.455 -0.549 8.953 1 76.69 78 HIS B C 1
ATOM 7074 O O . HIS B 1 78 ? 4.094 -0.882 7.953 1 76.69 78 HIS B O 1
ATOM 7080 N N . GLY B 1 79 ? 2.189 -0.083 8.961 1 78.31 79 GLY B N 1
ATOM 7081 C CA . GLY B 1 79 ? 1.427 -0.056 7.723 1 78.31 79 GLY B CA 1
ATOM 7082 C C . GLY B 1 79 ? 1.918 0.993 6.742 1 78.31 79 GLY B C 1
ATOM 7083 O O . GLY B 1 79 ? 2.316 2.088 7.145 1 78.31 79 GLY B O 1
ATOM 7084 N N . ASP B 1 80 ? 1.938 0.681 5.496 1 85.19 80 ASP B N 1
ATOM 7085 C CA . ASP B 1 80 ? 2.35 1.58 4.422 1 85.19 80 ASP B CA 1
ATOM 7086 C C . ASP B 1 80 ? 1.448 2.812 4.359 1 85.19 80 ASP B C 1
ATOM 7088 O O . ASP B 1 80 ? 1.931 3.932 4.18 1 85.19 80 ASP B O 1
ATOM 7092 N N . SER B 1 81 ? 0.195 2.566 4.668 1 87.12 81 SER B N 1
ATOM 7093 C CA . SER B 1 81 ? -0.761 3.666 4.602 1 87.12 81 SER B CA 1
ATOM 7094 C C . SER B 1 81 ? -0.477 4.711 5.672 1 87.12 81 SER B C 1
ATOM 7096 O O . SER B 1 81 ? -0.565 5.914 5.414 1 87.12 81 SER B O 1
ATOM 7098 N N . SER B 1 82 ? -0.192 4.297 6.859 1 88.75 82 SER B N 1
ATOM 7099 C CA . SER B 1 82 ? 0.082 5.219 7.957 1 88.75 82 SER B CA 1
ATOM 7100 C C . SER B 1 82 ? 1.329 6.051 7.684 1 88.75 82 SER B C 1
ATOM 7102 O O . SER B 1 82 ? 1.354 7.254 7.965 1 88.75 82 SER B O 1
ATOM 7104 N N . VAL B 1 83 ? 2.393 5.43 7.141 1 93.44 83 VAL B N 1
ATOM 7105 C CA . VAL B 1 83 ? 3.627 6.137 6.809 1 93.44 83 VAL B CA 1
ATOM 7106 C C . VAL B 1 83 ? 3.359 7.156 5.703 1 93.44 83 VAL B C 1
ATOM 7108 O O . VAL B 1 83 ? 3.824 8.297 5.773 1 93.44 83 VAL B O 1
ATOM 7111 N N . TYR B 1 84 ? 2.566 6.75 4.703 1 95.56 84 TYR B N 1
ATOM 7112 C CA . TYR B 1 84 ? 2.248 7.645 3.594 1 95.56 84 TYR B CA 1
ATOM 7113 C C . TYR B 1 84 ? 1.436 8.836 4.074 1 95.56 84 TYR B C 1
ATOM 7115 O O . TYR B 1 84 ? 1.695 9.977 3.674 1 95.56 84 TYR B O 1
ATOM 7123 N N . GLU B 1 85 ? 0.536 8.586 4.91 1 94.62 85 GLU B N 1
ATOM 7124 C CA . GLU B 1 85 ? -0.291 9.664 5.453 1 94.62 85 GLU B CA 1
ATOM 7125 C C . GLU B 1 85 ? 0.552 10.664 6.23 1 94.62 85 GLU B C 1
ATOM 7127 O O . GLU B 1 85 ? 0.316 11.875 6.156 1 94.62 85 GLU B O 1
ATOM 7132 N N . ALA B 1 86 ? 1.431 10.18 7.031 1 95.75 86 ALA B N 1
ATOM 7133 C CA . ALA B 1 86 ? 2.332 11.062 7.77 1 95.75 86 ALA B CA 1
ATOM 7134 C C . ALA B 1 86 ? 3.166 11.914 6.82 1 95.75 86 ALA B C 1
ATOM 7136 O O . ALA B 1 86 ? 3.373 13.109 7.066 1 95.75 86 ALA B O 1
ATOM 7137 N N . MET B 1 87 ? 3.67 11.273 5.75 1 97.38 87 MET B N 1
ATOM 7138 C CA . MET B 1 87 ? 4.453 11.992 4.75 1 97.38 87 MET B CA 1
ATOM 7139 C C . MET B 1 87 ? 3.615 13.078 4.086 1 97.38 87 MET B C 1
ATOM 7141 O O . MET B 1 87 ? 4.09 14.203 3.889 1 97.38 87 MET B O 1
ATOM 7145 N N . VAL B 1 88 ? 2.424 12.758 3.711 1 97.62 88 VAL B N 1
ATOM 7146 C CA . VAL B 1 88 ? 1.494 13.695 3.092 1 97.62 88 VAL B CA 1
ATOM 7147 C C . VAL B 1 88 ? 1.262 14.883 4.027 1 97.62 88 VAL B C 1
ATOM 7149 O O . VAL B 1 88 ? 1.287 16.031 3.592 1 97.62 88 VAL B O 1
ATOM 7152 N N . ARG B 1 89 ? 1.094 14.625 5.293 1 97 89 ARG B N 1
ATOM 7153 C CA . ARG B 1 89 ? 0.839 15.688 6.266 1 97 89 ARG B CA 1
ATOM 7154 C C . ARG B 1 89 ? 2.016 16.656 6.344 1 97 89 ARG B C 1
ATOM 7156 O O . ARG B 1 89 ? 1.824 17.859 6.453 1 97 89 ARG B O 1
ATOM 7163 N N . LEU B 1 90 ? 3.227 16.141 6.266 1 98 90 LEU B N 1
ATOM 7164 C CA . LEU B 1 90 ? 4.438 16.953 6.34 1 98 90 LEU B CA 1
ATOM 7165 C C . LEU B 1 90 ? 4.555 17.875 5.121 1 98 90 LEU B C 1
ATOM 7167 O O . LEU B 1 90 ? 5.359 18.797 5.113 1 98 90 LEU B O 1
ATOM 7171 N N . SER B 1 91 ? 3.684 17.594 4.098 1 98.25 91 SER B N 1
ATOM 7172 C CA . SER B 1 91 ? 3.773 18.344 2.848 1 98.25 91 SER B CA 1
ATOM 7173 C C . SER B 1 91 ? 2.635 19.359 2.727 1 98.25 91 SER B C 1
ATOM 7175 O O . SER B 1 91 ? 2.617 20.172 1.802 1 98.25 91 SER B O 1
ATOM 7177 N N . GLN B 1 92 ? 1.689 19.297 3.588 1 97.19 92 GLN B N 1
ATOM 7178 C CA . GLN B 1 92 ? 0.479 20.094 3.465 1 97.19 92 GLN B CA 1
ATOM 7179 C C . GLN B 1 92 ? 0.688 21.5 4.035 1 97.19 92 GLN B C 1
ATOM 7181 O O . GLN B 1 92 ? 0.903 21.656 5.238 1 97.19 92 GLN B O 1
ATOM 7186 N N . THR B 1 93 ? 0.441 22.5 3.311 1 95.75 93 THR B N 1
ATOM 7187 C CA . THR B 1 93 ? 0.753 23.875 3.656 1 95.75 93 THR B CA 1
ATOM 7188 C C . THR B 1 93 ? -0.279 24.438 4.629 1 95.75 93 THR B C 1
ATOM 7190 O O . THR B 1 93 ? -0.051 25.484 5.254 1 95.75 93 THR B O 1
ATOM 7193 N N . TRP B 1 94 ? -1.428 23.781 4.758 1 96 94 TRP B N 1
ATOM 7194 C CA . TRP B 1 94 ? -2.457 24.266 5.672 1 96 94 TRP B CA 1
ATOM 7195 C C . TRP B 1 94 ? -2.402 23.5 6.996 1 96 94 TRP B C 1
ATOM 7197 O O . TRP B 1 94 ? -3.137 23.828 7.934 1 96 94 TRP B O 1
ATOM 7207 N N . LYS B 1 95 ? -1.481 22.516 7.082 1 95.88 95 LYS B N 1
ATOM 7208 C CA . LYS B 1 95 ? -1.352 21.719 8.297 1 95.88 95 LYS B CA 1
ATOM 7209 C C . LYS B 1 95 ? -0.057 22.047 9.039 1 95.88 95 LYS B C 1
ATOM 7211 O O . LYS B 1 95 ? -0.022 22.047 10.266 1 95.88 95 LYS B O 1
ATOM 7216 N N . VAL B 1 96 ? 1.022 22.344 8.25 1 96 96 VAL B N 1
ATOM 7217 C CA . VAL B 1 96 ? 2.328 22.625 8.836 1 96 96 VAL B CA 1
ATOM 7218 C C . VAL B 1 96 ? 2.787 24.031 8.422 1 96 96 VAL B C 1
ATOM 7220 O O . VAL B 1 96 ? 2.566 24.453 7.281 1 96 96 VAL B O 1
ATOM 7223 N N . ARG B 1 97 ? 3.357 24.75 9.398 1 97.19 97 ARG B N 1
ATOM 7224 C CA . ARG B 1 97 ? 3.758 26.125 9.148 1 97.19 97 ARG B CA 1
ATOM 7225 C C . ARG B 1 97 ? 4.922 26.188 8.164 1 97.19 97 ARG B C 1
ATOM 7227 O O . ARG B 1 97 ? 4.961 27.062 7.301 1 97.19 97 ARG B O 1
ATOM 7234 N N . ASN B 1 98 ? 5.934 25.312 8.367 1 97.94 98 ASN B N 1
ATOM 7235 C CA . ASN B 1 98 ? 7.027 25.109 7.43 1 97.94 98 ASN B CA 1
ATOM 7236 C C . ASN B 1 98 ? 7.082 23.656 6.949 1 97.94 98 ASN B C 1
ATOM 7238 O O . ASN B 1 98 ? 7.48 22.766 7.699 1 97.94 98 ASN B O 1
ATOM 7242 N N . VAL B 1 99 ? 6.754 23.469 5.672 1 97.88 99 VAL B N 1
ATOM 7243 C CA . VAL B 1 99 ? 6.668 22.109 5.145 1 97.88 99 VAL B CA 1
ATOM 7244 C C . VAL B 1 99 ? 8.047 21.453 5.172 1 97.88 99 VAL B C 1
ATOM 7246 O O . VAL B 1 99 ? 9.055 22.094 4.855 1 97.88 99 VAL B O 1
ATOM 7249 N N . LEU B 1 100 ? 8.109 20.188 5.539 1 98.56 100 LEU B N 1
ATOM 7250 C CA . LEU B 1 100 ? 9.367 19.453 5.621 1 98.56 100 LEU B CA 1
ATOM 7251 C C . LEU B 1 100 ? 9.531 18.531 4.414 1 98.56 100 LEU B C 1
ATOM 7253 O O . LEU B 1 100 ? 10.641 18.062 4.137 1 98.56 100 LEU B O 1
ATOM 7257 N N . VAL B 1 101 ? 8.445 18.234 3.717 1 98.44 101 VAL B N 1
ATOM 7258 C CA . VAL B 1 101 ? 8.43 17.438 2.494 1 98.44 101 VAL B CA 1
ATOM 7259 C C . VAL B 1 101 ? 7.758 18.219 1.374 1 98.44 101 VAL B C 1
ATOM 7261 O O . VAL B 1 101 ? 6.699 18.828 1.579 1 98.44 101 VAL B O 1
ATOM 7264 N N . GLU B 1 102 ? 8.391 18.344 0.285 1 98.06 102 GLU B N 1
ATOM 7265 C CA . GLU B 1 102 ? 7.75 18.844 -0.923 1 98.06 102 GLU B CA 1
ATOM 7266 C C . GLU B 1 102 ? 7.113 17.719 -1.726 1 98.06 102 GLU B C 1
ATOM 7268 O O . GLU B 1 102 ? 7.727 16.656 -1.918 1 98.06 102 GLU B O 1
ATOM 7273 N N . MET B 1 103 ? 5.902 17.938 -2.133 1 96.94 103 MET B N 1
ATOM 7274 C CA . MET B 1 103 ? 5.199 16.859 -2.822 1 96.94 103 MET B CA 1
ATOM 7275 C C . MET B 1 103 ? 4.547 17.359 -4.102 1 96.94 103 MET B C 1
ATOM 7277 O O . MET B 1 103 ? 3.969 18.453 -4.121 1 96.94 103 MET B O 1
ATOM 7281 N N . HIS B 1 104 ? 4.727 16.656 -5.191 1 95.12 104 HIS B N 1
ATOM 7282 C CA . HIS B 1 104 ? 3.998 16.844 -6.441 1 95.12 104 HIS B CA 1
ATOM 7283 C C . HIS B 1 104 ? 2.838 15.859 -6.551 1 95.12 104 HIS B C 1
ATOM 7285 O O . HIS B 1 104 ? 2.994 14.672 -6.258 1 95.12 104 HIS B O 1
ATOM 7291 N N . GLY B 1 105 ? 1.767 16.328 -6.949 1 91.56 105 GLY B N 1
ATOM 7292 C CA . GLY B 1 105 ? 0.531 15.562 -6.953 1 91.56 105 GLY B CA 1
ATOM 7293 C C . GLY B 1 105 ? -0.469 16.047 -5.918 1 91.56 105 GLY B C 1
ATOM 7294 O O . GLY B 1 105 ? -0.166 16.922 -5.113 1 91.56 105 GLY B O 1
ATOM 7295 N N . ASN B 1 106 ? -1.668 15.484 -6 1 93.12 106 ASN B N 1
ATOM 7296 C CA . ASN B 1 106 ? -2.703 15.867 -5.043 1 93.12 106 ASN B CA 1
ATOM 7297 C C . ASN B 1 106 ? -2.371 15.375 -3.635 1 93.12 106 ASN B C 1
ATOM 7299 O O . ASN B 1 106 ? -2.383 14.172 -3.373 1 93.12 106 ASN B O 1
ATOM 7303 N N . ASN B 1 107 ? -1.989 16.234 -2.764 1 95.75 107 ASN B N 1
ATOM 7304 C CA . ASN B 1 107 ? -1.668 15.859 -1.394 1 95.75 107 ASN B CA 1
ATOM 7305 C C . ASN B 1 107 ? -2.83 16.141 -0.445 1 95.75 107 ASN B C 1
ATOM 7307 O O . ASN B 1 107 ? -2.621 16.375 0.747 1 95.75 107 ASN B O 1
ATOM 7311 N N . GLY B 1 108 ? -4.051 16.188 -1.017 1 93 108 GLY B N 1
ATOM 7312 C CA . GLY B 1 108 ? -5.242 16.5 -0.238 1 93 108 GLY B CA 1
ATOM 7313 C C . GLY B 1 108 ? -5.652 17.953 -0.325 1 93 108 GLY B C 1
ATOM 7314 O O . GLY B 1 108 ? -5.145 18.703 -1.17 1 93 108 GLY B O 1
ATOM 7315 N N . SER B 1 109 ? -6.75 18.328 0.434 1 92.56 109 SER B N 1
ATOM 7316 C CA . SER B 1 109 ? -7.227 19.703 0.415 1 92.56 109 SER B CA 1
ATOM 7317 C C . SER B 1 109 ? -7.809 20.109 1.766 1 92.56 109 SER B C 1
ATOM 7319 O O . SER B 1 109 ? -8.07 19.25 2.615 1 92.56 109 SER B O 1
ATOM 7321 N N . VAL B 1 110 ? -7.934 21.328 1.947 1 93.12 110 VAL B N 1
ATOM 7322 C CA . VAL B 1 110 ? -8.516 21.891 3.164 1 93.12 110 VAL B CA 1
ATOM 7323 C C . VAL B 1 110 ? -9.969 21.453 3.293 1 93.12 110 VAL B C 1
ATOM 7325 O O . VAL B 1 110 ? -10.547 21.484 4.383 1 93.12 110 VAL B O 1
ATOM 7328 N N . ASP B 1 111 ? -10.609 20.906 2.189 1 92.56 111 ASP B N 1
ATOM 7329 C CA . ASP B 1 111 ? -11.977 20.391 2.172 1 92.56 111 ASP B CA 1
ATOM 7330 C C . ASP B 1 111 ? -12.047 18.984 2.762 1 92.56 111 ASP B C 1
ATOM 7332 O O . ASP B 1 111 ? -13.141 18.453 2.98 1 92.56 111 ASP B O 1
ATOM 7336 N N . GLY B 1 112 ? -10.898 18.438 2.99 1 89.75 112 GLY B N 1
ATOM 7337 C CA . GLY B 1 112 ? -10.883 17.078 3.516 1 89.75 112 GLY B CA 1
ATOM 7338 C C . GLY B 1 112 ? -10.742 16.016 2.436 1 89.75 112 GLY B C 1
ATOM 7339 O O . GLY B 1 112 ? -10.891 14.828 2.703 1 89.75 112 GLY B O 1
ATOM 7340 N N . ASP B 1 113 ? -10.477 16.469 1.199 1 91.56 113 ASP B N 1
ATOM 7341 C CA . ASP B 1 113 ? -10.195 15.492 0.154 1 91.56 113 ASP B CA 1
ATOM 7342 C C . ASP B 1 113 ? -8.922 14.703 0.472 1 91.56 113 ASP B C 1
ATOM 7344 O O . ASP B 1 113 ? -7.934 15.273 0.939 1 91.56 113 ASP B O 1
ATOM 7348 N N . PRO B 1 114 ? -9.016 13.43 0.271 1 91.56 114 PRO B N 1
ATOM 7349 C CA . PRO B 1 114 ? -7.805 12.641 0.521 1 91.56 114 PRO B CA 1
ATOM 7350 C C . PRO B 1 114 ? -6.719 12.875 -0.525 1 91.56 114 PRO B C 1
ATOM 7352 O O . PRO B 1 114 ? -7.016 13.312 -1.638 1 91.56 114 PRO B O 1
ATOM 7355 N N . ALA B 1 115 ? -5.461 12.594 -0.164 1 94.88 115 ALA B N 1
ATOM 7356 C CA . ALA B 1 115 ? -4.352 12.648 -1.112 1 94.88 115 ALA B CA 1
ATOM 7357 C C . ALA B 1 115 ? -4.457 11.531 -2.145 1 94.88 115 ALA B C 1
ATOM 7359 O O . ALA B 1 115 ? -5.148 10.539 -1.923 1 94.88 115 ALA B O 1
ATOM 7360 N N . ALA B 1 116 ? -3.85 11.781 -3.334 1 93.69 116 ALA B N 1
ATOM 7361 C CA . ALA B 1 116 ? -3.723 10.711 -4.324 1 93.69 116 ALA B CA 1
ATOM 7362 C C . ALA B 1 116 ? -2.891 9.555 -3.775 1 93.69 116 ALA B C 1
ATOM 7364 O O . ALA B 1 116 ? -2.111 9.727 -2.836 1 93.69 116 ALA B O 1
ATOM 7365 N N . ALA B 1 117 ? -3.107 8.375 -4.324 1 89.44 117 ALA B N 1
ATOM 7366 C CA . ALA B 1 117 ? -2.336 7.215 -3.896 1 89.44 117 ALA B CA 1
ATOM 7367 C C . ALA B 1 117 ? -0.84 7.441 -4.098 1 89.44 117 ALA B C 1
ATOM 7369 O O . ALA B 1 117 ? -0.438 8.234 -4.949 1 89.44 117 ALA B O 1
ATOM 7370 N N . MET B 1 118 ? -0.021 6.727 -3.287 1 91 118 MET B N 1
ATOM 7371 C CA . MET B 1 118 ? 1.42 6.957 -3.24 1 91 118 MET B CA 1
ATOM 7372 C C . MET B 1 118 ? 2.068 6.621 -4.578 1 91 118 MET B C 1
ATOM 7374 O O . MET B 1 118 ? 3.203 7.02 -4.844 1 91 118 MET B O 1
ATOM 7378 N N . ARG B 1 119 ? 1.419 5.859 -5.457 1 83.31 119 ARG B N 1
ATOM 7379 C CA . ARG B 1 119 ? 1.954 5.566 -6.781 1 83.31 119 ARG B CA 1
ATOM 7380 C C . ARG B 1 119 ? 1.808 6.766 -7.711 1 83.31 119 ARG B C 1
ATOM 7382 O O . ARG B 1 119 ? 2.469 6.836 -8.75 1 83.31 119 ARG B O 1
ATOM 7389 N N . TYR B 1 120 ? 0.921 7.777 -7.309 1 88.75 120 TYR B N 1
ATOM 7390 C CA . TYR B 1 120 ? 0.643 8.914 -8.18 1 88.75 120 TYR B CA 1
ATOM 7391 C C . TYR B 1 120 ? 1.349 10.164 -7.68 1 88.75 120 TYR B C 1
ATOM 7393 O O . TYR B 1 120 ? 1.378 11.188 -8.375 1 88.75 120 TYR B O 1
ATOM 7401 N N . THR B 1 121 ? 1.91 10.164 -6.496 1 93.75 121 THR B N 1
ATOM 7402 C CA . THR B 1 121 ? 2.572 11.344 -5.949 1 93.75 121 THR B CA 1
ATOM 7403 C C . THR B 1 121 ? 4.09 11.172 -5.969 1 93.75 121 THR B C 1
ATOM 7405 O O . THR B 1 121 ? 4.59 10.039 -6.012 1 93.75 121 THR B O 1
ATOM 7408 N N . GLU B 1 122 ? 4.805 12.242 -6.066 1 94.12 122 GLU B N 1
ATOM 7409 C CA . GLU B 1 122 ? 6.258 12.305 -5.945 1 94.12 122 GLU B CA 1
ATOM 7410 C C . GLU B 1 122 ? 6.676 13.289 -4.852 1 94.12 122 GLU B C 1
ATOM 7412 O O . GLU B 1 122 ? 5.973 14.266 -4.59 1 94.12 122 GLU B O 1
ATOM 7417 N N . ALA B 1 123 ? 7.777 12.984 -4.16 1 96.25 123 ALA B N 1
ATOM 7418 C CA . ALA B 1 123 ? 8.141 13.812 -3.018 1 96.25 123 ALA B CA 1
ATOM 7419 C C . ALA B 1 123 ? 9.656 13.938 -2.889 1 96.25 123 ALA B C 1
ATOM 7421 O O . ALA B 1 123 ? 10.398 13.133 -3.459 1 96.25 123 ALA B O 1
ATOM 7422 N N . ARG B 1 124 ? 10.156 14.906 -2.18 1 97.5 124 ARG B N 1
ATOM 7423 C CA . ARG B 1 124 ? 11.531 15.109 -1.75 1 97.5 124 ARG B CA 1
ATOM 7424 C C . ARG B 1 124 ? 11.594 15.969 -0.491 1 97.5 124 ARG B C 1
ATOM 7426 O O . ARG B 1 124 ? 10.586 16.547 -0.082 1 97.5 124 ARG B O 1
ATOM 7433 N N . LEU B 1 125 ? 12.695 16.031 0.159 1 98.31 125 LEU B N 1
ATOM 7434 C CA . LEU B 1 125 ? 12.867 16.891 1.324 1 98.31 125 LEU B CA 1
ATOM 7435 C C . LEU B 1 125 ? 12.781 18.359 0.931 1 98.31 125 LEU B C 1
ATOM 7437 O O . LEU B 1 125 ? 13.266 18.75 -0.13 1 98.31 125 LEU B O 1
ATOM 7441 N N . SER B 1 126 ? 12.133 19.172 1.786 1 98 126 SER B N 1
ATOM 7442 C CA . SER B 1 126 ? 12.156 20.609 1.587 1 98 126 SER B CA 1
ATOM 7443 C C . SER B 1 126 ? 13.523 21.203 1.941 1 98 126 SER B C 1
ATOM 7445 O O . SER B 1 126 ? 14.32 20.547 2.615 1 98 126 SER B O 1
ATOM 7447 N N . PRO B 1 127 ? 13.828 22.344 1.503 1 97.44 127 PRO B N 1
ATOM 7448 C CA . PRO B 1 127 ? 15.102 22.953 1.866 1 97.44 127 PRO B CA 1
ATOM 7449 C C . PRO B 1 127 ? 15.281 23.094 3.377 1 97.44 127 PRO B C 1
ATOM 7451 O O . PRO B 1 127 ? 16.359 22.797 3.898 1 97.44 127 PRO B O 1
ATOM 7454 N N . ILE B 1 128 ? 14.273 23.438 4.074 1 98.12 128 ILE B N 1
ATOM 7455 C CA . ILE B 1 128 ? 14.414 23.672 5.508 1 98.12 128 ILE B CA 1
ATOM 7456 C C . ILE B 1 128 ? 14.562 22.328 6.234 1 98.12 128 ILE B C 1
ATOM 7458 O O . ILE B 1 128 ? 15.188 22.266 7.293 1 98.12 128 ILE B O 1
ATOM 7462 N N . ALA B 1 129 ? 13.945 21.281 5.688 1 98.06 129 ALA B N 1
ATOM 7463 C CA . ALA B 1 129 ? 14.086 19.953 6.289 1 98.06 129 ALA B CA 1
ATOM 7464 C C . ALA B 1 129 ? 15.555 19.547 6.375 1 98.06 129 ALA B C 1
ATOM 7466 O O . ALA B 1 129 ? 15.953 18.844 7.301 1 98.06 129 ALA B O 1
ATOM 7467 N N . SER B 1 130 ? 16.422 20.016 5.461 1 96.75 130 SER B N 1
ATOM 7468 C CA . SER B 1 130 ? 17.844 19.719 5.449 1 96.75 130 SER B CA 1
ATOM 7469 C C . SER B 1 130 ? 18.547 20.266 6.691 1 96.75 130 SER B C 1
ATOM 7471 O O . SER B 1 130 ? 19.531 19.719 7.152 1 96.75 130 SER B O 1
ATOM 7473 N N . GLU B 1 131 ? 17.984 21.312 7.242 1 97.94 131 GLU B N 1
ATOM 7474 C CA . GLU B 1 131 ? 18.547 21.906 8.453 1 97.94 131 GLU B CA 1
ATOM 7475 C C . GLU B 1 131 ? 18.344 21 9.656 1 97.94 131 GLU B C 1
ATOM 7477 O O . GLU B 1 131 ? 19.156 20.984 10.578 1 97.94 131 GLU B O 1
ATOM 7482 N N . LEU B 1 132 ? 17.234 20.219 9.594 1 98.44 132 LEU B N 1
ATOM 7483 C CA . LEU B 1 132 ? 17 19.25 10.664 1 98.44 132 LEU B CA 1
ATOM 7484 C C . LEU B 1 132 ? 18.016 18.125 10.609 1 98.44 132 LEU B C 1
ATOM 7486 O O . LEU B 1 132 ? 18.359 17.531 11.648 1 98.44 132 LEU B O 1
ATOM 7490 N N . LEU B 1 133 ? 18.5 17.859 9.406 1 98.06 133 LEU B N 1
ATOM 7491 C CA . LEU B 1 133 ? 19.344 16.688 9.18 1 98.06 133 LEU B CA 1
ATOM 7492 C C . LEU B 1 133 ? 20.812 17.094 9.023 1 98.06 133 LEU B C 1
ATOM 7494 O O . LEU B 1 133 ? 21.688 16.234 8.867 1 98.06 133 LEU B O 1
ATOM 7498 N N . ARG B 1 134 ? 21.109 18.281 9.148 1 96.25 134 ARG B N 1
ATOM 7499 C CA . ARG B 1 134 ? 22.453 18.797 8.906 1 96.25 134 ARG B CA 1
ATOM 7500 C C . ARG B 1 134 ? 23.469 18.156 9.852 1 96.25 134 ARG B C 1
ATOM 7502 O O . ARG B 1 134 ? 23.219 18.031 11.047 1 96.25 134 ARG B O 1
ATOM 7509 N N . ASP B 1 135 ? 24.625 17.703 9.328 1 96.25 135 ASP B N 1
ATOM 7510 C CA . ASP B 1 135 ? 25.781 17.188 10.055 1 96.25 135 ASP B CA 1
ATOM 7511 C C . ASP B 1 135 ? 25.453 15.844 10.719 1 96.25 135 ASP B C 1
ATOM 7513 O O . ASP B 1 135 ? 26.094 15.453 11.695 1 96.25 135 ASP B O 1
ATOM 7517 N N . LEU B 1 136 ? 24.391 15.18 10.188 1 96.38 136 LEU B N 1
ATOM 7518 C CA . LEU B 1 136 ? 23.984 13.891 10.734 1 96.38 136 LEU B CA 1
ATOM 7519 C C . LEU B 1 136 ? 25.094 12.852 10.578 1 96.38 136 LEU B C 1
ATOM 7521 O O . LEU B 1 136 ? 25.219 11.945 11.406 1 96.38 136 LEU B O 1
ATOM 7525 N N . ASP B 1 137 ? 25.953 12.992 9.625 1 95.06 137 ASP B N 1
ATOM 7526 C CA . ASP B 1 137 ? 27.016 12.039 9.312 1 95.06 137 ASP B CA 1
ATOM 7527 C C . ASP B 1 137 ? 28.266 12.32 10.141 1 95.06 137 ASP B C 1
ATOM 7529 O O . ASP B 1 137 ? 29.281 11.617 10.016 1 95.06 137 ASP B O 1
ATOM 7533 N N . LYS B 1 138 ? 28.234 13.211 11.102 1 97.62 138 LYS B N 1
ATOM 7534 C CA . LYS B 1 138 ? 29.391 13.609 11.898 1 97.62 138 LYS B CA 1
ATOM 7535 C C . LYS B 1 138 ? 29.234 13.188 13.359 1 97.62 138 LYS B C 1
ATOM 7537 O O . LYS B 1 138 ? 29.641 13.914 14.266 1 97.62 138 LYS B O 1
ATOM 7542 N N . GLU B 1 139 ? 28.516 12.133 13.562 1 97.19 139 GLU B N 1
ATOM 7543 C CA . GLU B 1 139 ? 28.328 11.562 14.891 1 97.19 139 GLU B CA 1
ATOM 7544 C C . GLU B 1 139 ? 27.734 12.586 15.852 1 97.19 139 GLU B C 1
ATOM 7546 O O . GLU B 1 139 ? 28.188 12.711 17 1 97.19 139 GLU B O 1
ATOM 7551 N N . THR B 1 140 ? 26.797 13.359 15.32 1 98.38 140 THR B N 1
ATOM 7552 C CA . THR B 1 140 ? 26.266 14.461 16.109 1 98.38 140 THR B CA 1
ATOM 7553 C C . THR B 1 140 ? 25.156 13.977 17.031 1 98.38 140 THR B C 1
ATOM 7555 O O . THR B 1 140 ? 24.812 14.656 18 1 98.38 140 THR B O 1
ATOM 7558 N N . VAL B 1 141 ? 24.531 12.828 16.688 1 97.81 141 VAL B N 1
ATOM 7559 C CA . VAL B 1 141 ? 23.453 12.281 17.5 1 97.81 141 VAL B CA 1
ATOM 7560 C C . VAL B 1 141 ? 23.656 10.773 17.672 1 97.81 141 VAL B C 1
ATOM 7562 O O . VAL B 1 141 ? 24.469 10.164 16.969 1 97.81 141 VAL B O 1
ATOM 7565 N N . GLU B 1 142 ? 22.984 10.273 18.609 1 95.62 142 GLU B N 1
ATOM 7566 C CA . GLU B 1 142 ? 23.062 8.836 18.859 1 95.62 142 GLU B CA 1
ATOM 7567 C C . GLU B 1 142 ? 22.266 8.047 17.828 1 95.62 142 GLU B C 1
ATOM 7569 O O . GLU B 1 142 ? 21.188 8.453 17.422 1 95.62 142 GLU B O 1
ATOM 7574 N N . PHE B 1 143 ? 22.906 6.898 17.438 1 96.44 143 PHE B N 1
ATOM 7575 C CA . PHE B 1 143 ? 22.25 5.953 16.547 1 96.44 143 PHE B CA 1
ATOM 7576 C C . PHE B 1 143 ? 21.938 4.648 17.281 1 96.44 143 PHE B C 1
ATOM 7578 O O . PHE B 1 143 ? 22.625 4.281 18.234 1 96.44 143 PHE B O 1
ATOM 7585 N N . VAL B 1 144 ? 20.828 4.078 16.891 1 93.5 144 VAL B N 1
ATOM 7586 C CA . VAL B 1 144 ? 20.453 2.77 17.406 1 93.5 144 VAL B CA 1
ATOM 7587 C C . VAL B 1 144 ? 20.172 1.815 16.25 1 93.5 144 VAL B C 1
ATOM 7589 O O . VAL B 1 144 ? 19.984 2.25 15.109 1 93.5 144 VAL B O 1
ATOM 7592 N N . SER B 1 145 ? 20.234 0.568 16.5 1 91.5 145 SER B N 1
ATOM 7593 C CA . SER B 1 145 ? 19.922 -0.424 15.477 1 91.5 145 SER B CA 1
ATOM 7594 C C . SER B 1 145 ? 18.469 -0.346 15.047 1 91.5 145 SER B C 1
ATOM 7596 O O . SER B 1 145 ? 17.578 -0.096 15.867 1 91.5 145 SER B O 1
ATOM 7598 N N . ASN B 1 146 ? 18.219 -0.535 13.766 1 88.06 146 ASN B N 1
ATOM 7599 C CA . ASN B 1 146 ? 16.844 -0.618 13.312 1 88.06 146 ASN B CA 1
ATOM 7600 C C . ASN B 1 146 ? 16.172 -1.917 13.766 1 88.06 146 ASN B C 1
ATOM 7602 O O . ASN B 1 146 ? 16.781 -2.709 14.484 1 88.06 146 ASN B O 1
ATOM 7606 N N . PHE B 1 147 ? 14.906 -2.174 13.438 1 78.25 147 PHE B N 1
ATOM 7607 C CA . PHE B 1 147 ? 14.086 -3.234 14.008 1 78.25 147 PHE B CA 1
ATOM 7608 C C . PHE B 1 147 ? 14.625 -4.605 13.625 1 78.25 147 PHE B C 1
ATOM 7610 O O . PHE B 1 147 ? 14.398 -5.586 14.336 1 78.25 147 PHE B O 1
ATOM 7617 N N . ASP B 1 148 ? 15.445 -4.73 12.469 1 74.5 148 ASP B N 1
ATOM 7618 C CA . ASP B 1 148 ? 15.953 -6.035 12.055 1 74.5 148 ASP B CA 1
ATOM 7619 C C . ASP B 1 148 ? 17.484 -6.09 12.156 1 74.5 148 ASP B C 1
ATOM 7621 O O . ASP B 1 148 ? 18.109 -6.984 11.594 1 74.5 148 ASP B O 1
ATOM 7625 N N . ASP B 1 149 ? 18.125 -5.031 12.703 1 81.12 149 ASP B N 1
ATOM 7626 C CA . ASP B 1 149 ? 19.547 -4.949 13.039 1 81.12 149 ASP B CA 1
ATOM 7627 C C . ASP B 1 149 ? 20.406 -4.98 11.781 1 81.12 149 ASP B C 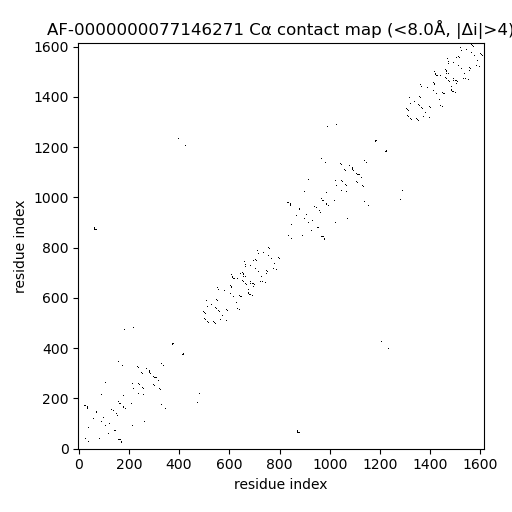1
ATOM 7629 O O . ASP B 1 149 ? 21.531 -5.484 11.805 1 81.12 149 ASP B O 1
ATOM 7633 N N . THR B 1 150 ? 19.859 -4.586 10.68 1 81.5 150 THR B N 1
ATOM 7634 C CA . THR B 1 150 ? 20.625 -4.574 9.438 1 81.5 150 THR B CA 1
ATOM 7635 C C . THR B 1 150 ? 21.203 -3.189 9.172 1 81.5 150 THR B C 1
ATOM 7637 O O . THR B 1 150 ? 22.141 -3.043 8.383 1 81.5 150 THR B O 1
ATOM 7640 N N . SER B 1 151 ? 20.594 -2.258 9.844 1 88.69 151 SER B N 1
ATOM 7641 C CA . SER B 1 151 ? 21.016 -0.872 9.695 1 88.69 151 SER B CA 1
ATOM 7642 C C . SER B 1 151 ? 20.844 -0.097 11 1 88.69 151 SER B C 1
ATOM 7644 O O . SER B 1 151 ? 20.484 -0.674 12.023 1 88.69 151 SER B O 1
ATOM 7646 N N . GLU B 1 152 ? 21.25 1.198 10.953 1 93.62 152 GLU B N 1
ATOM 7647 C CA . GLU B 1 152 ? 21.094 2.066 12.117 1 93.62 152 GLU B CA 1
ATOM 7648 C C . GLU B 1 152 ? 20.188 3.258 11.805 1 93.62 152 GLU B C 1
ATOM 7650 O O . GLU B 1 152 ? 20.016 3.613 10.641 1 93.62 152 GLU B O 1
ATOM 7655 N N . GLU B 1 153 ? 19.547 3.793 12.766 1 94.31 153 GLU B N 1
ATOM 7656 C CA . GLU B 1 153 ? 18.734 5.004 12.648 1 94.31 153 GLU B CA 1
ATOM 7657 C C . GLU B 1 153 ? 19.016 5.965 13.797 1 94.31 153 GLU B C 1
ATOM 7659 O O . GLU B 1 153 ? 19.359 5.535 14.898 1 94.31 153 GLU B O 1
ATOM 7664 N N . PRO B 1 154 ? 18.875 7.227 13.602 1 96.56 154 PRO B N 1
ATOM 7665 C CA . PRO B 1 154 ? 19.141 8.195 14.672 1 96.56 154 PRO B CA 1
ATOM 7666 C C . PRO B 1 154 ? 18.016 8.234 15.711 1 96.56 154 PRO B C 1
ATOM 7668 O O . PRO B 1 154 ? 16.844 8.109 15.367 1 96.56 154 PRO B O 1
ATOM 7671 N N . VAL B 1 155 ? 18.328 8.453 16.969 1 94.69 155 VAL B N 1
ATOM 7672 C CA . VAL B 1 155 ? 17.359 8.586 18.047 1 94.69 155 VAL B CA 1
ATOM 7673 C C . VAL B 1 155 ? 16.625 9.922 17.922 1 94.69 155 VAL B C 1
ATOM 7675 O O . VAL B 1 155 ? 15.438 10.023 18.25 1 94.69 155 VAL B O 1
ATOM 7678 N N . VAL B 1 156 ? 17.328 10.914 17.547 1 96.75 156 VAL B N 1
ATOM 7679 C CA . VAL B 1 156 ? 16.859 12.281 17.312 1 96.75 156 VAL B CA 1
ATOM 7680 C C . VAL B 1 156 ? 17.688 12.914 16.188 1 96.75 156 VAL B C 1
ATOM 7682 O O . VAL B 1 156 ? 18.766 12.414 15.844 1 96.75 156 VAL B O 1
ATOM 7685 N N . LEU B 1 157 ? 17.141 13.898 15.586 1 98.38 157 LEU B N 1
ATOM 7686 C CA . LEU B 1 157 ? 17.906 14.594 14.555 1 98.38 157 LEU B CA 1
ATOM 7687 C C . LEU B 1 157 ? 18.688 15.766 15.148 1 98.38 157 LEU B C 1
ATOM 7689 O O . LEU B 1 157 ? 18.344 16.25 16.234 1 98.38 157 LEU B O 1
ATOM 7693 N N . PRO B 1 158 ? 19.734 16.281 14.508 1 98.44 158 PRO B N 1
ATOM 7694 C CA . PRO B 1 158 ? 20.5 17.438 15 1 98.44 158 PRO B CA 1
ATOM 7695 C C . PRO B 1 158 ? 19.641 18.688 15.164 1 98.44 158 PRO B C 1
ATOM 7697 O O . PRO B 1 158 ? 19.781 19.406 16.156 1 98.44 158 PRO B O 1
ATOM 7700 N N . ALA B 1 159 ? 18.719 18.953 14.164 1 98.31 159 ALA B N 1
ATOM 7701 C CA . ALA B 1 159 ? 17.672 19.969 14.266 1 98.31 159 ALA B CA 1
ATOM 7702 C C . ALA B 1 159 ? 18.281 21.344 14.453 1 98.31 159 ALA B C 1
ATOM 7704 O O . ALA B 1 159 ? 18.141 21.953 15.523 1 98.31 159 ALA B O 1
ATOM 7705 N N . ALA B 1 160 ? 18.703 21.969 13.422 1 98.06 160 ALA B N 1
ATOM 7706 C CA . ALA B 1 160 ? 19.391 23.266 13.461 1 98.06 160 ALA B CA 1
ATOM 7707 C C . ALA B 1 160 ? 18.406 24.391 13.742 1 98.06 160 ALA B C 1
ATOM 7709 O O . ALA B 1 160 ? 18.781 25.562 13.75 1 98.06 160 ALA B O 1
ATOM 7710 N N . PHE B 1 161 ? 17.109 24.078 13.93 1 98.5 161 PHE B N 1
ATOM 7711 C CA . PHE B 1 161 ? 16.109 25.031 14.398 1 98.5 161 PHE B CA 1
ATOM 7712 C C . PHE B 1 161 ? 15.086 24.344 15.297 1 98.5 161 PHE B C 1
ATOM 7714 O O . PHE B 1 161 ? 14.938 23.125 15.258 1 98.5 161 PHE B O 1
ATOM 7721 N N . PRO B 1 162 ? 14.414 25.125 16.156 1 98.62 162 PRO B N 1
ATOM 7722 C CA . PRO B 1 162 ? 13.477 24.531 17.109 1 98.62 162 PRO B CA 1
ATOM 7723 C C . PRO B 1 162 ? 12.156 24.141 16.453 1 98.62 162 PRO B C 1
ATOM 7725 O O . PRO B 1 162 ? 11.117 24.734 16.75 1 98.62 162 PRO B O 1
ATOM 7728 N N . ASN B 1 163 ? 12.141 23.016 15.836 1 98.69 163 ASN B N 1
ATOM 7729 C CA . ASN B 1 163 ? 11.039 22.531 15.016 1 98.69 163 ASN B CA 1
ATOM 7730 C C . ASN B 1 163 ? 9.805 22.234 15.859 1 98.69 163 ASN B C 1
ATOM 7732 O O . ASN B 1 163 ? 8.672 22.328 15.375 1 98.69 163 ASN B O 1
ATOM 7736 N N . LEU B 1 164 ? 9.945 21.875 17.125 1 98.62 164 LEU B N 1
ATOM 7737 C CA . LEU B 1 164 ? 8.797 21.562 17.969 1 98.62 164 LEU B CA 1
ATOM 7738 C C . LEU B 1 164 ? 7.824 22.734 18.047 1 98.62 164 LEU B C 1
ATOM 7740 O O . LEU B 1 164 ? 6.609 22.547 17.953 1 98.62 164 LEU B O 1
ATOM 7744 N N . LEU B 1 165 ? 8.391 23.906 18.219 1 98.62 165 LEU B N 1
ATOM 7745 C CA . LEU B 1 165 ? 7.551 25.109 18.297 1 98.62 165 LEU B CA 1
ATOM 7746 C C . LEU B 1 165 ? 7.141 25.578 16.906 1 98.62 165 LEU B C 1
ATOM 7748 O O . LEU B 1 165 ? 6.012 26.031 16.703 1 98.62 165 LEU B O 1
ATOM 7752 N N . VAL B 1 166 ? 7.992 25.453 15.93 1 98.56 166 VAL B N 1
ATOM 7753 C CA . VAL B 1 166 ? 7.762 26 14.594 1 98.56 166 VAL B CA 1
ATOM 7754 C C . VAL B 1 166 ? 6.609 25.25 13.922 1 98.56 166 VAL B C 1
ATOM 7756 O O . VAL B 1 166 ? 5.707 25.875 13.359 1 98.56 166 VAL B O 1
ATOM 7759 N N . ASN B 1 167 ? 6.625 23.922 14 1 98.19 167 ASN B N 1
ATOM 7760 C CA . ASN B 1 167 ? 5.613 23.156 13.289 1 98.19 167 ASN B CA 1
ATOM 7761 C C . ASN B 1 167 ? 4.598 22.547 14.258 1 98.19 167 ASN B C 1
ATOM 7763 O O . ASN B 1 167 ? 3.541 22.078 13.836 1 98.19 167 ASN B O 1
ATOM 7767 N N . GLY B 1 168 ? 4.855 22.625 15.555 1 97.31 168 GLY B N 1
ATOM 7768 C CA . GLY B 1 168 ? 3.928 22.047 16.516 1 97.31 168 GLY B CA 1
ATOM 7769 C C . GLY B 1 168 ? 3.797 20.547 16.406 1 97.31 168 GLY B C 1
ATOM 7770 O O . GLY B 1 168 ? 4.637 19.891 15.773 1 97.31 168 GLY B O 1
ATOM 7771 N N . SER B 1 169 ? 2.832 19.984 17.172 1 96.19 169 SER B N 1
ATOM 7772 C CA . SER B 1 169 ? 2.582 18.547 17.156 1 96.19 169 SER B CA 1
ATOM 7773 C C . SER B 1 169 ? 1.23 18.203 17.766 1 96.19 169 SER B C 1
ATOM 7775 O O . SER B 1 169 ? 0.826 18.812 18.766 1 96.19 169 SER B O 1
ATOM 7777 N N . THR B 1 170 ? 0.542 17.359 17.125 1 94.25 170 THR B N 1
ATOM 7778 C CA . THR B 1 170 ? -0.708 16.812 17.641 1 94.25 170 THR B CA 1
ATOM 7779 C C . THR B 1 170 ? -0.652 15.281 17.688 1 94.25 170 THR B C 1
ATOM 7781 O O . THR B 1 170 ? -0.152 14.648 16.75 1 94.25 170 THR B O 1
ATOM 7784 N N . GLY B 1 171 ? -1.058 14.688 18.828 1 89.12 171 GLY B N 1
ATOM 7785 C CA . GLY B 1 171 ? -1.051 13.242 18.938 1 89.12 171 GLY B CA 1
ATOM 7786 C C . GLY B 1 171 ? -1.821 12.727 20.141 1 89.12 171 GLY B C 1
ATOM 7787 O O . GLY B 1 171 ? -1.988 13.453 21.125 1 89.12 171 GLY B O 1
ATOM 7788 N N . ILE B 1 172 ? -2.342 11.578 19.953 1 83.75 172 ILE B N 1
ATOM 7789 C CA . ILE B 1 172 ? -3.055 10.906 21.031 1 83.75 172 ILE B CA 1
ATOM 7790 C C . ILE B 1 172 ? -2.461 9.523 21.266 1 83.75 172 ILE B C 1
ATOM 7792 O O . ILE B 1 172 ? -2.244 8.766 20.312 1 83.75 172 ILE B O 1
ATOM 7796 N N . SER B 1 173 ? -2.045 9.312 22.391 1 77.38 173 SER B N 1
ATOM 7797 C CA . SER B 1 173 ? -1.53 8 22.766 1 77.38 173 SER B CA 1
ATOM 7798 C C . SER B 1 173 ? -2.268 7.449 23.984 1 77.38 173 SER B C 1
ATOM 7800 O O . SER B 1 173 ? -3.252 8.031 24.438 1 77.38 173 SER B O 1
ATOM 7802 N N . ALA B 1 174 ? -1.81 6.172 24.391 1 69.38 174 ALA B N 1
ATOM 7803 C CA . ALA B 1 174 ? -2.426 5.562 25.578 1 69.38 174 ALA B CA 1
ATOM 7804 C C . ALA B 1 174 ? -2.145 6.383 26.828 1 69.38 174 ALA B C 1
ATOM 7806 O O . ALA B 1 174 ? -1.02 6.391 27.328 1 69.38 174 ALA B O 1
ATOM 7807 N N . GLY B 1 175 ? -3.059 7.289 27.141 1 74.56 175 GLY B N 1
ATOM 7808 C CA . GLY B 1 175 ? -2.982 8.023 28.406 1 74.56 175 GLY B CA 1
ATOM 7809 C C . GLY B 1 175 ? -2.408 9.422 28.25 1 74.56 175 GLY B C 1
ATOM 7810 O O . GLY B 1 175 ? -2.352 10.188 29.203 1 74.56 175 GLY B O 1
ATOM 7811 N N . TYR B 1 176 ? -1.835 9.688 27.047 1 85.5 176 TYR B N 1
ATOM 7812 C CA . TYR B 1 176 ? -1.281 11.023 26.828 1 85.5 176 TYR B CA 1
ATOM 7813 C C . TYR B 1 176 ? -1.816 11.633 25.547 1 85.5 176 TYR B C 1
ATOM 7815 O O . TYR B 1 176 ? -2.174 10.906 24.609 1 85.5 176 TYR B O 1
ATOM 7823 N N . ALA B 1 177 ? -1.984 12.859 25.609 1 90.44 177 ALA B N 1
ATOM 7824 C CA . ALA B 1 177 ? -2.297 13.633 24.422 1 90.44 177 ALA B CA 1
ATOM 7825 C C . ALA B 1 177 ? -1.444 14.898 24.344 1 90.44 177 ALA B C 1
ATOM 7827 O O . ALA B 1 177 ? -1.012 15.422 25.375 1 90.44 177 ALA B O 1
ATOM 7828 N N . THR B 1 178 ? -1.029 15.273 23.219 1 95.06 178 THR B N 1
ATOM 7829 C CA . THR B 1 178 ? -0.264 16.5 23.062 1 95.06 178 THR B CA 1
ATOM 7830 C C . THR B 1 178 ? -0.895 17.391 21.984 1 95.06 178 THR B C 1
ATOM 7832 O O . THR B 1 178 ? -1.433 16.891 21 1 95.06 178 THR B O 1
ATOM 7835 N N . GLU B 1 179 ? -1.015 18.625 22.297 1 96.75 179 GLU B N 1
ATOM 7836 C CA . GLU B 1 179 ? -1.458 19.688 21.391 1 96.75 179 GLU B CA 1
ATOM 7837 C C . GLU B 1 179 ? -0.574 20.922 21.516 1 96.75 179 GLU B C 1
ATOM 7839 O O . GLU B 1 179 ? -0.784 21.766 22.391 1 96.75 179 GLU B O 1
ATOM 7844 N N . ILE B 1 180 ? 0.373 21.016 20.594 1 98 180 ILE B N 1
ATOM 7845 C CA . ILE B 1 180 ? 1.283 22.156 20.531 1 98 180 ILE B CA 1
ATOM 7846 C C . ILE B 1 180 ? 1.09 22.891 19.203 1 98 180 ILE B C 1
ATOM 7848 O O . ILE B 1 180 ? 1.302 22.328 18.141 1 98 180 ILE B O 1
ATOM 7852 N N . PRO B 1 181 ? 0.643 24.109 19.266 1 98 181 PRO B N 1
ATOM 7853 C CA . PRO B 1 181 ? 0.385 24.828 18.016 1 98 181 PRO B CA 1
ATOM 7854 C C . PRO B 1 181 ? 1.666 25.266 17.312 1 98 181 PRO B C 1
ATOM 7856 O O . PRO B 1 181 ? 2.709 25.406 17.953 1 98 181 PRO B O 1
ATOM 7859 N N . PRO B 1 182 ? 1.625 25.516 16.047 1 98.31 182 PRO B N 1
ATOM 7860 C CA . PRO B 1 182 ? 2.773 26.062 15.32 1 98.31 182 PRO B CA 1
ATOM 7861 C C . PRO B 1 182 ? 3.027 27.531 15.656 1 98.31 182 PRO B C 1
ATOM 7863 O O . PRO B 1 182 ? 2.107 28.25 16.062 1 98.31 182 PRO B O 1
ATOM 7866 N N . HIS B 1 183 ? 4.238 27.891 15.508 1 98.62 183 HIS B N 1
ATOM 7867 C CA . HIS B 1 183 ? 4.672 29.266 15.742 1 98.62 183 HIS B CA 1
ATOM 7868 C C . HIS B 1 183 ? 5.492 29.781 14.562 1 98.62 183 HIS B C 1
ATOM 7870 O O . HIS B 1 183 ? 5.883 29.016 13.68 1 98.62 183 HIS B O 1
ATOM 7876 N N . HIS B 1 184 ? 5.645 31.109 14.586 1 98.44 184 HIS B N 1
ATOM 7877 C CA . HIS B 1 184 ? 6.434 31.766 13.547 1 98.44 184 HIS B CA 1
ATOM 7878 C C . HIS B 1 184 ? 7.922 31.469 13.711 1 98.44 184 HIS B C 1
ATOM 7880 O O . HIS B 1 184 ? 8.484 31.688 14.781 1 98.44 184 HIS B O 1
ATOM 7886 N N . LEU B 1 185 ? 8.57 31 12.656 1 98.62 185 LEU B N 1
ATOM 7887 C CA . LEU B 1 185 ? 9.961 30.562 12.688 1 98.62 185 LEU B CA 1
ATOM 7888 C C . LEU B 1 185 ? 10.867 31.672 13.234 1 98.62 185 LEU B C 1
ATOM 7890 O O . LEU B 1 185 ? 11.664 31.438 14.141 1 98.62 185 LEU B O 1
ATOM 7894 N N . GLY B 1 186 ? 10.734 32.844 12.688 1 98.56 186 GLY B N 1
ATOM 7895 C CA . GLY B 1 186 ? 11.57 33.938 13.094 1 98.56 186 GLY B CA 1
ATOM 7896 C C . GLY B 1 186 ? 11.406 34.312 14.562 1 98.56 186 GLY B C 1
ATOM 7897 O O . GLY B 1 186 ? 12.391 34.562 15.258 1 98.56 186 GLY B O 1
ATOM 7898 N N . GLU B 1 187 ? 10.188 34.375 15 1 98.69 187 GLU B N 1
ATOM 7899 C CA . GLU B 1 187 ? 9.906 34.719 16.391 1 98.69 187 GLU B CA 1
ATOM 7900 C C . GLU B 1 187 ? 10.453 33.656 17.344 1 98.69 187 GLU B C 1
ATOM 7902 O O . GLU B 1 187 ? 10.977 33.969 18.406 1 98.69 187 GLU B O 1
ATOM 7907 N N . VAL B 1 188 ? 10.32 32.406 16.953 1 98.81 188 VAL B N 1
ATOM 7908 C CA . VAL B 1 188 ? 10.812 31.312 17.781 1 98.81 188 VAL B CA 1
ATOM 7909 C C . VAL B 1 188 ? 12.336 31.391 17.906 1 98.81 188 VAL B C 1
ATOM 7911 O O . VAL B 1 188 ? 12.891 31.188 18.984 1 98.81 188 VAL B O 1
ATOM 7914 N N . ILE B 1 189 ? 13.008 31.656 16.797 1 98.81 189 ILE B N 1
ATOM 7915 C CA . ILE B 1 189 ? 14.461 31.797 16.797 1 98.81 189 ILE B CA 1
ATOM 7916 C C . ILE B 1 189 ? 14.875 32.969 17.688 1 98.81 189 ILE B C 1
ATOM 7918 O O . ILE B 1 189 ? 15.82 32.844 18.469 1 98.81 189 ILE B O 1
ATOM 7922 N N . ASP B 1 190 ? 14.18 34.031 17.625 1 98.69 190 ASP B N 1
ATOM 7923 C CA . ASP B 1 190 ? 14.461 35.188 18.484 1 98.69 190 ASP B CA 1
ATOM 7924 C C . ASP B 1 190 ? 14.297 34.844 19.953 1 98.69 190 ASP B C 1
ATOM 7926 O O . ASP B 1 190 ? 15.102 35.25 20.797 1 98.69 190 ASP B O 1
ATOM 7930 N N . ALA B 1 191 ? 13.234 34.156 20.219 1 98.75 191 ALA B N 1
ATOM 7931 C CA . ALA B 1 191 ? 13.016 33.719 21.594 1 98.75 191 ALA B CA 1
ATOM 7932 C C . ALA B 1 191 ? 14.141 32.812 22.078 1 98.75 191 ALA B C 1
ATOM 7934 O O . ALA B 1 191 ? 14.57 32.875 23.219 1 98.75 191 ALA B O 1
ATOM 7935 N N . THR B 1 192 ? 14.578 31.906 21.219 1 98.81 192 THR B N 1
ATOM 7936 C CA . THR B 1 192 ? 15.672 31 21.547 1 98.81 192 THR B CA 1
ATOM 7937 C C . THR B 1 192 ? 16.953 31.781 21.828 1 98.81 192 THR B C 1
ATOM 7939 O O . THR B 1 192 ? 17.656 31.5 22.797 1 98.81 192 THR B O 1
ATOM 7942 N N . MET B 1 193 ? 17.281 32.75 20.984 1 98.56 193 MET B N 1
ATOM 7943 C CA . MET B 1 193 ? 18.469 33.594 21.172 1 98.56 193 MET B CA 1
ATOM 7944 C C . MET B 1 193 ? 18.391 34.375 22.484 1 98.56 193 MET B C 1
ATOM 7946 O O . MET B 1 193 ? 19.375 34.5 23.203 1 98.56 193 MET B O 1
ATOM 7950 N N . MET B 1 194 ? 17.203 34.875 22.766 1 98.56 194 MET B N 1
ATOM 7951 C CA . MET B 1 194 ? 17.016 35.594 24.031 1 98.56 194 MET B CA 1
ATOM 7952 C C . MET B 1 194 ? 17.266 34.656 25.219 1 98.56 194 MET B C 1
ATOM 7954 O O . MET B 1 194 ? 17.906 35.062 26.188 1 98.56 194 MET B O 1
ATOM 7958 N N . ARG B 1 195 ? 16.703 33.469 25.094 1 98.44 195 ARG B N 1
ATOM 7959 C CA . ARG B 1 195 ? 16.875 32.469 26.172 1 98.44 195 ARG B CA 1
ATOM 7960 C C . ARG B 1 195 ? 18.344 32.125 26.359 1 98.44 195 ARG B C 1
ATOM 7962 O O . ARG B 1 195 ? 18.797 31.844 27.469 1 98.44 195 ARG B O 1
ATOM 7969 N N . ILE B 1 196 ? 19.156 32.062 25.266 1 98.5 196 ILE B N 1
ATOM 7970 C CA . ILE B 1 196 ? 20.578 31.797 25.328 1 98.5 196 ILE B CA 1
ATOM 7971 C C . ILE B 1 196 ? 21.297 32.969 26.031 1 98.5 196 ILE B C 1
ATOM 7973 O O . ILE B 1 196 ? 22.141 32.719 26.906 1 98.5 196 ILE B O 1
ATOM 7977 N N . ASP B 1 197 ? 20.906 34.156 25.75 1 97.81 197 ASP B N 1
ATOM 7978 C CA . ASP B 1 197 ? 21.547 35.375 26.312 1 97.81 197 ASP B CA 1
ATOM 7979 C C . ASP B 1 197 ? 21.109 35.562 27.766 1 97.81 197 ASP B C 1
ATOM 7981 O O . ASP B 1 197 ? 21.891 36.062 28.578 1 97.81 197 ASP B O 1
ATOM 7985 N N . LYS B 1 198 ? 19.828 35.25 27.953 1 97.62 198 LYS B N 1
ATOM 7986 C CA . LYS B 1 198 ? 19.25 35.375 29.281 1 97.62 198 LYS B CA 1
ATOM 7987 C C . LYS B 1 198 ? 18.594 34.062 29.719 1 97.62 198 LYS B C 1
ATOM 7989 O O . LYS B 1 198 ? 17.359 33.969 29.75 1 97.62 198 LYS B O 1
ATOM 7994 N N . PRO B 1 199 ? 19.344 33.188 30.328 1 96.56 199 PRO B N 1
ATOM 7995 C CA . PRO B 1 199 ? 18.844 31.844 30.641 1 96.56 199 PRO B CA 1
ATOM 7996 C C . PRO B 1 199 ? 17.688 31.875 31.641 1 96.56 199 PRO B C 1
ATOM 7998 O O . PRO B 1 199 ? 16.891 30.938 31.703 1 96.56 199 PRO B O 1
ATOM 8001 N N . ASN B 1 200 ? 17.516 33 32.375 1 96.44 200 ASN B N 1
ATOM 8002 C CA . ASN B 1 200 ? 16.453 33.094 33.344 1 96.44 200 ASN B CA 1
ATOM 8003 C C . ASN B 1 200 ? 15.305 33.969 32.875 1 96.44 200 ASN B C 1
ATOM 8005 O O . ASN B 1 200 ? 14.516 34.469 33.656 1 96.44 200 ASN B O 1
ATOM 8009 N N . SER B 1 201 ? 15.289 34.156 31.578 1 97.75 201 SER B N 1
ATOM 8010 C CA . SER B 1 201 ? 14.195 34.938 31.016 1 97.75 201 SER B CA 1
ATOM 8011 C C . SER B 1 201 ? 12.844 34.344 31.375 1 97.75 201 SER B C 1
ATOM 8013 O O . SER B 1 201 ? 12.68 33.125 31.375 1 97.75 201 SER B O 1
ATOM 8015 N N . THR B 1 202 ? 11.891 35.156 31.766 1 97.19 202 THR B N 1
ATOM 8016 C CA . THR B 1 202 ? 10.539 34.75 32.094 1 97.19 202 THR B CA 1
ATOM 8017 C C . THR B 1 202 ? 9.672 34.656 30.859 1 97.19 202 THR B C 1
ATOM 8019 O O . THR B 1 202 ? 10.094 35.062 29.766 1 97.19 202 THR B O 1
ATOM 8022 N N . VAL B 1 203 ? 8.531 34.062 31.047 1 98.06 203 VAL B N 1
ATOM 8023 C CA . VAL B 1 203 ? 7.586 34 29.938 1 98.06 203 VAL B CA 1
ATOM 8024 C C . VAL B 1 203 ? 7.262 35.406 29.422 1 98.06 203 VAL B C 1
ATOM 8026 O O . VAL B 1 203 ? 7.141 35.625 28.219 1 98.06 203 VAL B O 1
ATOM 8029 N N . ASP B 1 204 ? 7.188 36.344 30.328 1 96.81 204 ASP B N 1
ATOM 8030 C CA . ASP B 1 204 ? 6.906 37.719 29.953 1 96.81 204 ASP B CA 1
ATOM 8031 C C . ASP B 1 204 ? 8.016 38.312 29.062 1 96.81 204 ASP B C 1
ATOM 8033 O O . ASP B 1 204 ? 7.746 39.031 28.109 1 96.81 204 ASP B O 1
ATOM 8037 N N . ASP B 1 205 ? 9.203 38.031 29.422 1 97.69 205 ASP B N 1
ATOM 8038 C CA . ASP B 1 205 ? 10.336 38.438 28.609 1 97.69 205 ASP B CA 1
ATOM 8039 C C . ASP B 1 205 ? 10.25 37.844 27.203 1 97.69 205 ASP B C 1
ATOM 8041 O O . ASP B 1 205 ? 10.43 38.562 26.203 1 97.69 205 ASP B O 1
ATOM 8045 N N . LEU B 1 206 ? 9.984 36.562 27.156 1 98.38 206 LEU B N 1
ATOM 8046 C CA . LEU B 1 206 ? 9.961 35.812 25.891 1 98.38 206 LEU B CA 1
ATOM 8047 C C . LEU B 1 206 ? 8.828 36.312 25 1 98.38 206 LEU B C 1
ATOM 8049 O O . LEU B 1 206 ? 8.969 36.312 23.766 1 98.38 206 LEU B O 1
ATOM 8053 N N . LEU B 1 207 ? 7.695 36.719 25.594 1 97.19 207 LEU B N 1
ATOM 8054 C CA . LEU B 1 207 ? 6.527 37.156 24.844 1 97.19 207 LEU B CA 1
ATOM 8055 C C . LEU B 1 207 ? 6.812 38.469 24.125 1 97.19 207 LEU B C 1
ATOM 8057 O O . LEU B 1 207 ? 6.074 38.875 23.219 1 97.19 207 LEU B O 1
ATOM 8061 N N . THR B 1 208 ? 7.871 39.156 24.453 1 97.19 208 THR B N 1
ATOM 8062 C CA . THR B 1 208 ? 8.234 40.406 23.797 1 97.19 208 THR B CA 1
ATOM 8063 C C . THR B 1 208 ? 8.758 40.125 22.375 1 97.19 208 THR B C 1
ATOM 8065 O O . THR B 1 208 ? 8.719 41 21.516 1 97.19 208 THR B O 1
ATOM 8068 N N . VAL B 1 209 ? 9.219 38.875 22.156 1 97.75 209 VAL B N 1
ATOM 8069 C CA . VAL B 1 209 ? 9.805 38.594 20.844 1 97.75 209 VAL B CA 1
ATOM 8070 C C . VAL B 1 209 ? 9 37.469 20.172 1 97.75 209 VAL B C 1
ATOM 8072 O O . VAL B 1 209 ? 9.047 37.312 18.953 1 97.75 209 VAL B O 1
ATOM 8075 N N . MET B 1 210 ? 8.305 36.688 20.906 1 97.31 210 MET B N 1
ATOM 8076 C CA . MET B 1 210 ? 7.43 35.625 20.406 1 97.31 210 MET B CA 1
ATOM 8077 C C . MET B 1 210 ? 5.992 35.844 20.859 1 97.31 210 MET B C 1
ATOM 8079 O O . MET B 1 210 ? 5.613 35.438 21.953 1 97.31 210 MET B O 1
ATOM 8083 N N . LYS B 1 211 ? 5.156 36.344 20.016 1 94.69 211 LYS B N 1
ATOM 8084 C CA . LYS B 1 211 ? 3.84 36.875 20.344 1 94.69 211 LYS B CA 1
ATOM 8085 C C . LYS B 1 211 ? 2.863 35.75 20.672 1 94.69 211 LYS B C 1
ATOM 8087 O O . LYS B 1 211 ? 1.91 35.938 21.438 1 94.69 211 LYS B O 1
ATOM 8092 N N . GLY B 1 212 ? 3.021 34.625 20.078 1 97.44 212 GLY B N 1
ATOM 8093 C CA . GLY B 1 212 ? 2.092 33.531 20.203 1 97.44 212 GLY B CA 1
ATOM 8094 C C . GLY B 1 212 ? 2.111 32.594 19.016 1 97.44 212 GLY B C 1
ATOM 8095 O O . GLY B 1 212 ? 3.025 32.625 18.188 1 97.44 212 GLY B O 1
ATOM 8096 N N . PRO B 1 213 ? 1.099 31.688 18.984 1 98.19 213 PRO B N 1
ATOM 8097 C CA . PRO B 1 213 ? 1.014 30.766 17.859 1 98.19 213 PRO B CA 1
ATOM 8098 C C . PRO B 1 213 ? 0.867 31.5 16.516 1 98.19 213 PRO B C 1
ATOM 8100 O O . PRO B 1 213 ? 0.453 32.656 16.484 1 98.19 213 PRO B O 1
ATOM 8103 N N . ASP B 1 214 ? 1.264 30.938 15.508 1 98.56 214 ASP B N 1
ATOM 8104 C CA . ASP B 1 214 ? 1.087 31.375 14.125 1 98.56 214 ASP B CA 1
ATOM 8105 C C . ASP B 1 214 ? 0.629 30.219 13.234 1 98.56 214 ASP B C 1
ATOM 8107 O O . ASP B 1 214 ? 1.455 29.5 12.664 1 98.56 214 ASP B O 1
ATOM 8111 N N . PHE B 1 215 ? -0.633 30.125 13.047 1 98.12 215 PHE B N 1
ATOM 8112 C CA . PHE B 1 215 ? -1.215 28.984 12.336 1 98.12 215 PHE B CA 1
ATOM 8113 C C . PHE B 1 215 ? -1.044 29.156 10.828 1 98.12 215 PHE B C 1
ATOM 8115 O O . PHE B 1 215 ? -1.128 30.266 10.305 1 98.12 215 PHE B O 1
ATOM 8122 N N . PRO B 1 216 ? -0.845 28.047 10.086 1 96.88 216 PRO B N 1
ATOM 8123 C CA . PRO B 1 216 ? -0.653 28.109 8.633 1 96.88 216 PRO B CA 1
ATOM 8124 C C . PRO B 1 216 ? -1.872 28.672 7.902 1 96.88 216 PRO B C 1
ATOM 8126 O O . PRO B 1 216 ? -1.741 29.234 6.809 1 96.88 216 PRO B O 1
ATOM 8129 N N . THR B 1 217 ? -3.049 28.562 8.477 1 96.25 217 THR B N 1
ATOM 8130 C CA . THR B 1 217 ? -4.277 29.047 7.852 1 96.25 217 THR B CA 1
ATOM 8131 C C . THR B 1 217 ? -4.547 30.5 8.219 1 96.25 217 THR B C 1
ATOM 8133 O O . THR B 1 217 ? -5.559 31.078 7.809 1 96.25 217 THR B O 1
ATOM 8136 N N . GLY B 1 218 ? -3.658 31.062 9.062 1 97.25 218 GLY B N 1
ATOM 8137 C CA . GLY B 1 218 ? -3.891 32.406 9.547 1 97.25 218 GLY B CA 1
ATOM 8138 C C . GLY B 1 218 ? -4.98 32.5 10.594 1 97.25 218 GLY B C 1
ATOM 8139 O O . GLY B 1 218 ? -4.977 31.734 11.562 1 97.25 218 GLY B O 1
ATOM 8140 N N . GLY B 1 219 ? -5.859 33.5 10.383 1 97.19 219 GLY B N 1
ATOM 8141 C CA . GLY B 1 219 ? -6.961 33.688 11.312 1 97.19 219 GLY B CA 1
ATOM 8142 C C . GLY B 1 219 ? -6.645 34.688 12.414 1 97.19 219 GLY B C 1
ATOM 8143 O O . GLY B 1 219 ? -5.625 35.375 12.367 1 97.19 219 GLY B O 1
ATOM 8144 N N . ILE B 1 220 ? -7.57 34.781 13.305 1 97.94 220 ILE B N 1
ATOM 8145 C CA . ILE B 1 220 ? -7.461 35.719 14.438 1 97.94 220 ILE B CA 1
ATOM 8146 C C . ILE B 1 220 ? -7.422 34.906 15.742 1 97.94 220 ILE B C 1
ATOM 8148 O O . ILE B 1 220 ? -8.336 34.125 16.031 1 97.94 220 ILE B O 1
ATOM 8152 N N . ILE B 1 221 ? -6.367 35.125 16.422 1 97.88 221 ILE B N 1
ATOM 8153 C CA . ILE B 1 221 ? -6.227 34.469 17.734 1 97.88 221 ILE B CA 1
ATOM 8154 C C . ILE B 1 221 ? -6.664 35.469 18.828 1 97.88 221 ILE B C 1
ATOM 8156 O O . ILE B 1 221 ? -6.215 36.594 18.859 1 97.88 221 ILE B O 1
ATOM 8160 N N . GLN B 1 222 ? -7.516 35 19.703 1 96.31 222 GLN B N 1
ATOM 8161 C CA . GLN B 1 222 ? -7.992 35.844 20.797 1 96.31 222 GLN B CA 1
ATOM 8162 C C . GLN B 1 222 ? -7.621 35.25 22.156 1 96.31 222 GLN B C 1
ATOM 8164 O O . GLN B 1 222 ? -7.801 34.062 22.391 1 96.31 222 GLN B O 1
ATOM 8169 N N . GLY B 1 223 ? -7.109 36.125 23.016 1 93.44 223 GLY B N 1
ATOM 8170 C CA . GLY B 1 223 ? -6.844 35.719 24.375 1 93.44 223 GLY B CA 1
ATOM 8171 C C . GLY B 1 223 ? -5.363 35.594 24.688 1 93.44 223 GLY B C 1
ATOM 8172 O O . GLY B 1 223 ? -4.852 34.5 24.844 1 93.44 223 GLY B O 1
ATOM 8173 N N . ILE B 1 224 ? -4.688 36.625 24.953 1 94.75 224 ILE B N 1
ATOM 8174 C CA . ILE B 1 224 ? -3.262 36.625 25.266 1 94.75 224 ILE B CA 1
ATOM 8175 C C . ILE B 1 224 ? -3.027 35.969 26.625 1 94.75 224 ILE B C 1
ATOM 8177 O O . ILE B 1 224 ? -2.012 35.312 26.828 1 94.75 224 ILE B O 1
ATOM 8181 N N . ASP B 1 225 ? -4.02 36.125 27.5 1 94.62 225 ASP B N 1
ATOM 8182 C CA . ASP B 1 225 ? -3.912 35.5 28.812 1 94.62 225 ASP B CA 1
ATOM 8183 C C . ASP B 1 225 ? -3.83 33.969 28.672 1 94.62 225 ASP B C 1
ATOM 8185 O O . ASP B 1 225 ? -3.105 33.312 29.422 1 94.62 225 ASP B O 1
ATOM 8189 N N . GLY B 1 226 ? -4.645 33.438 27.812 1 96.44 226 GLY B N 1
ATOM 8190 C CA . GLY B 1 226 ? -4.586 32 27.547 1 96.44 226 GLY B CA 1
ATOM 8191 C C . GLY B 1 226 ? -3.242 31.562 27 1 96.44 226 GLY B C 1
ATOM 8192 O O . GLY B 1 226 ? -2.76 30.469 27.344 1 96.44 226 GLY B O 1
ATOM 8193 N N . ILE B 1 227 ? -2.635 32.406 26.172 1 97.75 227 ILE B N 1
ATOM 8194 C CA . ILE B 1 227 ? -1.312 32.125 25.625 1 97.75 227 ILE B CA 1
ATOM 8195 C C . ILE B 1 227 ? -0.281 32.094 26.75 1 97.75 227 ILE B C 1
ATOM 8197 O O . ILE B 1 227 ? 0.529 31.172 26.844 1 97.75 227 ILE B O 1
ATOM 8201 N N . LYS B 1 228 ? -0.31 33.094 27.547 1 97.38 228 LYS B N 1
ATOM 8202 C CA . LYS B 1 228 ? 0.621 33.219 28.656 1 97.38 228 LYS B CA 1
ATOM 8203 C C . LYS B 1 228 ? 0.499 32 29.594 1 97.38 228 LYS B C 1
ATOM 8205 O O . LYS B 1 228 ? 1.507 31.438 30 1 97.38 228 LYS B O 1
ATOM 8210 N N . LYS B 1 229 ? -0.702 31.703 29.938 1 97.31 229 LYS B N 1
ATOM 8211 C CA . LYS B 1 229 ? -0.938 30.562 30.812 1 97.31 229 LYS B CA 1
ATOM 8212 C C . LYS B 1 229 ? -0.368 29.281 30.203 1 97.31 229 LYS B C 1
ATOM 8214 O O . LYS B 1 229 ? 0.246 28.469 30.906 1 97.31 229 LYS B O 1
ATOM 8219 N N . ALA B 1 230 ? -0.62 29.062 28.938 1 98 230 ALA B N 1
ATOM 8220 C CA . ALA B 1 230 ? -0.108 27.891 28.25 1 98 230 ALA B CA 1
ATOM 8221 C C . ALA B 1 230 ? 1.416 27.828 28.312 1 98 230 ALA B C 1
ATOM 8223 O O . ALA B 1 230 ? 1.993 26.75 28.531 1 98 230 ALA B O 1
ATOM 8224 N N . TYR B 1 231 ? 2.086 28.953 28.141 1 98.56 231 TYR B N 1
ATOM 8225 C CA . TYR B 1 231 ? 3.543 29.016 28.109 1 98.56 231 TYR B CA 1
ATOM 8226 C C . TYR B 1 231 ? 4.129 28.844 29.5 1 98.56 231 TYR B C 1
ATOM 8228 O O . TYR B 1 231 ? 5.25 28.359 29.656 1 98.56 231 TYR B O 1
ATOM 8236 N N . GLU B 1 232 ? 3.41 29.141 30.5 1 98.19 232 GLU B N 1
ATOM 8237 C CA . GLU B 1 232 ? 3.881 29.062 31.891 1 98.19 232 GLU B CA 1
ATOM 8238 C C . GLU B 1 232 ? 3.627 27.672 32.469 1 98.19 232 GLU B C 1
ATOM 8240 O O . GLU B 1 232 ? 4.398 27.188 33.312 1 98.19 232 GLU B O 1
ATOM 8245 N N . THR B 1 233 ? 2.539 27.031 32.031 1 97.69 233 THR B N 1
ATOM 8246 C CA . THR B 1 233 ? 2.125 25.812 32.719 1 97.69 233 THR B CA 1
ATOM 8247 C C . THR B 1 233 ? 2.143 24.625 31.766 1 97.69 233 THR B C 1
ATOM 8249 O O . THR B 1 233 ? 2.15 23.469 32.188 1 97.69 233 THR B O 1
ATOM 8252 N N . GLY B 1 234 ? 2.041 24.906 30.531 1 97.69 234 GLY B N 1
ATOM 8253 C CA . GLY B 1 234 ? 1.917 23.859 29.547 1 97.69 234 GLY B CA 1
ATOM 8254 C C . GLY B 1 234 ? 0.49 23.641 29.078 1 97.69 234 GLY B C 1
ATOM 8255 O O . GLY B 1 234 ? 0.253 22.938 28.094 1 97.69 234 GLY B O 1
ATOM 8256 N N . LYS B 1 235 ? -0.475 24.25 29.766 1 97.62 235 LYS B N 1
ATOM 8257 C CA . LYS B 1 235 ? -1.89 24.156 29.422 1 97.62 235 LYS B CA 1
ATOM 8258 C C . LYS B 1 235 ? -2.518 25.547 29.297 1 97.62 235 LYS B C 1
ATOM 8260 O O . LYS B 1 235 ? -2.15 26.469 30.031 1 97.62 235 LYS B O 1
ATOM 8265 N N . GLY B 1 236 ? -3.379 25.609 28.344 1 96.81 236 GLY B N 1
ATOM 8266 C CA . GLY B 1 236 ? -4.086 26.859 28.125 1 96.81 236 GLY B CA 1
ATOM 8267 C C . GLY B 1 236 ? -5.129 26.781 27.031 1 96.81 236 GLY B C 1
ATOM 8268 O O . GLY B 1 236 ? -5.27 25.734 26.375 1 96.81 236 GLY B O 1
ATOM 8269 N N . LYS B 1 237 ? -5.93 27.812 26.969 1 96.38 237 LYS B N 1
ATOM 8270 C CA . LYS B 1 237 ? -7.008 27.844 26 1 96.38 237 LYS B CA 1
ATOM 8271 C C . LYS B 1 237 ? -7.082 29.188 25.281 1 96.38 237 LYS B C 1
ATOM 8273 O O . LYS B 1 237 ? -6.91 30.234 25.922 1 96.38 237 LYS B O 1
ATOM 8278 N N . ILE B 1 238 ? -7.219 29.125 24.016 1 97.31 238 ILE B N 1
ATOM 8279 C CA . ILE B 1 238 ? -7.43 30.328 23.219 1 97.31 238 ILE B CA 1
ATOM 8280 C C . ILE B 1 238 ? -8.578 30.109 22.234 1 97.31 238 ILE B C 1
ATOM 8282 O O . ILE B 1 238 ? -9.094 29 22.125 1 97.31 238 ILE B O 1
ATOM 8286 N N . ILE B 1 239 ? -9.008 31.203 21.625 1 97.19 239 ILE B N 1
ATOM 8287 C CA . ILE B 1 239 ? -10.047 31.125 20.594 1 97.19 239 ILE B CA 1
ATOM 8288 C C . ILE B 1 239 ? -9.445 31.469 19.234 1 97.19 239 ILE B C 1
ATOM 8290 O O . ILE B 1 239 ? -8.695 32.438 19.109 1 97.19 239 ILE B O 1
ATOM 8294 N N . ILE B 1 240 ? -9.68 30.672 18.25 1 98.06 240 ILE B N 1
ATOM 8295 C CA . ILE B 1 240 ? -9.289 30.953 16.875 1 98.06 240 ILE B CA 1
ATOM 8296 C C . ILE B 1 240 ? -10.516 31.328 16.062 1 98.06 240 ILE B C 1
ATOM 8298 O O . ILE B 1 240 ? -11.469 30.547 15.977 1 98.06 240 ILE B O 1
ATOM 8302 N N . ARG B 1 241 ? -10.484 32.469 15.477 1 97.81 241 ARG B N 1
ATOM 8303 C CA . ARG B 1 241 ? -11.594 33 14.68 1 97.81 241 ARG B CA 1
ATOM 8304 C C . ARG B 1 241 ? -11.188 33.156 13.219 1 97.81 241 ARG B C 1
ATOM 8306 O O . ARG B 1 241 ? -10.07 33.594 12.922 1 97.81 241 ARG B O 1
ATOM 8313 N N . GLY B 1 242 ? -12.109 32.719 12.344 1 97.88 242 GLY B N 1
ATOM 8314 C CA . GLY B 1 242 ? -11.867 33 10.938 1 97.88 242 GLY B CA 1
ATOM 8315 C C . GLY B 1 242 ? -11.953 34.469 10.602 1 97.88 242 GLY B C 1
ATOM 8316 O O . GLY B 1 242 ? -12.602 35.25 11.312 1 97.88 242 GLY B O 1
ATOM 8317 N N . LYS B 1 243 ? -11.289 34.844 9.586 1 97.44 243 LYS B N 1
ATOM 8318 C CA . LYS B 1 243 ? -11.344 36.219 9.117 1 97.44 243 LYS B CA 1
ATOM 8319 C C . LYS B 1 243 ? -12.508 36.438 8.148 1 97.44 243 LYS B C 1
ATOM 8321 O O . LYS B 1 243 ? -12.578 35.75 7.109 1 97.44 243 LYS B O 1
ATOM 8326 N N . ALA B 1 244 ? -13.383 37.281 8.516 1 97.06 244 ALA B N 1
ATOM 8327 C CA . ALA B 1 244 ? -14.562 37.594 7.707 1 97.06 244 ALA B CA 1
ATOM 8328 C C . ALA B 1 244 ? -14.805 39.094 7.617 1 97.06 244 ALA B C 1
ATOM 8330 O O . ALA B 1 244 ? -14.508 39.812 8.562 1 97.06 244 ALA B O 1
ATOM 8331 N N . GLU B 1 245 ? -15.289 39.469 6.48 1 95.38 245 GLU B N 1
ATOM 8332 C CA . GLU B 1 245 ? -15.633 40.875 6.258 1 95.38 245 GLU B CA 1
ATOM 8333 C C . GLU B 1 245 ? -17.016 41 5.625 1 95.38 245 GLU B C 1
ATOM 8335 O O . GLU B 1 245 ? -17.422 40.156 4.812 1 95.38 245 GLU B O 1
ATOM 8340 N N . VAL B 1 246 ? -17.719 42.031 6.074 1 94.62 246 VAL B N 1
ATOM 8341 C CA . VAL B 1 246 ? -19.016 42.344 5.477 1 94.62 246 VAL B CA 1
ATOM 8342 C C . VAL B 1 246 ? -18.828 43.312 4.309 1 94.62 246 VAL B C 1
ATOM 8344 O O . VAL B 1 246 ? -18.234 44.375 4.461 1 94.62 246 VAL B O 1
ATOM 8347 N N . GLU B 1 247 ? -19.281 42.844 3.182 1 94.38 247 GLU B N 1
ATOM 8348 C CA . GLU B 1 247 ? -19.188 43.688 1.982 1 94.38 247 GLU B CA 1
ATOM 8349 C C . GLU B 1 247 ? -20.578 44.031 1.463 1 94.38 247 GLU B C 1
ATOM 8351 O O . GLU B 1 247 ? -21.516 43.25 1.579 1 94.38 247 GLU B O 1
ATOM 8356 N N . THR B 1 248 ? -20.625 45.25 0.906 1 91.69 248 THR B N 1
ATOM 8357 C CA . THR B 1 248 ? -21.875 45.656 0.282 1 91.69 248 THR B CA 1
ATOM 8358 C C . THR B 1 248 ? -21.875 45.344 -1.21 1 91.69 248 THR B C 1
ATOM 8360 O O . THR B 1 248 ? -20.891 45.594 -1.899 1 91.69 248 THR B O 1
ATOM 8363 N N . VAL B 1 249 ? -22.922 44.688 -1.556 1 87.62 249 VAL B N 1
ATOM 8364 C CA . VAL B 1 249 ? -23.062 44.375 -2.971 1 87.62 249 VAL B CA 1
ATOM 8365 C C . VAL B 1 249 ? -24.078 45.312 -3.629 1 87.62 249 VAL B C 1
ATOM 8367 O O . VAL B 1 249 ? -24.75 46.062 -2.947 1 87.62 249 VAL B O 1
ATOM 8370 N N . ARG B 1 250 ? -24.188 45.219 -5.012 1 76.06 250 ARG B N 1
ATOM 8371 C CA . ARG B 1 250 ? -25.109 46.031 -5.789 1 76.06 250 ARG B CA 1
ATOM 8372 C C . ARG B 1 250 ? -26.547 45.812 -5.348 1 76.06 250 ARG B C 1
ATOM 8374 O O . ARG B 1 250 ? -26.938 44.656 -5.078 1 76.06 250 ARG B O 1
ATOM 8381 N N . GLY B 1 251 ? -27.328 46.875 -5.262 1 79.06 251 GLY B N 1
ATOM 8382 C CA . GLY B 1 251 ? -28.75 46.812 -4.953 1 79.06 251 GLY B CA 1
ATOM 8383 C C . GLY B 1 251 ? -29.031 46.906 -3.467 1 79.06 251 GLY B C 1
ATOM 8384 O O . GLY B 1 251 ? -30.125 46.531 -3.02 1 79.06 251 GLY B O 1
ATOM 8385 N N . GLY B 1 252 ? -28 47.156 -2.695 1 78.19 252 GLY B N 1
ATOM 8386 C CA . GLY B 1 252 ? -28.188 47.375 -1.27 1 78.19 252 GLY B CA 1
ATOM 8387 C C . GLY B 1 252 ? -28.078 46.125 -0.454 1 78.19 252 GLY B C 1
ATOM 8388 O O . GLY B 1 252 ? -28.359 46.125 0.748 1 78.19 252 GLY B O 1
ATOM 8389 N N . LYS B 1 253 ? -27.797 45 -1.053 1 88 253 LYS B N 1
ATOM 8390 C CA . LYS B 1 253 ? -27.625 43.75 -0.342 1 88 253 LYS B CA 1
ATOM 8391 C C . LYS B 1 253 ? -26.219 43.625 0.25 1 88 253 LYS B C 1
ATOM 8393 O O . LYS B 1 253 ? -25.297 44.344 -0.192 1 88 253 LYS B O 1
ATOM 8398 N N . GLN B 1 254 ? -26.141 42.906 1.364 1 93.38 254 GLN B N 1
ATOM 8399 C CA . GLN B 1 254 ? -24.859 42.656 2.01 1 93.38 254 GLN B CA 1
ATOM 8400 C C . GLN B 1 254 ? -24.453 41.188 1.909 1 93.38 254 GLN B C 1
ATOM 8402 O O . GLN B 1 254 ? -25.297 40.344 1.67 1 93.38 254 GLN B O 1
ATOM 8407 N N . GLN B 1 255 ? -23.172 41.031 1.906 1 96 255 GLN B N 1
ATOM 8408 C CA . GLN B 1 255 ? -22.656 39.656 1.962 1 96 255 GLN B CA 1
ATOM 8409 C C . GLN B 1 255 ? -21.5 39.562 2.955 1 96 255 GLN B C 1
ATOM 8411 O O . GLN B 1 255 ? -20.797 40.531 3.201 1 96 255 GLN B O 1
ATOM 8416 N N . ILE B 1 256 ? -21.359 38.438 3.564 1 96.88 256 ILE B N 1
ATOM 8417 C CA . ILE B 1 256 ? -20.234 38.125 4.445 1 96.88 256 ILE B CA 1
ATOM 8418 C C . ILE B 1 256 ? -19.188 37.312 3.674 1 96.88 256 ILE B C 1
ATOM 8420 O O . ILE B 1 256 ? -19.484 36.25 3.125 1 96.88 256 ILE B O 1
ATOM 8424 N N . VAL B 1 257 ? -17.984 37.875 3.602 1 97.44 257 VAL B N 1
ATOM 8425 C CA . VAL B 1 257 ? -16.906 37.219 2.887 1 97.44 257 VAL B CA 1
ATOM 8426 C C . VAL B 1 257 ? -15.875 36.688 3.883 1 97.44 257 VAL B C 1
ATOM 8428 O O . VAL B 1 257 ? -15.234 37.469 4.586 1 97.44 257 VAL B O 1
ATOM 8431 N N . ILE B 1 258 ? -15.734 35.375 3.932 1 97.56 258 ILE B N 1
ATOM 8432 C CA . ILE B 1 258 ? -14.766 34.719 4.797 1 97.56 258 ILE B CA 1
ATOM 8433 C C . ILE B 1 258 ? -13.5 34.406 4 1 97.56 258 ILE B C 1
ATOM 8435 O O . ILE B 1 258 ? -13.562 33.688 2.996 1 97.56 258 ILE B O 1
ATOM 8439 N N . THR B 1 259 ? -12.305 34.844 4.41 1 97.38 259 THR B N 1
ATOM 8440 C CA . THR B 1 259 ? -11.07 34.688 3.637 1 97.38 259 THR B CA 1
ATOM 8441 C C . THR B 1 259 ? -10.102 33.75 4.344 1 97.38 259 THR B C 1
ATOM 8443 O O . THR B 1 259 ? -9.156 33.25 3.727 1 97.38 259 THR B O 1
ATOM 8446 N N . GLU B 1 260 ? -10.172 33.562 5.613 1 97.75 260 GLU B N 1
ATOM 8447 C CA . GLU B 1 260 ? -9.375 32.625 6.398 1 97.75 260 GLU B CA 1
ATOM 8448 C C . GLU B 1 260 ? -10.25 31.828 7.371 1 97.75 260 GLU B C 1
ATOM 8450 O O . GLU B 1 260 ? -11.219 32.375 7.918 1 97.75 260 GLU B O 1
ATOM 8455 N N . ILE B 1 261 ? -9.961 30.547 7.508 1 97.56 261 ILE B N 1
ATOM 8456 C CA . ILE B 1 261 ? -10.711 29.719 8.453 1 97.56 261 ILE B CA 1
ATOM 8457 C C . ILE B 1 261 ? -9.773 29.234 9.555 1 97.56 261 ILE B C 1
ATOM 8459 O O . ILE B 1 261 ? -8.555 29.188 9.375 1 97.56 261 ILE B O 1
ATOM 8463 N N . PRO B 1 262 ? -10.344 28.875 10.695 1 97.69 262 PRO B N 1
ATOM 8464 C CA . PRO B 1 262 ? -9.516 28.422 11.82 1 97.69 262 PRO B CA 1
ATOM 8465 C C . PRO B 1 262 ? -8.688 27.172 11.484 1 97.69 262 PRO B C 1
ATOM 8467 O O . PRO B 1 262 ? -9.078 26.391 10.617 1 97.69 262 PRO B O 1
ATOM 8470 N N . TYR B 1 263 ? -7.586 27 12.258 1 97 263 TYR B N 1
ATOM 8471 C CA . TYR B 1 263 ? -6.648 25.891 12.102 1 97 263 TYR B CA 1
ATOM 8472 C C . TYR B 1 263 ? -7.344 24.562 12.305 1 97 263 TYR B C 1
ATOM 8474 O O . TYR B 1 263 ? -8.117 24.391 13.25 1 97 263 TYR B O 1
ATOM 8482 N N . GLU B 1 264 ? -7.16 23.578 11.391 1 94.88 264 GLU B N 1
ATOM 8483 C CA . GLU B 1 264 ? -7.605 22.188 11.438 1 94.88 264 GLU B CA 1
ATOM 8484 C C . GLU B 1 264 ? -9.102 22.078 11.156 1 94.88 264 GLU B C 1
ATOM 8486 O O . GLU B 1 264 ? -9.695 21.016 11.328 1 94.88 264 GLU B O 1
ATOM 8491 N N . VAL B 1 265 ? -9.766 23.188 10.758 1 96.5 265 VAL B N 1
ATOM 8492 C CA . VAL B 1 265 ? -11.18 23.141 10.398 1 96.5 265 VAL B CA 1
ATOM 8493 C C . VAL B 1 265 ? -11.328 22.719 8.938 1 96.5 265 VAL B C 1
ATOM 8495 O O . VAL B 1 265 ? -10.586 23.172 8.07 1 96.5 265 VAL B O 1
ATOM 8498 N N . ASN B 1 266 ? -12.289 21.812 8.711 1 95.38 266 ASN B N 1
ATOM 8499 C CA . ASN B 1 266 ? -12.633 21.375 7.367 1 95.38 266 ASN B CA 1
ATOM 8500 C C . ASN B 1 266 ? -13.555 22.375 6.672 1 95.38 266 ASN B C 1
ATOM 8502 O O . ASN B 1 266 ? -14.68 22.594 7.125 1 95.38 266 ASN B O 1
ATOM 8506 N N . LYS B 1 267 ? -13.102 22.906 5.637 1 95.94 267 LYS B N 1
ATOM 8507 C CA . LYS B 1 267 ? -13.844 23.953 4.945 1 95.94 267 LYS B CA 1
ATOM 8508 C C . LYS B 1 267 ? -15.195 23.438 4.461 1 95.94 267 LYS B C 1
ATOM 8510 O O . LYS B 1 267 ? -16.219 24.125 4.609 1 95.94 267 LYS B O 1
ATOM 8515 N N . ALA B 1 268 ? -15.234 22.234 3.852 1 94.5 268 ALA B N 1
ATOM 8516 C CA . ALA B 1 268 ? -16.469 21.688 3.307 1 94.5 268 ALA B CA 1
ATOM 8517 C C . ALA B 1 268 ? -17.516 21.484 4.406 1 94.5 268 ALA B C 1
ATOM 8519 O O . ALA B 1 268 ? -18.688 21.766 4.211 1 94.5 268 ALA B O 1
ATOM 8520 N N . ASN B 1 269 ? -17.078 21.016 5.484 1 95.25 269 ASN B N 1
ATOM 8521 C CA . ASN B 1 269 ? -17.984 20.828 6.617 1 95.25 269 ASN B CA 1
ATOM 8522 C C . ASN B 1 269 ? -18.516 22.156 7.145 1 95.25 269 ASN B C 1
ATOM 8524 O O . ASN B 1 269 ? -19.672 22.234 7.551 1 95.25 269 ASN B O 1
ATOM 8528 N N . LEU B 1 270 ? -17.703 23.156 7.215 1 96.69 270 LEU B N 1
ATOM 8529 C CA . LEU B 1 270 ? -18.109 24.484 7.664 1 96.69 270 LEU B CA 1
ATOM 8530 C C . LEU B 1 270 ? -19.188 25.047 6.754 1 96.69 270 LEU B C 1
ATOM 8532 O O . LEU B 1 270 ? -20.219 25.547 7.23 1 96.69 270 LEU B O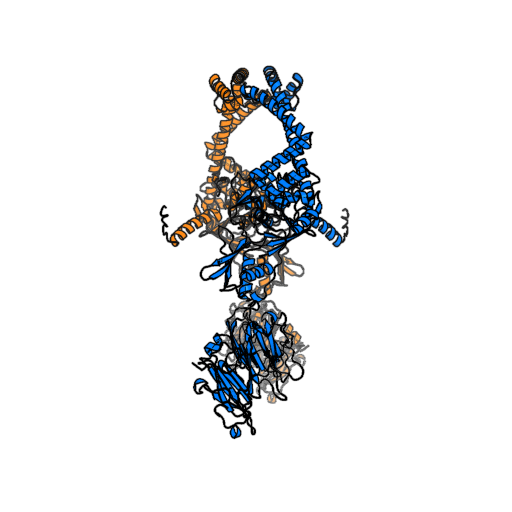 1
ATOM 8536 N N . VAL B 1 271 ? -18.984 24.984 5.477 1 96 271 VAL B N 1
ATOM 8537 C CA . VAL B 1 271 ? -19.922 25.484 4.492 1 96 271 VAL B CA 1
ATOM 8538 C C . VAL B 1 271 ? -21.25 24.719 4.602 1 96 271 VAL B C 1
ATOM 8540 O O . VAL B 1 271 ? -22.328 25.328 4.562 1 96 271 VAL B O 1
ATOM 8543 N N . LYS B 1 272 ? -21.109 23.438 4.691 1 95 272 LYS B N 1
ATOM 8544 C CA . LYS B 1 272 ? -22.297 22.609 4.84 1 95 272 LYS B CA 1
ATOM 8545 C C . LYS B 1 272 ? -23.109 23.016 6.066 1 95 272 LYS B C 1
ATOM 8547 O O . LYS B 1 272 ? -24.344 23.094 6.008 1 95 272 LYS B O 1
ATOM 8552 N N . LYS B 1 273 ? -22.453 23.219 7.109 1 95.25 273 LYS B N 1
ATOM 8553 C CA . LYS B 1 273 ? -23.125 23.609 8.344 1 95.25 273 LYS B CA 1
ATOM 8554 C C . LYS B 1 273 ? -23.844 24.953 8.18 1 95.25 273 LYS B C 1
ATOM 8556 O O . LYS B 1 273 ? -24.953 25.125 8.672 1 95.25 273 LYS B O 1
ATOM 8561 N N . MET B 1 274 ? -23.234 25.938 7.59 1 95.44 274 MET B N 1
ATOM 8562 C CA . MET B 1 274 ? -23.844 27.234 7.328 1 95.44 274 MET B CA 1
ATOM 8563 C C . MET B 1 274 ? -25.109 27.094 6.477 1 95.44 274 MET B C 1
ATOM 8565 O O . MET B 1 274 ? -26.125 27.734 6.738 1 95.44 274 MET B O 1
ATOM 8569 N N . ASP B 1 275 ? -24.984 26.219 5.535 1 93.94 275 ASP B N 1
ATOM 8570 C CA . ASP B 1 275 ? -26.125 25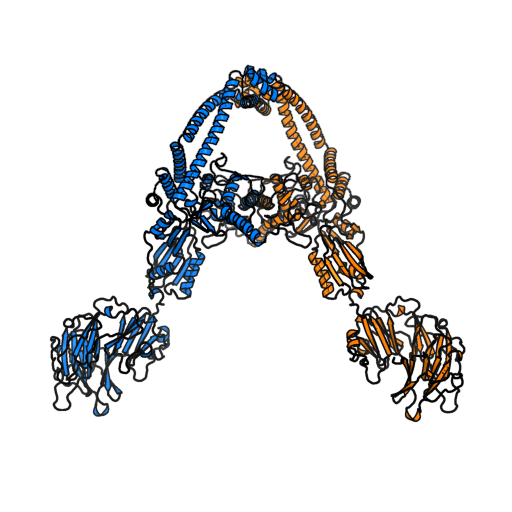.984 4.648 1 93.94 275 ASP B CA 1
ATOM 8571 C C . ASP B 1 275 ? -27.266 25.297 5.391 1 93.94 275 ASP B C 1
ATOM 8573 O O . ASP B 1 275 ? -28.438 25.562 5.121 1 93.94 275 ASP B O 1
ATOM 8577 N N . GLU B 1 276 ? -26.922 24.422 6.25 1 93.44 276 GLU B N 1
ATOM 8578 C CA . GLU B 1 276 ? -27.938 23.766 7.066 1 93.44 276 GLU B CA 1
ATOM 8579 C C . GLU B 1 276 ? -28.688 24.766 7.938 1 93.44 276 GLU B C 1
ATOM 8581 O O . GLU B 1 276 ? -29.906 24.641 8.117 1 93.44 276 GLU B O 1
ATOM 8586 N N . LEU B 1 277 ? -28 25.688 8.469 1 91.69 277 LEU B N 1
ATOM 8587 C CA . LEU B 1 277 ? -28.625 26.719 9.289 1 91.69 277 LEU B CA 1
ATOM 8588 C C . LEU B 1 277 ? -29.625 27.547 8.469 1 91.69 277 LEU B C 1
ATOM 8590 O O . LEU B 1 277 ? -30.672 27.922 8.977 1 91.69 277 LEU B O 1
ATOM 8594 N N . ARG B 1 278 ? -29.297 27.812 7.254 1 88.81 278 ARG B N 1
ATOM 8595 C CA . ARG B 1 278 ? -30.188 28.5 6.324 1 88.81 278 ARG B CA 1
ATOM 8596 C C . ARG B 1 278 ? -31.406 27.656 6.008 1 88.81 278 ARG B C 1
ATOM 8598 O O . ARG B 1 278 ? -32.531 28.141 6.082 1 88.81 278 ARG B O 1
ATOM 8605 N N . LEU B 1 279 ? -31.156 26.375 5.727 1 88.06 279 LEU B N 1
ATOM 8606 C CA . LEU B 1 279 ? -32.219 25.469 5.301 1 88.06 279 LEU B CA 1
ATOM 8607 C C . LEU B 1 279 ? -33.156 25.156 6.453 1 88.06 279 LEU B C 1
ATOM 8609 O O . LEU B 1 279 ? -34.375 25.016 6.25 1 88.06 279 LEU B O 1
ATOM 8613 N N . ASP B 1 280 ? -32.625 25.109 7.605 1 84.19 280 ASP B N 1
ATOM 8614 C CA . ASP B 1 280 ? -33.438 24.828 8.789 1 84.19 280 ASP B CA 1
ATOM 8615 C C . ASP B 1 280 ? -34.125 26.094 9.289 1 84.19 280 ASP B C 1
ATOM 8617 O O . ASP B 1 280 ? -34.812 26.062 10.32 1 84.19 280 ASP B O 1
ATOM 8621 N N . LYS B 1 281 ? -33.938 27.172 8.617 1 79.94 281 LYS B N 1
ATOM 8622 C CA . LYS B 1 281 ? -34.562 28.453 8.891 1 79.94 281 LYS B CA 1
ATOM 8623 C C . LYS B 1 281 ? -34.156 28.984 10.266 1 79.94 281 LYS B C 1
ATOM 8625 O O . LYS B 1 281 ? -34.906 29.688 10.922 1 79.94 281 LYS B O 1
ATOM 8630 N N . LYS B 1 282 ? -33.094 28.578 10.656 1 82.25 282 LYS B N 1
ATOM 8631 C CA . LYS B 1 282 ? -32.531 29.141 11.875 1 82.25 282 LYS B CA 1
ATOM 8632 C C . LYS B 1 282 ? -31.938 30.531 11.617 1 82.25 282 LYS B C 1
ATOM 8634 O O . LYS B 1 282 ? -31.875 31.375 12.516 1 82.25 282 LYS B O 1
ATOM 8639 N N . LEU B 1 283 ? -31.438 30.688 10.43 1 86.94 283 LEU B N 1
ATOM 8640 C CA . LEU B 1 283 ? -30.969 31.984 9.953 1 86.94 283 LEU B CA 1
ATOM 8641 C C . LEU B 1 283 ? -31.641 32.375 8.641 1 86.94 283 LEU B C 1
ATOM 8643 O O . LEU B 1 283 ? -31.078 32.188 7.562 1 86.94 283 LEU B O 1
ATOM 8647 N N . ASP B 1 284 ? -32.688 32.906 8.766 1 81.81 284 ASP B N 1
ATOM 8648 C CA . ASP B 1 284 ? -33.5 33.219 7.594 1 81.81 284 ASP B CA 1
ATOM 8649 C C . ASP B 1 284 ? -32.875 34.344 6.777 1 81.81 284 ASP B C 1
ATOM 8651 O O . ASP B 1 284 ? -33.188 34.5 5.59 1 81.81 284 ASP B O 1
ATOM 8655 N N . GLY B 1 285 ? -32.031 35.094 7.34 1 87.44 285 GLY B N 1
ATOM 8656 C CA . GLY B 1 285 ? -31.422 36.219 6.668 1 87.44 285 GLY B CA 1
ATOM 8657 C C . GLY B 1 285 ? -30.406 35.812 5.625 1 87.44 285 GLY B C 1
ATOM 8658 O O . GLY B 1 285 ? -30 36.625 4.789 1 87.44 285 GLY B O 1
ATOM 8659 N N . ILE B 1 286 ? -30 34.562 5.562 1 93.25 286 ILE B N 1
ATOM 8660 C CA . ILE B 1 286 ? -29.031 34.062 4.594 1 93.25 286 ILE B CA 1
ATOM 8661 C C . ILE B 1 286 ? -29.734 33.688 3.301 1 93.25 286 ILE B C 1
ATOM 8663 O O . ILE B 1 286 ? -30.688 32.906 3.324 1 93.25 286 ILE B O 1
ATOM 8667 N N . ALA B 1 287 ? -29.328 34.25 2.246 1 91.69 287 ALA B N 1
ATOM 8668 C CA . ALA B 1 287 ? -29.906 33.906 0.944 1 91.69 287 ALA B CA 1
ATOM 8669 C C . ALA B 1 287 ? -29.219 32.688 0.349 1 91.69 287 ALA B C 1
ATOM 8671 O O . ALA B 1 287 ? -29.891 31.766 -0.135 1 91.69 287 ALA B O 1
ATOM 8672 N N . GLU B 1 288 ? -27.859 32.719 0.417 1 94.25 288 GLU B N 1
ATOM 8673 C CA . GLU B 1 288 ? -27.078 31.641 -0.174 1 94.25 288 GLU B CA 1
ATOM 8674 C C . GLU B 1 288 ? -25.672 31.578 0.436 1 94.25 288 GLU B C 1
ATOM 8676 O O . GLU B 1 288 ? -25.141 32.594 0.875 1 94.25 288 GLU B O 1
ATOM 8681 N N . VAL B 1 289 ? -25.203 30.328 0.498 1 95.69 289 VAL B N 1
ATOM 8682 C CA . VAL B 1 289 ? -23.812 30.109 0.904 1 95.69 289 VAL B CA 1
ATOM 8683 C C . VAL B 1 289 ? -23.016 29.516 -0.257 1 95.69 289 VAL B C 1
ATOM 8685 O O . VAL B 1 289 ? -23.391 28.453 -0.79 1 95.69 289 VAL B O 1
ATOM 8688 N N . ARG B 1 290 ? -21.922 30.172 -0.71 1 94.88 290 ARG B N 1
ATOM 8689 C CA . ARG B 1 290 ? -21.141 29.703 -1.848 1 94.88 290 ARG B CA 1
ATOM 8690 C C . ARG B 1 290 ? -19.656 29.625 -1.485 1 94.88 290 ARG B C 1
ATOM 8692 O O . ARG B 1 290 ? -19.125 30.484 -0.789 1 94.88 290 ARG B O 1
ATOM 8699 N N . ASP B 1 291 ? -19.047 28.578 -1.883 1 94.69 291 ASP B N 1
ATOM 8700 C CA . ASP B 1 291 ? -17.594 28.453 -1.818 1 94.69 291 ASP B CA 1
ATOM 8701 C C . ASP B 1 291 ? -16.938 28.922 -3.119 1 94.69 291 ASP B C 1
ATOM 8703 O O . ASP B 1 291 ? -16.969 28.219 -4.121 1 94.69 291 ASP B O 1
ATOM 8707 N N . GLU B 1 292 ? -16.297 30.031 -3.15 1 93.12 292 GLU B N 1
ATOM 8708 C CA . GLU B 1 292 ? -15.664 30.625 -4.324 1 93.12 292 GLU B CA 1
ATOM 8709 C C . GLU B 1 292 ? -14.141 30.5 -4.246 1 93.12 292 GLU B C 1
ATOM 8711 O O . GLU B 1 292 ? -13.422 31.25 -4.898 1 93.12 292 GLU B O 1
ATOM 8716 N N . THR B 1 293 ? -13.734 29.562 -3.428 1 89.75 293 THR B N 1
ATOM 8717 C CA . THR B 1 293 ? -12.305 29.359 -3.24 1 89.75 293 THR B CA 1
ATOM 8718 C C . THR B 1 293 ? -11.633 28.969 -4.559 1 89.75 293 THR B C 1
ATOM 8720 O O . THR B 1 293 ? -12.164 28.156 -5.316 1 89.75 293 THR B O 1
ATOM 8723 N N . ASP B 1 294 ? -10.539 29.547 -4.934 1 84 294 ASP B N 1
ATOM 8724 C CA . ASP B 1 294 ? -9.789 29.234 -6.145 1 84 294 ASP B CA 1
ATOM 8725 C C . ASP B 1 294 ? -8.289 29.281 -5.891 1 84 294 ASP B C 1
ATOM 8727 O O . ASP B 1 294 ? -7.84 29.172 -4.746 1 84 294 ASP B O 1
ATOM 8731 N N . ARG B 1 295 ? -7.473 29.375 -6.91 1 79.19 295 ARG B N 1
ATOM 8732 C CA . ARG B 1 295 ? -6.02 29.328 -6.82 1 79.19 295 ARG B CA 1
ATOM 8733 C C . ARG B 1 295 ? -5.48 30.562 -6.09 1 79.19 295 ARG B C 1
ATOM 8735 O O . ARG B 1 295 ? -4.359 30.531 -5.57 1 79.19 295 ARG B O 1
ATOM 8742 N N . THR B 1 296 ? -6.379 31.562 -5.934 1 78.62 296 THR B N 1
ATOM 8743 C CA . THR B 1 296 ? -5.93 32.812 -5.32 1 78.62 296 THR B CA 1
ATOM 8744 C C . THR B 1 296 ? -6.121 32.781 -3.807 1 78.62 296 THR B C 1
ATOM 8746 O O . THR B 1 296 ? -5.504 33.531 -3.074 1 78.62 296 THR B O 1
ATOM 8749 N N . GLY B 1 297 ? -6.996 31.969 -3.432 1 86.56 297 GLY B N 1
ATOM 8750 C CA . GLY B 1 297 ? -7.137 31.875 -1.988 1 86.56 297 GLY B CA 1
ATOM 8751 C C . GLY B 1 297 ? -8.516 31.422 -1.552 1 86.56 297 GLY B C 1
ATOM 8752 O O . GLY B 1 297 ? -9.383 31.172 -2.389 1 86.56 297 GLY B O 1
ATOM 8753 N N . LEU B 1 298 ? -8.625 31.266 -0.278 1 93.06 298 LEU B N 1
ATOM 8754 C CA . LEU B 1 298 ? -9.883 30.844 0.328 1 93.06 298 LEU B CA 1
ATOM 8755 C C . LEU B 1 298 ? -10.891 31.984 0.318 1 93.06 298 LEU B C 1
ATOM 8757 O O . LEU B 1 298 ? -10.547 33.125 0.621 1 93.06 298 LEU B O 1
ATOM 8761 N N . ARG B 1 299 ? -12.109 31.688 -0.204 1 95.56 299 ARG B N 1
ATOM 8762 C CA . ARG B 1 299 ? -13.18 32.688 -0.251 1 95.56 299 ARG B CA 1
ATOM 8763 C C . ARG B 1 299 ? -14.547 32.031 -0.12 1 95.56 299 ARG B C 1
ATOM 8765 O O . ARG B 1 299 ? -15.039 31.406 -1.071 1 95.56 299 ARG B O 1
ATOM 8772 N N . ILE B 1 300 ? -15.086 32.125 1.027 1 96.75 300 ILE B N 1
ATOM 8773 C CA . ILE B 1 300 ? -16.453 31.656 1.271 1 96.75 300 ILE B CA 1
ATOM 8774 C C . ILE B 1 300 ? -17.391 32.875 1.344 1 96.75 300 ILE B C 1
ATOM 8776 O O . ILE B 1 300 ? -17.156 33.781 2.113 1 96.75 300 ILE B O 1
ATOM 8780 N N . VAL B 1 301 ? -18.406 32.812 0.55 1 97.06 301 VAL B N 1
ATOM 8781 C CA . VAL B 1 301 ? -19.328 33.969 0.473 1 97.06 301 VAL B CA 1
ATOM 8782 C C . VAL B 1 301 ? -20.703 33.562 1 1 97.06 301 VAL B C 1
ATOM 8784 O O . VAL B 1 301 ? -21.297 32.594 0.511 1 97.06 301 VAL B O 1
ATOM 8787 N N . VAL B 1 302 ? -21.156 34.281 1.978 1 96.75 302 VAL B N 1
ATOM 8788 C CA . VAL B 1 302 ? -22.516 34.156 2.5 1 96.75 302 VAL B CA 1
ATOM 8789 C C . VAL B 1 302 ? -23.344 35.344 2.057 1 96.75 302 VAL B C 1
ATOM 8791 O O . VAL B 1 302 ? -23.266 36.438 2.648 1 96.75 302 VAL B O 1
ATOM 8794 N N . GLU B 1 303 ? -24.156 35.094 1.105 1 95.44 303 GLU B N 1
ATOM 8795 C CA . GLU B 1 303 ? -25.031 36.156 0.604 1 95.44 303 GLU B CA 1
ATOM 8796 C C . GLU B 1 303 ? -26.25 36.344 1.501 1 95.44 303 GLU B C 1
ATOM 8798 O O . GLU B 1 303 ? -26.906 35.375 1.865 1 95.44 303 GLU B O 1
ATOM 8803 N N . LEU B 1 304 ? -26.531 37.594 1.798 1 94 304 LEU B N 1
ATOM 8804 C CA . LEU B 1 304 ? -27.609 37.906 2.729 1 94 304 LEU B CA 1
ATOM 8805 C C . LEU B 1 304 ? -28.828 38.469 1.993 1 94 304 LEU B C 1
ATOM 8807 O O . LEU B 1 304 ? -28.688 39 0.895 1 94 304 LEU B O 1
ATOM 8811 N N . LYS B 1 305 ? -30.031 38.188 2.576 1 87.5 305 LYS B N 1
ATOM 8812 C CA . LYS B 1 305 ? -31.25 38.812 2.061 1 87.5 305 LYS B CA 1
ATOM 8813 C C . LYS B 1 305 ? -31.234 40.312 2.273 1 87.5 305 LYS B C 1
ATOM 8815 O O . LYS B 1 305 ? -30.453 40.844 3.062 1 87.5 305 LYS B O 1
ATOM 8820 N N . LYS B 1 306 ? -32.156 40.969 1.515 1 83.75 306 LYS B N 1
ATOM 8821 C CA . LYS B 1 306 ? -32.25 42.406 1.618 1 83.75 306 LYS B CA 1
ATOM 8822 C C . LYS B 1 306 ? -32.625 42.844 3.033 1 83.75 306 LYS B C 1
ATOM 8824 O O . LYS B 1 306 ? -33.5 42.25 3.65 1 83.75 306 LYS B O 1
ATOM 8829 N N . GLU B 1 307 ? -31.922 43.75 3.707 1 76.44 307 GLU B N 1
ATOM 8830 C CA . GLU B 1 307 ? -32.156 44.375 5.004 1 76.44 307 GLU B CA 1
ATOM 8831 C C . GLU B 1 307 ? -31.797 43.438 6.145 1 76.44 307 GLU B C 1
ATOM 8833 O O . GLU B 1 307 ? -32.156 43.688 7.297 1 76.44 307 GLU B O 1
ATOM 8838 N N . ALA B 1 308 ? -31.219 42.312 5.852 1 84.44 308 ALA B N 1
ATOM 8839 C CA . ALA B 1 308 ? -30.75 41.406 6.902 1 84.44 308 ALA B CA 1
ATOM 8840 C C . ALA B 1 308 ? -29.625 42.062 7.715 1 84.44 308 ALA B C 1
ATOM 8842 O O . ALA B 1 308 ? -28.844 42.844 7.191 1 84.44 308 ALA B O 1
ATOM 8843 N N . ASN B 1 309 ? -29.578 41.75 9.016 1 84.94 309 ASN B N 1
ATOM 8844 C CA . ASN B 1 309 ? -28.516 42.25 9.898 1 84.94 309 ASN B CA 1
ATOM 8845 C C . ASN B 1 309 ? -27.234 41.438 9.719 1 84.94 309 ASN B C 1
ATOM 8847 O O . ASN B 1 309 ? -27.031 40.406 10.367 1 84.94 309 ASN B O 1
ATOM 8851 N N . ALA B 1 310 ? -26.359 41.969 8.945 1 91.31 310 ALA B N 1
ATOM 8852 C CA . ALA B 1 310 ? -25.141 41.25 8.578 1 91.31 310 ALA B CA 1
ATOM 8853 C C . ALA B 1 310 ? -24.281 40.938 9.805 1 91.31 310 ALA B C 1
ATOM 8855 O O . ALA B 1 310 ? -23.766 39.844 9.953 1 91.31 310 ALA B O 1
ATOM 8856 N N . GLU B 1 311 ? -24.125 41.906 10.641 1 90.19 311 GLU B N 1
ATOM 8857 C CA . GLU B 1 311 ? -23.312 41.719 11.836 1 90.19 311 GLU B CA 1
ATOM 8858 C C . GLU B 1 311 ? -23.922 40.656 12.773 1 90.19 311 GLU B C 1
ATOM 8860 O O . GLU B 1 311 ? -23.203 39.906 13.406 1 90.19 311 GLU B O 1
ATOM 8865 N N . GLY B 1 312 ? -25.141 40.75 12.898 1 89.06 312 GLY B N 1
ATOM 8866 C CA . GLY B 1 312 ? -25.828 39.75 13.703 1 89.06 312 GLY B CA 1
ATOM 8867 C C . GLY B 1 312 ? -25.656 38.312 13.172 1 89.06 312 GLY B C 1
ATOM 8868 O O . GLY B 1 312 ? -25.438 37.375 13.945 1 89.06 312 GLY B O 1
ATOM 8869 N N . ILE B 1 313 ? -25.828 38.25 11.906 1 92.56 313 ILE B N 1
ATOM 8870 C CA . ILE B 1 313 ? -25.672 36.938 11.281 1 92.56 313 ILE B CA 1
ATOM 8871 C C . ILE B 1 313 ? -24.234 36.438 11.445 1 92.56 313 ILE B C 1
ATOM 8873 O O . ILE B 1 313 ? -24.016 35.281 11.758 1 92.56 313 ILE B O 1
ATOM 8877 N N . LEU B 1 314 ? -23.297 37.344 11.227 1 94.94 314 LEU B N 1
ATOM 8878 C CA . LEU B 1 314 ? -21.891 36.969 11.398 1 94.94 314 LEU B CA 1
ATOM 8879 C C . LEU B 1 314 ? -21.609 36.5 12.82 1 94.94 314 LEU B C 1
ATOM 8881 O O . LEU B 1 314 ? -20.922 35.5 13.031 1 94.94 314 LEU B O 1
ATOM 8885 N N . ASN B 1 315 ? -22.125 37.188 13.75 1 92.88 315 ASN B N 1
ATOM 8886 C CA . ASN B 1 315 ? -21.969 36.812 15.148 1 92.88 315 ASN B CA 1
ATOM 8887 C C . ASN B 1 315 ? -22.578 35.438 15.43 1 92.88 315 ASN B C 1
ATOM 8889 O O . ASN B 1 315 ? -22.016 34.656 16.188 1 92.88 315 ASN B O 1
ATOM 8893 N N . TYR B 1 316 ? -23.75 35.25 14.867 1 92.06 316 TYR B N 1
ATOM 8894 C CA . TYR B 1 316 ? -24.375 33.938 15.016 1 92.06 316 TYR B CA 1
ATOM 8895 C C . TYR B 1 316 ? -23.484 32.844 14.438 1 92.06 316 TYR B C 1
ATOM 8897 O O . TYR B 1 316 ? -23.359 31.766 15.031 1 92.06 316 TYR B O 1
ATOM 8905 N N . LEU B 1 317 ? -22.938 33.094 13.297 1 95.75 317 LEU B N 1
ATOM 8906 C CA . LEU B 1 317 ? -22.078 32.125 12.648 1 95.75 317 LEU B CA 1
ATOM 8907 C C . LEU B 1 317 ? -20.844 31.844 13.5 1 95.75 317 LEU B C 1
ATOM 8909 O O . LEU B 1 317 ? -20.406 30.688 13.617 1 95.75 317 LEU B O 1
ATOM 8913 N N . TYR B 1 318 ? -20.219 32.812 14.07 1 96 318 TYR B N 1
ATOM 8914 C CA . TYR B 1 318 ? -19.062 32.656 14.953 1 96 318 TYR B CA 1
ATOM 8915 C C . TYR B 1 318 ? -19.422 31.75 16.141 1 96 318 TYR B C 1
ATOM 8917 O O . TYR B 1 318 ? -18.625 30.922 16.547 1 96 318 TYR B O 1
ATOM 8925 N N . LYS B 1 319 ? -20.547 31.891 16.609 1 92.5 319 LYS B N 1
ATOM 8926 C CA . LYS B 1 319 ? -20.938 31.219 17.844 1 92.5 319 LYS B CA 1
ATOM 8927 C C . LYS B 1 319 ? -21.422 29.797 17.547 1 92.5 319 LYS B C 1
ATOM 8929 O O . LYS B 1 319 ? -21.234 28.891 18.375 1 92.5 319 LYS B O 1
ATOM 8934 N N . ASN B 1 320 ? -22.016 29.578 16.406 1 92.69 320 ASN B N 1
ATOM 8935 C CA . ASN B 1 320 ? -22.734 28.328 16.203 1 92.69 320 ASN B CA 1
ATOM 8936 C C . ASN B 1 320 ? -22.094 27.484 15.102 1 92.69 320 ASN B C 1
ATOM 8938 O O . ASN B 1 320 ? -22.656 26.469 14.695 1 92.69 320 ASN B O 1
ATOM 8942 N N . THR B 1 321 ? -21.078 27.859 14.539 1 96.38 321 THR B N 1
ATOM 8943 C CA . THR B 1 321 ? -20.344 27.078 13.555 1 96.38 321 THR B CA 1
ATOM 8944 C C . THR B 1 321 ? -18.844 27.047 13.891 1 96.38 321 THR B C 1
ATOM 8946 O O . THR B 1 321 ? -18.422 27.656 14.867 1 96.38 321 THR B O 1
ATOM 8949 N N . ASP B 1 322 ? -18.078 26.406 13.062 1 97.31 322 ASP B N 1
ATOM 8950 C CA . ASP B 1 322 ? -16.656 26.266 13.297 1 97.31 322 ASP B CA 1
ATOM 8951 C C . ASP B 1 322 ? -15.891 27.484 12.75 1 97.31 322 ASP B C 1
ATOM 8953 O O . ASP B 1 322 ? -14.664 27.438 12.625 1 97.31 322 ASP B O 1
ATOM 8957 N N . LEU B 1 323 ? -16.578 28.469 12.406 1 97.81 323 LEU B N 1
ATOM 8958 C CA . LEU B 1 323 ? -15.93 29.719 12.008 1 97.81 323 LEU B CA 1
ATOM 8959 C C . LEU B 1 323 ? -15.141 30.312 13.172 1 97.81 323 LEU B C 1
ATOM 8961 O O . LEU B 1 323 ? -14.266 31.141 12.969 1 97.81 323 LEU B O 1
ATOM 8965 N N . GLN B 1 324 ? -15.461 29.953 14.281 1 97.38 324 GLN B N 1
ATOM 8966 C CA . GLN B 1 324 ? -14.711 30.203 15.508 1 97.38 324 GLN B CA 1
ATOM 8967 C C . GLN B 1 324 ? -14.633 28.953 16.375 1 97.38 324 GLN B C 1
ATOM 8969 O O . GLN B 1 324 ? -15.648 28.281 16.609 1 97.38 324 GLN B O 1
ATOM 8974 N N . ILE B 1 325 ? -13.422 28.578 16.812 1 97.38 325 ILE B N 1
ATOM 8975 C CA . ILE B 1 325 ? -13.281 27.375 17.609 1 97.38 325 ILE B CA 1
ATOM 8976 C C . ILE B 1 325 ? -12.312 27.641 18.766 1 97.38 325 ILE B C 1
ATOM 8978 O O . ILE B 1 325 ? -11.461 28.516 18.688 1 97.38 325 ILE B O 1
ATOM 8982 N N . PRO B 1 326 ? -12.492 26.906 19.812 1 96.5 326 PRO B N 1
ATOM 8983 C CA . PRO B 1 326 ? -11.461 26.938 20.859 1 96.5 326 PRO B CA 1
ATOM 8984 C C . PRO B 1 326 ? -10.25 26.078 20.531 1 96.5 326 PRO B C 1
ATOM 8986 O O . PRO B 1 326 ? -10.383 25.062 19.828 1 96.5 326 PRO B O 1
ATOM 8989 N N . TYR B 1 327 ? -9.07 26.469 20.891 1 97 327 TYR B N 1
ATOM 8990 C CA . TYR B 1 327 ? -7.848 25.688 20.812 1 97 327 TYR B CA 1
ATOM 8991 C C . TYR B 1 327 ? -7.254 25.469 22.188 1 97 327 TYR B C 1
ATOM 8993 O O . TYR B 1 327 ? -6.949 26.422 22.906 1 97 327 TYR B O 1
ATOM 9001 N N . ASN B 1 328 ? -7.094 24.219 22.547 1 96.44 328 ASN B N 1
ATOM 9002 C CA . ASN B 1 328 ? -6.594 23.859 23.875 1 96.44 328 ASN B CA 1
ATOM 9003 C C . ASN B 1 328 ? -5.141 23.391 23.812 1 96.44 328 ASN B C 1
ATOM 9005 O O . ASN B 1 328 ? -4.828 22.375 23.188 1 96.44 328 ASN B O 1
ATOM 9009 N N . PHE B 1 329 ? -4.273 24.141 24.531 1 97.5 329 PHE B N 1
ATOM 9010 C CA . PHE B 1 329 ? -2.871 23.75 24.625 1 97.5 329 PHE B CA 1
ATOM 9011 C C . PHE B 1 329 ? -2.709 22.547 25.562 1 97.5 329 PHE B C 1
ATOM 9013 O O . PHE B 1 329 ? -3.318 22.5 26.625 1 97.5 329 PHE B O 1
ATOM 9020 N N . ASN B 1 330 ? -2.051 21.594 25.203 1 97.38 330 ASN B N 1
ATOM 9021 C CA . ASN B 1 330 ? -1.526 20.484 25.984 1 97.38 330 ASN B CA 1
ATOM 9022 C C . ASN B 1 330 ? -0.127 20.078 25.531 1 97.38 330 ASN B C 1
ATOM 9024 O O . ASN B 1 330 ? 0.029 19.141 24.75 1 97.38 330 ASN B O 1
ATOM 9028 N N . MET B 1 331 ? 0.894 20.797 26.094 1 97.75 331 MET B N 1
ATOM 9029 C CA . MET B 1 331 ? 2.23 20.734 25.5 1 97.75 331 MET B CA 1
ATOM 9030 C C . MET B 1 331 ? 3.059 19.625 26.141 1 97.75 331 MET B C 1
ATOM 9032 O O . MET B 1 331 ? 3.963 19.906 26.938 1 97.75 331 MET B O 1
ATOM 9036 N N . VAL B 1 332 ? 2.766 18.422 25.688 1 96.31 332 VAL B N 1
ATOM 9037 C CA . VAL B 1 332 ? 3.477 17.25 26.172 1 96.31 332 VAL B CA 1
ATOM 9038 C C . VAL B 1 332 ? 4.484 16.766 25.125 1 96.31 332 VAL B C 1
ATOM 9040 O O . VAL B 1 332 ? 4.145 16.641 23.953 1 96.31 332 VAL B O 1
ATOM 9043 N N . ALA B 1 333 ? 5.727 16.609 25.5 1 95.88 333 ALA B N 1
ATOM 9044 C CA . ALA B 1 333 ? 6.789 16.094 24.641 1 95.88 333 ALA B CA 1
ATOM 9045 C C . ALA B 1 333 ? 7.719 15.172 25.422 1 95.88 333 ALA B C 1
ATOM 9047 O O . ALA B 1 333 ? 7.691 15.148 26.656 1 95.88 333 ALA B O 1
ATOM 9048 N N . ILE B 1 334 ? 8.438 14.359 24.688 1 94.62 334 ILE B N 1
ATOM 9049 C CA . ILE B 1 334 ? 9.438 13.516 25.328 1 94.62 334 ILE B CA 1
ATOM 9050 C C . ILE B 1 334 ? 10.664 14.352 25.672 1 94.62 334 ILE B C 1
ATOM 9052 O O . ILE B 1 334 ? 11.297 14.945 24.797 1 94.62 334 ILE B O 1
ATOM 9056 N N . ASN B 1 335 ? 10.969 14.484 26.922 1 94.06 335 ASN B N 1
ATOM 9057 C CA . ASN B 1 335 ? 12.133 15.164 27.469 1 94.06 335 ASN B CA 1
ATOM 9058 C C . ASN B 1 335 ? 12.914 14.25 28.422 1 94.06 335 ASN B C 1
ATOM 9060 O O . ASN B 1 335 ? 12.375 13.766 29.406 1 94.06 335 ASN B O 1
ATOM 9064 N N . ASN B 1 336 ? 14.164 13.961 28.047 1 91.12 336 ASN B N 1
ATOM 9065 C CA . ASN B 1 336 ? 14.984 13.031 28.797 1 91.12 336 ASN B CA 1
ATOM 9066 C C . ASN B 1 336 ? 14.32 11.664 28.922 1 91.12 336 ASN B C 1
ATOM 9068 O O . ASN B 1 336 ? 14.203 11.125 30.031 1 91.12 336 ASN B O 1
ATOM 9072 N N . ARG B 1 337 ? 13.695 11.219 27.875 1 86.88 337 ARG B N 1
ATOM 9073 C CA . ARG B 1 337 ? 13.133 9.883 27.703 1 86.88 337 ARG B CA 1
ATOM 9074 C C . ARG B 1 337 ? 11.852 9.711 28.5 1 86.88 337 ARG B C 1
ATOM 9076 O O . ARG B 1 337 ? 11.438 8.586 28.781 1 86.88 337 ARG B O 1
ATOM 9083 N N . ARG B 1 338 ? 11.203 10.898 28.797 1 87.81 338 ARG B N 1
ATOM 9084 C CA . ARG B 1 338 ? 9.945 10.836 29.531 1 87.81 338 ARG B CA 1
ATOM 9085 C C . ARG B 1 338 ? 8.938 11.828 28.969 1 87.81 338 ARG B C 1
ATOM 9087 O O . ARG B 1 338 ? 9.297 12.953 28.594 1 87.81 338 ARG B O 1
ATOM 9094 N N . PRO B 1 339 ? 7.684 11.344 28.922 1 91.38 339 PRO B N 1
ATOM 9095 C CA . PRO B 1 339 ? 6.652 12.336 28.578 1 91.38 339 PRO B CA 1
ATOM 9096 C C . PRO B 1 339 ? 6.527 13.438 29.641 1 91.38 339 PRO B C 1
ATOM 9098 O O . PRO B 1 339 ? 6.359 13.148 30.828 1 91.38 339 PRO B O 1
ATOM 9101 N N . THR B 1 340 ? 6.664 14.68 29.25 1 94.44 340 THR B N 1
ATOM 9102 C CA . THR B 1 340 ? 6.688 15.797 30.172 1 94.44 340 THR B CA 1
ATOM 9103 C C . THR B 1 340 ? 5.801 16.938 29.672 1 94.44 340 THR B C 1
ATOM 9105 O O . THR B 1 340 ? 5.828 17.266 28.484 1 94.44 340 THR B O 1
ATOM 9108 N N . LEU B 1 341 ? 4.941 17.391 30.594 1 96.19 341 LEU B N 1
ATOM 9109 C CA . LEU B 1 341 ? 4.254 18.641 30.297 1 96.19 341 LEU B CA 1
ATOM 9110 C C . LEU B 1 341 ? 5.23 19.812 30.281 1 96.19 341 LEU B C 1
ATOM 9112 O O . LEU B 1 341 ? 5.871 20.109 31.281 1 96.19 341 LEU B O 1
ATOM 9116 N N . MET B 1 342 ? 5.367 20.5 29.172 1 97.62 342 MET B N 1
ATOM 9117 C CA . MET B 1 342 ? 6.457 21.453 28.953 1 97.62 342 MET B CA 1
ATOM 9118 C C . MET B 1 342 ? 5.941 22.891 28.984 1 97.62 342 MET B C 1
ATOM 9120 O O . MET B 1 342 ? 4.875 23.188 28.438 1 97.62 342 MET B O 1
ATOM 9124 N N . THR B 1 343 ? 6.676 23.719 29.656 1 98.12 343 THR B N 1
ATOM 9125 C CA . THR B 1 343 ? 6.492 25.156 29.516 1 98.12 343 THR B CA 1
ATOM 9126 C C . THR B 1 343 ? 7.344 25.703 28.375 1 98.12 343 THR B C 1
ATOM 9128 O O . THR B 1 343 ? 8.18 25 27.828 1 98.12 343 THR B O 1
ATOM 9131 N N . LEU B 1 344 ? 7.055 26.922 28.016 1 98.5 344 LEU B N 1
ATOM 9132 C CA . LEU B 1 344 ? 7.824 27.516 26.922 1 98.5 344 LEU B CA 1
ATOM 9133 C C . LEU B 1 344 ? 9.312 27.562 27.266 1 98.5 344 LEU B C 1
ATOM 9135 O O . LEU B 1 344 ? 10.148 27.125 26.469 1 98.5 344 LEU B O 1
ATOM 9139 N N . PRO B 1 345 ? 9.695 28.031 28.453 1 98.25 345 PRO B N 1
ATOM 9140 C CA . PRO B 1 345 ? 11.125 28.031 28.781 1 98.25 345 PRO B CA 1
ATOM 9141 C C . PRO B 1 345 ? 11.727 26.625 28.766 1 98.25 345 PRO B C 1
ATOM 9143 O O . PRO B 1 345 ? 12.859 26.438 28.328 1 98.25 345 PRO B O 1
ATOM 9146 N N . LYS B 1 346 ? 10.969 25.672 29.203 1 97.81 346 LYS B N 1
ATOM 9147 C CA . LYS B 1 346 ? 11.469 24.297 29.234 1 97.81 346 LYS B CA 1
ATOM 9148 C C . LYS B 1 346 ? 11.727 23.766 27.828 1 97.81 346 LYS B C 1
ATOM 9150 O O . LYS B 1 346 ? 12.688 23.031 27.609 1 97.81 346 LYS B O 1
ATOM 9155 N N . ILE B 1 347 ? 10.82 24.078 26.922 1 98.56 347 ILE B N 1
ATOM 9156 C CA . ILE B 1 347 ? 10.984 23.641 25.531 1 98.56 347 ILE B CA 1
ATOM 9157 C C . ILE B 1 347 ? 12.25 24.266 24.953 1 98.56 347 ILE B C 1
ATOM 9159 O O . ILE B 1 347 ? 13.055 23.594 24.312 1 98.56 347 ILE B O 1
ATOM 9163 N N . LEU B 1 348 ? 12.453 25.547 25.203 1 98.81 348 LEU B N 1
ATOM 9164 C CA . LEU B 1 348 ? 13.617 26.25 24.688 1 98.81 348 LEU B CA 1
ATOM 9165 C C . LEU B 1 348 ? 14.898 25.703 25.312 1 98.81 348 LEU B C 1
ATOM 9167 O O . LEU B 1 348 ? 15.906 25.531 24.625 1 98.81 348 LEU B O 1
ATOM 9171 N N . ASP B 1 349 ? 14.875 25.422 26.578 1 98.5 349 ASP B N 1
ATOM 9172 C CA . ASP B 1 349 ? 16.047 24.891 27.266 1 98.5 349 ASP B CA 1
ATOM 9173 C C . ASP B 1 349 ? 16.406 23.5 26.734 1 98.5 349 ASP B C 1
ATOM 9175 O O . ASP B 1 349 ? 17.594 23.188 26.594 1 98.5 349 ASP B O 1
ATOM 9179 N N . ALA B 1 350 ? 15.398 22.688 26.547 1 98.31 350 ALA B N 1
ATOM 9180 C CA . ALA B 1 350 ? 15.648 21.359 26 1 98.31 350 ALA B CA 1
ATOM 9181 C C . ALA B 1 350 ? 16.328 21.453 24.625 1 98.31 350 ALA B C 1
ATOM 9183 O O . ALA B 1 350 ? 17.266 20.703 24.344 1 98.31 350 ALA B O 1
ATOM 9184 N N . TYR B 1 351 ? 15.891 22.375 23.859 1 98.5 351 TYR B N 1
ATOM 9185 C CA . TYR B 1 351 ? 16.453 22.562 22.531 1 98.5 351 TYR B CA 1
ATOM 9186 C C . TYR B 1 351 ? 17.891 23.094 22.625 1 98.5 351 TYR B C 1
ATOM 9188 O O . TYR B 1 351 ? 18.781 22.578 21.938 1 98.5 351 TYR B O 1
ATOM 9196 N N . ILE B 1 352 ? 18.062 24.078 23.406 1 98.69 352 ILE B N 1
ATOM 9197 C CA . ILE B 1 352 ? 19.391 24.672 23.547 1 98.69 352 ILE B CA 1
ATOM 9198 C C . ILE B 1 352 ? 20.375 23.625 24.078 1 98.69 352 ILE B C 1
ATOM 9200 O O . ILE B 1 352 ? 21.5 23.547 23.594 1 98.69 352 ILE B O 1
ATOM 9204 N N . GLY B 1 353 ? 19.922 22.875 25.078 1 98.25 353 GLY B N 1
ATOM 9205 C CA . GLY B 1 353 ? 20.75 21.797 25.562 1 98.25 353 GLY B CA 1
ATOM 9206 C C . GLY B 1 353 ? 21.141 20.812 24.484 1 98.25 353 GLY B C 1
ATOM 9207 O O . GLY B 1 353 ? 22.281 20.359 24.422 1 98.25 353 GLY B O 1
ATOM 9208 N N . HIS B 1 354 ? 20.203 20.484 23.672 1 98.44 354 HIS B N 1
ATOM 9209 C CA . HIS B 1 354 ? 20.453 19.562 22.562 1 98.44 354 HIS B CA 1
ATOM 9210 C C . HIS B 1 354 ? 21.438 20.156 21.578 1 98.44 354 HIS B C 1
ATOM 9212 O O . HIS B 1 354 ? 22.344 19.469 21.109 1 98.44 354 HIS B O 1
ATOM 9218 N N . GLN B 1 355 ? 21.312 21.406 21.266 1 98.62 355 GLN B N 1
ATOM 9219 C CA . GLN B 1 355 ? 22.219 22.062 20.312 1 98.62 355 GLN B CA 1
ATOM 9220 C C . GLN B 1 355 ? 23.641 22.125 20.875 1 98.62 355 GLN B C 1
ATOM 9222 O O . GLN B 1 355 ? 24.609 22 20.125 1 98.62 355 GLN B O 1
ATOM 9227 N N . LYS B 1 356 ? 23.734 22.391 22.156 1 98.19 356 LYS B N 1
ATOM 9228 C CA . LYS B 1 356 ? 25.047 22.359 22.766 1 98.19 356 LYS B CA 1
ATOM 9229 C C . LYS B 1 356 ? 25.719 21 22.578 1 98.19 356 LYS B C 1
ATOM 9231 O O . LYS B 1 356 ? 26.906 20.922 22.234 1 98.19 356 LYS B O 1
ATOM 9236 N N . GLU B 1 357 ? 24.938 19.984 22.734 1 98.06 357 GLU B N 1
ATOM 9237 C CA . GLU B 1 357 ? 25.453 18.641 22.531 1 98.06 357 GLU B CA 1
ATOM 9238 C C . GLU B 1 357 ? 25.844 18.391 21.078 1 98.06 357 GLU B C 1
ATOM 9240 O O . GLU B 1 357 ? 26.922 17.859 20.797 1 98.06 357 GLU B O 1
ATOM 9245 N N . VAL B 1 358 ? 25 18.734 20.188 1 98.44 358 VAL B N 1
ATOM 9246 C CA . VAL B 1 358 ? 25.203 18.516 18.75 1 98.44 358 VAL B CA 1
ATOM 9247 C C . VAL B 1 358 ? 26.469 19.25 18.281 1 98.44 358 VAL B C 1
ATOM 9249 O O . VAL B 1 358 ? 27.312 18.656 17.594 1 98.44 358 VAL B O 1
ATOM 9252 N N . ILE B 1 359 ? 26.641 20.5 18.688 1 98.12 359 ILE B N 1
ATOM 9253 C CA . ILE B 1 359 ? 27.766 21.312 18.234 1 98.12 359 ILE B CA 1
ATOM 9254 C C . ILE B 1 359 ? 29.047 20.797 18.891 1 98.12 359 ILE B C 1
ATOM 9256 O O . ILE B 1 359 ? 30.109 20.812 18.266 1 98.12 359 ILE B O 1
ATOM 9260 N N . THR B 1 360 ? 28.953 20.406 20.125 1 98.31 360 THR B N 1
ATOM 9261 C CA . THR B 1 360 ? 30.109 19.828 20.781 1 98.31 360 THR B CA 1
ATOM 9262 C C . THR B 1 360 ? 30.562 18.562 20.062 1 98.31 360 THR B C 1
ATOM 9264 O O . THR B 1 360 ? 31.75 18.422 19.734 1 98.31 360 THR B O 1
ATOM 9267 N N . ARG B 1 361 ? 29.656 17.688 19.797 1 98.25 361 ARG B N 1
ATOM 9268 C CA . ARG B 1 361 ? 29.984 16.438 19.125 1 98.25 361 ARG B CA 1
ATOM 9269 C C . ARG B 1 361 ? 30.516 16.688 17.703 1 98.25 361 ARG B C 1
ATOM 9271 O O . ARG B 1 361 ? 31.469 16.031 17.266 1 98.25 361 ARG B O 1
ATOM 9278 N N . ARG B 1 362 ? 29.859 17.578 17.047 1 98.12 362 ARG B N 1
ATOM 9279 C CA . ARG B 1 362 ? 30.297 17.953 15.703 1 98.12 362 ARG B CA 1
ATOM 9280 C C . ARG B 1 362 ? 31.734 18.469 15.727 1 98.12 362 ARG B C 1
ATOM 9282 O O . ARG B 1 362 ? 32.562 18.062 14.891 1 98.12 362 ARG B O 1
ATOM 9289 N N . SER B 1 363 ? 32.031 19.297 16.672 1 98.19 363 SER B N 1
ATOM 9290 C CA . SER B 1 363 ? 33.375 19.891 16.797 1 98.19 363 SER B CA 1
ATOM 9291 C C . SER B 1 363 ? 34.406 18.844 17.172 1 98.19 363 SER B C 1
ATOM 9293 O O . SER B 1 363 ? 35.531 18.859 16.672 1 98.19 363 SER B O 1
ATOM 9295 N N . GLN B 1 364 ? 34 17.984 18.047 1 98.31 364 GLN B N 1
ATOM 9296 C CA . GLN B 1 364 ? 34.906 16.906 18.438 1 98.31 364 GLN B CA 1
ATOM 9297 C C . GLN B 1 364 ? 35.219 15.992 17.266 1 98.31 364 GLN B C 1
ATOM 9299 O O . GLN B 1 364 ? 36.375 15.586 17.062 1 98.31 364 GLN B O 1
ATOM 9304 N N . TYR B 1 365 ? 34.25 15.625 16.516 1 98.12 365 TYR B N 1
ATOM 9305 C CA . TYR B 1 365 ? 34.406 14.797 15.32 1 98.12 365 TYR B CA 1
ATOM 9306 C C . TYR B 1 365 ? 35.344 15.461 14.32 1 98.12 365 TYR B C 1
ATOM 9308 O O . TYR B 1 365 ? 36.281 14.828 13.828 1 98.12 365 TYR B O 1
ATOM 9316 N N . GLU B 1 366 ? 35 16.688 14.062 1 98 366 GLU B N 1
ATOM 9317 C CA . GLU B 1 366 ? 35.812 17.422 13.094 1 98 366 GLU B CA 1
ATOM 9318 C C . GLU B 1 366 ? 37.25 17.594 13.594 1 98 366 GLU B C 1
ATOM 9320 O O . GLU B 1 366 ? 38.188 17.562 12.797 1 98 366 GLU B O 1
ATOM 9325 N N . LEU B 1 367 ? 37.438 17.812 14.883 1 98.06 367 LEU B N 1
ATOM 9326 C CA . LEU B 1 367 ? 38.75 17.938 15.469 1 98.06 367 LEU B CA 1
ATOM 9327 C C . LEU B 1 367 ? 39.562 16.641 15.32 1 98.06 367 LEU B C 1
ATOM 9329 O O . LEU B 1 367 ? 40.719 16.656 14.898 1 98.06 367 LEU B O 1
ATOM 9333 N N . ARG B 1 368 ? 38.906 15.547 15.664 1 98 368 ARG B N 1
ATOM 9334 C CA . ARG B 1 368 ? 39.562 14.25 15.523 1 98 368 ARG B CA 1
ATOM 9335 C C . ARG B 1 368 ? 39.969 14 14.07 1 98 368 ARG B C 1
ATOM 9337 O O . ARG B 1 368 ? 41.094 13.539 13.805 1 98 368 ARG B O 1
ATOM 9344 N N . LYS B 1 369 ? 39.094 14.258 13.18 1 97.38 369 LYS B N 1
ATOM 9345 C CA . LYS B 1 369 ? 39.375 14.062 11.758 1 97.38 369 LYS B CA 1
ATOM 9346 C C . LYS B 1 369 ? 40.531 14.953 11.305 1 97.38 369 LYS B C 1
ATOM 9348 O O . LYS B 1 369 ? 41.406 14.523 10.531 1 97.38 369 LYS B O 1
ATOM 9353 N N . ALA B 1 370 ? 40.469 16.203 11.766 1 97.75 370 ALA B N 1
ATOM 9354 C CA . ALA B 1 370 ? 41.5 17.156 11.398 1 97.75 370 ALA B CA 1
ATOM 9355 C C . ALA B 1 370 ? 42.875 16.75 11.992 1 97.75 370 ALA B C 1
ATOM 9357 O O . ALA B 1 370 ? 43.906 16.859 11.32 1 97.75 370 ALA B O 1
ATOM 9358 N N . GLU B 1 371 ? 42.906 16.344 13.18 1 97.69 371 GLU B N 1
ATOM 9359 C CA . GLU B 1 371 ? 44.125 15.898 13.836 1 97.69 371 GLU B CA 1
ATOM 9360 C C . GLU B 1 371 ? 44.688 14.656 13.156 1 97.69 371 GLU B C 1
ATOM 9362 O O . GLU B 1 371 ? 45.906 14.555 12.977 1 97.69 371 GLU B O 1
ATOM 9367 N N . ASN B 1 372 ? 43.875 13.742 12.883 1 97.62 372 ASN B N 1
ATOM 9368 C CA . ASN B 1 372 ? 44.312 12.555 12.18 1 97.62 372 ASN B CA 1
ATOM 9369 C C . ASN B 1 372 ? 44.938 12.906 10.82 1 97.62 372 ASN B C 1
ATOM 9371 O O . ASN B 1 372 ? 45.969 12.367 10.453 1 97.62 372 ASN B O 1
ATOM 9375 N N . ARG B 1 373 ? 44.188 13.719 10.141 1 97.5 373 ARG B N 1
ATOM 9376 C CA . ARG B 1 373 ? 44.719 14.141 8.844 1 97.5 373 ARG B CA 1
ATOM 9377 C C . ARG B 1 373 ? 46.031 14.906 8.984 1 97.5 373 ARG B C 1
ATOM 9379 O O . ARG B 1 373 ? 46.938 14.727 8.188 1 97.5 373 ARG B O 1
ATOM 9386 N N . GLN B 1 374 ? 46.125 15.75 9.977 1 96.88 374 GLN B N 1
ATOM 9387 C CA . GLN B 1 374 ? 47.344 16.5 10.234 1 96.88 374 GLN B CA 1
ATOM 9388 C C . GLN B 1 374 ? 48.531 15.555 10.508 1 96.88 374 GLN B C 1
ATOM 9390 O O . GLN B 1 374 ? 49.656 15.797 10.055 1 96.88 374 GLN B O 1
ATOM 9395 N N . HIS B 1 375 ? 48.312 14.562 11.227 1 97 375 HIS B N 1
ATOM 9396 C CA . HIS B 1 375 ? 49.312 13.547 11.523 1 97 375 HIS B CA 1
ATOM 9397 C C . HIS B 1 375 ? 49.844 12.906 10.242 1 97 375 HIS B C 1
ATOM 9399 O O . HIS B 1 375 ? 51.062 12.75 10.078 1 97 375 HIS B O 1
ATOM 9405 N N . ILE B 1 376 ? 48.969 12.594 9.359 1 97.56 376 ILE B N 1
ATOM 9406 C CA . ILE B 1 376 ? 49.344 11.953 8.094 1 97.56 376 ILE B CA 1
ATOM 9407 C C . ILE B 1 376 ? 50.125 12.945 7.23 1 97.56 376 ILE B C 1
ATOM 9409 O O . ILE B 1 376 ? 51.156 12.594 6.66 1 97.56 376 ILE B O 1
ATOM 9413 N N . VAL B 1 377 ? 49.562 14.172 7.137 1 97.12 377 VAL B N 1
ATOM 9414 C CA . VAL B 1 377 ? 50.156 15.195 6.293 1 97.12 377 VAL B CA 1
ATOM 9415 C C . VAL B 1 377 ? 51.594 15.477 6.777 1 97.12 377 VAL B C 1
ATOM 9417 O O . VAL B 1 377 ? 52.5 15.688 5.969 1 97.12 377 VAL B O 1
ATOM 9420 N N . GLU B 1 378 ? 51.875 15.469 8.008 1 95.56 378 GLU B N 1
ATOM 9421 C CA . GLU B 1 378 ? 53.219 15.656 8.57 1 95.56 378 GLU B CA 1
ATOM 9422 C C . GLU B 1 378 ? 54.156 14.516 8.172 1 95.56 378 GLU B C 1
ATOM 9424 O O . GLU B 1 378 ? 55.312 14.742 7.844 1 95.56 378 GLU B O 1
ATOM 9429 N N . GLY B 1 379 ? 53.562 13.352 8.219 1 96.06 379 GLY B N 1
ATOM 9430 C CA . GLY B 1 379 ? 54.344 12.203 7.762 1 96.06 379 GLY B CA 1
ATOM 9431 C C . GLY B 1 379 ? 54.719 12.273 6.293 1 96.06 379 GLY B C 1
ATOM 9432 O O . GLY B 1 379 ? 55.844 11.961 5.91 1 96.06 379 GLY B O 1
ATOM 9433 N N . LEU B 1 380 ? 53.812 12.648 5.516 1 96.88 380 LEU B N 1
ATOM 9434 C CA . LEU B 1 380 ? 54.062 12.758 4.078 1 96.88 380 LEU B CA 1
ATOM 9435 C C . LEU B 1 380 ? 55.094 13.828 3.773 1 96.88 380 LEU B C 1
ATOM 9437 O O . LEU B 1 380 ? 55.938 13.641 2.912 1 96.88 380 LEU B O 1
ATOM 9441 N N . LYS B 1 381 ? 55 14.969 4.461 1 94.69 381 LYS B N 1
ATOM 9442 C CA . LYS B 1 381 ? 56 16.031 4.289 1 94.69 381 LYS B CA 1
ATOM 9443 C C . LYS B 1 381 ? 57.406 15.547 4.641 1 94.69 381 LYS B C 1
ATOM 9445 O O . LYS B 1 381 ? 58.344 15.828 3.914 1 94.69 381 LYS B O 1
ATOM 9450 N N . LYS B 1 382 ? 57.531 14.805 5.633 1 95.5 382 LYS B N 1
ATOM 9451 C CA . LYS B 1 382 ? 58.812 14.234 6.039 1 95.5 382 LYS B CA 1
ATOM 9452 C C . LYS B 1 382 ? 59.312 13.242 5 1 95.5 382 LYS B C 1
ATOM 9454 O O . LYS B 1 382 ? 60.5 13.273 4.625 1 95.5 382 LYS B O 1
ATOM 9459 N N . ALA B 1 383 ? 58.406 12.406 4.547 1 96.25 383 ALA B N 1
ATOM 9460 C CA . ALA B 1 383 ? 58.781 11.398 3.553 1 96.25 383 ALA B CA 1
ATOM 9461 C C . ALA B 1 383 ? 59.281 12.062 2.264 1 96.25 383 ALA B C 1
ATOM 9463 O O . ALA B 1 383 ? 60.25 11.602 1.651 1 96.25 383 ALA B O 1
ATOM 9464 N N . LEU B 1 384 ? 58.594 13.07 1.885 1 93.62 384 LEU B N 1
ATOM 9465 C CA . LEU B 1 384 ? 58.938 13.742 0.635 1 93.62 384 LEU B CA 1
ATOM 9466 C C . LEU B 1 384 ? 60.281 14.469 0.753 1 93.62 384 LEU B C 1
ATOM 9468 O O . LEU B 1 384 ? 60.969 14.648 -0.243 1 93.62 384 LEU B O 1
ATOM 9472 N N . SER B 1 385 ? 60.688 14.812 1.938 1 93.06 385 SER B N 1
ATOM 9473 C CA . SER B 1 385 ? 62 15.453 2.172 1 93.06 385 SER B CA 1
ATOM 9474 C C . SER B 1 385 ? 63.125 14.453 2.059 1 93.06 385 SER B C 1
ATOM 9476 O O . SER B 1 385 ? 64.25 14.828 1.767 1 93.06 385 SER B O 1
ATOM 9478 N N . ILE B 1 386 ? 62.844 13.117 2.211 1 95.12 386 ILE B N 1
ATOM 9479 C CA . ILE B 1 386 ? 63.844 12.055 2.09 1 95.12 386 ILE B CA 1
ATOM 9480 C C . ILE B 1 386 ? 63.375 11.008 1.085 1 95.12 386 ILE B C 1
ATOM 9482 O O . ILE B 1 386 ? 63.469 9.805 1.329 1 95.12 386 ILE B O 1
ATOM 9486 N N . LEU B 1 387 ? 62.812 11.5 0.014 1 92.56 387 LEU B N 1
ATOM 9487 C CA . LEU B 1 387 ? 62.062 10.68 -0.928 1 92.56 387 LEU B CA 1
ATOM 9488 C C . LEU B 1 387 ? 62.938 9.562 -1.493 1 92.56 387 LEU B C 1
ATOM 9490 O O . LEU B 1 387 ? 62.5 8.422 -1.611 1 92.56 387 LEU B O 1
ATOM 9494 N N . ASP B 1 388 ? 64.125 9.828 -1.897 1 92.12 388 ASP B N 1
ATOM 9495 C CA . ASP B 1 388 ? 65.062 8.844 -2.521 1 92.12 388 ASP B CA 1
ATOM 9496 C C . ASP B 1 388 ? 65.312 7.668 -1.583 1 92.12 388 ASP B C 1
ATOM 9498 O O . ASP B 1 388 ? 65.312 6.516 -2.014 1 92.12 388 ASP B O 1
ATOM 9502 N N . GLN B 1 389 ? 65.5 7.977 -0.328 1 95.38 389 GLN B N 1
ATOM 9503 C CA . GLN B 1 389 ? 65.688 6.934 0.665 1 95.38 389 GLN B CA 1
ATOM 9504 C C . GLN B 1 389 ? 64.438 6.105 0.89 1 95.38 389 GLN B C 1
ATOM 9506 O O . GLN B 1 389 ? 64.5 4.891 1.081 1 95.38 389 GLN B O 1
ATOM 9511 N N . VAL B 1 390 ? 63.375 6.797 0.798 1 95.62 390 VAL B N 1
ATOM 9512 C CA . VAL B 1 390 ? 62.094 6.137 0.994 1 95.62 390 VAL B CA 1
ATOM 9513 C C . VAL B 1 390 ? 61.844 5.152 -0.145 1 95.62 390 VAL B C 1
ATOM 9515 O O . VAL B 1 390 ? 61.469 4 0.093 1 95.62 390 VAL B O 1
ATOM 9518 N N . ILE B 1 391 ? 62.094 5.59 -1.364 1 93.19 391 ILE B N 1
ATOM 9519 C CA . ILE B 1 391 ? 61.844 4.75 -2.537 1 93.19 391 ILE B CA 1
ATOM 9520 C C . ILE B 1 391 ? 62.781 3.547 -2.496 1 93.19 391 ILE B C 1
ATOM 9522 O O . ILE B 1 391 ? 62.375 2.422 -2.795 1 93.19 391 ILE B O 1
ATOM 9526 N N . GLU B 1 392 ? 64 3.783 -2.201 1 93.94 392 GLU B N 1
ATOM 9527 C CA . GLU B 1 392 ? 65 2.707 -2.102 1 93.94 392 GLU B CA 1
ATOM 9528 C C . GLU B 1 392 ? 64.562 1.661 -1.075 1 93.94 392 GLU B C 1
ATOM 9530 O O . GLU B 1 392 ? 64.688 0.459 -1.321 1 93.94 392 GLU B O 1
ATOM 9535 N N . THR B 1 393 ? 64.125 2.117 0.031 1 96.38 393 THR B N 1
ATOM 9536 C CA . THR B 1 393 ? 63.656 1.229 1.1 1 96.38 393 THR B CA 1
ATOM 9537 C C . THR B 1 393 ? 62.469 0.395 0.646 1 96.38 393 THR B C 1
ATOM 9539 O O . THR B 1 393 ? 62.406 -0.805 0.921 1 96.38 393 THR B O 1
ATOM 9542 N N . ILE B 1 394 ? 61.5 0.96 -0.104 1 95.75 394 ILE B N 1
ATOM 9543 C CA . ILE B 1 394 ? 60.312 0.279 -0.571 1 95.75 394 ILE B CA 1
ATOM 9544 C C . ILE B 1 394 ? 60.688 -0.77 -1.616 1 95.75 394 ILE B C 1
ATOM 9546 O O . ILE B 1 394 ? 60.188 -1.901 -1.571 1 95.75 394 ILE B O 1
ATOM 9550 N N . ARG B 1 395 ? 61.656 -0.472 -2.494 1 92.75 395 ARG B N 1
ATOM 9551 C CA . ARG B 1 395 ? 62.094 -1.383 -3.547 1 92.75 395 ARG B CA 1
ATOM 9552 C C . ARG B 1 395 ? 62.812 -2.594 -2.961 1 92.75 395 ARG B C 1
ATOM 9554 O O . ARG B 1 395 ? 62.719 -3.691 -3.518 1 92.75 395 ARG B O 1
ATOM 9561 N N . ALA B 1 396 ? 63.438 -2.355 -1.923 1 94.56 396 ALA B N 1
ATOM 9562 C CA . ALA B 1 396 ? 64.188 -3.416 -1.281 1 94.56 396 ALA B CA 1
ATOM 9563 C C . ALA B 1 396 ? 63.312 -4.301 -0.42 1 94.56 396 ALA B C 1
ATOM 9565 O O . ALA B 1 396 ? 63.719 -5.371 0.032 1 94.56 396 ALA B O 1
ATOM 9566 N N . SER B 1 397 ? 62.125 -3.916 -0.276 1 95.5 397 SER B N 1
ATOM 9567 C CA . SER B 1 397 ? 61.188 -4.645 0.577 1 95.5 397 SER B CA 1
ATOM 9568 C C . SER B 1 397 ? 60.5 -5.766 -0.193 1 95.5 397 SER B C 1
ATOM 9570 O O . SER B 1 397 ? 60.406 -5.719 -1.421 1 95.5 397 SER B O 1
ATOM 9572 N N . LYS B 1 398 ? 60.031 -6.805 0.509 1 94.44 398 LYS B N 1
ATOM 9573 C CA . LYS B 1 398 ? 59.406 -7.984 -0.095 1 94.44 398 LYS B CA 1
ATOM 9574 C C . LYS B 1 398 ? 58 -7.68 -0.583 1 94.44 398 LYS B C 1
ATOM 9576 O O . LYS B 1 398 ? 57.625 -8.039 -1.701 1 94.44 398 LYS B O 1
ATOM 9581 N N . ASP B 1 399 ? 57.188 -7.109 0.39 1 94.5 399 ASP B N 1
ATOM 9582 C CA . ASP B 1 399 ? 55.812 -6.785 0.1 1 94.5 399 ASP B CA 1
ATOM 9583 C C . ASP B 1 399 ? 55.375 -5.523 0.835 1 94.5 399 ASP B C 1
ATOM 9585 O O . ASP B 1 399 ? 56.188 -4.848 1.461 1 94.5 399 ASP B O 1
ATOM 9589 N N . LYS B 1 400 ? 54.156 -5.129 0.629 1 94.31 400 LYS B N 1
ATOM 9590 C CA . LYS B 1 400 ? 53.625 -3.891 1.197 1 94.31 400 LYS B CA 1
ATOM 9591 C C . LYS B 1 400 ? 53.844 -3.848 2.709 1 94.31 400 LYS B C 1
ATOM 9593 O O . LYS B 1 400 ? 54.25 -2.824 3.254 1 94.31 400 LYS B O 1
ATOM 9598 N N . ARG B 1 401 ? 53.531 -4.98 3.359 1 95.69 401 ARG B N 1
ATOM 9599 C CA . ARG B 1 401 ? 53.688 -5.039 4.809 1 95.69 401 ARG B CA 1
ATOM 9600 C C . ARG B 1 401 ? 55.156 -4.844 5.219 1 95.69 401 ARG B C 1
ATOM 9602 O O . ARG B 1 401 ? 55.438 -4.082 6.141 1 95.69 401 ARG B O 1
ATOM 9609 N N . ASN B 1 402 ? 56.031 -5.516 4.465 1 96.44 402 ASN B N 1
ATOM 9610 C CA . ASN B 1 402 ? 57.469 -5.391 4.719 1 96.44 402 ASN B CA 1
ATOM 9611 C C . ASN B 1 402 ? 57.969 -3.967 4.465 1 96.44 402 ASN B C 1
ATOM 9613 O O . ASN B 1 402 ? 58.812 -3.457 5.203 1 96.44 402 ASN B O 1
ATOM 9617 N N . ALA B 1 403 ? 57.438 -3.348 3.506 1 96.44 403 ALA B N 1
ATOM 9618 C CA . ALA B 1 403 ? 57.781 -1.969 3.191 1 96.44 403 ALA B CA 1
ATOM 9619 C C . ALA B 1 403 ? 57.375 -1.023 4.316 1 96.44 403 ALA B C 1
ATOM 9621 O O . ALA B 1 403 ? 58.156 -0.139 4.703 1 96.44 403 ALA B O 1
ATOM 9622 N N . LYS B 1 404 ? 56.188 -1.156 4.879 1 97.06 404 LYS B N 1
ATOM 9623 C CA . LYS B 1 404 ? 55.719 -0.329 5.977 1 97.06 404 LYS B CA 1
ATOM 9624 C C . LYS B 1 404 ? 56.594 -0.484 7.215 1 97.06 404 LYS B C 1
ATOM 9626 O O . LYS B 1 404 ? 56.969 0.508 7.832 1 97.06 404 LYS B O 1
ATOM 9631 N N . ASP B 1 405 ? 56.938 -1.703 7.461 1 97 405 ASP B N 1
ATOM 9632 C CA . ASP B 1 405 ? 57.75 -2.002 8.633 1 97 405 ASP B CA 1
ATOM 9633 C C . ASP B 1 405 ? 59.156 -1.389 8.492 1 97 405 ASP B C 1
ATOM 9635 O O . ASP B 1 405 ? 59.688 -0.844 9.453 1 97 405 ASP B O 1
ATOM 9639 N N . ASN B 1 406 ? 59.688 -1.484 7.301 1 97.19 406 ASN B N 1
ATOM 9640 C CA . ASN B 1 406 ? 61.031 -0.948 7.059 1 97.19 406 ASN B CA 1
ATOM 9641 C C . ASN B 1 406 ? 61.062 0.575 7.156 1 97.19 406 ASN B C 1
ATOM 9643 O O . ASN B 1 406 ? 62.031 1.159 7.652 1 97.19 406 ASN B O 1
ATOM 9647 N N . LEU B 1 407 ? 59.938 1.168 6.746 1 97.25 407 LEU B N 1
ATOM 9648 C CA . LEU B 1 407 ? 59.844 2.621 6.832 1 97.25 407 LEU B CA 1
ATOM 9649 C C . LEU B 1 407 ? 59.75 3.074 8.289 1 97.25 407 LEU B C 1
ATOM 9651 O O . LEU B 1 407 ? 60.375 4.066 8.672 1 97.25 407 LEU B O 1
ATOM 9655 N N . SER B 1 408 ? 58.938 2.426 9.039 1 97.5 408 SER B N 1
ATOM 9656 C CA . SER B 1 408 ? 58.781 2.754 10.461 1 97.5 408 SER B CA 1
ATOM 9657 C C . SER B 1 408 ? 60.094 2.539 11.203 1 97.5 408 SER B C 1
ATOM 9659 O O . SER B 1 408 ? 60.5 3.373 12.016 1 97.5 408 SER B O 1
ATOM 9661 N N . ALA B 1 409 ? 60.812 1.496 10.859 1 96.88 409 ALA B N 1
ATOM 9662 C CA . ALA B 1 409 ? 62.062 1.138 11.555 1 96.88 409 ALA B CA 1
ATOM 9663 C C . ALA B 1 409 ? 63.188 2.098 11.188 1 96.88 409 ALA B C 1
ATOM 9665 O O . ALA B 1 409 ? 63.969 2.51 12.055 1 96.88 409 ALA B O 1
ATOM 9666 N N . LYS B 1 410 ? 63.281 2.42 9.992 1 96.69 410 LYS B N 1
ATOM 9667 C CA . LYS B 1 410 ? 64.438 3.195 9.5 1 96.69 410 LYS B CA 1
ATOM 9668 C C . LYS B 1 410 ? 64.25 4.688 9.742 1 96.69 410 LYS B C 1
ATOM 9670 O O . LYS B 1 410 ? 65.188 5.418 10.008 1 96.69 410 LYS B O 1
ATOM 9675 N N . PHE B 1 411 ? 62.938 5.176 9.672 1 97.19 411 PHE B N 1
ATOM 9676 C CA . PHE B 1 411 ? 62.75 6.621 9.656 1 97.19 411 PHE B CA 1
ATOM 9677 C C . PHE B 1 411 ? 61.812 7.059 10.773 1 97.19 411 PHE B C 1
ATOM 9679 O O . PHE B 1 411 ? 61.562 8.25 10.961 1 97.19 411 PHE B O 1
ATOM 9686 N N . GLY B 1 412 ? 61.156 6.254 11.531 1 96.25 412 GLY B N 1
ATOM 9687 C CA . GLY B 1 412 ? 60.344 6.57 12.688 1 96.25 412 GLY B CA 1
ATOM 9688 C C . GLY B 1 412 ? 58.906 6.973 12.32 1 96.25 412 GLY B C 1
ATOM 9689 O O . GLY B 1 412 ? 58.281 7.715 13.062 1 96.25 412 GLY B O 1
ATOM 9690 N N . PHE B 1 413 ? 58.469 6.531 11.188 1 97.81 413 PHE B N 1
ATOM 9691 C CA . PHE B 1 413 ? 57.094 6.805 10.812 1 97.81 413 PHE B CA 1
ATOM 9692 C C . PHE B 1 413 ? 56.125 5.941 11.625 1 97.81 413 PHE B C 1
ATOM 9694 O O . PHE B 1 413 ? 56.406 4.781 11.906 1 97.81 413 PHE B O 1
ATOM 9701 N N . THR B 1 414 ? 54.938 6.535 12.078 1 97.31 414 THR B N 1
ATOM 9702 C CA . THR B 1 414 ? 53.906 5.734 12.695 1 97.31 414 THR B CA 1
ATOM 9703 C C . THR B 1 414 ? 53.281 4.777 11.688 1 97.31 414 THR B C 1
ATOM 9705 O O . THR B 1 414 ? 53.5 4.902 10.477 1 97.31 414 THR B O 1
ATOM 9708 N N . GLU B 1 415 ? 52.562 3.807 12.164 1 96.5 415 GLU B N 1
ATOM 9709 C CA . GLU B 1 415 ? 51.938 2.836 11.281 1 96.5 415 GLU B CA 1
ATOM 9710 C C . GLU B 1 415 ? 51 3.527 10.281 1 96.5 415 GLU B C 1
ATOM 9712 O O . GLU B 1 415 ? 51 3.18 9.094 1 96.5 415 GLU B O 1
ATOM 9717 N N . ALA B 1 416 ? 50.219 4.492 10.766 1 97.31 416 ALA B N 1
ATOM 9718 C CA . ALA B 1 416 ? 49.312 5.234 9.906 1 97.31 416 ALA B CA 1
ATOM 9719 C C . ALA B 1 416 ? 50.062 6.047 8.859 1 97.31 416 ALA B C 1
ATOM 9721 O O . ALA B 1 416 ? 49.625 6.137 7.703 1 97.31 416 ALA B O 1
ATOM 9722 N N . GLN B 1 417 ? 51.188 6.625 9.227 1 97.56 417 GLN B N 1
ATOM 9723 C CA . GLN B 1 417 ? 52 7.387 8.297 1 97.56 417 GLN B CA 1
ATOM 9724 C C . GLN B 1 417 ? 52.656 6.469 7.254 1 97.56 417 GLN B C 1
ATOM 9726 O O . GLN B 1 417 ? 52.656 6.789 6.066 1 97.56 417 GLN B O 1
ATOM 9731 N N . ALA B 1 418 ? 53.156 5.34 7.734 1 97.62 418 ALA B N 1
ATOM 9732 C CA . ALA B 1 418 ? 53.812 4.391 6.82 1 97.62 418 ALA B CA 1
ATOM 9733 C C . ALA B 1 418 ? 52.812 3.904 5.77 1 97.62 418 ALA B C 1
ATOM 9735 O O . ALA B 1 418 ? 53.156 3.779 4.59 1 97.62 418 ALA B O 1
ATOM 9736 N N . GLU B 1 419 ? 51.656 3.568 6.262 1 97.44 419 GLU B N 1
ATOM 9737 C CA . GLU B 1 419 ? 50.594 3.15 5.344 1 97.44 419 GLU B CA 1
ATOM 9738 C C . GLU B 1 419 ? 50.312 4.219 4.289 1 97.44 419 GLU B C 1
ATOM 9740 O O . GLU B 1 419 ? 50.188 3.908 3.104 1 97.44 419 GLU B O 1
ATOM 9745 N N . ALA B 1 420 ? 50.156 5.465 4.68 1 97.31 420 ALA B N 1
ATOM 9746 C CA . ALA B 1 420 ? 49.875 6.574 3.768 1 97.31 420 ALA B CA 1
ATOM 9747 C C . ALA B 1 420 ? 51.031 6.758 2.783 1 97.31 420 ALA B C 1
ATOM 9749 O O . ALA B 1 420 ? 50.812 7.07 1.61 1 97.31 420 ALA B O 1
ATOM 9750 N N . ILE B 1 421 ? 52.25 6.555 3.217 1 97.25 421 ILE B N 1
ATOM 9751 C CA . ILE B 1 421 ? 53.438 6.762 2.396 1 97.25 421 ILE B CA 1
ATOM 9752 C C . ILE B 1 421 ? 53.531 5.684 1.316 1 97.25 421 ILE B C 1
ATOM 9754 O O . ILE B 1 421 ? 53.719 5.988 0.139 1 97.25 421 ILE B O 1
ATOM 9758 N N . VAL B 1 422 ? 53.344 4.445 1.713 1 96.56 422 VAL B N 1
ATOM 9759 C CA . VAL B 1 422 ? 53.469 3.367 0.736 1 96.56 422 VAL B CA 1
ATOM 9760 C C . VAL B 1 422 ? 52.312 3.441 -0.261 1 96.56 422 VAL B C 1
ATOM 9762 O O . VAL B 1 422 ? 52.406 2.918 -1.374 1 96.56 422 VAL B O 1
ATOM 9765 N N . SER B 1 423 ? 51.312 4.082 0.138 1 96.44 423 SER B N 1
ATOM 9766 C CA . SER B 1 423 ? 50.125 4.184 -0.708 1 96.44 423 SER B CA 1
ATOM 9767 C C . SER B 1 423 ? 50.156 5.449 -1.555 1 96.44 423 SER B C 1
ATOM 9769 O O . SER B 1 423 ? 49.188 5.766 -2.248 1 96.44 423 SER B O 1
ATOM 9771 N N . LEU B 1 424 ? 51.188 6.242 -1.459 1 95.38 424 LEU B N 1
ATOM 9772 C CA . LEU B 1 424 ? 51.344 7.445 -2.27 1 95.38 424 LEU B CA 1
ATOM 9773 C C . LEU B 1 424 ? 51.469 7.094 -3.748 1 95.38 424 LEU B C 1
ATOM 9775 O O . LEU B 1 424 ? 52.156 6.133 -4.109 1 95.38 424 LEU B O 1
ATOM 9779 N N . GLN B 1 425 ? 50.75 7.766 -4.512 1 95.25 425 GLN B N 1
ATOM 9780 C CA . GLN B 1 425 ? 50.844 7.574 -5.957 1 95.25 425 GLN B CA 1
ATOM 9781 C C . GLN B 1 425 ? 52.031 8.383 -6.535 1 95.25 425 GLN B C 1
ATOM 9783 O O . GLN B 1 425 ? 52.375 9.445 -6.016 1 95.25 425 GLN B O 1
ATOM 9788 N N . LEU B 1 426 ? 52.562 7.945 -7.617 1 94.56 426 LEU B N 1
ATOM 9789 C CA . LEU B 1 426 ? 53.781 8.516 -8.195 1 94.56 426 LEU B CA 1
ATOM 9790 C C . LEU B 1 426 ? 53.562 9.969 -8.602 1 94.56 426 LEU B C 1
ATOM 9792 O O . LEU B 1 426 ? 54.469 10.789 -8.508 1 94.56 426 LEU B O 1
ATOM 9796 N N . TYR B 1 427 ? 52.312 10.305 -8.984 1 93.81 427 TYR B N 1
ATOM 9797 C CA . TYR B 1 427 ? 52.094 11.672 -9.445 1 93.81 427 TYR B CA 1
ATOM 9798 C C . TYR B 1 427 ? 52.156 12.648 -8.281 1 93.81 427 TYR B C 1
ATOM 9800 O O . TYR B 1 427 ? 52.344 13.852 -8.484 1 93.81 427 TYR B O 1
ATOM 9808 N N . ARG B 1 428 ? 51.906 12.156 -7.086 1 93.44 428 ARG B N 1
ATOM 9809 C CA . ARG B 1 428 ? 51.938 13 -5.898 1 93.44 428 ARG B CA 1
ATOM 9810 C C . ARG B 1 428 ? 53.344 13.523 -5.648 1 93.44 428 ARG B C 1
ATOM 9812 O O . ARG B 1 428 ? 53.562 14.414 -4.82 1 93.44 428 ARG B O 1
ATOM 9819 N N . LEU B 1 429 ? 54.375 13.086 -6.387 1 91.69 429 LEU B N 1
ATOM 9820 C CA . LEU B 1 429 ? 55.75 13.477 -6.234 1 91.69 429 LEU B CA 1
ATOM 9821 C C . LEU B 1 429 ? 56.094 14.711 -7.07 1 91.69 429 LEU B C 1
ATOM 9823 O O . LEU B 1 429 ? 57.188 15.234 -7.02 1 91.69 429 LEU B O 1
ATOM 9827 N N . THR B 1 430 ? 55.062 15.242 -7.688 1 90 430 THR B N 1
ATOM 9828 C CA . THR B 1 430 ? 55.25 16.438 -8.5 1 90 430 THR B CA 1
ATOM 9829 C C . THR B 1 430 ? 55.375 17.672 -7.629 1 90 430 THR B C 1
ATOM 9831 O O . THR B 1 430 ? 55 17.656 -6.453 1 90 430 THR B O 1
ATOM 9834 N N . ASN B 1 431 ? 55.781 18.859 -8.195 1 88.94 431 ASN B N 1
ATOM 9835 C CA . ASN B 1 431 ? 56.031 20.094 -7.445 1 88.94 431 ASN B CA 1
ATOM 9836 C C . ASN B 1 431 ? 54.75 20.688 -6.895 1 88.94 431 ASN B C 1
ATOM 9838 O O . ASN B 1 431 ? 54.688 21.094 -5.734 1 88.94 431 ASN B O 1
ATOM 9842 N N . THR B 1 432 ? 53.781 20.734 -7.695 1 91.25 432 THR B N 1
ATOM 9843 C CA . THR B 1 432 ? 52.5 21.312 -7.289 1 91.25 432 THR B CA 1
ATOM 9844 C C . THR B 1 432 ? 51.906 20.516 -6.137 1 91.25 432 THR B C 1
ATOM 9846 O O . THR B 1 432 ? 51.312 21.078 -5.211 1 91.25 432 THR B O 1
ATOM 9849 N N . ASP B 1 433 ? 52.031 19.219 -6.18 1 89.94 433 ASP B N 1
ATOM 9850 C CA . ASP B 1 433 ? 51.438 18.375 -5.152 1 89.94 433 ASP B CA 1
ATOM 9851 C C . ASP B 1 433 ? 52.188 18.516 -3.828 1 89.94 433 ASP B C 1
ATOM 9853 O O . ASP B 1 433 ? 51.562 18.469 -2.758 1 89.94 433 ASP B O 1
ATOM 9857 N N . ILE B 1 434 ? 53.438 18.781 -3.855 1 87.75 434 ILE B N 1
ATOM 9858 C CA . ILE B 1 434 ? 54.219 18.984 -2.645 1 87.75 434 ILE B CA 1
ATOM 9859 C C . ILE B 1 434 ? 53.812 20.312 -1.998 1 87.75 434 ILE B C 1
ATOM 9861 O O . ILE B 1 434 ? 53.656 20.391 -0.778 1 87.75 434 ILE B O 1
ATOM 9865 N N . THR B 1 435 ? 53.562 21.344 -2.76 1 92.06 435 THR B N 1
ATOM 9866 C CA . THR B 1 435 ? 53.125 22.641 -2.258 1 92.06 435 THR B CA 1
ATOM 9867 C C . THR B 1 435 ? 51.719 22.562 -1.669 1 92.06 435 THR B C 1
ATOM 9869 O O . THR B 1 435 ? 51.406 23.172 -0.643 1 92.06 435 THR B O 1
ATOM 9872 N N . ALA B 1 436 ? 50.906 21.844 -2.375 1 93.69 436 ALA B N 1
ATOM 9873 C CA . ALA B 1 436 ? 49.562 21.672 -1.91 1 93.69 436 ALA B CA 1
ATOM 9874 C C . ALA B 1 436 ? 49.531 21 -0.54 1 93.69 436 ALA B C 1
ATOM 9876 O O . ALA B 1 436 ? 48.656 21.297 0.287 1 93.69 436 ALA B O 1
ATOM 9877 N N . LEU B 1 437 ? 50.406 20.094 -0.307 1 93.56 437 LEU B N 1
ATOM 9878 C CA . LEU B 1 437 ? 50.5 19.406 0.976 1 93.56 437 LEU B CA 1
ATOM 9879 C C . LEU B 1 437 ? 50.875 20.375 2.086 1 93.56 437 LEU B C 1
ATOM 9881 O O . LEU B 1 437 ? 50.406 20.266 3.215 1 93.56 437 LEU B O 1
ATOM 9885 N N . GLN B 1 438 ? 51.75 21.281 1.788 1 92.88 438 GLN B N 1
ATOM 9886 C CA . GLN B 1 438 ? 52.156 22.281 2.76 1 92.88 438 GLN B CA 1
ATOM 9887 C C . GLN B 1 438 ? 51 23.234 3.086 1 92.88 438 GLN B C 1
ATOM 9889 O O . GLN B 1 438 ? 50.781 23.562 4.25 1 92.88 438 GLN B O 1
ATOM 9894 N N . GLU B 1 439 ? 50.312 23.625 2.117 1 95.88 439 GLU B N 1
ATOM 9895 C CA . GLU B 1 439 ? 49.125 24.469 2.314 1 95.88 439 GLU B CA 1
ATOM 9896 C C . GLU B 1 439 ? 48.062 23.75 3.125 1 95.88 439 GLU B C 1
ATOM 9898 O O . GLU B 1 439 ? 47.406 24.359 3.982 1 95.88 439 GLU B O 1
ATOM 9903 N N . GLU B 1 440 ? 47.875 22.469 2.814 1 96.5 440 GLU B N 1
ATOM 9904 C CA . GLU B 1 440 ? 46.938 21.672 3.564 1 96.5 440 GLU B CA 1
ATOM 9905 C C . GLU B 1 440 ? 47.281 21.609 5.043 1 96.5 440 GLU B C 1
ATOM 9907 O O . GLU B 1 440 ? 46.406 21.688 5.91 1 96.5 440 GLU B O 1
ATOM 9912 N N . ALA B 1 441 ? 48.5 21.484 5.367 1 95.19 441 ALA B N 1
ATOM 9913 C CA . ALA B 1 441 ? 48.969 21.438 6.75 1 95.19 441 ALA B CA 1
ATOM 9914 C C . ALA B 1 441 ? 48.625 22.719 7.496 1 95.19 441 ALA B C 1
ATOM 9916 O O . ALA B 1 441 ? 48.219 22.672 8.648 1 95.19 441 ALA B O 1
ATOM 9917 N N . ASP B 1 442 ? 48.75 23.828 6.828 1 95.81 442 ASP B N 1
ATOM 9918 C CA . ASP B 1 442 ? 48.469 25.125 7.445 1 95.81 442 ASP B CA 1
ATOM 9919 C C . ASP B 1 442 ? 47 25.297 7.699 1 95.81 442 ASP B C 1
ATOM 9921 O O . ASP B 1 442 ? 46.594 25.781 8.75 1 95.81 442 ASP B O 1
ATOM 9925 N N . GLU B 1 443 ? 46.25 24.953 6.785 1 97.25 443 GLU B N 1
ATOM 9926 C CA . GLU B 1 443 ? 44.812 25.062 6.918 1 97.25 443 GLU B CA 1
ATOM 9927 C C . GLU B 1 443 ? 44.281 24.156 8.031 1 97.25 443 GLU B C 1
ATOM 9929 O O . GLU B 1 443 ? 43.375 24.531 8.773 1 97.25 443 GLU B O 1
ATOM 9934 N N . LEU B 1 444 ? 44.844 22.938 8.086 1 97.75 444 LEU B N 1
ATOM 9935 C CA . LEU B 1 444 ? 44.469 22 9.133 1 97.75 444 LEU B CA 1
ATOM 9936 C C . LEU B 1 444 ? 44.812 22.547 10.516 1 97.75 444 LEU B C 1
ATOM 9938 O O . LEU B 1 444 ? 44.031 22.406 11.453 1 97.75 444 LEU B O 1
ATOM 9942 N N . ASN B 1 445 ? 45.969 23.188 10.57 1 96.38 445 ASN B N 1
ATOM 9943 C CA . ASN B 1 445 ? 46.344 23.781 11.844 1 96.38 445 ASN B CA 1
ATOM 9944 C C . ASN B 1 445 ? 45.406 24.875 12.281 1 96.38 445 ASN B C 1
ATOM 9946 O O . ASN B 1 445 ? 45.031 24.953 13.461 1 96.38 445 ASN B O 1
ATOM 9950 N N . LYS B 1 446 ? 45 25.688 11.383 1 97.38 446 LYS B N 1
ATOM 9951 C CA . LYS B 1 446 ? 44.062 26.75 11.688 1 97.38 446 LYS B CA 1
ATOM 9952 C C . LYS B 1 446 ? 42.719 26.172 12.125 1 97.38 446 LYS B C 1
ATOM 9954 O O . LYS B 1 446 ? 42.094 26.656 13.086 1 97.38 446 LYS B O 1
ATOM 9959 N N . LYS B 1 447 ? 42.281 25.172 11.445 1 97.69 447 LYS B N 1
ATOM 9960 C CA . LYS B 1 447 ? 41 24.516 11.758 1 97.69 447 LYS B CA 1
ATOM 9961 C C . LYS B 1 447 ? 41.062 23.875 13.148 1 97.69 447 LYS B C 1
ATOM 9963 O O . LYS B 1 447 ? 40.094 23.984 13.914 1 97.69 447 LYS B O 1
ATOM 9968 N N . ILE B 1 448 ? 42.125 23.25 13.484 1 98.19 448 ILE B N 1
ATOM 9969 C CA . ILE B 1 448 ? 42.281 22.578 14.766 1 98.19 448 ILE B CA 1
ATOM 9970 C C . ILE B 1 448 ? 42.219 23.609 15.891 1 98.19 448 ILE B C 1
ATOM 9972 O O . ILE B 1 448 ? 41.531 23.406 16.906 1 98.19 448 ILE B O 1
ATOM 9976 N N . ILE B 1 449 ? 42.812 24.766 15.656 1 97.5 449 ILE B N 1
ATOM 9977 C CA . ILE B 1 449 ? 42.844 25.828 16.656 1 97.5 449 ILE B CA 1
ATOM 9978 C C . ILE B 1 449 ? 41.406 26.359 16.875 1 97.5 449 ILE B C 1
ATOM 9980 O O . ILE B 1 449 ? 40.969 26.562 18 1 97.5 449 ILE B O 1
ATOM 9984 N N . GLU B 1 450 ? 40.75 26.562 15.875 1 96.94 450 GLU B N 1
ATOM 9985 C CA . GLU B 1 450 ? 39.375 27.062 15.945 1 96.94 450 GLU B CA 1
ATOM 9986 C C . GLU B 1 450 ? 38.469 26.078 16.656 1 96.94 450 GLU B C 1
ATOM 9988 O O . GLU B 1 450 ? 37.625 26.469 17.484 1 96.94 450 GLU B O 1
ATOM 9993 N N . LEU B 1 451 ? 38.562 24.781 16.328 1 98.25 451 LEU B N 1
ATOM 9994 C CA . LEU B 1 451 ? 37.719 23.75 16.922 1 98.25 451 LEU B CA 1
ATOM 9995 C C . LEU B 1 451 ? 38.031 23.594 18.406 1 98.25 451 LEU B C 1
ATOM 9997 O O . LEU B 1 451 ? 37.125 23.391 19.203 1 98.25 451 LEU B O 1
ATOM 10001 N N . GLN B 1 452 ? 39.281 23.734 18.719 1 97.88 452 GLN B N 1
ATOM 10002 C CA . GLN B 1 452 ? 39.688 23.672 20.125 1 97.88 452 GLN B CA 1
ATOM 10003 C C . GLN B 1 452 ? 39.125 24.844 20.922 1 97.88 452 GLN B C 1
ATOM 10005 O O . GLN B 1 452 ? 38.688 24.688 22.062 1 97.88 452 GLN B O 1
ATOM 10010 N N . ALA B 1 453 ? 39.062 25.969 20.266 1 97.19 453 ALA B N 1
ATOM 10011 C CA . ALA B 1 453 ? 38.5 27.172 20.906 1 97.19 453 ALA B CA 1
ATOM 10012 C C . ALA B 1 453 ? 37 26.984 21.203 1 97.19 453 ALA B C 1
ATOM 10014 O O . ALA B 1 453 ? 36.531 27.391 22.25 1 97.19 453 ALA B O 1
ATOM 10015 N N . VAL B 1 454 ? 36.312 26.453 20.312 1 97.19 454 VAL B N 1
ATOM 10016 C CA . VAL B 1 454 ? 34.875 26.234 20.469 1 97.19 454 VAL B CA 1
ATOM 10017 C C . VAL B 1 454 ? 34.625 25.234 21.594 1 97.19 454 VAL B C 1
ATOM 10019 O O . VAL B 1 454 ? 33.688 25.406 22.375 1 97.19 454 VAL B O 1
ATOM 10022 N N . LEU B 1 455 ? 35.469 24.188 21.703 1 97.75 455 LEU B N 1
ATOM 10023 C CA . LEU B 1 455 ? 35.281 23.109 22.656 1 97.75 455 LEU B CA 1
ATOM 10024 C C . LEU B 1 455 ? 35.688 23.547 24.062 1 97.75 455 LEU B C 1
ATOM 10026 O O . LEU B 1 455 ? 35.219 22.984 25.047 1 97.75 455 LEU B O 1
ATOM 10030 N N . GLN B 1 456 ? 36.531 24.641 24.156 1 96.62 456 GLN B N 1
ATOM 10031 C CA . GLN B 1 456 ? 37.062 25.047 25.453 1 96.62 456 GLN B CA 1
ATOM 10032 C C . GLN B 1 456 ? 36.25 26.203 26.031 1 96.62 456 GLN B C 1
ATOM 10034 O O . GLN B 1 456 ? 36.406 26.531 27.219 1 96.62 456 GLN B O 1
ATOM 10039 N N . SER B 1 457 ? 35.312 26.781 25.219 1 96.94 457 SER B N 1
ATOM 10040 C CA . SER B 1 457 ? 34.531 27.938 25.672 1 96.94 457 SER B CA 1
ATOM 10041 C C . SER B 1 457 ? 33.062 27.781 25.391 1 96.94 457 SER B C 1
ATOM 10043 O O . SER B 1 457 ? 32.656 27.703 24.219 1 96.94 457 SER B O 1
ATOM 10045 N N . GLU B 1 458 ? 32.281 27.734 26.469 1 95.94 458 GLU B N 1
ATOM 10046 C CA . GLU B 1 458 ? 30.828 27.672 26.281 1 95.94 458 GLU B CA 1
ATOM 10047 C C . GLU B 1 458 ? 30.297 28.891 25.547 1 95.94 458 GLU B C 1
ATOM 10049 O O . GLU B 1 458 ? 29.359 28.781 24.75 1 95.94 458 GLU B O 1
ATOM 10054 N N . LYS B 1 459 ? 30.906 30 25.844 1 96.19 459 LYS B N 1
ATOM 10055 C CA . LYS B 1 459 ? 30.516 31.234 25.172 1 96.19 459 LYS B CA 1
ATOM 10056 C C . LYS B 1 459 ? 30.703 31.094 23.656 1 96.19 459 LYS B C 1
ATOM 10058 O O . LYS B 1 459 ? 29.828 31.5 22.891 1 96.19 459 LYS B O 1
ATOM 10063 N N . ARG B 1 460 ? 31.812 30.578 23.25 1 96.75 460 ARG B N 1
ATOM 10064 C CA . ARG B 1 460 ? 32.062 30.375 21.812 1 96.75 460 ARG B CA 1
ATOM 10065 C C . ARG B 1 460 ? 31.094 29.359 21.219 1 96.75 460 ARG B C 1
ATOM 10067 O O . ARG B 1 460 ? 30.656 29.516 20.078 1 96.75 460 ARG B O 1
ATOM 10074 N N . LEU B 1 461 ? 30.844 28.359 22.016 1 97.75 461 LEU B N 1
ATOM 10075 C CA . LEU B 1 461 ? 29.891 27.344 21.594 1 97.75 461 LEU B CA 1
ATOM 10076 C C . LEU B 1 461 ? 28.516 27.953 21.344 1 97.75 461 LEU B C 1
ATOM 10078 O O . LEU B 1 461 ? 27.891 27.688 20.297 1 97.75 461 LEU B O 1
ATOM 10082 N N . LEU B 1 462 ? 28 28.797 22.266 1 98.12 462 LEU B N 1
ATOM 10083 C CA . LEU B 1 462 ? 26.688 29.438 22.156 1 98.12 462 LEU B CA 1
ATOM 10084 C C . LEU B 1 462 ? 26.672 30.406 20.984 1 98.12 462 LEU B C 1
ATOM 10086 O O . LEU B 1 462 ? 25.641 30.578 20.328 1 98.12 462 LEU B O 1
ATOM 10090 N N . GLN B 1 463 ? 27.859 30.969 20.766 1 97.5 463 GLN B N 1
ATOM 10091 C CA . GLN B 1 463 ? 27.953 31.875 19.625 1 97.5 463 GLN B CA 1
ATOM 10092 C C . GLN B 1 463 ? 27.781 31.125 18.312 1 97.5 463 GLN B C 1
ATOM 10094 O O . GLN B 1 463 ? 27.172 31.641 17.359 1 97.5 463 GLN B O 1
ATOM 10099 N N . VAL B 1 464 ? 28.375 29.969 18.203 1 97.5 464 VAL B N 1
ATOM 10100 C CA . VAL B 1 464 ? 28.203 29.141 17.016 1 97.5 464 VAL B CA 1
ATOM 10101 C C . VAL B 1 464 ? 26.719 28.812 16.828 1 97.5 464 VAL B C 1
ATOM 10103 O O . VAL B 1 464 ? 26.203 28.875 15.703 1 97.5 464 VAL B O 1
ATOM 10106 N N . ILE B 1 465 ? 26 28.453 17.891 1 98.25 465 ILE B N 1
ATOM 10107 C CA . ILE B 1 465 ? 24.578 28.125 17.844 1 98.25 465 ILE B CA 1
ATOM 10108 C C . ILE B 1 465 ? 23.781 29.328 17.359 1 98.25 465 ILE B C 1
ATOM 10110 O O . ILE B 1 465 ? 22.938 29.188 16.469 1 98.25 465 ILE B O 1
ATOM 10114 N N . LYS B 1 466 ? 24.078 30.484 17.922 1 98.44 466 LYS B N 1
ATOM 10115 C CA . LYS B 1 466 ? 23.375 31.703 17.547 1 98.44 466 LYS B CA 1
ATOM 10116 C C . LYS B 1 466 ? 23.609 32.031 16.078 1 98.44 466 LYS B C 1
ATOM 10118 O O . LYS B 1 466 ? 22.688 32.469 15.367 1 98.44 466 LYS B O 1
ATOM 10123 N N . THR B 1 467 ? 24.828 31.828 15.648 1 97.94 467 THR B N 1
ATOM 10124 C CA . THR B 1 467 ? 25.156 32.094 14.25 1 97.94 467 THR B CA 1
ATOM 10125 C C . THR B 1 467 ? 24.359 31.172 13.336 1 97.94 467 THR B C 1
ATOM 10127 O O . THR B 1 467 ? 23.844 31.609 12.297 1 97.94 467 THR B O 1
ATOM 10130 N N . ASP B 1 468 ? 24.281 29.906 13.688 1 97.62 468 ASP B N 1
ATOM 10131 C CA . ASP B 1 468 ? 23.5 28.938 12.906 1 97.62 468 ASP B CA 1
ATOM 10132 C C . ASP B 1 468 ? 22.031 29.312 12.883 1 97.62 468 ASP B C 1
ATOM 10134 O O . ASP B 1 468 ? 21.375 29.25 11.836 1 97.62 468 ASP B O 1
ATOM 10138 N N . LEU B 1 469 ? 21.469 29.688 13.992 1 98.62 469 LEU B N 1
ATOM 10139 C CA . LEU B 1 469 ? 20.062 30.078 14.086 1 98.62 469 LEU B CA 1
ATOM 10140 C C . LEU B 1 469 ? 19.781 31.312 13.242 1 98.62 469 LEU B C 1
ATOM 10142 O O . LEU B 1 469 ? 18.766 31.375 12.547 1 98.62 469 LEU B O 1
ATOM 10146 N N . LYS B 1 470 ? 20.672 32.281 13.305 1 98.25 470 LYS B N 1
ATOM 10147 C CA . LYS B 1 470 ? 20.531 33.5 12.508 1 98.25 470 LYS B CA 1
ATOM 10148 C C . LYS B 1 470 ? 20.531 33.156 11.016 1 98.25 470 LYS B C 1
ATOM 10150 O O . LYS B 1 470 ? 19.781 33.781 10.242 1 98.25 470 LYS B O 1
ATOM 10155 N N . ARG B 1 471 ? 21.391 32.281 10.664 1 98 471 ARG B N 1
ATOM 10156 C CA . ARG B 1 471 ? 21.453 31.875 9.266 1 98 471 ARG B CA 1
ATOM 10157 C C . ARG B 1 471 ? 20.125 31.25 8.836 1 98 471 ARG B C 1
ATOM 10159 O O . ARG B 1 471 ? 19.609 31.547 7.754 1 98 471 ARG B O 1
ATOM 10166 N N . VAL B 1 472 ? 19.547 30.359 9.664 1 98.31 472 VAL B N 1
ATOM 10167 C CA . VAL B 1 472 ? 18.266 29.719 9.352 1 98.31 472 VAL B CA 1
ATOM 10168 C C . VAL B 1 472 ? 17.172 30.766 9.258 1 98.31 472 VAL B C 1
ATOM 10170 O O . VAL B 1 472 ? 16.328 30.719 8.352 1 98.31 472 VAL B O 1
ATOM 10173 N N . LYS B 1 473 ? 17.156 31.703 10.195 1 98.31 473 LYS B N 1
ATOM 10174 C CA . LYS B 1 473 ? 16.156 32.781 10.203 1 98.31 473 LYS B CA 1
ATOM 10175 C C . LYS B 1 473 ? 16.219 33.594 8.922 1 98.31 473 LYS B C 1
ATOM 10177 O O . LYS B 1 473 ? 15.195 33.844 8.281 1 98.31 473 LYS B O 1
ATOM 10182 N N . LYS B 1 474 ? 17.391 33.938 8.539 1 97.81 474 LYS B N 1
ATOM 10183 C CA . LYS B 1 474 ? 17.609 34.75 7.352 1 97.81 474 LYS B CA 1
ATOM 10184 C C . LYS B 1 474 ? 17.156 34.031 6.09 1 97.81 474 LYS B C 1
ATOM 10186 O O . LYS B 1 474 ? 16.562 34.625 5.191 1 97.81 474 LYS B O 1
ATOM 10191 N N . THR B 1 475 ? 17.391 32.781 6.035 1 97.62 475 THR B N 1
ATOM 10192 C CA . THR B 1 475 ? 17.141 31.984 4.832 1 97.62 475 THR B CA 1
ATOM 10193 C C . THR B 1 475 ? 15.672 31.641 4.707 1 97.62 475 THR B C 1
ATOM 10195 O O . THR B 1 475 ? 15.117 31.609 3.604 1 97.62 475 THR B O 1
ATOM 10198 N N . TYR B 1 476 ? 14.938 31.281 5.863 1 97.44 476 TYR B N 1
ATOM 10199 C CA . TYR B 1 476 ? 13.664 30.594 5.73 1 97.44 476 TYR B CA 1
ATOM 10200 C C . TYR B 1 476 ? 12.539 31.406 6.367 1 97.44 476 TYR B C 1
ATOM 10202 O O . TYR B 1 476 ? 11.359 31.109 6.141 1 97.44 476 TYR B O 1
ATOM 10210 N N . SER B 1 477 ? 12.828 32.406 7.195 1 94.5 477 SER B N 1
ATOM 10211 C CA . SER B 1 477 ? 11.773 33.125 7.906 1 94.5 477 SER B CA 1
ATOM 10212 C C . SER B 1 477 ? 10.906 33.938 6.945 1 94.5 477 SER B C 1
ATOM 10214 O O . SER B 1 477 ? 11.414 34.5 5.977 1 94.5 477 SER B O 1
ATOM 10216 N N . ASP B 1 478 ? 9.578 33.969 7.188 1 95.56 478 ASP B N 1
ATOM 10217 C CA . ASP B 1 478 ? 8.617 34.75 6.402 1 95.56 478 ASP B CA 1
ATOM 10218 C C . ASP B 1 478 ? 7.746 35.625 7.297 1 95.56 478 ASP B C 1
ATOM 10220 O O . ASP B 1 478 ? 8.117 35.906 8.438 1 95.56 478 ASP B O 1
ATOM 10224 N N . ASP B 1 479 ? 6.625 36.125 6.809 1 95.88 479 ASP B N 1
ATOM 10225 C CA . ASP B 1 479 ? 5.746 37 7.578 1 95.88 479 ASP B CA 1
ATOM 10226 C C . ASP B 1 479 ? 4.777 36.188 8.438 1 95.88 479 ASP B C 1
ATOM 10228 O O . ASP B 1 479 ? 4.414 35.062 8.078 1 95.88 479 ASP B O 1
ATOM 10232 N N . ARG B 1 480 ? 4.465 36.781 9.57 1 96.94 480 ARG B N 1
ATOM 10233 C CA . ARG B 1 480 ? 3.438 36.188 10.414 1 96.94 480 ARG B CA 1
ATOM 10234 C C . ARG B 1 480 ? 2.094 36.156 9.688 1 96.94 480 ARG B C 1
ATOM 10236 O O . ARG B 1 480 ? 1.725 37.094 9.008 1 96.94 480 ARG B O 1
ATOM 10243 N N . ARG B 1 481 ? 1.31 35.062 9.906 1 97 481 ARG B N 1
ATOM 10244 C CA . ARG B 1 481 ? 0.034 34.906 9.219 1 97 481 ARG B CA 1
ATOM 10245 C C . ARG B 1 481 ? -1.135 35.188 10.148 1 97 481 ARG B C 1
ATOM 10247 O O . ARG B 1 481 ? -2.059 35.938 9.781 1 97 481 ARG B O 1
ATOM 10254 N N . ALA B 1 482 ? -1.085 34.719 11.336 1 97.56 482 ALA B N 1
ATOM 10255 C CA . ALA B 1 482 ? -2.182 34.875 12.281 1 97.56 482 ALA B CA 1
ATOM 10256 C C . ALA B 1 482 ? -2.084 36.25 12.992 1 97.56 482 ALA B C 1
ATOM 10258 O O . ALA B 1 482 ? -0.985 36.688 13.305 1 97.56 482 ALA B O 1
ATOM 10259 N N . ILE B 1 483 ? -3.25 36.844 13.234 1 97.25 483 ILE B N 1
ATOM 10260 C CA . ILE B 1 483 ? -3.34 38.094 14.008 1 97.25 483 ILE B CA 1
ATOM 10261 C C . ILE B 1 483 ? -3.746 37.75 15.445 1 97.25 483 ILE B C 1
ATOM 10263 O O . ILE B 1 483 ? -4.605 36.906 15.68 1 97.25 483 ILE B O 1
ATOM 10267 N N . ILE B 1 484 ? -3.104 38.469 16.406 1 97.19 484 ILE B N 1
ATOM 10268 C CA . ILE B 1 484 ? -3.404 38.188 17.797 1 97.19 484 ILE B CA 1
ATOM 10269 C C . ILE B 1 484 ? -4.113 39.375 18.422 1 97.19 484 ILE B C 1
ATOM 10271 O O . ILE B 1 484 ? -3.629 40.5 18.344 1 97.19 484 ILE B O 1
ATOM 10275 N N . GLU B 1 485 ? -5.266 39.094 19 1 95.44 485 GLU B N 1
ATOM 10276 C CA . GLU B 1 485 ? -6.031 40.094 19.766 1 95.44 485 GLU B CA 1
ATOM 10277 C C . GLU B 1 485 ? -5.969 39.812 21.25 1 95.44 485 GLU B C 1
ATOM 10279 O O . GLU B 1 485 ? -5.992 38.656 21.672 1 95.44 485 GLU B O 1
ATOM 10284 N N . ASP B 1 486 ? -5.941 40.781 22.047 1 92.38 486 ASP B N 1
ATOM 10285 C CA . ASP B 1 486 ? -5.668 40.656 23.469 1 92.38 486 ASP B CA 1
ATOM 10286 C C . ASP B 1 486 ? -6.824 39.938 24.188 1 92.38 486 ASP B C 1
ATOM 10288 O O . ASP B 1 486 ? -6.609 39 24.953 1 92.38 486 ASP B O 1
ATOM 10292 N N . GLN B 1 487 ? -8.062 40.406 23.938 1 90.88 487 GLN B N 1
ATOM 10293 C CA . GLN B 1 487 ? -9.211 39.906 24.672 1 90.88 487 GLN B CA 1
ATOM 10294 C C . GLN B 1 487 ? -10.094 39.031 23.797 1 90.88 487 GLN B C 1
ATOM 10296 O O . GLN B 1 487 ? -10.164 39.219 22.578 1 90.88 487 GLN B O 1
ATOM 10301 N N . ILE B 1 488 ? -10.648 38.094 24.484 1 90.31 488 ILE B N 1
ATOM 10302 C CA . ILE B 1 488 ? -11.664 37.281 23.812 1 90.31 488 ILE B CA 1
ATOM 10303 C C . ILE B 1 488 ? -12.953 38.094 23.688 1 90.31 488 ILE B C 1
ATOM 10305 O O . ILE B 1 488 ? -13.523 38.531 24.688 1 90.31 488 ILE B O 1
ATOM 10309 N N . GLU B 1 489 ? -13.375 38.281 22.531 1 88.06 489 GLU B N 1
ATOM 10310 C CA . GLU B 1 489 ? -14.586 39.031 22.281 1 88.06 489 GLU B CA 1
ATOM 10311 C C . GLU B 1 489 ? -15.836 38.281 22.719 1 88.06 489 GLU B C 1
ATOM 10313 O O . GLU B 1 489 ? -15.969 37.094 22.438 1 88.06 489 GLU B O 1
ATOM 10318 N N . GLU B 1 490 ? -16.625 38.906 23.5 1 85.75 490 GLU B N 1
ATOM 10319 C CA . GLU B 1 490 ? -17.922 38.312 23.844 1 85.75 490 GLU B CA 1
ATOM 10320 C C . GLU B 1 490 ? -18.922 38.5 22.703 1 85.75 490 GLU B C 1
ATOM 10322 O O . GLU B 1 490 ? -19.156 39.625 22.25 1 85.75 490 GLU B O 1
ATOM 10327 N N . ILE B 1 491 ? -19.438 37.406 22.219 1 86.75 491 ILE B N 1
ATOM 10328 C CA . ILE B 1 491 ? -20.391 37.438 21.109 1 86.75 491 ILE B CA 1
ATOM 10329 C C . ILE B 1 491 ? -21.812 37.406 21.656 1 86.75 491 ILE B C 1
ATOM 10331 O O . ILE B 1 491 ? -22.188 36.438 22.344 1 86.75 491 ILE B O 1
ATOM 10335 N N . LYS B 1 492 ? -22.594 38.438 21.484 1 80.5 492 LYS B N 1
ATOM 10336 C CA . LYS B 1 492 ? -24 38.469 21.828 1 80.5 492 LYS B CA 1
ATOM 10337 C C . LYS B 1 492 ? -24.875 38.156 20.625 1 80.5 492 LYS B C 1
ATOM 10339 O O . LYS B 1 492 ? -24.688 38.719 19.547 1 80.5 492 LYS B O 1
ATOM 10344 N N . ILE B 1 493 ? -25.641 37.125 20.734 1 76.94 493 ILE B N 1
ATOM 10345 C CA . ILE B 1 493 ? -26.547 36.75 19.641 1 76.94 493 ILE B CA 1
ATOM 10346 C C . ILE B 1 493 ? -27.797 37.625 19.688 1 76.94 493 ILE B C 1
ATOM 10348 O O . ILE B 1 493 ? -28.453 37.719 20.734 1 76.94 493 ILE B O 1
ATOM 10352 N N . ASP B 1 494 ? -27.906 38.344 18.703 1 71 494 ASP B N 1
ATOM 10353 C CA . ASP B 1 494 ? -29.172 39.031 18.531 1 71 494 ASP B CA 1
ATOM 10354 C C . ASP B 1 494 ? -30.281 38.094 18.125 1 71 494 ASP B C 1
ATOM 10356 O O . ASP B 1 494 ? -30.25 37.5 17.047 1 71 494 ASP B O 1
ATOM 10360 N N . VAL B 1 495 ? -31.25 37.812 19.016 1 65.62 495 VAL B N 1
ATOM 10361 C CA . VAL B 1 495 ? -32.375 36.906 18.797 1 65.62 495 VAL B CA 1
ATOM 10362 C C . VAL B 1 495 ? -33.094 37.281 17.531 1 65.62 495 VAL B C 1
ATOM 10364 O O . VAL B 1 495 ? -33.688 36.438 16.859 1 65.62 495 VAL B O 1
ATOM 10367 N N . GLU B 1 496 ? -33.031 38.5 17.281 1 68.88 496 GLU B N 1
ATOM 10368 C CA . GLU B 1 496 ? -33.781 39 16.125 1 68.88 496 GLU B CA 1
ATOM 10369 C C . GLU B 1 496 ? -33.281 38.344 14.828 1 68.88 496 GLU B C 1
ATOM 10371 O O . GLU B 1 496 ? -34.062 38.188 13.883 1 68.88 496 GLU B O 1
ATOM 10376 N N . VAL B 1 497 ? -32.094 37.906 14.859 1 71.88 497 VAL B N 1
ATOM 10377 C CA . VAL B 1 497 ? -31.5 37.344 13.633 1 71.88 497 VAL B CA 1
ATOM 10378 C C . VAL B 1 497 ? -32.094 36 13.336 1 71.88 497 VAL B C 1
ATOM 10380 O O . VAL B 1 497 ? -32.125 35.531 12.188 1 71.88 497 VAL B O 1
ATOM 10383 N N . MET B 1 498 ? -32.688 35.406 14.281 1 73.94 498 MET B N 1
ATOM 10384 C CA . MET B 1 498 ? -33.25 34.062 14.133 1 73.94 498 MET B CA 1
ATOM 10385 C C . MET B 1 498 ? -34.688 34.125 13.648 1 73.94 498 MET B C 1
ATOM 10387 O O . MET B 1 498 ? -35.281 33.094 13.281 1 73.94 498 MET B O 1
ATOM 10391 N N . ILE B 1 499 ? -35.312 35.344 13.766 1 73.06 499 ILE B N 1
ATOM 10392 C CA . ILE B 1 499 ? -36.719 35.469 13.43 1 73.06 499 ILE B CA 1
ATOM 10393 C C . ILE B 1 499 ? -36.875 35.625 11.922 1 73.06 499 ILE B C 1
ATOM 10395 O O . ILE B 1 499 ? -36.219 36.5 11.312 1 73.06 499 ILE B O 1
ATOM 10399 N N . PRO B 1 500 ? -37.656 34.781 11.328 1 71.56 500 PRO B N 1
ATOM 10400 C CA . PRO B 1 500 ? -37.906 34.969 9.898 1 71.56 500 PRO B CA 1
ATOM 10401 C C . PRO B 1 500 ? -38.594 36.281 9.594 1 71.56 500 PRO B C 1
ATOM 10403 O O . PRO B 1 500 ? -39.594 36.656 10.242 1 71.56 500 PRO B O 1
ATOM 10406 N N . GLN B 1 501 ? -38 37.094 8.812 1 70.31 501 GLN B N 1
ATOM 10407 C CA . GLN B 1 501 ? -38.562 38.406 8.438 1 70.31 501 GLN B CA 1
ATOM 10408 C C . GLN B 1 501 ? -39.625 38.219 7.352 1 70.31 501 GLN B C 1
ATOM 10410 O O . GLN B 1 501 ? -39.312 37.844 6.219 1 70.31 501 GLN B O 1
ATOM 10415 N N . GLU B 1 502 ? -40.906 38.375 7.719 1 79.25 502 GLU B N 1
ATOM 10416 C CA . GLU B 1 502 ? -42.031 38.281 6.785 1 79.25 502 GLU B CA 1
ATOM 10417 C C . GLU B 1 502 ? -42.969 39.438 6.969 1 79.25 502 GLU B C 1
ATOM 10419 O O . GLU B 1 502 ? -43.281 39.812 8.102 1 79.25 502 GLU B O 1
ATOM 10424 N N . ASP B 1 503 ? -43.281 40.031 5.871 1 86.06 503 ASP B N 1
ATOM 10425 C CA . ASP B 1 503 ? -44.344 41.031 5.93 1 86.06 503 ASP B CA 1
ATOM 10426 C C . ASP B 1 503 ? -45.688 40.406 6.168 1 86.06 503 ASP B C 1
ATOM 10428 O O . ASP B 1 503 ? -46.094 39.469 5.445 1 86.06 503 ASP B O 1
ATOM 10432 N N . VAL B 1 504 ? -46.344 40.875 7.188 1 90.31 504 VAL B N 1
ATOM 10433 C CA . VAL B 1 504 ? -47.625 40.281 7.539 1 90.31 504 VAL B CA 1
ATOM 10434 C C . VAL B 1 504 ? -48.625 41.406 7.844 1 90.31 504 VAL B C 1
ATOM 10436 O O . VAL B 1 504 ? -48.281 42.594 7.922 1 90.31 504 VAL B O 1
ATOM 10439 N N . ILE B 1 505 ? -49.969 41.062 7.887 1 93.12 505 ILE B N 1
ATOM 10440 C CA . ILE B 1 505 ? -51.031 41.938 8.312 1 93.12 505 ILE B CA 1
ATOM 10441 C C . ILE B 1 505 ? -51.531 41.531 9.703 1 93.12 505 ILE B C 1
ATOM 10443 O O . ILE B 1 505 ? -51.812 40.344 9.945 1 93.12 505 ILE B O 1
ATOM 10447 N N . VAL B 1 506 ? -51.438 42.469 10.578 1 94.69 506 VAL B N 1
ATOM 10448 C CA . VAL B 1 506 ? -51.969 42.219 11.914 1 94.69 506 VAL B CA 1
ATOM 10449 C C . VAL B 1 506 ? -53.312 42.906 12.062 1 94.69 506 VAL B C 1
ATOM 10451 O O . VAL B 1 506 ? -53.5 44.062 11.703 1 94.69 506 VAL B O 1
ATOM 10454 N N . THR B 1 507 ? -54.375 42.219 12.508 1 93.5 507 THR B N 1
ATOM 10455 C CA . THR B 1 507 ? -55.688 42.781 12.773 1 93.5 507 THR B CA 1
ATOM 10456 C C . THR B 1 507 ? -56.031 42.688 14.258 1 93.5 507 THR B C 1
ATOM 10458 O O . THR B 1 507 ? -55.75 41.656 14.898 1 93.5 507 THR B O 1
ATOM 10461 N N . VAL B 1 508 ? -56.562 43.75 14.766 1 93.75 508 VAL B N 1
ATOM 10462 C CA . VAL B 1 508 ? -57.031 43.844 16.156 1 93.75 508 VAL B CA 1
ATOM 10463 C C . VAL B 1 508 ? -58.469 44.312 16.188 1 93.75 508 VAL B C 1
ATOM 10465 O O . VAL B 1 508 ? -58.812 45.344 15.578 1 93.75 508 VAL B O 1
ATOM 10468 N N . THR B 1 509 ? -59.344 43.594 16.859 1 91.19 509 THR B N 1
ATOM 10469 C CA . THR B 1 509 ? -60.75 43.969 16.953 1 91.19 509 THR B CA 1
ATOM 10470 C C . THR B 1 509 ? -61.094 44.469 18.344 1 91.19 509 THR B C 1
ATOM 10472 O O . THR B 1 509 ? -60.344 44.25 19.297 1 91.19 509 THR B O 1
ATOM 10475 N N . LYS B 1 510 ? -62.188 45.094 18.484 1 88.38 510 LYS B N 1
ATOM 10476 C CA . LYS B 1 510 ? -62.625 45.688 19.75 1 88.38 510 LYS B CA 1
ATOM 10477 C C . LYS B 1 510 ? -62.938 44.625 20.781 1 88.38 510 LYS B C 1
ATOM 10479 O O . LYS B 1 510 ? -62.656 44.812 21.984 1 88.38 510 LYS B O 1
ATOM 10484 N N . GLU B 1 511 ? -63.406 43.531 20.297 1 88.31 511 GLU B N 1
ATOM 10485 C CA . GLU B 1 511 ? -63.75 42.469 21.234 1 88.31 511 GLU B CA 1
ATOM 10486 C C . GLU B 1 511 ? -62.5 41.719 21.672 1 88.31 511 GLU B C 1
ATOM 10488 O O . GLU B 1 511 ? -62.594 40.781 22.484 1 88.31 511 GLU B O 1
ATOM 10493 N N . GLY B 1 512 ? -61.406 42.031 21.062 1 90.5 512 GLY B N 1
ATOM 10494 C CA . GLY B 1 512 ? -60.156 41.5 21.594 1 90.5 512 GLY B CA 1
ATOM 10495 C C . GLY B 1 512 ? -59.562 40.375 20.766 1 90.5 512 GLY B C 1
ATOM 10496 O O . GLY B 1 512 ? -58.781 39.562 21.266 1 90.5 512 GLY B O 1
ATOM 10497 N N . TYR B 1 513 ? -59.938 40.25 19.562 1 93.31 513 TYR B N 1
ATOM 10498 C CA . TYR B 1 513 ? -59.344 39.25 18.703 1 93.31 513 TYR B CA 1
ATOM 10499 C C . TYR B 1 513 ? -58.188 39.812 17.906 1 93.31 513 TYR B C 1
ATOM 10501 O O . TYR B 1 513 ? -58.281 40.906 17.328 1 93.31 513 TYR B O 1
ATOM 10509 N N . VAL B 1 514 ? -57.031 38.969 18 1 93.94 514 VAL B N 1
ATOM 10510 C CA . VAL B 1 514 ? -55.844 39.406 17.297 1 93.94 514 VAL B CA 1
ATOM 10511 C C . VAL B 1 514 ? -55.281 38.25 16.453 1 93.94 514 VAL B C 1
ATOM 10513 O O . VAL B 1 514 ? -55.406 37.094 16.828 1 93.94 514 VAL B O 1
ATOM 10516 N N . LYS B 1 515 ? -54.688 38.562 15.297 1 94 515 LYS B N 1
ATOM 10517 C CA . LYS B 1 515 ? -54 37.562 14.469 1 94 515 LYS B CA 1
ATOM 10518 C C . LYS B 1 515 ? -53.031 38.25 13.508 1 94 515 LYS B C 1
ATOM 10520 O O . LYS B 1 515 ? -53.188 39.406 13.18 1 94 515 LYS B O 1
ATOM 10525 N N . ARG B 1 516 ? -52 37.531 13.195 1 93.62 516 ARG B N 1
ATOM 10526 C CA . ARG B 1 516 ? -51.188 37.906 12.047 1 93.62 516 ARG B CA 1
ATOM 10527 C C . ARG B 1 516 ? -51.5 37.031 10.836 1 93.62 516 ARG B C 1
ATOM 10529 O O . ARG B 1 516 ? -51.812 35.844 10.977 1 93.62 516 ARG B O 1
ATOM 10536 N N . THR B 1 517 ? -51.625 37.625 9.672 1 92.12 517 THR B N 1
ATOM 10537 C CA . THR B 1 517 ? -51.969 36.938 8.43 1 92.12 517 THR B CA 1
ATOM 10538 C C . THR B 1 517 ? -50.969 37.281 7.34 1 92.12 517 THR B C 1
ATOM 10540 O O . THR B 1 517 ? -50.594 38.469 7.156 1 92.12 517 THR B O 1
ATOM 10543 N N . GLY B 1 518 ? -50.531 36.281 6.672 1 88.31 518 GLY B N 1
ATOM 10544 C CA . GLY B 1 518 ? -49.656 36.5 5.543 1 88.31 518 GLY B CA 1
ATOM 10545 C C . GLY B 1 518 ? -50.312 37.188 4.379 1 88.31 518 GLY B C 1
ATOM 10546 O O . GLY B 1 518 ? -51.531 37.062 4.191 1 88.31 518 GLY B O 1
ATOM 10547 N N . TRP B 1 519 ? -49.531 37.969 3.701 1 88.19 519 TRP B N 1
ATOM 10548 C CA . TRP B 1 519 ? -50.062 38.688 2.555 1 88.19 519 TRP B CA 1
ATOM 10549 C C . TRP B 1 519 ? -50.594 37.719 1.512 1 88.19 519 TRP B C 1
ATOM 10551 O O . TRP B 1 519 ? -51.562 38.062 0.799 1 88.19 519 TRP B O 1
ATOM 10561 N N . ARG B 1 520 ? -50.094 36.531 1.471 1 84.5 520 ARG B N 1
ATOM 10562 C CA . ARG B 1 520 ? -50.594 35.531 0.54 1 84.5 520 ARG B CA 1
ATOM 10563 C C . ARG B 1 520 ? -52.031 35.156 0.853 1 84.5 520 ARG B C 1
ATOM 10565 O O . ARG B 1 520 ? -52.875 35.125 -0.048 1 84.5 520 ARG B O 1
ATOM 10572 N N . SER B 1 521 ? -52.219 34.969 2.072 1 85.56 521 SER B N 1
ATOM 10573 C CA . SER B 1 521 ? -53.594 34.656 2.514 1 85.56 521 SER B CA 1
ATOM 10574 C C . SER B 1 521 ? -54.531 35.812 2.266 1 85.56 521 SER B C 1
ATOM 10576 O O . SER B 1 521 ? -55.656 35.594 1.808 1 85.56 521 SER B O 1
ATOM 10578 N N . HIS B 1 522 ? -54.188 37 2.492 1 87.62 522 HIS B N 1
ATOM 10579 C CA . HIS B 1 522 ? -54.969 38.219 2.277 1 87.62 522 HIS B CA 1
ATOM 10580 C C . HIS B 1 522 ? -55.344 38.375 0.804 1 87.62 522 HIS B C 1
ATOM 10582 O O . HIS B 1 522 ? -56.5 38.594 0.463 1 87.62 522 HIS B O 1
ATOM 10588 N N . ASN B 1 523 ? -54.344 38.219 -0 1 84.88 523 ASN B N 1
ATOM 10589 C CA . ASN B 1 523 ? -54.562 38.438 -1.429 1 84.88 523 ASN B CA 1
ATOM 10590 C C . ASN B 1 523 ? -55.469 37.344 -2.021 1 84.88 523 ASN B C 1
ATOM 10592 O O . ASN B 1 523 ? -56.219 37.594 -2.945 1 84.88 523 ASN B O 1
ATOM 10596 N N . ALA B 1 524 ? -55.406 36.219 -1.437 1 82.62 524 ALA B N 1
ATOM 10597 C CA . ALA B 1 524 ? -56.219 35.094 -1.902 1 82.62 524 ALA B CA 1
ATOM 10598 C C . ALA B 1 524 ? -57.688 35.344 -1.604 1 82.62 524 ALA B C 1
ATOM 10600 O O . ALA B 1 524 ? -58.562 34.719 -2.223 1 82.62 524 ALA B O 1
ATOM 10601 N N . SER B 1 525 ? -58 36.219 -0.747 1 82.06 525 SER B N 1
ATOM 10602 C CA . SER B 1 525 ? -59.375 36.469 -0.335 1 82.06 525 SER B CA 1
ATOM 10603 C C . SER B 1 525 ? -60.094 37.375 -1.315 1 82.06 525 SER B C 1
ATOM 10605 O O . SER B 1 525 ? -61.312 37.531 -1.257 1 82.06 525 SER B O 1
ATOM 10607 N N . ASN B 1 526 ? -59.5 37.906 -2.336 1 79.12 526 ASN B N 1
ATOM 10608 C CA . ASN B 1 526 ? -60.062 38.75 -3.404 1 79.12 526 ASN B CA 1
ATOM 10609 C C . ASN B 1 526 ? -60.906 39.875 -2.852 1 79.12 526 ASN B C 1
ATOM 10611 O O . ASN B 1 526 ? -62.031 40.094 -3.309 1 79.12 526 ASN B O 1
ATOM 10615 N N . GLY B 1 527 ? -60.5 40.562 -1.814 1 77.69 527 GLY B N 1
ATOM 10616 C CA . GLY B 1 527 ? -61.125 41.781 -1.32 1 77.69 527 GLY B CA 1
ATOM 10617 C C . GLY B 1 527 ? -62.188 41.5 -0.255 1 77.69 527 GLY B C 1
ATOM 10618 O O . GLY B 1 527 ? -62.812 42.438 0.274 1 77.69 527 GLY B O 1
ATOM 10619 N N . LYS B 1 528 ? -62.438 40.312 0.007 1 77.38 528 LYS B N 1
ATOM 10620 C CA . LYS B 1 528 ? -63.406 40 1.062 1 77.38 528 LYS B CA 1
ATOM 10621 C C . LYS B 1 528 ? -62.906 40.469 2.426 1 77.38 528 LYS B C 1
ATOM 10623 O O . LYS B 1 528 ? -61.688 40.5 2.658 1 77.38 528 LYS B O 1
ATOM 10628 N N . ASP B 1 529 ? -63.844 40.781 3.232 1 78.62 529 ASP B N 1
ATOM 10629 C CA . ASP B 1 529 ? -63.5 41.25 4.574 1 78.62 529 ASP B CA 1
ATOM 10630 C C . ASP B 1 529 ? -62.906 40.125 5.41 1 78.62 529 ASP B C 1
ATOM 10632 O O . ASP B 1 529 ? -63.156 38.938 5.148 1 78.62 529 ASP B O 1
ATOM 10636 N N . PHE B 1 530 ? -62.062 40.438 6.402 1 83.56 530 PHE B N 1
ATOM 10637 C CA . PHE B 1 530 ? -61.406 39.438 7.238 1 83.56 530 PHE B CA 1
ATOM 10638 C C . PHE B 1 530 ? -62.406 38.812 8.219 1 83.56 530 PHE B C 1
ATOM 10640 O O . PHE B 1 530 ? -63.469 39.375 8.453 1 83.56 530 PHE B O 1
ATOM 10647 N N . GLY B 1 531 ? -62.094 37.656 8.641 1 84.31 531 GLY B N 1
ATOM 10648 C CA . GLY B 1 531 ? -62.969 36.969 9.586 1 84.31 531 GLY B CA 1
ATOM 10649 C C . GLY B 1 531 ? -63.094 37.656 10.922 1 84.31 531 GLY B C 1
ATOM 10650 O O . GLY B 1 531 ? -62.094 37.875 11.617 1 84.31 531 GLY B O 1
ATOM 10651 N N . MET B 1 532 ? -64.312 38.125 11.281 1 85.94 532 MET B N 1
ATOM 10652 C CA . MET B 1 532 ? -64.562 38.812 12.555 1 85.94 532 MET B CA 1
ATOM 10653 C C . MET B 1 532 ? -65.875 38.281 13.18 1 85.94 532 MET B C 1
ATOM 10655 O O . MET B 1 532 ? -66.75 37.812 12.477 1 85.94 532 MET B O 1
ATOM 10659 N N . LYS B 1 533 ? -65.938 38.344 14.445 1 86.06 533 LYS B N 1
ATOM 10660 C CA . LYS B 1 533 ? -67.125 37.969 15.164 1 86.06 533 LYS B CA 1
ATOM 10661 C C . LYS B 1 533 ? -68.312 38.875 14.82 1 86.06 533 LYS B C 1
ATOM 10663 O O . LYS B 1 533 ? -68.062 40.094 14.594 1 86.06 533 LYS B O 1
ATOM 10668 N N . GLU B 1 534 ? -69.438 38.375 14.844 1 82.25 534 GLU B N 1
ATOM 10669 C CA . GLU B 1 534 ? -70.625 39.188 14.57 1 82.25 534 GLU B CA 1
ATOM 10670 C C . GLU B 1 534 ? -70.75 40.281 15.602 1 82.25 534 GLU B C 1
ATOM 10672 O O . GLU B 1 534 ? -70.625 40.062 16.812 1 82.25 534 GLU B O 1
ATOM 10677 N N . GLY B 1 535 ? -70.938 41.438 15.117 1 78.12 535 GLY B N 1
ATOM 10678 C CA . GLY B 1 535 ? -71.125 42.594 16 1 78.12 535 GLY B CA 1
ATOM 10679 C C . GLY B 1 535 ? -69.812 43.219 16.422 1 78.12 535 GLY B C 1
ATOM 10680 O O . GLY B 1 535 ? -69.812 44.281 17.078 1 78.12 535 GLY B O 1
ATOM 10681 N N . ASP B 1 536 ? -68.688 42.594 16.047 1 82.81 536 ASP B N 1
ATOM 10682 C CA . ASP B 1 536 ? -67.375 43.094 16.406 1 82.81 536 ASP B CA 1
ATOM 10683 C C . ASP B 1 536 ? -66.938 44.219 15.43 1 82.81 536 ASP B C 1
ATOM 10685 O O . ASP B 1 536 ? -67.5 44.312 14.336 1 82.81 536 ASP B O 1
ATOM 10689 N N . ILE B 1 537 ? -66.062 45.094 15.922 1 83 537 ILE B N 1
ATOM 10690 C CA . ILE B 1 537 ? -65.562 46.188 15.094 1 83 537 ILE B CA 1
ATOM 10691 C C . ILE B 1 537 ? -64 46.125 15.008 1 83 537 ILE B C 1
ATOM 10693 O O . ILE B 1 537 ? -63.344 45.781 15.984 1 83 537 ILE B O 1
ATOM 10697 N N . LEU B 1 538 ? -63.531 46.5 13.797 1 86.56 538 LEU B N 1
ATOM 10698 C CA . LEU B 1 538 ? -62.094 46.594 13.594 1 86.56 538 LEU B CA 1
ATOM 10699 C C . LEU B 1 538 ? -61.5 47.812 14.297 1 86.56 538 LEU B C 1
ATOM 10701 O O . LEU B 1 538 ? -61.906 48.938 14.016 1 86.56 538 LEU B O 1
ATOM 10705 N N . LEU B 1 539 ? -60.656 47.5 15.195 1 87.38 539 LEU B N 1
ATOM 10706 C CA . LEU B 1 539 ? -60 48.594 15.875 1 87.38 539 LEU B CA 1
ATOM 10707 C C . LEU B 1 539 ? -58.844 49.156 15.031 1 87.38 539 LEU B C 1
ATOM 10709 O O . LEU B 1 539 ? -58.781 50.344 14.781 1 87.38 539 LEU B O 1
ATOM 10713 N N . GLU B 1 540 ? -57.906 48.219 14.695 1 89 540 GLU B N 1
ATOM 10714 C CA . GLU B 1 540 ? -56.75 48.625 13.883 1 89 540 GLU B CA 1
ATOM 10715 C C . GLU B 1 540 ? -56.281 47.5 12.969 1 89 540 GLU B C 1
ATOM 10717 O O . GLU B 1 540 ? -56.406 46.312 13.32 1 89 540 GLU B O 1
ATOM 10722 N N . ARG B 1 541 ? -55.812 47.875 11.797 1 91.25 541 ARG B N 1
ATOM 10723 C CA . ARG B 1 541 ? -55.094 47.031 10.844 1 91.25 541 ARG B CA 1
ATOM 10724 C C . ARG B 1 541 ? -53.719 47.562 10.578 1 91.25 541 ARG B C 1
ATOM 10726 O O . ARG B 1 541 ? -53.531 48.75 10.266 1 91.25 541 ARG B O 1
ATOM 10733 N N . PHE B 1 542 ? -52.75 46.625 10.758 1 92.25 542 PHE B N 1
ATOM 10734 C CA . PHE B 1 542 ? -51.375 47.062 10.547 1 92.25 542 PHE B CA 1
ATOM 10735 C C . PHE B 1 542 ? -50.688 46.219 9.453 1 92.25 542 PHE B C 1
ATOM 10737 O O . PHE B 1 542 ? -50.719 45 9.508 1 92.25 542 PHE B O 1
ATOM 10744 N N . ASP B 1 543 ? -50.188 46.906 8.461 1 91.94 543 ASP B N 1
ATOM 10745 C CA . ASP B 1 543 ? -49.188 46.281 7.586 1 91.94 543 ASP B CA 1
ATOM 10746 C C . ASP B 1 543 ? -47.781 46.375 8.195 1 91.94 543 ASP B C 1
ATOM 10748 O O . ASP B 1 543 ? -47.219 47.438 8.289 1 91.94 543 ASP B O 1
ATOM 10752 N N . THR B 1 544 ? -47.375 45.188 8.695 1 90.5 544 THR B N 1
ATOM 10753 C CA . THR B 1 544 ? -46.156 45.219 9.5 1 90.5 544 THR B CA 1
ATOM 10754 C C . THR B 1 544 ? -45.25 44.031 9.18 1 90.5 544 THR B C 1
ATOM 10756 O O . THR B 1 544 ? -45.469 43.344 8.18 1 90.5 544 THR B O 1
ATOM 10759 N N . ASN B 1 545 ? -44.188 43.906 9.969 1 86.88 545 ASN B N 1
ATOM 10760 C CA . ASN B 1 545 ? -43.219 42.844 9.82 1 86.88 545 ASN B CA 1
ATOM 10761 C C . ASN B 1 545 ? -43.125 42 11.078 1 86.88 545 ASN B C 1
ATOM 10763 O O . ASN B 1 545 ? -43.406 42.469 12.18 1 86.88 545 ASN B O 1
ATOM 10767 N N . THR B 1 546 ? -42.75 40.75 10.859 1 86.56 546 THR B N 1
ATOM 10768 C CA . THR B 1 546 ? -42.688 39.812 11.977 1 86.56 546 THR B CA 1
ATOM 10769 C C . THR B 1 546 ? -41.75 40.281 13.047 1 86.56 546 THR B C 1
ATOM 10771 O O . THR B 1 546 ? -41.812 39.875 14.211 1 86.56 546 THR B O 1
ATOM 10774 N N . THR B 1 547 ? -40.844 41.219 12.711 1 81.5 547 THR B N 1
ATOM 10775 C CA . THR B 1 547 ? -39.844 41.688 13.648 1 81.5 547 THR B CA 1
ATOM 10776 C C . THR B 1 547 ? -40.375 42.844 14.5 1 81.5 547 THR B C 1
ATOM 10778 O O . THR B 1 547 ? -39.719 43.25 15.469 1 81.5 547 THR B O 1
ATOM 10781 N N . GLU B 1 548 ? -41.5 43.312 14.188 1 86.44 548 GLU B N 1
ATOM 10782 C CA . GLU B 1 548 ? -42.062 44.438 14.922 1 86.44 548 GLU B CA 1
ATOM 10783 C C . GLU B 1 548 ? -42.906 43.969 16.094 1 86.44 548 GLU B C 1
ATOM 10785 O O . GLU B 1 548 ? -43.094 42.781 16.297 1 86.44 548 GLU B O 1
ATOM 10790 N N . THR B 1 549 ? -43.344 45 16.906 1 91.31 549 THR B N 1
ATOM 10791 C CA . THR B 1 549 ? -44.125 44.719 18.094 1 91.31 549 THR B CA 1
ATOM 10792 C C . THR B 1 549 ? -45.438 45.469 18.078 1 91.31 549 THR B C 1
ATOM 10794 O O . THR B 1 549 ? -45.5 46.625 17.672 1 91.31 549 THR B O 1
ATOM 10797 N N . VAL B 1 550 ? -46.5 44.781 18.469 1 93.75 550 VAL B N 1
ATOM 10798 C CA . VAL B 1 550 ? -47.812 45.438 18.625 1 93.75 550 VAL B CA 1
ATOM 10799 C C . VAL B 1 550 ? -48.094 45.656 20.109 1 93.75 550 VAL B C 1
ATOM 10801 O O . VAL B 1 550 ? -47.875 44.75 20.938 1 93.75 550 VAL B O 1
ATOM 10804 N N . LEU B 1 551 ? -48.5 46.844 20.422 1 94.56 551 LEU B N 1
ATOM 10805 C CA . LEU B 1 551 ? -48.969 47.188 21.766 1 94.56 551 LEU B CA 1
ATOM 10806 C C . LEU B 1 551 ? -50.469 47.312 21.797 1 94.56 551 LEU B C 1
ATOM 10808 O O . LEU B 1 551 ? -51.062 48.031 20.984 1 94.56 551 LEU B O 1
ATOM 10812 N N . LEU B 1 552 ? -51.125 46.625 22.688 1 95.25 552 LEU B N 1
ATOM 10813 C CA . LEU B 1 552 ? -52.562 46.719 22.922 1 95.25 552 LEU B CA 1
ATOM 10814 C C . LEU B 1 552 ? -52.844 47.344 24.266 1 95.25 552 LEU B C 1
ATOM 10816 O O . LEU B 1 552 ? -52.312 46.938 25.297 1 95.25 552 LEU B O 1
ATOM 10820 N N . PHE B 1 553 ? -53.75 48.375 24.297 1 95.38 553 PHE B N 1
ATOM 10821 C CA . PHE B 1 553 ? -54.062 49.094 25.531 1 95.38 553 PHE B CA 1
ATOM 10822 C C . PHE B 1 553 ? -55.531 48.844 25.938 1 95.38 553 PHE B C 1
ATOM 10824 O O . PHE B 1 553 ? -56.406 48.719 25.078 1 95.38 553 PHE B O 1
ATOM 10831 N N . THR B 1 554 ? -55.812 48.875 27.219 1 94.81 554 THR B N 1
ATOM 10832 C CA . THR B 1 554 ? -57.125 48.5 27.719 1 94.81 554 THR B CA 1
ATOM 10833 C C . THR B 1 554 ? -57.781 49.688 28.469 1 94.81 554 THR B C 1
ATOM 10835 O O . THR B 1 554 ? -57.094 50.625 28.844 1 94.81 554 THR B O 1
ATOM 10838 N N . ASN B 1 555 ? -59.156 49.594 28.766 1 93.75 555 ASN B N 1
ATOM 10839 C CA . ASN B 1 555 ? -59.938 50.625 29.469 1 93.75 555 ASN B CA 1
ATOM 10840 C C . ASN B 1 555 ? -59.594 50.656 30.953 1 93.75 555 ASN B C 1
ATOM 10842 O O . ASN B 1 555 ? -59.844 51.625 31.641 1 93.75 555 ASN B O 1
ATOM 10846 N N . LYS B 1 556 ? -58.938 49.594 31.391 1 94.5 556 LYS B N 1
ATOM 10847 C CA . LYS B 1 556 ? -58.562 49.562 32.812 1 94.5 556 LYS B CA 1
ATOM 10848 C C . LYS B 1 556 ? -57.125 50.031 33.031 1 94.5 556 LYS B C 1
ATOM 10850 O O . LYS B 1 556 ? -56.562 49.906 34.094 1 94.5 556 LYS B O 1
ATOM 10855 N N . GLY B 1 557 ? -56.562 50.562 31.969 1 94.06 557 GLY B N 1
ATOM 10856 C CA . GLY B 1 557 ? -55.25 51.188 32.094 1 94.06 557 GLY B CA 1
ATOM 10857 C C . GLY B 1 557 ? -54.125 50.188 31.953 1 94.06 557 GLY B C 1
ATOM 10858 O O . GLY B 1 557 ? -53 50.469 32.438 1 94.06 557 GLY B O 1
ATOM 10859 N N . ASN B 1 558 ? -54.312 49.125 31.375 1 94.75 558 ASN B N 1
ATOM 10860 C CA . ASN B 1 558 ? -53.25 48.156 31.109 1 94.75 558 ASN B CA 1
ATOM 10861 C C . ASN B 1 558 ? -52.875 48.125 29.625 1 94.75 558 ASN B C 1
ATOM 10863 O O . ASN B 1 558 ? -53.594 48.688 28.797 1 94.75 558 ASN B O 1
ATOM 10867 N N . TYR B 1 559 ? -51.625 47.531 29.328 1 94.69 559 TYR B N 1
ATOM 10868 C CA . TYR B 1 559 ? -51.281 47.312 27.938 1 94.69 559 TYR B CA 1
ATOM 10869 C C . TYR B 1 559 ? -50.625 45.938 27.781 1 94.69 559 TYR B C 1
ATOM 10871 O O . TYR B 1 559 ? -50.094 45.344 28.734 1 94.69 559 TYR B O 1
ATOM 10879 N N . ILE B 1 560 ? -50.719 45.344 26.594 1 93.75 560 ILE B N 1
ATOM 10880 C CA . ILE B 1 560 ? -50.156 44.062 26.203 1 93.75 560 ILE B CA 1
ATOM 10881 C C . ILE B 1 560 ? -49.094 44.25 25.141 1 93.75 560 ILE B C 1
ATOM 10883 O O . ILE B 1 560 ? -49.312 44.938 24.141 1 93.75 560 ILE B O 1
ATOM 10887 N N . TYR B 1 561 ? -47.906 43.719 25.516 1 92.81 561 TYR B N 1
ATOM 10888 C CA . TYR B 1 561 ? -46.75 43.688 24.594 1 92.81 561 TYR B CA 1
ATOM 10889 C C . TYR B 1 561 ? -46.75 42.438 23.75 1 92.81 561 TYR B C 1
ATOM 10891 O O . TYR B 1 561 ? -46.562 41.312 24.281 1 92.81 561 TYR B O 1
ATOM 10899 N N . LEU B 1 562 ? -46.906 42.5 22.438 1 90.19 562 LEU B N 1
ATOM 10900 C CA . LEU B 1 562 ? -47.031 41.344 21.578 1 90.19 562 LEU B CA 1
ATOM 10901 C C . LEU B 1 562 ? -46.125 41.438 20.375 1 90.19 562 LEU B C 1
ATOM 10903 O O . LEU B 1 562 ? -46.469 42.094 19.375 1 90.19 562 LEU B O 1
ATOM 10907 N N . PRO B 1 563 ? -45 40.719 20.469 1 87.81 563 PRO B N 1
ATOM 10908 C CA . PRO B 1 563 ? -44.219 40.656 19.234 1 87.81 563 PRO B CA 1
ATOM 10909 C C . PRO B 1 563 ? -44.969 39.969 18.094 1 87.81 563 PRO B C 1
ATOM 10911 O O . PRO B 1 563 ? -45.656 38.969 18.312 1 87.81 563 PRO B O 1
ATOM 10914 N N . VAL B 1 564 ? -44.875 40.531 16.922 1 89.5 564 VAL B N 1
ATOM 10915 C CA . VAL B 1 564 ? -45.688 40.062 15.789 1 89.5 564 VAL B CA 1
ATOM 10916 C C . VAL B 1 564 ? -45.344 38.625 15.484 1 89.5 564 VAL B C 1
ATOM 10918 O O . VAL B 1 564 ? -46.25 37.812 15.18 1 89.5 564 VAL B O 1
ATOM 10921 N N . TYR B 1 565 ? -44.062 38.156 15.625 1 84.69 565 TYR B N 1
ATOM 10922 C CA . TYR B 1 565 ? -43.656 36.812 15.281 1 84.69 565 TYR B CA 1
ATOM 10923 C C . TYR B 1 565 ? -44.281 35.781 16.234 1 84.69 565 TYR B C 1
ATOM 10925 O O . TYR B 1 565 ? -44.406 34.594 15.906 1 84.69 565 TYR B O 1
ATOM 10933 N N . GLU B 1 566 ? -44.656 36.188 17.438 1 83.38 566 GLU B N 1
ATOM 10934 C CA . GLU B 1 566 ? -45.25 35.312 18.422 1 83.38 566 GLU B CA 1
ATOM 10935 C C . GLU B 1 566 ? -46.781 35.25 18.281 1 83.38 566 GLU B C 1
ATOM 10937 O O . GLU B 1 566 ? -47.406 34.375 18.891 1 83.38 566 GLU B O 1
ATOM 10942 N N . MET B 1 567 ? -47.344 36.062 17.453 1 87.62 567 MET B N 1
ATOM 10943 C CA . MET B 1 567 ? -48.781 36.094 17.25 1 87.62 567 MET B CA 1
ATOM 10944 C C . MET B 1 567 ? -49.25 34.875 16.438 1 87.62 567 MET B C 1
ATOM 10946 O O . MET B 1 567 ? -48.5 34.344 15.633 1 87.62 567 MET B O 1
ATOM 10950 N N . PRO B 1 568 ? -50.438 34.438 16.656 1 87.62 568 PRO B N 1
ATOM 10951 C CA . PRO B 1 568 ? -50.938 33.312 15.867 1 87.62 568 PRO B CA 1
ATOM 10952 C C . PRO B 1 568 ? -51.062 33.625 14.383 1 87.62 568 PRO B C 1
ATOM 10954 O O . PRO B 1 568 ? -51.594 34.656 14.016 1 87.62 568 PRO B O 1
ATOM 10957 N N . ASP B 1 569 ? -50.5 32.812 13.648 1 88.31 569 ASP B N 1
ATOM 10958 C CA . ASP B 1 569 ? -50.594 32.906 12.195 1 88.31 569 ASP B CA 1
ATOM 10959 C C . ASP B 1 569 ? -51.906 32.25 11.719 1 88.31 569 ASP B C 1
ATOM 10961 O O . ASP B 1 569 ? -52.031 31.016 11.703 1 88.31 569 ASP B O 1
ATOM 10965 N N . ILE B 1 570 ? -52.844 33.125 11.414 1 89.75 570 ILE B N 1
ATOM 10966 C CA . ILE B 1 570 ? -54.188 32.656 11.062 1 89.75 570 ILE B CA 1
ATOM 10967 C C . ILE B 1 570 ? -54.562 33.219 9.688 1 89.75 570 ILE B C 1
ATOM 10969 O O . ILE B 1 570 ? -54.25 34.344 9.359 1 89.75 570 ILE B O 1
ATOM 10973 N N . ARG B 1 571 ? -55.312 32.406 8.945 1 84.62 571 ARG B N 1
ATOM 10974 C CA . ARG B 1 571 ? -55.75 32.781 7.605 1 84.62 571 ARG B CA 1
ATOM 10975 C C . ARG B 1 571 ? -56.688 33.969 7.652 1 84.62 571 ARG B C 1
ATOM 10977 O O . ARG B 1 571 ? -57.406 34.156 8.625 1 84.62 571 ARG B O 1
ATOM 10984 N N . TRP B 1 572 ? -56.719 34.781 6.633 1 92 572 TRP B N 1
ATOM 10985 C CA . TRP B 1 572 ? -57.469 36.031 6.523 1 92 572 TRP B CA 1
ATOM 10986 C C . TRP B 1 572 ? -58.938 35.844 6.855 1 92 572 TRP B C 1
ATOM 10988 O O . TRP B 1 572 ? -59.531 36.594 7.641 1 92 572 TRP B O 1
ATOM 10998 N N . LYS B 1 573 ? -59.531 34.812 6.473 1 89.94 573 LYS B N 1
ATOM 10999 C CA . LYS B 1 573 ? -60.969 34.562 6.582 1 89.94 573 LYS B CA 1
ATOM 11000 C C . LYS B 1 573 ? -61.344 34 7.949 1 89.94 573 LYS B C 1
ATOM 11002 O O . LYS B 1 573 ? -62.5 34.031 8.344 1 89.94 573 LYS B O 1
ATOM 11007 N N . ASP B 1 574 ? -60.344 33.562 8.609 1 89.88 574 ASP B N 1
ATOM 11008 C CA . ASP B 1 574 ? -60.594 32.875 9.891 1 89.88 574 ASP B CA 1
ATOM 11009 C C . ASP B 1 574 ? -60.594 33.875 11.039 1 89.88 574 ASP B C 1
ATOM 11011 O O . ASP B 1 574 ? -60.031 34.969 10.922 1 89.88 574 ASP B O 1
ATOM 11015 N N . LEU B 1 575 ? -61.312 33.531 12.07 1 90.06 575 LEU B N 1
ATOM 11016 C CA . LEU B 1 575 ? -61.375 34.344 13.273 1 90.06 575 LEU B CA 1
ATOM 11017 C C . LEU B 1 575 ? -60.062 34.344 14 1 90.06 575 LEU B C 1
ATOM 11019 O O . LEU B 1 575 ? -59.375 33.312 14.086 1 90.06 575 LEU B O 1
ATOM 11023 N N . GLY B 1 576 ? -59.625 35.5 14.508 1 91.25 576 GLY B N 1
ATOM 11024 C CA . GLY B 1 576 ? -58.375 35.594 15.266 1 91.25 576 GLY B CA 1
ATOM 11025 C C . GLY B 1 576 ? -58.469 34.938 16.641 1 91.25 576 GLY B C 1
ATOM 11026 O O . GLY B 1 576 ? -59.5 34.344 16.984 1 91.25 576 GLY B O 1
ATOM 11027 N N . GLN B 1 577 ? -57.375 35.062 17.297 1 92.44 577 GLN B N 1
ATOM 11028 C CA . GLN B 1 577 ? -57.312 34.531 18.656 1 92.44 577 GLN B CA 1
ATOM 11029 C C . GLN B 1 577 ? -57.625 35.625 19.672 1 92.44 577 GLN B C 1
ATOM 11031 O O . GLN B 1 577 ? -57.125 36.75 19.562 1 92.44 577 GLN B O 1
ATOM 11036 N N . HIS B 1 578 ? -58.5 35.25 20.562 1 90.88 578 HIS B N 1
ATOM 11037 C CA . HIS B 1 578 ? -58.844 36.219 21.594 1 90.88 578 HIS B CA 1
ATOM 11038 C C . HIS B 1 578 ? -57.625 36.531 22.469 1 90.88 578 HIS B C 1
ATOM 11040 O O . HIS B 1 578 ? -56.906 35.625 22.859 1 90.88 578 HIS B O 1
ATOM 11046 N N . VAL B 1 579 ? -57.375 37.688 22.828 1 89.88 579 VAL B N 1
ATOM 11047 C CA . VAL B 1 579 ? -56.219 38.156 23.547 1 89.88 579 VAL B CA 1
ATOM 11048 C C . VAL B 1 579 ? -56.156 37.531 24.938 1 89.88 579 VAL B C 1
ATOM 11050 O O . VAL B 1 579 ? -55.062 37.281 25.469 1 89.88 579 VAL B O 1
ATOM 11053 N N . ALA B 1 580 ? -57.312 37.219 25.484 1 86.12 580 ALA B N 1
ATOM 11054 C CA . ALA B 1 580 ? -57.344 36.625 26.797 1 86.12 580 ALA B CA 1
ATOM 11055 C C . ALA B 1 580 ? -56.656 35.25 26.797 1 86.12 580 ALA B C 1
ATOM 11057 O O . ALA B 1 580 ? -56.25 34.75 27.844 1 86.12 580 ALA B O 1
ATOM 11058 N N . ASN B 1 581 ? -56.594 34.688 25.594 1 84.69 581 ASN B N 1
ATOM 11059 C CA . ASN B 1 581 ? -55.906 33.406 25.469 1 84.69 581 ASN B CA 1
ATOM 11060 C C . ASN B 1 581 ? -54.406 33.594 25.391 1 84.69 581 ASN B C 1
ATOM 11062 O O . ASN B 1 581 ? -53.656 32.625 25.531 1 84.69 581 ASN B O 1
ATOM 11066 N N . ILE B 1 582 ? -53.938 34.75 25.125 1 82.19 582 ILE B N 1
ATOM 11067 C CA . ILE B 1 582 ? -52.531 35.062 25.016 1 82.19 582 ILE B CA 1
ATOM 11068 C C . ILE B 1 582 ? -52 35.594 26.359 1 82.19 582 ILE B C 1
ATOM 11070 O O . ILE B 1 582 ? -50.969 35.156 26.844 1 82.19 582 ILE B O 1
ATOM 11074 N N . VAL B 1 583 ? -52.75 36.469 26.906 1 84.19 583 VAL B N 1
ATOM 11075 C CA . VAL B 1 583 ? -52.438 37.094 28.203 1 84.19 583 VAL B CA 1
ATOM 11076 C C . VAL B 1 583 ? -53.688 37.125 29.078 1 84.19 583 VAL B C 1
ATOM 11078 O O . VAL B 1 583 ? -54.781 37.281 28.578 1 84.19 583 VAL B O 1
ATOM 11081 N N . SER B 1 584 ? -53.531 37.031 30.328 1 83.75 584 SER B N 1
ATOM 11082 C CA . SER B 1 584 ? -54.656 37.094 31.266 1 83.75 584 SER B CA 1
ATOM 11083 C C . SER B 1 584 ? -55.188 38.5 31.406 1 83.75 584 SER B C 1
ATOM 11085 O O . SER B 1 584 ? -54.438 39.438 31.703 1 83.75 584 SER B O 1
ATOM 11087 N N . LEU B 1 585 ? -56.562 38.719 31.172 1 86.38 585 LEU B N 1
ATOM 11088 C CA . LEU B 1 585 ? -57.25 39.969 31.344 1 86.38 585 LEU B CA 1
ATOM 11089 C C . LEU B 1 585 ? -58.5 39.812 32.219 1 86.38 585 LEU B C 1
ATOM 11091 O O . LEU B 1 585 ? -59.062 38.719 32.312 1 86.38 585 LEU B O 1
ATOM 11095 N N . ASP B 1 586 ? -58.938 40.875 32.844 1 84.25 586 ASP B N 1
ATOM 11096 C CA . ASP B 1 586 ? -60.156 40.844 33.594 1 84.25 586 ASP B CA 1
ATOM 11097 C C . ASP B 1 586 ? -61.375 40.75 32.688 1 84.25 586 ASP B C 1
ATOM 11099 O O . ASP B 1 586 ? -61.312 41.156 31.516 1 84.25 586 ASP B O 1
ATOM 11103 N N . ARG B 1 587 ? -62.531 40.281 33.156 1 82 587 ARG B N 1
ATOM 11104 C CA . ARG B 1 587 ? -63.719 40.031 32.375 1 82 587 ARG B CA 1
ATOM 11105 C C . ARG B 1 587 ? -64.25 41.344 31.797 1 82 587 ARG B C 1
ATOM 11107 O O . ARG B 1 587 ? -64.812 41.344 30.672 1 82 587 ARG B O 1
ATOM 11114 N N . ASP B 1 588 ? -64.125 42.375 32.531 1 83.62 588 ASP B N 1
ATOM 11115 C CA . ASP B 1 588 ? -64.688 43.656 32.094 1 83.62 588 ASP B CA 1
ATOM 11116 C C . ASP B 1 588 ? -63.594 44.531 31.406 1 83.62 588 ASP B C 1
ATOM 11118 O O . ASP B 1 588 ? -63.844 45.688 31.141 1 83.62 588 ASP B O 1
ATOM 11122 N N . GLU B 1 589 ? -62.531 43.969 31.094 1 88.88 589 GLU B N 1
ATOM 11123 C CA . GLU B 1 589 ? -61.438 44.719 30.453 1 88.88 589 GLU B CA 1
ATOM 11124 C C . GLU B 1 589 ? -61.5 44.562 28.938 1 88.88 589 GLU B C 1
ATOM 11126 O O . GLU B 1 589 ? -61.562 43.438 28.422 1 88.88 589 GLU B O 1
ATOM 11131 N N . THR B 1 590 ? -61.5 45.75 28.203 1 89.31 590 THR B N 1
ATOM 11132 C CA . THR B 1 590 ? -61.594 45.719 26.75 1 89.31 590 THR B CA 1
ATOM 11133 C C . THR B 1 590 ? -60.469 46.5 26.125 1 89.31 590 THR B C 1
ATOM 11135 O O . THR B 1 590 ? -59.906 47.406 26.75 1 89.31 590 THR B O 1
ATOM 11138 N N . ILE B 1 591 ? -60.188 46.188 24.922 1 92.5 591 ILE B N 1
ATOM 11139 C CA . ILE B 1 591 ? -59.125 46.906 24.188 1 92.5 591 ILE B CA 1
ATOM 11140 C C . ILE B 1 591 ? -59.688 48.219 23.656 1 92.5 591 ILE B C 1
ATOM 11142 O O . ILE B 1 591 ? -60.75 48.25 23.047 1 92.5 591 ILE B O 1
ATOM 11146 N N . ILE B 1 592 ? -58.906 49.25 23.812 1 90.56 592 ILE B N 1
ATOM 11147 C CA . ILE B 1 592 ? -59.406 50.594 23.422 1 90.56 592 ILE B CA 1
ATOM 11148 C C . ILE B 1 592 ? -58.531 51.125 22.281 1 90.56 592 ILE B C 1
ATOM 11150 O O . ILE B 1 592 ? -59.031 51.906 21.453 1 90.56 592 ILE B O 1
ATOM 11154 N N . TRP B 1 593 ? -57.219 50.688 22.312 1 92.44 593 TRP B N 1
ATOM 11155 C CA . TRP B 1 593 ? -56.312 51.219 21.297 1 92.44 593 TRP B CA 1
ATOM 11156 C C . TRP B 1 593 ? -55.188 50.25 21.016 1 92.44 593 TRP B C 1
ATOM 11158 O O . TRP B 1 593 ? -54.812 49.469 21.906 1 92.44 593 TRP B O 1
ATOM 11168 N N . ALA B 1 594 ? -54.719 50.219 19.812 1 94.19 594 ALA B N 1
ATOM 11169 C CA . ALA B 1 594 ? -53.594 49.406 19.391 1 94.19 594 ALA B CA 1
ATOM 11170 C C . ALA B 1 594 ? -52.625 50.219 18.5 1 94.19 594 ALA B C 1
ATOM 11172 O O . ALA B 1 594 ? -53.062 51.062 17.734 1 94.19 594 ALA B O 1
ATOM 11173 N N . THR B 1 595 ? -51.344 49.906 18.656 1 93.31 595 THR B N 1
ATOM 11174 C CA . THR B 1 595 ? -50.344 50.531 17.797 1 93.31 595 THR B CA 1
ATOM 11175 C C . THR B 1 595 ? -49.188 49.562 17.5 1 93.31 595 THR B C 1
ATOM 11177 O O . THR B 1 595 ? -48.906 48.656 18.281 1 93.31 595 THR B O 1
ATOM 11180 N N . VAL B 1 596 ? -48.594 49.75 16.344 1 92.75 596 VAL B N 1
ATOM 11181 C CA . VAL B 1 596 ? -47.438 48.969 15.977 1 92.75 596 VAL B CA 1
ATOM 11182 C C . VAL B 1 596 ? -46.156 49.812 16.203 1 92.75 596 VAL B C 1
ATOM 11184 O O . VAL B 1 596 ? -46.156 51 15.914 1 92.75 596 VAL B O 1
ATOM 11187 N N . VAL B 1 597 ? -45.156 49.188 16.781 1 90.88 597 VAL B N 1
ATOM 11188 C CA . VAL B 1 597 ? -43.906 49.844 17.062 1 90.88 597 VAL B CA 1
ATOM 11189 C C . VAL B 1 597 ? -42.75 49.156 16.312 1 90.88 597 VAL B C 1
ATOM 11191 O O . VAL B 1 597 ? -42.344 48.031 16.688 1 90.88 597 VAL B O 1
ATOM 11194 N N . PRO B 1 598 ? -42.281 49.812 15.273 1 84.31 598 PRO B N 1
ATOM 11195 C CA . PRO B 1 598 ? -41.156 49.219 14.57 1 84.31 598 PRO B CA 1
ATOM 11196 C C . PRO B 1 598 ? -39.875 49.219 15.414 1 84.31 598 PRO B C 1
ATOM 11198 O O . PRO B 1 598 ? -39.125 48.219 15.391 1 84.31 598 PRO B O 1
ATOM 11201 N N . ASN B 1 599 ? -39.688 50.344 16.141 1 82.31 599 ASN B N 1
ATOM 11202 C CA . ASN B 1 599 ? -38.562 50.5 17.016 1 82.31 599 ASN B CA 1
ATOM 11203 C C . ASN B 1 599 ? -38.875 51.375 18.219 1 82.31 599 ASN B C 1
ATOM 11205 O O . ASN B 1 599 ? -39.594 52.375 18.078 1 82.31 599 ASN B O 1
ATOM 11209 N N . PHE B 1 600 ? -38.406 50.969 19.422 1 85.62 600 PHE B N 1
ATOM 11210 C CA . PHE B 1 600 ? -38.75 51.688 20.641 1 85.62 600 PHE B CA 1
ATOM 11211 C C . PHE B 1 600 ? -37.75 52.844 20.875 1 85.62 600 PHE B C 1
ATOM 11213 O O . PHE B 1 600 ? -37.875 53.594 21.828 1 85.62 600 PHE B O 1
ATOM 11220 N N . GLU B 1 601 ? -36.812 52.969 19.906 1 79.12 601 GLU B N 1
ATOM 11221 C CA . GLU B 1 601 ? -35.781 53.969 20.078 1 79.12 601 GLU B CA 1
ATOM 11222 C C . GLU B 1 601 ? -36.188 55.281 19.422 1 79.12 601 GLU B C 1
ATOM 11224 O O . GLU B 1 601 ? -35.438 56.281 19.5 1 79.12 601 GLU B O 1
ATOM 11229 N N . GLU B 1 602 ? -37.406 55.375 18.875 1 77.44 602 GLU B N 1
ATOM 11230 C CA . GLU B 1 602 ? -37.844 56.625 18.234 1 77.44 602 GLU B CA 1
ATOM 11231 C C . GLU B 1 602 ? -38.031 57.719 19.266 1 77.44 602 GLU B C 1
ATOM 11233 O O . GLU B 1 602 ? -38.656 57.531 20.297 1 77.44 602 GLU B O 1
ATOM 11238 N N . GLU B 1 603 ? -37.375 58.844 18.984 1 77.62 603 GLU B N 1
ATOM 11239 C CA . GLU B 1 603 ? -37.469 60 19.891 1 77.62 603 GLU B CA 1
ATOM 11240 C C . GLU B 1 603 ? -38.75 60.781 19.625 1 77.62 603 GLU B C 1
ATOM 11242 O O . GLU B 1 603 ? -39.281 60.781 18.516 1 77.62 603 GLU B O 1
ATOM 11247 N N . LYS B 1 604 ? -39.344 61.469 20.578 1 82.94 604 LYS B N 1
ATOM 11248 C CA . LYS B 1 604 ? -40.469 62.438 20.547 1 82.94 604 LYS B CA 1
ATOM 11249 C C . LYS B 1 604 ? -41.781 61.75 20.156 1 82.94 604 LYS B C 1
ATOM 11251 O O . LYS B 1 604 ? -42.531 62.281 19.359 1 82.94 604 LYS B O 1
ATOM 11256 N N . ARG B 1 605 ? -41.906 60.562 20.438 1 90.25 605 ARG B N 1
ATOM 11257 C CA . ARG B 1 605 ? -43.188 59.875 20.328 1 90.25 605 ARG B CA 1
ATOM 11258 C C . ARG B 1 605 ? -43.75 59.562 21.703 1 90.25 605 ARG B C 1
ATOM 11260 O O . ARG B 1 605 ? -43.125 58.938 22.531 1 90.25 605 ARG B O 1
ATOM 11267 N N . PHE B 1 606 ? -44.969 60.094 21.906 1 94.25 606 PHE B N 1
ATOM 11268 C CA . PHE B 1 606 ? -45.625 59.938 23.203 1 94.25 606 PHE B CA 1
ATOM 11269 C C . PHE B 1 606 ? -46.969 59.25 23.078 1 94.25 606 PHE B C 1
ATOM 11271 O O . PHE B 1 606 ? -47.625 59.344 22.047 1 94.25 606 PHE B O 1
ATOM 11278 N N . ILE B 1 607 ? -47.281 58.5 24.078 1 95.62 607 ILE B N 1
ATOM 11279 C CA . ILE B 1 607 ? -48.625 57.969 24.234 1 95.62 607 ILE B CA 1
ATOM 11280 C C . ILE B 1 607 ? -49.375 58.75 25.312 1 95.62 607 ILE B C 1
ATOM 11282 O O . ILE B 1 607 ? -48.875 58.875 26.438 1 95.62 607 ILE B O 1
ATOM 11286 N N . VAL B 1 608 ? -50.562 59.25 25 1 96.38 608 VAL B N 1
ATOM 11287 C CA . VAL B 1 608 ? -51.375 60.094 25.906 1 96.38 608 VAL B CA 1
ATOM 11288 C C . VAL B 1 608 ? -52.625 59.344 26.312 1 96.38 608 VAL B C 1
ATOM 11290 O O . VAL B 1 608 ? -53.312 58.781 25.469 1 96.38 608 VAL B O 1
ATOM 11293 N N . PHE B 1 609 ? -52.906 59.375 27.578 1 96.88 609 PHE B N 1
ATOM 11294 C CA . PHE B 1 609 ? -54.094 58.75 28.156 1 96.88 609 PHE B CA 1
ATOM 11295 C C . PHE B 1 609 ? -55.062 59.812 28.703 1 96.88 609 PHE B C 1
ATOM 11297 O O . PHE B 1 609 ? -54.625 60.75 29.391 1 96.88 609 PHE B O 1
ATOM 11304 N N . VAL B 1 610 ? -56.344 59.656 28.391 1 96.56 610 VAL B N 1
ATOM 11305 C CA . VAL B 1 610 ? -57.406 60.469 28.984 1 96.56 610 VAL B CA 1
ATOM 11306 C C . VAL B 1 610 ? -58.375 59.594 29.734 1 96.56 610 VAL B C 1
ATOM 11308 O O . VAL B 1 610 ? -58.812 58.562 29.219 1 96.56 610 VAL B O 1
ATOM 11311 N N . THR B 1 611 ? -58.688 59.969 30.969 1 96.56 611 THR B N 1
ATOM 11312 C CA . THR B 1 611 ? -59.562 59.094 31.766 1 96.56 611 THR B CA 1
ATOM 11313 C C . THR B 1 611 ? -60.938 59.75 31.969 1 96.56 611 THR B C 1
ATOM 11315 O O . THR B 1 611 ? -61.094 60.938 31.766 1 96.56 611 THR B O 1
ATOM 11318 N N . ARG B 1 612 ? -61.812 58.938 32.406 1 96.25 612 ARG B N 1
ATOM 11319 C CA . ARG B 1 612 ? -63.188 59.344 32.594 1 96.25 612 ARG B CA 1
ATOM 11320 C C . ARG B 1 612 ? -63.312 60.375 33.688 1 96.25 612 ARG B C 1
ATOM 11322 O O . ARG B 1 612 ? -64.125 61.312 33.594 1 96.25 612 ARG B O 1
ATOM 11329 N N . ASN B 1 613 ? -62.531 60.375 34.688 1 95.69 613 ASN B N 1
ATOM 11330 C CA . ASN B 1 613 ? -62.594 61.281 35.812 1 95.69 613 ASN B CA 1
ATOM 11331 C C . ASN B 1 613 ? -61.781 62.562 35.562 1 95.69 613 ASN B C 1
ATOM 11333 O O . ASN B 1 613 ? -61.531 63.344 36.469 1 95.69 613 ASN B O 1
ATOM 11337 N N . GLY B 1 614 ? -61.25 62.688 34.375 1 95.06 614 GLY B N 1
ATOM 11338 C CA . GLY B 1 614 ? -60.688 63.938 33.938 1 95.06 614 GLY B CA 1
ATOM 11339 C C . GLY B 1 614 ? -59.188 64 34.156 1 95.06 614 GLY B C 1
ATOM 11340 O O . GLY B 1 614 ? -58.625 65.125 34.312 1 95.06 614 GLY B O 1
ATOM 11341 N N . MET B 1 615 ? -58.562 62.906 34.188 1 96.56 615 MET B N 1
ATOM 11342 C CA . MET B 1 615 ? -57.125 62.875 34.281 1 96.56 615 MET B CA 1
ATOM 11343 C C . MET B 1 615 ? -56.5 62.719 32.906 1 96.56 615 MET B C 1
ATOM 11345 O O . MET B 1 615 ? -57.125 62.188 31.984 1 96.56 615 MET B O 1
ATOM 11349 N N . ILE B 1 616 ? -55.25 63.188 32.75 1 96.38 616 ILE B N 1
ATOM 11350 C CA . ILE B 1 616 ? -54.469 63.031 31.5 1 96.38 616 ILE B CA 1
ATOM 11351 C C . ILE B 1 616 ? -53.031 62.656 31.844 1 96.38 616 ILE B C 1
ATOM 11353 O O . ILE B 1 616 ? -52.469 63.156 32.812 1 96.38 616 ILE B O 1
ATOM 11357 N N . LYS B 1 617 ? -52.5 61.719 31.047 1 97 617 LYS B N 1
ATOM 11358 C CA . LYS B 1 617 ? -51.125 61.25 31.203 1 97 617 LYS B CA 1
ATOM 11359 C C . LYS B 1 617 ? -50.406 61.188 29.859 1 97 617 LYS B C 1
ATOM 11361 O O . LYS B 1 617 ? -50.969 60.75 28.875 1 97 617 LYS B O 1
ATOM 11366 N N . LYS B 1 618 ? -49.188 61.562 29.875 1 96 618 LYS B N 1
ATOM 11367 C CA . LYS B 1 618 ? -48.312 61.5 28.719 1 96 618 LYS B CA 1
ATOM 11368 C C . LYS B 1 618 ? -47.031 60.719 29.047 1 96 618 LYS B C 1
ATOM 11370 O O . LYS B 1 618 ? -46.375 61 30.062 1 96 618 LYS B O 1
ATOM 11375 N N . THR B 1 619 ? -46.75 59.656 28.266 1 95.62 619 THR B N 1
ATOM 11376 C CA . THR B 1 619 ? -45.562 58.812 28.484 1 95.62 619 THR B CA 1
ATOM 11377 C C . THR B 1 619 ? -44.812 58.625 27.172 1 95.62 619 THR B C 1
ATOM 11379 O O . THR B 1 619 ? -45.406 58.438 26.125 1 95.62 619 THR B O 1
ATOM 11382 N N . GLU B 1 620 ? -43.5 58.688 27.25 1 94.75 620 GLU B N 1
ATOM 11383 C CA . GLU B 1 620 ? -42.656 58.406 26.062 1 94.75 620 GLU B CA 1
ATOM 11384 C C . GLU B 1 620 ? -42.812 56.938 25.609 1 94.75 620 GLU B C 1
ATOM 11386 O O . GLU B 1 620 ? -42.875 56.031 26.438 1 94.75 620 GLU B O 1
ATOM 11391 N N . LEU B 1 621 ? -42.812 56.75 24.328 1 93.38 621 LEU B N 1
ATOM 11392 C CA . LEU B 1 621 ? -43.062 55.438 23.734 1 93.38 621 LEU B CA 1
ATOM 11393 C C . LEU B 1 621 ? -42 54.438 24.172 1 93.38 621 LEU B C 1
ATOM 11395 O O . LEU B 1 621 ? -42.281 53.25 24.375 1 93.38 621 LEU B O 1
ATOM 11399 N N . ASN B 1 622 ? -40.75 54.812 24.312 1 91.25 622 ASN B N 1
ATOM 11400 C CA . ASN B 1 622 ? -39.625 53.906 24.625 1 91.25 622 ASN B CA 1
ATOM 11401 C C . ASN B 1 622 ? -39.781 53.25 25.984 1 91.25 622 ASN B C 1
ATOM 11403 O O . ASN B 1 622 ? -39.188 52.219 26.25 1 91.25 622 ASN B O 1
ATOM 11407 N N . GLN B 1 623 ? -40.688 53.781 26.859 1 91.69 623 GLN B N 1
ATOM 11408 C CA . GLN B 1 623 ? -40.875 53.25 28.203 1 91.69 623 GLN B CA 1
ATOM 11409 C C . GLN B 1 623 ? -41.75 52 28.172 1 91.69 623 GLN B C 1
ATOM 11411 O O . GLN B 1 623 ? -41.844 51.281 29.156 1 91.69 623 GLN B O 1
ATOM 11416 N N . TYR B 1 624 ? -42.281 51.719 27.109 1 92.38 624 TYR B N 1
ATOM 11417 C CA . TYR B 1 624 ? -43.219 50.594 27.031 1 92.38 624 TYR B CA 1
ATOM 11418 C C . TYR B 1 624 ? -42.531 49.344 26.5 1 92.38 624 TYR B C 1
ATOM 11420 O O . TYR B 1 624 ? -43.156 48.312 26.297 1 92.38 624 TYR B O 1
ATOM 11428 N N . LYS B 1 625 ? -41.25 49.406 26.266 1 89.12 625 LYS B N 1
ATOM 11429 C CA . LYS B 1 625 ? -40.5 48.25 25.859 1 89.12 625 LYS B CA 1
ATOM 11430 C C . LYS B 1 625 ? -40.281 47.281 27.031 1 89.12 625 LYS B C 1
ATOM 11432 O O . LYS B 1 625 ? -39.875 47.719 28.109 1 89.12 625 LYS B O 1
ATOM 11437 N N . VAL B 1 626 ? -40.656 46 26.828 1 85.75 626 VAL B N 1
ATOM 11438 C CA . VAL B 1 626 ? -40.5 45 27.875 1 85.75 626 VAL B CA 1
ATOM 11439 C C . VAL B 1 626 ? -39.656 43.844 27.344 1 85.75 626 VAL B C 1
ATOM 11441 O O . VAL B 1 626 ? -39.594 43.625 26.141 1 85.75 626 VAL B O 1
ATOM 11444 N N . GLN B 1 627 ? -38.969 43.156 28.234 1 76.31 627 GLN B N 1
ATOM 11445 C CA . GLN B 1 627 ? -38.125 42.031 27.875 1 76.31 627 GLN B CA 1
ATOM 11446 C C . GLN B 1 627 ? -38.938 40.719 27.969 1 76.31 627 GLN B C 1
ATOM 11448 O O . GLN B 1 627 ? -38.719 39.812 27.172 1 76.31 627 GLN B O 1
ATOM 11453 N N . ARG B 1 628 ? -39.781 40.562 28.969 1 76.75 628 ARG B N 1
ATOM 11454 C CA . ARG B 1 628 ? -40.688 39.406 29.125 1 76.75 628 ARG B CA 1
ATOM 11455 C C . ARG B 1 628 ? -42.125 39.844 28.891 1 76.75 628 ARG B C 1
ATOM 11457 O O . ARG B 1 628 ? -42.562 40.875 29.391 1 76.75 628 ARG B O 1
ATOM 11464 N N . TYR B 1 629 ? -42.844 39.188 28.062 1 76 629 TYR B N 1
ATOM 11465 C CA . TYR B 1 629 ? -44.156 39.688 27.703 1 76 629 TYR B CA 1
ATOM 11466 C C . TYR B 1 629 ? -45.25 38.625 27.875 1 76 629 TYR B C 1
ATOM 11468 O O . TYR B 1 629 ? -46.25 38.625 27.156 1 76 629 TYR B O 1
ATOM 11476 N N . SER B 1 630 ? -45.156 37.844 28.781 1 78 630 SER B N 1
ATOM 11477 C CA . SER B 1 630 ? -46.156 36.781 29 1 78 630 SER B CA 1
ATOM 11478 C C . SER B 1 630 ? -47.375 37.344 29.766 1 78 630 SER B C 1
ATOM 11480 O O . SER B 1 630 ? -48.375 36.625 29.953 1 78 630 SER B O 1
ATOM 11482 N N . ARG B 1 631 ? -47.406 38.625 30.172 1 85.75 631 ARG B N 1
ATOM 11483 C CA . ARG B 1 631 ? -48.5 39.188 30.953 1 85.75 631 ARG B CA 1
ATOM 11484 C C . ARG B 1 631 ? -48.844 40.594 30.484 1 85.75 631 ARG B C 1
ATOM 11486 O O . ARG B 1 631 ? -48.062 41.219 29.719 1 85.75 631 ARG B O 1
ATOM 11493 N N . ALA B 1 632 ? -50.125 41.094 31.016 1 89.62 632 ALA B N 1
ATOM 11494 C CA . ALA B 1 632 ? -50.469 42.5 30.781 1 89.62 632 ALA B CA 1
ATOM 11495 C C . ALA B 1 632 ? -49.719 43.438 31.75 1 89.62 632 ALA B C 1
ATOM 11497 O O . ALA B 1 632 ? -49.438 43.031 32.875 1 89.62 632 ALA B O 1
ATOM 11498 N N . PHE B 1 633 ? -49.375 44.594 31.328 1 93.25 633 PHE B N 1
ATOM 11499 C CA . PHE B 1 633 ? -48.625 45.562 32.125 1 93.25 633 PHE B CA 1
ATOM 11500 C C . PHE B 1 633 ? -49.469 46.812 32.375 1 93.25 633 PHE B C 1
ATOM 11502 O O . PHE B 1 633 ? -50.406 47.094 31.641 1 93.25 633 PHE B O 1
ATOM 11509 N N . VAL B 1 634 ? -49.188 47.5 33.375 1 93.12 634 VAL B N 1
ATOM 11510 C CA . VAL B 1 634 ? -49.875 48.75 33.719 1 93.12 634 VAL B CA 1
ATOM 11511 C C . VAL B 1 634 ? -49.375 49.875 32.812 1 93.12 634 VAL B C 1
ATOM 11513 O O . VAL B 1 634 ? -48.188 50.062 32.625 1 93.12 634 VAL B O 1
ATOM 11516 N N . ALA B 1 635 ? -50.312 50.469 32.219 1 94.19 635 ALA B N 1
ATOM 11517 C CA . ALA B 1 635 ? -49.969 51.625 31.359 1 94.19 635 ALA B CA 1
ATOM 11518 C C . ALA B 1 635 ? -50.281 52.938 32.062 1 94.19 635 ALA B C 1
ATOM 11520 O O . ALA B 1 635 ? -49.625 53.938 31.781 1 94.19 635 ALA B O 1
ATOM 11521 N N . VAL B 1 636 ? -51.312 52.969 32.875 1 93.75 636 VAL B N 1
ATOM 11522 C CA . VAL B 1 636 ? -51.719 54.125 33.656 1 93.75 636 VAL B CA 1
ATOM 11523 C C . VAL B 1 636 ? -52.375 53.688 34.938 1 93.75 636 VAL B C 1
ATOM 11525 O O . VAL B 1 636 ? -53.188 52.75 34.938 1 93.75 636 VAL B O 1
ATOM 11528 N N . ASN B 1 637 ? -51.938 54.281 36 1 93.62 637 ASN B N 1
ATOM 11529 C CA . ASN B 1 637 ? -52.562 53.938 37.281 1 93.62 637 ASN B CA 1
ATOM 11530 C C . ASN B 1 637 ? -53.875 54.719 37.469 1 93.62 637 ASN B C 1
ATOM 11532 O O . ASN B 1 637 ? -53.875 55.938 37.625 1 93.62 637 ASN B O 1
ATOM 11536 N N . LEU B 1 638 ? -54.969 53.969 37.5 1 92.81 638 LEU B N 1
ATOM 11537 C CA . LEU B 1 638 ? -56.281 54.562 37.625 1 92.81 638 LEU B CA 1
ATOM 11538 C C . LEU B 1 638 ? -56.719 54.625 39.094 1 92.81 638 LEU B C 1
ATOM 11540 O O . LEU B 1 638 ? -56.469 53.688 39.844 1 92.81 638 LEU B O 1
ATOM 11544 N N . LYS B 1 639 ? -57.156 55.75 39.531 1 85.94 639 LYS B N 1
ATOM 11545 C CA . LYS B 1 639 ? -57.656 55.875 40.906 1 85.94 639 LYS B CA 1
ATOM 11546 C C . LYS B 1 639 ? -59.125 55.531 41 1 85.94 639 LYS B C 1
ATOM 11548 O O . LYS B 1 639 ? -59.906 55.906 40.125 1 85.94 639 LYS B O 1
ATOM 11553 N N . LYS B 1 640 ? -59.5 54.781 42.062 1 82.12 640 LYS B N 1
ATOM 11554 C CA . LYS B 1 640 ? -60.906 54.469 42.406 1 82.12 640 LYS B CA 1
ATOM 11555 C C . LYS B 1 640 ? -61.594 53.781 41.219 1 82.12 640 LYS B C 1
ATOM 11557 O O . LYS B 1 640 ? -61.094 52.812 40.656 1 82.12 640 LYS B O 1
ATOM 11562 N N . ASP B 1 641 ? -62.781 54.25 40.844 1 86.12 641 ASP B N 1
ATOM 11563 C CA . ASP B 1 641 ? -63.594 53.688 39.781 1 86.12 641 ASP B CA 1
ATOM 11564 C C . ASP B 1 641 ? -63.375 54.406 38.469 1 86.12 641 ASP B C 1
ATOM 11566 O O . ASP B 1 641 ? -64.25 54.5 37.625 1 86.12 641 ASP B O 1
ATOM 11570 N N . ASP B 1 642 ? -62.125 54.875 38.156 1 91.56 642 ASP B N 1
ATOM 11571 C CA . ASP B 1 642 ? -61.75 55.562 36.938 1 91.56 642 ASP B CA 1
ATOM 11572 C C . ASP B 1 642 ? -61.469 54.562 35.812 1 91.56 642 ASP B C 1
ATOM 11574 O O . ASP B 1 642 ? -61.156 53.406 36.062 1 91.56 642 ASP B O 1
ATOM 11578 N N . GLU B 1 643 ? -61.625 55 34.5 1 94.69 643 GLU B N 1
ATOM 11579 C CA . GLU B 1 643 ? -61.344 54.219 33.312 1 94.69 643 GLU B CA 1
ATOM 11580 C C . GLU B 1 643 ? -60.719 55.094 32.219 1 94.69 643 GLU B C 1
ATOM 11582 O O . GLU B 1 643 ? -60.906 56.281 32.188 1 94.69 643 GLU B O 1
ATOM 11587 N N . VAL B 1 644 ? -60.031 54.438 31.406 1 95.56 644 VAL B N 1
ATOM 11588 C CA . VAL B 1 644 ? -59.438 55.156 30.266 1 95.56 644 VAL B CA 1
ATOM 11589 C C . VAL B 1 644 ? -60.5 55.312 29.172 1 95.56 644 VAL B C 1
ATOM 11591 O O . VAL B 1 644 ? -61.156 54.344 28.766 1 95.56 644 VAL B O 1
ATOM 11594 N N . VAL B 1 645 ? -60.625 56.562 28.672 1 93.5 645 VAL B N 1
ATOM 11595 C CA . VAL B 1 645 ? -61.625 56.844 27.672 1 93.5 645 VAL B CA 1
ATOM 11596 C C . VAL B 1 645 ? -61 56.938 26.297 1 93.5 645 VAL B C 1
ATOM 11598 O O . VAL B 1 645 ? -61.562 56.5 25.297 1 93.5 645 VAL B O 1
ATOM 11601 N N . ASP B 1 646 ? -59.812 57.469 26.25 1 93.94 646 ASP B N 1
ATOM 11602 C CA . ASP B 1 646 ? -59.125 57.625 24.969 1 93.94 646 ASP B CA 1
ATOM 11603 C C . ASP B 1 646 ? -57.625 57.562 25.141 1 93.94 646 ASP B C 1
ATOM 11605 O O . ASP B 1 646 ? -57.094 57.938 26.188 1 93.94 646 ASP B O 1
ATOM 11609 N N . ILE B 1 647 ? -57.031 56.969 24.141 1 94.88 647 ILE B N 1
ATOM 11610 C CA . ILE B 1 647 ? -55.562 56.875 24.047 1 94.88 647 ILE B CA 1
ATOM 11611 C C . ILE B 1 647 ? -55.125 57.281 22.641 1 94.88 647 ILE B C 1
ATOM 11613 O O . ILE B 1 647 ? -55.781 56.938 21.656 1 94.88 647 ILE B O 1
ATOM 11617 N N . PHE B 1 648 ? -54.062 58 22.531 1 92.12 648 PHE B N 1
ATOM 11618 C CA . PHE B 1 648 ? -53.562 58.375 21.219 1 92.12 648 PHE B CA 1
ATOM 11619 C C . PHE B 1 648 ? -52.062 58.688 21.297 1 92.12 648 PHE B C 1
ATOM 11621 O O . PHE B 1 648 ? -51.562 59 22.359 1 92.12 648 PHE B O 1
ATOM 11628 N N . ALA B 1 649 ? -51.469 58.594 20.156 1 92.88 649 ALA B N 1
ATOM 11629 C CA . ALA B 1 649 ? -50.062 58.906 20.031 1 92.88 649 ALA B CA 1
ATOM 11630 C C . ALA B 1 649 ? -49.875 60.344 19.562 1 92.88 649 ALA B C 1
ATOM 11632 O O . ALA B 1 649 ? -50.625 60.844 18.734 1 92.88 649 ALA B O 1
ATOM 11633 N N . THR B 1 650 ? -48.875 61.062 20.141 1 92.56 650 THR B N 1
ATOM 11634 C CA . THR B 1 650 ? -48.562 62.406 19.734 1 92.56 650 THR B CA 1
ATOM 11635 C C . THR B 1 650 ? -47.031 62.625 19.625 1 92.56 650 THR B C 1
ATOM 11637 O O . THR B 1 650 ? -46.281 61.75 20 1 92.56 650 THR B O 1
ATOM 11640 N N . ASP B 1 651 ? -46.656 63.75 19.047 1 90.69 651 ASP B N 1
ATOM 11641 C CA . ASP B 1 651 ? -45.25 64.125 18.969 1 90.69 651 ASP B CA 1
ATOM 11642 C C . ASP B 1 651 ? -44.875 65.125 20.047 1 90.69 651 ASP B C 1
ATOM 11644 O O . ASP B 1 651 ? -43.781 65.688 20.016 1 90.69 651 ASP B O 1
ATOM 11648 N N . GLY B 1 652 ? -45.781 65.438 20.922 1 90.38 652 GLY B N 1
ATOM 11649 C CA . GLY B 1 652 ? -45.5 66.375 22.031 1 90.38 652 GLY B CA 1
ATOM 11650 C C . GLY B 1 652 ? -45.875 67.812 21.734 1 90.38 652 GLY B C 1
ATOM 11651 O O . GLY B 1 652 ? -45.75 68.688 22.594 1 90.38 652 GLY B O 1
ATOM 11652 N N . THR B 1 653 ? -46.5 68 20.578 1 91.44 653 THR B N 1
ATOM 11653 C CA . THR B 1 653 ? -46.781 69.375 20.219 1 91.44 653 THR B CA 1
ATOM 11654 C C . THR B 1 653 ? -48.25 69.562 19.891 1 91.44 653 THR B C 1
ATOM 11656 O O . THR B 1 653 ? -48.656 70.625 19.438 1 91.44 653 THR B O 1
ATOM 11659 N N . SER B 1 654 ? -49.062 68.688 20.109 1 92.75 654 SER B N 1
ATOM 11660 C CA . SER B 1 654 ? -50.438 68.75 19.703 1 92.75 654 SER B CA 1
ATOM 11661 C C . SER B 1 654 ? -51.281 69.5 20.734 1 92.75 654 SER B C 1
ATOM 11663 O O . SER B 1 654 ? -50.938 69.562 21.906 1 92.75 654 SER B O 1
ATOM 11665 N N . ASP B 1 655 ? -52.375 70.125 20.281 1 94.56 655 ASP B N 1
ATOM 11666 C CA . ASP B 1 655 ? -53.438 70.562 21.172 1 94.56 655 ASP B CA 1
ATOM 11667 C C . ASP B 1 655 ? -54.375 69.438 21.5 1 94.56 655 ASP B C 1
ATOM 11669 O O . ASP B 1 655 ? -54.656 68.562 20.641 1 94.56 655 ASP B O 1
ATOM 11673 N N . ILE B 1 656 ? -54.844 69.375 22.672 1 95.94 656 ILE B N 1
ATOM 11674 C CA . ILE B 1 656 ? -55.75 68.312 23.109 1 95.94 656 ILE B CA 1
ATOM 11675 C C . ILE B 1 656 ? -57.125 68.938 23.375 1 95.94 656 ILE B C 1
ATOM 11677 O O . ILE B 1 656 ? -57.25 69.938 24.031 1 95.94 656 ILE B O 1
ATOM 11681 N N . VAL B 1 657 ? -58.156 68.375 22.844 1 95.38 657 VAL B N 1
ATOM 11682 C CA . VAL B 1 657 ? -59.531 68.75 23.109 1 95.38 657 VAL B CA 1
ATOM 11683 C C . VAL B 1 657 ? -60.219 67.75 23.984 1 95.38 657 VAL B C 1
ATOM 11685 O O . VAL B 1 657 ? -60.125 66.5 23.719 1 95.38 657 VAL B O 1
ATOM 11688 N N . LEU B 1 658 ? -60.875 68.125 25 1 96.19 658 LEU B N 1
ATOM 11689 C CA . LEU B 1 658 ? -61.688 67.25 25.875 1 96.19 658 LEU B CA 1
ATOM 11690 C C . LEU B 1 658 ? -63.156 67.688 25.844 1 96.19 658 LEU B C 1
ATOM 11692 O O . LEU B 1 658 ? -63.469 68.875 25.797 1 96.19 658 LEU B O 1
ATOM 11696 N N . ALA B 1 659 ? -64 66.75 25.812 1 95.5 659 ALA B N 1
ATOM 11697 C CA . ALA B 1 659 ? -65.438 67 25.938 1 95.5 659 ALA B CA 1
ATOM 11698 C C . ALA B 1 659 ? -66.062 66.188 27.047 1 95.5 659 ALA B C 1
ATOM 11700 O O . ALA B 1 659 ? -65.75 65 27.188 1 95.5 659 ALA B O 1
ATOM 11701 N N . THR B 1 660 ? -66.875 66.812 27.875 1 95.69 660 THR B N 1
ATOM 11702 C CA . THR B 1 660 ? -67.562 66.062 28.969 1 95.69 660 THR B CA 1
ATOM 11703 C C . THR B 1 660 ? -68.938 65.688 28.594 1 95.69 660 THR B C 1
ATOM 11705 O O . THR B 1 660 ? -69.562 66.25 27.672 1 95.69 660 THR B O 1
ATOM 11708 N N . HIS B 1 661 ? -69.438 64.75 29.266 1 96.06 661 HIS B N 1
ATOM 11709 C CA . HIS B 1 661 ? -70.812 64.312 29.109 1 96.06 661 HIS B CA 1
ATOM 11710 C C . HIS B 1 661 ? -71.812 65.438 29.328 1 96.06 661 HIS B C 1
ATOM 11712 O O . HIS B 1 661 ? -72.812 65.562 28.609 1 96.06 661 HIS B O 1
ATOM 11718 N N . GLY B 1 662 ? -71.438 66.375 30.156 1 93.12 662 GLY B N 1
ATOM 11719 C CA . GLY B 1 662 ? -72.312 67.562 30.484 1 93.12 662 GLY B CA 1
ATOM 11720 C C . GLY B 1 662 ? -72.125 68.688 29.469 1 93.12 662 GLY B C 1
ATOM 11721 O O . GLY B 1 662 ? -72.625 69.812 29.719 1 93.12 662 GLY B O 1
ATOM 11722 N N . ALA B 1 663 ? -71.438 68.438 28.438 1 93.81 663 ALA B N 1
ATOM 11723 C CA . ALA B 1 663 ? -71.375 69.312 27.25 1 93.81 663 ALA B CA 1
ATOM 11724 C C . ALA B 1 663 ? -70.438 70.5 27.516 1 93.81 663 ALA B C 1
ATOM 11726 O O . ALA B 1 663 ? -70.75 71.625 27.109 1 93.81 663 ALA B O 1
ATOM 11727 N N . TYR B 1 664 ? -69.375 70.25 28.188 1 94.81 664 TYR B N 1
ATOM 11728 C CA . TYR B 1 664 ? -68.312 71.188 28.281 1 94.81 664 TYR B CA 1
ATOM 11729 C C . TYR B 1 664 ? -67.125 70.75 27.422 1 94.81 664 TYR B C 1
ATOM 11731 O O . TYR B 1 664 ? -66.875 69.562 27.281 1 94.81 664 TYR B O 1
ATOM 11739 N N . ALA B 1 665 ? -66.438 71.688 26.828 1 95.25 665 ALA B N 1
ATOM 11740 C CA . ALA B 1 665 ? -65.188 71.375 26.062 1 95.25 665 ALA B CA 1
ATOM 11741 C C . ALA B 1 665 ? -64.062 72.25 26.5 1 95.25 665 ALA B C 1
ATOM 11743 O O . ALA B 1 665 ? -64.188 73.438 26.797 1 95.25 665 ALA B O 1
ATOM 11744 N N . LEU B 1 666 ? -62.844 71.688 26.594 1 96.12 666 LEU B N 1
ATOM 11745 C CA . LEU B 1 666 ? -61.594 72.375 26.953 1 96.12 666 LEU B CA 1
ATOM 11746 C C . LEU B 1 666 ? -60.5 72 25.969 1 96.12 666 LEU B C 1
ATOM 11748 O O . LEU B 1 666 ? -60.312 70.875 25.609 1 96.12 666 LEU B O 1
ATOM 11752 N N . ILE B 1 667 ? -59.844 73 25.422 1 95.62 667 ILE B N 1
ATOM 11753 C CA . ILE B 1 667 ? -58.656 72.812 24.578 1 95.62 667 ILE B CA 1
ATOM 11754 C C . ILE B 1 667 ? -57.438 73.438 25.25 1 95.62 667 ILE B C 1
ATOM 11756 O O . ILE B 1 667 ? -57.469 74.562 25.734 1 95.62 667 ILE B O 1
ATOM 11760 N N . PHE B 1 668 ? -56.375 72.688 25.438 1 96.19 668 PHE B N 1
ATOM 11761 C CA . PHE B 1 668 ? -55.094 73.125 25.953 1 96.19 668 PHE B CA 1
ATOM 11762 C C . PHE B 1 668 ? -53.938 72.5 25.203 1 96.19 668 PHE B C 1
ATOM 11764 O O . PHE B 1 668 ? -54.125 71.5 24.516 1 96.19 668 PHE B O 1
ATOM 11771 N N . HIS B 1 669 ? -52.812 73.062 25.25 1 95.06 669 HIS B N 1
ATOM 11772 C CA . HIS B 1 669 ? -51.656 72.562 24.562 1 95.06 669 HIS B CA 1
ATOM 11773 C C . HIS B 1 669 ? -51 71.438 25.359 1 95.06 669 HIS B C 1
ATOM 11775 O O . HIS B 1 669 ? -50.906 71.5 26.594 1 95.06 669 HIS B O 1
ATOM 11781 N N . GLU B 1 670 ? -50.562 70.375 24.656 1 93.69 670 GLU B N 1
ATOM 11782 C CA . GLU B 1 670 ? -50.031 69.188 25.25 1 93.69 670 GLU B CA 1
ATOM 11783 C C . GLU B 1 670 ? -48.812 69.5 26.094 1 93.69 670 GLU B C 1
ATOM 11785 O O . GLU B 1 670 ? -48.438 68.688 26.953 1 93.69 670 GLU B O 1
ATOM 11790 N N . GLU B 1 671 ? -48.156 70.625 25.984 1 93.19 671 GLU B N 1
ATOM 11791 C CA . GLU B 1 671 ? -47 71 26.781 1 93.19 671 GLU B CA 1
ATOM 11792 C C . GLU B 1 671 ? -47.344 71.125 28.25 1 93.19 671 GLU B C 1
ATOM 11794 O O . GLU B 1 671 ? -46.5 71.062 29.125 1 93.19 671 GLU B O 1
ATOM 11799 N N . GLU B 1 672 ? -48.625 71.375 28.547 1 94.44 672 GLU B N 1
ATOM 11800 C CA . GLU B 1 672 ? -49.094 71.562 29.922 1 94.44 672 GLU B CA 1
ATOM 11801 C C . GLU B 1 672 ? -49.062 70.188 30.656 1 94.44 672 GLU B C 1
ATOM 11803 O O . GLU B 1 672 ? -49.188 70.125 31.891 1 94.44 672 GLU B O 1
ATOM 11808 N N . VAL B 1 673 ? -48.844 69.125 29.891 1 95.75 673 VAL B N 1
ATOM 11809 C CA . VAL B 1 673 ? -48.75 67.812 30.469 1 95.75 673 VAL B CA 1
ATOM 11810 C C . VAL B 1 673 ? -47.312 67.312 30.375 1 95.75 673 VAL B C 1
ATOM 11812 O O . VAL B 1 673 ? -46.812 67 29.281 1 95.75 673 VAL B O 1
ATOM 11815 N N . SER B 1 674 ? -46.656 67.188 31.469 1 95.19 674 SER B N 1
ATOM 11816 C CA . SER B 1 674 ? -45.281 66.688 31.484 1 95.19 674 SER B CA 1
ATOM 11817 C C . SER B 1 674 ? -45.219 65.125 31.281 1 95.19 674 SER B C 1
ATOM 11819 O O . SER B 1 674 ? -46.094 64.438 31.781 1 95.19 674 SER B O 1
ATOM 11821 N N . PRO B 1 675 ? -44.281 64.688 30.422 1 94.31 675 PRO B N 1
ATOM 11822 C CA . PRO B 1 675 ? -44.125 63.25 30.281 1 94.31 675 PRO B CA 1
ATOM 11823 C C . PRO B 1 675 ? -43.781 62.562 31.609 1 94.31 675 PRO B C 1
ATOM 11825 O O . PRO B 1 675 ? -42.938 63.062 32.375 1 94.31 675 PRO B O 1
ATOM 11828 N N . VAL B 1 676 ? -44.469 61.531 31.969 1 94.38 676 VAL B N 1
ATOM 11829 C CA . VAL B 1 676 ? -44.219 60.781 33.188 1 94.38 676 VAL B CA 1
ATOM 11830 C C . VAL B 1 676 ? -44.094 59.281 32.875 1 94.38 676 VAL B C 1
ATOM 11832 O O . VAL B 1 676 ? -44.281 58.875 31.734 1 94.38 676 VAL B O 1
ATOM 11835 N N . GLY B 1 677 ? -43.781 58.5 33.906 1 92.56 677 GLY B N 1
ATOM 11836 C CA . GLY B 1 677 ? -43.531 57.094 33.75 1 92.56 677 GLY B CA 1
ATOM 11837 C C . GLY B 1 677 ? -44.812 56.281 33.562 1 92.56 677 GLY B C 1
ATOM 11838 O O . GLY B 1 677 ? -45.906 56.812 33.75 1 92.56 677 GLY B O 1
ATOM 11839 N N . VAL B 1 678 ? -44.688 54.969 33.219 1 92.25 678 VAL B N 1
ATOM 11840 C CA . VAL B 1 678 ? -45.781 54.094 32.844 1 92.25 678 VAL B CA 1
ATOM 11841 C C . VAL B 1 678 ? -46.719 53.875 34.031 1 92.25 678 VAL B C 1
ATOM 11843 O O . VAL B 1 678 ? -47.938 53.75 33.844 1 92.25 678 VAL B O 1
ATOM 11846 N N . ARG B 1 679 ? -46.312 53.969 35.188 1 91.88 679 ARG B N 1
ATOM 11847 C CA . ARG B 1 679 ? -47.156 53.656 36.344 1 91.88 679 ARG B CA 1
ATOM 11848 C C . ARG B 1 679 ? -47.75 54.938 36.969 1 91.88 679 ARG B C 1
ATOM 11850 O O . ARG B 1 679 ? -48.406 54.875 38 1 91.88 679 ARG B O 1
ATOM 11857 N N . ALA B 1 680 ? -47.594 56.031 36.375 1 94.06 680 ALA B N 1
ATOM 11858 C CA . ALA B 1 680 ? -48.094 57.312 36.906 1 94.06 680 ALA B CA 1
ATOM 11859 C C . ALA B 1 680 ? -49.594 57.469 36.625 1 94.06 680 ALA B C 1
ATOM 11861 O O . ALA B 1 680 ? -50.125 56.906 35.656 1 94.06 680 ALA B O 1
ATOM 11862 N N . ALA B 1 681 ? -50.281 58.219 37.406 1 92.62 681 ALA B N 1
ATOM 11863 C CA . ALA B 1 681 ? -51.719 58.438 37.281 1 92.62 681 ALA B CA 1
ATOM 11864 C C . ALA B 1 681 ? -52 59.625 36.344 1 92.62 681 ALA B C 1
ATOM 11866 O O . ALA B 1 681 ? -53.062 59.719 35.75 1 92.62 681 ALA B O 1
ATOM 11867 N N . GLY B 1 682 ? -51.062 60.5 36.219 1 93.56 682 GLY B N 1
ATOM 11868 C CA . GLY B 1 682 ? -51.25 61.688 35.438 1 93.56 682 GLY B CA 1
ATOM 11869 C C . GLY B 1 682 ? -51.719 62.875 36.25 1 93.56 682 GLY B C 1
ATOM 11870 O O . GLY B 1 682 ? -51.594 62.875 37.469 1 93.56 682 GLY B O 1
ATOM 11871 N N . VAL B 1 683 ? -52.125 63.906 35.562 1 96.19 683 VAL B N 1
ATOM 11872 C CA . VAL B 1 683 ? -52.531 65.188 36.188 1 96.19 683 VAL B CA 1
ATOM 11873 C C . VAL B 1 683 ? -53.969 65.5 35.75 1 96.19 683 VAL B C 1
ATOM 11875 O O . VAL B 1 683 ? -54.5 64.875 34.844 1 96.19 683 VAL B O 1
ATOM 11878 N N . LYS B 1 684 ? -54.562 66.438 36.5 1 95.62 684 LYS B N 1
ATOM 11879 C CA . LYS B 1 684 ? -55.906 66.875 36.188 1 95.62 684 LYS B CA 1
ATOM 11880 C C . LYS B 1 684 ? -55.969 67.562 34.844 1 95.62 684 LYS B C 1
ATOM 11882 O O . LYS B 1 684 ? -55.25 68.562 34.625 1 95.62 684 LYS B O 1
ATOM 11887 N N . ALA B 1 685 ? -56.75 67.125 34 1 96.25 685 ALA B N 1
ATOM 11888 C CA . ALA B 1 685 ? -56.906 67.688 32.656 1 96.25 685 ALA B CA 1
ATOM 11889 C C . ALA B 1 685 ? -58.031 68.688 32.625 1 96.25 685 ALA B C 1
ATOM 11891 O O . ALA B 1 685 ? -57.875 69.75 32 1 96.25 685 ALA B O 1
ATOM 11892 N N . ILE B 1 686 ? -59.094 68.375 33.312 1 96.06 686 ILE B N 1
ATOM 11893 C CA . ILE B 1 686 ? -60.312 69.188 33.281 1 96.06 686 ILE B CA 1
ATOM 11894 C C . ILE B 1 686 ? -61 69.188 34.656 1 96.06 686 ILE B C 1
ATOM 11896 O O . ILE B 1 686 ? -60.969 68.125 35.344 1 96.06 686 ILE B O 1
ATOM 11900 N N . ASN B 1 687 ? -61.531 70.312 35.031 1 95.06 687 ASN B N 1
ATOM 11901 C CA . ASN B 1 687 ? -62.344 70.438 36.25 1 95.06 687 ASN B CA 1
ATOM 11902 C C . ASN B 1 687 ? -63.812 70.062 35.969 1 95.06 687 ASN B C 1
ATOM 11904 O O . ASN B 1 687 ? -64.5 70.75 35.281 1 95.06 687 ASN B O 1
ATOM 11908 N N . LEU B 1 688 ? -64.25 68.875 36.5 1 95 688 LEU B N 1
ATOM 11909 C CA . LEU B 1 688 ? -65.562 68.312 36.219 1 95 688 LEU B CA 1
ATOM 11910 C C . LEU B 1 688 ? -66.625 68.875 37.219 1 95 688 LEU B C 1
ATOM 11912 O O . LEU B 1 688 ? -66.312 69.062 38.406 1 95 688 LEU B O 1
ATOM 11916 N N . LYS B 1 689 ? -67.812 69.062 36.781 1 90.88 689 LYS B N 1
ATOM 11917 C CA . LYS B 1 689 ? -68.938 69.375 37.688 1 90.88 689 LYS B CA 1
ATOM 11918 C C . LYS B 1 689 ? -69.375 68.062 38.406 1 90.88 689 LYS B C 1
ATOM 11920 O O . LYS B 1 689 ? -68.938 67 38.031 1 90.88 689 LYS B O 1
ATOM 11925 N N . GLU B 1 690 ? -70.25 68.375 39.438 1 85.38 690 GLU B N 1
ATOM 11926 C CA . GLU B 1 690 ? -70.75 67.25 40.156 1 85.38 690 GLU B CA 1
ATOM 11927 C C . GLU B 1 690 ? -71.5 66.312 39.25 1 85.38 690 GLU B C 1
ATOM 11929 O O . GLU B 1 690 ? -72.312 66.75 38.406 1 85.38 690 GLU B O 1
ATOM 11934 N N . ASP B 1 691 ? -71.25 65.062 39.125 1 86.25 691 ASP B N 1
ATOM 11935 C CA . ASP B 1 691 ? -71.875 63.969 38.344 1 86.25 691 ASP B CA 1
ATOM 11936 C C . ASP B 1 691 ? -71.5 64.062 36.875 1 86.25 691 ASP B C 1
ATOM 11938 O O . ASP B 1 691 ? -72.188 63.5 36.031 1 86.25 691 ASP B O 1
ATOM 11942 N N . ASP B 1 692 ? -70.5 64.812 36.438 1 92.5 692 ASP B N 1
ATOM 11943 C CA . ASP B 1 692 ? -70 64.875 35.062 1 92.5 692 ASP B CA 1
ATOM 11944 C C . ASP B 1 692 ? -68.75 64 34.906 1 92.5 692 ASP B C 1
ATOM 11946 O O . ASP B 1 692 ? -68.125 63.625 35.875 1 92.5 692 ASP B O 1
ATOM 11950 N N . TYR B 1 693 ? -68.5 63.562 33.656 1 95.5 693 TYR B N 1
ATOM 11951 C CA . TYR B 1 693 ? -67.312 62.812 33.344 1 95.5 693 TYR B CA 1
ATOM 11952 C C . TYR B 1 693 ? -66.875 63.125 31.922 1 95.5 693 TYR B C 1
ATOM 11954 O O . TYR B 1 693 ? -67.625 63.688 31.109 1 95.5 693 TYR B O 1
ATOM 11962 N N . VAL B 1 694 ? -65.625 62.781 31.578 1 96.25 694 VAL B N 1
ATOM 11963 C CA . VAL B 1 694 ? -65.125 63 30.234 1 96.25 694 VAL B CA 1
ATOM 11964 C C . VAL B 1 694 ? -65.625 61.969 29.266 1 96.25 694 VAL B C 1
ATOM 11966 O O . VAL B 1 694 ? -65.5 60.75 29.516 1 96.25 694 VAL B O 1
ATOM 11969 N N . ALA B 1 695 ? -66.25 62.406 28.219 1 94.12 695 ALA B N 1
ATOM 11970 C CA . ALA B 1 695 ? -66.75 61.531 27.188 1 94.12 695 ALA B CA 1
ATOM 11971 C C . ALA B 1 695 ? -65.75 61.188 26.141 1 94.12 695 ALA B C 1
ATOM 11973 O O . ALA B 1 695 ? -65.688 60.094 25.594 1 94.12 695 ALA B O 1
ATOM 11974 N N . SER B 1 696 ? -64.875 62.156 25.922 1 94.19 696 SER B N 1
ATOM 11975 C CA . SER B 1 696 ? -63.844 61.906 24.891 1 94.19 696 SER B CA 1
ATOM 11976 C C . SER B 1 696 ? -62.719 62.938 24.984 1 94.19 696 SER B C 1
ATOM 11978 O O . SER B 1 696 ? -62.906 64.062 25.422 1 94.19 696 SER B O 1
ATOM 11980 N N . GLY B 1 697 ? -61.531 62.5 24.625 1 94.38 697 GLY B N 1
ATOM 11981 C CA . GLY B 1 697 ? -60.344 63.312 24.438 1 94.38 697 GLY B CA 1
ATOM 11982 C C . GLY B 1 697 ? -59.562 62.938 23.172 1 94.38 697 GLY B C 1
ATOM 11983 O O . GLY B 1 697 ? -59.344 61.781 22.891 1 94.38 697 GLY B O 1
ATOM 11984 N N . LYS B 1 698 ? -59.219 63.969 22.406 1 93.56 698 LYS B N 1
ATOM 11985 C CA . LYS B 1 698 ? -58.531 63.719 21.156 1 93.56 698 LYS B CA 1
ATOM 11986 C C . LYS B 1 698 ? -57.469 64.812 20.891 1 93.56 698 LYS B C 1
ATOM 11988 O O . LYS B 1 698 ? -57.625 65.938 21.328 1 93.56 698 LYS B O 1
ATOM 11993 N N . PRO B 1 699 ? -56.469 64.438 20.156 1 93.12 699 PRO B N 1
ATOM 11994 C CA . PRO B 1 699 ? -55.5 65.375 19.719 1 93.12 699 PRO B CA 1
ATOM 11995 C C . PRO B 1 699 ? -55.938 66.188 18.5 1 93.12 699 PRO B C 1
ATOM 11997 O O . PRO B 1 699 ? -56.562 65.625 17.594 1 93.12 699 PRO B O 1
ATOM 12000 N N . LEU B 1 700 ? -55.656 67.5 18.531 1 89.81 700 LEU B N 1
ATOM 12001 C CA . LEU B 1 700 ? -55.969 68.312 17.391 1 89.81 700 LEU B CA 1
ATOM 12002 C C . LEU B 1 700 ? -54.719 68.562 16.516 1 89.81 700 LEU B C 1
ATOM 12004 O O . LEU B 1 700 ? -53.625 68.625 17.016 1 89.81 700 LEU B O 1
ATOM 12008 N N . ASN B 1 701 ? -54.812 68.375 15.227 1 77.81 701 ASN B N 1
ATOM 12009 C CA . ASN B 1 701 ? -53.719 68.625 14.289 1 77.81 701 ASN B CA 1
ATOM 12010 C C . ASN B 1 701 ? -53.625 70.125 13.961 1 77.81 701 ASN B C 1
ATOM 12012 O O . ASN B 1 701 ? -52.562 70.625 13.5 1 77.81 701 ASN B O 1
ATOM 12016 N N . GLY B 1 702 ? -54.594 70.875 14.18 1 78.19 702 GLY B N 1
ATOM 12017 C CA . GLY B 1 702 ? -54.625 72.312 13.891 1 78.19 702 GLY B CA 1
ATOM 12018 C C . GLY B 1 702 ? -55.938 72.938 14.242 1 78.19 702 GLY B C 1
ATOM 12019 O O . GLY B 1 702 ? -56.906 72.312 14.586 1 78.19 702 GLY B O 1
ATOM 12020 N N . ASP B 1 703 ? -55.969 74.25 14.141 1 73.75 703 ASP B N 1
ATOM 12021 C CA . ASP B 1 703 ? -57.125 75.062 14.484 1 73.75 703 ASP B CA 1
ATOM 12022 C C . ASP B 1 703 ? -58.281 74.812 13.5 1 73.75 703 ASP B C 1
ATOM 12024 O O . ASP B 1 703 ? -59.438 75.125 13.812 1 73.75 703 ASP B O 1
ATOM 12028 N N . LYS B 1 704 ? -57.938 74.25 12.383 1 78.12 704 LYS B N 1
ATOM 12029 C CA . LYS B 1 704 ? -58.938 74.062 11.336 1 78.12 704 LYS B CA 1
ATOM 12030 C C . LYS B 1 704 ? -59.594 72.688 11.453 1 78.12 704 LYS B C 1
ATOM 12032 O O . LYS B 1 704 ? -60.469 72.312 10.625 1 78.12 704 LYS B O 1
ATOM 12037 N N . ASP B 1 705 ? -59.281 72 12.516 1 86.94 705 ASP B N 1
ATOM 12038 C CA . ASP B 1 705 ? -59.906 70.688 12.68 1 86.94 705 ASP B CA 1
ATOM 12039 C C . ASP B 1 705 ? -61.406 70.812 12.93 1 86.94 705 ASP B C 1
ATOM 12041 O O . ASP B 1 705 ? -61.875 71.75 13.602 1 86.94 705 ASP B O 1
ATOM 12045 N N . GLN B 1 706 ? -62.188 69.938 12.281 1 88.31 706 GLN B N 1
ATOM 12046 C CA . GLN B 1 706 ? -63.625 69.875 12.445 1 88.31 706 GLN B CA 1
ATOM 12047 C C . GLN B 1 706 ? -64 68.75 13.438 1 88.31 706 GLN B C 1
ATOM 12049 O O . GLN B 1 706 ? -63.594 67.625 13.305 1 88.31 706 GLN B O 1
ATOM 12054 N N . LEU B 1 707 ? -64.75 69.188 14.359 1 91.88 707 LEU B N 1
ATOM 12055 C CA . LEU B 1 707 ? -65.25 68.25 15.375 1 91.88 707 LEU B CA 1
ATOM 12056 C C . LEU B 1 707 ? -66.688 67.812 15.102 1 91.88 707 LEU B C 1
ATOM 12058 O O . LEU B 1 707 ? -67.562 68.688 14.773 1 91.88 707 LEU B O 1
ATOM 12062 N N . ILE B 1 708 ? -66.938 66.562 15.117 1 92.56 708 ILE B N 1
ATOM 12063 C CA . ILE B 1 708 ? -68.312 66 15.102 1 92.56 708 ILE B CA 1
ATOM 12064 C C . ILE B 1 708 ? -68.688 65.562 16.5 1 92.56 708 ILE B C 1
ATOM 12066 O O . ILE B 1 708 ? -68.062 64.625 17.062 1 92.56 708 ILE B O 1
ATOM 12070 N N . LEU B 1 709 ? -69.625 66.25 17.031 1 93.44 709 LEU B N 1
ATOM 12071 C CA . LEU B 1 709 ? -70.125 65.875 18.359 1 93.44 709 LEU B CA 1
ATOM 12072 C C . LEU B 1 709 ? -71.438 65.062 18.25 1 93.44 709 LEU B C 1
ATOM 12074 O O . LEU B 1 709 ? -72.312 65.438 17.469 1 93.44 709 LEU B O 1
ATOM 12078 N N . VAL B 1 710 ? -71.5 64 19.047 1 94.19 710 VAL B N 1
ATOM 12079 C CA . VAL B 1 710 ? -72.625 63.125 19.062 1 94.19 710 VAL B CA 1
ATOM 12080 C C . VAL B 1 710 ? -73.188 63.062 20.484 1 94.19 710 VAL B C 1
ATOM 12082 O O . VAL B 1 710 ? -72.438 62.844 21.438 1 94.19 710 VAL B O 1
ATOM 12085 N N . THR B 1 711 ? -74.562 63.188 20.625 1 93.56 711 THR B N 1
ATOM 12086 C CA . THR B 1 711 ? -75.188 63.156 21.938 1 93.56 711 THR B CA 1
ATOM 12087 C C . THR B 1 711 ? -76 61.875 22.109 1 93.56 711 THR B C 1
ATOM 12089 O O . THR B 1 711 ? -76.25 61.188 21.125 1 93.56 711 THR B O 1
ATOM 12092 N N . GLN B 1 712 ? -76.375 61.594 23.312 1 93.62 712 GLN B N 1
ATOM 12093 C CA . GLN B 1 712 ? -77.125 60.406 23.656 1 93.62 712 GLN B CA 1
ATOM 12094 C C . GLN B 1 712 ? -78.5 60.406 22.969 1 93.62 712 GLN B C 1
ATOM 12096 O O . GLN B 1 712 ? -79.125 59.344 22.781 1 93.62 712 GLN B O 1
ATOM 12101 N N . ARG B 1 713 ? -79 61.531 22.531 1 90.94 713 ARG B N 1
ATOM 12102 C CA . ARG B 1 713 ? -80.312 61.688 21.906 1 90.94 713 ARG B CA 1
ATOM 12103 C C . ARG B 1 713 ? -80.188 61.562 20.391 1 90.94 713 ARG B C 1
ATOM 12105 O O . ARG B 1 713 ? -81.188 61.75 19.688 1 90.94 713 ARG B O 1
ATOM 12112 N N . GLY B 1 714 ? -78.938 61.438 19.922 1 91.12 714 GLY B N 1
ATOM 12113 C CA . GLY B 1 714 ? -78.75 61.25 18.484 1 91.12 714 GLY B CA 1
ATOM 12114 C C . GLY B 1 714 ? -78.562 62.562 17.75 1 91.12 714 GLY B C 1
ATOM 12115 O O . GLY B 1 714 ? -78.75 62.625 16.531 1 91.12 714 GLY B O 1
ATOM 12116 N N . ALA B 1 715 ? -78.375 63.594 18.469 1 90.88 715 ALA B N 1
ATOM 12117 C CA . ALA B 1 715 ? -78.062 64.875 17.828 1 90.88 715 ALA B CA 1
ATOM 12118 C C . ALA B 1 715 ? -76.625 64.938 17.406 1 90.88 715 ALA B C 1
ATOM 12120 O O . ALA B 1 715 ? -75.75 64.5 18.156 1 90.88 715 ALA B O 1
ATOM 12121 N N . VAL B 1 716 ? -76.375 65.375 16.203 1 93.5 716 VAL B N 1
ATOM 12122 C CA . VAL B 1 716 ? -75.062 65.5 15.648 1 93.5 716 VAL B CA 1
ATOM 12123 C C . VAL B 1 716 ? -74.75 67 15.336 1 93.5 716 VAL B C 1
ATOM 12125 O O . VAL B 1 716 ? -75.562 67.688 14.766 1 93.5 716 VAL B O 1
ATOM 12128 N N . LYS B 1 717 ? -73.562 67.438 15.766 1 93.56 717 LYS B N 1
ATOM 12129 C CA . LYS B 1 717 ? -73.125 68.812 15.555 1 93.56 717 LYS B CA 1
ATOM 12130 C C . LYS B 1 717 ? -71.75 68.812 15.008 1 93.56 717 LYS B C 1
ATOM 12132 O O . LYS B 1 717 ? -70.812 68.125 15.5 1 93.56 717 LYS B O 1
ATOM 12137 N N . ARG B 1 718 ? -71.625 69.625 13.945 1 92.5 718 ARG B N 1
ATOM 12138 C CA . ARG B 1 718 ? -70.312 69.875 13.422 1 92.5 718 ARG B CA 1
ATOM 12139 C C . ARG B 1 718 ? -69.812 71.25 13.938 1 92.5 718 ARG B C 1
ATOM 12141 O O . ARG B 1 718 ? -70.5 72.25 13.852 1 92.5 718 ARG B O 1
ATOM 12148 N N . LEU B 1 719 ? -68.625 71.25 14.602 1 91.19 719 LEU B N 1
ATOM 12149 C CA . LEU B 1 719 ? -68.062 72.438 15.25 1 91.19 719 LEU B CA 1
ATOM 12150 C C . LEU B 1 719 ? -66.625 72.625 14.883 1 91.19 719 LEU B C 1
ATOM 12152 O O . LEU B 1 719 ? -65.812 71.688 14.906 1 91.19 719 LEU B O 1
ATOM 12156 N N . LYS B 1 720 ? -66.25 73.812 14.484 1 90.56 720 LYS B N 1
ATOM 12157 C CA . LYS B 1 720 ? -64.812 74.125 14.281 1 90.56 720 LYS B CA 1
ATOM 12158 C C . LYS B 1 720 ? -64.125 74.188 15.609 1 90.56 720 LYS B C 1
ATOM 12160 O O . LYS B 1 720 ? -64.625 74.75 16.578 1 90.56 720 LYS B O 1
ATOM 12165 N N . ALA B 1 721 ? -62.969 73.562 15.664 1 92.19 721 ALA B N 1
ATOM 12166 C CA . ALA B 1 721 ? -62.156 73.562 16.875 1 92.19 721 ALA B CA 1
ATOM 12167 C C . ALA B 1 721 ? -61.875 75 17.328 1 92.19 721 ALA B C 1
ATOM 12169 O O . ALA B 1 721 ? -61.781 75.312 18.531 1 92.19 721 ALA B O 1
ATOM 12170 N N . SER B 1 722 ? -61.906 76 16.453 1 90.38 722 SER B N 1
ATOM 12171 C CA . SER B 1 722 ? -61.594 77.375 16.734 1 90.38 722 SER B CA 1
ATOM 12172 C C . SER B 1 722 ? -62.688 78.062 17.547 1 90.38 722 SER B C 1
ATOM 12174 O O . SER B 1 722 ? -62.5 79.125 18.156 1 90.38 722 SER B O 1
ATOM 12176 N N . GLU B 1 723 ? -63.875 77.5 17.5 1 91.12 723 GLU B N 1
ATOM 12177 C CA . GLU B 1 723 ? -65 78 18.266 1 91.12 723 GLU B CA 1
ATOM 12178 C C . GLU B 1 723 ? -64.75 77.812 19.766 1 91.12 723 GLU B C 1
ATOM 12180 O O . GLU B 1 723 ? -65.438 78.438 20.578 1 91.12 723 GLU B O 1
ATOM 12185 N N . ILE B 1 724 ? -63.875 77 20.062 1 92.69 724 ILE B N 1
ATOM 12186 C CA . ILE B 1 724 ? -63.5 76.75 21.453 1 92.69 724 ILE B CA 1
ATOM 12187 C C . ILE B 1 724 ? -62.188 77.438 21.766 1 92.69 724 ILE B C 1
ATOM 12189 O O . ILE B 1 724 ? -61.125 77 21.297 1 92.69 724 ILE B O 1
ATOM 12193 N N . GLU B 1 725 ? -62.188 78.438 22.562 1 91.31 725 GLU B N 1
ATOM 12194 C CA . GLU B 1 725 ? -61 79.188 22.906 1 91.31 725 GLU B CA 1
ATOM 12195 C C . GLU B 1 725 ? -60.031 78.312 23.719 1 91.31 725 GLU B C 1
ATOM 12197 O O . GLU B 1 725 ? -60.438 77.688 24.672 1 91.31 725 GLU B O 1
ATOM 12202 N N . LYS B 1 726 ? -58.844 78.312 23.297 1 92.81 726 LYS B N 1
ATOM 12203 C CA . LYS B 1 726 ? -57.812 77.562 24 1 92.81 726 LYS B CA 1
ATOM 12204 C C . LYS B 1 726 ? -57.594 78.125 25.406 1 92.81 726 LYS B C 1
ATOM 12206 O O . LYS B 1 726 ? -57.656 79.375 25.625 1 92.81 726 LYS B O 1
ATOM 12211 N N . SER B 1 727 ? -57.406 77.25 26.359 1 93.56 727 SER B N 1
ATOM 12212 C CA . SER B 1 727 ? -57.188 77.625 27.766 1 93.56 727 SER B CA 1
ATOM 12213 C C . SER B 1 727 ? -56.125 76.688 28.375 1 93.56 727 SER B C 1
ATOM 12215 O O . SER B 1 727 ? -55.375 76.062 27.672 1 93.56 727 SER B O 1
ATOM 12217 N N . THR B 1 728 ? -55.938 76.812 29.688 1 93.38 728 THR B N 1
ATOM 12218 C CA . THR B 1 728 ? -55.031 75.938 30.422 1 93.38 728 THR B CA 1
ATOM 12219 C C . THR B 1 728 ? -55.781 74.75 30.953 1 93.38 728 THR B C 1
ATOM 12221 O O . THR B 1 728 ? -57.031 74.75 31.031 1 93.38 728 THR B O 1
ATOM 12224 N N . ARG B 1 729 ? -55.094 73.75 31.156 1 94.25 729 ARG B N 1
ATOM 12225 C CA . ARG B 1 729 ? -55.688 72.562 31.703 1 94.25 729 ARG B CA 1
ATOM 12226 C C . ARG B 1 729 ? -56.344 72.812 33.062 1 94.25 729 ARG B C 1
ATOM 12228 O O . ARG B 1 729 ? -56.062 73.875 33.688 1 94.25 729 ARG B O 1
ATOM 12235 N N . ALA B 1 730 ? -57.188 72 33.562 1 94.5 730 ALA B N 1
ATOM 12236 C CA . ALA B 1 730 ? -57.812 72 34.875 1 94.5 730 ALA B CA 1
ATOM 12237 C C . ALA B 1 730 ? -58.812 73.125 35 1 94.5 730 ALA B C 1
ATOM 12239 O O . ALA B 1 730 ? -58.969 73.75 36.062 1 94.5 730 ALA B O 1
ATOM 12240 N N . LYS B 1 731 ? -59.312 73.5 33.906 1 95.5 731 LYS B N 1
ATOM 12241 C CA . LYS B 1 731 ? -60.406 74.5 33.875 1 95.5 731 LYS B CA 1
ATOM 12242 C C . LYS B 1 731 ? -61.719 73.75 33.531 1 95.5 731 LYS B C 1
ATOM 12244 O O . LYS B 1 731 ? -61.719 72.625 33.125 1 95.5 731 LYS B O 1
ATOM 12249 N N . ARG B 1 732 ? -62.75 74.438 33.719 1 91.69 732 ARG B N 1
ATOM 12250 C CA . ARG B 1 732 ? -64.062 73.875 33.531 1 91.69 732 ARG B CA 1
ATOM 12251 C C . ARG B 1 732 ? -64.438 73.75 32.062 1 91.69 732 ARG B C 1
ATOM 12253 O O . ARG B 1 732 ? -65.188 72.812 31.656 1 91.69 732 ARG B O 1
ATOM 12260 N N . GLY B 1 733 ? -63.844 74.438 31.203 1 93.31 733 GLY B N 1
ATOM 12261 C CA . GLY B 1 733 ? -64.188 74.438 29.781 1 93.31 733 GLY B CA 1
ATOM 12262 C C . GLY B 1 733 ? -65.375 75.312 29.438 1 93.31 733 GLY B C 1
ATOM 12263 O O . GLY B 1 733 ? -65.875 76.062 30.297 1 93.31 733 GLY B O 1
ATOM 12264 N N . LEU B 1 734 ? -65.75 75.312 28.234 1 94.31 734 LEU B N 1
ATOM 12265 C CA . LEU B 1 734 ? -66.812 76.062 27.703 1 94.31 734 LEU B CA 1
ATOM 12266 C C . LEU B 1 734 ? -68 75.188 27.344 1 94.31 734 LEU B C 1
ATOM 12268 O O . LEU B 1 734 ? -67.875 74.062 26.969 1 94.31 734 LEU B O 1
ATOM 12272 N N . VAL B 1 735 ? -69.188 75.812 27.5 1 92.44 735 VAL B N 1
ATOM 12273 C CA . VAL B 1 735 ? -70.438 75.062 27.141 1 92.44 735 VAL B CA 1
ATOM 12274 C C . VAL B 1 735 ? -70.5 75 25.609 1 92.44 735 VAL B C 1
ATOM 12276 O O . VAL B 1 735 ? -70.375 76 24.906 1 92.44 735 VAL B O 1
ATOM 12279 N N . ILE B 1 736 ? -70.812 73.75 25.125 1 92.75 736 ILE B N 1
ATOM 12280 C CA . ILE B 1 736 ? -70.812 73.562 23.688 1 92.75 736 ILE B CA 1
ATOM 12281 C C . ILE B 1 736 ? -72.188 73.125 23.234 1 92.75 736 ILE B C 1
ATOM 12283 O O . ILE B 1 736 ? -72.438 72.938 22.031 1 92.75 736 ILE B O 1
ATOM 12287 N N . PHE B 1 737 ? -73.062 72.812 24.125 1 92.62 737 PHE B N 1
ATOM 12288 C CA . PHE B 1 737 ? -74.5 72.625 23.906 1 92.62 737 PHE B CA 1
ATOM 12289 C C . PHE B 1 737 ? -75.312 73.438 24.875 1 92.62 737 PHE B C 1
ATOM 12291 O O . PHE B 1 737 ? -75 73.562 26.062 1 92.62 737 PHE B O 1
ATOM 12298 N N . LYS B 1 738 ? -76.438 74 24.359 1 89.75 738 LYS B N 1
ATOM 12299 C CA . LYS B 1 738 ? -77.375 74.75 25.234 1 89.75 738 LYS B CA 1
ATOM 12300 C C . LYS B 1 738 ? -78 73.812 26.25 1 89.75 738 LYS B C 1
ATOM 12302 O O . LYS B 1 738 ? -78.5 72.75 25.875 1 89.75 738 LYS B O 1
ATOM 12307 N N . GLU B 1 739 ? -77.938 74.188 27.547 1 88.38 739 GLU B N 1
ATOM 12308 C CA . GLU B 1 739 ? -78.562 73.375 28.594 1 88.38 739 GLU B CA 1
ATOM 12309 C C . GLU B 1 739 ? -80.062 73.5 28.578 1 88.38 739 GLU B C 1
ATOM 12311 O O . GLU B 1 739 ? -80.625 74.562 28.672 1 88.38 739 GLU B O 1
ATOM 12316 N N . LEU B 1 740 ? -80.688 72.375 28.438 1 86.94 740 LEU B N 1
ATOM 12317 C CA . LEU B 1 740 ? -82.188 72.375 28.438 1 86.94 740 LEU B CA 1
ATOM 12318 C C . LEU B 1 740 ? -82.688 71.875 29.797 1 86.94 740 LEU B C 1
ATOM 12320 O O . LEU B 1 740 ? -82.062 71.062 30.453 1 86.94 740 LEU B O 1
ATOM 12324 N N . LYS B 1 741 ? -83.875 72.5 30.25 1 82.56 741 LYS B N 1
ATOM 12325 C CA . LYS B 1 741 ? -84.5 72.125 31.516 1 82.56 741 LYS B CA 1
ATOM 12326 C C . LYS B 1 741 ? -85 70.688 31.5 1 82.56 741 LYS B C 1
ATOM 12328 O O . LYS B 1 741 ? -84.938 70 32.469 1 82.56 741 LYS B O 1
ATOM 12333 N N . ARG B 1 742 ? -85.562 70.375 30.344 1 83.62 742 ARG B N 1
ATOM 12334 C CA . ARG B 1 742 ? -86.062 69 30.172 1 83.62 742 ARG B CA 1
ATOM 12335 C C . ARG B 1 742 ? -85.25 68.25 29.141 1 83.62 742 ARG B C 1
ATOM 12337 O O . ARG B 1 742 ? -85 68.75 28.047 1 83.62 742 ARG B O 1
ATOM 12344 N N . ASN B 1 743 ? -84.812 67 29.438 1 85.38 743 ASN B N 1
ATOM 12345 C CA . ASN B 1 743 ? -84.062 66.062 28.578 1 85.38 743 ASN B CA 1
ATOM 12346 C C . ASN B 1 743 ? -82.812 66.75 27.953 1 85.38 743 ASN B C 1
ATOM 12348 O O . ASN B 1 743 ? -82.75 66.875 26.734 1 85.38 743 ASN B O 1
ATOM 12352 N N . PRO B 1 744 ? -81.938 67.25 28.734 1 90.62 744 PRO B N 1
ATOM 12353 C CA . PRO B 1 744 ? -80.75 67.875 28.219 1 90.62 744 PRO B CA 1
ATOM 12354 C C . PRO B 1 744 ? -79.875 67 27.297 1 90.62 744 PRO B C 1
ATOM 12356 O O . PRO B 1 744 ? -80 65.75 27.375 1 90.62 744 PRO B O 1
ATOM 12359 N N . TYR B 1 745 ? -79.125 67.562 26.359 1 91.81 745 TYR B N 1
ATOM 12360 C CA . TYR B 1 745 ? -78.188 66.875 25.5 1 91.81 745 TYR B CA 1
ATOM 12361 C C . TYR B 1 745 ? -76.938 66.562 26.25 1 91.81 745 TYR B C 1
ATOM 12363 O O . TYR B 1 745 ? -76.375 67.375 26.906 1 91.81 745 TYR B O 1
ATOM 12371 N N . ARG B 1 746 ? -76.562 65.25 26.203 1 94.56 746 ARG B N 1
ATOM 12372 C CA . ARG B 1 746 ? -75.375 64.75 26.812 1 94.56 746 ARG B CA 1
ATOM 12373 C C . ARG B 1 746 ? -74.438 64.125 25.75 1 94.56 746 ARG B C 1
ATOM 12375 O O . ARG B 1 746 ? -74.875 63.375 24.906 1 94.56 746 ARG B O 1
ATOM 12382 N N . ILE B 1 747 ? -73.188 64.5 25.797 1 94.56 747 ILE B N 1
ATOM 12383 C CA . ILE B 1 747 ? -72.188 64.125 24.766 1 94.56 747 ILE B CA 1
ATOM 12384 C C . ILE B 1 747 ? -71.812 62.656 25 1 94.56 747 ILE B C 1
ATOM 12386 O O . ILE B 1 747 ? -71.5 62.25 26.125 1 94.56 747 ILE B O 1
ATOM 12390 N N . VAL B 1 748 ? -71.812 61.906 23.906 1 92.81 748 VAL B N 1
ATOM 12391 C CA . VAL B 1 748 ? -71.312 60.5 23.922 1 92.81 748 VAL B CA 1
ATOM 12392 C C . VAL B 1 748 ? -69.938 60.438 23.344 1 92.81 748 VAL B C 1
ATOM 12394 O O . VAL B 1 748 ? -69.062 59.656 23.828 1 92.81 748 VAL B O 1
ATOM 12397 N N . GLY B 1 749 ? -69.75 61.25 22.422 1 92.25 749 GLY B N 1
ATOM 12398 C CA . GLY B 1 749 ? -68.375 61.219 21.844 1 92.25 749 GLY B CA 1
ATOM 12399 C C . GLY B 1 749 ? -68.125 62.406 20.922 1 92.25 749 GLY B C 1
ATOM 12400 O O . GLY B 1 749 ? -69.062 63.031 20.422 1 92.25 749 GLY B O 1
ATOM 12401 N N . ILE B 1 750 ? -66.812 62.812 20.781 1 91.81 750 ILE B N 1
ATOM 12402 C CA . ILE B 1 750 ? -66.375 63.781 19.797 1 91.81 750 ILE B CA 1
ATOM 12403 C C . ILE B 1 750 ? -65.375 63.094 18.812 1 91.81 750 ILE B C 1
ATOM 12405 O O . ILE B 1 750 ? -64.562 62.25 19.219 1 91.81 750 ILE B O 1
ATOM 12409 N N . GLU B 1 751 ? -65.625 63.281 17.625 1 90.19 751 GLU B N 1
ATOM 12410 C CA . GLU B 1 751 ? -64.688 62.75 16.594 1 90.19 751 GLU B CA 1
ATOM 12411 C C . GLU B 1 751 ? -64.125 63.844 15.727 1 90.19 751 GLU B C 1
ATOM 12413 O O . GLU B 1 751 ? -64.812 64.75 15.312 1 90.19 751 GLU B O 1
ATOM 12418 N N . ILE B 1 752 ? -62.844 63.75 15.594 1 87.56 752 ILE B N 1
ATOM 12419 C CA . ILE B 1 752 ? -62.156 64.625 14.664 1 87.56 752 ILE B CA 1
ATOM 12420 C C . ILE B 1 752 ? -62.188 64.062 13.258 1 87.56 752 ILE B C 1
ATOM 12422 O O . ILE B 1 752 ? -61.656 62.969 13.039 1 87.56 752 ILE B O 1
ATOM 12426 N N . VAL B 1 753 ? -62.812 64.625 12.367 1 80.19 753 VAL B N 1
ATOM 12427 C CA . VAL B 1 753 ? -63.031 64 11.078 1 80.19 753 VAL B CA 1
ATOM 12428 C C . VAL B 1 753 ? -62.281 64.75 9.984 1 80.19 753 VAL B C 1
ATOM 12430 O O . VAL B 1 753 ? -62.25 66 10 1 80.19 753 VAL B O 1
ATOM 12433 N N . ARG B 1 754 ? -61.656 63.906 9.227 1 74.12 754 ARG B N 1
ATOM 12434 C CA . ARG B 1 754 ? -61.094 64.375 7.949 1 74.12 754 ARG B CA 1
ATOM 12435 C C . ARG B 1 754 ? -62.062 64.062 6.809 1 74.12 754 ARG B C 1
ATOM 12437 O O . ARG B 1 754 ? -63.062 63.344 6.984 1 74.12 754 ARG B O 1
ATOM 12444 N N . ASP B 1 755 ? -61.844 64.812 5.719 1 73.75 755 ASP B N 1
ATOM 12445 C CA . ASP B 1 755 ? -62.781 64.75 4.582 1 73.75 755 ASP B CA 1
ATOM 12446 C C . ASP B 1 755 ? -63 63.312 4.117 1 73.75 755 ASP B C 1
ATOM 12448 O O . ASP B 1 755 ? -64.062 62.969 3.592 1 73.75 755 ASP B O 1
ATOM 12452 N N . ASP B 1 756 ? -62.156 62.375 4.527 1 79.62 756 ASP B N 1
ATOM 12453 C CA . ASP B 1 756 ? -62.25 61 3.992 1 79.62 756 ASP B CA 1
ATOM 12454 C C . ASP B 1 756 ? -62.719 60.031 5.07 1 79.62 756 ASP B C 1
ATOM 12456 O O . ASP B 1 756 ? -62.562 58.812 4.922 1 79.62 756 ASP B O 1
ATOM 12460 N N . GLU B 1 757 ? -63.312 60.469 6.086 1 84.38 757 GLU B N 1
ATOM 12461 C CA . GLU B 1 757 ? -63.75 59.594 7.164 1 84.38 757 GLU B CA 1
ATOM 12462 C C . GLU B 1 757 ? -65.25 59.719 7.418 1 84.38 757 GLU B C 1
ATOM 12464 O O . GLU B 1 757 ? -65.812 60.781 7.145 1 84.38 757 GLU B O 1
ATOM 12469 N N . LEU B 1 758 ? -65.812 58.562 7.809 1 87.88 758 LEU B N 1
ATOM 12470 C CA . LEU B 1 758 ? -67.25 58.5 8.242 1 87.88 758 LEU B CA 1
ATOM 12471 C C . LEU B 1 758 ? -67.312 58.312 9.75 1 87.88 758 LEU B C 1
ATOM 12473 O O . LEU B 1 758 ? -66.438 57.719 10.367 1 87.88 758 LEU B O 1
ATOM 12477 N N . VAL B 1 759 ? -68.312 58.875 10.289 1 89.81 759 VAL B N 1
ATOM 12478 C CA . VAL B 1 759 ? -68.562 58.656 11.711 1 89.81 759 VAL B CA 1
ATOM 12479 C C . VAL B 1 759 ? -69.75 57.719 11.906 1 89.81 759 VAL B C 1
ATOM 12481 O O . VAL B 1 759 ? -70.75 57.812 11.203 1 89.81 759 VAL B O 1
ATOM 12484 N N . TYR B 1 760 ? -69.562 56.781 12.844 1 88.19 760 TYR B N 1
ATOM 12485 C CA . TYR B 1 760 ? -70.562 55.812 13.164 1 88.19 760 TYR B CA 1
ATOM 12486 C C . TYR B 1 760 ? -71.062 56 14.602 1 88.19 760 TYR B C 1
ATOM 12488 O O . TYR B 1 760 ? -70.312 56.344 15.484 1 88.19 760 TYR B O 1
ATOM 12496 N N . MET B 1 761 ? -72.312 55.812 14.828 1 89.75 761 MET B N 1
ATOM 12497 C CA . MET B 1 761 ? -72.875 55.812 16.172 1 89.75 761 MET B CA 1
ATOM 12498 C C . MET B 1 761 ? -73.75 54.562 16.406 1 89.75 761 MET B C 1
ATOM 12500 O O . MET B 1 761 ? -74.438 54.094 15.5 1 89.75 761 MET B O 1
ATOM 12504 N N . LYS B 1 762 ? -73.625 54 17.516 1 88.94 762 LYS B N 1
ATOM 12505 C CA . LYS B 1 762 ? -74.312 52.812 17.922 1 88.94 762 LYS B CA 1
ATOM 12506 C C . LYS B 1 762 ? -75.25 53.125 19.094 1 88.94 762 LYS B C 1
ATOM 12508 O O . LYS B 1 762 ? -74.875 53.812 20.031 1 88.94 762 LYS B O 1
ATOM 12513 N N . THR B 1 763 ? -76.5 52.5 19.016 1 89.69 763 THR B N 1
ATOM 12514 C CA . THR B 1 763 ? -77.5 52.75 20.047 1 89.69 763 THR B CA 1
ATOM 12515 C C . THR B 1 763 ? -77.562 51.562 21.016 1 89.69 763 THR B C 1
ATOM 12517 O O . THR B 1 763 ? -76.938 50.531 20.766 1 89.69 763 THR B O 1
ATOM 12520 N N . GLU B 1 764 ? -78.25 51.688 22.031 1 86.62 764 GLU B N 1
ATOM 12521 C CA . GLU B 1 764 ? -78.438 50.656 23.031 1 86.62 764 GLU B CA 1
ATOM 12522 C C . GLU B 1 764 ? -79.062 49.406 22.422 1 86.62 764 GLU B C 1
ATOM 12524 O O . GLU B 1 764 ? -78.875 48.281 22.891 1 86.62 764 GLU B O 1
ATOM 12529 N N . LYS B 1 765 ? -79.812 49.625 21.391 1 87 765 LYS B N 1
ATOM 12530 C CA . LYS B 1 765 ? -80.5 48.531 20.719 1 87 765 LYS B CA 1
ATOM 12531 C C . LYS B 1 765 ? -79.625 47.969 19.594 1 87 765 LYS B C 1
ATOM 12533 O O . LYS B 1 765 ? -80.125 47.281 18.688 1 87 765 LYS B O 1
ATOM 12538 N N . ASN B 1 766 ? -78.438 48.5 19.516 1 83.38 766 ASN B N 1
ATOM 12539 C CA . ASN B 1 766 ? -77.438 48 18.609 1 83.38 766 ASN B CA 1
ATOM 12540 C C . ASN B 1 766 ? -77.688 48.438 17.172 1 83.38 766 ASN B C 1
ATOM 12542 O O . ASN B 1 766 ? -77.375 47.688 16.219 1 83.38 766 ASN B O 1
ATOM 12546 N N . ILE B 1 767 ? -78.312 49.438 17.078 1 84.56 767 ILE B N 1
ATOM 12547 C CA . ILE B 1 767 ? -78.5 50.031 15.75 1 84.56 767 ILE B CA 1
ATOM 12548 C C . ILE B 1 767 ? -77.312 50.938 15.422 1 84.56 767 ILE B C 1
ATOM 12550 O O . ILE B 1 767 ? -76.938 51.812 16.234 1 84.56 767 ILE B O 1
ATOM 12554 N N . VAL B 1 768 ? -76.688 50.688 14.25 1 87.62 768 VAL B N 1
ATOM 12555 C CA . VAL B 1 768 ? -75.562 51.469 13.836 1 87.62 768 VAL B CA 1
ATOM 12556 C C . VAL B 1 768 ? -75.938 52.438 12.734 1 87.62 768 VAL B C 1
ATOM 12558 O O . VAL B 1 768 ? -76.562 52.062 11.742 1 87.62 768 VAL B O 1
ATOM 12561 N N . GLU B 1 769 ? -75.688 53.688 12.93 1 88.56 769 GLU B N 1
ATOM 12562 C CA . GLU B 1 769 ? -76 54.719 11.961 1 88.56 769 GLU B CA 1
ATOM 12563 C C . GLU B 1 769 ? -74.688 55.375 11.469 1 88.56 769 GLU B C 1
ATOM 12565 O O . GLU B 1 769 ? -73.812 55.625 12.258 1 88.56 769 GLU B O 1
ATOM 12570 N N . GLU B 1 770 ? -74.688 55.594 10.211 1 89.12 770 GLU B N 1
ATOM 12571 C CA . GLU B 1 770 ? -73.5 56.25 9.562 1 89.12 770 GLU B CA 1
ATOM 12572 C C . GLU B 1 770 ? -73.75 57.719 9.336 1 89.12 770 GLU B C 1
ATOM 12574 O O . GLU B 1 770 ? -74.812 58.125 8.844 1 89.12 770 GLU B O 1
ATOM 12579 N N . ILE B 1 771 ? -72.75 58.438 9.758 1 88.31 771 ILE B N 1
ATOM 12580 C CA . ILE B 1 771 ? -72.812 59.906 9.617 1 88.31 771 ILE B CA 1
ATOM 12581 C C . ILE B 1 771 ? -71.75 60.375 8.672 1 88.31 771 ILE B C 1
ATOM 12583 O O . ILE B 1 771 ? -70.562 60.125 8.906 1 88.31 771 ILE B O 1
ATOM 12587 N N . ASP B 1 772 ? -72.125 61.094 7.617 1 87.81 772 ASP B N 1
ATOM 12588 C CA . ASP B 1 772 ? -71.188 61.781 6.766 1 87.81 772 ASP B CA 1
ATOM 12589 C C . ASP B 1 772 ? -70.938 63.219 7.27 1 87.81 772 ASP B C 1
ATOM 12591 O O . ASP B 1 772 ? -71.812 64.062 7.172 1 87.81 772 ASP B O 1
ATOM 12595 N N . PRO B 1 773 ? -69.812 63.406 7.836 1 87.5 773 PRO B N 1
ATOM 12596 C CA . PRO B 1 773 ? -69.5 64.75 8.391 1 87.5 773 PRO B CA 1
ATOM 12597 C C . PRO B 1 773 ? -69.75 65.875 7.387 1 87.5 773 PRO B C 1
ATOM 12599 O O . PRO B 1 773 ? -70.125 67 7.777 1 87.5 773 PRO B O 1
ATOM 12602 N N . LYS B 1 774 ? -69.688 65.562 6.117 1 85.94 774 LYS B N 1
ATOM 12603 C CA . LYS B 1 774 ? -69.875 66.562 5.074 1 85.94 774 LYS B CA 1
ATOM 12604 C C . LYS B 1 774 ? -71.312 67 4.938 1 85.94 774 LYS B C 1
ATOM 12606 O O . LYS B 1 774 ? -71.625 68.125 4.395 1 85.94 774 LYS B O 1
ATOM 12611 N N . ALA B 1 775 ? -72.188 66.25 5.461 1 85.06 775 ALA B N 1
ATOM 12612 C CA . ALA B 1 775 ? -73.625 66.562 5.344 1 85.06 775 ALA B CA 1
ATOM 12613 C C . ALA B 1 775 ? -74.062 67.562 6.398 1 85.06 775 ALA B C 1
ATOM 12615 O O . ALA B 1 775 ? -75.188 68.125 6.34 1 85.06 775 ALA B O 1
ATOM 12616 N N . TYR B 1 776 ? -73.125 67.938 7.277 1 87.81 776 TYR B N 1
ATOM 12617 C CA . TYR B 1 776 ? -73.5 68.812 8.367 1 87.81 776 TYR B CA 1
ATOM 12618 C C . TYR B 1 776 ? -72.75 70.125 8.281 1 87.81 776 TYR B C 1
ATOM 12620 O O . TYR B 1 776 ? -71.5 70.125 8.047 1 87.81 776 TYR B O 1
ATOM 12628 N N . ARG B 1 777 ? -73.375 71.25 8.406 1 86.06 777 ARG B N 1
ATOM 12629 C CA . ARG B 1 777 ? -72.75 72.562 8.398 1 86.06 777 ARG B CA 1
ATOM 12630 C C . ARG B 1 777 ? -72.188 72.938 9.766 1 86.06 777 ARG B C 1
ATOM 12632 O O . ARG B 1 777 ? -72.688 72.438 10.789 1 86.06 777 ARG B O 1
ATOM 12639 N N . ASN B 1 778 ? -71.25 73.75 9.742 1 89.75 778 ASN B N 1
ATOM 12640 C CA . ASN B 1 778 ? -70.625 74.188 10.992 1 89.75 778 ASN B CA 1
ATOM 12641 C C . ASN B 1 778 ? -71.625 75.062 11.805 1 89.75 778 ASN B C 1
ATOM 12643 O O . ASN B 1 778 ? -72.312 75.875 11.258 1 89.75 778 ASN B O 1
ATOM 12647 N N . LYS B 1 779 ? -71.75 74.688 13.047 1 88.88 779 LYS B N 1
ATOM 12648 C CA . LYS B 1 779 ? -72.625 75.438 13.945 1 88.88 779 LYS B CA 1
ATOM 12649 C C . LYS B 1 779 ? -71.812 76.125 15.039 1 88.88 779 LYS B C 1
ATOM 12651 O O . LYS B 1 779 ? -70.625 75.875 15.227 1 88.88 779 LYS B O 1
ATOM 12656 N N . ASP B 1 780 ? -72.5 77.062 15.641 1 85.81 780 ASP B N 1
ATOM 12657 C CA . ASP B 1 780 ? -71.938 77.812 16.766 1 85.81 780 ASP B CA 1
ATOM 12658 C C . ASP B 1 780 ? -72 77 18.047 1 85.81 780 ASP B C 1
ATOM 12660 O O . ASP B 1 780 ? -72.625 75.938 18.078 1 85.81 780 ASP B O 1
ATOM 12664 N N . ARG B 1 781 ? -71.312 77.375 19.078 1 88.06 781 ARG B N 1
ATOM 12665 C CA . ARG B 1 781 ? -71.125 76.625 20.328 1 88.06 781 ARG B CA 1
ATOM 12666 C C . ARG B 1 781 ? -72.5 76.438 21.016 1 88.06 781 ARG B C 1
ATOM 12668 O O . ARG B 1 781 ? -72.688 75.438 21.703 1 88.06 781 ARG B O 1
ATOM 12675 N N . TYR B 1 782 ? -73.5 77.188 20.859 1 85.88 782 TYR B N 1
ATOM 12676 C CA . TYR B 1 782 ? -74.688 77.125 21.641 1 85.88 782 TYR B CA 1
ATOM 12677 C C . TYR B 1 782 ? -75.812 76.375 20.906 1 85.88 782 TYR B C 1
ATOM 12679 O O . TYR B 1 782 ? -76.875 76.062 21.469 1 85.88 782 TYR B O 1
ATOM 12687 N N . SER B 1 783 ? -75.5 76 19.656 1 89.75 783 SER B N 1
ATOM 12688 C CA . SER B 1 783 ? -76.5 75.25 18.875 1 89.75 783 SER B CA 1
ATOM 12689 C C . SER B 1 783 ? -76.562 73.812 19.375 1 89.75 783 SER B C 1
ATOM 12691 O O . SER B 1 783 ? -75.562 73.25 19.875 1 89.75 783 SER B O 1
ATOM 12693 N N . ASN B 1 784 ? -77.688 73.188 19.281 1 89.56 784 ASN B N 1
ATOM 12694 C CA . ASN B 1 784 ? -77.875 71.812 19.766 1 89.56 784 ASN B CA 1
ATOM 12695 C C . ASN B 1 784 ? -77.75 70.812 18.625 1 89.56 784 ASN B C 1
ATOM 12697 O O . ASN B 1 784 ? -78.062 69.625 18.812 1 89.56 784 ASN B O 1
ATOM 12701 N N . GLY B 1 785 ? -77.312 71.25 17.484 1 89 785 GLY B N 1
ATOM 12702 C CA . GLY B 1 785 ? -77.062 70.312 16.375 1 89 785 GLY B CA 1
ATOM 12703 C C . GLY B 1 785 ? -78.375 69.812 15.734 1 89 785 GLY B C 1
ATOM 12704 O O . GLY B 1 785 ? -79.438 70.438 15.875 1 89 785 GLY B O 1
ATOM 12705 N N . SER B 1 786 ? -78.312 68.75 14.859 1 91.19 786 SER B N 1
ATOM 12706 C CA . SER B 1 786 ? -79.438 68.125 14.141 1 91.19 786 SER B CA 1
ATOM 12707 C C . SER B 1 786 ? -79.688 66.75 14.648 1 91.19 786 SER B C 1
ATOM 12709 O O . SER B 1 786 ? -78.75 65.938 14.836 1 91.19 786 SER B O 1
ATOM 12711 N N . LEU B 1 787 ? -80.875 66.438 14.922 1 88.38 787 LEU B N 1
ATOM 12712 C CA . LEU B 1 787 ? -81.312 65.062 15.352 1 88.38 787 LEU B CA 1
ATOM 12713 C C . LEU B 1 787 ? -81.25 64.125 14.18 1 88.38 787 LEU B C 1
ATOM 12715 O O . LEU B 1 787 ? -82 64.312 13.188 1 88.38 787 LEU B O 1
ATOM 12719 N N . VAL B 1 788 ? -80.5 63.125 14.25 1 88.06 788 VAL B N 1
ATOM 12720 C CA . VAL B 1 788 ? -80.312 62.188 13.156 1 88.06 788 VAL B CA 1
ATOM 12721 C C . VAL B 1 788 ? -81.062 60.906 13.461 1 88.06 788 VAL B C 1
ATOM 12723 O O . VAL B 1 788 ? -81.438 60.156 12.547 1 88.06 788 VAL B O 1
ATOM 12726 N N . LEU B 1 789 ? -81.312 60.594 14.703 1 86.56 789 LEU B N 1
ATOM 12727 C CA . LEU B 1 789 ? -82 59.375 15.133 1 86.56 789 LEU B CA 1
ATOM 12728 C C . LEU B 1 789 ? -83.125 59.719 16.094 1 86.56 789 LEU B C 1
ATOM 12730 O O . LEU B 1 789 ? -83.062 60.688 16.844 1 86.56 789 LEU B O 1
ATOM 12734 N N . ASP B 1 790 ? -84.188 58.938 15.953 1 83.38 790 ASP B N 1
ATOM 12735 C CA . ASP B 1 790 ? -85.25 59 16.953 1 83.38 790 ASP B CA 1
ATOM 12736 C C . ASP B 1 790 ? -85 57.969 18.078 1 83.38 790 ASP B C 1
ATOM 12738 O O . ASP B 1 790 ? -85.188 56.781 17.906 1 83.38 790 ASP B O 1
ATOM 12742 N N . VAL B 1 791 ? -84.438 58.375 19.141 1 85.56 791 VAL B N 1
ATOM 12743 C CA . VAL B 1 791 ? -84 57.531 20.234 1 85.56 791 VAL B CA 1
ATOM 12744 C C . VAL B 1 791 ? -85.125 56.812 20.891 1 85.56 791 VAL B C 1
ATOM 12746 O O . VAL B 1 791 ? -84.938 55.844 21.609 1 85.56 791 VAL B O 1
ATOM 12749 N N . ASN B 1 792 ? -86.375 57.375 20.703 1 83 792 ASN B N 1
ATOM 12750 C CA . ASN B 1 792 ? -87.562 56.656 21.234 1 83 792 ASN B CA 1
ATOM 12751 C C . ASN B 1 792 ? -87.688 55.281 20.578 1 83 792 ASN B C 1
ATOM 12753 O O . ASN B 1 792 ? -88.188 54.344 21.203 1 83 792 ASN B O 1
ATOM 12757 N N . ASP B 1 793 ? -87.188 55.156 19.438 1 84.62 793 ASP B N 1
ATOM 12758 C CA . ASP B 1 793 ? -87.312 53.906 18.672 1 84.62 793 ASP B CA 1
ATOM 12759 C C . ASP B 1 793 ? -86 53.094 18.75 1 84.62 793 ASP B C 1
ATOM 12761 O O . ASP B 1 793 ? -86 51.875 18.906 1 84.62 793 ASP B O 1
ATOM 12765 N N . THR B 1 794 ? -84.875 53.75 18.688 1 85.75 794 THR B N 1
ATOM 12766 C CA . THR B 1 794 ? -83.625 53.062 18.484 1 85.75 794 THR B CA 1
ATOM 12767 C C . THR B 1 794 ? -82.875 52.938 19.812 1 85.75 794 THR B C 1
ATOM 12769 O O . THR B 1 794 ? -81.938 52.156 19.906 1 85.75 794 THR B O 1
ATOM 12772 N N . GLY B 1 795 ? -83.375 53.625 20.828 1 88.81 795 GLY B N 1
ATOM 12773 C CA . GLY B 1 795 ? -82.562 53.719 22.047 1 88.81 795 GLY B CA 1
ATOM 12774 C C . GLY B 1 795 ? -81.562 54.812 22 1 88.81 795 GLY B C 1
ATOM 12775 O O . GLY B 1 795 ? -81.25 55.375 20.938 1 88.81 795 GLY B O 1
ATOM 12776 N N . GLU B 1 796 ? -80.875 55.125 23.094 1 92.25 796 GLU B N 1
ATOM 12777 C CA . GLU B 1 796 ? -79.875 56.156 23.203 1 92.25 796 GLU B CA 1
ATOM 12778 C C . GLU B 1 796 ? -78.562 55.75 22.516 1 92.25 796 GLU B C 1
ATOM 12780 O O . GLU B 1 796 ? -78.25 54.562 22.438 1 92.25 796 GLU B O 1
ATOM 12785 N N . VAL B 1 797 ? -77.875 56.719 22.031 1 92.25 797 VAL B N 1
ATOM 12786 C CA . VAL B 1 797 ? -76.562 56.438 21.453 1 92.25 797 VAL B CA 1
ATOM 12787 C C . VAL B 1 797 ? -75.562 56.156 22.578 1 92.25 797 VAL B C 1
ATOM 12789 O O . VAL B 1 797 ? -75.5 56.875 23.578 1 92.25 797 VAL B O 1
ATOM 12792 N N . VAL B 1 798 ? -74.812 55.094 22.328 1 89.06 798 VAL B N 1
ATOM 12793 C CA . VAL B 1 798 ? -73.938 54.688 23.422 1 89.06 798 VAL B CA 1
ATOM 12794 C C . VAL B 1 798 ? -72.5 54.75 22.984 1 89.06 798 VAL B C 1
ATOM 12796 O O . VAL B 1 798 ? -71.625 54.781 23.812 1 89.06 798 VAL B O 1
ATOM 12799 N N . GLU B 1 799 ? -72.312 54.781 21.734 1 87.81 799 GLU B N 1
ATOM 12800 C CA . GLU B 1 799 ? -70.938 54.719 21.281 1 87.81 799 GLU B CA 1
ATOM 12801 C C . GLU B 1 799 ? -70.812 55.375 19.906 1 87.81 799 GLU B C 1
ATOM 12803 O O . GLU B 1 799 ? -71.75 55.406 19.109 1 87.81 799 GLU B O 1
ATOM 12808 N N . THR B 1 800 ? -69.625 55.938 19.641 1 89.31 800 THR B N 1
ATOM 12809 C CA . THR B 1 800 ? -69.312 56.5 18.328 1 89.31 800 THR B CA 1
ATOM 12810 C C . THR B 1 800 ? -67.875 56.094 17.891 1 89.31 800 THR B C 1
ATOM 12812 O O . THR B 1 800 ? -67 55.844 18.734 1 89.31 800 THR B O 1
ATOM 12815 N N . TRP B 1 801 ? -67.688 55.906 16.625 1 85.88 801 TRP B N 1
ATOM 12816 C CA . TRP B 1 801 ? -66.375 55.625 16.078 1 85.88 801 TRP B CA 1
ATOM 12817 C C . TRP B 1 801 ? -66.25 56.125 14.648 1 85.88 801 TRP B C 1
ATOM 12819 O O . TRP B 1 801 ? -67.25 56.531 14.039 1 85.88 801 TRP B O 1
ATOM 12829 N N . THR B 1 802 ? -65 56.219 14.133 1 86 802 THR B N 1
ATOM 12830 C CA . THR B 1 802 ? -64.75 56.688 12.773 1 86 802 THR B CA 1
ATOM 12831 C C . THR B 1 802 ? -64.188 55.562 11.906 1 86 802 THR B C 1
ATOM 12833 O O . THR B 1 802 ? -63.531 54.656 12.414 1 86 802 THR B O 1
ATOM 12836 N N . LYS B 1 803 ? -64.5 55.594 10.656 1 81.81 803 LYS B N 1
ATOM 12837 C CA . LYS B 1 803 ? -63.938 54.688 9.656 1 81.81 803 LYS B CA 1
ATOM 12838 C C . LYS B 1 803 ? -63.594 55.438 8.367 1 81.81 803 LYS B C 1
ATOM 12840 O O . LYS B 1 803 ? -64.25 56.406 8.023 1 81.81 803 LYS B O 1
ATOM 12845 N N . LYS B 1 804 ? -62.594 55.031 7.781 1 78.31 804 LYS B N 1
ATOM 12846 C CA . LYS B 1 804 ? -62.281 55.594 6.469 1 78.31 804 LYS B CA 1
ATOM 12847 C C . LYS B 1 804 ? -63.344 55.188 5.438 1 78.31 804 LYS B C 1
ATOM 12849 O O . LYS B 1 804 ? -63.906 54.094 5.477 1 78.31 804 LYS B O 1
ATOM 12854 N N . ARG B 1 805 ? -63.625 56.219 4.578 1 76.88 805 ARG B N 1
ATOM 12855 C CA . ARG B 1 805 ? -64.562 55.969 3.49 1 76.88 805 ARG B CA 1
ATOM 12856 C C . ARG B 1 805 ? -64.062 54.812 2.605 1 76.88 805 ARG B C 1
ATOM 12858 O O . ARG B 1 805 ? -62.906 54.75 2.277 1 76.88 805 ARG B O 1
ATOM 12865 N N . PRO B 1 806 ? -64.938 53.781 2.482 1 65.44 806 PRO B N 1
ATOM 12866 C CA . PRO B 1 806 ? -64.5 52.781 1.514 1 65.44 806 PRO B CA 1
ATOM 12867 C C . PRO B 1 806 ? -64.125 53.375 0.153 1 65.44 806 PRO B C 1
ATOM 12869 O O . PRO B 1 806 ? -64.75 54.344 -0.275 1 65.44 806 PRO B O 1
ATOM 12872 N N . GLU B 1 807 ? -63 53.219 -0.506 1 55.19 807 GLU B N 1
ATOM 12873 C CA . GLU B 1 807 ? -62.656 53.688 -1.848 1 55.19 807 GLU B CA 1
ATOM 12874 C C . GLU B 1 807 ? -63.688 53.188 -2.877 1 55.19 807 GLU B C 1
ATOM 12876 O O . GLU B 1 807 ? -64.188 52.094 -2.775 1 55.19 807 GLU B O 1
#